Protein 2K8E (pdb70)

InterPro domains:
  IPR010879 Domain of unknown function DUF1508 [PF07411] (11-57)
  IPR010879 Domain of unknown function DUF1508 [PF07411] (61-108)
  IPR036913 YegP-like superfamily [SSF160113] (1-57)
  IPR036913 YegP-like superfamily [SSF160113] (61-108)
  IPR051141 UPF0339 domain-containing protein [PTHR40606] (1-110)

Radius of gyration: 13.66 Å; Cα contacts (8 Å, |Δi|>4): 231; chains: 1; bounding box: 34×33×39 Å

Organism: Escherichia coli (strain K12) (NCBI:txid83333)

Structure (mmCIF, N/CA/C/O backbone):
data_2K8E
#
_entry.id   2K8E
#
_cell.length_a   1.000
_cell.length_b   1.000
_cell.length_c   1.000
_cell.angle_alpha   90.00
_cell.angle_beta   90.00
_cell.angle_gamma   90.00
#
_symmetry.space_group_name_H-M   'P 1'
#
loop_
_atom_site.group_PDB
_atom_site.id
_atom_site.type_symbol
_atom_site.label_atom_id
_atom_site.label_alt_id
_atom_site.label_comp_id
_atom_site.label_asym_id
_atom_site.label_entity_id
_atom_site.label_seq_id
_atom_site.pdbx_PDB_ins_code
_atom_site.Cartn_x
_atom_site.Cartn_y
_atom_site.Cartn_z
_atom_site.occupancy
_atom_site.B_iso_or_equiv
_atom_site.auth_seq_id
_atom_site.auth_comp_id
_atom_site.auth_asym_id
_atom_site.auth_atom_id
_atom_site.pdbx_PDB_model_num
ATOM 1 N N . GLY A 1 14 ? 3.742 1.754 -1.348 1.00 0.00 14 GLY A N 1
ATOM 2 C CA . GLY A 1 14 ? 5.125 1.279 -1.585 1.00 0.00 14 GLY A CA 1
ATOM 3 C C . GLY A 1 14 ? 5.328 0.772 -3.007 1.00 0.00 14 GLY A C 1
ATOM 4 O O . GLY A 1 14 ? 4.356 0.593 -3.750 1.00 0.00 14 GLY A O 1
ATOM 8 N N . VAL A 1 15 ? 6.600 0.542 -3.382 1.00 0.00 15 VAL A N 1
ATOM 9 C CA . VAL A 1 15 ? 6.987 0.045 -4.720 1.00 0.00 15 VAL A CA 1
ATOM 10 C C . VAL A 1 15 ? 7.153 -1.487 -4.711 1.00 0.00 15 VAL A C 1
ATOM 11 O O . VAL A 1 15 ? 7.378 -2.087 -3.651 1.00 0.00 15 VAL A O 1
ATOM 24 N N . ILE A 1 16 ? 7.035 -2.110 -5.902 1.00 0.00 16 ILE A N 1
ATOM 25 C CA . ILE A 1 16 ? 7.231 -3.561 -6.075 1.00 0.00 16 ILE A CA 1
ATOM 26 C C . ILE A 1 16 ? 8.721 -3.933 -5.891 1.00 0.00 16 ILE A C 1
ATOM 27 O O . ILE A 1 16 ? 9.607 -3.368 -6.546 1.00 0.00 16 ILE A O 1
ATOM 43 N N . MET A 1 17 ? 8.991 -4.856 -4.958 1.00 0.00 17 MET A N 1
ATOM 44 C CA . MET A 1 17 ? 10.347 -5.380 -4.723 1.00 0.00 17 MET A CA 1
ATOM 45 C C . MET A 1 17 ? 10.614 -6.559 -5.675 1.00 0.00 17 MET A C 1
ATOM 46 O O . MET A 1 17 ? 9.692 -7.307 -6.024 1.00 0.00 17 MET A O 1
ATOM 60 N N . ALA A 1 18 ? 11.870 -6.699 -6.116 1.00 0.00 18 ALA A N 1
ATOM 61 C CA . ALA A 1 18 ? 12.309 -7.812 -6.972 1.00 0.00 18 ALA A CA 1
ATOM 62 C C . ALA A 1 18 ? 13.589 -8.399 -6.382 1.00 0.00 18 ALA A C 1
ATOM 63 O O . ALA A 1 18 ? 14.693 -7.924 -6.677 1.00 0.00 18 ALA A O 1
ATOM 70 N N . GLY A 1 19 ? 13.413 -9.400 -5.495 1.00 0.00 19 GLY A N 1
ATOM 71 C CA . GLY A 1 19 ? 14.526 -10.028 -4.779 1.00 0.00 19 GLY A CA 1
ATOM 72 C C . GLY A 1 19 ? 15.253 -9.073 -3.840 1.00 0.00 19 GLY A C 1
ATOM 73 O O . GLY A 1 19 ? 14.775 -7.955 -3.578 1.00 0.00 19 GLY A O 1
ATOM 77 N N . TRP A 1 20 ? 16.403 -9.518 -3.321 1.00 0.00 20 TRP A N 1
ATOM 78 C CA . TRP A 1 20 ? 17.214 -8.728 -2.385 1.00 0.00 20 TRP A CA 1
ATOM 79 C C . TRP A 1 20 ? 18.658 -9.238 -2.343 1.00 0.00 20 TRP A C 1
ATOM 80 O O . TRP A 1 20 ? 18.923 -10.423 -2.555 1.00 0.00 20 TRP A O 1
ATOM 101 N N . PHE A 1 21 ? 19.576 -8.313 -2.069 1.00 0.00 21 PHE A N 1
ATOM 102 C CA . PHE A 1 21 ? 20.986 -8.608 -1.792 1.00 0.00 21 PHE A CA 1
ATOM 103 C C . PHE A 1 21 ? 21.174 -8.718 -0.271 1.00 0.00 21 PHE A C 1
ATOM 104 O O . PHE A 1 21 ? 20.440 -8.084 0.487 1.00 0.00 21 PHE A O 1
ATOM 121 N N . GLU A 1 22 ? 22.129 -9.551 0.175 1.00 0.00 22 GLU A N 1
ATOM 122 C CA . GLU A 1 22 ? 22.534 -9.626 1.592 1.00 0.00 22 GLU A CA 1
ATOM 123 C C . GLU A 1 22 ? 24.058 -9.561 1.679 1.00 0.00 22 GLU A C 1
ATOM 124 O O . GLU A 1 22 ? 24.742 -10.514 1.295 1.00 0.00 22 GLU A O 1
ATOM 136 N N . LEU A 1 23 ? 24.579 -8.430 2.189 1.00 0.00 23 LEU A N 1
ATOM 137 C CA . LEU A 1 23 ? 26.022 -8.226 2.371 1.00 0.00 23 LEU A CA 1
ATOM 138 C C . LEU A 1 23 ? 26.443 -8.779 3.735 1.00 0.00 23 LEU A C 1
ATOM 139 O O . LEU A 1 23 ? 26.110 -8.202 4.774 1.00 0.00 23 LEU A O 1
ATOM 155 N N . SER A 1 24 ? 27.156 -9.904 3.710 1.00 0.00 24 SER A N 1
ATOM 156 C CA . SER A 1 24 ? 27.692 -10.562 4.909 1.00 0.00 24 SER A CA 1
ATOM 157 C C . SER A 1 24 ? 29.213 -10.693 4.770 1.00 0.00 24 SER A C 1
ATOM 158 O O . SER A 1 24 ? 29.716 -10.943 3.668 1.00 0.00 24 SER A O 1
ATOM 166 N N . LYS A 1 25 ? 29.942 -10.527 5.883 1.00 0.00 25 LYS A N 1
ATOM 167 C CA . LYS A 1 25 ? 31.383 -10.801 5.914 1.00 0.00 25 LYS A CA 1
ATOM 168 C C . LYS A 1 25 ? 31.586 -12.237 6.422 1.00 0.00 25 LYS A C 1
ATOM 169 O O . LYS A 1 25 ? 30.867 -12.702 7.316 1.00 0.00 25 LYS A O 1
ATOM 188 N N . SER A 1 26 ? 32.538 -12.945 5.802 1.00 0.00 26 SER A N 1
ATOM 189 C CA . SER A 1 26 ? 32.807 -14.367 6.072 1.00 0.00 26 SER A CA 1
ATOM 190 C C . SER A 1 26 ? 33.578 -14.561 7.399 1.00 0.00 26 SER A C 1
ATOM 191 O O . SER A 1 26 ? 33.817 -13.594 8.138 1.00 0.00 26 SER A O 1
ATOM 199 N N . SER A 1 27 ? 33.956 -15.822 7.693 1.00 0.00 27 SER A N 1
ATOM 200 C CA . SER A 1 27 ? 34.792 -16.161 8.864 1.00 0.00 27 SER A CA 1
ATOM 201 C C . SER A 1 27 ? 36.179 -15.465 8.784 1.00 0.00 27 SER A C 1
ATOM 202 O O . SER A 1 27 ? 36.821 -15.197 9.808 1.00 0.00 27 SER A O 1
ATOM 210 N N . ASP A 1 28 ? 36.611 -15.161 7.543 1.00 0.00 28 ASP A N 1
ATOM 211 C CA . ASP A 1 28 ? 37.877 -14.445 7.257 1.00 0.00 28 ASP A CA 1
ATOM 212 C C . ASP A 1 28 ? 37.620 -12.916 7.076 1.00 0.00 28 ASP A C 1
ATOM 213 O O . ASP A 1 28 ? 38.475 -12.177 6.563 1.00 0.00 28 ASP A O 1
ATOM 222 N N . ASN A 1 29 ? 36.421 -12.463 7.534 1.00 0.00 29 ASN A N 1
ATOM 223 C CA . ASN A 1 29 ? 35.972 -11.039 7.512 1.00 0.00 29 ASN A CA 1
ATOM 224 C C . ASN A 1 29 ? 35.819 -10.476 6.080 1.00 0.00 29 ASN A C 1
ATOM 225 O O . ASN A 1 29 ? 35.713 -9.258 5.894 1.00 0.00 29 ASN A O 1
ATOM 236 N N . GLN A 1 30 ? 35.739 -11.375 5.088 1.00 0.00 30 GLN A N 1
ATOM 237 C CA . GLN A 1 30 ? 35.652 -11.010 3.666 1.00 0.00 30 GLN A CA 1
ATOM 238 C C . GLN A 1 30 ? 34.202 -10.669 3.279 1.00 0.00 30 GLN A C 1
ATOM 239 O O . GLN A 1 30 ? 33.299 -11.484 3.464 1.00 0.00 30 GLN A O 1
ATOM 253 N N . PHE A 1 31 ? 34.014 -9.498 2.672 1.00 0.00 31 PHE A N 1
ATOM 254 C CA . PHE A 1 31 ? 32.695 -8.931 2.385 1.00 0.00 31 PHE A CA 1
ATOM 255 C C . PHE A 1 31 ? 32.193 -9.484 1.052 1.00 0.00 31 PHE A C 1
ATOM 256 O O . PHE A 1 31 ? 32.852 -9.355 0.024 1.00 0.00 31 PHE A O 1
ATOM 273 N N . ARG A 1 32 ? 31.030 -10.124 1.109 1.00 0.00 32 ARG A N 1
ATOM 274 C CA . ARG A 1 32 ? 30.448 -10.865 -0.003 1.00 0.00 32 ARG A CA 1
ATOM 275 C C . ARG A 1 32 ? 28.924 -10.755 0.083 1.00 0.00 32 ARG A C 1
ATOM 276 O O . ARG A 1 32 ? 28.322 -11.138 1.099 1.00 0.00 32 ARG A O 1
ATOM 297 N N . PHE A 1 33 ? 28.310 -10.200 -0.965 1.00 0.00 33 PHE A N 1
ATOM 298 C CA . PHE A 1 33 ? 26.854 -10.079 -1.061 1.00 0.00 33 PHE A CA 1
ATOM 299 C C . PHE A 1 33 ? 26.303 -11.211 -1.939 1.00 0.00 33 PHE A C 1
ATOM 300 O O . PHE A 1 33 ? 26.899 -11.565 -2.967 1.00 0.00 33 PHE A O 1
ATOM 317 N N . VAL A 1 34 ? 25.186 -11.799 -1.507 1.00 0.00 34 VAL A N 1
ATOM 318 C CA . VAL A 1 34 ? 24.451 -12.801 -2.288 1.00 0.00 34 VAL A CA 1
ATOM 319 C C . VAL A 1 34 ? 23.155 -12.170 -2.811 1.00 0.00 34 VAL A C 1
ATOM 320 O O . VAL A 1 34 ? 22.435 -11.502 -2.063 1.00 0.00 34 VAL A O 1
ATOM 333 N N . LEU A 1 35 ? 22.884 -12.347 -4.110 1.00 0.00 35 LEU A N 1
ATOM 334 C CA . LEU A 1 35 ? 21.616 -11.931 -4.718 1.00 0.00 35 LEU A CA 1
ATOM 335 C C . LEU A 1 35 ? 20.645 -13.107 -4.651 1.00 0.00 35 LEU A C 1
ATOM 336 O O . LEU A 1 35 ? 20.957 -14.209 -5.112 1.00 0.00 35 LEU A O 1
ATOM 352 N N . LYS A 1 36 ? 19.497 -12.855 -4.031 1.00 0.00 36 LYS A N 1
ATOM 353 C CA . LYS A 1 36 ? 18.411 -13.814 -3.865 1.00 0.00 36 LYS A CA 1
ATOM 354 C C . LYS A 1 36 ? 17.181 -13.317 -4.627 1.00 0.00 36 LYS A C 1
ATOM 355 O O . LYS A 1 36 ? 16.987 -12.110 -4.806 1.00 0.00 36 LYS A O 1
ATOM 374 N N . ALA A 1 37 ? 16.382 -14.269 -5.099 1.00 0.00 37 ALA A N 1
ATOM 375 C CA . ALA A 1 37 ? 15.131 -14.016 -5.816 1.00 0.00 37 ALA A CA 1
ATOM 376 C C . ALA A 1 37 ? 13.957 -13.903 -4.820 1.00 0.00 37 ALA A C 1
ATOM 377 O O . ALA A 1 37 ? 14.174 -13.890 -3.599 1.00 0.00 37 ALA A O 1
ATOM 384 N N . GLY A 1 38 ? 12.725 -13.800 -5.356 1.00 0.00 38 GLY A N 1
ATOM 385 C CA . GLY A 1 38 ? 11.512 -13.612 -4.549 1.00 0.00 38 GLY A CA 1
ATOM 386 C C . GLY A 1 38 ? 11.273 -14.701 -3.497 1.00 0.00 38 GLY A C 1
ATOM 387 O O . GLY A 1 38 ? 10.760 -14.413 -2.413 1.00 0.00 38 GLY A O 1
ATOM 391 N N . ASN A 1 39 ? 11.649 -15.949 -3.829 1.00 0.00 39 ASN A N 1
ATOM 392 C CA . ASN A 1 39 ? 11.509 -17.123 -2.920 1.00 0.00 39 ASN A CA 1
ATOM 393 C C . ASN A 1 39 ? 12.750 -17.306 -2.014 1.00 0.00 39 ASN A C 1
ATOM 394 O O . ASN A 1 39 ? 12.862 -18.316 -1.304 1.00 0.00 39 ASN A O 1
ATOM 405 N N . GLY A 1 40 ? 13.673 -16.324 -2.042 1.00 0.00 40 GLY A N 1
ATOM 406 C CA . GLY A 1 40 ? 14.933 -16.402 -1.288 1.00 0.00 40 GLY A CA 1
ATOM 407 C C . GLY A 1 40 ? 16.001 -17.248 -1.981 1.00 0.00 40 GLY A C 1
ATOM 408 O O . GLY A 1 40 ? 17.075 -17.493 -1.412 1.00 0.00 40 GLY A O 1
ATOM 412 N N . GLU A 1 41 ? 15.701 -17.683 -3.220 1.00 0.00 41 GLU A N 1
ATOM 413 C CA . GLU A 1 41 ? 16.599 -18.523 -4.030 1.00 0.00 41 GLU A CA 1
ATOM 414 C C . GLU A 1 41 ? 17.819 -17.718 -4.483 1.00 0.00 41 GLU A C 1
ATOM 415 O O . GLU A 1 41 ? 17.691 -16.805 -5.302 1.00 0.00 41 GLU A O 1
ATOM 427 N N . THR A 1 42 ? 18.986 -18.046 -3.924 1.00 0.00 42 THR A N 1
ATOM 428 C CA . THR A 1 42 ? 20.251 -17.409 -4.302 1.00 0.00 42 THR A CA 1
ATOM 429 C C . THR A 1 42 ? 20.578 -17.759 -5.769 1.00 0.00 42 THR A C 1
ATOM 430 O O . THR A 1 42 ? 20.675 -18.935 -6.132 1.00 0.00 42 THR A O 1
ATOM 441 N N . ILE A 1 43 ? 20.713 -16.719 -6.592 1.00 0.00 43 ILE A N 1
ATOM 442 C CA . ILE A 1 43 ? 20.890 -16.824 -8.054 1.00 0.00 43 ILE A CA 1
ATOM 443 C C . ILE A 1 43 ? 22.279 -16.313 -8.477 1.00 0.00 43 ILE A C 1
ATOM 444 O O . ILE A 1 43 ? 22.780 -16.660 -9.551 1.00 0.00 43 ILE A O 1
ATOM 460 N N . LEU A 1 44 ? 22.888 -15.495 -7.604 1.00 0.00 44 LEU A N 1
ATOM 461 C CA . LEU A 1 44 ? 24.195 -14.869 -7.845 1.00 0.00 44 LEU A CA 1
ATOM 462 C C . LEU A 1 44 ? 24.916 -14.721 -6.494 1.00 0.00 44 LEU A C 1
ATOM 463 O O . LEU A 1 44 ? 24.265 -14.512 -5.463 1.00 0.00 44 LEU A O 1
ATOM 479 N N . THR A 1 45 ? 26.247 -14.844 -6.511 1.00 0.00 45 THR A N 1
ATOM 480 C CA . THR A 1 45 ? 27.097 -14.711 -5.314 1.00 0.00 45 THR A CA 1
ATOM 481 C C . THR A 1 45 ? 28.430 -14.071 -5.719 1.00 0.00 45 THR A C 1
ATOM 482 O O . THR A 1 45 ? 29.169 -14.647 -6.515 1.00 0.00 45 THR A O 1
ATOM 493 N N . SER A 1 46 ? 28.734 -12.888 -5.167 1.00 0.00 46 SER A N 1
ATOM 494 C CA . SER A 1 46 ? 30.002 -12.186 -5.434 1.00 0.00 46 SER A CA 1
ATOM 495 C C . SER A 1 46 ? 31.189 -12.937 -4.801 1.00 0.00 46 SER A C 1
ATOM 496 O O . SER A 1 46 ? 30.995 -13.876 -4.019 1.00 0.00 46 SER A O 1
ATOM 504 N N . GLU A 1 47 ? 32.419 -12.521 -5.136 1.00 0.00 47 GLU A N 1
ATOM 505 C CA . GLU A 1 47 ? 33.628 -13.080 -4.514 1.00 0.00 47 GLU A CA 1
ATOM 506 C C . GLU A 1 47 ? 33.915 -12.402 -3.173 1.00 0.00 47 GLU A C 1
ATOM 507 O O . GLU A 1 47 ? 33.215 -11.461 -2.761 1.00 0.00 47 GLU A O 1
ATOM 519 N N . LEU A 1 48 ? 34.938 -12.921 -2.495 1.00 0.00 48 LEU A N 1
ATOM 520 C CA . LEU A 1 48 ? 35.399 -12.402 -1.216 1.00 0.00 48 LEU A CA 1
ATOM 521 C C . LEU A 1 48 ? 36.192 -11.098 -1.435 1.00 0.00 48 LEU A C 1
ATOM 522 O O . LEU A 1 48 ? 37.278 -11.112 -2.037 1.00 0.00 48 LEU A O 1
ATOM 538 N N . TYR A 1 49 ? 35.628 -9.983 -0.954 1.00 0.00 49 TYR A N 1
ATOM 539 C CA . TYR A 1 49 ? 36.245 -8.649 -1.049 1.00 0.00 49 TYR A CA 1
ATOM 540 C C . TYR A 1 49 ? 36.888 -8.291 0.295 1.00 0.00 49 TYR A C 1
ATOM 541 O O . TYR A 1 49 ? 36.266 -8.456 1.337 1.00 0.00 49 TYR A O 1
ATOM 559 N N . THR A 1 50 ? 38.128 -7.788 0.259 1.00 0.00 50 THR A N 1
ATOM 560 C CA . THR A 1 50 ? 38.875 -7.396 1.469 1.00 0.00 50 THR A CA 1
ATOM 561 C C . THR A 1 50 ? 38.235 -6.150 2.141 1.00 0.00 50 THR A C 1
ATOM 562 O O . THR A 1 50 ? 38.343 -5.952 3.359 1.00 0.00 50 THR A O 1
ATOM 573 N N . SER A 1 51 ? 37.531 -5.339 1.334 1.00 0.00 51 SER A N 1
ATOM 574 C CA . SER A 1 51 ? 36.845 -4.125 1.802 1.00 0.00 51 SER A CA 1
ATOM 575 C C . SER A 1 51 ? 35.385 -4.095 1.316 1.00 0.00 51 SER A C 1
ATOM 576 O O . SER A 1 51 ? 35.073 -4.595 0.229 1.00 0.00 51 SER A O 1
ATOM 584 N N . LYS A 1 52 ? 34.491 -3.506 2.147 1.00 0.00 52 LYS A N 1
ATOM 585 C CA . LYS A 1 52 ? 33.061 -3.330 1.795 1.00 0.00 52 LYS A CA 1
ATOM 586 C C . LYS A 1 52 ? 32.906 -2.364 0.607 1.00 0.00 52 LYS A C 1
ATOM 587 O O . LYS A 1 52 ? 31.936 -2.463 -0.131 1.00 0.00 52 LYS A O 1
ATOM 606 N N . THR A 1 53 ? 33.871 -1.432 0.456 1.00 0.00 53 THR A N 1
ATOM 607 C CA . THR A 1 53 ? 33.933 -0.490 -0.679 1.00 0.00 53 THR A CA 1
ATOM 608 C C . THR A 1 53 ? 33.988 -1.231 -2.039 1.00 0.00 53 THR A C 1
ATOM 609 O O . THR A 1 53 ? 33.390 -0.785 -3.028 1.00 0.00 53 THR A O 1
ATOM 620 N N . SER A 1 54 ? 34.700 -2.371 -2.060 1.00 0.00 54 SER A N 1
ATOM 621 C CA . SER A 1 54 ? 34.792 -3.254 -3.237 1.00 0.00 54 SER A CA 1
ATOM 622 C C . SER A 1 54 ? 33.443 -3.959 -3.499 1.00 0.00 54 SER A C 1
ATOM 623 O O . SER A 1 54 ? 33.091 -4.234 -4.649 1.00 0.00 54 SER A O 1
ATOM 631 N N . ALA A 1 55 ? 32.706 -4.255 -2.408 1.00 0.00 55 ALA A N 1
ATOM 632 C CA . ALA A 1 55 ? 31.373 -4.890 -2.471 1.00 0.00 55 ALA A CA 1
ATOM 633 C C . ALA A 1 55 ? 30.284 -3.882 -2.920 1.00 0.00 55 ALA A C 1
ATOM 634 O O . ALA A 1 55 ? 29.287 -4.273 -3.532 1.00 0.00 55 ALA A O 1
ATOM 641 N N . GLU A 1 56 ? 30.489 -2.583 -2.595 1.00 0.00 56 GLU A N 1
ATOM 642 C CA . GLU A 1 56 ? 29.590 -1.484 -3.026 1.00 0.00 56 GLU A CA 1
ATOM 643 C C . GLU A 1 56 ? 29.719 -1.272 -4.539 1.00 0.00 56 GLU A C 1
ATOM 644 O O . GLU A 1 56 ? 28.721 -1.119 -5.250 1.00 0.00 56 GLU A O 1
ATOM 656 N N . LYS A 1 57 ? 30.976 -1.252 -5.014 1.00 0.00 57 LYS A N 1
ATOM 657 C CA . LYS A 1 57 ? 31.289 -1.176 -6.451 1.00 0.00 57 LYS A CA 1
ATOM 658 C C . LYS A 1 57 ? 30.949 -2.498 -7.154 1.00 0.00 57 LYS A C 1
ATOM 659 O O . LYS A 1 57 ? 30.692 -2.511 -8.357 1.00 0.00 57 LYS A O 1
ATOM 678 N N . GLY A 1 58 ? 30.942 -3.599 -6.380 1.00 0.00 58 GLY A N 1
ATOM 679 C CA . GLY A 1 58 ? 30.529 -4.904 -6.879 1.00 0.00 58 GLY A CA 1
ATOM 680 C C . GLY A 1 58 ? 29.065 -4.912 -7.283 1.00 0.00 58 GLY A C 1
ATOM 681 O O . GLY A 1 58 ? 28.738 -5.283 -8.410 1.00 0.00 58 GLY A O 1
ATOM 685 N N . ILE A 1 59 ? 28.179 -4.442 -6.369 1.00 0.00 59 ILE A N 1
ATOM 686 C CA . ILE A 1 59 ? 26.730 -4.382 -6.640 1.00 0.00 59 ILE A CA 1
ATOM 687 C C . ILE A 1 59 ? 26.404 -3.276 -7.666 1.00 0.00 59 ILE A C 1
ATOM 688 O O . ILE A 1 59 ? 25.501 -3.435 -8.496 1.00 0.00 59 ILE A O 1
ATOM 704 N N . ALA A 1 60 ? 27.167 -2.168 -7.619 1.00 0.00 60 ALA A N 1
ATOM 705 C CA . ALA A 1 60 ? 27.035 -1.058 -8.587 1.00 0.00 60 ALA A CA 1
ATOM 706 C C . ALA A 1 60 ? 27.278 -1.567 -10.018 1.00 0.00 60 ALA A C 1
ATOM 707 O O . ALA A 1 60 ? 26.559 -1.200 -10.964 1.00 0.00 60 ALA A O 1
ATOM 714 N N . SER A 1 61 ? 28.283 -2.448 -10.148 1.00 0.00 61 SER A N 1
ATOM 715 C CA . SER A 1 61 ? 28.649 -3.057 -11.426 1.00 0.00 61 SER A CA 1
ATOM 716 C C . SER A 1 61 ? 27.621 -4.133 -11.853 1.00 0.00 61 SER A C 1
ATOM 717 O O . SER A 1 61 ? 27.226 -4.146 -13.017 1.00 0.00 61 SER A O 1
ATOM 725 N N . VAL A 1 62 ? 27.160 -5.018 -10.919 1.00 0.00 62 VAL A N 1
ATOM 726 C CA . VAL A 1 62 ? 26.176 -6.088 -11.279 1.00 0.00 62 VAL A CA 1
ATOM 727 C C . VAL A 1 62 ? 24.831 -5.480 -11.703 1.00 0.00 62 VAL A C 1
ATOM 728 O O . VAL A 1 62 ? 24.117 -6.068 -12.499 1.00 0.00 62 VAL A O 1
ATOM 741 N N . ARG A 1 63 ? 24.507 -4.297 -11.152 1.00 0.00 63 ARG A N 1
ATOM 742 C CA . ARG A 1 63 ? 23.238 -3.602 -11.430 1.00 0.00 63 ARG A CA 1
ATOM 743 C C . ARG A 1 63 ? 23.284 -2.942 -12.824 1.00 0.00 63 ARG A C 1
ATOM 744 O O . ARG A 1 63 ? 22.276 -2.905 -13.541 1.00 0.00 63 ARG A O 1
ATOM 765 N N . SER A 1 64 ? 24.478 -2.445 -13.197 1.00 0.00 64 SER A N 1
ATOM 766 C CA . SER A 1 64 ? 24.724 -1.819 -14.509 1.00 0.00 64 SER A CA 1
ATOM 767 C C . SER A 1 64 ? 24.883 -2.895 -15.612 1.00 0.00 64 SER A C 1
ATOM 768 O O . SER A 1 64 ? 24.509 -2.670 -16.771 1.00 0.00 64 SER A O 1
ATOM 776 N N . ASN A 1 65 ? 25.427 -4.065 -15.228 1.00 0.00 65 ASN A N 1
ATOM 777 C CA . ASN A 1 65 ? 25.666 -5.203 -16.147 1.00 0.00 65 ASN A CA 1
ATOM 778 C C . ASN A 1 65 ? 24.581 -6.288 -15.974 1.00 0.00 65 ASN A C 1
ATOM 779 O O . ASN A 1 65 ? 24.704 -7.395 -16.512 1.00 0.00 65 ASN A O 1
ATOM 790 N N . SER A 1 66 ? 23.499 -5.932 -15.247 1.00 0.00 66 SER A N 1
ATOM 791 C CA . SER A 1 66 ? 22.305 -6.784 -15.075 1.00 0.00 66 SER A CA 1
ATOM 792 C C . SER A 1 66 ? 21.574 -7.015 -16.433 1.00 0.00 66 SER A C 1
ATOM 793 O O . SER A 1 66 ? 21.287 -8.172 -16.770 1.00 0.00 66 SER A O 1
ATOM 801 N N . PRO A 1 67 ? 21.280 -5.940 -17.265 1.00 0.00 67 PRO A N 1
ATOM 802 C CA . PRO A 1 67 ? 20.703 -6.135 -18.618 1.00 0.00 67 PRO A CA 1
ATOM 803 C C . PRO A 1 67 ? 21.760 -6.548 -19.663 1.00 0.00 67 PRO A C 1
ATOM 804 O O . PRO A 1 67 ? 21.406 -6.917 -20.789 1.00 0.00 67 PRO A O 1
ATOM 815 N N . GLN A 1 68 ? 23.055 -6.486 -19.288 1.00 0.00 68 GLN A N 1
ATOM 816 C CA . GLN A 1 68 ? 24.160 -6.835 -20.194 1.00 0.00 68 GLN A CA 1
ATOM 817 C C . GLN A 1 68 ? 24.395 -8.356 -20.152 1.00 0.00 68 GLN A C 1
ATOM 818 O O . GLN A 1 68 ? 25.280 -8.846 -19.439 1.00 0.00 68 GLN A O 1
ATOM 832 N N . GLU A 1 69 ? 23.555 -9.089 -20.918 1.00 0.00 69 GLU A N 1
ATOM 833 C CA . GLU A 1 69 ? 23.564 -10.569 -20.989 1.00 0.00 69 GLU A CA 1
ATOM 834 C C . GLU A 1 69 ? 24.918 -11.122 -21.477 1.00 0.00 69 GLU A C 1
ATOM 835 O O . GLU A 1 69 ? 25.317 -12.245 -21.125 1.00 0.00 69 GLU A O 1
ATOM 847 N N . GLU A 1 70 ? 25.618 -10.312 -22.280 1.00 0.00 70 GLU A N 1
ATOM 848 C CA . GLU A 1 70 ? 26.877 -10.700 -22.916 1.00 0.00 70 GLU A CA 1
ATOM 849 C C . GLU A 1 70 ? 28.057 -10.618 -21.922 1.00 0.00 70 GLU A C 1
ATOM 850 O O . GLU A 1 70 ? 29.063 -11.318 -22.086 1.00 0.00 70 GLU A O 1
ATOM 862 N N . ARG A 1 71 ? 27.905 -9.784 -20.871 1.00 0.00 71 ARG A N 1
ATOM 863 C CA . ARG A 1 71 ? 28.938 -9.605 -19.832 1.00 0.00 71 ARG A CA 1
ATOM 864 C C . ARG A 1 71 ? 28.980 -10.809 -18.864 1.00 0.00 71 ARG A C 1
ATOM 865 O O . ARG A 1 71 ? 29.996 -11.044 -18.185 1.00 0.00 71 ARG A O 1
ATOM 886 N N . TYR A 1 72 ? 27.865 -11.561 -18.795 1.00 0.00 72 TYR A N 1
ATOM 887 C CA . TYR A 1 72 ? 27.821 -12.857 -18.096 1.00 0.00 72 TYR A CA 1
ATOM 888 C C . TYR A 1 72 ? 28.638 -13.888 -18.907 1.00 0.00 72 TYR A C 1
ATOM 889 O O . TYR A 1 72 ? 28.484 -13.973 -20.135 1.00 0.00 72 TYR A O 1
ATOM 907 N N . GLU A 1 73 ? 29.502 -14.660 -18.221 1.00 0.00 73 GLU A N 1
ATOM 908 C CA . GLU A 1 73 ? 30.323 -15.701 -18.859 1.00 0.00 73 GLU A CA 1
ATOM 909 C C . GLU A 1 73 ? 29.618 -17.047 -18.705 1.00 0.00 73 GLU A C 1
ATOM 910 O O . GLU A 1 73 ? 29.739 -17.700 -17.671 1.00 0.00 73 GLU A O 1
ATOM 922 N N . LYS A 1 74 ? 28.889 -17.445 -19.751 1.00 0.00 74 LYS A N 1
ATOM 923 C CA . LYS A 1 74 ? 28.123 -18.703 -19.767 1.00 0.00 74 LYS A CA 1
ATOM 924 C C . LYS A 1 74 ? 29.097 -19.865 -20.029 1.00 0.00 74 LYS A C 1
ATOM 925 O O . LYS A 1 74 ? 29.565 -20.067 -21.153 1.00 0.00 74 LYS A O 1
ATOM 944 N N . LYS A 1 75 ? 29.405 -20.594 -18.945 1.00 0.00 75 LYS A N 1
ATOM 945 C CA . LYS A 1 75 ? 30.437 -21.640 -18.901 1.00 0.00 75 LYS A CA 1
ATOM 946 C C . LYS A 1 75 ? 29.817 -22.972 -18.465 1.00 0.00 75 LYS A C 1
ATOM 947 O O . LYS A 1 75 ? 28.729 -22.997 -17.875 1.00 0.00 75 LYS A O 1
ATOM 966 N N . THR A 1 76 ? 30.509 -24.077 -18.782 1.00 0.00 76 THR A N 1
ATOM 967 C CA . THR A 1 76 ? 30.124 -25.428 -18.345 1.00 0.00 76 THR A CA 1
ATOM 968 C C . THR A 1 76 ? 31.327 -26.122 -17.681 1.00 0.00 76 THR A C 1
ATOM 969 O O . THR A 1 76 ? 32.350 -26.351 -18.333 1.00 0.00 76 THR A O 1
ATOM 980 N N . ALA A 1 77 ? 31.193 -26.421 -16.377 1.00 0.00 77 ALA A N 1
ATOM 981 C CA . ALA A 1 77 ? 32.198 -27.174 -15.599 1.00 0.00 77 ALA A CA 1
ATOM 982 C C . ALA A 1 77 ? 32.335 -28.623 -16.112 1.00 0.00 77 ALA A C 1
ATOM 983 O O . ALA A 1 77 ? 31.396 -29.169 -16.701 1.00 0.00 77 ALA A O 1
ATOM 990 N N . SER A 1 78 ? 33.503 -29.241 -15.847 1.00 0.00 78 SER A N 1
ATOM 991 C CA . SER A 1 78 ? 33.809 -30.637 -16.236 1.00 0.00 78 SER A CA 1
ATOM 992 C C . SER A 1 78 ? 32.928 -31.659 -15.462 1.00 0.00 78 SER A C 1
ATOM 993 O O . SER A 1 78 ? 32.904 -32.849 -15.791 1.00 0.00 78 SER A O 1
ATOM 1001 N N . ASN A 1 79 ? 32.212 -31.166 -14.427 1.00 0.00 79 ASN A N 1
ATOM 1002 C CA . ASN A 1 79 ? 31.196 -31.941 -13.684 1.00 0.00 79 ASN A CA 1
ATOM 1003 C C . ASN A 1 79 ? 29.846 -31.953 -14.474 1.00 0.00 79 ASN A C 1
ATOM 1004 O O . ASN A 1 79 ? 28.837 -32.481 -13.995 1.00 0.00 79 ASN A O 1
ATOM 1015 N N . GLY A 1 80 ? 29.853 -31.375 -15.696 1.00 0.00 80 GLY A N 1
ATOM 1016 C CA . GLY A 1 80 ? 28.662 -31.278 -16.545 1.00 0.00 80 GLY A CA 1
ATOM 1017 C C . GLY A 1 80 ? 27.635 -30.292 -16.007 1.00 0.00 80 GLY A C 1
ATOM 1018 O O . GLY A 1 80 ? 26.422 -30.494 -16.159 1.00 0.00 80 GLY A O 1
ATOM 1022 N N . LYS A 1 81 ? 28.131 -29.213 -15.377 1.00 0.00 81 LYS A N 1
ATOM 1023 C CA . LYS A 1 81 ? 27.287 -28.228 -14.679 1.00 0.00 81 LYS A CA 1
ATOM 1024 C C . LYS A 1 81 ? 27.362 -26.868 -15.388 1.00 0.00 81 LYS A C 1
ATOM 1025 O O . LYS A 1 81 ? 28.450 -26.324 -15.568 1.00 0.00 81 LYS A O 1
ATOM 1044 N N . PHE A 1 82 ? 26.198 -26.328 -15.775 1.00 0.00 82 PHE A N 1
ATOM 1045 C CA . PHE A 1 82 ? 26.100 -25.043 -16.490 1.00 0.00 82 PHE A CA 1
ATOM 1046 C C . PHE A 1 82 ? 25.923 -23.894 -15.480 1.00 0.00 82 PHE A C 1
ATOM 1047 O O . PHE A 1 82 ? 24.993 -23.911 -14.685 1.00 0.00 82 PHE A O 1
ATOM 1064 N N . TYR A 1 83 ? 26.796 -22.884 -15.560 1.00 0.00 83 TYR A N 1
ATOM 1065 C CA . TYR A 1 83 ? 26.808 -21.718 -14.646 1.00 0.00 83 TYR A CA 1
ATOM 1066 C C . TYR A 1 83 ? 27.268 -20.479 -15.426 1.00 0.00 83 TYR A C 1
ATOM 1067 O O . TYR A 1 83 ? 27.643 -20.586 -16.598 1.00 0.00 83 TYR A O 1
ATOM 1085 N N . PHE A 1 84 ? 27.239 -19.300 -14.789 1.00 0.00 84 PHE A N 1
ATOM 1086 C CA . PHE A 1 84 ? 27.696 -18.054 -15.429 1.00 0.00 84 PHE A CA 1
ATOM 1087 C C . PHE A 1 84 ? 28.371 -17.119 -14.414 1.00 0.00 84 PHE A C 1
ATOM 1088 O O . PHE A 1 84 ? 27.875 -16.931 -13.305 1.00 0.00 84 PHE A O 1
ATOM 1105 N N . ASN A 1 85 ? 29.515 -16.543 -14.812 1.00 0.00 85 ASN A N 1
ATOM 1106 C CA . ASN A 1 85 ? 30.288 -15.602 -13.979 1.00 0.00 85 ASN A CA 1
ATOM 1107 C C . ASN A 1 85 ? 30.235 -14.205 -14.609 1.00 0.00 85 ASN A C 1
ATOM 1108 O O . ASN A 1 85 ? 30.758 -13.995 -15.697 1.00 0.00 85 ASN A O 1
ATOM 1119 N N . LEU A 1 86 ? 29.610 -13.253 -13.914 1.00 0.00 86 LEU A N 1
ATOM 1120 C CA . LEU A 1 86 ? 29.472 -11.871 -14.386 1.00 0.00 86 LEU A CA 1
ATOM 1121 C C . LEU A 1 86 ? 30.790 -11.121 -14.107 1.00 0.00 86 LEU A C 1
ATOM 1122 O O . LEU A 1 86 ? 31.236 -11.042 -12.953 1.00 0.00 86 LEU A O 1
ATOM 1138 N N . LYS A 1 87 ? 31.431 -10.634 -15.190 1.00 0.00 87 LYS A N 1
ATOM 1139 C CA . LYS A 1 87 ? 32.730 -9.930 -15.135 1.00 0.00 87 LYS A CA 1
ATOM 1140 C C . LYS A 1 87 ? 32.539 -8.428 -14.886 1.00 0.00 87 LYS A C 1
ATOM 1141 O O . LYS A 1 87 ? 31.481 -7.859 -15.171 1.00 0.00 87 LYS A O 1
ATOM 1160 N N . ALA A 1 88 ? 33.598 -7.816 -14.351 1.00 0.00 88 ALA A N 1
ATOM 1161 C CA . ALA A 1 88 ? 33.758 -6.359 -14.271 1.00 0.00 88 ALA A CA 1
ATOM 1162 C C . ALA A 1 88 ? 34.810 -5.907 -15.301 1.00 0.00 88 ALA A C 1
ATOM 1163 O O . ALA A 1 88 ? 35.459 -6.744 -15.954 1.00 0.00 88 ALA A O 1
ATOM 1170 N N . ALA A 1 89 ? 34.995 -4.583 -15.419 1.00 0.00 89 ALA A N 1
ATOM 1171 C CA . ALA A 1 89 ? 36.079 -3.986 -16.232 1.00 0.00 89 ALA A CA 1
ATOM 1172 C C . ALA A 1 89 ? 37.464 -4.377 -15.665 1.00 0.00 89 ALA A C 1
ATOM 1173 O O . ALA A 1 89 ? 38.451 -4.496 -16.397 1.00 0.00 89 ALA A O 1
ATOM 1180 N N . ASN A 1 90 ? 37.488 -4.616 -14.345 1.00 0.00 90 ASN A N 1
ATOM 1181 C CA . ASN A 1 90 ? 38.695 -5.003 -13.588 1.00 0.00 90 ASN A CA 1
ATOM 1182 C C . ASN A 1 90 ? 38.994 -6.516 -13.701 1.00 0.00 90 ASN A C 1
ATOM 1183 O O . ASN A 1 90 ? 39.834 -7.036 -12.954 1.00 0.00 90 ASN A O 1
ATOM 1194 N N . HIS A 1 91 ? 38.282 -7.213 -14.625 1.00 0.00 91 HIS A N 1
ATOM 1195 C CA . HIS A 1 91 ? 38.391 -8.681 -14.851 1.00 0.00 91 HIS A CA 1
ATOM 1196 C C . HIS A 1 91 ? 37.876 -9.494 -13.638 1.00 0.00 91 HIS A C 1
ATOM 1197 O O . HIS A 1 91 ? 37.952 -10.730 -13.635 1.00 0.00 91 HIS A O 1
ATOM 1212 N N . GLN A 1 92 ? 37.326 -8.788 -12.632 1.00 0.00 92 GLN A N 1
ATOM 1213 C CA . GLN A 1 92 ? 36.911 -9.377 -11.354 1.00 0.00 92 GLN A CA 1
ATOM 1214 C C . GLN A 1 92 ? 35.498 -9.942 -11.462 1.00 0.00 92 GLN A C 1
ATOM 1215 O O . GLN A 1 92 ? 34.630 -9.347 -12.112 1.00 0.00 92 GLN A O 1
ATOM 1229 N N . ILE A 1 93 ? 35.287 -11.101 -10.826 1.00 0.00 93 ILE A N 1
ATOM 1230 C CA . ILE A 1 93 ? 33.977 -11.736 -10.748 1.00 0.00 93 ILE A CA 1
ATOM 1231 C C . ILE A 1 93 ? 33.140 -10.967 -9.704 1.00 0.00 93 ILE A C 1
ATOM 1232 O O . ILE A 1 93 ? 33.331 -11.122 -8.491 1.00 0.00 93 ILE A O 1
ATOM 1248 N N . ILE A 1 94 ? 32.271 -10.083 -10.197 1.00 0.00 94 ILE A N 1
ATOM 1249 C CA . ILE A 1 94 ? 31.348 -9.299 -9.354 1.00 0.00 94 ILE A CA 1
ATOM 1250 C C . ILE A 1 94 ? 30.128 -10.142 -8.939 1.00 0.00 94 ILE A C 1
ATOM 1251 O O . ILE A 1 94 ? 29.357 -9.738 -8.063 1.00 0.00 94 ILE A O 1
ATOM 1267 N N . GLY A 1 95 ? 29.973 -11.318 -9.575 1.00 0.00 95 GLY A N 1
ATOM 1268 C CA . GLY A 1 95 ? 28.938 -12.273 -9.207 1.00 0.00 95 GLY A CA 1
ATOM 1269 C C . GLY A 1 95 ? 29.055 -13.577 -9.980 1.00 0.00 95 GLY A C 1
ATOM 1270 O O . GLY A 1 95 ? 28.779 -13.612 -11.175 1.00 0.00 95 GLY A O 1
ATOM 1274 N N . SER A 1 96 ? 29.478 -14.650 -9.300 1.00 0.00 96 SER A N 1
ATOM 1275 C CA . SER A 1 96 ? 29.492 -16.007 -9.854 1.00 0.00 96 SER A CA 1
ATOM 1276 C C . SER A 1 96 ? 28.170 -16.681 -9.494 1.00 0.00 96 SER A C 1
ATOM 1277 O O . SER A 1 96 ? 27.701 -16.571 -8.350 1.00 0.00 96 SER A O 1
ATOM 1285 N N . SER A 1 97 ? 27.553 -17.346 -10.463 1.00 0.00 97 SER A N 1
ATOM 1286 C CA . SER A 1 97 ? 26.297 -18.051 -10.247 1.00 0.00 97 SER A CA 1
ATOM 1287 C C . SER A 1 97 ? 26.577 -19.479 -9.779 1.00 0.00 97 SER A C 1
ATOM 1288 O O . SER A 1 97 ? 27.680 -20.015 -9.975 1.00 0.00 97 SER A O 1
ATOM 1296 N N . GLN A 1 98 ? 25.560 -20.078 -9.168 1.00 0.00 98 GLN A N 1
ATOM 1297 C CA . GLN A 1 98 ? 25.603 -21.457 -8.684 1.00 0.00 98 GLN A CA 1
ATOM 1298 C C . GLN A 1 98 ? 25.546 -22.410 -9.891 1.00 0.00 98 GLN A C 1
ATOM 1299 O O . GLN A 1 98 ? 24.833 -22.138 -10.864 1.00 0.00 98 GLN A O 1
ATOM 1313 N N . MET A 1 99 ? 26.309 -23.511 -9.831 1.00 0.00 99 MET A N 1
ATOM 1314 C CA . MET A 1 99 ? 26.393 -24.459 -10.947 1.00 0.00 99 MET A CA 1
ATOM 1315 C C . MET A 1 99 ? 25.087 -25.276 -11.033 1.00 0.00 99 MET A C 1
ATOM 1316 O O . MET A 1 99 ? 24.716 -25.997 -10.101 1.00 0.00 99 MET A O 1
ATOM 1330 N N . TYR A 1 100 ? 24.381 -25.102 -12.152 1.00 0.00 100 TYR A N 1
ATOM 1331 C CA . TYR A 1 100 ? 23.071 -25.727 -12.405 1.00 0.00 100 TYR A CA 1
ATOM 1332 C C . TYR A 1 100 ? 23.251 -27.051 -13.162 1.00 0.00 100 TYR A C 1
ATOM 1333 O O . TYR A 1 100 ? 24.281 -27.267 -13.809 1.00 0.00 100 TYR A O 1
ATOM 1351 N N . ALA A 1 101 ? 22.244 -27.933 -13.072 1.00 0.00 101 ALA A N 1
ATOM 1352 C CA . ALA A 1 101 ? 22.266 -29.234 -13.761 1.00 0.00 101 ALA A CA 1
ATOM 1353 C C . ALA A 1 101 ? 22.039 -29.046 -15.275 1.00 0.00 101 ALA A C 1
ATOM 1354 O O . ALA A 1 101 ? 22.851 -29.488 -16.097 1.00 0.00 101 ALA A O 1
ATOM 1361 N N . THR A 1 102 ? 20.931 -28.372 -15.623 1.00 0.00 102 THR A N 1
ATOM 1362 C CA . THR A 1 102 ? 20.532 -28.135 -17.022 1.00 0.00 102 THR A CA 1
ATOM 1363 C C . THR A 1 102 ? 20.968 -26.739 -17.513 1.00 0.00 102 THR A C 1
ATOM 1364 O O . THR A 1 102 ? 21.151 -25.807 -16.714 1.00 0.00 102 THR A O 1
ATOM 1375 N N . ALA A 1 103 ? 21.116 -26.613 -18.847 1.00 0.00 103 ALA A N 1
ATOM 1376 C CA . ALA A 1 103 ? 21.480 -25.350 -19.512 1.00 0.00 103 ALA A CA 1
ATOM 1377 C C . ALA A 1 103 ? 20.320 -24.343 -19.449 1.00 0.00 103 ALA A C 1
ATOM 1378 O O . ALA A 1 103 ? 20.552 -23.139 -19.338 1.00 0.00 103 ALA A O 1
ATOM 1385 N N . GLN A 1 104 ? 19.072 -24.860 -19.500 1.00 0.00 104 GLN A N 1
ATOM 1386 C CA . GLN A 1 104 ? 17.849 -24.028 -19.406 1.00 0.00 104 GLN A CA 1
ATOM 1387 C C . GLN A 1 104 ? 17.759 -23.316 -18.039 1.00 0.00 104 GLN A C 1
ATOM 1388 O O . GLN A 1 104 ? 17.240 -22.201 -17.952 1.00 0.00 104 GLN A O 1
ATOM 1402 N N . SER A 1 105 ? 18.284 -23.976 -16.986 1.00 0.00 105 SER A N 1
ATOM 1403 C CA . SER A 1 105 ? 18.333 -23.420 -15.621 1.00 0.00 105 SER A CA 1
ATOM 1404 C C . SER A 1 105 ? 19.374 -22.282 -15.533 1.00 0.00 105 SER A C 1
ATOM 1405 O O . SER A 1 105 ? 19.223 -21.346 -14.734 1.00 0.00 105 SER A O 1
ATOM 1413 N N . ARG A 1 106 ? 20.431 -22.380 -16.364 1.00 0.00 106 ARG A N 1
ATOM 1414 C CA . ARG A 1 106 ? 21.455 -21.326 -16.501 1.00 0.00 106 ARG A CA 1
ATOM 1415 C C . ARG A 1 106 ? 20.850 -20.092 -17.205 1.00 0.00 106 ARG A C 1
ATOM 1416 O O . ARG A 1 106 ? 21.140 -18.953 -16.829 1.00 0.00 106 ARG A O 1
ATOM 1437 N N . GLU A 1 107 ? 19.986 -20.343 -18.214 1.00 0.00 107 GLU A N 1
ATOM 1438 C CA . GLU A 1 107 ? 19.321 -19.274 -19.001 1.00 0.00 107 GLU A CA 1
ATOM 1439 C C . GLU A 1 107 ? 18.258 -18.547 -18.156 1.00 0.00 107 GLU A C 1
ATOM 1440 O O . GLU A 1 107 ? 18.111 -17.319 -18.236 1.00 0.00 107 GLU A O 1
ATOM 1452 N N . THR A 1 108 ? 17.515 -19.333 -17.352 1.00 0.00 108 THR A N 1
ATOM 1453 C CA . THR A 1 108 ? 16.573 -18.807 -16.347 1.00 0.00 108 THR A CA 1
ATOM 1454 C C . THR A 1 108 ? 17.347 -17.996 -15.294 1.00 0.00 108 THR A C 1
ATOM 1455 O O . THR A 1 108 ? 16.854 -16.986 -14.788 1.00 0.00 108 THR A O 1
ATOM 1466 N N . GLY A 1 109 ? 18.581 -18.451 -15.002 1.00 0.00 109 GLY A N 1
ATOM 1467 C CA . GLY A 1 109 ? 19.495 -17.733 -14.124 1.00 0.00 109 GLY A CA 1
ATOM 1468 C C . GLY A 1 109 ? 19.865 -16.354 -14.668 1.00 0.00 109 GLY A C 1
ATOM 1469 O O . GLY A 1 109 ? 19.877 -15.387 -13.916 1.00 0.00 109 GLY A O 1
ATOM 1473 N N . ILE A 1 110 ? 20.176 -16.278 -15.982 1.00 0.00 110 ILE A N 1
ATOM 1474 C CA . ILE A 1 110 ? 20.483 -15.002 -16.678 1.00 0.00 110 ILE A CA 1
ATOM 1475 C C . ILE A 1 110 ? 19.304 -14.018 -16.519 1.00 0.00 110 ILE A C 1
ATOM 1476 O O . ILE A 1 110 ? 19.489 -12.848 -16.162 1.00 0.00 110 ILE A O 1
ATOM 1492 N N . ALA A 1 111 ? 18.092 -14.548 -16.751 1.00 0.00 111 ALA A N 1
ATOM 1493 C CA . ALA A 1 111 ? 16.831 -13.793 -16.660 1.00 0.00 111 ALA A CA 1
ATOM 1494 C C . ALA A 1 111 ? 16.525 -13.356 -15.214 1.00 0.00 111 ALA A C 1
ATOM 1495 O O . ALA A 1 111 ? 15.994 -12.260 -14.987 1.00 0.00 111 ALA A O 1
ATOM 1502 N N . SER A 1 112 ? 16.885 -14.215 -14.242 1.00 0.00 112 SER A N 1
ATOM 1503 C CA . SER A 1 112 ? 16.587 -13.986 -12.820 1.00 0.00 112 SER A CA 1
ATOM 1504 C C . SER A 1 112 ? 17.538 -12.926 -12.235 1.00 0.00 112 SER A C 1
ATOM 1505 O O . SER A 1 112 ? 17.103 -12.037 -11.521 1.00 0.00 112 SER A O 1
ATOM 1513 N N . VAL A 1 113 ? 18.839 -13.025 -12.556 1.00 0.00 113 VAL A N 1
ATOM 1514 C CA . VAL A 1 113 ? 19.857 -12.039 -12.117 1.00 0.00 113 VAL A CA 1
ATOM 1515 C C . VAL A 1 113 ? 19.628 -10.686 -12.822 1.00 0.00 113 VAL A C 1
ATOM 1516 O O . VAL A 1 113 ? 19.953 -9.632 -12.287 1.00 0.00 113 VAL A O 1
ATOM 1529 N N . LYS A 1 114 ? 19.041 -10.739 -14.024 1.00 0.00 114 LYS A N 1
ATOM 1530 C CA . LYS A 1 114 ? 18.616 -9.539 -14.762 1.00 0.00 114 LYS A CA 1
ATOM 1531 C C . LYS A 1 114 ? 17.405 -8.869 -14.067 1.00 0.00 114 LYS A C 1
ATOM 1532 O O . LYS A 1 114 ? 17.309 -7.641 -14.002 1.00 0.00 114 LYS A O 1
ATOM 1551 N N . ALA A 1 115 ? 16.498 -9.705 -13.537 1.00 0.00 115 ALA A N 1
ATOM 1552 C CA . ALA A 1 115 ? 15.258 -9.249 -12.879 1.00 0.00 115 ALA A CA 1
ATOM 1553 C C . ALA A 1 115 ? 15.537 -8.653 -11.487 1.00 0.00 115 ALA A C 1
ATOM 1554 O O . ALA A 1 115 ? 15.109 -7.542 -11.173 1.00 0.00 115 ALA A O 1
ATOM 1561 N N . ASN A 1 116 ? 16.273 -9.407 -10.666 1.00 0.00 116 ASN A N 1
ATOM 1562 C CA . ASN A 1 116 ? 16.541 -9.058 -9.258 1.00 0.00 116 ASN A CA 1
ATOM 1563 C C . ASN A 1 116 ? 17.815 -8.195 -9.131 1.00 0.00 116 ASN A C 1
ATOM 1564 O O . ASN A 1 116 ? 18.053 -7.580 -8.085 1.00 0.00 116 ASN A O 1
ATOM 1575 N N . GLY A 1 117 ? 18.617 -8.144 -10.214 1.00 0.00 117 GLY A N 1
ATOM 1576 C CA . GLY A 1 117 ? 19.847 -7.341 -10.251 1.00 0.00 117 GLY A CA 1
ATOM 1577 C C . GLY A 1 117 ? 19.589 -5.864 -10.489 1.00 0.00 117 GLY A C 1
ATOM 1578 O O . GLY A 1 117 ? 20.442 -5.033 -10.181 1.00 0.00 117 GLY A O 1
ATOM 1582 N N . THR A 1 118 ? 18.404 -5.540 -11.050 1.00 0.00 118 THR A N 1
ATOM 1583 C CA . THR A 1 118 ? 17.954 -4.141 -11.228 1.00 0.00 118 THR A CA 1
ATOM 1584 C C . THR A 1 118 ? 17.563 -3.501 -9.875 1.00 0.00 118 THR A C 1
ATOM 1585 O O . THR A 1 118 ? 17.354 -2.286 -9.798 1.00 0.00 118 THR A O 1
ATOM 1596 N N . SER A 1 119 ? 17.467 -4.334 -8.821 1.00 0.00 119 SER A N 1
ATOM 1597 C CA . SER A 1 119 ? 17.230 -3.880 -7.440 1.00 0.00 119 SER A CA 1
ATOM 1598 C C . SER A 1 119 ? 18.567 -3.469 -6.776 1.00 0.00 119 SER A C 1
ATOM 1599 O O . SER A 1 119 ? 19.647 -3.655 -7.355 1.00 0.00 119 SER A O 1
ATOM 1607 N N . GLN A 1 120 ? 18.475 -2.897 -5.566 1.00 0.00 120 GLN A N 1
ATOM 1608 C CA . GLN A 1 120 ? 19.645 -2.523 -4.742 1.00 0.00 120 GLN A CA 1
ATOM 1609 C C . GLN A 1 120 ? 19.274 -2.663 -3.242 1.00 0.00 120 GLN A C 1
ATOM 1610 O O . GLN A 1 120 ? 19.875 -2.035 -2.362 1.00 0.00 120 GLN A O 1
ATOM 1624 N N . THR A 1 121 ? 18.282 -3.530 -2.960 1.00 0.00 121 THR A N 1
ATOM 1625 C CA . THR A 1 121 ? 17.789 -3.790 -1.594 1.00 0.00 121 THR A CA 1
ATOM 1626 C C . THR A 1 121 ? 18.805 -4.647 -0.796 1.00 0.00 121 THR A C 1
ATOM 1627 O O . THR A 1 121 ? 18.699 -5.876 -0.730 1.00 0.00 121 THR A O 1
ATOM 1638 N N . VAL A 1 122 ? 19.820 -3.964 -0.227 1.00 0.00 122 VAL A N 1
ATOM 1639 C CA . VAL A 1 122 ? 20.925 -4.604 0.513 1.00 0.00 122 VAL A CA 1
ATOM 1640 C C . VAL A 1 122 ? 20.570 -4.743 2.003 1.00 0.00 122 VAL A C 1
ATOM 1641 O O . VAL A 1 122 ? 20.297 -3.750 2.687 1.00 0.00 122 VAL A O 1
ATOM 1654 N N . LYS A 1 123 ? 20.567 -5.989 2.477 1.00 0.00 123 LYS A N 1
ATOM 1655 C CA . LYS A 1 123 ? 20.431 -6.334 3.890 1.00 0.00 123 LYS A CA 1
ATOM 1656 C C . LYS A 1 123 ? 21.836 -6.471 4.502 1.00 0.00 123 LYS A C 1
ATOM 1657 O O . LYS A 1 123 ? 22.606 -7.359 4.108 1.00 0.00 123 LYS A O 1
ATOM 1676 N N . ASP A 1 124 ? 22.187 -5.561 5.429 1.00 0.00 124 ASP A N 1
ATOM 1677 C CA . ASP A 1 124 ? 23.482 -5.598 6.120 1.00 0.00 124 ASP A CA 1
ATOM 1678 C C . ASP A 1 124 ? 23.500 -6.753 7.142 1.00 0.00 124 ASP A C 1
ATOM 1679 O O . ASP A 1 124 ? 22.960 -6.651 8.248 1.00 0.00 124 ASP A O 1
ATOM 1688 N N . ASN A 1 125 ? 24.056 -7.890 6.710 1.00 0.00 125 ASN A N 1
ATOM 1689 C CA . ASN A 1 125 ? 24.260 -9.068 7.574 1.00 0.00 125 ASN A CA 1
ATOM 1690 C C . ASN A 1 125 ? 25.676 -9.015 8.213 1.00 0.00 125 ASN A C 1
ATOM 1691 O O . ASN A 1 125 ? 26.004 -9.823 9.088 1.00 0.00 125 ASN A O 1
ATOM 1702 N N . THR A 1 126 ? 26.500 -8.039 7.758 1.00 0.00 126 THR A N 1
ATOM 1703 C CA . THR A 1 126 ? 27.819 -7.720 8.344 1.00 0.00 126 THR A CA 1
ATOM 1704 C C . THR A 1 126 ? 27.685 -7.300 9.826 1.00 0.00 126 THR A C 1
ATOM 1705 O O . THR A 1 126 ? 26.608 -6.883 10.265 1.00 0.00 126 THR A O 1
ATOM 1716 N N . GLY A 1 127 ? 28.790 -7.403 10.577 1.00 0.00 127 GLY A N 1
ATOM 1717 C CA . GLY A 1 127 ? 28.788 -7.116 12.019 1.00 0.00 127 GLY A CA 1
ATOM 1718 C C . GLY A 1 127 ? 28.694 -8.378 12.862 1.00 0.00 127 GLY A C 1
ATOM 1719 O O . GLY A 1 127 ? 28.310 -8.318 14.035 1.00 0.00 127 GLY A O 1
ATOM 1723 N N . SER A 1 128 ? 29.034 -9.530 12.258 1.00 0.00 128 SER A N 1
ATOM 1724 C CA . SER A 1 128 ? 29.117 -10.814 12.965 1.00 0.00 128 SER A CA 1
ATOM 1725 C C . SER A 1 128 ? 30.475 -10.927 13.676 1.00 0.00 128 SER A C 1
ATOM 1726 O O . SER A 1 128 ? 31.513 -11.001 13.022 1.00 0.00 128 SER A O 1
ATOM 1734 N N . ASN A 1 129 ? 30.452 -10.923 15.019 1.00 0.00 129 ASN A N 1
ATOM 1735 C CA . ASN A 1 129 ? 31.662 -11.023 15.855 1.00 0.00 129 ASN A CA 1
ATOM 1736 C C . ASN A 1 129 ? 31.300 -11.736 17.186 1.00 0.00 129 ASN A C 1
ATOM 1737 O O . ASN A 1 129 ? 30.566 -11.154 18.014 1.00 0.00 129 ASN A O 1
ATOM 1748 N N . GLY A 1 14 ? 8.170 -1.507 -16.431 1.00 0.00 14 GLY A N 2
ATOM 1749 C CA . GLY A 1 14 ? 8.643 -2.053 -15.136 1.00 0.00 14 GLY A CA 2
ATOM 1750 C C . GLY A 1 14 ? 8.761 -3.574 -15.161 1.00 0.00 14 GLY A C 2
ATOM 1751 O O . GLY A 1 14 ? 7.911 -4.251 -15.757 1.00 0.00 14 GLY A O 2
ATOM 1755 N N . VAL A 1 15 ? 9.827 -4.112 -14.533 1.00 0.00 15 VAL A N 2
ATOM 1756 C CA . VAL A 1 15 ? 10.044 -5.567 -14.387 1.00 0.00 15 VAL A CA 2
ATOM 1757 C C . VAL A 1 15 ? 9.630 -6.020 -12.978 1.00 0.00 15 VAL A C 2
ATOM 1758 O O . VAL A 1 15 ? 9.799 -5.273 -12.005 1.00 0.00 15 VAL A O 2
ATOM 1771 N N . ILE A 1 16 ? 9.049 -7.230 -12.888 1.00 0.00 16 ILE A N 2
ATOM 1772 C CA . ILE A 1 16 ? 8.713 -7.861 -11.603 1.00 0.00 16 ILE A CA 2
ATOM 1773 C C . ILE A 1 16 ? 10.009 -8.362 -10.918 1.00 0.00 16 ILE A C 2
ATOM 1774 O O . ILE A 1 16 ? 10.575 -9.402 -11.281 1.00 0.00 16 ILE A O 2
ATOM 1790 N N . MET A 1 17 ? 10.510 -7.556 -9.964 1.00 0.00 17 MET A N 2
ATOM 1791 C CA . MET A 1 17 ? 11.751 -7.842 -9.238 1.00 0.00 17 MET A CA 2
ATOM 1792 C C . MET A 1 17 ? 11.470 -8.835 -8.097 1.00 0.00 17 MET A C 2
ATOM 1793 O O . MET A 1 17 ? 10.994 -8.458 -7.015 1.00 0.00 17 MET A O 2
ATOM 1807 N N . ALA A 1 18 ? 11.721 -10.113 -8.382 1.00 0.00 18 ALA A N 2
ATOM 1808 C CA . ALA A 1 18 ? 11.603 -11.203 -7.412 1.00 0.00 18 ALA A CA 2
ATOM 1809 C C . ALA A 1 18 ? 13.006 -11.573 -6.931 1.00 0.00 18 ALA A C 2
ATOM 1810 O O . ALA A 1 18 ? 13.586 -12.570 -7.384 1.00 0.00 18 ALA A O 2
ATOM 1817 N N . GLY A 1 19 ? 13.582 -10.714 -6.072 1.00 0.00 19 GLY A N 2
ATOM 1818 C CA . GLY A 1 19 ? 14.937 -10.918 -5.572 1.00 0.00 19 GLY A CA 2
ATOM 1819 C C . GLY A 1 19 ? 15.493 -9.708 -4.841 1.00 0.00 19 GLY A C 2
ATOM 1820 O O . GLY A 1 19 ? 15.076 -8.571 -5.086 1.00 0.00 19 GLY A O 2
ATOM 1824 N N . TRP A 1 20 ? 16.455 -9.977 -3.956 1.00 0.00 20 TRP A N 2
ATOM 1825 C CA . TRP A 1 20 ? 17.093 -8.987 -3.086 1.00 0.00 20 TRP A CA 2
ATOM 1826 C C . TRP A 1 20 ? 18.601 -9.279 -2.994 1.00 0.00 20 TRP A C 2
ATOM 1827 O O . TRP A 1 20 ? 19.041 -10.399 -3.251 1.00 0.00 20 TRP A O 2
ATOM 1848 N N . PHE A 1 21 ? 19.381 -8.260 -2.630 1.00 0.00 21 PHE A N 2
ATOM 1849 C CA . PHE A 1 21 ? 20.822 -8.394 -2.351 1.00 0.00 21 PHE A CA 2
ATOM 1850 C C . PHE A 1 21 ? 21.042 -8.491 -0.833 1.00 0.00 21 PHE A C 2
ATOM 1851 O O . PHE A 1 21 ? 20.295 -7.892 -0.049 1.00 0.00 21 PHE A O 2
ATOM 1868 N N . GLU A 1 22 ? 22.067 -9.256 -0.427 1.00 0.00 22 GLU A N 2
ATOM 1869 C CA . GLU A 1 22 ? 22.498 -9.364 0.978 1.00 0.00 22 GLU A CA 2
ATOM 1870 C C . GLU A 1 22 ? 24.020 -9.229 1.047 1.00 0.00 22 GLU A C 2
ATOM 1871 O O . GLU A 1 22 ? 24.739 -10.120 0.586 1.00 0.00 22 GLU A O 2
ATOM 1883 N N . LEU A 1 23 ? 24.511 -8.117 1.630 1.00 0.00 23 LEU A N 2
ATOM 1884 C CA . LEU A 1 23 ? 25.945 -7.941 1.881 1.00 0.00 23 LEU A CA 2
ATOM 1885 C C . LEU A 1 23 ? 26.297 -8.716 3.155 1.00 0.00 23 LEU A C 2
ATOM 1886 O O . LEU A 1 23 ? 26.125 -8.231 4.272 1.00 0.00 23 LEU A O 2
ATOM 1902 N N . SER A 1 24 ? 26.777 -9.933 2.939 1.00 0.00 24 SER A N 2
ATOM 1903 C CA . SER A 1 24 ? 27.132 -10.891 3.990 1.00 0.00 24 SER A CA 2
ATOM 1904 C C . SER A 1 24 ? 28.665 -10.943 4.124 1.00 0.00 24 SER A C 2
ATOM 1905 O O . SER A 1 24 ? 29.387 -10.186 3.462 1.00 0.00 24 SER A O 2
ATOM 1913 N N . LYS A 1 25 ? 29.157 -11.811 5.005 1.00 0.00 25 LYS A N 2
ATOM 1914 C CA . LYS A 1 25 ? 30.591 -12.068 5.161 1.00 0.00 25 LYS A CA 2
ATOM 1915 C C . LYS A 1 25 ? 30.837 -13.577 5.253 1.00 0.00 25 LYS A C 2
ATOM 1916 O O . LYS A 1 25 ? 29.994 -14.333 5.760 1.00 0.00 25 LYS A O 2
ATOM 1935 N N . SER A 1 26 ? 31.978 -14.009 4.720 1.00 0.00 26 SER A N 2
ATOM 1936 C CA . SER A 1 26 ? 32.484 -15.372 4.888 1.00 0.00 26 SER A CA 2
ATOM 1937 C C . SER A 1 26 ? 33.127 -15.537 6.278 1.00 0.00 26 SER A C 2
ATOM 1938 O O . SER A 1 26 ? 33.357 -14.547 6.989 1.00 0.00 26 SER A O 2
ATOM 1946 N N . SER A 1 27 ? 33.440 -16.792 6.646 1.00 0.00 27 SER A N 2
ATOM 1947 C CA . SER A 1 27 ? 34.107 -17.114 7.918 1.00 0.00 27 SER A CA 2
ATOM 1948 C C . SER A 1 27 ? 35.573 -16.597 7.930 1.00 0.00 27 SER A C 2
ATOM 1949 O O . SER A 1 27 ? 36.225 -16.586 8.977 1.00 0.00 27 SER A O 2
ATOM 1957 N N . ASP A 1 28 ? 36.071 -16.165 6.750 1.00 0.00 28 ASP A N 2
ATOM 1958 C CA . ASP A 1 28 ? 37.396 -15.517 6.595 1.00 0.00 28 ASP A CA 2
ATOM 1959 C C . ASP A 1 28 ? 37.313 -13.988 6.829 1.00 0.00 28 ASP A C 2
ATOM 1960 O O . ASP A 1 28 ? 38.285 -13.263 6.581 1.00 0.00 28 ASP A O 2
ATOM 1969 N N . ASN A 1 29 ? 36.134 -13.524 7.302 1.00 0.00 29 ASN A N 2
ATOM 1970 C CA . ASN A 1 29 ? 35.831 -12.105 7.620 1.00 0.00 29 ASN A CA 2
ATOM 1971 C C . ASN A 1 29 ? 35.744 -11.213 6.362 1.00 0.00 29 ASN A C 2
ATOM 1972 O O . ASN A 1 29 ? 35.607 -9.989 6.483 1.00 0.00 29 ASN A O 2
ATOM 1983 N N . GLN A 1 30 ? 35.782 -11.831 5.168 1.00 0.00 30 GLN A N 2
ATOM 1984 C CA . GLN A 1 30 ? 35.749 -11.106 3.890 1.00 0.00 30 GLN A CA 2
ATOM 1985 C C . GLN A 1 30 ? 34.295 -10.807 3.490 1.00 0.00 30 GLN A C 2
ATOM 1986 O O . GLN A 1 30 ? 33.427 -11.674 3.605 1.00 0.00 30 GLN A O 2
ATOM 2000 N N . PHE A 1 31 ? 34.057 -9.590 3.000 1.00 0.00 31 PHE A N 2
ATOM 2001 C CA . PHE A 1 31 ? 32.711 -9.067 2.714 1.00 0.00 31 PHE A CA 2
ATOM 2002 C C . PHE A 1 31 ? 32.333 -9.369 1.257 1.00 0.00 31 PHE A C 2
ATOM 2003 O O . PHE A 1 31 ? 33.143 -9.167 0.353 1.00 0.00 31 PHE A O 2
ATOM 2020 N N . ARG A 1 32 ? 31.107 -9.864 1.040 1.00 0.00 32 ARG A N 2
ATOM 2021 C CA . ARG A 1 32 ? 30.610 -10.259 -0.290 1.00 0.00 32 ARG A CA 2
ATOM 2022 C C . ARG A 1 32 ? 29.085 -10.123 -0.312 1.00 0.00 32 ARG A C 2
ATOM 2023 O O . ARG A 1 32 ? 28.419 -10.410 0.684 1.00 0.00 32 ARG A O 2
ATOM 2044 N N . PHE A 1 33 ? 28.528 -9.657 -1.433 1.00 0.00 33 PHE A N 2
ATOM 2045 C CA . PHE A 1 33 ? 27.070 -9.564 -1.613 1.00 0.00 33 PHE A CA 2
ATOM 2046 C C . PHE A 1 33 ? 26.578 -10.780 -2.418 1.00 0.00 33 PHE A C 2
ATOM 2047 O O . PHE A 1 33 ? 27.264 -11.247 -3.338 1.00 0.00 33 PHE A O 2
ATOM 2064 N N . VAL A 1 34 ? 25.410 -11.314 -2.040 1.00 0.00 34 VAL A N 2
ATOM 2065 C CA . VAL A 1 34 ? 24.723 -12.372 -2.790 1.00 0.00 34 VAL A CA 2
ATOM 2066 C C . VAL A 1 34 ? 23.415 -11.804 -3.370 1.00 0.00 34 VAL A C 2
ATOM 2067 O O . VAL A 1 34 ? 22.688 -11.083 -2.681 1.00 0.00 34 VAL A O 2
ATOM 2080 N N . LEU A 1 35 ? 23.151 -12.069 -4.653 1.00 0.00 35 LEU A N 2
ATOM 2081 C CA . LEU A 1 35 ? 21.839 -11.822 -5.252 1.00 0.00 35 LEU A CA 2
ATOM 2082 C C . LEU A 1 35 ? 20.999 -13.089 -5.021 1.00 0.00 35 LEU A C 2
ATOM 2083 O O . LEU A 1 35 ? 21.275 -14.137 -5.617 1.00 0.00 35 LEU A O 2
ATOM 2099 N N . LYS A 1 36 ? 20.023 -12.988 -4.121 1.00 0.00 36 LYS A N 2
ATOM 2100 C CA . LYS A 1 36 ? 19.136 -14.089 -3.744 1.00 0.00 36 LYS A CA 2
ATOM 2101 C C . LYS A 1 36 ? 17.713 -13.799 -4.241 1.00 0.00 36 LYS A C 2
ATOM 2102 O O . LYS A 1 36 ? 17.084 -12.843 -3.792 1.00 0.00 36 LYS A O 2
ATOM 2121 N N . ALA A 1 37 ? 17.229 -14.635 -5.183 1.00 0.00 37 ALA A N 2
ATOM 2122 C CA . ALA A 1 37 ? 15.894 -14.506 -5.799 1.00 0.00 37 ALA A CA 2
ATOM 2123 C C . ALA A 1 37 ? 14.746 -14.706 -4.779 1.00 0.00 37 ALA A C 2
ATOM 2124 O O . ALA A 1 37 ? 14.978 -15.109 -3.634 1.00 0.00 37 ALA A O 2
ATOM 2131 N N . GLY A 1 38 ? 13.502 -14.460 -5.247 1.00 0.00 38 GLY A N 2
ATOM 2132 C CA . GLY A 1 38 ? 12.291 -14.556 -4.419 1.00 0.00 38 GLY A CA 2
ATOM 2133 C C . GLY A 1 38 ? 11.996 -15.975 -3.932 1.00 0.00 38 GLY A C 2
ATOM 2134 O O . GLY A 1 38 ? 11.200 -16.172 -3.013 1.00 0.00 38 GLY A O 2
ATOM 2138 N N . ASN A 1 39 ? 12.644 -16.961 -4.565 1.00 0.00 39 ASN A N 2
ATOM 2139 C CA . ASN A 1 39 ? 12.553 -18.386 -4.188 1.00 0.00 39 ASN A CA 2
ATOM 2140 C C . ASN A 1 39 ? 13.361 -18.690 -2.905 1.00 0.00 39 ASN A C 2
ATOM 2141 O O . ASN A 1 39 ? 13.297 -19.807 -2.382 1.00 0.00 39 ASN A O 2
ATOM 2152 N N . GLY A 1 40 ? 14.112 -17.686 -2.401 1.00 0.00 40 GLY A N 2
ATOM 2153 C CA . GLY A 1 40 ? 14.992 -17.861 -1.241 1.00 0.00 40 GLY A CA 2
ATOM 2154 C C . GLY A 1 40 ? 16.319 -18.529 -1.608 1.00 0.00 40 GLY A C 2
ATOM 2155 O O . GLY A 1 40 ? 17.056 -18.994 -0.729 1.00 0.00 40 GLY A O 2
ATOM 2159 N N . GLU A 1 41 ? 16.624 -18.570 -2.921 1.00 0.00 41 GLU A N 2
ATOM 2160 C CA . GLU A 1 41 ? 17.829 -19.217 -3.468 1.00 0.00 41 GLU A CA 2
ATOM 2161 C C . GLU A 1 41 ? 18.717 -18.172 -4.161 1.00 0.00 41 GLU A C 2
ATOM 2162 O O . GLU A 1 41 ? 18.212 -17.307 -4.888 1.00 0.00 41 GLU A O 2
ATOM 2174 N N . THR A 1 42 ? 20.035 -18.271 -3.930 1.00 0.00 42 THR A N 2
ATOM 2175 C CA . THR A 1 42 ? 21.022 -17.368 -4.513 1.00 0.00 42 THR A CA 2
ATOM 2176 C C . THR A 1 42 ? 21.275 -17.730 -5.993 1.00 0.00 42 THR A C 2
ATOM 2177 O O . THR A 1 42 ? 21.671 -18.857 -6.313 1.00 0.00 42 THR A O 2
ATOM 2188 N N . ILE A 1 43 ? 21.034 -16.749 -6.877 1.00 0.00 43 ILE A N 2
ATOM 2189 C CA . ILE A 1 43 ? 21.242 -16.880 -8.334 1.00 0.00 43 ILE A CA 2
ATOM 2190 C C . ILE A 1 43 ? 22.673 -16.473 -8.721 1.00 0.00 43 ILE A C 2
ATOM 2191 O O . ILE A 1 43 ? 23.153 -16.851 -9.788 1.00 0.00 43 ILE A O 2
ATOM 2207 N N . LEU A 1 44 ? 23.343 -15.702 -7.833 1.00 0.00 44 LEU A N 2
ATOM 2208 C CA . LEU A 1 44 ? 24.650 -15.097 -8.127 1.00 0.00 44 LEU A CA 2
ATOM 2209 C C . LEU A 1 44 ? 25.357 -14.728 -6.797 1.00 0.00 44 LEU A C 2
ATOM 2210 O O . LEU A 1 44 ? 24.826 -13.929 -6.030 1.00 0.00 44 LEU A O 2
ATOM 2226 N N . THR A 1 45 ? 26.528 -15.324 -6.520 1.00 0.00 45 THR A N 2
ATOM 2227 C CA . THR A 1 45 ? 27.354 -14.994 -5.329 1.00 0.00 45 THR A CA 2
ATOM 2228 C C . THR A 1 45 ? 28.642 -14.294 -5.781 1.00 0.00 45 THR A C 2
ATOM 2229 O O . THR A 1 45 ? 29.359 -14.822 -6.632 1.00 0.00 45 THR A O 2
ATOM 2240 N N . SER A 1 46 ? 28.942 -13.121 -5.210 1.00 0.00 46 SER A N 2
ATOM 2241 C CA . SER A 1 46 ? 30.164 -12.366 -5.541 1.00 0.00 46 SER A CA 2
ATOM 2242 C C . SER A 1 46 ? 31.382 -12.914 -4.770 1.00 0.00 46 SER A C 2
ATOM 2243 O O . SER A 1 46 ? 31.237 -13.740 -3.862 1.00 0.00 46 SER A O 2
ATOM 2251 N N . GLU A 1 47 ? 32.580 -12.436 -5.147 1.00 0.00 47 GLU A N 2
ATOM 2252 C CA . GLU A 1 47 ? 33.853 -12.869 -4.546 1.00 0.00 47 GLU A CA 2
ATOM 2253 C C . GLU A 1 47 ? 34.176 -12.122 -3.239 1.00 0.00 47 GLU A C 2
ATOM 2254 O O . GLU A 1 47 ? 33.392 -11.303 -2.748 1.00 0.00 47 GLU A O 2
ATOM 2266 N N . LEU A 1 48 ? 35.366 -12.419 -2.704 1.00 0.00 48 LEU A N 2
ATOM 2267 C CA . LEU A 1 48 ? 35.812 -11.962 -1.393 1.00 0.00 48 LEU A CA 2
ATOM 2268 C C . LEU A 1 48 ? 36.440 -10.561 -1.516 1.00 0.00 48 LEU A C 2
ATOM 2269 O O . LEU A 1 48 ? 37.487 -10.395 -2.157 1.00 0.00 48 LEU A O 2
ATOM 2285 N N . TYR A 1 49 ? 35.782 -9.563 -0.914 1.00 0.00 49 TYR A N 2
ATOM 2286 C CA . TYR A 1 49 ? 36.270 -8.174 -0.860 1.00 0.00 49 TYR A CA 2
ATOM 2287 C C . TYR A 1 49 ? 36.745 -7.874 0.568 1.00 0.00 49 TYR A C 2
ATOM 2288 O O . TYR A 1 49 ? 35.962 -7.975 1.512 1.00 0.00 49 TYR A O 2
ATOM 2306 N N . THR A 1 50 ? 38.038 -7.533 0.708 1.00 0.00 50 THR A N 2
ATOM 2307 C CA . THR A 1 50 ? 38.661 -7.205 2.009 1.00 0.00 50 THR A CA 2
ATOM 2308 C C . THR A 1 50 ? 38.003 -5.970 2.660 1.00 0.00 50 THR A C 2
ATOM 2309 O O . THR A 1 50 ? 37.904 -5.879 3.884 1.00 0.00 50 THR A O 2
ATOM 2320 N N . SER A 1 51 ? 37.563 -5.024 1.812 1.00 0.00 51 SER A N 2
ATOM 2321 C CA . SER A 1 51 ? 36.804 -3.831 2.227 1.00 0.00 51 SER A CA 2
ATOM 2322 C C . SER A 1 51 ? 35.380 -3.917 1.655 1.00 0.00 51 SER A C 2
ATOM 2323 O O . SER A 1 51 ? 35.202 -4.267 0.475 1.00 0.00 51 SER A O 2
ATOM 2331 N N . LYS A 1 52 ? 34.374 -3.595 2.496 1.00 0.00 52 LYS A N 2
ATOM 2332 C CA . LYS A 1 52 ? 32.944 -3.605 2.102 1.00 0.00 52 LYS A CA 2
ATOM 2333 C C . LYS A 1 52 ? 32.679 -2.619 0.945 1.00 0.00 52 LYS A C 2
ATOM 2334 O O . LYS A 1 52 ? 31.762 -2.826 0.161 1.00 0.00 52 LYS A O 2
ATOM 2353 N N . THR A 1 53 ? 33.508 -1.551 0.876 1.00 0.00 53 THR A N 2
ATOM 2354 C CA . THR A 1 53 ? 33.430 -0.508 -0.169 1.00 0.00 53 THR A CA 2
ATOM 2355 C C . THR A 1 53 ? 33.561 -1.105 -1.578 1.00 0.00 53 THR A C 2
ATOM 2356 O O . THR A 1 53 ? 32.889 -0.661 -2.507 1.00 0.00 53 THR A O 2
ATOM 2367 N N . SER A 1 54 ? 34.407 -2.140 -1.701 1.00 0.00 54 SER A N 2
ATOM 2368 C CA . SER A 1 54 ? 34.622 -2.862 -2.968 1.00 0.00 54 SER A CA 2
ATOM 2369 C C . SER A 1 54 ? 33.394 -3.726 -3.341 1.00 0.00 54 SER A C 2
ATOM 2370 O O . SER A 1 54 ? 33.134 -3.968 -4.520 1.00 0.00 54 SER A O 2
ATOM 2378 N N . ALA A 1 55 ? 32.648 -4.186 -2.312 1.00 0.00 55 ALA A N 2
ATOM 2379 C CA . ALA A 1 55 ? 31.363 -4.906 -2.487 1.00 0.00 55 ALA A CA 2
ATOM 2380 C C . ALA A 1 55 ? 30.217 -3.931 -2.840 1.00 0.00 55 ALA A C 2
ATOM 2381 O O . ALA A 1 55 ? 29.284 -4.302 -3.563 1.00 0.00 55 ALA A O 2
ATOM 2388 N N . GLU A 1 56 ? 30.296 -2.688 -2.315 1.00 0.00 56 GLU A N 2
ATOM 2389 C CA . GLU A 1 56 ? 29.314 -1.614 -2.598 1.00 0.00 56 GLU A CA 2
ATOM 2390 C C . GLU A 1 56 ? 29.504 -1.068 -4.032 1.00 0.00 56 GLU A C 2
ATOM 2391 O O . GLU A 1 56 ? 28.542 -0.658 -4.692 1.00 0.00 56 GLU A O 2
ATOM 2403 N N . LYS A 1 57 ? 30.764 -1.041 -4.487 1.00 0.00 57 LYS A N 2
ATOM 2404 C CA . LYS A 1 57 ? 31.103 -0.755 -5.896 1.00 0.00 57 LYS A CA 2
ATOM 2405 C C . LYS A 1 57 ? 30.861 -1.994 -6.776 1.00 0.00 57 LYS A C 2
ATOM 2406 O O . LYS A 1 57 ? 30.617 -1.873 -7.975 1.00 0.00 57 LYS A O 2
ATOM 2425 N N . GLY A 1 58 ? 30.944 -3.176 -6.146 1.00 0.00 58 GLY A N 2
ATOM 2426 C CA . GLY A 1 58 ? 30.691 -4.458 -6.803 1.00 0.00 58 GLY A CA 2
ATOM 2427 C C . GLY A 1 58 ? 29.238 -4.614 -7.228 1.00 0.00 58 GLY A C 2
ATOM 2428 O O . GLY A 1 58 ? 28.955 -5.113 -8.322 1.00 0.00 58 GLY A O 2
ATOM 2432 N N . ILE A 1 59 ? 28.300 -4.193 -6.347 1.00 0.00 59 ILE A N 2
ATOM 2433 C CA . ILE A 1 59 ? 26.860 -4.200 -6.666 1.00 0.00 59 ILE A CA 2
ATOM 2434 C C . ILE A 1 59 ? 26.538 -3.091 -7.685 1.00 0.00 59 ILE A C 2
ATOM 2435 O O . ILE A 1 59 ? 25.666 -3.257 -8.536 1.00 0.00 59 ILE A O 2
ATOM 2451 N N . ALA A 1 60 ? 27.284 -1.974 -7.608 1.00 0.00 60 ALA A N 2
ATOM 2452 C CA . ALA A 1 60 ? 27.211 -0.891 -8.615 1.00 0.00 60 ALA A CA 2
ATOM 2453 C C . ALA A 1 60 ? 27.665 -1.402 -10.003 1.00 0.00 60 ALA A C 2
ATOM 2454 O O . ALA A 1 60 ? 27.144 -0.967 -11.042 1.00 0.00 60 ALA A O 2
ATOM 2461 N N . SER A 1 61 ? 28.627 -2.350 -9.992 1.00 0.00 61 SER A N 2
ATOM 2462 C CA . SER A 1 61 ? 29.123 -3.010 -11.209 1.00 0.00 61 SER A CA 2
ATOM 2463 C C . SER A 1 61 ? 28.038 -3.929 -11.801 1.00 0.00 61 SER A C 2
ATOM 2464 O O . SER A 1 61 ? 27.675 -3.767 -12.966 1.00 0.00 61 SER A O 2
ATOM 2472 N N . VAL A 1 62 ? 27.486 -4.861 -10.973 1.00 0.00 62 VAL A N 2
ATOM 2473 C CA . VAL A 1 62 ? 26.473 -5.839 -11.449 1.00 0.00 62 VAL A CA 2
ATOM 2474 C C . VAL A 1 62 ? 25.180 -5.129 -11.905 1.00 0.00 62 VAL A C 2
ATOM 2475 O O . VAL A 1 62 ? 24.495 -5.617 -12.796 1.00 0.00 62 VAL A O 2
ATOM 2488 N N . ARG A 1 63 ? 24.898 -3.961 -11.290 1.00 0.00 63 ARG A N 2
ATOM 2489 C CA . ARG A 1 63 ? 23.717 -3.127 -11.607 1.00 0.00 63 ARG A CA 2
ATOM 2490 C C . ARG A 1 63 ? 23.847 -2.615 -13.055 1.00 0.00 63 ARG A C 2
ATOM 2491 O O . ARG A 1 63 ? 22.990 -2.874 -13.904 1.00 0.00 63 ARG A O 2
ATOM 2512 N N . SER A 1 64 ? 24.978 -1.939 -13.320 1.00 0.00 64 SER A N 2
ATOM 2513 C CA . SER A 1 64 ? 25.274 -1.339 -14.632 1.00 0.00 64 SER A CA 2
ATOM 2514 C C . SER A 1 64 ? 25.467 -2.428 -15.720 1.00 0.00 64 SER A C 2
ATOM 2515 O O . SER A 1 64 ? 25.269 -2.167 -16.913 1.00 0.00 64 SER A O 2
ATOM 2523 N N . ASN A 1 65 ? 25.830 -3.653 -15.282 1.00 0.00 65 ASN A N 2
ATOM 2524 C CA . ASN A 1 65 ? 26.117 -4.797 -16.173 1.00 0.00 65 ASN A CA 2
ATOM 2525 C C . ASN A 1 65 ? 24.916 -5.765 -16.290 1.00 0.00 65 ASN A C 2
ATOM 2526 O O . ASN A 1 65 ? 25.029 -6.806 -16.951 1.00 0.00 65 ASN A O 2
ATOM 2537 N N . SER A 1 66 ? 23.763 -5.411 -15.671 1.00 0.00 66 SER A N 2
ATOM 2538 C CA . SER A 1 66 ? 22.508 -6.188 -15.823 1.00 0.00 66 SER A CA 2
ATOM 2539 C C . SER A 1 66 ? 21.962 -6.103 -17.287 1.00 0.00 66 SER A C 2
ATOM 2540 O O . SER A 1 66 ? 21.634 -7.157 -17.858 1.00 0.00 66 SER A O 2
ATOM 2548 N N . PRO A 1 67 ? 21.859 -4.868 -17.933 1.00 0.00 67 PRO A N 2
ATOM 2549 C CA . PRO A 1 67 ? 21.469 -4.762 -19.364 1.00 0.00 67 PRO A CA 2
ATOM 2550 C C . PRO A 1 67 ? 22.603 -5.194 -20.327 1.00 0.00 67 PRO A C 2
ATOM 2551 O O . PRO A 1 67 ? 22.349 -5.451 -21.512 1.00 0.00 67 PRO A O 2
ATOM 2562 N N . GLN A 1 68 ? 23.846 -5.275 -19.810 1.00 0.00 68 GLN A N 2
ATOM 2563 C CA . GLN A 1 68 ? 25.031 -5.638 -20.609 1.00 0.00 68 GLN A CA 2
ATOM 2564 C C . GLN A 1 68 ? 25.167 -7.174 -20.703 1.00 0.00 68 GLN A C 2
ATOM 2565 O O . GLN A 1 68 ? 25.649 -7.830 -19.769 1.00 0.00 68 GLN A O 2
ATOM 2579 N N . GLU A 1 69 ? 24.719 -7.726 -21.849 1.00 0.00 69 GLU A N 2
ATOM 2580 C CA . GLU A 1 69 ? 24.700 -9.181 -22.112 1.00 0.00 69 GLU A CA 2
ATOM 2581 C C . GLU A 1 69 ? 26.123 -9.780 -22.239 1.00 0.00 69 GLU A C 2
ATOM 2582 O O . GLU A 1 69 ? 26.319 -10.981 -22.043 1.00 0.00 69 GLU A O 2
ATOM 2594 N N . GLU A 1 70 ? 27.097 -8.915 -22.585 1.00 0.00 70 GLU A N 2
ATOM 2595 C CA . GLU A 1 70 ? 28.501 -9.304 -22.839 1.00 0.00 70 GLU A CA 2
ATOM 2596 C C . GLU A 1 70 ? 29.217 -9.642 -21.519 1.00 0.00 70 GLU A C 2
ATOM 2597 O O . GLU A 1 70 ? 30.093 -10.512 -21.482 1.00 0.00 70 GLU A O 2
ATOM 2609 N N . ARG A 1 71 ? 28.789 -8.987 -20.428 1.00 0.00 71 ARG A N 2
ATOM 2610 C CA . ARG A 1 71 ? 29.471 -9.049 -19.127 1.00 0.00 71 ARG A CA 2
ATOM 2611 C C . ARG A 1 71 ? 29.205 -10.375 -18.399 1.00 0.00 71 ARG A C 2
ATOM 2612 O O . ARG A 1 71 ? 29.871 -10.677 -17.424 1.00 0.00 71 ARG A O 2
ATOM 2633 N N . TYR A 1 72 ? 28.238 -11.166 -18.878 1.00 0.00 72 TYR A N 2
ATOM 2634 C CA . TYR A 1 72 ? 28.003 -12.525 -18.370 1.00 0.00 72 TYR A CA 2
ATOM 2635 C C . TYR A 1 72 ? 27.940 -13.525 -19.534 1.00 0.00 72 TYR A C 2
ATOM 2636 O O . TYR A 1 72 ? 27.491 -13.181 -20.633 1.00 0.00 72 TYR A O 2
ATOM 2654 N N . GLU A 1 73 ? 28.430 -14.751 -19.289 1.00 0.00 73 GLU A N 2
ATOM 2655 C CA . GLU A 1 73 ? 28.461 -15.831 -20.292 1.00 0.00 73 GLU A CA 2
ATOM 2656 C C . GLU A 1 73 ? 27.880 -17.118 -19.691 1.00 0.00 73 GLU A C 2
ATOM 2657 O O . GLU A 1 73 ? 28.016 -17.365 -18.484 1.00 0.00 73 GLU A O 2
ATOM 2669 N N . LYS A 1 74 ? 27.221 -17.922 -20.551 1.00 0.00 74 LYS A N 2
ATOM 2670 C CA . LYS A 1 74 ? 26.712 -19.253 -20.191 1.00 0.00 74 LYS A CA 2
ATOM 2671 C C . LYS A 1 74 ? 27.918 -20.199 -19.972 1.00 0.00 74 LYS A C 2
ATOM 2672 O O . LYS A 1 74 ? 28.656 -20.493 -20.919 1.00 0.00 74 LYS A O 2
ATOM 2691 N N . LYS A 1 75 ? 28.131 -20.637 -18.721 1.00 0.00 75 LYS A N 2
ATOM 2692 C CA . LYS A 1 75 ? 29.323 -21.416 -18.316 1.00 0.00 75 LYS A CA 2
ATOM 2693 C C . LYS A 1 75 ? 28.951 -22.864 -17.947 1.00 0.00 75 LYS A C 2
ATOM 2694 O O . LYS A 1 75 ? 27.903 -23.108 -17.342 1.00 0.00 75 LYS A O 2
ATOM 2713 N N . THR A 1 76 ? 29.820 -23.813 -18.317 1.00 0.00 76 THR A N 2
ATOM 2714 C CA . THR A 1 76 ? 29.663 -25.236 -17.973 1.00 0.00 76 THR A CA 2
ATOM 2715 C C . THR A 1 76 ? 30.917 -25.721 -17.224 1.00 0.00 76 THR A C 2
ATOM 2716 O O . THR A 1 76 ? 32.028 -25.670 -17.768 1.00 0.00 76 THR A O 2
ATOM 2727 N N . ALA A 1 77 ? 30.721 -26.144 -15.961 1.00 0.00 77 ALA A N 2
ATOM 2728 C CA . ALA A 1 77 ? 31.780 -26.696 -15.093 1.00 0.00 77 ALA A CA 2
ATOM 2729 C C . ALA A 1 77 ? 32.342 -28.033 -15.633 1.00 0.00 77 ALA A C 2
ATOM 2730 O O . ALA A 1 77 ? 31.755 -28.660 -16.525 1.00 0.00 77 ALA A O 2
ATOM 2737 N N . SER A 1 78 ? 33.466 -28.468 -15.035 1.00 0.00 78 SER A N 2
ATOM 2738 C CA . SER A 1 78 ? 34.197 -29.688 -15.429 1.00 0.00 78 SER A CA 2
ATOM 2739 C C . SER A 1 78 ? 33.358 -30.971 -15.196 1.00 0.00 78 SER A C 2
ATOM 2740 O O . SER A 1 78 ? 33.568 -31.993 -15.861 1.00 0.00 78 SER A O 2
ATOM 2748 N N . ASN A 1 79 ? 32.394 -30.896 -14.264 1.00 0.00 79 ASN A N 2
ATOM 2749 C CA . ASN A 1 79 ? 31.489 -32.022 -13.936 1.00 0.00 79 ASN A CA 2
ATOM 2750 C C . ASN A 1 79 ? 30.223 -32.004 -14.825 1.00 0.00 79 ASN A C 2
ATOM 2751 O O . ASN A 1 79 ? 29.274 -32.764 -14.583 1.00 0.00 79 ASN A O 2
ATOM 2762 N N . GLY A 1 80 ? 30.226 -31.138 -15.859 1.00 0.00 80 GLY A N 2
ATOM 2763 C CA . GLY A 1 80 ? 29.089 -30.986 -16.775 1.00 0.00 80 GLY A CA 2
ATOM 2764 C C . GLY A 1 80 ? 27.993 -30.077 -16.231 1.00 0.00 80 GLY A C 2
ATOM 2765 O O . GLY A 1 80 ? 26.940 -29.932 -16.857 1.00 0.00 80 GLY A O 2
ATOM 2769 N N . LYS A 1 81 ? 28.252 -29.455 -15.064 1.00 0.00 81 LYS A N 2
ATOM 2770 C CA . LYS A 1 81 ? 27.274 -28.610 -14.360 1.00 0.00 81 LYS A CA 2
ATOM 2771 C C . LYS A 1 81 ? 27.102 -27.280 -15.088 1.00 0.00 81 LYS A C 2
ATOM 2772 O O . LYS A 1 81 ? 28.014 -26.818 -15.757 1.00 0.00 81 LYS A O 2
ATOM 2791 N N . PHE A 1 82 ? 25.932 -26.672 -14.950 1.00 0.00 82 PHE A N 2
ATOM 2792 C CA . PHE A 1 82 ? 25.581 -25.437 -15.651 1.00 0.00 82 PHE A CA 2
ATOM 2793 C C . PHE A 1 82 ? 25.431 -24.287 -14.645 1.00 0.00 82 PHE A C 2
ATOM 2794 O O . PHE A 1 82 ? 24.713 -24.411 -13.665 1.00 0.00 82 PHE A O 2
ATOM 2811 N N . TYR A 1 83 ? 26.149 -23.193 -14.899 1.00 0.00 83 TYR A N 2
ATOM 2812 C CA . TYR A 1 83 ? 26.143 -21.965 -14.079 1.00 0.00 83 TYR A CA 2
ATOM 2813 C C . TYR A 1 83 ? 26.500 -20.774 -14.989 1.00 0.00 83 TYR A C 2
ATOM 2814 O O . TYR A 1 83 ? 26.660 -20.942 -16.201 1.00 0.00 83 TYR A O 2
ATOM 2832 N N . PHE A 1 84 ? 26.549 -19.566 -14.432 1.00 0.00 84 PHE A N 2
ATOM 2833 C CA . PHE A 1 84 ? 27.094 -18.388 -15.138 1.00 0.00 84 PHE A CA 2
ATOM 2834 C C . PHE A 1 84 ? 27.931 -17.541 -14.173 1.00 0.00 84 PHE A C 2
ATOM 2835 O O . PHE A 1 84 ? 27.972 -17.819 -12.966 1.00 0.00 84 PHE A O 2
ATOM 2852 N N . ASN A 1 85 ? 28.621 -16.525 -14.709 1.00 0.00 85 ASN A N 2
ATOM 2853 C CA . ASN A 1 85 ? 29.370 -15.548 -13.889 1.00 0.00 85 ASN A CA 2
ATOM 2854 C C . ASN A 1 85 ? 29.316 -14.158 -14.529 1.00 0.00 85 ASN A C 2
ATOM 2855 O O . ASN A 1 85 ? 29.376 -14.024 -15.754 1.00 0.00 85 ASN A O 2
ATOM 2866 N N . LEU A 1 86 ? 29.202 -13.133 -13.677 1.00 0.00 86 LEU A N 2
ATOM 2867 C CA . LEU A 1 86 ? 29.179 -11.726 -14.088 1.00 0.00 86 LEU A CA 2
ATOM 2868 C C . LEU A 1 86 ? 30.604 -11.130 -13.948 1.00 0.00 86 LEU A C 2
ATOM 2869 O O . LEU A 1 86 ? 31.328 -11.423 -12.985 1.00 0.00 86 LEU A O 2
ATOM 2885 N N . LYS A 1 87 ? 30.976 -10.299 -14.935 1.00 0.00 87 LYS A N 2
ATOM 2886 C CA . LYS A 1 87 ? 32.324 -9.721 -15.112 1.00 0.00 87 LYS A CA 2
ATOM 2887 C C . LYS A 1 87 ? 32.249 -8.184 -15.109 1.00 0.00 87 LYS A C 2
ATOM 2888 O O . LYS A 1 87 ? 31.192 -7.598 -15.377 1.00 0.00 87 LYS A O 2
ATOM 2907 N N . ALA A 1 88 ? 33.392 -7.542 -14.820 1.00 0.00 88 ALA A N 2
ATOM 2908 C CA . ALA A 1 88 ? 33.524 -6.067 -14.788 1.00 0.00 88 ALA A CA 2
ATOM 2909 C C . ALA A 1 88 ? 34.719 -5.612 -15.649 1.00 0.00 88 ALA A C 2
ATOM 2910 O O . ALA A 1 88 ? 35.396 -6.437 -16.277 1.00 0.00 88 ALA A O 2
ATOM 2917 N N . ALA A 1 89 ? 34.989 -4.287 -15.641 1.00 0.00 89 ALA A N 2
ATOM 2918 C CA . ALA A 1 89 ? 36.153 -3.679 -16.333 1.00 0.00 89 ALA A CA 2
ATOM 2919 C C . ALA A 1 89 ? 37.494 -4.179 -15.741 1.00 0.00 89 ALA A C 2
ATOM 2920 O O . ALA A 1 89 ? 38.545 -4.136 -16.397 1.00 0.00 89 ALA A O 2
ATOM 2927 N N . ASN A 1 90 ? 37.424 -4.660 -14.488 1.00 0.00 90 ASN A N 2
ATOM 2928 C CA . ASN A 1 90 ? 38.574 -5.169 -13.725 1.00 0.00 90 ASN A CA 2
ATOM 2929 C C . ASN A 1 90 ? 39.033 -6.545 -14.253 1.00 0.00 90 ASN A C 2
ATOM 2930 O O . ASN A 1 90 ? 40.136 -7.001 -13.929 1.00 0.00 90 ASN A O 2
ATOM 2941 N N . HIS A 1 91 ? 38.138 -7.201 -15.040 1.00 0.00 91 HIS A N 2
ATOM 2942 C CA . HIS A 1 91 ? 38.239 -8.623 -15.453 1.00 0.00 91 HIS A CA 2
ATOM 2943 C C . HIS A 1 91 ? 38.071 -9.566 -14.240 1.00 0.00 91 HIS A C 2
ATOM 2944 O O . HIS A 1 91 ? 38.361 -10.768 -14.327 1.00 0.00 91 HIS A O 2
ATOM 2959 N N . GLN A 1 92 ? 37.570 -9.008 -13.122 1.00 0.00 92 GLN A N 2
ATOM 2960 C CA . GLN A 1 92 ? 37.293 -9.765 -11.890 1.00 0.00 92 GLN A CA 2
ATOM 2961 C C . GLN A 1 92 ? 35.875 -10.339 -11.928 1.00 0.00 92 GLN A C 2
ATOM 2962 O O . GLN A 1 92 ? 35.015 -9.883 -12.706 1.00 0.00 92 GLN A O 2
ATOM 2976 N N . ILE A 1 93 ? 35.648 -11.336 -11.070 1.00 0.00 93 ILE A N 2
ATOM 2977 C CA . ILE A 1 93 ? 34.339 -11.939 -10.859 1.00 0.00 93 ILE A CA 2
ATOM 2978 C C . ILE A 1 93 ? 33.570 -11.084 -9.825 1.00 0.00 93 ILE A C 2
ATOM 2979 O O . ILE A 1 93 ? 33.884 -11.098 -8.631 1.00 0.00 93 ILE A O 2
ATOM 2995 N N . ILE A 1 94 ? 32.610 -10.290 -10.315 1.00 0.00 94 ILE A N 2
ATOM 2996 C CA . ILE A 1 94 ? 31.680 -9.520 -9.453 1.00 0.00 94 ILE A CA 2
ATOM 2997 C C . ILE A 1 94 ? 30.434 -10.364 -9.115 1.00 0.00 94 ILE A C 2
ATOM 2998 O O . ILE A 1 94 ? 29.551 -9.916 -8.376 1.00 0.00 94 ILE A O 2
ATOM 3014 N N . GLY A 1 95 ? 30.378 -11.582 -9.674 1.00 0.00 95 GLY A N 2
ATOM 3015 C CA . GLY A 1 95 ? 29.320 -12.533 -9.386 1.00 0.00 95 GLY A CA 2
ATOM 3016 C C . GLY A 1 95 ? 29.597 -13.878 -10.036 1.00 0.00 95 GLY A C 2
ATOM 3017 O O . GLY A 1 95 ? 30.181 -13.924 -11.117 1.00 0.00 95 GLY A O 2
ATOM 3021 N N . SER A 1 96 ? 29.181 -14.964 -9.377 1.00 0.00 96 SER A N 2
ATOM 3022 C CA . SER A 1 96 ? 29.333 -16.342 -9.874 1.00 0.00 96 SER A CA 2
ATOM 3023 C C . SER A 1 96 ? 28.273 -17.231 -9.200 1.00 0.00 96 SER A C 2
ATOM 3024 O O . SER A 1 96 ? 28.190 -17.295 -7.966 1.00 0.00 96 SER A O 2
ATOM 3032 N N . SER A 1 97 ? 27.464 -17.890 -10.026 1.00 0.00 97 SER A N 2
ATOM 3033 C CA . SER A 1 97 ? 26.279 -18.650 -9.596 1.00 0.00 97 SER A CA 2
ATOM 3034 C C . SER A 1 97 ? 26.644 -19.959 -8.877 1.00 0.00 97 SER A C 2
ATOM 3035 O O . SER A 1 97 ? 27.818 -20.366 -8.839 1.00 0.00 97 SER A O 2
ATOM 3043 N N . GLN A 1 98 ? 25.614 -20.610 -8.313 1.00 0.00 98 GLN A N 2
ATOM 3044 C CA . GLN A 1 98 ? 25.737 -21.957 -7.740 1.00 0.00 98 GLN A CA 2
ATOM 3045 C C . GLN A 1 98 ? 25.804 -22.976 -8.899 1.00 0.00 98 GLN A C 2
ATOM 3046 O O . GLN A 1 98 ? 25.255 -22.712 -9.978 1.00 0.00 98 GLN A O 2
ATOM 3060 N N . MET A 1 99 ? 26.486 -24.115 -8.697 1.00 0.00 99 MET A N 2
ATOM 3061 C CA . MET A 1 99 ? 26.563 -25.171 -9.727 1.00 0.00 99 MET A CA 2
ATOM 3062 C C . MET A 1 99 ? 25.207 -25.891 -9.797 1.00 0.00 99 MET A C 2
ATOM 3063 O O . MET A 1 99 ? 24.781 -26.521 -8.822 1.00 0.00 99 MET A O 2
ATOM 3077 N N . TYR A 1 100 ? 24.530 -25.766 -10.943 1.00 0.00 100 TYR A N 2
ATOM 3078 C CA . TYR A 1 100 ? 23.203 -26.363 -11.172 1.00 0.00 100 TYR A CA 2
ATOM 3079 C C . TYR A 1 100 ? 23.368 -27.651 -11.994 1.00 0.00 100 TYR A C 2
ATOM 3080 O O . TYR A 1 100 ? 24.311 -27.766 -12.777 1.00 0.00 100 TYR A O 2
ATOM 3098 N N . ALA A 1 101 ? 22.466 -28.619 -11.805 1.00 0.00 101 ALA A N 2
ATOM 3099 C CA . ALA A 1 101 ? 22.497 -29.887 -12.560 1.00 0.00 101 ALA A CA 2
ATOM 3100 C C . ALA A 1 101 ? 21.940 -29.695 -13.983 1.00 0.00 101 ALA A C 2
ATOM 3101 O O . ALA A 1 101 ? 22.382 -30.361 -14.927 1.00 0.00 101 ALA A O 2
ATOM 3108 N N . THR A 1 102 ? 20.971 -28.767 -14.127 1.00 0.00 102 THR A N 2
ATOM 3109 C CA . THR A 1 102 ? 20.246 -28.551 -15.392 1.00 0.00 102 THR A CA 2
ATOM 3110 C C . THR A 1 102 ? 20.610 -27.195 -16.037 1.00 0.00 102 THR A C 2
ATOM 3111 O O . THR A 1 102 ? 20.895 -26.208 -15.340 1.00 0.00 102 THR A O 2
ATOM 3122 N N . ALA A 1 103 ? 20.567 -27.172 -17.382 1.00 0.00 103 ALA A N 2
ATOM 3123 C CA . ALA A 1 103 ? 20.957 -26.013 -18.210 1.00 0.00 103 ALA A CA 2
ATOM 3124 C C . ALA A 1 103 ? 19.933 -24.867 -18.132 1.00 0.00 103 ALA A C 2
ATOM 3125 O O . ALA A 1 103 ? 20.279 -23.700 -18.354 1.00 0.00 103 ALA A O 2
ATOM 3132 N N . GLN A 1 104 ? 18.679 -25.220 -17.800 1.00 0.00 104 GLN A N 2
ATOM 3133 C CA . GLN A 1 104 ? 17.570 -24.258 -17.696 1.00 0.00 104 GLN A CA 2
ATOM 3134 C C . GLN A 1 104 ? 17.753 -23.314 -16.499 1.00 0.00 104 GLN A C 2
ATOM 3135 O O . GLN A 1 104 ? 17.386 -22.150 -16.573 1.00 0.00 104 GLN A O 2
ATOM 3149 N N . SER A 1 105 ? 18.361 -23.822 -15.416 1.00 0.00 105 SER A N 2
ATOM 3150 C CA . SER A 1 105 ? 18.482 -23.088 -14.146 1.00 0.00 105 SER A CA 2
ATOM 3151 C C . SER A 1 105 ? 19.437 -21.877 -14.255 1.00 0.00 105 SER A C 2
ATOM 3152 O O . SER A 1 105 ? 19.236 -20.869 -13.566 1.00 0.00 105 SER A O 2
ATOM 3160 N N . ARG A 1 106 ? 20.475 -21.976 -15.123 1.00 0.00 106 ARG A N 2
ATOM 3161 C CA . ARG A 1 106 ? 21.451 -20.875 -15.297 1.00 0.00 106 ARG A CA 2
ATOM 3162 C C . ARG A 1 106 ? 20.845 -19.730 -16.139 1.00 0.00 106 ARG A C 2
ATOM 3163 O O . ARG A 1 106 ? 21.057 -18.566 -15.834 1.00 0.00 106 ARG A O 2
ATOM 3184 N N . GLU A 1 107 ? 20.076 -20.072 -17.191 1.00 0.00 107 GLU A N 2
ATOM 3185 C CA . GLU A 1 107 ? 19.409 -19.061 -18.058 1.00 0.00 107 GLU A CA 2
ATOM 3186 C C . GLU A 1 107 ? 18.153 -18.459 -17.382 1.00 0.00 107 GLU A C 2
ATOM 3187 O O . GLU A 1 107 ? 17.792 -17.306 -17.644 1.00 0.00 107 GLU A O 2
ATOM 3199 N N . THR A 1 108 ? 17.507 -19.247 -16.507 1.00 0.00 108 THR A N 2
ATOM 3200 C CA . THR A 1 108 ? 16.448 -18.752 -15.602 1.00 0.00 108 THR A CA 2
ATOM 3201 C C . THR A 1 108 ? 17.063 -17.770 -14.582 1.00 0.00 108 THR A C 2
ATOM 3202 O O . THR A 1 108 ? 16.468 -16.734 -14.248 1.00 0.00 108 THR A O 2
ATOM 3213 N N . GLY A 1 109 ? 18.289 -18.110 -14.129 1.00 0.00 109 GLY A N 2
ATOM 3214 C CA . GLY A 1 109 ? 19.074 -17.250 -13.247 1.00 0.00 109 GLY A CA 2
ATOM 3215 C C . GLY A 1 109 ? 19.514 -15.952 -13.925 1.00 0.00 109 GLY A C 2
ATOM 3216 O O . GLY A 1 109 ? 19.552 -14.907 -13.280 1.00 0.00 109 GLY A O 2
ATOM 3220 N N . ILE A 1 110 ? 19.855 -16.035 -15.235 1.00 0.00 110 ILE A N 2
ATOM 3221 C CA . ILE A 1 110 ? 20.187 -14.856 -16.072 1.00 0.00 110 ILE A CA 2
ATOM 3222 C C . ILE A 1 110 ? 18.992 -13.895 -16.103 1.00 0.00 110 ILE A C 2
ATOM 3223 O O . ILE A 1 110 ? 19.131 -12.711 -15.797 1.00 0.00 110 ILE A O 2
ATOM 3239 N N . ALA A 1 111 ? 17.809 -14.451 -16.433 1.00 0.00 111 ALA A N 2
ATOM 3240 C CA . ALA A 1 111 ? 16.540 -13.698 -16.498 1.00 0.00 111 ALA A CA 2
ATOM 3241 C C . ALA A 1 111 ? 16.215 -13.026 -15.146 1.00 0.00 111 ALA A C 2
ATOM 3242 O O . ALA A 1 111 ? 15.651 -11.923 -15.101 1.00 0.00 111 ALA A O 2
ATOM 3249 N N . SER A 1 112 ? 16.625 -13.702 -14.055 1.00 0.00 112 SER A N 2
ATOM 3250 C CA . SER A 1 112 ? 16.430 -13.217 -12.684 1.00 0.00 112 SER A CA 2
ATOM 3251 C C . SER A 1 112 ? 17.431 -12.078 -12.352 1.00 0.00 112 SER A C 2
ATOM 3252 O O . SER A 1 112 ? 17.089 -11.166 -11.621 1.00 0.00 112 SER A O 2
ATOM 3260 N N . VAL A 1 113 ? 18.661 -12.136 -12.907 1.00 0.00 113 VAL A N 2
ATOM 3261 C CA . VAL A 1 113 ? 19.674 -11.051 -12.752 1.00 0.00 113 VAL A CA 2
ATOM 3262 C C . VAL A 1 113 ? 19.245 -9.802 -13.551 1.00 0.00 113 VAL A C 2
ATOM 3263 O O . VAL A 1 113 ? 19.465 -8.668 -13.124 1.00 0.00 113 VAL A O 2
ATOM 3276 N N . LYS A 1 114 ? 18.608 -10.035 -14.704 1.00 0.00 114 LYS A N 2
ATOM 3277 C CA . LYS A 1 114 ? 18.123 -8.965 -15.600 1.00 0.00 114 LYS A CA 2
ATOM 3278 C C . LYS A 1 114 ? 16.966 -8.172 -14.944 1.00 0.00 114 LYS A C 2
ATOM 3279 O O . LYS A 1 114 ? 16.825 -6.965 -15.168 1.00 0.00 114 LYS A O 2
ATOM 3298 N N . ALA A 1 115 ? 16.139 -8.876 -14.155 1.00 0.00 115 ALA A N 2
ATOM 3299 C CA . ALA A 1 115 ? 15.010 -8.270 -13.425 1.00 0.00 115 ALA A CA 2
ATOM 3300 C C . ALA A 1 115 ? 15.477 -7.637 -12.094 1.00 0.00 115 ALA A C 2
ATOM 3301 O O . ALA A 1 115 ? 15.191 -6.472 -11.809 1.00 0.00 115 ALA A O 2
ATOM 3308 N N . ASN A 1 116 ? 16.231 -8.418 -11.303 1.00 0.00 116 ASN A N 2
ATOM 3309 C CA . ASN A 1 116 ? 16.609 -8.061 -9.911 1.00 0.00 116 ASN A CA 2
ATOM 3310 C C . ASN A 1 116 ? 17.920 -7.262 -9.852 1.00 0.00 116 ASN A C 2
ATOM 3311 O O . ASN A 1 116 ? 18.357 -6.867 -8.768 1.00 0.00 116 ASN A O 2
ATOM 3322 N N . GLY A 1 117 ? 18.542 -7.036 -11.016 1.00 0.00 117 GLY A N 2
ATOM 3323 C CA . GLY A 1 117 ? 19.771 -6.248 -11.103 1.00 0.00 117 GLY A CA 2
ATOM 3324 C C . GLY A 1 117 ? 19.537 -4.762 -10.857 1.00 0.00 117 GLY A C 2
ATOM 3325 O O . GLY A 1 117 ? 20.455 -4.051 -10.445 1.00 0.00 117 GLY A O 2
ATOM 3329 N N . THR A 1 118 ? 18.296 -4.296 -11.117 1.00 0.00 118 THR A N 2
ATOM 3330 C CA . THR A 1 118 ? 17.880 -2.900 -10.866 1.00 0.00 118 THR A CA 2
ATOM 3331 C C . THR A 1 118 ? 17.321 -2.726 -9.429 1.00 0.00 118 THR A C 2
ATOM 3332 O O . THR A 1 118 ? 17.044 -1.591 -9.002 1.00 0.00 118 THR A O 2
ATOM 3343 N N . SER A 1 119 ? 17.176 -3.846 -8.681 1.00 0.00 119 SER A N 2
ATOM 3344 C CA . SER A 1 119 ? 16.715 -3.821 -7.276 1.00 0.00 119 SER A CA 2
ATOM 3345 C C . SER A 1 119 ? 17.752 -3.116 -6.374 1.00 0.00 119 SER A C 2
ATOM 3346 O O . SER A 1 119 ? 18.964 -3.243 -6.582 1.00 0.00 119 SER A O 2
ATOM 3354 N N . GLN A 1 120 ? 17.258 -2.364 -5.382 1.00 0.00 120 GLN A N 2
ATOM 3355 C CA . GLN A 1 120 ? 18.097 -1.541 -4.481 1.00 0.00 120 GLN A CA 2
ATOM 3356 C C . GLN A 1 120 ? 18.083 -2.114 -3.044 1.00 0.00 120 GLN A C 2
ATOM 3357 O O . GLN A 1 120 ? 18.602 -1.488 -2.108 1.00 0.00 120 GLN A O 2
ATOM 3371 N N . THR A 1 121 ? 17.486 -3.311 -2.886 1.00 0.00 121 THR A N 2
ATOM 3372 C CA . THR A 1 121 ? 17.288 -3.962 -1.583 1.00 0.00 121 THR A CA 2
ATOM 3373 C C . THR A 1 121 ? 18.605 -4.602 -1.083 1.00 0.00 121 THR A C 2
ATOM 3374 O O . THR A 1 121 ? 18.922 -5.731 -1.440 1.00 0.00 121 THR A O 2
ATOM 3385 N N . VAL A 1 122 ? 19.387 -3.833 -0.304 1.00 0.00 122 VAL A N 2
ATOM 3386 C CA . VAL A 1 122 ? 20.681 -4.286 0.262 1.00 0.00 122 VAL A CA 2
ATOM 3387 C C . VAL A 1 122 ? 20.512 -4.608 1.766 1.00 0.00 122 VAL A C 2
ATOM 3388 O O . VAL A 1 122 ? 20.236 -3.714 2.574 1.00 0.00 122 VAL A O 2
ATOM 3401 N N . LYS A 1 123 ? 20.646 -5.895 2.120 1.00 0.00 123 LYS A N 2
ATOM 3402 C CA . LYS A 1 123 ? 20.564 -6.372 3.518 1.00 0.00 123 LYS A CA 2
ATOM 3403 C C . LYS A 1 123 ? 21.979 -6.623 4.070 1.00 0.00 123 LYS A C 2
ATOM 3404 O O . LYS A 1 123 ? 22.648 -7.561 3.637 1.00 0.00 123 LYS A O 2
ATOM 3423 N N . ASP A 1 124 ? 22.439 -5.791 5.015 1.00 0.00 124 ASP A N 2
ATOM 3424 C CA . ASP A 1 124 ? 23.778 -5.946 5.613 1.00 0.00 124 ASP A CA 2
ATOM 3425 C C . ASP A 1 124 ? 23.771 -7.108 6.643 1.00 0.00 124 ASP A C 2
ATOM 3426 O O . ASP A 1 124 ? 23.403 -6.949 7.809 1.00 0.00 124 ASP A O 2
ATOM 3435 N N . ASN A 1 125 ? 24.159 -8.293 6.166 1.00 0.00 125 ASN A N 2
ATOM 3436 C CA . ASN A 1 125 ? 24.250 -9.528 6.975 1.00 0.00 125 ASN A CA 2
ATOM 3437 C C . ASN A 1 125 ? 25.699 -9.737 7.498 1.00 0.00 125 ASN A C 2
ATOM 3438 O O . ASN A 1 125 ? 26.011 -10.766 8.103 1.00 0.00 125 ASN A O 2
ATOM 3449 N N . THR A 1 126 ? 26.571 -8.727 7.290 1.00 0.00 126 THR A N 2
ATOM 3450 C CA . THR A 1 126 ? 27.967 -8.740 7.765 1.00 0.00 126 THR A CA 2
ATOM 3451 C C . THR A 1 126 ? 28.036 -8.800 9.315 1.00 0.00 126 THR A C 2
ATOM 3452 O O . THR A 1 126 ? 27.969 -7.776 10.000 1.00 0.00 126 THR A O 2
ATOM 3463 N N . GLY A 1 127 ? 28.118 -10.032 9.846 1.00 0.00 127 GLY A N 2
ATOM 3464 C CA . GLY A 1 127 ? 28.184 -10.278 11.293 1.00 0.00 127 GLY A CA 2
ATOM 3465 C C . GLY A 1 127 ? 26.967 -11.039 11.801 1.00 0.00 127 GLY A C 2
ATOM 3466 O O . GLY A 1 127 ? 27.040 -11.707 12.839 1.00 0.00 127 GLY A O 2
ATOM 3470 N N . SER A 1 128 ? 25.846 -10.936 11.062 1.00 0.00 128 SER A N 2
ATOM 3471 C CA . SER A 1 128 ? 24.579 -11.601 11.407 1.00 0.00 128 SER A CA 2
ATOM 3472 C C . SER A 1 128 ? 24.682 -13.115 11.125 1.00 0.00 128 SER A C 2
ATOM 3473 O O . SER A 1 128 ? 24.417 -13.583 10.011 1.00 0.00 128 SER A O 2
ATOM 3481 N N . ASN A 1 129 ? 25.150 -13.851 12.143 1.00 0.00 129 ASN A N 2
ATOM 3482 C CA . ASN A 1 129 ? 25.350 -15.307 12.102 1.00 0.00 129 ASN A CA 2
ATOM 3483 C C . ASN A 1 129 ? 24.533 -15.949 13.249 1.00 0.00 129 ASN A C 2
ATOM 3484 O O . ASN A 1 129 ? 23.556 -16.679 12.977 1.00 0.00 129 ASN A O 2
ATOM 3495 N N . GLY A 1 14 ? 3.728 2.518 -0.698 1.00 0.00 14 GLY A N 3
ATOM 3496 C CA . GLY A 1 14 ? 5.200 2.437 -0.825 1.00 0.00 14 GLY A CA 3
ATOM 3497 C C . GLY A 1 14 ? 5.628 1.367 -1.816 1.00 0.00 14 GLY A C 3
ATOM 3498 O O . GLY A 1 14 ? 4.784 0.657 -2.371 1.00 0.00 14 GLY A O 3
ATOM 3502 N N . VAL A 1 15 ? 6.948 1.253 -2.050 1.00 0.00 15 VAL A N 3
ATOM 3503 C CA . VAL A 1 15 ? 7.519 0.270 -2.995 1.00 0.00 15 VAL A CA 3
ATOM 3504 C C . VAL A 1 15 ? 7.683 -1.105 -2.312 1.00 0.00 15 VAL A C 3
ATOM 3505 O O . VAL A 1 15 ? 8.005 -1.176 -1.122 1.00 0.00 15 VAL A O 3
ATOM 3518 N N . ILE A 1 16 ? 7.426 -2.192 -3.064 1.00 0.00 16 ILE A N 3
ATOM 3519 C CA . ILE A 1 16 ? 7.625 -3.574 -2.579 1.00 0.00 16 ILE A CA 3
ATOM 3520 C C . ILE A 1 16 ? 8.906 -4.164 -3.213 1.00 0.00 16 ILE A C 3
ATOM 3521 O O . ILE A 1 16 ? 9.097 -4.120 -4.434 1.00 0.00 16 ILE A O 3
ATOM 3537 N N . MET A 1 17 ? 9.788 -4.688 -2.359 1.00 0.00 17 MET A N 3
ATOM 3538 C CA . MET A 1 17 ? 11.123 -5.158 -2.758 1.00 0.00 17 MET A CA 3
ATOM 3539 C C . MET A 1 17 ? 11.052 -6.610 -3.266 1.00 0.00 17 MET A C 3
ATOM 3540 O O . MET A 1 17 ? 11.027 -7.558 -2.476 1.00 0.00 17 MET A O 3
ATOM 3554 N N . ALA A 1 18 ? 10.990 -6.756 -4.597 1.00 0.00 18 ALA A N 3
ATOM 3555 C CA . ALA A 1 18 ? 10.934 -8.061 -5.286 1.00 0.00 18 ALA A CA 3
ATOM 3556 C C . ALA A 1 18 ? 12.359 -8.482 -5.678 1.00 0.00 18 ALA A C 3
ATOM 3557 O O . ALA A 1 18 ? 12.846 -8.155 -6.769 1.00 0.00 18 ALA A O 3
ATOM 3564 N N . GLY A 1 19 ? 13.032 -9.174 -4.749 1.00 0.00 19 GLY A N 3
ATOM 3565 C CA . GLY A 1 19 ? 14.457 -9.481 -4.867 1.00 0.00 19 GLY A CA 3
ATOM 3566 C C . GLY A 1 19 ? 15.292 -8.505 -4.050 1.00 0.00 19 GLY A C 3
ATOM 3567 O O . GLY A 1 19 ? 14.911 -7.333 -3.898 1.00 0.00 19 GLY A O 3
ATOM 3571 N N . TRP A 1 20 ? 16.419 -8.987 -3.516 1.00 0.00 20 TRP A N 3
ATOM 3572 C CA . TRP A 1 20 ? 17.295 -8.207 -2.636 1.00 0.00 20 TRP A CA 3
ATOM 3573 C C . TRP A 1 20 ? 18.701 -8.823 -2.603 1.00 0.00 20 TRP A C 3
ATOM 3574 O O . TRP A 1 20 ? 18.881 -10.028 -2.825 1.00 0.00 20 TRP A O 3
ATOM 3595 N N . PHE A 1 21 ? 19.683 -7.971 -2.320 1.00 0.00 21 PHE A N 3
ATOM 3596 C CA . PHE A 1 21 ? 21.075 -8.370 -2.093 1.00 0.00 21 PHE A CA 3
ATOM 3597 C C . PHE A 1 21 ? 21.340 -8.415 -0.582 1.00 0.00 21 PHE A C 3
ATOM 3598 O O . PHE A 1 21 ? 20.686 -7.699 0.182 1.00 0.00 21 PHE A O 3
ATOM 3615 N N . GLU A 1 22 ? 22.288 -9.265 -0.160 1.00 0.00 22 GLU A N 3
ATOM 3616 C CA . GLU A 1 22 ? 22.726 -9.376 1.242 1.00 0.00 22 GLU A CA 3
ATOM 3617 C C . GLU A 1 22 ? 24.255 -9.381 1.292 1.00 0.00 22 GLU A C 3
ATOM 3618 O O . GLU A 1 22 ? 24.900 -10.307 0.777 1.00 0.00 22 GLU A O 3
ATOM 3630 N N . LEU A 1 23 ? 24.824 -8.331 1.898 1.00 0.00 23 LEU A N 3
ATOM 3631 C CA . LEU A 1 23 ? 26.258 -8.222 2.138 1.00 0.00 23 LEU A CA 3
ATOM 3632 C C . LEU A 1 23 ? 26.617 -9.040 3.382 1.00 0.00 23 LEU A C 3
ATOM 3633 O O . LEU A 1 23 ? 26.421 -8.605 4.512 1.00 0.00 23 LEU A O 3
ATOM 3649 N N . SER A 1 24 ? 27.101 -10.247 3.135 1.00 0.00 24 SER A N 3
ATOM 3650 C CA . SER A 1 24 ? 27.537 -11.194 4.168 1.00 0.00 24 SER A CA 3
ATOM 3651 C C . SER A 1 24 ? 29.075 -11.192 4.244 1.00 0.00 24 SER A C 3
ATOM 3652 O O . SER A 1 24 ? 29.740 -10.438 3.520 1.00 0.00 24 SER A O 3
ATOM 3660 N N . LYS A 1 25 ? 29.633 -12.001 5.151 1.00 0.00 25 LYS A N 3
ATOM 3661 C CA . LYS A 1 25 ? 31.075 -12.295 5.179 1.00 0.00 25 LYS A CA 3
ATOM 3662 C C . LYS A 1 25 ? 31.283 -13.735 5.664 1.00 0.00 25 LYS A C 3
ATOM 3663 O O . LYS A 1 25 ? 30.521 -14.235 6.501 1.00 0.00 25 LYS A O 3
ATOM 3682 N N . SER A 1 26 ? 32.304 -14.402 5.114 1.00 0.00 26 SER A N 3
ATOM 3683 C CA . SER A 1 26 ? 32.586 -15.821 5.392 1.00 0.00 26 SER A CA 3
ATOM 3684 C C . SER A 1 26 ? 33.358 -15.993 6.716 1.00 0.00 26 SER A C 3
ATOM 3685 O O . SER A 1 26 ? 33.548 -15.028 7.465 1.00 0.00 26 SER A O 3
ATOM 3693 N N . SER A 1 27 ? 33.786 -17.238 6.993 1.00 0.00 27 SER A N 3
ATOM 3694 C CA . SER A 1 27 ? 34.646 -17.574 8.147 1.00 0.00 27 SER A CA 3
ATOM 3695 C C . SER A 1 27 ? 36.023 -16.872 8.040 1.00 0.00 27 SER A C 3
ATOM 3696 O O . SER A 1 27 ? 36.711 -16.668 9.047 1.00 0.00 27 SER A O 3
ATOM 3704 N N . ASP A 1 28 ? 36.395 -16.506 6.798 1.00 0.00 28 ASP A N 3
ATOM 3705 C CA . ASP A 1 28 ? 37.610 -15.727 6.484 1.00 0.00 28 ASP A CA 3
ATOM 3706 C C . ASP A 1 28 ? 37.476 -14.249 6.915 1.00 0.00 28 ASP A C 3
ATOM 3707 O O . ASP A 1 28 ? 38.485 -13.548 7.009 1.00 0.00 28 ASP A O 3
ATOM 3716 N N . ASN A 1 29 ? 36.216 -13.812 7.165 1.00 0.00 29 ASN A N 3
ATOM 3717 C CA . ASN A 1 29 ? 35.822 -12.395 7.403 1.00 0.00 29 ASN A CA 3
ATOM 3718 C C . ASN A 1 29 ? 35.895 -11.553 6.107 1.00 0.00 29 ASN A C 3
ATOM 3719 O O . ASN A 1 29 ? 35.766 -10.325 6.155 1.00 0.00 29 ASN A O 3
ATOM 3730 N N . GLN A 1 30 ? 36.059 -12.236 4.949 1.00 0.00 30 GLN A N 3
ATOM 3731 C CA . GLN A 1 30 ? 36.030 -11.602 3.619 1.00 0.00 30 GLN A CA 3
ATOM 3732 C C . GLN A 1 30 ? 34.571 -11.404 3.189 1.00 0.00 30 GLN A C 3
ATOM 3733 O O . GLN A 1 30 ? 33.739 -12.308 3.346 1.00 0.00 30 GLN A O 3
ATOM 3747 N N . PHE A 1 31 ? 34.293 -10.238 2.605 1.00 0.00 31 PHE A N 3
ATOM 3748 C CA . PHE A 1 31 ? 32.933 -9.752 2.351 1.00 0.00 31 PHE A CA 3
ATOM 3749 C C . PHE A 1 31 ? 32.446 -10.226 0.977 1.00 0.00 31 PHE A C 3
ATOM 3750 O O . PHE A 1 31 ? 33.191 -10.197 0.000 1.00 0.00 31 PHE A O 3
ATOM 3767 N N . ARG A 1 32 ? 31.182 -10.644 0.930 1.00 0.00 32 ARG A N 3
ATOM 3768 C CA . ARG A 1 32 ? 30.595 -11.357 -0.205 1.00 0.00 32 ARG A CA 3
ATOM 3769 C C . ARG A 1 32 ? 29.099 -11.019 -0.288 1.00 0.00 32 ARG A C 3
ATOM 3770 O O . ARG A 1 32 ? 28.390 -11.115 0.719 1.00 0.00 32 ARG A O 3
ATOM 3791 N N . PHE A 1 33 ? 28.621 -10.646 -1.484 1.00 0.00 33 PHE A N 3
ATOM 3792 C CA . PHE A 1 33 ? 27.185 -10.418 -1.729 1.00 0.00 33 PHE A CA 3
ATOM 3793 C C . PHE A 1 33 ? 26.534 -11.721 -2.202 1.00 0.00 33 PHE A C 3
ATOM 3794 O O . PHE A 1 33 ? 27.156 -12.516 -2.912 1.00 0.00 33 PHE A O 3
ATOM 3811 N N . VAL A 1 34 ? 25.285 -11.939 -1.764 1.00 0.00 34 VAL A N 3
ATOM 3812 C CA . VAL A 1 34 ? 24.392 -12.971 -2.312 1.00 0.00 34 VAL A CA 3
ATOM 3813 C C . VAL A 1 34 ? 23.078 -12.283 -2.731 1.00 0.00 34 VAL A C 3
ATOM 3814 O O . VAL A 1 34 ? 22.514 -11.482 -1.982 1.00 0.00 34 VAL A O 3
ATOM 3827 N N . LEU A 1 35 ? 22.621 -12.576 -3.949 1.00 0.00 35 LEU A N 3
ATOM 3828 C CA . LEU A 1 35 ? 21.381 -12.027 -4.507 1.00 0.00 35 LEU A CA 3
ATOM 3829 C C . LEU A 1 35 ? 20.300 -13.100 -4.357 1.00 0.00 35 LEU A C 3
ATOM 3830 O O . LEU A 1 35 ? 20.371 -14.136 -5.012 1.00 0.00 35 LEU A O 3
ATOM 3846 N N . LYS A 1 36 ? 19.337 -12.859 -3.474 1.00 0.00 36 LYS A N 3
ATOM 3847 C CA . LYS A 1 36 ? 18.148 -13.700 -3.352 1.00 0.00 36 LYS A CA 3
ATOM 3848 C C . LYS A 1 36 ? 17.001 -13.042 -4.116 1.00 0.00 36 LYS A C 3
ATOM 3849 O O . LYS A 1 36 ? 16.676 -11.885 -3.859 1.00 0.00 36 LYS A O 3
ATOM 3868 N N . ALA A 1 37 ? 16.417 -13.780 -5.072 1.00 0.00 37 ALA A N 3
ATOM 3869 C CA . ALA A 1 37 ? 15.255 -13.325 -5.858 1.00 0.00 37 ALA A CA 3
ATOM 3870 C C . ALA A 1 37 ? 14.006 -13.139 -4.966 1.00 0.00 37 ALA A C 3
ATOM 3871 O O . ALA A 1 37 ? 14.056 -13.395 -3.760 1.00 0.00 37 ALA A O 3
ATOM 3878 N N . GLY A 1 38 ? 12.882 -12.700 -5.576 1.00 0.00 38 GLY A N 3
ATOM 3879 C CA . GLY A 1 38 ? 11.578 -12.624 -4.879 1.00 0.00 38 GLY A CA 3
ATOM 3880 C C . GLY A 1 38 ? 11.102 -13.994 -4.360 1.00 0.00 38 GLY A C 3
ATOM 3881 O O . GLY A 1 38 ? 10.263 -14.078 -3.458 1.00 0.00 38 GLY A O 3
ATOM 3885 N N . ASN A 1 39 ? 11.662 -15.060 -4.965 1.00 0.00 39 ASN A N 3
ATOM 3886 C CA . ASN A 1 39 ? 11.454 -16.471 -4.577 1.00 0.00 39 ASN A CA 3
ATOM 3887 C C . ASN A 1 39 ? 12.079 -16.791 -3.198 1.00 0.00 39 ASN A C 3
ATOM 3888 O O . ASN A 1 39 ? 11.650 -17.723 -2.523 1.00 0.00 39 ASN A O 3
ATOM 3899 N N . GLY A 1 40 ? 13.082 -15.987 -2.787 1.00 0.00 40 GLY A N 3
ATOM 3900 C CA . GLY A 1 40 ? 13.868 -16.234 -1.566 1.00 0.00 40 GLY A CA 3
ATOM 3901 C C . GLY A 1 40 ? 15.103 -17.095 -1.829 1.00 0.00 40 GLY A C 3
ATOM 3902 O O . GLY A 1 40 ? 15.900 -17.343 -0.921 1.00 0.00 40 GLY A O 3
ATOM 3906 N N . GLU A 1 41 ? 15.241 -17.555 -3.082 1.00 0.00 41 GLU A N 3
ATOM 3907 C CA . GLU A 1 41 ? 16.331 -18.422 -3.539 1.00 0.00 41 GLU A CA 3
ATOM 3908 C C . GLU A 1 41 ? 17.517 -17.565 -4.002 1.00 0.00 41 GLU A C 3
ATOM 3909 O O . GLU A 1 41 ? 17.314 -16.584 -4.730 1.00 0.00 41 GLU A O 3
ATOM 3921 N N . THR A 1 42 ? 18.738 -17.932 -3.573 1.00 0.00 42 THR A N 3
ATOM 3922 C CA . THR A 1 42 ? 19.965 -17.284 -4.044 1.00 0.00 42 THR A CA 3
ATOM 3923 C C . THR A 1 42 ? 20.234 -17.703 -5.512 1.00 0.00 42 THR A C 3
ATOM 3924 O O . THR A 1 42 ? 20.380 -18.892 -5.821 1.00 0.00 42 THR A O 3
ATOM 3935 N N . ILE A 1 43 ? 20.282 -16.696 -6.389 1.00 0.00 43 ILE A N 3
ATOM 3936 C CA . ILE A 1 43 ? 20.426 -16.851 -7.854 1.00 0.00 43 ILE A CA 3
ATOM 3937 C C . ILE A 1 43 ? 21.831 -16.411 -8.318 1.00 0.00 43 ILE A C 3
ATOM 3938 O O . ILE A 1 43 ? 22.335 -16.875 -9.351 1.00 0.00 43 ILE A O 3
ATOM 3954 N N . LEU A 1 44 ? 22.445 -15.518 -7.527 1.00 0.00 44 LEU A N 3
ATOM 3955 C CA . LEU A 1 44 ? 23.751 -14.915 -7.819 1.00 0.00 44 LEU A CA 3
ATOM 3956 C C . LEU A 1 44 ? 24.548 -14.818 -6.510 1.00 0.00 44 LEU A C 3
ATOM 3957 O O . LEU A 1 44 ? 23.964 -14.703 -5.432 1.00 0.00 44 LEU A O 3
ATOM 3973 N N . THR A 1 45 ? 25.873 -14.867 -6.614 1.00 0.00 45 THR A N 3
ATOM 3974 C CA . THR A 1 45 ? 26.791 -14.808 -5.470 1.00 0.00 45 THR A CA 3
ATOM 3975 C C . THR A 1 45 ? 28.116 -14.175 -5.934 1.00 0.00 45 THR A C 3
ATOM 3976 O O . THR A 1 45 ? 28.849 -14.773 -6.723 1.00 0.00 45 THR A O 3
ATOM 3987 N N . SER A 1 46 ? 28.395 -12.951 -5.461 1.00 0.00 46 SER A N 3
ATOM 3988 C CA . SER A 1 46 ? 29.669 -12.251 -5.723 1.00 0.00 46 SER A CA 3
ATOM 3989 C C . SER A 1 46 ? 30.857 -13.017 -5.103 1.00 0.00 46 SER A C 3
ATOM 3990 O O . SER A 1 46 ? 30.663 -13.917 -4.274 1.00 0.00 46 SER A O 3
ATOM 3998 N N . GLU A 1 47 ? 32.084 -12.665 -5.517 1.00 0.00 47 GLU A N 3
ATOM 3999 C CA . GLU A 1 47 ? 33.312 -13.327 -5.032 1.00 0.00 47 GLU A CA 3
ATOM 4000 C C . GLU A 1 47 ? 33.662 -12.883 -3.590 1.00 0.00 47 GLU A C 3
ATOM 4001 O O . GLU A 1 47 ? 32.938 -12.095 -2.966 1.00 0.00 47 GLU A O 3
ATOM 4013 N N . LEU A 1 48 ? 34.761 -13.433 -3.058 1.00 0.00 48 LEU A N 3
ATOM 4014 C CA . LEU A 1 48 ? 35.285 -13.059 -1.736 1.00 0.00 48 LEU A CA 3
ATOM 4015 C C . LEU A 1 48 ? 36.195 -11.830 -1.892 1.00 0.00 48 LEU A C 3
ATOM 4016 O O . LEU A 1 48 ? 37.229 -11.894 -2.557 1.00 0.00 48 LEU A O 3
ATOM 4032 N N . TYR A 1 49 ? 35.775 -10.710 -1.304 1.00 0.00 49 TYR A N 3
ATOM 4033 C CA . TYR A 1 49 ? 36.492 -9.424 -1.364 1.00 0.00 49 TYR A CA 3
ATOM 4034 C C . TYR A 1 49 ? 37.158 -9.148 -0.008 1.00 0.00 49 TYR A C 3
ATOM 4035 O O . TYR A 1 49 ? 36.578 -9.455 1.033 1.00 0.00 49 TYR A O 3
ATOM 4053 N N . THR A 1 50 ? 38.372 -8.566 -0.033 1.00 0.00 50 THR A N 3
ATOM 4054 C CA . THR A 1 50 ? 39.140 -8.230 1.187 1.00 0.00 50 THR A CA 3
ATOM 4055 C C . THR A 1 50 ? 38.429 -7.142 2.020 1.00 0.00 50 THR A C 3
ATOM 4056 O O . THR A 1 50 ? 38.599 -7.071 3.238 1.00 0.00 50 THR A O 3
ATOM 4067 N N . SER A 1 51 ? 37.630 -6.308 1.337 1.00 0.00 51 SER A N 3
ATOM 4068 C CA . SER A 1 51 ? 36.861 -5.218 1.953 1.00 0.00 51 SER A CA 3
ATOM 4069 C C . SER A 1 51 ? 35.470 -5.149 1.317 1.00 0.00 51 SER A C 3
ATOM 4070 O O . SER A 1 51 ? 35.309 -5.489 0.134 1.00 0.00 51 SER A O 3
ATOM 4078 N N . LYS A 1 52 ? 34.469 -4.687 2.109 1.00 0.00 52 LYS A N 3
ATOM 4079 C CA . LYS A 1 52 ? 33.067 -4.554 1.643 1.00 0.00 52 LYS A CA 3
ATOM 4080 C C . LYS A 1 52 ? 32.968 -3.546 0.493 1.00 0.00 52 LYS A C 3
ATOM 4081 O O . LYS A 1 52 ? 32.050 -3.626 -0.302 1.00 0.00 52 LYS A O 3
ATOM 4100 N N . THR A 1 53 ? 33.922 -2.594 0.469 1.00 0.00 53 THR A N 3
ATOM 4101 C CA . THR A 1 53 ? 34.020 -1.518 -0.533 1.00 0.00 53 THR A CA 3
ATOM 4102 C C . THR A 1 53 ? 33.956 -2.061 -1.978 1.00 0.00 53 THR A C 3
ATOM 4103 O O . THR A 1 53 ? 33.196 -1.556 -2.797 1.00 0.00 53 THR A O 3
ATOM 4114 N N . SER A 1 54 ? 34.744 -3.119 -2.250 1.00 0.00 54 SER A N 3
ATOM 4115 C CA . SER A 1 54 ? 34.824 -3.759 -3.584 1.00 0.00 54 SER A CA 3
ATOM 4116 C C . SER A 1 54 ? 33.542 -4.551 -3.910 1.00 0.00 54 SER A C 3
ATOM 4117 O O . SER A 1 54 ? 33.197 -4.731 -5.081 1.00 0.00 54 SER A O 3
ATOM 4125 N N . ALA A 1 55 ? 32.852 -5.013 -2.850 1.00 0.00 55 ALA A N 3
ATOM 4126 C CA . ALA A 1 55 ? 31.549 -5.692 -2.958 1.00 0.00 55 ALA A CA 3
ATOM 4127 C C . ALA A 1 55 ? 30.437 -4.667 -3.273 1.00 0.00 55 ALA A C 3
ATOM 4128 O O . ALA A 1 55 ? 29.507 -4.967 -4.025 1.00 0.00 55 ALA A O 3
ATOM 4135 N N . GLU A 1 56 ? 30.564 -3.449 -2.699 1.00 0.00 56 GLU A N 3
ATOM 4136 C CA . GLU A 1 56 ? 29.636 -2.318 -2.936 1.00 0.00 56 GLU A CA 3
ATOM 4137 C C . GLU A 1 56 ? 29.801 -1.788 -4.366 1.00 0.00 56 GLU A C 3
ATOM 4138 O O . GLU A 1 56 ? 28.825 -1.394 -5.013 1.00 0.00 56 GLU A O 3
ATOM 4150 N N . LYS A 1 57 ? 31.061 -1.769 -4.835 1.00 0.00 57 LYS A N 3
ATOM 4151 C CA . LYS A 1 57 ? 31.388 -1.486 -6.239 1.00 0.00 57 LYS A CA 3
ATOM 4152 C C . LYS A 1 57 ? 30.855 -2.620 -7.132 1.00 0.00 57 LYS A C 3
ATOM 4153 O O . LYS A 1 57 ? 30.444 -2.379 -8.260 1.00 0.00 57 LYS A O 3
ATOM 4172 N N . GLY A 1 58 ? 30.871 -3.852 -6.580 1.00 0.00 58 GLY A N 3
ATOM 4173 C CA . GLY A 1 58 ? 30.361 -5.045 -7.254 1.00 0.00 58 GLY A CA 3
ATOM 4174 C C . GLY A 1 58 ? 28.876 -4.947 -7.583 1.00 0.00 58 GLY A C 3
ATOM 4175 O O . GLY A 1 58 ? 28.487 -5.162 -8.730 1.00 0.00 58 GLY A O 3
ATOM 4179 N N . ILE A 1 59 ? 28.043 -4.570 -6.580 1.00 0.00 59 ILE A N 3
ATOM 4180 C CA . ILE A 1 59 ? 26.588 -4.401 -6.794 1.00 0.00 59 ILE A CA 3
ATOM 4181 C C . ILE A 1 59 ? 26.299 -3.154 -7.665 1.00 0.00 59 ILE A C 3
ATOM 4182 O O . ILE A 1 59 ? 25.383 -3.175 -8.499 1.00 0.00 59 ILE A O 3
ATOM 4198 N N . ALA A 1 60 ? 27.095 -2.084 -7.485 1.00 0.00 60 ALA A N 3
ATOM 4199 C CA . ALA A 1 60 ? 26.993 -0.856 -8.311 1.00 0.00 60 ALA A CA 3
ATOM 4200 C C . ALA A 1 60 ? 27.204 -1.194 -9.800 1.00 0.00 60 ALA A C 3
ATOM 4201 O O . ALA A 1 60 ? 26.493 -0.682 -10.682 1.00 0.00 60 ALA A O 3
ATOM 4208 N N . SER A 1 61 ? 28.158 -2.110 -10.047 1.00 0.00 61 SER A N 3
ATOM 4209 C CA . SER A 1 61 ? 28.507 -2.570 -11.390 1.00 0.00 61 SER A CA 3
ATOM 4210 C C . SER A 1 61 ? 27.438 -3.524 -11.967 1.00 0.00 61 SER A C 3
ATOM 4211 O O . SER A 1 61 ? 27.073 -3.362 -13.123 1.00 0.00 61 SER A O 3
ATOM 4219 N N . VAL A 1 62 ? 26.909 -4.496 -11.162 1.00 0.00 62 VAL A N 3
ATOM 4220 C CA . VAL A 1 62 ? 25.863 -5.441 -11.655 1.00 0.00 62 VAL A CA 3
ATOM 4221 C C . VAL A 1 62 ? 24.559 -4.682 -11.963 1.00 0.00 62 VAL A C 3
ATOM 4222 O O . VAL A 1 62 ? 23.782 -5.094 -12.821 1.00 0.00 62 VAL A O 3
ATOM 4235 N N . ARG A 1 63 ? 24.344 -3.567 -11.234 1.00 0.00 63 ARG A N 3
ATOM 4236 C CA . ARG A 1 63 ? 23.192 -2.674 -11.430 1.00 0.00 63 ARG A CA 3
ATOM 4237 C C . ARG A 1 63 ? 23.312 -1.954 -12.789 1.00 0.00 63 ARG A C 3
ATOM 4238 O O . ARG A 1 63 ? 22.321 -1.772 -13.502 1.00 0.00 63 ARG A O 3
ATOM 4259 N N . SER A 1 64 ? 24.548 -1.562 -13.127 1.00 0.00 64 SER A N 3
ATOM 4260 C CA . SER A 1 64 ? 24.879 -0.911 -14.412 1.00 0.00 64 SER A CA 3
ATOM 4261 C C . SER A 1 64 ? 24.970 -1.942 -15.564 1.00 0.00 64 SER A C 3
ATOM 4262 O O . SER A 1 64 ? 24.787 -1.597 -16.740 1.00 0.00 64 SER A O 3
ATOM 4270 N N . ASN A 1 65 ? 25.246 -3.216 -15.202 1.00 0.00 65 ASN A N 3
ATOM 4271 C CA . ASN A 1 65 ? 25.413 -4.331 -16.157 1.00 0.00 65 ASN A CA 3
ATOM 4272 C C . ASN A 1 65 ? 24.185 -5.260 -16.149 1.00 0.00 65 ASN A C 3
ATOM 4273 O O . ASN A 1 65 ? 24.243 -6.349 -16.730 1.00 0.00 65 ASN A O 3
ATOM 4284 N N . SER A 1 66 ? 23.066 -4.795 -15.533 1.00 0.00 66 SER A N 3
ATOM 4285 C CA . SER A 1 66 ? 21.757 -5.497 -15.567 1.00 0.00 66 SER A CA 3
ATOM 4286 C C . SER A 1 66 ? 21.266 -5.762 -17.033 1.00 0.00 66 SER A C 3
ATOM 4287 O O . SER A 1 66 ? 20.813 -6.881 -17.318 1.00 0.00 66 SER A O 3
ATOM 4295 N N . PRO A 1 67 ? 21.334 -4.758 -18.000 1.00 0.00 67 PRO A N 3
ATOM 4296 C CA . PRO A 1 67 ? 20.979 -5.012 -19.414 1.00 0.00 67 PRO A CA 3
ATOM 4297 C C . PRO A 1 67 ? 22.160 -5.523 -20.277 1.00 0.00 67 PRO A C 3
ATOM 4298 O O . PRO A 1 67 ? 21.928 -6.022 -21.381 1.00 0.00 67 PRO A O 3
ATOM 4309 N N . GLN A 1 68 ? 23.410 -5.408 -19.768 1.00 0.00 68 GLN A N 3
ATOM 4310 C CA . GLN A 1 68 ? 24.631 -5.667 -20.562 1.00 0.00 68 GLN A CA 3
ATOM 4311 C C . GLN A 1 68 ? 24.871 -7.184 -20.718 1.00 0.00 68 GLN A C 3
ATOM 4312 O O . GLN A 1 68 ? 25.485 -7.823 -19.860 1.00 0.00 68 GLN A O 3
ATOM 4326 N N . GLU A 1 69 ? 24.347 -7.729 -21.837 1.00 0.00 69 GLU A N 3
ATOM 4327 C CA . GLU A 1 69 ? 24.332 -9.178 -22.149 1.00 0.00 69 GLU A CA 3
ATOM 4328 C C . GLU A 1 69 ? 25.752 -9.772 -22.274 1.00 0.00 69 GLU A C 3
ATOM 4329 O O . GLU A 1 69 ? 25.968 -10.938 -21.938 1.00 0.00 69 GLU A O 3
ATOM 4341 N N . GLU A 1 70 ? 26.707 -8.949 -22.757 1.00 0.00 70 GLU A N 3
ATOM 4342 C CA . GLU A 1 70 ? 28.112 -9.364 -22.974 1.00 0.00 70 GLU A CA 3
ATOM 4343 C C . GLU A 1 70 ? 28.829 -9.616 -21.631 1.00 0.00 70 GLU A C 3
ATOM 4344 O O . GLU A 1 70 ? 29.785 -10.401 -21.558 1.00 0.00 70 GLU A O 3
ATOM 4356 N N . ARG A 1 71 ? 28.343 -8.945 -20.572 1.00 0.00 71 ARG A N 3
ATOM 4357 C CA . ARG A 1 71 ? 28.871 -9.106 -19.212 1.00 0.00 71 ARG A CA 3
ATOM 4358 C C . ARG A 1 71 ? 28.359 -10.421 -18.583 1.00 0.00 71 ARG A C 3
ATOM 4359 O O . ARG A 1 71 ? 29.028 -11.004 -17.732 1.00 0.00 71 ARG A O 3
ATOM 4380 N N . TYR A 1 72 ? 27.184 -10.903 -19.048 1.00 0.00 72 TYR A N 3
ATOM 4381 C CA . TYR A 1 72 ? 26.662 -12.231 -18.676 1.00 0.00 72 TYR A CA 3
ATOM 4382 C C . TYR A 1 72 ? 27.327 -13.294 -19.574 1.00 0.00 72 TYR A C 3
ATOM 4383 O O . TYR A 1 72 ? 26.901 -13.495 -20.719 1.00 0.00 72 TYR A O 3
ATOM 4401 N N . GLU A 1 73 ? 28.390 -13.944 -19.067 1.00 0.00 73 GLU A N 3
ATOM 4402 C CA . GLU A 1 73 ? 29.104 -15.010 -19.803 1.00 0.00 73 GLU A CA 3
ATOM 4403 C C . GLU A 1 73 ? 28.845 -16.372 -19.134 1.00 0.00 73 GLU A C 3
ATOM 4404 O O . GLU A 1 73 ? 28.681 -16.455 -17.923 1.00 0.00 73 GLU A O 3
ATOM 4416 N N . LYS A 1 74 ? 28.789 -17.425 -19.954 1.00 0.00 74 LYS A N 3
ATOM 4417 C CA . LYS A 1 74 ? 28.572 -18.819 -19.521 1.00 0.00 74 LYS A CA 3
ATOM 4418 C C . LYS A 1 74 ? 29.923 -19.461 -19.164 1.00 0.00 74 LYS A C 3
ATOM 4419 O O . LYS A 1 74 ? 30.946 -19.107 -19.756 1.00 0.00 74 LYS A O 3
ATOM 4438 N N . LYS A 1 75 ? 29.915 -20.401 -18.214 1.00 0.00 75 LYS A N 3
ATOM 4439 C CA . LYS A 1 75 ? 31.128 -21.088 -17.752 1.00 0.00 75 LYS A CA 3
ATOM 4440 C C . LYS A 1 75 ? 30.758 -22.455 -17.153 1.00 0.00 75 LYS A C 3
ATOM 4441 O O . LYS A 1 75 ? 29.874 -22.547 -16.299 1.00 0.00 75 LYS A O 3
ATOM 4460 N N . THR A 1 76 ? 31.440 -23.517 -17.609 1.00 0.00 76 THR A N 3
ATOM 4461 C CA . THR A 1 76 ? 31.190 -24.889 -17.142 1.00 0.00 76 THR A CA 3
ATOM 4462 C C . THR A 1 76 ? 32.125 -25.213 -15.961 1.00 0.00 76 THR A C 3
ATOM 4463 O O . THR A 1 76 ? 33.349 -25.119 -16.092 1.00 0.00 76 THR A O 3
ATOM 4474 N N . ALA A 1 77 ? 31.524 -25.560 -14.810 1.00 0.00 77 ALA A N 3
ATOM 4475 C CA . ALA A 1 77 ? 32.242 -26.010 -13.600 1.00 0.00 77 ALA A CA 3
ATOM 4476 C C . ALA A 1 77 ? 33.080 -27.273 -13.866 1.00 0.00 77 ALA A C 3
ATOM 4477 O O . ALA A 1 77 ? 32.839 -28.000 -14.838 1.00 0.00 77 ALA A O 3
ATOM 4484 N N . SER A 1 78 ? 34.056 -27.531 -12.981 1.00 0.00 78 SER A N 3
ATOM 4485 C CA . SER A 1 78 ? 34.891 -28.745 -13.039 1.00 0.00 78 SER A CA 3
ATOM 4486 C C . SER A 1 78 ? 34.075 -29.998 -12.609 1.00 0.00 78 SER A C 3
ATOM 4487 O O . SER A 1 78 ? 34.529 -31.131 -12.769 1.00 0.00 78 SER A O 3
ATOM 4495 N N . ASN A 1 79 ? 32.853 -29.761 -12.066 1.00 0.00 79 ASN A N 3
ATOM 4496 C CA . ASN A 1 79 ? 31.837 -30.815 -11.833 1.00 0.00 79 ASN A CA 3
ATOM 4497 C C . ASN A 1 79 ? 31.209 -31.292 -13.166 1.00 0.00 79 ASN A C 3
ATOM 4498 O O . ASN A 1 79 ? 30.465 -32.274 -13.185 1.00 0.00 79 ASN A O 3
ATOM 4509 N N . GLY A 1 80 ? 31.497 -30.562 -14.267 1.00 0.00 80 GLY A N 3
ATOM 4510 C CA . GLY A 1 80 ? 30.902 -30.818 -15.582 1.00 0.00 80 GLY A CA 3
ATOM 4511 C C . GLY A 1 80 ? 29.574 -30.087 -15.776 1.00 0.00 80 GLY A C 3
ATOM 4512 O O . GLY A 1 80 ? 29.009 -30.097 -16.873 1.00 0.00 80 GLY A O 3
ATOM 4516 N N . LYS A 1 81 ? 29.087 -29.436 -14.701 1.00 0.00 81 LYS A N 3
ATOM 4517 C CA . LYS A 1 81 ? 27.769 -28.770 -14.673 1.00 0.00 81 LYS A CA 3
ATOM 4518 C C . LYS A 1 81 ? 27.908 -27.299 -15.071 1.00 0.00 81 LYS A C 3
ATOM 4519 O O . LYS A 1 81 ? 28.990 -26.726 -14.976 1.00 0.00 81 LYS A O 3
ATOM 4538 N N . PHE A 1 82 ? 26.799 -26.694 -15.503 1.00 0.00 82 PHE A N 3
ATOM 4539 C CA . PHE A 1 82 ? 26.805 -25.391 -16.191 1.00 0.00 82 PHE A CA 3
ATOM 4540 C C . PHE A 1 82 ? 26.298 -24.276 -15.269 1.00 0.00 82 PHE A C 3
ATOM 4541 O O . PHE A 1 82 ? 25.244 -24.405 -14.667 1.00 0.00 82 PHE A O 3
ATOM 4558 N N . TYR A 1 83 ? 27.072 -23.191 -15.168 1.00 0.00 83 TYR A N 3
ATOM 4559 C CA . TYR A 1 83 ? 26.690 -21.960 -14.447 1.00 0.00 83 TYR A CA 3
ATOM 4560 C C . TYR A 1 83 ? 27.152 -20.754 -15.282 1.00 0.00 83 TYR A C 3
ATOM 4561 O O . TYR A 1 83 ? 27.691 -20.925 -16.377 1.00 0.00 83 TYR A O 3
ATOM 4579 N N . PHE A 1 84 ? 26.860 -19.542 -14.821 1.00 0.00 84 PHE A N 3
ATOM 4580 C CA . PHE A 1 84 ? 27.318 -18.309 -15.490 1.00 0.00 84 PHE A CA 3
ATOM 4581 C C . PHE A 1 84 ? 28.112 -17.442 -14.508 1.00 0.00 84 PHE A C 3
ATOM 4582 O O . PHE A 1 84 ? 28.134 -17.702 -13.304 1.00 0.00 84 PHE A O 3
ATOM 4599 N N . ASN A 1 85 ? 28.729 -16.393 -15.042 1.00 0.00 85 ASN A N 3
ATOM 4600 C CA . ASN A 1 85 ? 29.544 -15.448 -14.284 1.00 0.00 85 ASN A CA 3
ATOM 4601 C C . ASN A 1 85 ? 29.417 -14.063 -14.938 1.00 0.00 85 ASN A C 3
ATOM 4602 O O . ASN A 1 85 ? 29.672 -13.902 -16.140 1.00 0.00 85 ASN A O 3
ATOM 4613 N N . LEU A 1 86 ? 28.957 -13.088 -14.145 1.00 0.00 86 LEU A N 3
ATOM 4614 C CA . LEU A 1 86 ? 28.808 -11.698 -14.575 1.00 0.00 86 LEU A CA 3
ATOM 4615 C C . LEU A 1 86 ? 30.185 -11.017 -14.414 1.00 0.00 86 LEU A C 3
ATOM 4616 O O . LEU A 1 86 ? 30.585 -10.630 -13.306 1.00 0.00 86 LEU A O 3
ATOM 4632 N N . LYS A 1 87 ? 30.907 -10.942 -15.536 1.00 0.00 87 LYS A N 3
ATOM 4633 C CA . LYS A 1 87 ? 32.251 -10.359 -15.621 1.00 0.00 87 LYS A CA 3
ATOM 4634 C C . LYS A 1 87 ? 32.135 -8.840 -15.799 1.00 0.00 87 LYS A C 3
ATOM 4635 O O . LYS A 1 87 ? 31.198 -8.356 -16.433 1.00 0.00 87 LYS A O 3
ATOM 4654 N N . ALA A 1 88 ? 33.089 -8.102 -15.215 1.00 0.00 88 ALA A N 3
ATOM 4655 C CA . ALA A 1 88 ? 33.157 -6.633 -15.310 1.00 0.00 88 ALA A CA 3
ATOM 4656 C C . ALA A 1 88 ? 34.366 -6.194 -16.158 1.00 0.00 88 ALA A C 3
ATOM 4657 O O . ALA A 1 88 ? 35.252 -7.002 -16.473 1.00 0.00 88 ALA A O 3
ATOM 4664 N N . ALA A 1 89 ? 34.408 -4.883 -16.467 1.00 0.00 89 ALA A N 3
ATOM 4665 C CA . ALA A 1 89 ? 35.549 -4.232 -17.148 1.00 0.00 89 ALA A CA 3
ATOM 4666 C C . ALA A 1 89 ? 36.798 -4.163 -16.233 1.00 0.00 89 ALA A C 3
ATOM 4667 O O . ALA A 1 89 ? 37.893 -3.813 -16.687 1.00 0.00 89 ALA A O 3
ATOM 4674 N N . ASN A 1 90 ? 36.611 -4.504 -14.945 1.00 0.00 90 ASN A N 3
ATOM 4675 C CA . ASN A 1 90 ? 37.676 -4.515 -13.928 1.00 0.00 90 ASN A CA 3
ATOM 4676 C C . ASN A 1 90 ? 38.416 -5.870 -13.884 1.00 0.00 90 ASN A C 3
ATOM 4677 O O . ASN A 1 90 ? 39.242 -6.088 -12.989 1.00 0.00 90 ASN A O 3
ATOM 4688 N N . HIS A 1 91 ? 38.085 -6.777 -14.843 1.00 0.00 91 HIS A N 3
ATOM 4689 C CA . HIS A 1 91 ? 38.622 -8.169 -14.930 1.00 0.00 91 HIS A CA 3
ATOM 4690 C C . HIS A 1 91 ? 38.089 -9.077 -13.796 1.00 0.00 91 HIS A C 3
ATOM 4691 O O . HIS A 1 91 ? 38.380 -10.276 -13.781 1.00 0.00 91 HIS A O 3
ATOM 4706 N N . GLN A 1 92 ? 37.289 -8.514 -12.876 1.00 0.00 92 GLN A N 3
ATOM 4707 C CA . GLN A 1 92 ? 36.748 -9.242 -11.718 1.00 0.00 92 GLN A CA 3
ATOM 4708 C C . GLN A 1 92 ? 35.315 -9.677 -12.010 1.00 0.00 92 GLN A C 3
ATOM 4709 O O . GLN A 1 92 ? 34.609 -9.028 -12.795 1.00 0.00 92 GLN A O 3
ATOM 4723 N N . ILE A 1 93 ? 34.894 -10.792 -11.398 1.00 0.00 93 ILE A N 3
ATOM 4724 C CA . ILE A 1 93 ? 33.508 -11.245 -11.472 1.00 0.00 93 ILE A CA 3
ATOM 4725 C C . ILE A 1 93 ? 32.726 -10.565 -10.335 1.00 0.00 93 ILE A C 3
ATOM 4726 O O . ILE A 1 93 ? 32.916 -10.872 -9.151 1.00 0.00 93 ILE A O 3
ATOM 4742 N N . ILE A 1 94 ? 31.870 -9.632 -10.724 1.00 0.00 94 ILE A N 3
ATOM 4743 C CA . ILE A 1 94 ? 31.058 -8.819 -9.796 1.00 0.00 94 ILE A CA 3
ATOM 4744 C C . ILE A 1 94 ? 29.824 -9.597 -9.283 1.00 0.00 94 ILE A C 3
ATOM 4745 O O . ILE A 1 94 ? 29.094 -9.099 -8.421 1.00 0.00 94 ILE A O 3
ATOM 4761 N N . GLY A 1 95 ? 29.609 -10.808 -9.832 1.00 0.00 95 GLY A N 3
ATOM 4762 C CA . GLY A 1 95 ? 28.574 -11.721 -9.357 1.00 0.00 95 GLY A CA 3
ATOM 4763 C C . GLY A 1 95 ? 28.544 -12.994 -10.185 1.00 0.00 95 GLY A C 3
ATOM 4764 O O . GLY A 1 95 ? 28.222 -12.943 -11.358 1.00 0.00 95 GLY A O 3
ATOM 4768 N N . SER A 1 96 ? 28.882 -14.140 -9.584 1.00 0.00 96 SER A N 3
ATOM 4769 C CA . SER A 1 96 ? 28.892 -15.451 -10.273 1.00 0.00 96 SER A CA 3
ATOM 4770 C C . SER A 1 96 ? 27.790 -16.341 -9.704 1.00 0.00 96 SER A C 3
ATOM 4771 O O . SER A 1 96 ? 27.414 -16.199 -8.547 1.00 0.00 96 SER A O 3
ATOM 4779 N N . SER A 1 97 ? 27.263 -17.254 -10.521 1.00 0.00 97 SER A N 3
ATOM 4780 C CA . SER A 1 97 ? 26.348 -18.292 -10.034 1.00 0.00 97 SER A CA 3
ATOM 4781 C C . SER A 1 97 ? 27.159 -19.441 -9.406 1.00 0.00 97 SER A C 3
ATOM 4782 O O . SER A 1 97 ? 28.380 -19.519 -9.588 1.00 0.00 97 SER A O 3
ATOM 4790 N N . GLN A 1 98 ? 26.472 -20.328 -8.670 1.00 0.00 98 GLN A N 3
ATOM 4791 C CA . GLN A 1 98 ? 27.101 -21.470 -7.996 1.00 0.00 98 GLN A CA 3
ATOM 4792 C C . GLN A 1 98 ? 27.379 -22.595 -9.018 1.00 0.00 98 GLN A C 3
ATOM 4793 O O . GLN A 1 98 ? 28.512 -22.740 -9.500 1.00 0.00 98 GLN A O 3
ATOM 4807 N N . MET A 1 99 ? 26.313 -23.346 -9.375 1.00 0.00 99 MET A N 3
ATOM 4808 C CA . MET A 1 99 ? 26.381 -24.508 -10.284 1.00 0.00 99 MET A CA 3
ATOM 4809 C C . MET A 1 99 ? 24.954 -25.034 -10.531 1.00 0.00 99 MET A C 3
ATOM 4810 O O . MET A 1 99 ? 24.222 -25.331 -9.581 1.00 0.00 99 MET A O 3
ATOM 4824 N N . TYR A 1 100 ? 24.538 -25.085 -11.804 1.00 0.00 100 TYR A N 3
ATOM 4825 C CA . TYR A 1 100 ? 23.262 -25.710 -12.203 1.00 0.00 100 TYR A CA 3
ATOM 4826 C C . TYR A 1 100 ? 23.554 -27.088 -12.815 1.00 0.00 100 TYR A C 3
ATOM 4827 O O . TYR A 1 100 ? 24.242 -27.182 -13.844 1.00 0.00 100 TYR A O 3
ATOM 4845 N N . ALA A 1 101 ? 23.070 -28.154 -12.153 1.00 0.00 101 ALA A N 3
ATOM 4846 C CA . ALA A 1 101 ? 23.179 -29.532 -12.661 1.00 0.00 101 ALA A CA 3
ATOM 4847 C C . ALA A 1 101 ? 22.340 -29.694 -13.951 1.00 0.00 101 ALA A C 3
ATOM 4848 O O . ALA A 1 101 ? 22.768 -30.346 -14.912 1.00 0.00 101 ALA A O 3
ATOM 4855 N N . THR A 1 102 ? 21.150 -29.070 -13.949 1.00 0.00 102 THR A N 3
ATOM 4856 C CA . THR A 1 102 ? 20.278 -28.967 -15.127 1.00 0.00 102 THR A CA 3
ATOM 4857 C C . THR A 1 102 ? 20.626 -27.681 -15.906 1.00 0.00 102 THR A C 3
ATOM 4858 O O . THR A 1 102 ? 20.529 -26.567 -15.367 1.00 0.00 102 THR A O 3
ATOM 4869 N N . ALA A 1 103 ? 21.030 -27.855 -17.171 1.00 0.00 103 ALA A N 3
ATOM 4870 C CA . ALA A 1 103 ? 21.580 -26.782 -18.021 1.00 0.00 103 ALA A CA 3
ATOM 4871 C C . ALA A 1 103 ? 20.538 -25.699 -18.381 1.00 0.00 103 ALA A C 3
ATOM 4872 O O . ALA A 1 103 ? 20.904 -24.554 -18.679 1.00 0.00 103 ALA A O 3
ATOM 4879 N N . GLN A 1 104 ? 19.245 -26.074 -18.355 1.00 0.00 104 GLN A N 3
ATOM 4880 C CA . GLN A 1 104 ? 18.122 -25.145 -18.641 1.00 0.00 104 GLN A CA 3
ATOM 4881 C C . GLN A 1 104 ? 18.003 -24.035 -17.566 1.00 0.00 104 GLN A C 3
ATOM 4882 O O . GLN A 1 104 ? 17.559 -22.915 -17.856 1.00 0.00 104 GLN A O 3
ATOM 4896 N N . SER A 1 105 ? 18.418 -24.366 -16.331 1.00 0.00 105 SER A N 3
ATOM 4897 C CA . SER A 1 105 ? 18.372 -23.451 -15.176 1.00 0.00 105 SER A CA 3
ATOM 4898 C C . SER A 1 105 ? 19.434 -22.334 -15.298 1.00 0.00 105 SER A C 3
ATOM 4899 O O . SER A 1 105 ? 19.321 -21.292 -14.645 1.00 0.00 105 SER A O 3
ATOM 4907 N N . ARG A 1 106 ? 20.482 -22.582 -16.120 1.00 0.00 106 ARG A N 3
ATOM 4908 C CA . ARG A 1 106 ? 21.540 -21.586 -16.421 1.00 0.00 106 ARG A CA 3
ATOM 4909 C C . ARG A 1 106 ? 20.932 -20.413 -17.228 1.00 0.00 106 ARG A C 3
ATOM 4910 O O . ARG A 1 106 ? 21.261 -19.238 -16.992 1.00 0.00 106 ARG A O 3
ATOM 4931 N N . GLU A 1 107 ? 20.045 -20.762 -18.175 1.00 0.00 107 GLU A N 3
ATOM 4932 C CA . GLU A 1 107 ? 19.257 -19.798 -18.979 1.00 0.00 107 GLU A CA 3
ATOM 4933 C C . GLU A 1 107 ? 18.340 -18.951 -18.078 1.00 0.00 107 GLU A C 3
ATOM 4934 O O . GLU A 1 107 ? 18.297 -17.717 -18.188 1.00 0.00 107 GLU A O 3
ATOM 4946 N N . THR A 1 108 ? 17.632 -19.644 -17.174 1.00 0.00 108 THR A N 3
ATOM 4947 C CA . THR A 1 108 ? 16.749 -19.020 -16.179 1.00 0.00 108 THR A CA 3
ATOM 4948 C C . THR A 1 108 ? 17.537 -18.077 -15.248 1.00 0.00 108 THR A C 3
ATOM 4949 O O . THR A 1 108 ? 17.043 -17.012 -14.879 1.00 0.00 108 THR A O 3
ATOM 4960 N N . GLY A 1 109 ? 18.783 -18.477 -14.918 1.00 0.00 109 GLY A N 3
ATOM 4961 C CA . GLY A 1 109 ? 19.665 -17.700 -14.045 1.00 0.00 109 GLY A CA 3
ATOM 4962 C C . GLY A 1 109 ? 20.016 -16.333 -14.622 1.00 0.00 109 GLY A C 3
ATOM 4963 O O . GLY A 1 109 ? 20.022 -15.341 -13.895 1.00 0.00 109 GLY A O 3
ATOM 4967 N N . ILE A 1 110 ? 20.311 -16.293 -15.939 1.00 0.00 110 ILE A N 3
ATOM 4968 C CA . ILE A 1 110 ? 20.586 -15.031 -16.673 1.00 0.00 110 ILE A CA 3
ATOM 4969 C C . ILE A 1 110 ? 19.378 -14.072 -16.555 1.00 0.00 110 ILE A C 3
ATOM 4970 O O . ILE A 1 110 ? 19.532 -12.891 -16.227 1.00 0.00 110 ILE A O 3
ATOM 4986 N N . ALA A 1 111 ? 18.178 -14.635 -16.792 1.00 0.00 111 ALA A N 3
ATOM 4987 C CA . ALA A 1 111 ? 16.895 -13.902 -16.758 1.00 0.00 111 ALA A CA 3
ATOM 4988 C C . ALA A 1 111 ? 16.541 -13.444 -15.330 1.00 0.00 111 ALA A C 3
ATOM 4989 O O . ALA A 1 111 ? 15.929 -12.386 -15.140 1.00 0.00 111 ALA A O 3
ATOM 4996 N N . SER A 1 112 ? 16.952 -14.249 -14.333 1.00 0.00 112 SER A N 3
ATOM 4997 C CA . SER A 1 112 ? 16.651 -13.997 -12.918 1.00 0.00 112 SER A CA 3
ATOM 4998 C C . SER A 1 112 ? 17.513 -12.840 -12.387 1.00 0.00 112 SER A C 3
ATOM 4999 O O . SER A 1 112 ? 17.027 -11.984 -11.663 1.00 0.00 112 SER A O 3
ATOM 5007 N N . VAL A 1 113 ? 18.798 -12.820 -12.775 1.00 0.00 113 VAL A N 3
ATOM 5008 C CA . VAL A 1 113 ? 19.747 -11.751 -12.384 1.00 0.00 113 VAL A CA 3
ATOM 5009 C C . VAL A 1 113 ? 19.485 -10.462 -13.200 1.00 0.00 113 VAL A C 3
ATOM 5010 O O . VAL A 1 113 ? 19.765 -9.358 -12.735 1.00 0.00 113 VAL A O 3
ATOM 5023 N N . LYS A 1 114 ? 18.920 -10.623 -14.406 1.00 0.00 114 LYS A N 3
ATOM 5024 C CA . LYS A 1 114 ? 18.406 -9.498 -15.216 1.00 0.00 114 LYS A CA 3
ATOM 5025 C C . LYS A 1 114 ? 17.218 -8.822 -14.484 1.00 0.00 114 LYS A C 3
ATOM 5026 O O . LYS A 1 114 ? 17.098 -7.589 -14.458 1.00 0.00 114 LYS A O 3
ATOM 5045 N N . ALA A 1 115 ? 16.365 -9.663 -13.863 1.00 0.00 115 ALA A N 3
ATOM 5046 C CA . ALA A 1 115 ? 15.137 -9.231 -13.163 1.00 0.00 115 ALA A CA 3
ATOM 5047 C C . ALA A 1 115 ? 15.448 -8.619 -11.781 1.00 0.00 115 ALA A C 3
ATOM 5048 O O . ALA A 1 115 ? 14.948 -7.550 -11.441 1.00 0.00 115 ALA A O 3
ATOM 5055 N N . ASN A 1 116 ? 16.299 -9.305 -11.000 1.00 0.00 116 ASN A N 3
ATOM 5056 C CA . ASN A 1 116 ? 16.561 -8.972 -9.576 1.00 0.00 116 ASN A CA 3
ATOM 5057 C C . ASN A 1 116 ? 17.886 -8.214 -9.391 1.00 0.00 116 ASN A C 3
ATOM 5058 O O . ASN A 1 116 ? 18.215 -7.813 -8.271 1.00 0.00 116 ASN A O 3
ATOM 5069 N N . GLY A 1 117 ? 18.632 -8.012 -10.493 1.00 0.00 117 GLY A N 3
ATOM 5070 C CA . GLY A 1 117 ? 19.830 -7.151 -10.490 1.00 0.00 117 GLY A CA 3
ATOM 5071 C C . GLY A 1 117 ? 19.478 -5.667 -10.482 1.00 0.00 117 GLY A C 3
ATOM 5072 O O . GLY A 1 117 ? 20.356 -4.812 -10.322 1.00 0.00 117 GLY A O 3
ATOM 5076 N N . THR A 1 118 ? 18.171 -5.374 -10.667 1.00 0.00 118 THR A N 3
ATOM 5077 C CA . THR A 1 118 ? 17.606 -4.020 -10.581 1.00 0.00 118 THR A CA 3
ATOM 5078 C C . THR A 1 118 ? 17.371 -3.595 -9.115 1.00 0.00 118 THR A C 3
ATOM 5079 O O . THR A 1 118 ? 17.132 -2.409 -8.843 1.00 0.00 118 THR A O 3
ATOM 5090 N N . SER A 1 119 ? 17.448 -4.573 -8.185 1.00 0.00 119 SER A N 3
ATOM 5091 C CA . SER A 1 119 ? 17.215 -4.360 -6.752 1.00 0.00 119 SER A CA 3
ATOM 5092 C C . SER A 1 119 ? 18.362 -3.530 -6.128 1.00 0.00 119 SER A C 3
ATOM 5093 O O . SER A 1 119 ? 19.524 -3.935 -6.165 1.00 0.00 119 SER A O 3
ATOM 5101 N N . GLN A 1 120 ? 18.020 -2.347 -5.600 1.00 0.00 120 GLN A N 3
ATOM 5102 C CA . GLN A 1 120 ? 18.970 -1.472 -4.877 1.00 0.00 120 GLN A CA 3
ATOM 5103 C C . GLN A 1 120 ? 19.111 -1.917 -3.398 1.00 0.00 120 GLN A C 3
ATOM 5104 O O . GLN A 1 120 ? 20.076 -1.548 -2.719 1.00 0.00 120 GLN A O 3
ATOM 5118 N N . THR A 1 121 ? 18.131 -2.720 -2.928 1.00 0.00 121 THR A N 3
ATOM 5119 C CA . THR A 1 121 ? 18.025 -3.153 -1.524 1.00 0.00 121 THR A CA 3
ATOM 5120 C C . THR A 1 121 ? 19.250 -3.995 -1.069 1.00 0.00 121 THR A C 3
ATOM 5121 O O . THR A 1 121 ? 19.312 -5.212 -1.285 1.00 0.00 121 THR A O 3
ATOM 5132 N N . VAL A 1 122 ? 20.246 -3.293 -0.494 1.00 0.00 122 VAL A N 3
ATOM 5133 C CA . VAL A 1 122 ? 21.400 -3.905 0.182 1.00 0.00 122 VAL A CA 3
ATOM 5134 C C . VAL A 1 122 ? 21.041 -4.135 1.657 1.00 0.00 122 VAL A C 3
ATOM 5135 O O . VAL A 1 122 ? 20.991 -3.184 2.451 1.00 0.00 122 VAL A O 3
ATOM 5148 N N . LYS A 1 123 ? 20.710 -5.377 1.990 1.00 0.00 123 LYS A N 3
ATOM 5149 C CA . LYS A 1 123 ? 20.567 -5.820 3.380 1.00 0.00 123 LYS A CA 3
ATOM 5150 C C . LYS A 1 123 ? 21.939 -6.266 3.884 1.00 0.00 123 LYS A C 3
ATOM 5151 O O . LYS A 1 123 ? 22.729 -6.798 3.111 1.00 0.00 123 LYS A O 3
ATOM 5170 N N . ASP A 1 124 ? 22.245 -6.008 5.159 1.00 0.00 124 ASP A N 3
ATOM 5171 C CA . ASP A 1 124 ? 23.550 -6.360 5.736 1.00 0.00 124 ASP A CA 3
ATOM 5172 C C . ASP A 1 124 ? 23.431 -7.595 6.643 1.00 0.00 124 ASP A C 3
ATOM 5173 O O . ASP A 1 124 ? 22.492 -7.720 7.437 1.00 0.00 124 ASP A O 3
ATOM 5182 N N . ASN A 1 125 ? 24.424 -8.471 6.528 1.00 0.00 125 ASN A N 3
ATOM 5183 C CA . ASN A 1 125 ? 24.522 -9.734 7.283 1.00 0.00 125 ASN A CA 3
ATOM 5184 C C . ASN A 1 125 ? 25.924 -9.853 7.933 1.00 0.00 125 ASN A C 3
ATOM 5185 O O . ASN A 1 125 ? 26.191 -10.806 8.674 1.00 0.00 125 ASN A O 3
ATOM 5196 N N . THR A 1 126 ? 26.818 -8.862 7.685 1.00 0.00 126 THR A N 3
ATOM 5197 C CA . THR A 1 126 ? 28.176 -8.865 8.271 1.00 0.00 126 THR A CA 3
ATOM 5198 C C . THR A 1 126 ? 28.089 -8.597 9.784 1.00 0.00 126 THR A C 3
ATOM 5199 O O . THR A 1 126 ? 27.388 -7.676 10.210 1.00 0.00 126 THR A O 3
ATOM 5210 N N . GLY A 1 127 ? 28.778 -9.427 10.580 1.00 0.00 127 GLY A N 3
ATOM 5211 C CA . GLY A 1 127 ? 28.781 -9.308 12.041 1.00 0.00 127 GLY A CA 3
ATOM 5212 C C . GLY A 1 127 ? 27.555 -9.944 12.690 1.00 0.00 127 GLY A C 3
ATOM 5213 O O . GLY A 1 127 ? 27.291 -9.696 13.870 1.00 0.00 127 GLY A O 3
ATOM 5217 N N . SER A 1 128 ? 26.810 -10.778 11.918 1.00 0.00 128 SER A N 3
ATOM 5218 C CA . SER A 1 128 ? 25.632 -11.505 12.431 1.00 0.00 128 SER A CA 3
ATOM 5219 C C . SER A 1 128 ? 26.101 -12.559 13.455 1.00 0.00 128 SER A C 3
ATOM 5220 O O . SER A 1 128 ? 27.076 -13.283 13.195 1.00 0.00 128 SER A O 3
ATOM 5228 N N . ASN A 1 129 ? 25.430 -12.610 14.625 1.00 0.00 129 ASN A N 3
ATOM 5229 C CA . ASN A 1 129 ? 25.839 -13.465 15.759 1.00 0.00 129 ASN A CA 3
ATOM 5230 C C . ASN A 1 129 ? 25.695 -14.977 15.412 1.00 0.00 129 ASN A C 3
ATOM 5231 O O . ASN A 1 129 ? 24.584 -15.426 15.065 1.00 0.00 129 ASN A O 3
ATOM 5242 N N . GLY A 1 14 ? 2.974 -3.034 -13.830 1.00 0.00 14 GLY A N 4
ATOM 5243 C CA . GLY A 1 14 ? 3.809 -4.252 -13.796 1.00 0.00 14 GLY A CA 4
ATOM 5244 C C . GLY A 1 14 ? 4.090 -4.710 -12.379 1.00 0.00 14 GLY A C 4
ATOM 5245 O O . GLY A 1 14 ? 3.985 -3.917 -11.436 1.00 0.00 14 GLY A O 4
ATOM 5249 N N . VAL A 1 15 ? 4.451 -5.998 -12.227 1.00 0.00 15 VAL A N 4
ATOM 5250 C CA . VAL A 1 15 ? 4.790 -6.593 -10.918 1.00 0.00 15 VAL A CA 4
ATOM 5251 C C . VAL A 1 15 ? 6.164 -6.090 -10.435 1.00 0.00 15 VAL A C 4
ATOM 5252 O O . VAL A 1 15 ? 7.011 -5.698 -11.249 1.00 0.00 15 VAL A O 4
ATOM 5265 N N . ILE A 1 16 ? 6.364 -6.086 -9.111 1.00 0.00 16 ILE A N 4
ATOM 5266 C CA . ILE A 1 16 ? 7.629 -5.644 -8.491 1.00 0.00 16 ILE A CA 4
ATOM 5267 C C . ILE A 1 16 ? 8.699 -6.754 -8.576 1.00 0.00 16 ILE A C 4
ATOM 5268 O O . ILE A 1 16 ? 8.368 -7.941 -8.721 1.00 0.00 16 ILE A O 4
ATOM 5284 N N . MET A 1 17 ? 9.980 -6.351 -8.503 1.00 0.00 17 MET A N 4
ATOM 5285 C CA . MET A 1 17 ? 11.119 -7.285 -8.561 1.00 0.00 17 MET A CA 4
ATOM 5286 C C . MET A 1 17 ? 11.235 -8.029 -7.224 1.00 0.00 17 MET A C 4
ATOM 5287 O O . MET A 1 17 ? 11.756 -7.481 -6.243 1.00 0.00 17 MET A O 4
ATOM 5301 N N . ALA A 1 18 ? 10.703 -9.261 -7.192 1.00 0.00 18 ALA A N 4
ATOM 5302 C CA . ALA A 1 18 ? 10.687 -10.108 -5.990 1.00 0.00 18 ALA A CA 4
ATOM 5303 C C . ALA A 1 18 ? 12.073 -10.724 -5.766 1.00 0.00 18 ALA A C 4
ATOM 5304 O O . ALA A 1 18 ? 12.426 -11.717 -6.415 1.00 0.00 18 ALA A O 4
ATOM 5311 N N . GLY A 1 19 ? 12.866 -10.086 -4.892 1.00 0.00 19 GLY A N 4
ATOM 5312 C CA . GLY A 1 19 ? 14.219 -10.534 -4.574 1.00 0.00 19 GLY A CA 4
ATOM 5313 C C . GLY A 1 19 ? 15.029 -9.457 -3.881 1.00 0.00 19 GLY A C 4
ATOM 5314 O O . GLY A 1 19 ? 14.614 -8.288 -3.837 1.00 0.00 19 GLY A O 4
ATOM 5318 N N . TRP A 1 20 ? 16.190 -9.853 -3.350 1.00 0.00 20 TRP A N 4
ATOM 5319 C CA . TRP A 1 20 ? 17.023 -9.005 -2.495 1.00 0.00 20 TRP A CA 4
ATOM 5320 C C . TRP A 1 20 ? 18.499 -9.441 -2.551 1.00 0.00 20 TRP A C 4
ATOM 5321 O O . TRP A 1 20 ? 18.841 -10.507 -3.073 1.00 0.00 20 TRP A O 4
ATOM 5342 N N . PHE A 1 21 ? 19.355 -8.586 -1.991 1.00 0.00 21 PHE A N 4
ATOM 5343 C CA . PHE A 1 21 ? 20.788 -8.853 -1.779 1.00 0.00 21 PHE A CA 4
ATOM 5344 C C . PHE A 1 21 ? 21.036 -9.002 -0.273 1.00 0.00 21 PHE A C 4
ATOM 5345 O O . PHE A 1 21 ? 20.340 -8.379 0.523 1.00 0.00 21 PHE A O 4
ATOM 5362 N N . GLU A 1 22 ? 22.020 -9.831 0.107 1.00 0.00 22 GLU A N 4
ATOM 5363 C CA . GLU A 1 22 ? 22.498 -9.940 1.499 1.00 0.00 22 GLU A CA 4
ATOM 5364 C C . GLU A 1 22 ? 24.032 -9.908 1.500 1.00 0.00 22 GLU A C 4
ATOM 5365 O O . GLU A 1 22 ? 24.684 -10.839 1.006 1.00 0.00 22 GLU A O 4
ATOM 5377 N N . LEU A 1 23 ? 24.603 -8.814 2.032 1.00 0.00 23 LEU A N 4
ATOM 5378 C CA . LEU A 1 23 ? 26.054 -8.631 2.120 1.00 0.00 23 LEU A CA 4
ATOM 5379 C C . LEU A 1 23 ? 26.589 -9.345 3.372 1.00 0.00 23 LEU A C 4
ATOM 5380 O O . LEU A 1 23 ? 26.467 -8.850 4.497 1.00 0.00 23 LEU A O 4
ATOM 5396 N N . SER A 1 24 ? 27.145 -10.528 3.140 1.00 0.00 24 SER A N 4
ATOM 5397 C CA . SER A 1 24 ? 27.716 -11.397 4.171 1.00 0.00 24 SER A CA 4
ATOM 5398 C C . SER A 1 24 ? 29.235 -11.137 4.302 1.00 0.00 24 SER A C 4
ATOM 5399 O O . SER A 1 24 ? 29.796 -10.294 3.591 1.00 0.00 24 SER A O 4
ATOM 5407 N N . LYS A 1 25 ? 29.880 -11.844 5.236 1.00 0.00 25 LYS A N 4
ATOM 5408 C CA . LYS A 1 25 ? 31.348 -11.830 5.402 1.00 0.00 25 LYS A CA 4
ATOM 5409 C C . LYS A 1 25 ? 31.868 -13.273 5.474 1.00 0.00 25 LYS A C 4
ATOM 5410 O O . LYS A 1 25 ? 31.098 -14.213 5.685 1.00 0.00 25 LYS A O 4
ATOM 5429 N N . SER A 1 26 ? 33.179 -13.432 5.273 1.00 0.00 26 SER A N 4
ATOM 5430 C CA . SER A 1 26 ? 33.851 -14.745 5.246 1.00 0.00 26 SER A CA 4
ATOM 5431 C C . SER A 1 26 ? 34.946 -14.815 6.332 1.00 0.00 26 SER A C 4
ATOM 5432 O O . SER A 1 26 ? 35.024 -13.926 7.183 1.00 0.00 26 SER A O 4
ATOM 5440 N N . SER A 1 27 ? 35.788 -15.868 6.284 1.00 0.00 27 SER A N 4
ATOM 5441 C CA . SER A 1 27 ? 36.759 -16.199 7.350 1.00 0.00 27 SER A CA 4
ATOM 5442 C C . SER A 1 27 ? 37.833 -15.097 7.543 1.00 0.00 27 SER A C 4
ATOM 5443 O O . SER A 1 27 ? 38.325 -14.894 8.659 1.00 0.00 27 SER A O 4
ATOM 5451 N N . ASP A 1 28 ? 38.171 -14.382 6.449 1.00 0.00 28 ASP A N 4
ATOM 5452 C CA . ASP A 1 28 ? 39.146 -13.263 6.480 1.00 0.00 28 ASP A CA 4
ATOM 5453 C C . ASP A 1 28 ? 38.448 -11.920 6.790 1.00 0.00 28 ASP A C 4
ATOM 5454 O O . ASP A 1 28 ? 39.063 -10.857 6.648 1.00 0.00 28 ASP A O 4
ATOM 5463 N N . ASN A 1 29 ? 37.169 -12.001 7.234 1.00 0.00 29 ASN A N 4
ATOM 5464 C CA . ASN A 1 29 ? 36.272 -10.834 7.481 1.00 0.00 29 ASN A CA 4
ATOM 5465 C C . ASN A 1 29 ? 35.998 -10.064 6.150 1.00 0.00 29 ASN A C 4
ATOM 5466 O O . ASN A 1 29 ? 35.575 -8.904 6.138 1.00 0.00 29 ASN A O 4
ATOM 5477 N N . GLN A 1 30 ? 36.205 -10.771 5.015 1.00 0.00 30 GLN A N 4
ATOM 5478 C CA . GLN A 1 30 ? 36.033 -10.217 3.667 1.00 0.00 30 GLN A CA 4
ATOM 5479 C C . GLN A 1 30 ? 34.576 -10.369 3.215 1.00 0.00 30 GLN A C 4
ATOM 5480 O O . GLN A 1 30 ? 33.932 -11.388 3.464 1.00 0.00 30 GLN A O 4
ATOM 5494 N N . PHE A 1 31 ? 34.105 -9.343 2.516 1.00 0.00 31 PHE A N 4
ATOM 5495 C CA . PHE A 1 31 ? 32.694 -9.108 2.225 1.00 0.00 31 PHE A CA 4
ATOM 5496 C C . PHE A 1 31 ? 32.297 -9.765 0.902 1.00 0.00 31 PHE A C 4
ATOM 5497 O O . PHE A 1 31 ? 32.966 -9.594 -0.115 1.00 0.00 31 PHE A O 4
ATOM 5514 N N . ARG A 1 32 ? 31.198 -10.510 0.946 1.00 0.00 32 ARG A N 4
ATOM 5515 C CA . ARG A 1 32 ? 30.695 -11.318 -0.162 1.00 0.00 32 ARG A CA 4
ATOM 5516 C C . ARG A 1 32 ? 29.181 -11.094 -0.284 1.00 0.00 32 ARG A C 4
ATOM 5517 O O . ARG A 1 32 ? 28.452 -11.248 0.700 1.00 0.00 32 ARG A O 4
ATOM 5538 N N . PHE A 1 33 ? 28.712 -10.742 -1.487 1.00 0.00 33 PHE A N 4
ATOM 5539 C CA . PHE A 1 33 ? 27.275 -10.551 -1.762 1.00 0.00 33 PHE A CA 4
ATOM 5540 C C . PHE A 1 33 ? 26.667 -11.883 -2.219 1.00 0.00 33 PHE A C 4
ATOM 5541 O O . PHE A 1 33 ? 27.264 -12.598 -3.020 1.00 0.00 33 PHE A O 4
ATOM 5558 N N . VAL A 1 34 ? 25.493 -12.218 -1.672 1.00 0.00 34 VAL A N 4
ATOM 5559 C CA . VAL A 1 34 ? 24.630 -13.276 -2.214 1.00 0.00 34 VAL A CA 4
ATOM 5560 C C . VAL A 1 34 ? 23.339 -12.608 -2.729 1.00 0.00 34 VAL A C 4
ATOM 5561 O O . VAL A 1 34 ? 22.744 -11.766 -2.049 1.00 0.00 34 VAL A O 4
ATOM 5574 N N . LEU A 1 35 ? 22.953 -12.956 -3.955 1.00 0.00 35 LEU A N 4
ATOM 5575 C CA . LEU A 1 35 ? 21.755 -12.425 -4.620 1.00 0.00 35 LEU A CA 4
ATOM 5576 C C . LEU A 1 35 ? 20.693 -13.527 -4.576 1.00 0.00 35 LEU A C 4
ATOM 5577 O O . LEU A 1 35 ? 20.894 -14.592 -5.153 1.00 0.00 35 LEU A O 4
ATOM 5593 N N . LYS A 1 36 ? 19.591 -13.275 -3.868 1.00 0.00 36 LYS A N 4
ATOM 5594 C CA . LYS A 1 36 ? 18.487 -14.234 -3.716 1.00 0.00 36 LYS A CA 4
ATOM 5595 C C . LYS A 1 36 ? 17.234 -13.691 -4.406 1.00 0.00 36 LYS A C 4
ATOM 5596 O O . LYS A 1 36 ? 16.956 -12.499 -4.342 1.00 0.00 36 LYS A O 4
ATOM 5615 N N . ALA A 1 37 ? 16.503 -14.573 -5.102 1.00 0.00 37 ALA A N 4
ATOM 5616 C CA . ALA A 1 37 ? 15.178 -14.264 -5.649 1.00 0.00 37 ALA A CA 4
ATOM 5617 C C . ALA A 1 37 ? 14.110 -14.376 -4.538 1.00 0.00 37 ALA A C 4
ATOM 5618 O O . ALA A 1 37 ? 14.413 -14.811 -3.417 1.00 0.00 37 ALA A O 4
ATOM 5625 N N . GLY A 1 38 ? 12.863 -14.005 -4.874 1.00 0.00 38 GLY A N 4
ATOM 5626 C CA . GLY A 1 38 ? 11.727 -14.079 -3.941 1.00 0.00 38 GLY A CA 4
ATOM 5627 C C . GLY A 1 38 ? 11.320 -15.515 -3.609 1.00 0.00 38 GLY A C 4
ATOM 5628 O O . GLY A 1 38 ? 10.571 -15.756 -2.655 1.00 0.00 38 GLY A O 4
ATOM 5632 N N . ASN A 1 39 ? 11.822 -16.461 -4.424 1.00 0.00 39 ASN A N 4
ATOM 5633 C CA . ASN A 1 39 ? 11.665 -17.918 -4.221 1.00 0.00 39 ASN A CA 4
ATOM 5634 C C . ASN A 1 39 ? 12.500 -18.415 -3.020 1.00 0.00 39 ASN A C 4
ATOM 5635 O O . ASN A 1 39 ? 12.337 -19.559 -2.574 1.00 0.00 39 ASN A O 4
ATOM 5646 N N . GLY A 1 40 ? 13.397 -17.543 -2.517 1.00 0.00 40 GLY A N 4
ATOM 5647 C CA . GLY A 1 40 ? 14.266 -17.855 -1.386 1.00 0.00 40 GLY A CA 4
ATOM 5648 C C . GLY A 1 40 ? 15.578 -18.510 -1.808 1.00 0.00 40 GLY A C 4
ATOM 5649 O O . GLY A 1 40 ? 16.399 -18.842 -0.953 1.00 0.00 40 GLY A O 4
ATOM 5653 N N . GLU A 1 41 ? 15.769 -18.703 -3.134 1.00 0.00 41 GLU A N 4
ATOM 5654 C CA . GLU A 1 41 ? 16.973 -19.339 -3.704 1.00 0.00 41 GLU A CA 4
ATOM 5655 C C . GLU A 1 41 ? 17.986 -18.287 -4.157 1.00 0.00 41 GLU A C 4
ATOM 5656 O O . GLU A 1 41 ? 17.604 -17.253 -4.712 1.00 0.00 41 GLU A O 4
ATOM 5668 N N . THR A 1 42 ? 19.273 -18.587 -3.935 1.00 0.00 42 THR A N 4
ATOM 5669 C CA . THR A 1 42 ? 20.390 -17.749 -4.396 1.00 0.00 42 THR A CA 4
ATOM 5670 C C . THR A 1 42 ? 20.641 -18.012 -5.898 1.00 0.00 42 THR A C 4
ATOM 5671 O O . THR A 1 42 ? 20.948 -19.140 -6.295 1.00 0.00 42 THR A O 4
ATOM 5682 N N . ILE A 1 43 ? 20.513 -16.954 -6.705 1.00 0.00 43 ILE A N 4
ATOM 5683 C CA . ILE A 1 43 ? 20.670 -17.004 -8.178 1.00 0.00 43 ILE A CA 4
ATOM 5684 C C . ILE A 1 43 ? 22.122 -16.688 -8.593 1.00 0.00 43 ILE A C 4
ATOM 5685 O O . ILE A 1 43 ? 22.618 -17.208 -9.600 1.00 0.00 43 ILE A O 4
ATOM 5701 N N . LEU A 1 44 ? 22.795 -15.852 -7.787 1.00 0.00 44 LEU A N 4
ATOM 5702 C CA . LEU A 1 44 ? 24.165 -15.377 -8.057 1.00 0.00 44 LEU A CA 4
ATOM 5703 C C . LEU A 1 44 ? 24.889 -15.146 -6.724 1.00 0.00 44 LEU A C 4
ATOM 5704 O O . LEU A 1 44 ? 24.252 -14.842 -5.722 1.00 0.00 44 LEU A O 4
ATOM 5720 N N . THR A 1 45 ? 26.215 -15.307 -6.714 1.00 0.00 45 THR A N 4
ATOM 5721 C CA . THR A 1 45 ? 27.050 -15.040 -5.532 1.00 0.00 45 THR A CA 4
ATOM 5722 C C . THR A 1 45 ? 28.312 -14.273 -5.964 1.00 0.00 45 THR A C 4
ATOM 5723 O O . THR A 1 45 ? 29.160 -14.824 -6.657 1.00 0.00 45 THR A O 4
ATOM 5734 N N . SER A 1 46 ? 28.397 -12.988 -5.586 1.00 0.00 46 SER A N 4
ATOM 5735 C CA . SER A 1 46 ? 29.596 -12.152 -5.805 1.00 0.00 46 SER A CA 4
ATOM 5736 C C . SER A 1 46 ? 30.760 -12.680 -4.947 1.00 0.00 46 SER A C 4
ATOM 5737 O O . SER A 1 46 ? 30.522 -13.291 -3.907 1.00 0.00 46 SER A O 4
ATOM 5745 N N . GLU A 1 47 ? 32.009 -12.442 -5.385 1.00 0.00 47 GLU A N 4
ATOM 5746 C CA . GLU A 1 47 ? 33.218 -12.900 -4.667 1.00 0.00 47 GLU A CA 4
ATOM 5747 C C . GLU A 1 47 ? 33.620 -11.935 -3.522 1.00 0.00 47 GLU A C 4
ATOM 5748 O O . GLU A 1 47 ? 32.833 -11.067 -3.119 1.00 0.00 47 GLU A O 4
ATOM 5760 N N . LEU A 1 48 ? 34.842 -12.132 -2.980 1.00 0.00 48 LEU A N 4
ATOM 5761 C CA . LEU A 1 48 ? 35.334 -11.402 -1.799 1.00 0.00 48 LEU A CA 4
ATOM 5762 C C . LEU A 1 48 ? 35.777 -9.976 -2.156 1.00 0.00 48 LEU A C 4
ATOM 5763 O O . LEU A 1 48 ? 36.298 -9.718 -3.248 1.00 0.00 48 LEU A O 4
ATOM 5779 N N . TYR A 1 49 ? 35.539 -9.072 -1.208 1.00 0.00 49 TYR A N 4
ATOM 5780 C CA . TYR A 1 49 ? 35.925 -7.661 -1.267 1.00 0.00 49 TYR A CA 4
ATOM 5781 C C . TYR A 1 49 ? 36.539 -7.289 0.084 1.00 0.00 49 TYR A C 4
ATOM 5782 O O . TYR A 1 49 ? 35.982 -7.641 1.120 1.00 0.00 49 TYR A O 4
ATOM 5800 N N . THR A 1 50 ? 37.688 -6.597 0.069 1.00 0.00 50 THR A N 4
ATOM 5801 C CA . THR A 1 50 ? 38.389 -6.171 1.296 1.00 0.00 50 THR A CA 4
ATOM 5802 C C . THR A 1 50 ? 37.502 -5.224 2.130 1.00 0.00 50 THR A C 4
ATOM 5803 O O . THR A 1 50 ? 37.475 -5.297 3.361 1.00 0.00 50 THR A O 4
ATOM 5814 N N . SER A 1 51 ? 36.745 -4.373 1.422 1.00 0.00 51 SER A N 4
ATOM 5815 C CA . SER A 1 51 ? 35.803 -3.422 2.027 1.00 0.00 51 SER A CA 4
ATOM 5816 C C . SER A 1 51 ? 34.408 -3.591 1.414 1.00 0.00 51 SER A C 4
ATOM 5817 O O . SER A 1 51 ? 34.266 -3.997 0.255 1.00 0.00 51 SER A O 4
ATOM 5825 N N . LYS A 1 52 ? 33.382 -3.282 2.220 1.00 0.00 52 LYS A N 4
ATOM 5826 C CA . LYS A 1 52 ? 31.973 -3.291 1.787 1.00 0.00 52 LYS A CA 4
ATOM 5827 C C . LYS A 1 52 ? 31.692 -2.170 0.771 1.00 0.00 52 LYS A C 4
ATOM 5828 O O . LYS A 1 52 ? 30.730 -2.250 0.005 1.00 0.00 52 LYS A O 4
ATOM 5847 N N . THR A 1 53 ? 32.515 -1.109 0.818 1.00 0.00 53 THR A N 4
ATOM 5848 C CA . THR A 1 53 ? 32.524 -0.042 -0.199 1.00 0.00 53 THR A CA 4
ATOM 5849 C C . THR A 1 53 ? 32.908 -0.594 -1.598 1.00 0.00 53 THR A C 4
ATOM 5850 O O . THR A 1 53 ? 32.361 -0.155 -2.616 1.00 0.00 53 THR A O 4
ATOM 5861 N N . SER A 1 54 ? 33.839 -1.577 -1.622 1.00 0.00 54 SER A N 4
ATOM 5862 C CA . SER A 1 54 ? 34.221 -2.305 -2.857 1.00 0.00 54 SER A CA 4
ATOM 5863 C C . SER A 1 54 ? 33.061 -3.209 -3.315 1.00 0.00 54 SER A C 4
ATOM 5864 O O . SER A 1 54 ? 32.847 -3.405 -4.514 1.00 0.00 54 SER A O 4
ATOM 5872 N N . ALA A 1 55 ? 32.333 -3.774 -2.328 1.00 0.00 55 ALA A N 4
ATOM 5873 C CA . ALA A 1 55 ? 31.140 -4.605 -2.575 1.00 0.00 55 ALA A CA 4
ATOM 5874 C C . ALA A 1 55 ? 29.988 -3.753 -3.138 1.00 0.00 55 ALA A C 4
ATOM 5875 O O . ALA A 1 55 ? 29.162 -4.251 -3.909 1.00 0.00 55 ALA A O 4
ATOM 5882 N N . GLU A 1 56 ? 29.957 -2.459 -2.751 1.00 0.00 56 GLU A N 4
ATOM 5883 C CA . GLU A 1 56 ? 28.986 -1.477 -3.281 1.00 0.00 56 GLU A CA 4
ATOM 5884 C C . GLU A 1 56 ? 29.269 -1.195 -4.769 1.00 0.00 56 GLU A C 4
ATOM 5885 O O . GLU A 1 56 ? 28.343 -0.974 -5.561 1.00 0.00 56 GLU A O 4
ATOM 5897 N N . LYS A 1 57 ? 30.564 -1.208 -5.133 1.00 0.00 57 LYS A N 4
ATOM 5898 C CA . LYS A 1 57 ? 30.992 -1.121 -6.541 1.00 0.00 57 LYS A CA 4
ATOM 5899 C C . LYS A 1 57 ? 30.568 -2.392 -7.303 1.00 0.00 57 LYS A C 4
ATOM 5900 O O . LYS A 1 57 ? 30.176 -2.317 -8.463 1.00 0.00 57 LYS A O 4
ATOM 5919 N N . GLY A 1 58 ? 30.623 -3.543 -6.599 1.00 0.00 58 GLY A N 4
ATOM 5920 C CA . GLY A 1 58 ? 30.238 -4.846 -7.152 1.00 0.00 58 GLY A CA 4
ATOM 5921 C C . GLY A 1 58 ? 28.763 -4.926 -7.542 1.00 0.00 58 GLY A C 4
ATOM 5922 O O . GLY A 1 58 ? 28.443 -5.327 -8.666 1.00 0.00 58 GLY A O 4
ATOM 5926 N N . ILE A 1 59 ? 27.861 -4.511 -6.621 1.00 0.00 59 ILE A N 4
ATOM 5927 C CA . ILE A 1 59 ? 26.401 -4.498 -6.884 1.00 0.00 59 ILE A CA 4
ATOM 5928 C C . ILE A 1 59 ? 26.039 -3.439 -7.956 1.00 0.00 59 ILE A C 4
ATOM 5929 O O . ILE A 1 59 ? 25.127 -3.645 -8.772 1.00 0.00 59 ILE A O 4
ATOM 5945 N N . ALA A 1 60 ? 26.784 -2.320 -7.965 1.00 0.00 60 ALA A N 4
ATOM 5946 C CA . ALA A 1 60 ? 26.625 -1.260 -8.981 1.00 0.00 60 ALA A CA 4
ATOM 5947 C C . ALA A 1 60 ? 27.012 -1.791 -10.378 1.00 0.00 60 ALA A C 4
ATOM 5948 O O . ALA A 1 60 ? 26.361 -1.464 -11.376 1.00 0.00 60 ALA A O 4
ATOM 5955 N N . SER A 1 61 ? 28.060 -2.639 -10.413 1.00 0.00 61 SER A N 4
ATOM 5956 C CA . SER A 1 61 ? 28.586 -3.221 -11.657 1.00 0.00 61 SER A CA 4
ATOM 5957 C C . SER A 1 61 ? 27.666 -4.329 -12.212 1.00 0.00 61 SER A C 4
ATOM 5958 O O . SER A 1 61 ? 27.475 -4.387 -13.420 1.00 0.00 61 SER A O 4
ATOM 5966 N N . VAL A 1 62 ? 27.080 -5.190 -11.340 1.00 0.00 62 VAL A N 4
ATOM 5967 C CA . VAL A 1 62 ? 26.176 -6.278 -11.801 1.00 0.00 62 VAL A CA 4
ATOM 5968 C C . VAL A 1 62 ? 24.871 -5.691 -12.392 1.00 0.00 62 VAL A C 4
ATOM 5969 O O . VAL A 1 62 ? 24.303 -6.231 -13.350 1.00 0.00 62 VAL A O 4
ATOM 5982 N N . ARG A 1 63 ? 24.444 -4.555 -11.811 1.00 0.00 63 ARG A N 4
ATOM 5983 C CA . ARG A 1 63 ? 23.252 -3.809 -12.251 1.00 0.00 63 ARG A CA 4
ATOM 5984 C C . ARG A 1 63 ? 23.553 -3.070 -13.574 1.00 0.00 63 ARG A C 4
ATOM 5985 O O . ARG A 1 63 ? 22.688 -2.950 -14.448 1.00 0.00 63 ARG A O 4
ATOM 6006 N N . SER A 1 64 ? 24.804 -2.596 -13.705 1.00 0.00 64 SER A N 4
ATOM 6007 C CA . SER A 1 64 ? 25.299 -1.933 -14.923 1.00 0.00 64 SER A CA 4
ATOM 6008 C C . SER A 1 64 ? 25.594 -2.976 -16.033 1.00 0.00 64 SER A C 4
ATOM 6009 O O . SER A 1 64 ? 25.643 -2.631 -17.220 1.00 0.00 64 SER A O 4
ATOM 6017 N N . ASN A 1 65 ? 25.802 -4.252 -15.631 1.00 0.00 65 ASN A N 4
ATOM 6018 C CA . ASN A 1 65 ? 26.030 -5.387 -16.561 1.00 0.00 65 ASN A CA 4
ATOM 6019 C C . ASN A 1 65 ? 24.714 -6.130 -16.853 1.00 0.00 65 ASN A C 4
ATOM 6020 O O . ASN A 1 65 ? 24.726 -7.177 -17.500 1.00 0.00 65 ASN A O 4
ATOM 6031 N N . SER A 1 66 ? 23.579 -5.567 -16.394 1.00 0.00 66 SER A N 4
ATOM 6032 C CA . SER A 1 66 ? 22.241 -6.067 -16.751 1.00 0.00 66 SER A CA 4
ATOM 6033 C C . SER A 1 66 ? 21.955 -5.825 -18.278 1.00 0.00 66 SER A C 4
ATOM 6034 O O . SER A 1 66 ? 21.504 -6.765 -18.952 1.00 0.00 66 SER A O 4
ATOM 6042 N N . PRO A 1 67 ? 22.211 -4.581 -18.867 1.00 0.00 67 PRO A N 4
ATOM 6043 C CA . PRO A 1 67 ? 22.194 -4.389 -20.349 1.00 0.00 67 PRO A CA 4
ATOM 6044 C C . PRO A 1 67 ? 23.392 -5.086 -21.042 1.00 0.00 67 PRO A C 4
ATOM 6045 O O . PRO A 1 67 ? 23.304 -5.472 -22.212 1.00 0.00 67 PRO A O 4
ATOM 6056 N N . GLN A 1 68 ? 24.502 -5.258 -20.296 1.00 0.00 68 GLN A N 4
ATOM 6057 C CA . GLN A 1 68 ? 25.735 -5.919 -20.788 1.00 0.00 68 GLN A CA 4
ATOM 6058 C C . GLN A 1 68 ? 25.678 -7.422 -20.441 1.00 0.00 68 GLN A C 4
ATOM 6059 O O . GLN A 1 68 ? 26.651 -7.992 -19.932 1.00 0.00 68 GLN A O 4
ATOM 6073 N N . GLU A 1 69 ? 24.517 -8.054 -20.722 1.00 0.00 69 GLU A N 4
ATOM 6074 C CA . GLU A 1 69 ? 24.231 -9.453 -20.319 1.00 0.00 69 GLU A CA 4
ATOM 6075 C C . GLU A 1 69 ? 25.113 -10.496 -21.051 1.00 0.00 69 GLU A C 4
ATOM 6076 O O . GLU A 1 69 ? 25.156 -11.672 -20.656 1.00 0.00 69 GLU A O 4
ATOM 6088 N N . GLU A 1 70 ? 25.799 -10.054 -22.112 1.00 0.00 70 GLU A N 4
ATOM 6089 C CA . GLU A 1 70 ? 26.755 -10.878 -22.870 1.00 0.00 70 GLU A CA 4
ATOM 6090 C C . GLU A 1 70 ? 28.062 -11.084 -22.057 1.00 0.00 70 GLU A C 4
ATOM 6091 O O . GLU A 1 70 ? 28.737 -12.104 -22.209 1.00 0.00 70 GLU A O 4
ATOM 6103 N N . ARG A 1 71 ? 28.365 -10.129 -21.147 1.00 0.00 71 ARG A N 4
ATOM 6104 C CA . ARG A 1 71 ? 29.600 -10.134 -20.320 1.00 0.00 71 ARG A CA 4
ATOM 6105 C C . ARG A 1 71 ? 29.580 -11.247 -19.241 1.00 0.00 71 ARG A C 4
ATOM 6106 O O . ARG A 1 71 ? 30.632 -11.579 -18.666 1.00 0.00 71 ARG A O 4
ATOM 6127 N N . TYR A 1 72 ? 28.389 -11.811 -18.959 1.00 0.00 72 TYR A N 4
ATOM 6128 C CA . TYR A 1 72 ? 28.269 -13.043 -18.150 1.00 0.00 72 TYR A CA 4
ATOM 6129 C C . TYR A 1 72 ? 28.968 -14.180 -18.920 1.00 0.00 72 TYR A C 4
ATOM 6130 O O . TYR A 1 72 ? 28.612 -14.459 -20.072 1.00 0.00 72 TYR A O 4
ATOM 6148 N N . GLU A 1 73 ? 29.963 -14.820 -18.293 1.00 0.00 73 GLU A N 4
ATOM 6149 C CA . GLU A 1 73 ? 30.810 -15.817 -18.966 1.00 0.00 73 GLU A CA 4
ATOM 6150 C C . GLU A 1 73 ? 30.234 -17.211 -18.701 1.00 0.00 73 GLU A C 4
ATOM 6151 O O . GLU A 1 73 ? 30.237 -17.678 -17.555 1.00 0.00 73 GLU A O 4
ATOM 6163 N N . LYS A 1 74 ? 29.691 -17.838 -19.770 1.00 0.00 74 LYS A N 4
ATOM 6164 C CA . LYS A 1 74 ? 29.056 -19.162 -19.688 1.00 0.00 74 LYS A CA 4
ATOM 6165 C C . LYS A 1 74 ? 30.108 -20.232 -19.337 1.00 0.00 74 LYS A C 4
ATOM 6166 O O . LYS A 1 74 ? 30.944 -20.616 -20.167 1.00 0.00 74 LYS A O 4
ATOM 6185 N N . LYS A 1 75 ? 30.062 -20.654 -18.074 1.00 0.00 75 LYS A N 4
ATOM 6186 C CA . LYS A 1 75 ? 30.925 -21.690 -17.508 1.00 0.00 75 LYS A CA 4
ATOM 6187 C C . LYS A 1 75 ? 30.204 -23.050 -17.559 1.00 0.00 75 LYS A C 4
ATOM 6188 O O . LYS A 1 75 ? 28.981 -23.128 -17.406 1.00 0.00 75 LYS A O 4
ATOM 6207 N N . THR A 1 76 ? 30.967 -24.112 -17.807 1.00 0.00 76 THR A N 4
ATOM 6208 C CA . THR A 1 76 ? 30.474 -25.489 -17.739 1.00 0.00 76 THR A CA 4
ATOM 6209 C C . THR A 1 76 ? 31.401 -26.292 -16.822 1.00 0.00 76 THR A C 4
ATOM 6210 O O . THR A 1 76 ? 32.598 -26.451 -17.117 1.00 0.00 76 THR A O 4
ATOM 6221 N N . ALA A 1 77 ? 30.844 -26.755 -15.696 1.00 0.00 77 ALA A N 4
ATOM 6222 C CA . ALA A 1 77 ? 31.551 -27.601 -14.726 1.00 0.00 77 ALA A CA 4
ATOM 6223 C C . ALA A 1 77 ? 31.695 -29.037 -15.264 1.00 0.00 77 ALA A C 4
ATOM 6224 O O . ALA A 1 77 ? 30.887 -29.479 -16.091 1.00 0.00 77 ALA A O 4
ATOM 6231 N N . SER A 1 78 ? 32.720 -29.761 -14.760 1.00 0.00 78 SER A N 4
ATOM 6232 C CA . SER A 1 78 ? 32.951 -31.190 -15.084 1.00 0.00 78 SER A CA 4
ATOM 6233 C C . SER A 1 78 ? 31.840 -32.077 -14.469 1.00 0.00 78 SER A C 4
ATOM 6234 O O . SER A 1 78 ? 31.696 -33.249 -14.820 1.00 0.00 78 SER A O 4
ATOM 6242 N N . ASN A 1 79 ? 31.050 -31.483 -13.553 1.00 0.00 79 ASN A N 4
ATOM 6243 C CA . ASN A 1 79 ? 29.840 -32.103 -12.980 1.00 0.00 79 ASN A CA 4
ATOM 6244 C C . ASN A 1 79 ? 28.643 -32.043 -13.965 1.00 0.00 79 ASN A C 4
ATOM 6245 O O . ASN A 1 79 ? 27.526 -32.429 -13.606 1.00 0.00 79 ASN A O 4
ATOM 6256 N N . GLY A 1 80 ? 28.887 -31.544 -15.197 1.00 0.00 80 GLY A N 4
ATOM 6257 C CA . GLY A 1 80 ? 27.856 -31.437 -16.229 1.00 0.00 80 GLY A CA 4
ATOM 6258 C C . GLY A 1 80 ? 26.838 -30.336 -15.946 1.00 0.00 80 GLY A C 4
ATOM 6259 O O . GLY A 1 80 ? 25.740 -30.340 -16.507 1.00 0.00 80 GLY A O 4
ATOM 6263 N N . LYS A 1 81 ? 27.205 -29.403 -15.049 1.00 0.00 81 LYS A N 4
ATOM 6264 C CA . LYS A 1 81 ? 26.331 -28.309 -14.602 1.00 0.00 81 LYS A CA 4
ATOM 6265 C C . LYS A 1 81 ? 26.758 -26.989 -15.252 1.00 0.00 81 LYS A C 4
ATOM 6266 O O . LYS A 1 81 ? 27.931 -26.602 -15.167 1.00 0.00 81 LYS A O 4
ATOM 6285 N N . PHE A 1 82 ? 25.805 -26.317 -15.914 1.00 0.00 82 PHE A N 4
ATOM 6286 C CA . PHE A 1 82 ? 26.009 -24.969 -16.456 1.00 0.00 82 PHE A CA 4
ATOM 6287 C C . PHE A 1 82 ? 25.867 -23.941 -15.329 1.00 0.00 82 PHE A C 4
ATOM 6288 O O . PHE A 1 82 ? 25.002 -24.080 -14.483 1.00 0.00 82 PHE A O 4
ATOM 6305 N N . TYR A 1 83 ? 26.753 -22.961 -15.311 1.00 0.00 83 TYR A N 4
ATOM 6306 C CA . TYR A 1 83 ? 26.658 -21.772 -14.450 1.00 0.00 83 TYR A CA 4
ATOM 6307 C C . TYR A 1 83 ? 27.356 -20.623 -15.181 1.00 0.00 83 TYR A C 4
ATOM 6308 O O . TYR A 1 83 ? 27.856 -20.808 -16.291 1.00 0.00 83 TYR A O 4
ATOM 6326 N N . PHE A 1 84 ? 27.334 -19.425 -14.609 1.00 0.00 84 PHE A N 4
ATOM 6327 C CA . PHE A 1 84 ? 27.984 -18.258 -15.225 1.00 0.00 84 PHE A CA 4
ATOM 6328 C C . PHE A 1 84 ? 28.713 -17.434 -14.169 1.00 0.00 84 PHE A C 4
ATOM 6329 O O . PHE A 1 84 ? 28.231 -17.286 -13.039 1.00 0.00 84 PHE A O 4
ATOM 6346 N N . ASN A 1 85 ? 29.894 -16.931 -14.544 1.00 0.00 85 ASN A N 4
ATOM 6347 C CA . ASN A 1 85 ? 30.653 -15.978 -13.736 1.00 0.00 85 ASN A CA 4
ATOM 6348 C C . ASN A 1 85 ? 30.629 -14.626 -14.458 1.00 0.00 85 ASN A C 4
ATOM 6349 O O . ASN A 1 85 ? 31.171 -14.503 -15.559 1.00 0.00 85 ASN A O 4
ATOM 6360 N N . LEU A 1 86 ? 29.981 -13.624 -13.846 1.00 0.00 86 LEU A N 4
ATOM 6361 C CA . LEU A 1 86 ? 29.932 -12.264 -14.384 1.00 0.00 86 LEU A CA 4
ATOM 6362 C C . LEU A 1 86 ? 31.241 -11.538 -14.025 1.00 0.00 86 LEU A C 4
ATOM 6363 O O . LEU A 1 86 ? 31.632 -11.470 -12.847 1.00 0.00 86 LEU A O 4
ATOM 6379 N N . LYS A 1 87 ? 31.907 -11.012 -15.063 1.00 0.00 87 LYS A N 4
ATOM 6380 C CA . LYS A 1 87 ? 33.260 -10.453 -14.962 1.00 0.00 87 LYS A CA 4
ATOM 6381 C C . LYS A 1 87 ? 33.212 -8.923 -15.116 1.00 0.00 87 LYS A C 4
ATOM 6382 O O . LYS A 1 87 ? 32.478 -8.401 -15.960 1.00 0.00 87 LYS A O 4
ATOM 6401 N N . ALA A 1 88 ? 34.007 -8.221 -14.293 1.00 0.00 88 ALA A N 4
ATOM 6402 C CA . ALA A 1 88 ? 34.165 -6.756 -14.369 1.00 0.00 88 ALA A CA 4
ATOM 6403 C C . ALA A 1 88 ? 35.400 -6.385 -15.211 1.00 0.00 88 ALA A C 4
ATOM 6404 O O . ALA A 1 88 ? 36.304 -7.212 -15.412 1.00 0.00 88 ALA A O 4
ATOM 6411 N N . ALA A 1 89 ? 35.432 -5.116 -15.666 1.00 0.00 89 ALA A N 4
ATOM 6412 C CA . ALA A 1 89 ? 36.566 -4.538 -16.426 1.00 0.00 89 ALA A CA 4
ATOM 6413 C C . ALA A 1 89 ? 37.863 -4.537 -15.586 1.00 0.00 89 ALA A C 4
ATOM 6414 O O . ALA A 1 89 ? 38.966 -4.645 -16.125 1.00 0.00 89 ALA A O 4
ATOM 6421 N N . ASN A 1 90 ? 37.689 -4.452 -14.255 1.00 0.00 90 ASN A N 4
ATOM 6422 C CA . ASN A 1 90 ? 38.786 -4.436 -13.266 1.00 0.00 90 ASN A CA 4
ATOM 6423 C C . ASN A 1 90 ? 39.315 -5.854 -12.944 1.00 0.00 90 ASN A C 4
ATOM 6424 O O . ASN A 1 90 ? 40.075 -6.026 -11.979 1.00 0.00 90 ASN A O 4
ATOM 6435 N N . HIS A 1 91 ? 38.910 -6.859 -13.766 1.00 0.00 91 HIS A N 4
ATOM 6436 C CA . HIS A 1 91 ? 39.289 -8.292 -13.610 1.00 0.00 91 HIS A CA 4
ATOM 6437 C C . HIS A 1 91 ? 38.689 -8.905 -12.322 1.00 0.00 91 HIS A C 4
ATOM 6438 O O . HIS A 1 91 ? 39.075 -10.002 -11.907 1.00 0.00 91 HIS A O 4
ATOM 6453 N N . GLN A 1 92 ? 37.718 -8.196 -11.720 1.00 0.00 92 GLN A N 4
ATOM 6454 C CA . GLN A 1 92 ? 37.039 -8.631 -10.489 1.00 0.00 92 GLN A CA 4
ATOM 6455 C C . GLN A 1 92 ? 35.828 -9.492 -10.861 1.00 0.00 92 GLN A C 4
ATOM 6456 O O . GLN A 1 92 ? 35.022 -9.089 -11.701 1.00 0.00 92 GLN A O 4
ATOM 6470 N N . ILE A 1 93 ? 35.713 -10.686 -10.261 1.00 0.00 93 ILE A N 4
ATOM 6471 C CA . ILE A 1 93 ? 34.523 -11.525 -10.437 1.00 0.00 93 ILE A CA 4
ATOM 6472 C C . ILE A 1 93 ? 33.405 -10.947 -9.542 1.00 0.00 93 ILE A C 4
ATOM 6473 O O . ILE A 1 93 ? 33.362 -11.188 -8.330 1.00 0.00 93 ILE A O 4
ATOM 6489 N N . ILE A 1 94 ? 32.539 -10.133 -10.169 1.00 0.00 94 ILE A N 4
ATOM 6490 C CA . ILE A 1 94 ? 31.435 -9.421 -9.486 1.00 0.00 94 ILE A CA 4
ATOM 6491 C C . ILE A 1 94 ? 30.204 -10.328 -9.332 1.00 0.00 94 ILE A C 4
ATOM 6492 O O . ILE A 1 94 ? 29.230 -9.945 -8.684 1.00 0.00 94 ILE A O 4
ATOM 6508 N N . GLY A 1 95 ? 30.258 -11.518 -9.945 1.00 0.00 95 GLY A N 4
ATOM 6509 C CA . GLY A 1 95 ? 29.225 -12.524 -9.780 1.00 0.00 95 GLY A CA 4
ATOM 6510 C C . GLY A 1 95 ? 29.715 -13.889 -10.214 1.00 0.00 95 GLY A C 4
ATOM 6511 O O . GLY A 1 95 ? 30.497 -13.988 -11.150 1.00 0.00 95 GLY A O 4
ATOM 6515 N N . SER A 1 96 ? 29.255 -14.933 -9.521 1.00 0.00 96 SER A N 4
ATOM 6516 C CA . SER A 1 96 ? 29.546 -16.335 -9.853 1.00 0.00 96 SER A CA 4
ATOM 6517 C C . SER A 1 96 ? 28.418 -17.208 -9.280 1.00 0.00 96 SER A C 4
ATOM 6518 O O . SER A 1 96 ? 28.171 -17.195 -8.071 1.00 0.00 96 SER A O 4
ATOM 6526 N N . SER A 1 97 ? 27.702 -17.919 -10.163 1.00 0.00 97 SER A N 4
ATOM 6527 C CA . SER A 1 97 ? 26.545 -18.739 -9.773 1.00 0.00 97 SER A CA 4
ATOM 6528 C C . SER A 1 97 ? 27.007 -20.106 -9.229 1.00 0.00 97 SER A C 4
ATOM 6529 O O . SER A 1 97 ? 28.159 -20.503 -9.433 1.00 0.00 97 SER A O 4
ATOM 6537 N N . GLN A 1 98 ? 26.092 -20.817 -8.544 1.00 0.00 98 GLN A N 4
ATOM 6538 C CA . GLN A 1 98 ? 26.391 -22.108 -7.905 1.00 0.00 98 GLN A CA 4
ATOM 6539 C C . GLN A 1 98 ? 26.490 -23.223 -8.978 1.00 0.00 98 GLN A C 4
ATOM 6540 O O . GLN A 1 98 ? 27.584 -23.518 -9.476 1.00 0.00 98 GLN A O 4
ATOM 6554 N N . MET A 1 99 ? 25.332 -23.795 -9.361 1.00 0.00 99 MET A N 4
ATOM 6555 C CA . MET A 1 99 ? 25.235 -24.860 -10.378 1.00 0.00 99 MET A CA 4
ATOM 6556 C C . MET A 1 99 ? 23.777 -24.999 -10.837 1.00 0.00 99 MET A C 4
ATOM 6557 O O . MET A 1 99 ? 22.856 -25.054 -10.014 1.00 0.00 99 MET A O 4
ATOM 6571 N N . TYR A 1 100 ? 23.567 -24.994 -12.150 1.00 0.00 100 TYR A N 4
ATOM 6572 C CA . TYR A 1 100 ? 22.258 -25.257 -12.767 1.00 0.00 100 TYR A CA 4
ATOM 6573 C C . TYR A 1 100 ? 22.240 -26.675 -13.361 1.00 0.00 100 TYR A C 4
ATOM 6574 O O . TYR A 1 100 ? 23.174 -27.062 -14.078 1.00 0.00 100 TYR A O 4
ATOM 6592 N N . ALA A 1 101 ? 21.169 -27.433 -13.052 1.00 0.00 101 ALA A N 4
ATOM 6593 C CA . ALA A 1 101 ? 20.977 -28.817 -13.521 1.00 0.00 101 ALA A CA 4
ATOM 6594 C C . ALA A 1 101 ? 20.878 -28.888 -15.057 1.00 0.00 101 ALA A C 4
ATOM 6595 O O . ALA A 1 101 ? 21.284 -29.880 -15.667 1.00 0.00 101 ALA A O 4
ATOM 6602 N N . THR A 1 102 ? 20.334 -27.816 -15.663 1.00 0.00 102 THR A N 4
ATOM 6603 C CA . THR A 1 102 ? 20.116 -27.714 -17.119 1.00 0.00 102 THR A CA 4
ATOM 6604 C C . THR A 1 102 ? 20.434 -26.281 -17.618 1.00 0.00 102 THR A C 4
ATOM 6605 O O . THR A 1 102 ? 20.546 -25.337 -16.819 1.00 0.00 102 THR A O 4
ATOM 6616 N N . ALA A 1 103 ? 20.564 -26.145 -18.959 1.00 0.00 103 ALA A N 4
ATOM 6617 C CA . ALA A 1 103 ? 20.900 -24.872 -19.644 1.00 0.00 103 ALA A CA 4
ATOM 6618 C C . ALA A 1 103 ? 19.760 -23.845 -19.546 1.00 0.00 103 ALA A C 4
ATOM 6619 O O . ALA A 1 103 ? 20.016 -22.636 -19.529 1.00 0.00 103 ALA A O 4
ATOM 6626 N N . GLN A 1 104 ? 18.510 -24.352 -19.488 1.00 0.00 104 GLN A N 4
ATOM 6627 C CA . GLN A 1 104 ? 17.292 -23.520 -19.331 1.00 0.00 104 GLN A CA 4
ATOM 6628 C C . GLN A 1 104 ? 17.319 -22.729 -18.011 1.00 0.00 104 GLN A C 4
ATOM 6629 O O . GLN A 1 104 ? 16.891 -21.575 -17.965 1.00 0.00 104 GLN A O 4
ATOM 6643 N N . SER A 1 105 ? 17.848 -23.375 -16.952 1.00 0.00 105 SER A N 4
ATOM 6644 C CA . SER A 1 105 ? 17.939 -22.802 -15.600 1.00 0.00 105 SER A CA 4
ATOM 6645 C C . SER A 1 105 ? 19.060 -21.744 -15.534 1.00 0.00 105 SER A C 4
ATOM 6646 O O . SER A 1 105 ? 18.981 -20.787 -14.759 1.00 0.00 105 SER A O 4
ATOM 6654 N N . ARG A 1 106 ? 20.108 -21.949 -16.356 1.00 0.00 106 ARG A N 4
ATOM 6655 C CA . ARG A 1 106 ? 21.213 -20.981 -16.550 1.00 0.00 106 ARG A CA 4
ATOM 6656 C C . ARG A 1 106 ? 20.686 -19.707 -17.242 1.00 0.00 106 ARG A C 4
ATOM 6657 O O . ARG A 1 106 ? 21.089 -18.594 -16.898 1.00 0.00 106 ARG A O 4
ATOM 6678 N N . GLU A 1 107 ? 19.775 -19.903 -18.217 1.00 0.00 107 GLU A N 4
ATOM 6679 C CA . GLU A 1 107 ? 19.093 -18.805 -18.940 1.00 0.00 107 GLU A CA 4
ATOM 6680 C C . GLU A 1 107 ? 18.113 -18.067 -18.010 1.00 0.00 107 GLU A C 4
ATOM 6681 O O . GLU A 1 107 ? 17.984 -16.837 -18.082 1.00 0.00 107 GLU A O 4
ATOM 6693 N N . THR A 1 108 ? 17.451 -18.840 -17.122 1.00 0.00 108 THR A N 4
ATOM 6694 C CA . THR A 1 108 ? 16.593 -18.299 -16.052 1.00 0.00 108 THR A CA 4
ATOM 6695 C C . THR A 1 108 ? 17.445 -17.454 -15.089 1.00 0.00 108 THR A C 4
ATOM 6696 O O . THR A 1 108 ? 17.007 -16.404 -14.622 1.00 0.00 108 THR A O 4
ATOM 6707 N N . GLY A 1 109 ? 18.684 -17.930 -14.844 1.00 0.00 109 GLY A N 4
ATOM 6708 C CA . GLY A 1 109 ? 19.649 -17.247 -13.987 1.00 0.00 109 GLY A CA 4
ATOM 6709 C C . GLY A 1 109 ? 20.025 -15.875 -14.517 1.00 0.00 109 GLY A C 4
ATOM 6710 O O . GLY A 1 109 ? 19.987 -14.908 -13.775 1.00 0.00 109 GLY A O 4
ATOM 6714 N N . ILE A 1 110 ? 20.364 -15.808 -15.824 1.00 0.00 110 ILE A N 4
ATOM 6715 C CA . ILE A 1 110 ? 20.682 -14.536 -16.520 1.00 0.00 110 ILE A CA 4
ATOM 6716 C C . ILE A 1 110 ? 19.515 -13.536 -16.358 1.00 0.00 110 ILE A C 4
ATOM 6717 O O . ILE A 1 110 ? 19.705 -12.393 -15.926 1.00 0.00 110 ILE A O 4
ATOM 6733 N N . ALA A 1 111 ? 18.302 -14.036 -16.661 1.00 0.00 111 ALA A N 4
ATOM 6734 C CA . ALA A 1 111 ? 17.045 -13.273 -16.584 1.00 0.00 111 ALA A CA 4
ATOM 6735 C C . ALA A 1 111 ? 16.785 -12.758 -15.158 1.00 0.00 111 ALA A C 4
ATOM 6736 O O . ALA A 1 111 ? 16.355 -11.614 -14.960 1.00 0.00 111 ALA A O 4
ATOM 6743 N N . SER A 1 112 ? 17.104 -13.612 -14.175 1.00 0.00 112 SER A N 4
ATOM 6744 C CA . SER A 1 112 ? 16.837 -13.349 -12.762 1.00 0.00 112 SER A CA 4
ATOM 6745 C C . SER A 1 112 ? 17.850 -12.336 -12.191 1.00 0.00 112 SER A C 4
ATOM 6746 O O . SER A 1 112 ? 17.487 -11.527 -11.362 1.00 0.00 112 SER A O 4
ATOM 6754 N N . VAL A 1 113 ? 19.117 -12.388 -12.635 1.00 0.00 113 VAL A N 4
ATOM 6755 C CA . VAL A 1 113 ? 20.163 -11.443 -12.169 1.00 0.00 113 VAL A CA 4
ATOM 6756 C C . VAL A 1 113 ? 19.903 -10.033 -12.745 1.00 0.00 113 VAL A C 4
ATOM 6757 O O . VAL A 1 113 ? 20.196 -9.029 -12.098 1.00 0.00 113 VAL A O 4
ATOM 6770 N N . LYS A 1 114 ? 19.328 -9.975 -13.956 1.00 0.00 114 LYS A N 4
ATOM 6771 C CA . LYS A 1 114 ? 18.910 -8.703 -14.579 1.00 0.00 114 LYS A CA 4
ATOM 6772 C C . LYS A 1 114 ? 17.702 -8.093 -13.825 1.00 0.00 114 LYS A C 4
ATOM 6773 O O . LYS A 1 114 ? 17.674 -6.884 -13.547 1.00 0.00 114 LYS A O 4
ATOM 6792 N N . ALA A 1 115 ? 16.728 -8.957 -13.477 1.00 0.00 115 ALA A N 4
ATOM 6793 C CA . ALA A 1 115 ? 15.477 -8.550 -12.800 1.00 0.00 115 ALA A CA 4
ATOM 6794 C C . ALA A 1 115 ? 15.741 -8.127 -11.341 1.00 0.00 115 ALA A C 4
ATOM 6795 O O . ALA A 1 115 ? 15.305 -7.070 -10.896 1.00 0.00 115 ALA A O 4
ATOM 6802 N N . ASN A 1 116 ? 16.490 -8.959 -10.621 1.00 0.00 116 ASN A N 4
ATOM 6803 C CA . ASN A 1 116 ? 16.768 -8.780 -9.183 1.00 0.00 116 ASN A CA 4
ATOM 6804 C C . ASN A 1 116 ? 18.021 -7.917 -8.952 1.00 0.00 116 ASN A C 4
ATOM 6805 O O . ASN A 1 116 ? 18.275 -7.498 -7.826 1.00 0.00 116 ASN A O 4
ATOM 6816 N N . GLY A 1 117 ? 18.783 -7.648 -10.029 1.00 0.00 117 GLY A N 4
ATOM 6817 C CA . GLY A 1 117 ? 19.983 -6.800 -9.958 1.00 0.00 117 GLY A CA 4
ATOM 6818 C C . GLY A 1 117 ? 19.658 -5.340 -9.652 1.00 0.00 117 GLY A C 4
ATOM 6819 O O . GLY A 1 117 ? 20.381 -4.681 -8.896 1.00 0.00 117 GLY A O 4
ATOM 6823 N N . THR A 1 118 ? 18.532 -4.855 -10.223 1.00 0.00 118 THR A N 4
ATOM 6824 C CA . THR A 1 118 ? 18.035 -3.473 -10.028 1.00 0.00 118 THR A CA 4
ATOM 6825 C C . THR A 1 118 ? 17.373 -3.278 -8.640 1.00 0.00 118 THR A C 4
ATOM 6826 O O . THR A 1 118 ? 17.101 -2.135 -8.236 1.00 0.00 118 THR A O 4
ATOM 6837 N N . SER A 1 119 ? 17.127 -4.390 -7.916 1.00 0.00 119 SER A N 4
ATOM 6838 C CA . SER A 1 119 ? 16.489 -4.363 -6.590 1.00 0.00 119 SER A CA 4
ATOM 6839 C C . SER A 1 119 ? 17.448 -3.735 -5.550 1.00 0.00 119 SER A C 4
ATOM 6840 O O . SER A 1 119 ? 18.429 -4.360 -5.135 1.00 0.00 119 SER A O 4
ATOM 6848 N N . GLN A 1 120 ? 17.170 -2.475 -5.165 1.00 0.00 120 GLN A N 4
ATOM 6849 C CA . GLN A 1 120 ? 17.968 -1.729 -4.185 1.00 0.00 120 GLN A CA 4
ATOM 6850 C C . GLN A 1 120 ? 17.457 -2.064 -2.770 1.00 0.00 120 GLN A C 4
ATOM 6851 O O . GLN A 1 120 ? 16.739 -1.287 -2.126 1.00 0.00 120 GLN A O 4
ATOM 6865 N N . THR A 1 121 ? 17.775 -3.289 -2.354 1.00 0.00 121 THR A N 4
ATOM 6866 C CA . THR A 1 121 ? 17.432 -3.829 -1.037 1.00 0.00 121 THR A CA 4
ATOM 6867 C C . THR A 1 121 ? 18.574 -4.764 -0.565 1.00 0.00 121 THR A C 4
ATOM 6868 O O . THR A 1 121 ? 18.648 -5.931 -0.942 1.00 0.00 121 THR A O 4
ATOM 6879 N N . VAL A 1 122 ? 19.511 -4.181 0.211 1.00 0.00 122 VAL A N 4
ATOM 6880 C CA . VAL A 1 122 ? 20.716 -4.875 0.714 1.00 0.00 122 VAL A CA 4
ATOM 6881 C C . VAL A 1 122 ? 20.609 -5.112 2.229 1.00 0.00 122 VAL A C 4
ATOM 6882 O O . VAL A 1 122 ? 20.421 -4.169 2.999 1.00 0.00 122 VAL A O 4
ATOM 6895 N N . LYS A 1 123 ? 20.729 -6.377 2.638 1.00 0.00 123 LYS A N 4
ATOM 6896 C CA . LYS A 1 123 ? 20.774 -6.773 4.050 1.00 0.00 123 LYS A CA 4
ATOM 6897 C C . LYS A 1 123 ? 22.241 -7.027 4.421 1.00 0.00 123 LYS A C 4
ATOM 6898 O O . LYS A 1 123 ? 22.763 -8.126 4.215 1.00 0.00 123 LYS A O 4
ATOM 6917 N N . ASP A 1 124 ? 22.923 -5.967 4.890 1.00 0.00 124 ASP A N 4
ATOM 6918 C CA . ASP A 1 124 ? 24.318 -6.063 5.351 1.00 0.00 124 ASP A CA 4
ATOM 6919 C C . ASP A 1 124 ? 24.352 -6.820 6.695 1.00 0.00 124 ASP A C 4
ATOM 6920 O O . ASP A 1 124 ? 24.089 -6.249 7.753 1.00 0.00 124 ASP A O 4
ATOM 6929 N N . ASN A 1 125 ? 24.639 -8.128 6.602 1.00 0.00 125 ASN A N 4
ATOM 6930 C CA . ASN A 1 125 ? 24.577 -9.083 7.730 1.00 0.00 125 ASN A CA 4
ATOM 6931 C C . ASN A 1 125 ? 25.863 -9.087 8.565 1.00 0.00 125 ASN A C 4
ATOM 6932 O O . ASN A 1 125 ? 25.932 -9.782 9.581 1.00 0.00 125 ASN A O 4
ATOM 6943 N N . THR A 1 126 ? 26.872 -8.318 8.129 1.00 0.00 126 THR A N 4
ATOM 6944 C CA . THR A 1 126 ? 28.188 -8.265 8.783 1.00 0.00 126 THR A CA 4
ATOM 6945 C C . THR A 1 126 ? 28.096 -7.592 10.168 1.00 0.00 126 THR A C 4
ATOM 6946 O O . THR A 1 126 ? 27.200 -6.779 10.411 1.00 0.00 126 THR A O 4
ATOM 6957 N N . GLY A 1 127 ? 29.018 -7.950 11.069 1.00 0.00 127 GLY A N 4
ATOM 6958 C CA . GLY A 1 127 ? 28.996 -7.462 12.458 1.00 0.00 127 GLY A CA 4
ATOM 6959 C C . GLY A 1 127 ? 28.475 -8.509 13.434 1.00 0.00 127 GLY A C 4
ATOM 6960 O O . GLY A 1 127 ? 28.707 -8.396 14.641 1.00 0.00 127 GLY A O 4
ATOM 6964 N N . SER A 1 128 ? 27.750 -9.523 12.909 1.00 0.00 128 SER A N 4
ATOM 6965 C CA . SER A 1 128 ? 27.206 -10.626 13.717 1.00 0.00 128 SER A CA 4
ATOM 6966 C C . SER A 1 128 ? 28.321 -11.650 14.034 1.00 0.00 128 SER A C 4
ATOM 6967 O O . SER A 1 128 ? 29.024 -12.118 13.125 1.00 0.00 128 SER A O 4
ATOM 6975 N N . ASN A 1 129 ? 28.492 -11.970 15.327 1.00 0.00 129 ASN A N 4
ATOM 6976 C CA . ASN A 1 129 ? 29.546 -12.877 15.814 1.00 0.00 129 ASN A CA 4
ATOM 6977 C C . ASN A 1 129 ? 28.903 -14.241 16.162 1.00 0.00 129 ASN A C 4
ATOM 6978 O O . ASN A 1 129 ? 28.173 -14.318 17.175 1.00 0.00 129 ASN A O 4
ATOM 6989 N N . GLY A 1 14 ? 3.849 0.454 1.492 1.00 0.00 14 GLY A N 5
ATOM 6990 C CA . GLY A 1 14 ? 5.125 -0.216 1.145 1.00 0.00 14 GLY A CA 5
ATOM 6991 C C . GLY A 1 14 ? 4.983 -1.148 -0.053 1.00 0.00 14 GLY A C 5
ATOM 6992 O O . GLY A 1 14 ? 3.871 -1.575 -0.388 1.00 0.00 14 GLY A O 5
ATOM 6996 N N . VAL A 1 15 ? 6.117 -1.458 -0.705 1.00 0.00 15 VAL A N 5
ATOM 6997 C CA . VAL A 1 15 ? 6.183 -2.381 -1.859 1.00 0.00 15 VAL A CA 5
ATOM 6998 C C . VAL A 1 15 ? 6.949 -3.652 -1.455 1.00 0.00 15 VAL A C 5
ATOM 6999 O O . VAL A 1 15 ? 7.735 -3.635 -0.496 1.00 0.00 15 VAL A O 5
ATOM 7012 N N . ILE A 1 16 ? 6.696 -4.757 -2.173 1.00 0.00 16 ILE A N 5
ATOM 7013 C CA . ILE A 1 16 ? 7.451 -6.009 -2.001 1.00 0.00 16 ILE A CA 5
ATOM 7014 C C . ILE A 1 16 ? 8.733 -5.958 -2.856 1.00 0.00 16 ILE A C 5
ATOM 7015 O O . ILE A 1 16 ? 8.726 -5.432 -3.981 1.00 0.00 16 ILE A O 5
ATOM 7031 N N . MET A 1 17 ? 9.842 -6.467 -2.298 1.00 0.00 17 MET A N 5
ATOM 7032 C CA . MET A 1 17 ? 11.139 -6.496 -2.986 1.00 0.00 17 MET A CA 5
ATOM 7033 C C . MET A 1 17 ? 11.264 -7.788 -3.800 1.00 0.00 17 MET A C 5
ATOM 7034 O O . MET A 1 17 ? 11.420 -8.886 -3.235 1.00 0.00 17 MET A O 5
ATOM 7048 N N . ALA A 1 18 ? 11.142 -7.641 -5.130 1.00 0.00 18 ALA A N 5
ATOM 7049 C CA . ALA A 1 18 ? 11.302 -8.742 -6.088 1.00 0.00 18 ALA A CA 5
ATOM 7050 C C . ALA A 1 18 ? 12.800 -9.058 -6.237 1.00 0.00 18 ALA A C 5
ATOM 7051 O O . ALA A 1 18 ? 13.472 -8.554 -7.151 1.00 0.00 18 ALA A O 5
ATOM 7058 N N . GLY A 1 19 ? 13.311 -9.854 -5.282 1.00 0.00 19 GLY A N 5
ATOM 7059 C CA . GLY A 1 19 ? 14.740 -10.132 -5.153 1.00 0.00 19 GLY A CA 5
ATOM 7060 C C . GLY A 1 19 ? 15.429 -9.142 -4.231 1.00 0.00 19 GLY A C 5
ATOM 7061 O O . GLY A 1 19 ? 14.952 -8.011 -4.050 1.00 0.00 19 GLY A O 5
ATOM 7065 N N . TRP A 1 20 ? 16.542 -9.577 -3.635 1.00 0.00 20 TRP A N 5
ATOM 7066 C CA . TRP A 1 20 ? 17.321 -8.781 -2.681 1.00 0.00 20 TRP A CA 5
ATOM 7067 C C . TRP A 1 20 ? 18.752 -9.326 -2.593 1.00 0.00 20 TRP A C 5
ATOM 7068 O O . TRP A 1 20 ? 18.987 -10.525 -2.784 1.00 0.00 20 TRP A O 5
ATOM 7089 N N . PHE A 1 21 ? 19.691 -8.431 -2.304 1.00 0.00 21 PHE A N 5
ATOM 7090 C CA . PHE A 1 21 ? 21.087 -8.781 -2.024 1.00 0.00 21 PHE A CA 5
ATOM 7091 C C . PHE A 1 21 ? 21.266 -9.015 -0.517 1.00 0.00 21 PHE A C 5
ATOM 7092 O O . PHE A 1 21 ? 20.459 -8.538 0.289 1.00 0.00 21 PHE A O 5
ATOM 7109 N N . GLU A 1 22 ? 22.313 -9.774 -0.150 1.00 0.00 22 GLU A N 5
ATOM 7110 C CA . GLU A 1 22 ? 22.667 -10.056 1.254 1.00 0.00 22 GLU A CA 5
ATOM 7111 C C . GLU A 1 22 ? 24.183 -9.914 1.440 1.00 0.00 22 GLU A C 5
ATOM 7112 O O . GLU A 1 22 ? 24.949 -10.739 0.937 1.00 0.00 22 GLU A O 5
ATOM 7124 N N . LEU A 1 23 ? 24.598 -8.868 2.172 1.00 0.00 23 LEU A N 5
ATOM 7125 C CA . LEU A 1 23 ? 26.015 -8.571 2.419 1.00 0.00 23 LEU A CA 5
ATOM 7126 C C . LEU A 1 23 ? 26.455 -9.198 3.751 1.00 0.00 23 LEU A C 5
ATOM 7127 O O . LEU A 1 23 ? 26.157 -8.672 4.830 1.00 0.00 23 LEU A O 5
ATOM 7143 N N . SER A 1 24 ? 27.149 -10.331 3.643 1.00 0.00 24 SER A N 5
ATOM 7144 C CA . SER A 1 24 ? 27.659 -11.100 4.786 1.00 0.00 24 SER A CA 5
ATOM 7145 C C . SER A 1 24 ? 29.186 -10.947 4.907 1.00 0.00 24 SER A C 5
ATOM 7146 O O . SER A 1 24 ? 29.834 -10.327 4.055 1.00 0.00 24 SER A O 5
ATOM 7154 N N . LYS A 1 25 ? 29.742 -11.516 5.987 1.00 0.00 25 LYS A N 5
ATOM 7155 C CA . LYS A 1 25 ? 31.194 -11.566 6.243 1.00 0.00 25 LYS A CA 5
ATOM 7156 C C . LYS A 1 25 ? 31.661 -13.029 6.275 1.00 0.00 25 LYS A C 5
ATOM 7157 O O . LYS A 1 25 ? 30.888 -13.926 6.610 1.00 0.00 25 LYS A O 5
ATOM 7176 N N . SER A 1 26 ? 32.931 -13.255 5.913 1.00 0.00 26 SER A N 5
ATOM 7177 C CA . SER A 1 26 ? 33.548 -14.596 5.877 1.00 0.00 26 SER A CA 5
ATOM 7178 C C . SER A 1 26 ? 34.189 -14.959 7.235 1.00 0.00 26 SER A C 5
ATOM 7179 O O . SER A 1 26 ? 34.117 -14.177 8.197 1.00 0.00 26 SER A O 5
ATOM 7187 N N . SER A 1 27 ? 34.823 -16.147 7.289 1.00 0.00 27 SER A N 5
ATOM 7188 C CA . SER A 1 27 ? 35.583 -16.626 8.466 1.00 0.00 27 SER A CA 5
ATOM 7189 C C . SER A 1 27 ? 36.772 -15.688 8.775 1.00 0.00 27 SER A C 5
ATOM 7190 O O . SER A 1 27 ? 37.124 -15.471 9.943 1.00 0.00 27 SER A O 5
ATOM 7198 N N . ASP A 1 28 ? 37.374 -15.134 7.709 1.00 0.00 28 ASP A N 5
ATOM 7199 C CA . ASP A 1 28 ? 38.476 -14.150 7.805 1.00 0.00 28 ASP A CA 5
ATOM 7200 C C . ASP A 1 28 ? 37.940 -12.694 7.671 1.00 0.00 28 ASP A C 5
ATOM 7201 O O . ASP A 1 28 ? 38.723 -11.745 7.508 1.00 0.00 28 ASP A O 5
ATOM 7210 N N . ASN A 1 29 ? 36.591 -12.559 7.740 1.00 0.00 29 ASN A N 5
ATOM 7211 C CA . ASN A 1 29 ? 35.854 -11.265 7.750 1.00 0.00 29 ASN A CA 5
ATOM 7212 C C . ASN A 1 29 ? 35.925 -10.526 6.380 1.00 0.00 29 ASN A C 5
ATOM 7213 O O . ASN A 1 29 ? 35.942 -9.294 6.315 1.00 0.00 29 ASN A O 5
ATOM 7224 N N . GLN A 1 30 ? 35.952 -11.296 5.272 1.00 0.00 30 GLN A N 5
ATOM 7225 C CA . GLN A 1 30 ? 35.808 -10.731 3.911 1.00 0.00 30 GLN A CA 5
ATOM 7226 C C . GLN A 1 30 ? 34.319 -10.491 3.594 1.00 0.00 30 GLN A C 5
ATOM 7227 O O . GLN A 1 30 ? 33.466 -11.316 3.914 1.00 0.00 30 GLN A O 5
ATOM 7241 N N . PHE A 1 31 ? 34.042 -9.359 2.948 1.00 0.00 31 PHE A N 5
ATOM 7242 C CA . PHE A 1 31 ? 32.692 -8.880 2.665 1.00 0.00 31 PHE A CA 5
ATOM 7243 C C . PHE A 1 31 ? 32.231 -9.423 1.309 1.00 0.00 31 PHE A C 5
ATOM 7244 O O . PHE A 1 31 ? 32.845 -9.141 0.278 1.00 0.00 31 PHE A O 5
ATOM 7261 N N . ARG A 1 32 ? 31.164 -10.228 1.332 1.00 0.00 32 ARG A N 5
ATOM 7262 C CA . ARG A 1 32 ? 30.601 -10.877 0.147 1.00 0.00 32 ARG A CA 5
ATOM 7263 C C . ARG A 1 32 ? 29.096 -10.630 0.105 1.00 0.00 32 ARG A C 5
ATOM 7264 O O . ARG A 1 32 ? 28.372 -11.024 1.028 1.00 0.00 32 ARG A O 5
ATOM 7285 N N . PHE A 1 33 ? 28.632 -9.973 -0.956 1.00 0.00 33 PHE A N 5
ATOM 7286 C CA . PHE A 1 33 ? 27.201 -9.819 -1.220 1.00 0.00 33 PHE A CA 5
ATOM 7287 C C . PHE A 1 33 ? 26.758 -10.931 -2.186 1.00 0.00 33 PHE A C 5
ATOM 7288 O O . PHE A 1 33 ? 27.427 -11.191 -3.198 1.00 0.00 33 PHE A O 5
ATOM 7305 N N . VAL A 1 34 ? 25.674 -11.623 -1.837 1.00 0.00 34 VAL A N 5
ATOM 7306 C CA . VAL A 1 34 ? 24.997 -12.569 -2.738 1.00 0.00 34 VAL A CA 5
ATOM 7307 C C . VAL A 1 34 ? 23.696 -11.923 -3.215 1.00 0.00 34 VAL A C 5
ATOM 7308 O O . VAL A 1 34 ? 23.307 -10.865 -2.724 1.00 0.00 34 VAL A O 5
ATOM 7321 N N . LEU A 1 35 ? 23.048 -12.555 -4.183 1.00 0.00 35 LEU A N 5
ATOM 7322 C CA . LEU A 1 35 ? 21.744 -12.132 -4.701 1.00 0.00 35 LEU A CA 5
ATOM 7323 C C . LEU A 1 35 ? 20.820 -13.346 -4.608 1.00 0.00 35 LEU A C 5
ATOM 7324 O O . LEU A 1 35 ? 21.169 -14.425 -5.100 1.00 0.00 35 LEU A O 5
ATOM 7340 N N . LYS A 1 36 ? 19.680 -13.175 -3.944 1.00 0.00 36 LYS A N 5
ATOM 7341 C CA . LYS A 1 36 ? 18.604 -14.165 -3.926 1.00 0.00 36 LYS A CA 5
ATOM 7342 C C . LYS A 1 36 ? 17.395 -13.599 -4.664 1.00 0.00 36 LYS A C 5
ATOM 7343 O O . LYS A 1 36 ? 17.084 -12.410 -4.540 1.00 0.00 36 LYS A O 5
ATOM 7362 N N . ALA A 1 37 ? 16.746 -14.456 -5.463 1.00 0.00 37 ALA A N 5
ATOM 7363 C CA . ALA A 1 37 ? 15.510 -14.116 -6.182 1.00 0.00 37 ALA A CA 5
ATOM 7364 C C . ALA A 1 37 ? 14.331 -13.913 -5.206 1.00 0.00 37 ALA A C 5
ATOM 7365 O O . ALA A 1 37 ? 14.483 -14.097 -3.991 1.00 0.00 37 ALA A O 5
ATOM 7372 N N . GLY A 1 38 ? 13.147 -13.565 -5.753 1.00 0.00 38 GLY A N 5
ATOM 7373 C CA . GLY A 1 38 ? 11.912 -13.482 -4.956 1.00 0.00 38 GLY A CA 5
ATOM 7374 C C . GLY A 1 38 ? 11.496 -14.829 -4.352 1.00 0.00 38 GLY A C 5
ATOM 7375 O O . GLY A 1 38 ? 10.711 -14.875 -3.404 1.00 0.00 38 GLY A O 5
ATOM 7379 N N . ASN A 1 39 ? 12.018 -15.928 -4.932 1.00 0.00 39 ASN A N 5
ATOM 7380 C CA . ASN A 1 39 ? 11.847 -17.300 -4.394 1.00 0.00 39 ASN A CA 5
ATOM 7381 C C . ASN A 1 39 ? 12.595 -17.488 -3.052 1.00 0.00 39 ASN A C 5
ATOM 7382 O O . ASN A 1 39 ? 12.215 -18.337 -2.233 1.00 0.00 39 ASN A O 5
ATOM 7393 N N . GLY A 1 40 ? 13.636 -16.671 -2.826 1.00 0.00 40 GLY A N 5
ATOM 7394 C CA . GLY A 1 40 ? 14.487 -16.797 -1.640 1.00 0.00 40 GLY A CA 5
ATOM 7395 C C . GLY A 1 40 ? 15.667 -17.740 -1.850 1.00 0.00 40 GLY A C 5
ATOM 7396 O O . GLY A 1 40 ? 16.289 -18.185 -0.883 1.00 0.00 40 GLY A O 5
ATOM 7400 N N . GLU A 1 41 ? 15.964 -18.064 -3.125 1.00 0.00 41 GLU A N 5
ATOM 7401 C CA . GLU A 1 41 ? 17.103 -18.924 -3.501 1.00 0.00 41 GLU A CA 5
ATOM 7402 C C . GLU A 1 41 ? 18.220 -18.083 -4.131 1.00 0.00 41 GLU A C 5
ATOM 7403 O O . GLU A 1 41 ? 17.935 -17.158 -4.899 1.00 0.00 41 GLU A O 5
ATOM 7415 N N . THR A 1 42 ? 19.484 -18.425 -3.812 1.00 0.00 42 THR A N 5
ATOM 7416 C CA . THR A 1 42 ? 20.657 -17.733 -4.349 1.00 0.00 42 THR A CA 5
ATOM 7417 C C . THR A 1 42 ? 20.801 -17.990 -5.863 1.00 0.00 42 THR A C 5
ATOM 7418 O O . THR A 1 42 ? 20.885 -19.138 -6.313 1.00 0.00 42 THR A O 5
ATOM 7429 N N . ILE A 1 43 ? 20.810 -16.894 -6.621 1.00 0.00 43 ILE A N 5
ATOM 7430 C CA . ILE A 1 43 ? 20.926 -16.889 -8.088 1.00 0.00 43 ILE A CA 5
ATOM 7431 C C . ILE A 1 43 ? 22.297 -16.335 -8.523 1.00 0.00 43 ILE A C 5
ATOM 7432 O O . ILE A 1 43 ? 22.734 -16.555 -9.654 1.00 0.00 43 ILE A O 5
ATOM 7448 N N . LEU A 1 44 ? 22.964 -15.618 -7.601 1.00 0.00 44 LEU A N 5
ATOM 7449 C CA . LEU A 1 44 ? 24.236 -14.932 -7.868 1.00 0.00 44 LEU A CA 5
ATOM 7450 C C . LEU A 1 44 ? 25.042 -14.859 -6.561 1.00 0.00 44 LEU A C 5
ATOM 7451 O O . LEU A 1 44 ? 24.461 -14.743 -5.483 1.00 0.00 44 LEU A O 5
ATOM 7467 N N . THR A 1 45 ? 26.369 -14.945 -6.663 1.00 0.00 45 THR A N 5
ATOM 7468 C CA . THR A 1 45 ? 27.288 -14.857 -5.514 1.00 0.00 45 THR A CA 5
ATOM 7469 C C . THR A 1 45 ? 28.586 -14.172 -5.969 1.00 0.00 45 THR A C 5
ATOM 7470 O O . THR A 1 45 ? 29.271 -14.676 -6.856 1.00 0.00 45 THR A O 5
ATOM 7481 N N . SER A 1 46 ? 28.912 -13.024 -5.363 1.00 0.00 46 SER A N 5
ATOM 7482 C CA . SER A 1 46 ? 30.108 -12.244 -5.718 1.00 0.00 46 SER A CA 5
ATOM 7483 C C . SER A 1 46 ? 31.370 -12.806 -5.029 1.00 0.00 46 SER A C 5
ATOM 7484 O O . SER A 1 46 ? 31.298 -13.770 -4.250 1.00 0.00 46 SER A O 5
ATOM 7492 N N . GLU A 1 47 ? 32.519 -12.187 -5.344 1.00 0.00 47 GLU A N 5
ATOM 7493 C CA . GLU A 1 47 ? 33.825 -12.511 -4.752 1.00 0.00 47 GLU A CA 5
ATOM 7494 C C . GLU A 1 47 ? 33.932 -12.011 -3.296 1.00 0.00 47 GLU A C 5
ATOM 7495 O O . GLU A 1 47 ? 33.030 -11.342 -2.767 1.00 0.00 47 GLU A O 5
ATOM 7507 N N . LEU A 1 48 ? 35.060 -12.357 -2.665 1.00 0.00 48 LEU A N 5
ATOM 7508 C CA . LEU A 1 48 ? 35.399 -11.919 -1.312 1.00 0.00 48 LEU A CA 5
ATOM 7509 C C . LEU A 1 48 ? 36.226 -10.620 -1.386 1.00 0.00 48 LEU A C 5
ATOM 7510 O O . LEU A 1 48 ? 37.344 -10.613 -1.928 1.00 0.00 48 LEU A O 5
ATOM 7526 N N . TYR A 1 49 ? 35.647 -9.525 -0.872 1.00 0.00 49 TYR A N 5
ATOM 7527 C CA . TYR A 1 49 ? 36.288 -8.193 -0.826 1.00 0.00 49 TYR A CA 5
ATOM 7528 C C . TYR A 1 49 ? 36.865 -7.954 0.580 1.00 0.00 49 TYR A C 5
ATOM 7529 O O . TYR A 1 49 ? 36.314 -8.437 1.558 1.00 0.00 49 TYR A O 5
ATOM 7547 N N . THR A 1 50 ? 37.979 -7.220 0.671 1.00 0.00 50 THR A N 5
ATOM 7548 C CA . THR A 1 50 ? 38.607 -6.871 1.966 1.00 0.00 50 THR A CA 5
ATOM 7549 C C . THR A 1 50 ? 37.903 -5.672 2.623 1.00 0.00 50 THR A C 5
ATOM 7550 O O . THR A 1 50 ? 37.850 -5.574 3.851 1.00 0.00 50 THR A O 5
ATOM 7561 N N . SER A 1 51 ? 37.382 -4.759 1.784 1.00 0.00 51 SER A N 5
ATOM 7562 C CA . SER A 1 51 ? 36.665 -3.549 2.226 1.00 0.00 51 SER A CA 5
ATOM 7563 C C . SER A 1 51 ? 35.166 -3.689 1.908 1.00 0.00 51 SER A C 5
ATOM 7564 O O . SER A 1 51 ? 34.799 -4.267 0.875 1.00 0.00 51 SER A O 5
ATOM 7572 N N . LYS A 1 52 ? 34.309 -3.163 2.804 1.00 0.00 52 LYS A N 5
ATOM 7573 C CA . LYS A 1 52 ? 32.846 -3.178 2.620 1.00 0.00 52 LYS A CA 5
ATOM 7574 C C . LYS A 1 52 ? 32.442 -2.260 1.450 1.00 0.00 52 LYS A C 5
ATOM 7575 O O . LYS A 1 52 ? 31.558 -2.603 0.667 1.00 0.00 52 LYS A O 5
ATOM 7594 N N . THR A 1 53 ? 33.144 -1.112 1.332 1.00 0.00 53 THR A N 5
ATOM 7595 C CA . THR A 1 53 ? 32.925 -0.110 0.266 1.00 0.00 53 THR A CA 5
ATOM 7596 C C . THR A 1 53 ? 33.065 -0.733 -1.141 1.00 0.00 53 THR A C 5
ATOM 7597 O O . THR A 1 53 ? 32.318 -0.391 -2.063 1.00 0.00 53 THR A O 5
ATOM 7608 N N . SER A 1 54 ? 34.026 -1.663 -1.268 1.00 0.00 54 SER A N 5
ATOM 7609 C CA . SER A 1 54 ? 34.297 -2.406 -2.512 1.00 0.00 54 SER A CA 5
ATOM 7610 C C . SER A 1 54 ? 33.095 -3.295 -2.907 1.00 0.00 54 SER A C 5
ATOM 7611 O O . SER A 1 54 ? 32.744 -3.400 -4.092 1.00 0.00 54 SER A O 5
ATOM 7619 N N . ALA A 1 55 ? 32.464 -3.911 -1.891 1.00 0.00 55 ALA A N 5
ATOM 7620 C CA . ALA A 1 55 ? 31.271 -4.762 -2.067 1.00 0.00 55 ALA A CA 5
ATOM 7621 C C . ALA A 1 55 ? 30.022 -3.903 -2.385 1.00 0.00 55 ALA A C 5
ATOM 7622 O O . ALA A 1 55 ? 29.150 -4.310 -3.168 1.00 0.00 55 ALA A O 5
ATOM 7629 N N . GLU A 1 56 ? 29.966 -2.700 -1.784 1.00 0.00 56 GLU A N 5
ATOM 7630 C CA . GLU A 1 56 ? 28.877 -1.726 -2.005 1.00 0.00 56 GLU A CA 5
ATOM 7631 C C . GLU A 1 56 ? 28.960 -1.112 -3.415 1.00 0.00 56 GLU A C 5
ATOM 7632 O O . GLU A 1 56 ? 27.941 -0.708 -3.984 1.00 0.00 56 GLU A O 5
ATOM 7644 N N . LYS A 1 57 ? 30.179 -1.011 -3.964 1.00 0.00 57 LYS A N 5
ATOM 7645 C CA . LYS A 1 57 ? 30.379 -0.642 -5.378 1.00 0.00 57 LYS A CA 5
ATOM 7646 C C . LYS A 1 57 ? 30.109 -1.833 -6.308 1.00 0.00 57 LYS A C 5
ATOM 7647 O O . LYS A 1 57 ? 29.720 -1.642 -7.458 1.00 0.00 57 LYS A O 5
ATOM 7666 N N . GLY A 1 58 ? 30.308 -3.055 -5.785 1.00 0.00 58 GLY A N 5
ATOM 7667 C CA . GLY A 1 58 ? 30.067 -4.283 -6.540 1.00 0.00 58 GLY A CA 5
ATOM 7668 C C . GLY A 1 58 ? 28.609 -4.439 -6.968 1.00 0.00 58 GLY A C 5
ATOM 7669 O O . GLY A 1 58 ? 28.336 -4.880 -8.086 1.00 0.00 58 GLY A O 5
ATOM 7673 N N . ILE A 1 59 ? 27.666 -4.091 -6.063 1.00 0.00 59 ILE A N 5
ATOM 7674 C CA . ILE A 1 59 ? 26.220 -4.132 -6.375 1.00 0.00 59 ILE A CA 5
ATOM 7675 C C . ILE A 1 59 ? 25.845 -3.052 -7.422 1.00 0.00 59 ILE A C 5
ATOM 7676 O O . ILE A 1 59 ? 24.962 -3.262 -8.264 1.00 0.00 59 ILE A O 5
ATOM 7692 N N . ALA A 1 60 ? 26.550 -1.907 -7.380 1.00 0.00 60 ALA A N 5
ATOM 7693 C CA . ALA A 1 60 ? 26.387 -0.821 -8.373 1.00 0.00 60 ALA A CA 5
ATOM 7694 C C . ALA A 1 60 ? 26.899 -1.270 -9.763 1.00 0.00 60 ALA A C 5
ATOM 7695 O O . ALA A 1 60 ? 26.358 -0.863 -10.804 1.00 0.00 60 ALA A O 5
ATOM 7702 N N . SER A 1 61 ? 27.945 -2.120 -9.746 1.00 0.00 61 SER A N 5
ATOM 7703 C CA . SER A 1 61 ? 28.564 -2.684 -10.957 1.00 0.00 61 SER A CA 5
ATOM 7704 C C . SER A 1 61 ? 27.635 -3.716 -11.635 1.00 0.00 61 SER A C 5
ATOM 7705 O O . SER A 1 61 ? 27.374 -3.629 -12.848 1.00 0.00 61 SER A O 5
ATOM 7713 N N . VAL A 1 62 ? 27.133 -4.687 -10.839 1.00 0.00 62 VAL A N 5
ATOM 7714 C CA . VAL A 1 62 ? 26.273 -5.772 -11.354 1.00 0.00 62 VAL A CA 5
ATOM 7715 C C . VAL A 1 62 ? 24.930 -5.228 -11.854 1.00 0.00 62 VAL A C 5
ATOM 7716 O O . VAL A 1 62 ? 24.339 -5.803 -12.754 1.00 0.00 62 VAL A O 5
ATOM 7729 N N . ARG A 1 63 ? 24.477 -4.105 -11.255 1.00 0.00 63 ARG A N 5
ATOM 7730 C CA . ARG A 1 63 ? 23.189 -3.455 -11.594 1.00 0.00 63 ARG A CA 5
ATOM 7731 C C . ARG A 1 63 ? 23.105 -3.189 -13.117 1.00 0.00 63 ARG A C 5
ATOM 7732 O O . ARG A 1 63 ? 22.136 -3.586 -13.779 1.00 0.00 63 ARG A O 5
ATOM 7753 N N . SER A 1 64 ? 24.159 -2.552 -13.654 1.00 0.00 64 SER A N 5
ATOM 7754 C CA . SER A 1 64 ? 24.212 -2.117 -15.061 1.00 0.00 64 SER A CA 5
ATOM 7755 C C . SER A 1 64 ? 24.590 -3.279 -16.008 1.00 0.00 64 SER A C 5
ATOM 7756 O O . SER A 1 64 ? 24.136 -3.322 -17.157 1.00 0.00 64 SER A O 5
ATOM 7764 N N . ASN A 1 65 ? 25.413 -4.226 -15.526 1.00 0.00 65 ASN A N 5
ATOM 7765 C CA . ASN A 1 65 ? 25.994 -5.290 -16.383 1.00 0.00 65 ASN A CA 5
ATOM 7766 C C . ASN A 1 65 ? 25.185 -6.607 -16.336 1.00 0.00 65 ASN A C 5
ATOM 7767 O O . ASN A 1 65 ? 25.440 -7.516 -17.134 1.00 0.00 65 ASN A O 5
ATOM 7778 N N . SER A 1 66 ? 24.190 -6.696 -15.423 1.00 0.00 66 SER A N 5
ATOM 7779 C CA . SER A 1 66 ? 23.322 -7.898 -15.278 1.00 0.00 66 SER A CA 5
ATOM 7780 C C . SER A 1 66 ? 22.411 -8.186 -16.519 1.00 0.00 66 SER A C 5
ATOM 7781 O O . SER A 1 66 ? 22.216 -9.366 -16.844 1.00 0.00 66 SER A O 5
ATOM 7789 N N . PRO A 1 67 ? 21.830 -7.152 -17.251 1.00 0.00 67 PRO A N 5
ATOM 7790 C CA . PRO A 1 67 ? 21.082 -7.409 -18.515 1.00 0.00 67 PRO A CA 5
ATOM 7791 C C . PRO A 1 67 ? 22.006 -7.749 -19.704 1.00 0.00 67 PRO A C 5
ATOM 7792 O O . PRO A 1 67 ? 21.530 -8.124 -20.782 1.00 0.00 67 PRO A O 5
ATOM 7803 N N . GLN A 1 68 ? 23.327 -7.610 -19.500 1.00 0.00 68 GLN A N 5
ATOM 7804 C CA . GLN A 1 68 ? 24.324 -7.876 -20.537 1.00 0.00 68 GLN A CA 5
ATOM 7805 C C . GLN A 1 68 ? 24.898 -9.286 -20.355 1.00 0.00 68 GLN A C 5
ATOM 7806 O O . GLN A 1 68 ? 25.894 -9.481 -19.639 1.00 0.00 68 GLN A O 5
ATOM 7820 N N . GLU A 1 69 ? 24.230 -10.276 -20.992 1.00 0.00 69 GLU A N 5
ATOM 7821 C CA . GLU A 1 69 ? 24.664 -11.690 -20.998 1.00 0.00 69 GLU A CA 5
ATOM 7822 C C . GLU A 1 69 ? 26.044 -11.860 -21.667 1.00 0.00 69 GLU A C 5
ATOM 7823 O O . GLU A 1 69 ? 26.737 -12.859 -21.436 1.00 0.00 69 GLU A O 5
ATOM 7835 N N . GLU A 1 70 ? 26.424 -10.861 -22.480 1.00 0.00 70 GLU A N 5
ATOM 7836 C CA . GLU A 1 70 ? 27.732 -10.787 -23.155 1.00 0.00 70 GLU A CA 5
ATOM 7837 C C . GLU A 1 70 ? 28.907 -10.908 -22.158 1.00 0.00 70 GLU A C 5
ATOM 7838 O O . GLU A 1 70 ? 29.897 -11.596 -22.429 1.00 0.00 70 GLU A O 5
ATOM 7850 N N . ARG A 1 71 ? 28.762 -10.248 -20.993 1.00 0.00 71 ARG A N 5
ATOM 7851 C CA . ARG A 1 71 ? 29.806 -10.202 -19.944 1.00 0.00 71 ARG A CA 5
ATOM 7852 C C . ARG A 1 71 ? 29.763 -11.442 -19.028 1.00 0.00 71 ARG A C 5
ATOM 7853 O O . ARG A 1 71 ? 30.668 -11.639 -18.204 1.00 0.00 71 ARG A O 5
ATOM 7874 N N . TYR A 1 72 ? 28.707 -12.266 -19.165 1.00 0.00 72 TYR A N 5
ATOM 7875 C CA . TYR A 1 72 ? 28.625 -13.572 -18.492 1.00 0.00 72 TYR A CA 5
ATOM 7876 C C . TYR A 1 72 ? 29.365 -14.622 -19.329 1.00 0.00 72 TYR A C 5
ATOM 7877 O O . TYR A 1 72 ? 29.069 -14.796 -20.520 1.00 0.00 72 TYR A O 5
ATOM 7895 N N . GLU A 1 73 ? 30.333 -15.310 -18.704 1.00 0.00 73 GLU A N 5
ATOM 7896 C CA . GLU A 1 73 ? 31.042 -16.431 -19.327 1.00 0.00 73 GLU A CA 5
ATOM 7897 C C . GLU A 1 73 ? 30.357 -17.727 -18.889 1.00 0.00 73 GLU A C 5
ATOM 7898 O O . GLU A 1 73 ? 30.487 -18.144 -17.725 1.00 0.00 73 GLU A O 5
ATOM 7910 N N . LYS A 1 74 ? 29.575 -18.315 -19.805 1.00 0.00 74 LYS A N 5
ATOM 7911 C CA . LYS A 1 74 ? 28.909 -19.598 -19.574 1.00 0.00 74 LYS A CA 5
ATOM 7912 C C . LYS A 1 74 ? 29.958 -20.729 -19.625 1.00 0.00 74 LYS A C 5
ATOM 7913 O O . LYS A 1 74 ? 30.434 -21.127 -20.695 1.00 0.00 74 LYS A O 5
ATOM 7932 N N . LYS A 1 75 ? 30.342 -21.189 -18.432 1.00 0.00 75 LYS A N 5
ATOM 7933 C CA . LYS A 1 75 ? 31.323 -22.261 -18.231 1.00 0.00 75 LYS A CA 5
ATOM 7934 C C . LYS A 1 75 ? 30.605 -23.567 -17.884 1.00 0.00 75 LYS A C 5
ATOM 7935 O O . LYS A 1 75 ? 29.419 -23.561 -17.527 1.00 0.00 75 LYS A O 5
ATOM 7954 N N . THR A 1 76 ? 31.334 -24.679 -17.978 1.00 0.00 76 THR A N 5
ATOM 7955 C CA . THR A 1 76 ? 30.821 -26.008 -17.639 1.00 0.00 76 THR A CA 5
ATOM 7956 C C . THR A 1 76 ? 31.756 -26.677 -16.623 1.00 0.00 76 THR A C 5
ATOM 7957 O O . THR A 1 76 ? 32.907 -26.998 -16.941 1.00 0.00 76 THR A O 5
ATOM 7968 N N . ALA A 1 77 ? 31.242 -26.854 -15.396 1.00 0.00 77 ALA A N 5
ATOM 7969 C CA . ALA A 1 77 ? 31.929 -27.584 -14.316 1.00 0.00 77 ALA A CA 5
ATOM 7970 C C . ALA A 1 77 ? 32.143 -29.068 -14.698 1.00 0.00 77 ALA A C 5
ATOM 7971 O O . ALA A 1 77 ? 31.508 -29.578 -15.626 1.00 0.00 77 ALA A O 5
ATOM 7978 N N . SER A 1 78 ? 33.013 -29.763 -13.941 1.00 0.00 78 SER A N 5
ATOM 7979 C CA . SER A 1 78 ? 33.346 -31.188 -14.174 1.00 0.00 78 SER A CA 5
ATOM 7980 C C . SER A 1 78 ? 32.118 -32.113 -13.965 1.00 0.00 78 SER A C 5
ATOM 7981 O O . SER A 1 78 ? 32.116 -33.272 -14.395 1.00 0.00 78 SER A O 5
ATOM 7989 N N . ASN A 1 79 ? 31.083 -31.573 -13.298 1.00 0.00 79 ASN A N 5
ATOM 7990 C CA . ASN A 1 79 ? 29.809 -32.272 -13.049 1.00 0.00 79 ASN A CA 5
ATOM 7991 C C . ASN A 1 79 ? 28.862 -32.209 -14.277 1.00 0.00 79 ASN A C 5
ATOM 7992 O O . ASN A 1 79 ? 27.764 -32.785 -14.251 1.00 0.00 79 ASN A O 5
ATOM 8003 N N . GLY A 1 80 ? 29.298 -31.513 -15.347 1.00 0.00 80 GLY A N 5
ATOM 8004 C CA . GLY A 1 80 ? 28.476 -31.298 -16.547 1.00 0.00 80 GLY A CA 5
ATOM 8005 C C . GLY A 1 80 ? 27.422 -30.203 -16.360 1.00 0.00 80 GLY A C 5
ATOM 8006 O O . GLY A 1 80 ? 26.486 -30.088 -17.158 1.00 0.00 80 GLY A O 5
ATOM 8010 N N . LYS A 1 81 ? 27.589 -29.397 -15.291 1.00 0.00 81 LYS A N 5
ATOM 8011 C CA . LYS A 1 81 ? 26.643 -28.333 -14.908 1.00 0.00 81 LYS A CA 5
ATOM 8012 C C . LYS A 1 81 ? 27.144 -26.986 -15.440 1.00 0.00 81 LYS A C 5
ATOM 8013 O O . LYS A 1 81 ? 28.351 -26.728 -15.438 1.00 0.00 81 LYS A O 5
ATOM 8032 N N . PHE A 1 82 ? 26.213 -26.134 -15.884 1.00 0.00 82 PHE A N 5
ATOM 8033 C CA . PHE A 1 82 ? 26.545 -24.855 -16.533 1.00 0.00 82 PHE A CA 5
ATOM 8034 C C . PHE A 1 82 ? 26.376 -23.706 -15.534 1.00 0.00 82 PHE A C 5
ATOM 8035 O O . PHE A 1 82 ? 25.299 -23.544 -14.963 1.00 0.00 82 PHE A O 5
ATOM 8052 N N . TYR A 1 83 ? 27.431 -22.897 -15.350 1.00 0.00 83 TYR A N 5
ATOM 8053 C CA . TYR A 1 83 ? 27.408 -21.737 -14.443 1.00 0.00 83 TYR A CA 5
ATOM 8054 C C . TYR A 1 83 ? 27.972 -20.518 -15.167 1.00 0.00 83 TYR A C 5
ATOM 8055 O O . TYR A 1 83 ? 28.516 -20.636 -16.271 1.00 0.00 83 TYR A O 5
ATOM 8073 N N . PHE A 1 84 ? 27.839 -19.339 -14.545 1.00 0.00 84 PHE A N 5
ATOM 8074 C CA . PHE A 1 84 ? 28.195 -18.055 -15.176 1.00 0.00 84 PHE A CA 5
ATOM 8075 C C . PHE A 1 84 ? 29.068 -17.227 -14.230 1.00 0.00 84 PHE A C 5
ATOM 8076 O O . PHE A 1 84 ? 29.181 -17.533 -13.037 1.00 0.00 84 PHE A O 5
ATOM 8093 N N . ASN A 1 85 ? 29.678 -16.173 -14.781 1.00 0.00 85 ASN A N 5
ATOM 8094 C CA . ASN A 1 85 ? 30.324 -15.117 -13.988 1.00 0.00 85 ASN A CA 5
ATOM 8095 C C . ASN A 1 85 ? 30.233 -13.806 -14.764 1.00 0.00 85 ASN A C 5
ATOM 8096 O O . ASN A 1 85 ? 30.499 -13.772 -15.969 1.00 0.00 85 ASN A O 5
ATOM 8107 N N . LEU A 1 86 ? 29.831 -12.749 -14.073 1.00 0.00 86 LEU A N 5
ATOM 8108 C CA . LEU A 1 86 ? 29.681 -11.422 -14.645 1.00 0.00 86 LEU A CA 5
ATOM 8109 C C . LEU A 1 86 ? 31.012 -10.689 -14.497 1.00 0.00 86 LEU A C 5
ATOM 8110 O O . LEU A 1 86 ? 31.489 -10.473 -13.374 1.00 0.00 86 LEU A O 5
ATOM 8126 N N . LYS A 1 87 ? 31.629 -10.358 -15.638 1.00 0.00 87 LYS A N 5
ATOM 8127 C CA . LYS A 1 87 ? 32.944 -9.714 -15.675 1.00 0.00 87 LYS A CA 5
ATOM 8128 C C . LYS A 1 87 ? 32.779 -8.196 -15.828 1.00 0.00 87 LYS A C 5
ATOM 8129 O O . LYS A 1 87 ? 31.900 -7.724 -16.564 1.00 0.00 87 LYS A O 5
ATOM 8148 N N . ALA A 1 88 ? 33.624 -7.452 -15.115 1.00 0.00 88 ALA A N 5
ATOM 8149 C CA . ALA A 1 88 ? 33.785 -6.004 -15.290 1.00 0.00 88 ALA A CA 5
ATOM 8150 C C . ALA A 1 88 ? 35.012 -5.720 -16.179 1.00 0.00 88 ALA A C 5
ATOM 8151 O O . ALA A 1 88 ? 35.856 -6.602 -16.390 1.00 0.00 88 ALA A O 5
ATOM 8158 N N . ALA A 1 89 ? 35.125 -4.470 -16.669 1.00 0.00 89 ALA A N 5
ATOM 8159 C CA . ALA A 1 89 ? 36.281 -4.020 -17.476 1.00 0.00 89 ALA A CA 5
ATOM 8160 C C . ALA A 1 89 ? 37.583 -3.979 -16.636 1.00 0.00 89 ALA A C 5
ATOM 8161 O O . ALA A 1 89 ? 38.689 -3.908 -17.182 1.00 0.00 89 ALA A O 5
ATOM 8168 N N . ASN A 1 90 ? 37.431 -4.061 -15.296 1.00 0.00 90 ASN A N 5
ATOM 8169 C CA . ASN A 1 90 ? 38.558 -4.165 -14.345 1.00 0.00 90 ASN A CA 5
ATOM 8170 C C . ASN A 1 90 ? 39.095 -5.617 -14.265 1.00 0.00 90 ASN A C 5
ATOM 8171 O O . ASN A 1 90 ? 39.975 -5.909 -13.445 1.00 0.00 90 ASN A O 5
ATOM 8182 N N . HIS A 1 91 ? 38.526 -6.515 -15.116 1.00 0.00 91 HIS A N 5
ATOM 8183 C CA . HIS A 1 91 ? 38.876 -7.956 -15.193 1.00 0.00 91 HIS A CA 5
ATOM 8184 C C . HIS A 1 91 ? 38.462 -8.715 -13.915 1.00 0.00 91 HIS A C 5
ATOM 8185 O O . HIS A 1 91 ? 38.887 -9.855 -13.690 1.00 0.00 91 HIS A O 5
ATOM 8200 N N . GLN A 1 92 ? 37.596 -8.085 -13.103 1.00 0.00 92 GLN A N 5
ATOM 8201 C CA . GLN A 1 92 ? 37.116 -8.660 -11.832 1.00 0.00 92 GLN A CA 5
ATOM 8202 C C . GLN A 1 92 ? 35.744 -9.324 -12.028 1.00 0.00 92 GLN A C 5
ATOM 8203 O O . GLN A 1 92 ? 34.941 -8.874 -12.853 1.00 0.00 92 GLN A O 5
ATOM 8217 N N . ILE A 1 93 ? 35.496 -10.404 -11.272 1.00 0.00 93 ILE A N 5
ATOM 8218 C CA . ILE A 1 93 ? 34.202 -11.092 -11.254 1.00 0.00 93 ILE A CA 5
ATOM 8219 C C . ILE A 1 93 ? 33.310 -10.422 -10.194 1.00 0.00 93 ILE A C 5
ATOM 8220 O O . ILE A 1 93 ? 33.464 -10.647 -8.995 1.00 0.00 93 ILE A O 5
ATOM 8236 N N . ILE A 1 94 ? 32.413 -9.548 -10.660 1.00 0.00 94 ILE A N 5
ATOM 8237 C CA . ILE A 1 94 ? 31.514 -8.767 -9.789 1.00 0.00 94 ILE A CA 5
ATOM 8238 C C . ILE A 1 94 ? 30.285 -9.592 -9.348 1.00 0.00 94 ILE A C 5
ATOM 8239 O O . ILE A 1 94 ? 29.612 -9.219 -8.377 1.00 0.00 94 ILE A O 5
ATOM 8255 N N . GLY A 1 95 ? 30.010 -10.715 -10.045 1.00 0.00 95 GLY A N 5
ATOM 8256 C CA . GLY A 1 95 ? 28.887 -11.593 -9.684 1.00 0.00 95 GLY A CA 5
ATOM 8257 C C . GLY A 1 95 ? 28.941 -12.947 -10.380 1.00 0.00 95 GLY A C 5
ATOM 8258 O O . GLY A 1 95 ? 28.574 -13.060 -11.546 1.00 0.00 95 GLY A O 5
ATOM 8262 N N . SER A 1 96 ? 29.351 -13.989 -9.647 1.00 0.00 96 SER A N 5
ATOM 8263 C CA . SER A 1 96 ? 29.458 -15.359 -10.166 1.00 0.00 96 SER A CA 5
ATOM 8264 C C . SER A 1 96 ? 28.152 -16.122 -9.886 1.00 0.00 96 SER A C 5
ATOM 8265 O O . SER A 1 96 ? 27.801 -16.360 -8.725 1.00 0.00 96 SER A O 5
ATOM 8273 N N . SER A 1 97 ? 27.422 -16.475 -10.952 1.00 0.00 97 SER A N 5
ATOM 8274 C CA . SER A 1 97 ? 26.179 -17.252 -10.844 1.00 0.00 97 SER A CA 5
ATOM 8275 C C . SER A 1 97 ? 26.525 -18.750 -10.712 1.00 0.00 97 SER A C 5
ATOM 8276 O O . SER A 1 97 ? 27.397 -19.252 -11.432 1.00 0.00 97 SER A O 5
ATOM 8284 N N . GLN A 1 98 ? 25.844 -19.455 -9.784 1.00 0.00 98 GLN A N 5
ATOM 8285 C CA . GLN A 1 98 ? 26.172 -20.858 -9.444 1.00 0.00 98 GLN A CA 5
ATOM 8286 C C . GLN A 1 98 ? 25.694 -21.848 -10.527 1.00 0.00 98 GLN A C 5
ATOM 8287 O O . GLN A 1 98 ? 24.991 -21.466 -11.470 1.00 0.00 98 GLN A O 5
ATOM 8301 N N . MET A 1 99 ? 26.091 -23.130 -10.372 1.00 0.00 99 MET A N 5
ATOM 8302 C CA . MET A 1 99 ? 25.881 -24.162 -11.396 1.00 0.00 99 MET A CA 5
ATOM 8303 C C . MET A 1 99 ? 24.410 -24.612 -11.470 1.00 0.00 99 MET A C 5
ATOM 8304 O O . MET A 1 99 ? 23.828 -25.107 -10.493 1.00 0.00 99 MET A O 5
ATOM 8318 N N . TYR A 1 100 ? 23.820 -24.376 -12.645 1.00 0.00 100 TYR A N 5
ATOM 8319 C CA . TYR A 1 100 ? 22.488 -24.858 -13.012 1.00 0.00 100 TYR A CA 5
ATOM 8320 C C . TYR A 1 100 ? 22.615 -26.191 -13.766 1.00 0.00 100 TYR A C 5
ATOM 8321 O O . TYR A 1 100 ? 23.497 -26.353 -14.621 1.00 0.00 100 TYR A O 5
ATOM 8339 N N . ALA A 1 101 ? 21.738 -27.143 -13.425 1.00 0.00 101 ALA A N 5
ATOM 8340 C CA . ALA A 1 101 ? 21.703 -28.466 -14.054 1.00 0.00 101 ALA A CA 5
ATOM 8341 C C . ALA A 1 101 ? 21.060 -28.391 -15.450 1.00 0.00 101 ALA A C 5
ATOM 8342 O O . ALA A 1 101 ? 21.682 -28.759 -16.450 1.00 0.00 101 ALA A O 5
ATOM 8349 N N . THR A 1 102 ? 19.822 -27.876 -15.493 1.00 0.00 102 THR A N 5
ATOM 8350 C CA . THR A 1 102 ? 18.977 -27.889 -16.700 1.00 0.00 102 THR A CA 5
ATOM 8351 C C . THR A 1 102 ? 19.213 -26.649 -17.593 1.00 0.00 102 THR A C 5
ATOM 8352 O O . THR A 1 102 ? 19.568 -25.565 -17.109 1.00 0.00 102 THR A O 5
ATOM 8363 N N . ALA A 1 103 ? 18.981 -26.840 -18.909 1.00 0.00 103 ALA A N 5
ATOM 8364 C CA . ALA A 1 103 ? 19.201 -25.817 -19.953 1.00 0.00 103 ALA A CA 5
ATOM 8365 C C . ALA A 1 103 ? 18.133 -24.704 -19.905 1.00 0.00 103 ALA A C 5
ATOM 8366 O O . ALA A 1 103 ? 18.375 -23.581 -20.369 1.00 0.00 103 ALA A O 5
ATOM 8373 N N . GLN A 1 104 ? 16.948 -25.034 -19.360 1.00 0.00 104 GLN A N 5
ATOM 8374 C CA . GLN A 1 104 ? 15.887 -24.039 -19.102 1.00 0.00 104 GLN A CA 5
ATOM 8375 C C . GLN A 1 104 ? 16.355 -23.040 -18.020 1.00 0.00 104 GLN A C 5
ATOM 8376 O O . GLN A 1 104 ? 16.104 -21.840 -18.124 1.00 0.00 104 GLN A O 5
ATOM 8390 N N . SER A 1 105 ? 17.092 -23.558 -17.015 1.00 0.00 105 SER A N 5
ATOM 8391 C CA . SER A 1 105 ? 17.659 -22.763 -15.902 1.00 0.00 105 SER A CA 5
ATOM 8392 C C . SER A 1 105 ? 18.880 -21.932 -16.354 1.00 0.00 105 SER A C 5
ATOM 8393 O O . SER A 1 105 ? 19.299 -21.013 -15.644 1.00 0.00 105 SER A O 5
ATOM 8401 N N . ARG A 1 106 ? 19.484 -22.310 -17.499 1.00 0.00 106 ARG A N 5
ATOM 8402 C CA . ARG A 1 106 ? 20.574 -21.534 -18.138 1.00 0.00 106 ARG A CA 5
ATOM 8403 C C . ARG A 1 106 ? 20.040 -20.121 -18.505 1.00 0.00 106 ARG A C 5
ATOM 8404 O O . ARG A 1 106 ? 20.658 -19.099 -18.175 1.00 0.00 106 ARG A O 5
ATOM 8425 N N . GLU A 1 107 ? 18.866 -20.099 -19.165 1.00 0.00 107 GLU A N 5
ATOM 8426 C CA . GLU A 1 107 ? 18.170 -18.858 -19.573 1.00 0.00 107 GLU A CA 5
ATOM 8427 C C . GLU A 1 107 ? 17.487 -18.183 -18.365 1.00 0.00 107 GLU A C 5
ATOM 8428 O O . GLU A 1 107 ? 17.652 -16.978 -18.148 1.00 0.00 107 GLU A O 5
ATOM 8440 N N . THR A 1 108 ? 16.742 -18.986 -17.576 1.00 0.00 108 THR A N 5
ATOM 8441 C CA . THR A 1 108 ? 16.016 -18.513 -16.371 1.00 0.00 108 THR A CA 5
ATOM 8442 C C . THR A 1 108 ? 16.991 -17.941 -15.318 1.00 0.00 108 THR A C 5
ATOM 8443 O O . THR A 1 108 ? 16.636 -17.036 -14.558 1.00 0.00 108 THR A O 5
ATOM 8454 N N . GLY A 1 109 ? 18.231 -18.459 -15.320 1.00 0.00 109 GLY A N 5
ATOM 8455 C CA . GLY A 1 109 ? 19.279 -17.996 -14.410 1.00 0.00 109 GLY A CA 5
ATOM 8456 C C . GLY A 1 109 ? 19.704 -16.564 -14.684 1.00 0.00 109 GLY A C 5
ATOM 8457 O O . GLY A 1 109 ? 19.702 -15.732 -13.779 1.00 0.00 109 GLY A O 5
ATOM 8461 N N . ILE A 1 110 ? 20.037 -16.274 -15.953 1.00 0.00 110 ILE A N 5
ATOM 8462 C CA . ILE A 1 110 ? 20.410 -14.910 -16.394 1.00 0.00 110 ILE A CA 5
ATOM 8463 C C . ILE A 1 110 ? 19.202 -13.956 -16.266 1.00 0.00 110 ILE A C 5
ATOM 8464 O O . ILE A 1 110 ? 19.346 -12.797 -15.859 1.00 0.00 110 ILE A O 5
ATOM 8480 N N . ALA A 1 111 ? 18.004 -14.491 -16.586 1.00 0.00 111 ALA A N 5
ATOM 8481 C CA . ALA A 1 111 ? 16.723 -13.760 -16.496 1.00 0.00 111 ALA A CA 5
ATOM 8482 C C . ALA A 1 111 ? 16.389 -13.389 -15.047 1.00 0.00 111 ALA A C 5
ATOM 8483 O O . ALA A 1 111 ? 15.733 -12.369 -14.790 1.00 0.00 111 ALA A O 5
ATOM 8490 N N . SER A 1 112 ? 16.839 -14.229 -14.104 1.00 0.00 112 SER A N 5
ATOM 8491 C CA . SER A 1 112 ? 16.665 -13.970 -12.680 1.00 0.00 112 SER A CA 5
ATOM 8492 C C . SER A 1 112 ? 17.645 -12.874 -12.230 1.00 0.00 112 SER A C 5
ATOM 8493 O O . SER A 1 112 ? 17.232 -11.883 -11.633 1.00 0.00 112 SER A O 5
ATOM 8501 N N . VAL A 1 113 ? 18.937 -13.031 -12.576 1.00 0.00 113 VAL A N 5
ATOM 8502 C CA . VAL A 1 113 ? 20.006 -12.112 -12.132 1.00 0.00 113 VAL A CA 5
ATOM 8503 C C . VAL A 1 113 ? 19.779 -10.667 -12.657 1.00 0.00 113 VAL A C 5
ATOM 8504 O O . VAL A 1 113 ? 20.046 -9.703 -11.941 1.00 0.00 113 VAL A O 5
ATOM 8517 N N . LYS A 1 114 ? 19.260 -10.528 -13.895 1.00 0.00 114 LYS A N 5
ATOM 8518 C CA . LYS A 1 114 ? 18.969 -9.200 -14.490 1.00 0.00 114 LYS A CA 5
ATOM 8519 C C . LYS A 1 114 ? 17.770 -8.516 -13.784 1.00 0.00 114 LYS A C 5
ATOM 8520 O O . LYS A 1 114 ? 17.794 -7.303 -13.528 1.00 0.00 114 LYS A O 5
ATOM 8539 N N . ALA A 1 115 ? 16.746 -9.319 -13.446 1.00 0.00 115 ALA A N 5
ATOM 8540 C CA . ALA A 1 115 ? 15.472 -8.819 -12.887 1.00 0.00 115 ALA A CA 5
ATOM 8541 C C . ALA A 1 115 ? 15.621 -8.434 -11.405 1.00 0.00 115 ALA A C 5
ATOM 8542 O O . ALA A 1 115 ? 15.100 -7.407 -10.961 1.00 0.00 115 ALA A O 5
ATOM 8549 N N . ASN A 1 116 ? 16.347 -9.270 -10.654 1.00 0.00 116 ASN A N 5
ATOM 8550 C CA . ASN A 1 116 ? 16.588 -9.069 -9.216 1.00 0.00 116 ASN A CA 5
ATOM 8551 C C . ASN A 1 116 ? 17.884 -8.257 -8.985 1.00 0.00 116 ASN A C 5
ATOM 8552 O O . ASN A 1 116 ? 18.150 -7.816 -7.866 1.00 0.00 116 ASN A O 5
ATOM 8563 N N . GLY A 1 117 ? 18.683 -8.066 -10.061 1.00 0.00 117 GLY A N 5
ATOM 8564 C CA . GLY A 1 117 ? 19.926 -7.273 -10.004 1.00 0.00 117 GLY A CA 5
ATOM 8565 C C . GLY A 1 117 ? 19.689 -5.768 -10.002 1.00 0.00 117 GLY A C 5
ATOM 8566 O O . GLY A 1 117 ? 20.616 -4.991 -9.761 1.00 0.00 117 GLY A O 5
ATOM 8570 N N . THR A 1 118 ? 18.446 -5.365 -10.310 1.00 0.00 118 THR A N 5
ATOM 8571 C CA . THR A 1 118 ? 18.001 -3.964 -10.204 1.00 0.00 118 THR A CA 5
ATOM 8572 C C . THR A 1 118 ? 17.608 -3.615 -8.748 1.00 0.00 118 THR A C 5
ATOM 8573 O O . THR A 1 118 ? 17.537 -2.431 -8.384 1.00 0.00 118 THR A O 5
ATOM 8584 N N . SER A 1 119 ? 17.357 -4.657 -7.925 1.00 0.00 119 SER A N 5
ATOM 8585 C CA . SER A 1 119 ? 16.936 -4.501 -6.527 1.00 0.00 119 SER A CA 5
ATOM 8586 C C . SER A 1 119 ? 18.141 -4.102 -5.654 1.00 0.00 119 SER A C 5
ATOM 8587 O O . SER A 1 119 ? 18.849 -4.964 -5.142 1.00 0.00 119 SER A O 5
ATOM 8595 N N . GLN A 1 120 ? 18.374 -2.786 -5.505 1.00 0.00 120 GLN A N 5
ATOM 8596 C CA . GLN A 1 120 ? 19.502 -2.252 -4.716 1.00 0.00 120 GLN A CA 5
ATOM 8597 C C . GLN A 1 120 ? 19.120 -2.218 -3.229 1.00 0.00 120 GLN A C 5
ATOM 8598 O O . GLN A 1 120 ? 18.926 -1.158 -2.623 1.00 0.00 120 GLN A O 5
ATOM 8612 N N . THR A 1 121 ? 18.975 -3.425 -2.678 1.00 0.00 121 THR A N 5
ATOM 8613 C CA . THR A 1 121 ? 18.564 -3.668 -1.291 1.00 0.00 121 THR A CA 5
ATOM 8614 C C . THR A 1 121 ? 19.444 -4.779 -0.688 1.00 0.00 121 THR A C 5
ATOM 8615 O O . THR A 1 121 ? 19.186 -5.971 -0.869 1.00 0.00 121 THR A O 5
ATOM 8626 N N . VAL A 1 122 ? 20.535 -4.364 -0.018 1.00 0.00 122 VAL A N 5
ATOM 8627 C CA . VAL A 1 122 ? 21.458 -5.295 0.657 1.00 0.00 122 VAL A CA 5
ATOM 8628 C C . VAL A 1 122 ? 20.952 -5.608 2.079 1.00 0.00 122 VAL A C 5
ATOM 8629 O O . VAL A 1 122 ? 20.388 -4.743 2.761 1.00 0.00 122 VAL A O 5
ATOM 8642 N N . LYS A 1 123 ? 21.113 -6.869 2.480 1.00 0.00 123 LYS A N 5
ATOM 8643 C CA . LYS A 1 123 ? 20.800 -7.349 3.830 1.00 0.00 123 LYS A CA 5
ATOM 8644 C C . LYS A 1 123 ? 22.107 -7.358 4.630 1.00 0.00 123 LYS A C 5
ATOM 8645 O O . LYS A 1 123 ? 22.931 -8.267 4.467 1.00 0.00 123 LYS A O 5
ATOM 8664 N N . ASP A 1 124 ? 22.320 -6.316 5.447 1.00 0.00 124 ASP A N 5
ATOM 8665 C CA . ASP A 1 124 ? 23.576 -6.146 6.188 1.00 0.00 124 ASP A CA 5
ATOM 8666 C C . ASP A 1 124 ? 23.678 -7.154 7.345 1.00 0.00 124 ASP A C 5
ATOM 8667 O O . ASP A 1 124 ? 23.140 -6.930 8.438 1.00 0.00 124 ASP A O 5
ATOM 8676 N N . ASN A 1 125 ? 24.354 -8.275 7.069 1.00 0.00 125 ASN A N 5
ATOM 8677 C CA . ASN A 1 125 ? 24.828 -9.213 8.106 1.00 0.00 125 ASN A CA 5
ATOM 8678 C C . ASN A 1 125 ? 26.111 -8.640 8.736 1.00 0.00 125 ASN A C 5
ATOM 8679 O O . ASN A 1 125 ? 26.444 -8.923 9.893 1.00 0.00 125 ASN A O 5
ATOM 8690 N N . THR A 1 126 ? 26.819 -7.826 7.939 1.00 0.00 126 THR A N 5
ATOM 8691 C CA . THR A 1 126 ? 27.965 -7.038 8.392 1.00 0.00 126 THR A CA 5
ATOM 8692 C C . THR A 1 126 ? 27.539 -6.068 9.520 1.00 0.00 126 THR A C 5
ATOM 8693 O O . THR A 1 126 ? 26.460 -5.461 9.452 1.00 0.00 126 THR A O 5
ATOM 8704 N N . GLY A 1 127 ? 28.377 -5.968 10.559 1.00 0.00 127 GLY A N 5
ATOM 8705 C CA . GLY A 1 127 ? 28.070 -5.177 11.756 1.00 0.00 127 GLY A CA 5
ATOM 8706 C C . GLY A 1 127 ? 27.551 -6.029 12.917 1.00 0.00 127 GLY A C 5
ATOM 8707 O O . GLY A 1 127 ? 27.595 -5.596 14.075 1.00 0.00 127 GLY A O 5
ATOM 8711 N N . SER A 1 128 ? 27.059 -7.248 12.612 1.00 0.00 128 SER A N 5
ATOM 8712 C CA . SER A 1 128 ? 26.515 -8.179 13.624 1.00 0.00 128 SER A CA 5
ATOM 8713 C C . SER A 1 128 ? 27.644 -8.891 14.398 1.00 0.00 128 SER A C 5
ATOM 8714 O O . SER A 1 128 ? 28.798 -8.922 13.953 1.00 0.00 128 SER A O 5
ATOM 8722 N N . ASN A 1 129 ? 27.293 -9.473 15.555 1.00 0.00 129 ASN A N 5
ATOM 8723 C CA . ASN A 1 129 ? 28.244 -10.210 16.410 1.00 0.00 129 ASN A CA 5
ATOM 8724 C C . ASN A 1 129 ? 28.232 -11.706 16.027 1.00 0.00 129 ASN A C 5
ATOM 8725 O O . ASN A 1 129 ? 27.237 -12.395 16.336 1.00 0.00 129 ASN A O 5
ATOM 8736 N N . GLY A 1 14 ? 3.284 -5.955 -14.412 1.00 0.00 14 GLY A N 6
ATOM 8737 C CA . GLY A 1 14 ? 4.043 -7.216 -14.532 1.00 0.00 14 GLY A CA 6
ATOM 8738 C C . GLY A 1 14 ? 4.356 -7.826 -13.176 1.00 0.00 14 GLY A C 6
ATOM 8739 O O . GLY A 1 14 ? 3.682 -7.519 -12.182 1.00 0.00 14 GLY A O 6
ATOM 8743 N N . VAL A 1 15 ? 5.386 -8.699 -13.133 1.00 0.00 15 VAL A N 6
ATOM 8744 C CA . VAL A 1 15 ? 5.862 -9.325 -11.883 1.00 0.00 15 VAL A CA 6
ATOM 8745 C C . VAL A 1 15 ? 6.588 -8.282 -11.010 1.00 0.00 15 VAL A C 6
ATOM 8746 O O . VAL A 1 15 ? 7.292 -7.403 -11.533 1.00 0.00 15 VAL A O 6
ATOM 8759 N N . ILE A 1 16 ? 6.373 -8.354 -9.690 1.00 0.00 16 ILE A N 6
ATOM 8760 C CA . ILE A 1 16 ? 7.097 -7.519 -8.723 1.00 0.00 16 ILE A CA 6
ATOM 8761 C C . ILE A 1 16 ? 8.545 -8.022 -8.594 1.00 0.00 16 ILE A C 6
ATOM 8762 O O . ILE A 1 16 ? 8.793 -9.240 -8.588 1.00 0.00 16 ILE A O 6
ATOM 8778 N N . MET A 1 17 ? 9.495 -7.074 -8.534 1.00 0.00 17 MET A N 6
ATOM 8779 C CA . MET A 1 17 ? 10.931 -7.387 -8.493 1.00 0.00 17 MET A CA 6
ATOM 8780 C C . MET A 1 17 ? 11.269 -8.016 -7.132 1.00 0.00 17 MET A C 6
ATOM 8781 O O . MET A 1 17 ? 11.451 -7.317 -6.133 1.00 0.00 17 MET A O 6
ATOM 8795 N N . ALA A 1 18 ? 11.292 -9.350 -7.114 1.00 0.00 18 ALA A N 6
ATOM 8796 C CA . ALA A 1 18 ? 11.443 -10.152 -5.894 1.00 0.00 18 ALA A CA 6
ATOM 8797 C C . ALA A 1 18 ? 12.881 -10.675 -5.799 1.00 0.00 18 ALA A C 6
ATOM 8798 O O . ALA A 1 18 ? 13.219 -11.713 -6.387 1.00 0.00 18 ALA A O 6
ATOM 8805 N N . GLY A 1 19 ? 13.726 -9.909 -5.099 1.00 0.00 19 GLY A N 6
ATOM 8806 C CA . GLY A 1 19 ? 15.121 -10.263 -4.895 1.00 0.00 19 GLY A CA 6
ATOM 8807 C C . GLY A 1 19 ? 15.854 -9.213 -4.082 1.00 0.00 19 GLY A C 6
ATOM 8808 O O . GLY A 1 19 ? 15.500 -8.026 -4.120 1.00 0.00 19 GLY A O 6
ATOM 8812 N N . TRP A 1 20 ? 16.876 -9.654 -3.348 1.00 0.00 20 TRP A N 6
ATOM 8813 C CA . TRP A 1 20 ? 17.659 -8.811 -2.444 1.00 0.00 20 TRP A CA 6
ATOM 8814 C C . TRP A 1 20 ? 19.110 -9.303 -2.396 1.00 0.00 20 TRP A C 6
ATOM 8815 O O . TRP A 1 20 ? 19.373 -10.500 -2.539 1.00 0.00 20 TRP A O 6
ATOM 8836 N N . PHE A 1 21 ? 20.046 -8.370 -2.199 1.00 0.00 21 PHE A N 6
ATOM 8837 C CA . PHE A 1 21 ? 21.464 -8.687 -2.004 1.00 0.00 21 PHE A CA 6
ATOM 8838 C C . PHE A 1 21 ? 21.764 -8.702 -0.501 1.00 0.00 21 PHE A C 6
ATOM 8839 O O . PHE A 1 21 ? 21.604 -7.683 0.160 1.00 0.00 21 PHE A O 6
ATOM 8856 N N . GLU A 1 22 ? 22.200 -9.848 0.033 1.00 0.00 22 GLU A N 6
ATOM 8857 C CA . GLU A 1 22 ? 22.702 -9.926 1.409 1.00 0.00 22 GLU A CA 6
ATOM 8858 C C . GLU A 1 22 ? 24.221 -9.803 1.390 1.00 0.00 22 GLU A C 6
ATOM 8859 O O . GLU A 1 22 ? 24.923 -10.726 0.956 1.00 0.00 22 GLU A O 6
ATOM 8871 N N . LEU A 1 23 ? 24.723 -8.655 1.872 1.00 0.00 23 LEU A N 6
ATOM 8872 C CA . LEU A 1 23 ? 26.155 -8.424 2.035 1.00 0.00 23 LEU A CA 6
ATOM 8873 C C . LEU A 1 23 ? 26.587 -9.120 3.325 1.00 0.00 23 LEU A C 6
ATOM 8874 O O . LEU A 1 23 ? 26.318 -8.642 4.426 1.00 0.00 23 LEU A O 6
ATOM 8890 N N . SER A 1 24 ? 27.198 -10.287 3.141 1.00 0.00 24 SER A N 6
ATOM 8891 C CA . SER A 1 24 ? 27.555 -11.209 4.216 1.00 0.00 24 SER A CA 6
ATOM 8892 C C . SER A 1 24 ? 29.060 -11.120 4.503 1.00 0.00 24 SER A C 6
ATOM 8893 O O . SER A 1 24 ? 29.869 -11.007 3.573 1.00 0.00 24 SER A O 6
ATOM 8901 N N . LYS A 1 25 ? 29.427 -11.163 5.791 1.00 0.00 25 LYS A N 6
ATOM 8902 C CA . LYS A 1 25 ? 30.828 -11.288 6.210 1.00 0.00 25 LYS A CA 6
ATOM 8903 C C . LYS A 1 25 ? 31.114 -12.775 6.465 1.00 0.00 25 LYS A C 6
ATOM 8904 O O . LYS A 1 25 ? 30.324 -13.471 7.121 1.00 0.00 25 LYS A O 6
ATOM 8923 N N . SER A 1 26 ? 32.205 -13.264 5.875 1.00 0.00 26 SER A N 6
ATOM 8924 C CA . SER A 1 26 ? 32.645 -14.656 6.017 1.00 0.00 26 SER A CA 6
ATOM 8925 C C . SER A 1 26 ? 33.471 -14.816 7.311 1.00 0.00 26 SER A C 6
ATOM 8926 O O . SER A 1 26 ? 33.651 -13.839 8.050 1.00 0.00 26 SER A O 6
ATOM 8934 N N . SER A 1 27 ? 33.979 -16.034 7.576 1.00 0.00 27 SER A N 6
ATOM 8935 C CA . SER A 1 27 ? 34.680 -16.360 8.840 1.00 0.00 27 SER A CA 6
ATOM 8936 C C . SER A 1 27 ? 35.941 -15.473 9.061 1.00 0.00 27 SER A C 6
ATOM 8937 O O . SER A 1 27 ? 36.348 -15.232 10.199 1.00 0.00 27 SER A O 6
ATOM 8945 N N . ASP A 1 28 ? 36.530 -14.969 7.956 1.00 0.00 28 ASP A N 6
ATOM 8946 C CA . ASP A 1 28 ? 37.716 -14.080 7.985 1.00 0.00 28 ASP A CA 6
ATOM 8947 C C . ASP A 1 28 ? 37.311 -12.602 7.751 1.00 0.00 28 ASP A C 6
ATOM 8948 O O . ASP A 1 28 ? 38.124 -11.789 7.291 1.00 0.00 28 ASP A O 6
ATOM 8957 N N . ASN A 1 29 ? 36.040 -12.276 8.097 1.00 0.00 29 ASN A N 6
ATOM 8958 C CA . ASN A 1 29 ? 35.422 -10.925 7.922 1.00 0.00 29 ASN A CA 6
ATOM 8959 C C . ASN A 1 29 ? 35.306 -10.505 6.435 1.00 0.00 29 ASN A C 6
ATOM 8960 O O . ASN A 1 29 ? 34.987 -9.345 6.151 1.00 0.00 29 ASN A O 6
ATOM 8971 N N . GLN A 1 30 ? 35.519 -11.459 5.504 1.00 0.00 30 GLN A N 6
ATOM 8972 C CA . GLN A 1 30 ? 35.547 -11.185 4.051 1.00 0.00 30 GLN A CA 6
ATOM 8973 C C . GLN A 1 30 ? 34.143 -10.823 3.532 1.00 0.00 30 GLN A C 6
ATOM 8974 O O . GLN A 1 30 ? 33.191 -11.591 3.705 1.00 0.00 30 GLN A O 6
ATOM 8988 N N . PHE A 1 31 ? 34.050 -9.668 2.857 1.00 0.00 31 PHE A N 6
ATOM 8989 C CA . PHE A 1 31 ? 32.781 -9.042 2.463 1.00 0.00 31 PHE A CA 6
ATOM 8990 C C . PHE A 1 31 ? 32.362 -9.561 1.084 1.00 0.00 31 PHE A C 6
ATOM 8991 O O . PHE A 1 31 ? 33.086 -9.396 0.110 1.00 0.00 31 PHE A O 6
ATOM 9008 N N . ARG A 1 32 ? 31.191 -10.192 1.027 1.00 0.00 32 ARG A N 6
ATOM 9009 C CA . ARG A 1 32 ? 30.688 -10.873 -0.170 1.00 0.00 32 ARG A CA 6
ATOM 9010 C C . ARG A 1 32 ? 29.167 -10.771 -0.196 1.00 0.00 32 ARG A C 6
ATOM 9011 O O . ARG A 1 32 ? 28.491 -11.273 0.709 1.00 0.00 32 ARG A O 6
ATOM 9032 N N . PHE A 1 33 ? 28.634 -10.112 -1.230 1.00 0.00 33 PHE A N 6
ATOM 9033 C CA . PHE A 1 33 ? 27.189 -9.966 -1.408 1.00 0.00 33 PHE A CA 6
ATOM 9034 C C . PHE A 1 33 ? 26.665 -11.131 -2.258 1.00 0.00 33 PHE A C 6
ATOM 9035 O O . PHE A 1 33 ? 27.229 -11.454 -3.314 1.00 0.00 33 PHE A O 6
ATOM 9052 N N . VAL A 1 34 ? 25.631 -11.804 -1.746 1.00 0.00 34 VAL A N 6
ATOM 9053 C CA . VAL A 1 34 ? 24.909 -12.854 -2.466 1.00 0.00 34 VAL A CA 6
ATOM 9054 C C . VAL A 1 34 ? 23.533 -12.313 -2.887 1.00 0.00 34 VAL A C 6
ATOM 9055 O O . VAL A 1 34 ? 22.822 -11.715 -2.079 1.00 0.00 34 VAL A O 6
ATOM 9068 N N . LEU A 1 35 ? 23.177 -12.496 -4.163 1.00 0.00 35 LEU A N 6
ATOM 9069 C CA . LEU A 1 35 ? 21.860 -12.127 -4.674 1.00 0.00 35 LEU A CA 6
ATOM 9070 C C . LEU A 1 35 ? 20.927 -13.327 -4.508 1.00 0.00 35 LEU A C 6
ATOM 9071 O O . LEU A 1 35 ? 21.156 -14.388 -5.097 1.00 0.00 35 LEU A O 6
ATOM 9087 N N . LYS A 1 36 ? 19.942 -13.160 -3.629 1.00 0.00 36 LYS A N 6
ATOM 9088 C CA . LYS A 1 36 ? 18.880 -14.131 -3.390 1.00 0.00 36 LYS A CA 6
ATOM 9089 C C . LYS A 1 36 ? 17.589 -13.626 -4.031 1.00 0.00 36 LYS A C 6
ATOM 9090 O O . LYS A 1 36 ? 17.204 -12.485 -3.812 1.00 0.00 36 LYS A O 6
ATOM 9109 N N . ALA A 1 37 ? 16.939 -14.477 -4.827 1.00 0.00 37 ALA A N 6
ATOM 9110 C CA . ALA A 1 37 ? 15.620 -14.180 -5.409 1.00 0.00 37 ALA A CA 6
ATOM 9111 C C . ALA A 1 37 ? 14.510 -14.238 -4.328 1.00 0.00 37 ALA A C 6
ATOM 9112 O O . ALA A 1 37 ? 14.796 -14.480 -3.149 1.00 0.00 37 ALA A O 6
ATOM 9119 N N . GLY A 1 38 ? 13.243 -14.045 -4.750 1.00 0.00 38 GLY A N 6
ATOM 9120 C CA . GLY A 1 38 ? 12.098 -13.924 -3.828 1.00 0.00 38 GLY A CA 6
ATOM 9121 C C . GLY A 1 38 ? 11.813 -15.160 -2.966 1.00 0.00 38 GLY A C 6
ATOM 9122 O O . GLY A 1 38 ? 11.067 -15.072 -1.989 1.00 0.00 38 GLY A O 6
ATOM 9126 N N . ASN A 1 39 ? 12.400 -16.309 -3.333 1.00 0.00 39 ASN A N 6
ATOM 9127 C CA . ASN A 1 39 ? 12.254 -17.580 -2.580 1.00 0.00 39 ASN A CA 6
ATOM 9128 C C . ASN A 1 39 ? 13.182 -17.622 -1.341 1.00 0.00 39 ASN A C 6
ATOM 9129 O O . ASN A 1 39 ? 13.000 -18.458 -0.446 1.00 0.00 39 ASN A O 6
ATOM 9140 N N . GLY A 1 40 ? 14.158 -16.696 -1.291 1.00 0.00 40 GLY A N 6
ATOM 9141 C CA . GLY A 1 40 ? 15.293 -16.792 -0.362 1.00 0.00 40 GLY A CA 6
ATOM 9142 C C . GLY A 1 40 ? 16.438 -17.614 -0.954 1.00 0.00 40 GLY A C 6
ATOM 9143 O O . GLY A 1 40 ? 17.427 -17.905 -0.277 1.00 0.00 40 GLY A O 6
ATOM 9147 N N . GLU A 1 41 ? 16.281 -17.975 -2.241 1.00 0.00 41 GLU A N 6
ATOM 9148 C CA . GLU A 1 41 ? 17.214 -18.828 -2.983 1.00 0.00 41 GLU A CA 6
ATOM 9149 C C . GLU A 1 41 ? 18.362 -17.984 -3.542 1.00 0.00 41 GLU A C 6
ATOM 9150 O O . GLU A 1 41 ? 18.115 -17.090 -4.358 1.00 0.00 41 GLU A O 6
ATOM 9162 N N . THR A 1 42 ? 19.604 -18.261 -3.102 1.00 0.00 42 THR A N 6
ATOM 9163 C CA . THR A 1 42 ? 20.795 -17.646 -3.694 1.00 0.00 42 THR A CA 6
ATOM 9164 C C . THR A 1 42 ? 20.936 -18.114 -5.158 1.00 0.00 42 THR A C 6
ATOM 9165 O O . THR A 1 42 ? 21.043 -19.314 -5.431 1.00 0.00 42 THR A O 6
ATOM 9176 N N . ILE A 1 43 ? 20.907 -17.147 -6.076 1.00 0.00 43 ILE A N 6
ATOM 9177 C CA . ILE A 1 43 ? 21.027 -17.376 -7.529 1.00 0.00 43 ILE A CA 6
ATOM 9178 C C . ILE A 1 43 ? 22.427 -16.961 -8.013 1.00 0.00 43 ILE A C 6
ATOM 9179 O O . ILE A 1 43 ? 22.926 -17.478 -9.010 1.00 0.00 43 ILE A O 6
ATOM 9195 N N . LEU A 1 44 ? 23.055 -16.041 -7.259 1.00 0.00 44 LEU A N 6
ATOM 9196 C CA . LEU A 1 44 ? 24.297 -15.370 -7.653 1.00 0.00 44 LEU A CA 6
ATOM 9197 C C . LEU A 1 44 ? 25.135 -15.124 -6.386 1.00 0.00 44 LEU A C 6
ATOM 9198 O O . LEU A 1 44 ? 24.596 -14.689 -5.366 1.00 0.00 44 LEU A O 6
ATOM 9214 N N . THR A 1 45 ? 26.436 -15.428 -6.448 1.00 0.00 45 THR A N 6
ATOM 9215 C CA . THR A 1 45 ? 27.379 -15.226 -5.332 1.00 0.00 45 THR A CA 6
ATOM 9216 C C . THR A 1 45 ? 28.646 -14.533 -5.867 1.00 0.00 45 THR A C 6
ATOM 9217 O O . THR A 1 45 ? 29.272 -15.032 -6.790 1.00 0.00 45 THR A O 6
ATOM 9228 N N . SER A 1 46 ? 29.002 -13.377 -5.288 1.00 0.00 46 SER A N 6
ATOM 9229 C CA . SER A 1 46 ? 30.149 -12.560 -5.743 1.00 0.00 46 SER A CA 6
ATOM 9230 C C . SER A 1 46 ? 31.483 -13.071 -5.139 1.00 0.00 46 SER A C 6
ATOM 9231 O O . SER A 1 46 ? 31.497 -14.066 -4.398 1.00 0.00 46 SER A O 6
ATOM 9239 N N . GLU A 1 47 ? 32.599 -12.385 -5.478 1.00 0.00 47 GLU A N 6
ATOM 9240 C CA . GLU A 1 47 ? 33.936 -12.662 -4.906 1.00 0.00 47 GLU A CA 6
ATOM 9241 C C . GLU A 1 47 ? 34.008 -12.275 -3.414 1.00 0.00 47 GLU A C 6
ATOM 9242 O O . GLU A 1 47 ? 33.096 -11.639 -2.864 1.00 0.00 47 GLU A O 6
ATOM 9254 N N . LEU A 1 48 ? 35.111 -12.679 -2.776 1.00 0.00 48 LEU A N 6
ATOM 9255 C CA . LEU A 1 48 ? 35.458 -12.258 -1.418 1.00 0.00 48 LEU A CA 6
ATOM 9256 C C . LEU A 1 48 ? 36.294 -10.975 -1.517 1.00 0.00 48 LEU A C 6
ATOM 9257 O O . LEU A 1 48 ? 37.409 -10.985 -2.053 1.00 0.00 48 LEU A O 6
ATOM 9273 N N . TYR A 1 49 ? 35.721 -9.875 -1.024 1.00 0.00 49 TYR A N 6
ATOM 9274 C CA . TYR A 1 49 ? 36.340 -8.544 -1.028 1.00 0.00 49 TYR A CA 6
ATOM 9275 C C . TYR A 1 49 ? 36.958 -8.252 0.347 1.00 0.00 49 TYR A C 6
ATOM 9276 O O . TYR A 1 49 ? 36.495 -8.774 1.371 1.00 0.00 49 TYR A O 6
ATOM 9294 N N . THR A 1 50 ? 38.005 -7.412 0.356 1.00 0.00 50 THR A N 6
ATOM 9295 C CA . THR A 1 50 ? 38.703 -6.992 1.588 1.00 0.00 50 THR A CA 6
ATOM 9296 C C . THR A 1 50 ? 37.958 -5.823 2.274 1.00 0.00 50 THR A C 6
ATOM 9297 O O . THR A 1 50 ? 38.178 -5.546 3.459 1.00 0.00 50 THR A O 6
ATOM 9308 N N . SER A 1 51 ? 37.071 -5.151 1.508 1.00 0.00 51 SER A N 6
ATOM 9309 C CA . SER A 1 51 ? 36.267 -4.009 1.982 1.00 0.00 51 SER A CA 6
ATOM 9310 C C . SER A 1 51 ? 34.821 -4.123 1.453 1.00 0.00 51 SER A C 6
ATOM 9311 O O . SER A 1 51 ? 34.589 -4.670 0.365 1.00 0.00 51 SER A O 6
ATOM 9319 N N . LYS A 1 52 ? 33.852 -3.600 2.232 1.00 0.00 52 LYS A N 6
ATOM 9320 C CA . LYS A 1 52 ? 32.420 -3.610 1.860 1.00 0.00 52 LYS A CA 6
ATOM 9321 C C . LYS A 1 52 ? 32.154 -2.612 0.719 1.00 0.00 52 LYS A C 6
ATOM 9322 O O . LYS A 1 52 ? 31.207 -2.783 -0.051 1.00 0.00 52 LYS A O 6
ATOM 9341 N N . THR A 1 53 ? 32.997 -1.558 0.640 1.00 0.00 53 THR A N 6
ATOM 9342 C CA . THR A 1 53 ? 32.948 -0.573 -0.452 1.00 0.00 53 THR A CA 6
ATOM 9343 C C . THR A 1 53 ? 33.394 -1.204 -1.788 1.00 0.00 53 THR A C 6
ATOM 9344 O O . THR A 1 53 ? 32.955 -0.774 -2.846 1.00 0.00 53 THR A O 6
ATOM 9355 N N . SER A 1 54 ? 34.259 -2.238 -1.719 1.00 0.00 54 SER A N 6
ATOM 9356 C CA . SER A 1 54 ? 34.682 -3.016 -2.904 1.00 0.00 54 SER A CA 6
ATOM 9357 C C . SER A 1 54 ? 33.492 -3.853 -3.428 1.00 0.00 54 SER A C 6
ATOM 9358 O O . SER A 1 54 ? 33.316 -4.028 -4.639 1.00 0.00 54 SER A O 6
ATOM 9366 N N . ALA A 1 55 ? 32.680 -4.353 -2.474 1.00 0.00 55 ALA A N 6
ATOM 9367 C CA . ALA A 1 55 ? 31.426 -5.076 -2.760 1.00 0.00 55 ALA A CA 6
ATOM 9368 C C . ALA A 1 55 ? 30.340 -4.118 -3.298 1.00 0.00 55 ALA A C 6
ATOM 9369 O O . ALA A 1 55 ? 29.483 -4.519 -4.090 1.00 0.00 55 ALA A O 6
ATOM 9376 N N . GLU A 1 56 ? 30.394 -2.852 -2.847 1.00 0.00 56 GLU A N 6
ATOM 9377 C CA . GLU A 1 56 ? 29.531 -1.759 -3.350 1.00 0.00 56 GLU A CA 6
ATOM 9378 C C . GLU A 1 56 ? 29.832 -1.474 -4.835 1.00 0.00 56 GLU A C 6
ATOM 9379 O O . GLU A 1 56 ? 28.915 -1.284 -5.644 1.00 0.00 56 GLU A O 6
ATOM 9391 N N . LYS A 1 57 ? 31.132 -1.436 -5.171 1.00 0.00 57 LYS A N 6
ATOM 9392 C CA . LYS A 1 57 ? 31.593 -1.253 -6.557 1.00 0.00 57 LYS A CA 6
ATOM 9393 C C . LYS A 1 57 ? 31.166 -2.463 -7.420 1.00 0.00 57 LYS A C 6
ATOM 9394 O O . LYS A 1 57 ? 30.838 -2.313 -8.600 1.00 0.00 57 LYS A O 6
ATOM 9413 N N . GLY A 1 58 ? 31.154 -3.653 -6.782 1.00 0.00 58 GLY A N 6
ATOM 9414 C CA . GLY A 1 58 ? 30.728 -4.899 -7.414 1.00 0.00 58 GLY A CA 6
ATOM 9415 C C . GLY A 1 58 ? 29.257 -4.895 -7.831 1.00 0.00 58 GLY A C 6
ATOM 9416 O O . GLY A 1 58 ? 28.936 -5.227 -8.976 1.00 0.00 58 GLY A O 6
ATOM 9420 N N . ILE A 1 59 ? 28.364 -4.501 -6.895 1.00 0.00 59 ILE A N 6
ATOM 9421 C CA . ILE A 1 59 ? 26.902 -4.477 -7.145 1.00 0.00 59 ILE A CA 6
ATOM 9422 C C . ILE A 1 59 ? 26.523 -3.336 -8.114 1.00 0.00 59 ILE A C 6
ATOM 9423 O O . ILE A 1 59 ? 25.583 -3.467 -8.912 1.00 0.00 59 ILE A O 6
ATOM 9439 N N . ALA A 1 60 ? 27.276 -2.224 -8.054 1.00 0.00 60 ALA A N 6
ATOM 9440 C CA . ALA A 1 60 ? 27.120 -1.107 -9.005 1.00 0.00 60 ALA A CA 6
ATOM 9441 C C . ALA A 1 60 ? 27.402 -1.598 -10.437 1.00 0.00 60 ALA A C 6
ATOM 9442 O O . ALA A 1 60 ? 26.698 -1.233 -11.391 1.00 0.00 60 ALA A O 6
ATOM 9449 N N . SER A 1 61 ? 28.412 -2.479 -10.550 1.00 0.00 61 SER A N 6
ATOM 9450 C CA . SER A 1 61 ? 28.812 -3.081 -11.822 1.00 0.00 61 SER A CA 6
ATOM 9451 C C . SER A 1 61 ? 27.770 -4.109 -12.324 1.00 0.00 61 SER A C 6
ATOM 9452 O O . SER A 1 61 ? 27.454 -4.102 -13.515 1.00 0.00 61 SER A O 6
ATOM 9460 N N . VAL A 1 62 ? 27.225 -4.989 -11.429 1.00 0.00 62 VAL A N 6
ATOM 9461 C CA . VAL A 1 62 ? 26.224 -6.017 -11.857 1.00 0.00 62 VAL A CA 6
ATOM 9462 C C . VAL A 1 62 ? 24.954 -5.341 -12.407 1.00 0.00 62 VAL A C 6
ATOM 9463 O O . VAL A 1 62 ? 24.316 -5.848 -13.336 1.00 0.00 62 VAL A O 6
ATOM 9476 N N . ARG A 1 63 ? 24.642 -4.172 -11.832 1.00 0.00 63 ARG A N 6
ATOM 9477 C CA . ARG A 1 63 ? 23.518 -3.335 -12.244 1.00 0.00 63 ARG A CA 6
ATOM 9478 C C . ARG A 1 63 ? 23.789 -2.700 -13.615 1.00 0.00 63 ARG A C 6
ATOM 9479 O O . ARG A 1 63 ? 22.893 -2.618 -14.459 1.00 0.00 63 ARG A O 6
ATOM 9500 N N . SER A 1 64 ? 25.042 -2.264 -13.828 1.00 0.00 64 SER A N 6
ATOM 9501 C CA . SER A 1 64 ? 25.485 -1.700 -15.120 1.00 0.00 64 SER A CA 6
ATOM 9502 C C . SER A 1 64 ? 25.527 -2.790 -16.219 1.00 0.00 64 SER A C 6
ATOM 9503 O O . SER A 1 64 ? 25.452 -2.484 -17.411 1.00 0.00 64 SER A O 6
ATOM 9511 N N . ASN A 1 65 ? 25.631 -4.068 -15.797 1.00 0.00 65 ASN A N 6
ATOM 9512 C CA . ASN A 1 65 ? 25.614 -5.232 -16.710 1.00 0.00 65 ASN A CA 6
ATOM 9513 C C . ASN A 1 65 ? 24.224 -5.894 -16.782 1.00 0.00 65 ASN A C 6
ATOM 9514 O O . ASN A 1 65 ? 24.041 -6.840 -17.545 1.00 0.00 65 ASN A O 6
ATOM 9525 N N . SER A 1 66 ? 23.242 -5.385 -16.009 1.00 0.00 66 SER A N 6
ATOM 9526 C CA . SER A 1 66 ? 21.843 -5.855 -16.099 1.00 0.00 66 SER A CA 6
ATOM 9527 C C . SER A 1 66 ? 21.224 -5.563 -17.510 1.00 0.00 66 SER A C 6
ATOM 9528 O O . SER A 1 66 ? 20.589 -6.466 -18.070 1.00 0.00 66 SER A O 6
ATOM 9536 N N . PRO A 1 67 ? 21.382 -4.319 -18.128 1.00 0.00 67 PRO A N 6
ATOM 9537 C CA . PRO A 1 67 ? 20.889 -4.062 -19.505 1.00 0.00 67 PRO A CA 6
ATOM 9538 C C . PRO A 1 67 ? 21.717 -4.827 -20.564 1.00 0.00 67 PRO A C 6
ATOM 9539 O O . PRO A 1 67 ? 21.158 -5.349 -21.538 1.00 0.00 67 PRO A O 6
ATOM 9550 N N . GLN A 1 68 ? 23.047 -4.912 -20.340 1.00 0.00 68 GLN A N 6
ATOM 9551 C CA . GLN A 1 68 ? 23.986 -5.604 -21.243 1.00 0.00 68 GLN A CA 6
ATOM 9552 C C . GLN A 1 68 ? 24.278 -7.019 -20.694 1.00 0.00 68 GLN A C 6
ATOM 9553 O O . GLN A 1 68 ? 25.427 -7.423 -20.443 1.00 0.00 68 GLN A O 6
ATOM 9567 N N . GLU A 1 69 ? 23.174 -7.772 -20.553 1.00 0.00 69 GLU A N 6
ATOM 9568 C CA . GLU A 1 69 ? 23.133 -9.147 -20.002 1.00 0.00 69 GLU A CA 6
ATOM 9569 C C . GLU A 1 69 ? 23.903 -10.166 -20.871 1.00 0.00 69 GLU A C 6
ATOM 9570 O O . GLU A 1 69 ? 24.142 -11.302 -20.443 1.00 0.00 69 GLU A O 6
ATOM 9582 N N . GLU A 1 70 ? 24.279 -9.745 -22.087 1.00 0.00 70 GLU A N 6
ATOM 9583 C CA . GLU A 1 70 ? 25.031 -10.569 -23.042 1.00 0.00 70 GLU A CA 6
ATOM 9584 C C . GLU A 1 70 ? 26.482 -10.844 -22.554 1.00 0.00 70 GLU A C 6
ATOM 9585 O O . GLU A 1 70 ? 27.085 -11.856 -22.936 1.00 0.00 70 GLU A O 6
ATOM 9597 N N . ARG A 1 71 ? 27.023 -9.948 -21.695 1.00 0.00 71 ARG A N 6
ATOM 9598 C CA . ARG A 1 71 ? 28.417 -10.049 -21.192 1.00 0.00 71 ARG A CA 6
ATOM 9599 C C . ARG A 1 71 ? 28.592 -11.200 -20.159 1.00 0.00 71 ARG A C 6
ATOM 9600 O O . ARG A 1 71 ? 29.726 -11.625 -19.878 1.00 0.00 71 ARG A O 6
ATOM 9621 N N . TYR A 1 72 ? 27.465 -11.716 -19.620 1.00 0.00 72 TYR A N 6
ATOM 9622 C CA . TYR A 1 72 ? 27.471 -12.843 -18.657 1.00 0.00 72 TYR A CA 6
ATOM 9623 C C . TYR A 1 72 ? 28.102 -14.081 -19.341 1.00 0.00 72 TYR A C 6
ATOM 9624 O O . TYR A 1 72 ? 27.672 -14.471 -20.431 1.00 0.00 72 TYR A O 6
ATOM 9642 N N . GLU A 1 73 ? 29.107 -14.685 -18.699 1.00 0.00 73 GLU A N 6
ATOM 9643 C CA . GLU A 1 73 ? 29.970 -15.712 -19.318 1.00 0.00 73 GLU A CA 6
ATOM 9644 C C . GLU A 1 73 ? 29.499 -17.128 -18.968 1.00 0.00 73 GLU A C 6
ATOM 9645 O O . GLU A 1 73 ? 29.666 -17.581 -17.833 1.00 0.00 73 GLU A O 6
ATOM 9657 N N . LYS A 1 74 ? 28.912 -17.816 -19.958 1.00 0.00 74 LYS A N 6
ATOM 9658 C CA . LYS A 1 74 ? 28.511 -19.222 -19.827 1.00 0.00 74 LYS A CA 6
ATOM 9659 C C . LYS A 1 74 ? 29.757 -20.123 -19.857 1.00 0.00 74 LYS A C 6
ATOM 9660 O O . LYS A 1 74 ? 30.435 -20.216 -20.887 1.00 0.00 74 LYS A O 6
ATOM 9679 N N . LYS A 1 75 ? 30.062 -20.755 -18.718 1.00 0.00 75 LYS A N 6
ATOM 9680 C CA . LYS A 1 75 ? 31.109 -21.784 -18.618 1.00 0.00 75 LYS A CA 6
ATOM 9681 C C . LYS A 1 75 ? 30.564 -22.969 -17.816 1.00 0.00 75 LYS A C 6
ATOM 9682 O O . LYS A 1 75 ? 29.783 -22.793 -16.874 1.00 0.00 75 LYS A O 6
ATOM 9701 N N . THR A 1 76 ? 30.963 -24.175 -18.218 1.00 0.00 76 THR A N 6
ATOM 9702 C CA . THR A 1 76 ? 30.513 -25.424 -17.600 1.00 0.00 76 THR A CA 6
ATOM 9703 C C . THR A 1 76 ? 31.602 -25.958 -16.660 1.00 0.00 76 THR A C 6
ATOM 9704 O O . THR A 1 76 ? 32.781 -25.990 -17.025 1.00 0.00 76 THR A O 6
ATOM 9715 N N . ALA A 1 77 ? 31.186 -26.354 -15.449 1.00 0.00 77 ALA A N 6
ATOM 9716 C CA . ALA A 1 77 ? 32.061 -26.967 -14.434 1.00 0.00 77 ALA A CA 6
ATOM 9717 C C . ALA A 1 77 ? 32.652 -28.304 -14.925 1.00 0.00 77 ALA A C 6
ATOM 9718 O O . ALA A 1 77 ? 32.121 -28.922 -15.860 1.00 0.00 77 ALA A O 6
ATOM 9725 N N . SER A 1 78 ? 33.736 -28.744 -14.267 1.00 0.00 78 SER A N 6
ATOM 9726 C CA . SER A 1 78 ? 34.424 -30.017 -14.570 1.00 0.00 78 SER A CA 6
ATOM 9727 C C . SER A 1 78 ? 33.514 -31.232 -14.289 1.00 0.00 78 SER A C 6
ATOM 9728 O O . SER A 1 78 ? 33.680 -32.294 -14.893 1.00 0.00 78 SER A O 6
ATOM 9736 N N . ASN A 1 79 ? 32.547 -31.047 -13.363 1.00 0.00 79 ASN A N 6
ATOM 9737 C CA . ASN A 1 79 ? 31.509 -32.053 -13.050 1.00 0.00 79 ASN A CA 6
ATOM 9738 C C . ASN A 1 79 ? 30.500 -32.204 -14.217 1.00 0.00 79 ASN A C 6
ATOM 9739 O O . ASN A 1 79 ? 29.870 -33.253 -14.376 1.00 0.00 79 ASN A O 6
ATOM 9750 N N . GLY A 1 80 ? 30.390 -31.146 -15.043 1.00 0.00 80 GLY A N 6
ATOM 9751 C CA . GLY A 1 80 ? 29.459 -31.107 -16.179 1.00 0.00 80 GLY A CA 6
ATOM 9752 C C . GLY A 1 80 ? 28.195 -30.313 -15.865 1.00 0.00 80 GLY A C 6
ATOM 9753 O O . GLY A 1 80 ? 27.117 -30.612 -16.394 1.00 0.00 80 GLY A O 6
ATOM 9757 N N . LYS A 1 81 ? 28.332 -29.290 -14.992 1.00 0.00 81 LYS A N 6
ATOM 9758 C CA . LYS A 1 81 ? 27.200 -28.445 -14.540 1.00 0.00 81 LYS A CA 6
ATOM 9759 C C . LYS A 1 81 ? 27.356 -27.002 -15.046 1.00 0.00 81 LYS A C 6
ATOM 9760 O O . LYS A 1 81 ? 28.372 -26.355 -14.803 1.00 0.00 81 LYS A O 6
ATOM 9779 N N . PHE A 1 82 ? 26.318 -26.511 -15.725 1.00 0.00 82 PHE A N 6
ATOM 9780 C CA . PHE A 1 82 ? 26.344 -25.238 -16.464 1.00 0.00 82 PHE A CA 6
ATOM 9781 C C . PHE A 1 82 ? 26.078 -24.064 -15.515 1.00 0.00 82 PHE A C 6
ATOM 9782 O O . PHE A 1 82 ? 25.098 -24.082 -14.784 1.00 0.00 82 PHE A O 6
ATOM 9799 N N . TYR A 1 83 ? 26.941 -23.049 -15.540 1.00 0.00 83 TYR A N 6
ATOM 9800 C CA . TYR A 1 83 ? 26.742 -21.805 -14.776 1.00 0.00 83 TYR A CA 6
ATOM 9801 C C . TYR A 1 83 ? 27.133 -20.610 -15.648 1.00 0.00 83 TYR A C 6
ATOM 9802 O O . TYR A 1 83 ? 27.642 -20.776 -16.767 1.00 0.00 83 TYR A O 6
ATOM 9820 N N . PHE A 1 84 ? 26.880 -19.404 -15.136 1.00 0.00 84 PHE A N 6
ATOM 9821 C CA . PHE A 1 84 ? 27.337 -18.162 -15.763 1.00 0.00 84 PHE A CA 6
ATOM 9822 C C . PHE A 1 84 ? 28.010 -17.289 -14.704 1.00 0.00 84 PHE A C 6
ATOM 9823 O O . PHE A 1 84 ? 27.512 -17.166 -13.587 1.00 0.00 84 PHE A O 6
ATOM 9840 N N . ASN A 1 85 ? 29.156 -16.710 -15.046 1.00 0.00 85 ASN A N 6
ATOM 9841 C CA . ASN A 1 85 ? 29.880 -15.783 -14.168 1.00 0.00 85 ASN A CA 6
ATOM 9842 C C . ASN A 1 85 ? 29.906 -14.400 -14.820 1.00 0.00 85 ASN A C 6
ATOM 9843 O O . ASN A 1 85 ? 30.228 -14.255 -15.999 1.00 0.00 85 ASN A O 6
ATOM 9854 N N . LEU A 1 86 ? 29.520 -13.391 -14.056 1.00 0.00 86 LEU A N 6
ATOM 9855 C CA . LEU A 1 86 ? 29.617 -11.999 -14.471 1.00 0.00 86 LEU A CA 6
ATOM 9856 C C . LEU A 1 86 ? 30.974 -11.483 -13.984 1.00 0.00 86 LEU A C 6
ATOM 9857 O O . LEU A 1 86 ? 31.130 -11.193 -12.797 1.00 0.00 86 LEU A O 6
ATOM 9873 N N . LYS A 1 87 ? 31.966 -11.440 -14.880 1.00 0.00 87 LYS A N 6
ATOM 9874 C CA . LYS A 1 87 ? 33.289 -10.870 -14.571 1.00 0.00 87 LYS A CA 6
ATOM 9875 C C . LYS A 1 87 ? 33.407 -9.515 -15.284 1.00 0.00 87 LYS A C 6
ATOM 9876 O O . LYS A 1 87 ? 33.044 -9.383 -16.461 1.00 0.00 87 LYS A O 6
ATOM 9895 N N . ALA A 1 88 ? 33.930 -8.523 -14.547 1.00 0.00 88 ALA A N 6
ATOM 9896 C CA . ALA A 1 88 ? 34.039 -7.120 -14.996 1.00 0.00 88 ALA A CA 6
ATOM 9897 C C . ALA A 1 88 ? 35.468 -6.800 -15.467 1.00 0.00 88 ALA A C 6
ATOM 9898 O O . ALA A 1 88 ? 36.394 -7.574 -15.225 1.00 0.00 88 ALA A O 6
ATOM 9905 N N . ALA A 1 89 ? 35.650 -5.611 -16.081 1.00 0.00 89 ALA A N 6
ATOM 9906 C CA . ALA A 1 89 ? 36.953 -5.170 -16.647 1.00 0.00 89 ALA A CA 6
ATOM 9907 C C . ALA A 1 89 ? 38.053 -4.992 -15.566 1.00 0.00 89 ALA A C 6
ATOM 9908 O O . ALA A 1 89 ? 39.228 -4.809 -15.891 1.00 0.00 89 ALA A O 6
ATOM 9915 N N . ASN A 1 90 ? 37.656 -5.069 -14.278 1.00 0.00 90 ASN A N 6
ATOM 9916 C CA . ASN A 1 90 ? 38.579 -5.016 -13.120 1.00 0.00 90 ASN A CA 6
ATOM 9917 C C . ASN A 1 90 ? 39.171 -6.414 -12.807 1.00 0.00 90 ASN A C 6
ATOM 9918 O O . ASN A 1 90 ? 39.835 -6.592 -11.777 1.00 0.00 90 ASN A O 6
ATOM 9929 N N . HIS A 1 91 ? 38.902 -7.398 -13.705 1.00 0.00 91 HIS A N 6
ATOM 9930 C CA . HIS A 1 91 ? 39.374 -8.803 -13.596 1.00 0.00 91 HIS A CA 6
ATOM 9931 C C . HIS A 1 91 ? 38.779 -9.512 -12.354 1.00 0.00 91 HIS A C 6
ATOM 9932 O O . HIS A 1 91 ? 39.307 -10.529 -11.887 1.00 0.00 91 HIS A O 6
ATOM 9947 N N . GLN A 1 92 ? 37.646 -8.981 -11.861 1.00 0.00 92 GLN A N 6
ATOM 9948 C CA . GLN A 1 92 ? 36.927 -9.520 -10.685 1.00 0.00 92 GLN A CA 6
ATOM 9949 C C . GLN A 1 92 ? 35.532 -10.005 -11.094 1.00 0.00 92 GLN A C 6
ATOM 9950 O O . GLN A 1 92 ? 34.798 -9.274 -11.776 1.00 0.00 92 GLN A O 6
ATOM 9964 N N . ILE A 1 93 ? 35.181 -11.248 -10.702 1.00 0.00 93 ILE A N 6
ATOM 9965 C CA . ILE A 1 93 ? 33.833 -11.780 -10.913 1.00 0.00 93 ILE A CA 6
ATOM 9966 C C . ILE A 1 93 ? 32.856 -11.120 -9.916 1.00 0.00 93 ILE A C 6
ATOM 9967 O O . ILE A 1 93 ? 32.750 -11.506 -8.752 1.00 0.00 93 ILE A O 6
ATOM 9983 N N . ILE A 1 94 ? 32.114 -10.141 -10.416 1.00 0.00 94 ILE A N 6
ATOM 9984 C CA . ILE A 1 94 ? 31.188 -9.338 -9.606 1.00 0.00 94 ILE A CA 6
ATOM 9985 C C . ILE A 1 94 ? 29.899 -10.132 -9.272 1.00 0.00 94 ILE A C 6
ATOM 9986 O O . ILE A 1 94 ? 29.077 -9.667 -8.481 1.00 0.00 94 ILE A O 6
ATOM 10002 N N . GLY A 1 95 ? 29.752 -11.340 -9.863 1.00 0.00 95 GLY A N 6
ATOM 10003 C CA . GLY A 1 95 ? 28.672 -12.256 -9.507 1.00 0.00 95 GLY A CA 6
ATOM 10004 C C . GLY A 1 95 ? 28.759 -13.582 -10.257 1.00 0.00 95 GLY A C 6
ATOM 10005 O O . GLY A 1 95 ? 28.342 -13.666 -11.413 1.00 0.00 95 GLY A O 6
ATOM 10009 N N . SER A 1 96 ? 29.303 -14.627 -9.604 1.00 0.00 96 SER A N 6
ATOM 10010 C CA . SER A 1 96 ? 29.360 -15.989 -10.164 1.00 0.00 96 SER A CA 6
ATOM 10011 C C . SER A 1 96 ? 28.120 -16.760 -9.704 1.00 0.00 96 SER A C 6
ATOM 10012 O O . SER A 1 96 ? 27.913 -16.956 -8.502 1.00 0.00 96 SER A O 6
ATOM 10020 N N . SER A 1 97 ? 27.283 -17.157 -10.664 1.00 0.00 97 SER A N 6
ATOM 10021 C CA . SER A 1 97 ? 26.049 -17.895 -10.390 1.00 0.00 97 SER A CA 6
ATOM 10022 C C . SER A 1 97 ? 26.350 -19.321 -9.896 1.00 0.00 97 SER A C 6
ATOM 10023 O O . SER A 1 97 ? 27.474 -19.829 -10.050 1.00 0.00 97 SER A O 6
ATOM 10031 N N . GLN A 1 98 ? 25.319 -19.951 -9.319 1.00 0.00 98 GLN A N 6
ATOM 10032 C CA . GLN A 1 98 ? 25.393 -21.326 -8.808 1.00 0.00 98 GLN A CA 6
ATOM 10033 C C . GLN A 1 98 ? 25.426 -22.314 -9.990 1.00 0.00 98 GLN A C 6
ATOM 10034 O O . GLN A 1 98 ? 24.957 -21.985 -11.092 1.00 0.00 98 GLN A O 6
ATOM 10048 N N . MET A 1 99 ? 25.974 -23.521 -9.761 1.00 0.00 99 MET A N 6
ATOM 10049 C CA . MET A 1 99 ? 26.030 -24.560 -10.799 1.00 0.00 99 MET A CA 6
ATOM 10050 C C . MET A 1 99 ? 24.624 -25.135 -11.015 1.00 0.00 99 MET A C 6
ATOM 10051 O O . MET A 1 99 ? 24.021 -25.694 -10.092 1.00 0.00 99 MET A O 6
ATOM 10065 N N . TYR A 1 100 ? 24.109 -24.945 -12.230 1.00 0.00 100 TYR A N 6
ATOM 10066 C CA . TYR A 1 100 ? 22.822 -25.495 -12.671 1.00 0.00 100 TYR A CA 6
ATOM 10067 C C . TYR A 1 100 ? 23.054 -26.871 -13.308 1.00 0.00 100 TYR A C 6
ATOM 10068 O O . TYR A 1 100 ? 24.070 -27.081 -13.986 1.00 0.00 100 TYR A O 6
ATOM 10086 N N . ALA A 1 101 ? 22.111 -27.799 -13.086 1.00 0.00 101 ALA A N 6
ATOM 10087 C CA . ALA A 1 101 ? 22.149 -29.144 -13.690 1.00 0.00 101 ALA A CA 6
ATOM 10088 C C . ALA A 1 101 ? 21.907 -29.065 -15.209 1.00 0.00 101 ALA A C 6
ATOM 10089 O O . ALA A 1 101 ? 22.554 -29.766 -15.995 1.00 0.00 101 ALA A O 6
ATOM 10096 N N . THR A 1 102 ? 20.979 -28.179 -15.605 1.00 0.00 102 THR A N 6
ATOM 10097 C CA . THR A 1 102 ? 20.575 -27.992 -17.007 1.00 0.00 102 THR A CA 6
ATOM 10098 C C . THR A 1 102 ? 20.909 -26.565 -17.492 1.00 0.00 102 THR A C 6
ATOM 10099 O O . THR A 1 102 ? 20.900 -25.605 -16.707 1.00 0.00 102 THR A O 6
ATOM 10110 N N . ALA A 1 103 ? 21.180 -26.448 -18.806 1.00 0.00 103 ALA A N 6
ATOM 10111 C CA . ALA A 1 103 ? 21.563 -25.181 -19.462 1.00 0.00 103 ALA A CA 6
ATOM 10112 C C . ALA A 1 103 ? 20.381 -24.184 -19.527 1.00 0.00 103 ALA A C 6
ATOM 10113 O O . ALA A 1 103 ? 20.592 -22.971 -19.580 1.00 0.00 103 ALA A O 6
ATOM 10120 N N . GLN A 1 104 ? 19.139 -24.703 -19.516 1.00 0.00 104 GLN A N 6
ATOM 10121 C CA . GLN A 1 104 ? 17.919 -23.861 -19.550 1.00 0.00 104 GLN A CA 6
ATOM 10122 C C . GLN A 1 104 ? 17.740 -23.067 -18.234 1.00 0.00 104 GLN A C 6
ATOM 10123 O O . GLN A 1 104 ? 17.188 -21.956 -18.233 1.00 0.00 104 GLN A O 6
ATOM 10137 N N . SER A 1 105 ? 18.228 -23.646 -17.124 1.00 0.00 105 SER A N 6
ATOM 10138 C CA . SER A 1 105 ? 18.176 -23.012 -15.797 1.00 0.00 105 SER A CA 6
ATOM 10139 C C . SER A 1 105 ? 19.160 -21.818 -15.704 1.00 0.00 105 SER A C 6
ATOM 10140 O O . SER A 1 105 ? 18.968 -20.914 -14.879 1.00 0.00 105 SER A O 6
ATOM 10148 N N . ARG A 1 106 ? 20.215 -21.832 -16.553 1.00 0.00 106 ARG A N 6
ATOM 10149 C CA . ARG A 1 106 ? 21.114 -20.671 -16.749 1.00 0.00 106 ARG A CA 6
ATOM 10150 C C . ARG A 1 106 ? 20.311 -19.478 -17.294 1.00 0.00 106 ARG A C 6
ATOM 10151 O O . ARG A 1 106 ? 20.405 -18.378 -16.766 1.00 0.00 106 ARG A O 6
ATOM 10172 N N . GLU A 1 107 ? 19.521 -19.738 -18.355 1.00 0.00 107 GLU A N 6
ATOM 10173 C CA . GLU A 1 107 ? 18.720 -18.713 -19.068 1.00 0.00 107 GLU A CA 6
ATOM 10174 C C . GLU A 1 107 ? 17.668 -18.079 -18.136 1.00 0.00 107 GLU A C 6
ATOM 10175 O O . GLU A 1 107 ? 17.415 -16.866 -18.193 1.00 0.00 107 GLU A O 6
ATOM 10187 N N . THR A 1 108 ? 17.079 -18.919 -17.271 1.00 0.00 108 THR A N 6
ATOM 10188 C CA . THR A 1 108 ? 16.154 -18.480 -16.213 1.00 0.00 108 THR A CA 6
ATOM 10189 C C . THR A 1 108 ? 16.907 -17.625 -15.167 1.00 0.00 108 THR A C 6
ATOM 10190 O O . THR A 1 108 ? 16.382 -16.624 -14.657 1.00 0.00 108 THR A O 6
ATOM 10201 N N . GLY A 1 109 ? 18.165 -18.027 -14.891 1.00 0.00 109 GLY A N 6
ATOM 10202 C CA . GLY A 1 109 ? 19.049 -17.301 -13.978 1.00 0.00 109 GLY A CA 6
ATOM 10203 C C . GLY A 1 109 ? 19.462 -15.931 -14.514 1.00 0.00 109 GLY A C 6
ATOM 10204 O O . GLY A 1 109 ? 19.598 -14.988 -13.738 1.00 0.00 109 GLY A O 6
ATOM 10208 N N . ILE A 1 110 ? 19.661 -15.829 -15.852 1.00 0.00 110 ILE A N 6
ATOM 10209 C CA . ILE A 1 110 ? 20.000 -14.555 -16.531 1.00 0.00 110 ILE A CA 6
ATOM 10210 C C . ILE A 1 110 ? 18.870 -13.539 -16.280 1.00 0.00 110 ILE A C 6
ATOM 10211 O O . ILE A 1 110 ? 19.115 -12.398 -15.898 1.00 0.00 110 ILE A O 6
ATOM 10227 N N . ALA A 1 111 ? 17.628 -14.022 -16.470 1.00 0.00 111 ALA A N 6
ATOM 10228 C CA . ALA A 1 111 ? 16.397 -13.231 -16.295 1.00 0.00 111 ALA A CA 6
ATOM 10229 C C . ALA A 1 111 ? 16.198 -12.799 -14.833 1.00 0.00 111 ALA A C 6
ATOM 10230 O O . ALA A 1 111 ? 15.713 -11.690 -14.559 1.00 0.00 111 ALA A O 6
ATOM 10237 N N . SER A 1 112 ? 16.592 -13.681 -13.902 1.00 0.00 112 SER A N 6
ATOM 10238 C CA . SER A 1 112 ? 16.467 -13.427 -12.461 1.00 0.00 112 SER A CA 6
ATOM 10239 C C . SER A 1 112 ? 17.480 -12.345 -12.005 1.00 0.00 112 SER A C 6
ATOM 10240 O O . SER A 1 112 ? 17.128 -11.445 -11.253 1.00 0.00 112 SER A O 6
ATOM 10248 N N . VAL A 1 113 ? 18.732 -12.432 -12.500 1.00 0.00 113 VAL A N 6
ATOM 10249 C CA . VAL A 1 113 ? 19.808 -11.455 -12.187 1.00 0.00 113 VAL A CA 6
ATOM 10250 C C . VAL A 1 113 ? 19.564 -10.104 -12.914 1.00 0.00 113 VAL A C 6
ATOM 10251 O O . VAL A 1 113 ? 19.967 -9.041 -12.437 1.00 0.00 113 VAL A O 6
ATOM 10264 N N . LYS A 1 114 ? 18.863 -10.170 -14.055 1.00 0.00 114 LYS A N 6
ATOM 10265 C CA . LYS A 1 114 ? 18.497 -8.991 -14.871 1.00 0.00 114 LYS A CA 6
ATOM 10266 C C . LYS A 1 114 ? 17.509 -8.108 -14.067 1.00 0.00 114 LYS A C 6
ATOM 10267 O O . LYS A 1 114 ? 17.682 -6.883 -13.956 1.00 0.00 114 LYS A O 6
ATOM 10286 N N . ALA A 1 115 ? 16.490 -8.775 -13.492 1.00 0.00 115 ALA A N 6
ATOM 10287 C CA . ALA A 1 115 ? 15.410 -8.122 -12.733 1.00 0.00 115 ALA A CA 6
ATOM 10288 C C . ALA A 1 115 ? 15.879 -7.698 -11.327 1.00 0.00 115 ALA A C 6
ATOM 10289 O O . ALA A 1 115 ? 15.657 -6.559 -10.892 1.00 0.00 115 ALA A O 6
ATOM 10296 N N . ASN A 1 116 ? 16.542 -8.629 -10.631 1.00 0.00 116 ASN A N 6
ATOM 10297 C CA . ASN A 1 116 ? 16.948 -8.458 -9.223 1.00 0.00 116 ASN A CA 6
ATOM 10298 C C . ASN A 1 116 ? 18.275 -7.686 -9.096 1.00 0.00 116 ASN A C 6
ATOM 10299 O O . ASN A 1 116 ? 18.610 -7.214 -8.007 1.00 0.00 116 ASN A O 6
ATOM 10310 N N . GLY A 1 117 ? 19.010 -7.548 -10.218 1.00 0.00 117 GLY A N 6
ATOM 10311 C CA . GLY A 1 117 ? 20.227 -6.722 -10.272 1.00 0.00 117 GLY A CA 6
ATOM 10312 C C . GLY A 1 117 ? 19.913 -5.231 -10.191 1.00 0.00 117 GLY A C 6
ATOM 10313 O O . GLY A 1 117 ? 20.707 -4.439 -9.662 1.00 0.00 117 GLY A O 6
ATOM 10317 N N . THR A 1 118 ? 18.725 -4.859 -10.714 1.00 0.00 118 THR A N 6
ATOM 10318 C CA . THR A 1 118 ? 18.186 -3.488 -10.645 1.00 0.00 118 THR A CA 6
ATOM 10319 C C . THR A 1 118 ? 17.304 -3.290 -9.381 1.00 0.00 118 THR A C 6
ATOM 10320 O O . THR A 1 118 ? 16.655 -2.250 -9.226 1.00 0.00 118 THR A O 6
ATOM 10331 N N . SER A 1 119 ? 17.317 -4.286 -8.468 1.00 0.00 119 SER A N 6
ATOM 10332 C CA . SER A 1 119 ? 16.659 -4.210 -7.147 1.00 0.00 119 SER A CA 6
ATOM 10333 C C . SER A 1 119 ? 17.735 -3.969 -6.067 1.00 0.00 119 SER A C 6
ATOM 10334 O O . SER A 1 119 ? 18.536 -4.860 -5.781 1.00 0.00 119 SER A O 6
ATOM 10342 N N . GLN A 1 120 ? 17.770 -2.747 -5.488 1.00 0.00 120 GLN A N 6
ATOM 10343 C CA . GLN A 1 120 ? 18.822 -2.332 -4.516 1.00 0.00 120 GLN A CA 6
ATOM 10344 C C . GLN A 1 120 ? 18.374 -2.605 -3.059 1.00 0.00 120 GLN A C 6
ATOM 10345 O O . GLN A 1 120 ? 18.649 -1.821 -2.144 1.00 0.00 120 GLN A O 6
ATOM 10359 N N . THR A 1 121 ? 17.689 -3.739 -2.840 1.00 0.00 121 THR A N 6
ATOM 10360 C CA . THR A 1 121 ? 17.354 -4.214 -1.492 1.00 0.00 121 THR A CA 6
ATOM 10361 C C . THR A 1 121 ? 18.604 -4.894 -0.884 1.00 0.00 121 THR A C 6
ATOM 10362 O O . THR A 1 121 ? 18.730 -6.120 -0.878 1.00 0.00 121 THR A O 6
ATOM 10373 N N . VAL A 1 122 ? 19.572 -4.067 -0.456 1.00 0.00 122 VAL A N 6
ATOM 10374 C CA . VAL A 1 122 ? 20.853 -4.547 0.077 1.00 0.00 122 VAL A CA 6
ATOM 10375 C C . VAL A 1 122 ? 20.738 -4.716 1.596 1.00 0.00 122 VAL A C 6
ATOM 10376 O O . VAL A 1 122 ? 20.818 -3.743 2.358 1.00 0.00 122 VAL A O 6
ATOM 10389 N N . LYS A 1 123 ? 20.485 -5.959 2.012 1.00 0.00 123 LYS A N 6
ATOM 10390 C CA . LYS A 1 123 ? 20.453 -6.346 3.419 1.00 0.00 123 LYS A CA 6
ATOM 10391 C C . LYS A 1 123 ? 21.886 -6.487 3.948 1.00 0.00 123 LYS A C 6
ATOM 10392 O O . LYS A 1 123 ? 22.693 -7.217 3.367 1.00 0.00 123 LYS A O 6
ATOM 10411 N N . ASP A 1 124 ? 22.200 -5.778 5.040 1.00 0.00 124 ASP A N 6
ATOM 10412 C CA . ASP A 1 124 ? 23.475 -5.944 5.745 1.00 0.00 124 ASP A CA 6
ATOM 10413 C C . ASP A 1 124 ? 23.394 -7.224 6.587 1.00 0.00 124 ASP A C 6
ATOM 10414 O O . ASP A 1 124 ? 22.839 -7.223 7.692 1.00 0.00 124 ASP A O 6
ATOM 10423 N N . ASN A 1 125 ? 23.894 -8.328 6.015 1.00 0.00 125 ASN A N 6
ATOM 10424 C CA . ASN A 1 125 ? 24.010 -9.622 6.712 1.00 0.00 125 ASN A CA 6
ATOM 10425 C C . ASN A 1 125 ? 25.368 -9.680 7.476 1.00 0.00 125 ASN A C 6
ATOM 10426 O O . ASN A 1 125 ? 25.698 -10.673 8.138 1.00 0.00 125 ASN A O 6
ATOM 10437 N N . THR A 1 126 ? 26.149 -8.586 7.343 1.00 0.00 126 THR A N 6
ATOM 10438 C CA . THR A 1 126 ? 27.355 -8.318 8.129 1.00 0.00 126 THR A CA 6
ATOM 10439 C C . THR A 1 126 ? 26.970 -7.934 9.579 1.00 0.00 126 THR A C 6
ATOM 10440 O O . THR A 1 126 ? 26.275 -6.934 9.798 1.00 0.00 126 THR A O 6
ATOM 10451 N N . GLY A 1 127 ? 27.389 -8.762 10.553 1.00 0.00 127 GLY A N 6
ATOM 10452 C CA . GLY A 1 127 ? 27.162 -8.486 11.976 1.00 0.00 127 GLY A CA 6
ATOM 10453 C C . GLY A 1 127 ? 25.826 -9.019 12.481 1.00 0.00 127 GLY A C 6
ATOM 10454 O O . GLY A 1 127 ? 25.267 -8.499 13.458 1.00 0.00 127 GLY A O 6
ATOM 10458 N N . SER A 1 128 ? 25.317 -10.064 11.805 1.00 0.00 128 SER A N 6
ATOM 10459 C CA . SER A 1 128 ? 24.102 -10.780 12.211 1.00 0.00 128 SER A CA 6
ATOM 10460 C C . SER A 1 128 ? 24.443 -11.742 13.365 1.00 0.00 128 SER A C 6
ATOM 10461 O O . SER A 1 128 ? 24.723 -12.928 13.138 1.00 0.00 128 SER A O 6
ATOM 10469 N N . ASN A 1 129 ? 24.485 -11.198 14.594 1.00 0.00 129 ASN A N 6
ATOM 10470 C CA . ASN A 1 129 ? 24.856 -11.961 15.801 1.00 0.00 129 ASN A CA 6
ATOM 10471 C C . ASN A 1 129 ? 23.749 -12.991 16.177 1.00 0.00 129 ASN A C 6
ATOM 10472 O O . ASN A 1 129 ? 23.993 -14.212 16.058 1.00 0.00 129 ASN A O 6
ATOM 10483 N N . GLY A 1 14 ? 3.650 -0.462 -10.506 1.00 0.00 14 GLY A N 7
ATOM 10484 C CA . GLY A 1 14 ? 3.542 -1.908 -10.782 1.00 0.00 14 GLY A CA 7
ATOM 10485 C C . GLY A 1 14 ? 4.067 -2.750 -9.627 1.00 0.00 14 GLY A C 7
ATOM 10486 O O . GLY A 1 14 ? 4.065 -2.293 -8.477 1.00 0.00 14 GLY A O 7
ATOM 10490 N N . VAL A 1 15 ? 4.523 -3.979 -9.938 1.00 0.00 15 VAL A N 7
ATOM 10491 C CA . VAL A 1 15 ? 5.087 -4.914 -8.943 1.00 0.00 15 VAL A CA 7
ATOM 10492 C C . VAL A 1 15 ? 6.557 -4.566 -8.652 1.00 0.00 15 VAL A C 7
ATOM 10493 O O . VAL A 1 15 ? 7.225 -3.915 -9.471 1.00 0.00 15 VAL A O 7
ATOM 10506 N N . ILE A 1 16 ? 7.044 -4.991 -7.479 1.00 0.00 16 ILE A N 7
ATOM 10507 C CA . ILE A 1 16 ? 8.458 -4.832 -7.086 1.00 0.00 16 ILE A CA 7
ATOM 10508 C C . ILE A 1 16 ? 9.321 -5.952 -7.717 1.00 0.00 16 ILE A C 7
ATOM 10509 O O . ILE A 1 16 ? 8.792 -6.994 -8.156 1.00 0.00 16 ILE A O 7
ATOM 10525 N N . MET A 1 17 ? 10.646 -5.722 -7.779 1.00 0.00 17 MET A N 7
ATOM 10526 C CA . MET A 1 17 ? 11.605 -6.744 -8.223 1.00 0.00 17 MET A CA 7
ATOM 10527 C C . MET A 1 17 ? 11.735 -7.784 -7.104 1.00 0.00 17 MET A C 7
ATOM 10528 O O . MET A 1 17 ? 12.241 -7.466 -6.016 1.00 0.00 17 MET A O 7
ATOM 10542 N N . ALA A 1 18 ? 11.211 -8.997 -7.355 1.00 0.00 18 ALA A N 7
ATOM 10543 C CA . ALA A 1 18 ? 11.235 -10.100 -6.384 1.00 0.00 18 ALA A CA 7
ATOM 10544 C C . ALA A 1 18 ? 12.669 -10.638 -6.232 1.00 0.00 18 ALA A C 7
ATOM 10545 O O . ALA A 1 18 ? 13.068 -11.594 -6.914 1.00 0.00 18 ALA A O 7
ATOM 10552 N N . GLY A 1 19 ? 13.446 -9.960 -5.377 1.00 0.00 19 GLY A N 7
ATOM 10553 C CA . GLY A 1 19 ? 14.832 -10.309 -5.119 1.00 0.00 19 GLY A CA 7
ATOM 10554 C C . GLY A 1 19 ? 15.514 -9.288 -4.220 1.00 0.00 19 GLY A C 7
ATOM 10555 O O . GLY A 1 19 ? 15.173 -8.099 -4.250 1.00 0.00 19 GLY A O 7
ATOM 10559 N N . TRP A 1 20 ? 16.481 -9.761 -3.424 1.00 0.00 20 TRP A N 7
ATOM 10560 C CA . TRP A 1 20 ? 17.229 -8.949 -2.452 1.00 0.00 20 TRP A CA 7
ATOM 10561 C C . TRP A 1 20 ? 18.683 -9.436 -2.362 1.00 0.00 20 TRP A C 7
ATOM 10562 O O . TRP A 1 20 ? 18.972 -10.623 -2.561 1.00 0.00 20 TRP A O 7
ATOM 10583 N N . PHE A 1 21 ? 19.584 -8.506 -2.055 1.00 0.00 21 PHE A N 7
ATOM 10584 C CA . PHE A 1 21 ? 21.001 -8.795 -1.788 1.00 0.00 21 PHE A CA 7
ATOM 10585 C C . PHE A 1 21 ? 21.218 -8.937 -0.273 1.00 0.00 21 PHE A C 7
ATOM 10586 O O . PHE A 1 21 ? 20.451 -8.382 0.509 1.00 0.00 21 PHE A O 7
ATOM 10603 N N . GLU A 1 22 ? 22.242 -9.715 0.134 1.00 0.00 22 GLU A N 7
ATOM 10604 C CA . GLU A 1 22 ? 22.685 -9.806 1.545 1.00 0.00 22 GLU A CA 7
ATOM 10605 C C . GLU A 1 22 ? 24.213 -9.683 1.582 1.00 0.00 22 GLU A C 7
ATOM 10606 O O . GLU A 1 22 ? 24.916 -10.612 1.161 1.00 0.00 22 GLU A O 7
ATOM 10618 N N . LEU A 1 23 ? 24.724 -8.551 2.102 1.00 0.00 23 LEU A N 7
ATOM 10619 C CA . LEU A 1 23 ? 26.165 -8.315 2.229 1.00 0.00 23 LEU A CA 7
ATOM 10620 C C . LEU A 1 23 ? 26.676 -9.005 3.495 1.00 0.00 23 LEU A C 7
ATOM 10621 O O . LEU A 1 23 ? 26.469 -8.522 4.599 1.00 0.00 23 LEU A O 7
ATOM 10637 N N . SER A 1 24 ? 27.312 -10.158 3.294 1.00 0.00 24 SER A N 7
ATOM 10638 C CA . SER A 1 24 ? 27.867 -10.994 4.360 1.00 0.00 24 SER A CA 7
ATOM 10639 C C . SER A 1 24 ? 29.392 -10.772 4.448 1.00 0.00 24 SER A C 7
ATOM 10640 O O . SER A 1 24 ? 29.949 -9.929 3.727 1.00 0.00 24 SER A O 7
ATOM 10648 N N . LYS A 1 25 ? 30.056 -11.508 5.350 1.00 0.00 25 LYS A N 7
ATOM 10649 C CA . LYS A 1 25 ? 31.526 -11.579 5.403 1.00 0.00 25 LYS A CA 7
ATOM 10650 C C . LYS A 1 25 ? 31.967 -13.027 5.672 1.00 0.00 25 LYS A C 7
ATOM 10651 O O . LYS A 1 25 ? 31.159 -13.883 6.051 1.00 0.00 25 LYS A O 7
ATOM 10670 N N . SER A 1 26 ? 33.257 -13.287 5.456 1.00 0.00 26 SER A N 7
ATOM 10671 C CA . SER A 1 26 ? 33.894 -14.576 5.758 1.00 0.00 26 SER A CA 7
ATOM 10672 C C . SER A 1 26 ? 34.661 -14.454 7.096 1.00 0.00 26 SER A C 7
ATOM 10673 O O . SER A 1 26 ? 34.572 -13.413 7.770 1.00 0.00 26 SER A O 7
ATOM 10681 N N . SER A 1 27 ? 35.411 -15.511 7.469 1.00 0.00 27 SER A N 7
ATOM 10682 C CA . SER A 1 27 ? 36.136 -15.583 8.757 1.00 0.00 27 SER A CA 7
ATOM 10683 C C . SER A 1 27 ? 37.205 -14.472 8.869 1.00 0.00 27 SER A C 7
ATOM 10684 O O . SER A 1 27 ? 37.441 -13.929 9.952 1.00 0.00 27 SER A O 7
ATOM 10692 N N . ASP A 1 28 ? 37.843 -14.132 7.732 1.00 0.00 28 ASP A N 7
ATOM 10693 C CA . ASP A 1 28 ? 38.862 -13.061 7.665 1.00 0.00 28 ASP A CA 7
ATOM 10694 C C . ASP A 1 28 ? 38.224 -11.689 7.329 1.00 0.00 28 ASP A C 7
ATOM 10695 O O . ASP A 1 28 ? 38.902 -10.806 6.786 1.00 0.00 28 ASP A O 7
ATOM 10704 N N . ASN A 1 29 ? 36.922 -11.520 7.684 1.00 0.00 29 ASN A N 7
ATOM 10705 C CA . ASN A 1 29 ? 36.141 -10.270 7.462 1.00 0.00 29 ASN A CA 7
ATOM 10706 C C . ASN A 1 29 ? 35.988 -9.935 5.965 1.00 0.00 29 ASN A C 7
ATOM 10707 O O . ASN A 1 29 ? 35.651 -8.809 5.615 1.00 0.00 29 ASN A O 7
ATOM 10718 N N . GLN A 1 30 ? 36.191 -10.945 5.102 1.00 0.00 30 GLN A N 7
ATOM 10719 C CA . GLN A 1 30 ? 36.134 -10.792 3.636 1.00 0.00 30 GLN A CA 7
ATOM 10720 C C . GLN A 1 30 ? 34.679 -10.581 3.193 1.00 0.00 30 GLN A C 7
ATOM 10721 O O . GLN A 1 30 ? 33.863 -11.489 3.327 1.00 0.00 30 GLN A O 7
ATOM 10735 N N . PHE A 1 31 ? 34.376 -9.418 2.618 1.00 0.00 31 PHE A N 7
ATOM 10736 C CA . PHE A 1 31 ? 32.995 -8.985 2.368 1.00 0.00 31 PHE A CA 7
ATOM 10737 C C . PHE A 1 31 ? 32.508 -9.533 1.024 1.00 0.00 31 PHE A C 7
ATOM 10738 O O . PHE A 1 31 ? 33.096 -9.268 -0.017 1.00 0.00 31 PHE A O 7
ATOM 10755 N N . ARG A 1 32 ? 31.435 -10.312 1.089 1.00 0.00 32 ARG A N 7
ATOM 10756 C CA . ARG A 1 32 ? 30.901 -11.097 -0.020 1.00 0.00 32 ARG A CA 7
ATOM 10757 C C . ARG A 1 32 ? 29.379 -11.062 0.064 1.00 0.00 32 ARG A C 7
ATOM 10758 O O . ARG A 1 32 ? 28.796 -11.532 1.047 1.00 0.00 32 ARG A O 7
ATOM 10779 N N . PHE A 1 33 ? 28.734 -10.472 -0.952 1.00 0.00 33 PHE A N 7
ATOM 10780 C CA . PHE A 1 33 ? 27.272 -10.349 -0.988 1.00 0.00 33 PHE A CA 7
ATOM 10781 C C . PHE A 1 33 ? 26.669 -11.381 -1.940 1.00 0.00 33 PHE A C 7
ATOM 10782 O O . PHE A 1 33 ? 27.271 -11.744 -2.957 1.00 0.00 33 PHE A O 7
ATOM 10799 N N . VAL A 1 34 ? 25.482 -11.859 -1.569 1.00 0.00 34 VAL A N 7
ATOM 10800 C CA . VAL A 1 34 ? 24.672 -12.777 -2.373 1.00 0.00 34 VAL A CA 7
ATOM 10801 C C . VAL A 1 34 ? 23.476 -12.005 -2.951 1.00 0.00 34 VAL A C 7
ATOM 10802 O O . VAL A 1 34 ? 23.246 -10.846 -2.599 1.00 0.00 34 VAL A O 7
ATOM 10815 N N . LEU A 1 35 ? 22.748 -12.658 -3.845 1.00 0.00 35 LEU A N 7
ATOM 10816 C CA . LEU A 1 35 ? 21.497 -12.165 -4.423 1.00 0.00 35 LEU A CA 7
ATOM 10817 C C . LEU A 1 35 ? 20.530 -13.339 -4.462 1.00 0.00 35 LEU A C 7
ATOM 10818 O O . LEU A 1 35 ? 20.759 -14.300 -5.193 1.00 0.00 35 LEU A O 7
ATOM 10834 N N . LYS A 1 36 ? 19.506 -13.290 -3.611 1.00 0.00 36 LYS A N 7
ATOM 10835 C CA . LYS A 1 36 ? 18.403 -14.249 -3.622 1.00 0.00 36 LYS A CA 7
ATOM 10836 C C . LYS A 1 36 ? 17.258 -13.667 -4.443 1.00 0.00 36 LYS A C 7
ATOM 10837 O O . LYS A 1 36 ? 17.026 -12.461 -4.407 1.00 0.00 36 LYS A O 7
ATOM 10856 N N . ALA A 1 37 ? 16.572 -14.517 -5.210 1.00 0.00 37 ALA A N 7
ATOM 10857 C CA . ALA A 1 37 ? 15.301 -14.159 -5.854 1.00 0.00 37 ALA A CA 7
ATOM 10858 C C . ALA A 1 37 ? 14.158 -14.181 -4.809 1.00 0.00 37 ALA A C 7
ATOM 10859 O O . ALA A 1 37 ? 14.388 -14.540 -3.649 1.00 0.00 37 ALA A O 7
ATOM 10866 N N . GLY A 1 38 ? 12.925 -13.832 -5.241 1.00 0.00 38 GLY A N 7
ATOM 10867 C CA . GLY A 1 38 ? 11.739 -13.812 -4.356 1.00 0.00 38 GLY A CA 7
ATOM 10868 C C . GLY A 1 38 ? 11.363 -15.197 -3.828 1.00 0.00 38 GLY A C 7
ATOM 10869 O O . GLY A 1 38 ? 10.633 -15.323 -2.846 1.00 0.00 38 GLY A O 7
ATOM 10873 N N . ASN A 1 39 ? 11.882 -16.230 -4.513 1.00 0.00 39 ASN A N 7
ATOM 10874 C CA . ASN A 1 39 ? 11.774 -17.652 -4.121 1.00 0.00 39 ASN A CA 7
ATOM 10875 C C . ASN A 1 39 ? 12.497 -17.939 -2.770 1.00 0.00 39 ASN A C 7
ATOM 10876 O O . ASN A 1 39 ? 12.188 -18.925 -2.088 1.00 0.00 39 ASN A O 7
ATOM 10887 N N . GLY A 1 40 ? 13.450 -17.058 -2.397 1.00 0.00 40 GLY A N 7
ATOM 10888 C CA . GLY A 1 40 ? 14.322 -17.261 -1.229 1.00 0.00 40 GLY A CA 7
ATOM 10889 C C . GLY A 1 40 ? 15.600 -18.015 -1.594 1.00 0.00 40 GLY A C 7
ATOM 10890 O O . GLY A 1 40 ? 16.434 -18.297 -0.732 1.00 0.00 40 GLY A O 7
ATOM 10894 N N . GLU A 1 41 ? 15.742 -18.321 -2.891 1.00 0.00 41 GLU A N 7
ATOM 10895 C CA . GLU A 1 41 ? 16.851 -19.093 -3.453 1.00 0.00 41 GLU A CA 7
ATOM 10896 C C . GLU A 1 41 ? 17.898 -18.142 -4.048 1.00 0.00 41 GLU A C 7
ATOM 10897 O O . GLU A 1 41 ? 17.537 -17.242 -4.813 1.00 0.00 41 GLU A O 7
ATOM 10909 N N . THR A 1 42 ? 19.176 -18.345 -3.687 1.00 0.00 42 THR A N 7
ATOM 10910 C CA . THR A 1 42 ? 20.285 -17.526 -4.184 1.00 0.00 42 THR A CA 7
ATOM 10911 C C . THR A 1 42 ? 20.576 -17.850 -5.670 1.00 0.00 42 THR A C 7
ATOM 10912 O O . THR A 1 42 ? 20.868 -18.994 -6.034 1.00 0.00 42 THR A O 7
ATOM 10923 N N . ILE A 1 43 ? 20.479 -16.812 -6.504 1.00 0.00 43 ILE A N 7
ATOM 10924 C CA . ILE A 1 43 ? 20.676 -16.881 -7.967 1.00 0.00 43 ILE A CA 7
ATOM 10925 C C . ILE A 1 43 ? 22.085 -16.395 -8.372 1.00 0.00 43 ILE A C 7
ATOM 10926 O O . ILE A 1 43 ? 22.596 -16.774 -9.426 1.00 0.00 43 ILE A O 7
ATOM 10942 N N . LEU A 1 44 ? 22.700 -15.550 -7.521 1.00 0.00 44 LEU A N 7
ATOM 10943 C CA . LEU A 1 44 ? 24.008 -14.918 -7.796 1.00 0.00 44 LEU A CA 7
ATOM 10944 C C . LEU A 1 44 ? 24.774 -14.767 -6.475 1.00 0.00 44 LEU A C 7
ATOM 10945 O O . LEU A 1 44 ? 24.164 -14.504 -5.441 1.00 0.00 44 LEU A O 7
ATOM 10961 N N . THR A 1 45 ? 26.097 -14.942 -6.506 1.00 0.00 45 THR A N 7
ATOM 10962 C CA . THR A 1 45 ? 26.962 -14.776 -5.327 1.00 0.00 45 THR A CA 7
ATOM 10963 C C . THR A 1 45 ? 28.327 -14.216 -5.760 1.00 0.00 45 THR A C 7
ATOM 10964 O O . THR A 1 45 ? 29.084 -14.884 -6.463 1.00 0.00 45 THR A O 7
ATOM 10975 N N . SER A 1 46 ? 28.624 -12.992 -5.320 1.00 0.00 46 SER A N 7
ATOM 10976 C CA . SER A 1 46 ? 29.896 -12.307 -5.595 1.00 0.00 46 SER A CA 7
ATOM 10977 C C . SER A 1 46 ? 31.062 -12.973 -4.850 1.00 0.00 46 SER A C 7
ATOM 10978 O O . SER A 1 46 ? 30.844 -13.754 -3.926 1.00 0.00 46 SER A O 7
ATOM 10986 N N . GLU A 1 47 ? 32.300 -12.655 -5.265 1.00 0.00 47 GLU A N 7
ATOM 10987 C CA . GLU A 1 47 ? 33.514 -13.200 -4.641 1.00 0.00 47 GLU A CA 7
ATOM 10988 C C . GLU A 1 47 ? 33.920 -12.409 -3.386 1.00 0.00 47 GLU A C 7
ATOM 10989 O O . GLU A 1 47 ? 33.274 -11.418 -3.009 1.00 0.00 47 GLU A O 7
ATOM 11001 N N . LEU A 1 48 ? 35.003 -12.885 -2.750 1.00 0.00 48 LEU A N 7
ATOM 11002 C CA . LEU A 1 48 ? 35.534 -12.326 -1.504 1.00 0.00 48 LEU A CA 7
ATOM 11003 C C . LEU A 1 48 ? 36.253 -10.995 -1.810 1.00 0.00 48 LEU A C 7
ATOM 11004 O O . LEU A 1 48 ? 37.263 -10.982 -2.522 1.00 0.00 48 LEU A O 7
ATOM 11020 N N . TYR A 1 49 ? 35.687 -9.892 -1.307 1.00 0.00 49 TYR A N 7
ATOM 11021 C CA . TYR A 1 49 ? 36.317 -8.555 -1.331 1.00 0.00 49 TYR A CA 7
ATOM 11022 C C . TYR A 1 49 ? 37.030 -8.314 0.008 1.00 0.00 49 TYR A C 7
ATOM 11023 O O . TYR A 1 49 ? 36.685 -8.932 1.015 1.00 0.00 49 TYR A O 7
ATOM 11041 N N . THR A 1 50 ? 38.022 -7.419 0.011 1.00 0.00 50 THR A N 7
ATOM 11042 C CA . THR A 1 50 ? 38.701 -6.987 1.252 1.00 0.00 50 THR A CA 7
ATOM 11043 C C . THR A 1 50 ? 37.865 -5.886 1.952 1.00 0.00 50 THR A C 7
ATOM 11044 O O . THR A 1 50 ? 37.932 -5.719 3.179 1.00 0.00 50 THR A O 7
ATOM 11055 N N . SER A 1 51 ? 37.037 -5.168 1.162 1.00 0.00 51 SER A N 7
ATOM 11056 C CA . SER A 1 51 ? 36.260 -4.016 1.641 1.00 0.00 51 SER A CA 7
ATOM 11057 C C . SER A 1 51 ? 34.764 -4.176 1.316 1.00 0.00 51 SER A C 7
ATOM 11058 O O . SER A 1 51 ? 34.387 -4.771 0.297 1.00 0.00 51 SER A O 7
ATOM 11066 N N . LYS A 1 52 ? 33.922 -3.639 2.225 1.00 0.00 52 LYS A N 7
ATOM 11067 C CA . LYS A 1 52 ? 32.446 -3.608 2.078 1.00 0.00 52 LYS A CA 7
ATOM 11068 C C . LYS A 1 52 ? 32.065 -2.538 1.056 1.00 0.00 52 LYS A C 7
ATOM 11069 O O . LYS A 1 52 ? 31.016 -2.609 0.422 1.00 0.00 52 LYS A O 7
ATOM 11088 N N . THR A 1 53 ? 32.939 -1.528 0.969 1.00 0.00 53 THR A N 7
ATOM 11089 C CA . THR A 1 53 ? 32.905 -0.463 -0.022 1.00 0.00 5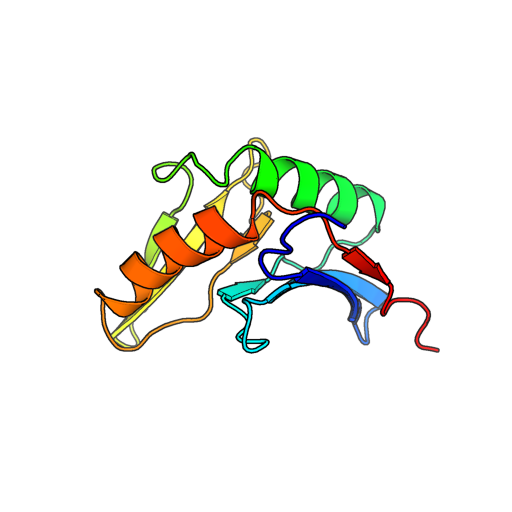3 THR A CA 7
ATOM 11090 C C . THR A 1 53 ? 33.105 -1.029 -1.449 1.00 0.00 53 THR A C 7
ATOM 11091 O O . THR A 1 53 ? 32.462 -0.569 -2.401 1.00 0.00 53 THR A O 7
ATOM 11102 N N . SER A 1 54 ? 34.001 -2.039 -1.570 1.00 0.00 54 SER A N 7
ATOM 11103 C CA . SER A 1 54 ? 34.241 -2.772 -2.832 1.00 0.00 54 SER A CA 7
ATOM 11104 C C . SER A 1 54 ? 32.990 -3.578 -3.238 1.00 0.00 54 SER A C 7
ATOM 11105 O O . SER A 1 54 ? 32.693 -3.739 -4.424 1.00 0.00 54 SER A O 7
ATOM 11113 N N . ALA A 1 55 ? 32.289 -4.097 -2.217 1.00 0.00 55 ALA A N 7
ATOM 11114 C CA . ALA A 1 55 ? 31.032 -4.854 -2.375 1.00 0.00 55 ALA A CA 7
ATOM 11115 C C . ALA A 1 55 ? 29.832 -3.925 -2.670 1.00 0.00 55 ALA A C 7
ATOM 11116 O O . ALA A 1 55 ? 28.881 -4.319 -3.357 1.00 0.00 55 ALA A O 7
ATOM 11123 N N . GLU A 1 56 ? 29.888 -2.690 -2.138 1.00 0.00 56 GLU A N 7
ATOM 11124 C CA . GLU A 1 56 ? 28.837 -1.667 -2.335 1.00 0.00 56 GLU A CA 7
ATOM 11125 C C . GLU A 1 56 ? 28.912 -1.097 -3.767 1.00 0.00 56 GLU A C 7
ATOM 11126 O O . GLU A 1 56 ? 27.895 -0.780 -4.391 1.00 0.00 56 GLU A O 7
ATOM 11138 N N . LYS A 1 57 ? 30.143 -0.926 -4.259 1.00 0.00 57 LYS A N 7
ATOM 11139 C CA . LYS A 1 57 ? 30.410 -0.602 -5.665 1.00 0.00 57 LYS A CA 7
ATOM 11140 C C . LYS A 1 57 ? 30.253 -1.867 -6.546 1.00 0.00 57 LYS A C 7
ATOM 11141 O O . LYS A 1 57 ? 30.041 -1.759 -7.752 1.00 0.00 57 LYS A O 7
ATOM 11160 N N . GLY A 1 58 ? 30.389 -3.050 -5.912 1.00 0.00 58 GLY A N 7
ATOM 11161 C CA . GLY A 1 58 ? 30.210 -4.346 -6.575 1.00 0.00 58 GLY A CA 7
ATOM 11162 C C . GLY A 1 58 ? 28.790 -4.554 -7.082 1.00 0.00 58 GLY A C 7
ATOM 11163 O O . GLY A 1 58 ? 28.598 -4.985 -8.222 1.00 0.00 58 GLY A O 7
ATOM 11167 N N . ILE A 1 59 ? 27.791 -4.237 -6.223 1.00 0.00 59 ILE A N 7
ATOM 11168 C CA . ILE A 1 59 ? 26.364 -4.298 -6.611 1.00 0.00 59 ILE A CA 7
ATOM 11169 C C . ILE A 1 59 ? 26.058 -3.248 -7.699 1.00 0.00 59 ILE A C 7
ATOM 11170 O O . ILE A 1 59 ? 25.286 -3.510 -8.618 1.00 0.00 59 ILE A O 7
ATOM 11186 N N . ALA A 1 60 ? 26.712 -2.076 -7.602 1.00 0.00 60 ALA A N 7
ATOM 11187 C CA . ALA A 1 60 ? 26.588 -0.996 -8.607 1.00 0.00 60 ALA A CA 7
ATOM 11188 C C . ALA A 1 60 ? 27.128 -1.457 -9.982 1.00 0.00 60 ALA A C 7
ATOM 11189 O O . ALA A 1 60 ? 26.586 -1.088 -11.033 1.00 0.00 60 ALA A O 7
ATOM 11196 N N . SER A 1 61 ? 28.200 -2.278 -9.944 1.00 0.00 61 SER A N 7
ATOM 11197 C CA . SER A 1 61 ? 28.844 -2.833 -11.147 1.00 0.00 61 SER A CA 7
ATOM 11198 C C . SER A 1 61 ? 27.987 -3.947 -11.789 1.00 0.00 61 SER A C 7
ATOM 11199 O O . SER A 1 61 ? 27.819 -3.962 -13.013 1.00 0.00 61 SER A O 7
ATOM 11207 N N . VAL A 1 62 ? 27.426 -4.866 -10.965 1.00 0.00 62 VAL A N 7
ATOM 11208 C CA . VAL A 1 62 ? 26.583 -5.973 -11.484 1.00 0.00 62 VAL A CA 7
ATOM 11209 C C . VAL A 1 62 ? 25.239 -5.419 -12.008 1.00 0.00 62 VAL A C 7
ATOM 11210 O O . VAL A 1 62 ? 24.650 -5.988 -12.927 1.00 0.00 62 VAL A O 7
ATOM 11223 N N . ARG A 1 63 ? 24.785 -4.288 -11.407 1.00 0.00 63 ARG A N 7
ATOM 11224 C CA . ARG A 1 63 ? 23.553 -3.572 -11.815 1.00 0.00 63 ARG A CA 7
ATOM 11225 C C . ARG A 1 63 ? 23.773 -2.956 -13.208 1.00 0.00 63 ARG A C 7
ATOM 11226 O O . ARG A 1 63 ? 22.925 -3.081 -14.099 1.00 0.00 63 ARG A O 7
ATOM 11247 N N . SER A 1 64 ? 24.952 -2.323 -13.380 1.00 0.00 64 SER A N 7
ATOM 11248 C CA . SER A 1 64 ? 25.373 -1.682 -14.648 1.00 0.00 64 SER A CA 7
ATOM 11249 C C . SER A 1 64 ? 25.557 -2.718 -15.786 1.00 0.00 64 SER A C 7
ATOM 11250 O O . SER A 1 64 ? 25.620 -2.347 -16.968 1.00 0.00 64 SER A O 7
ATOM 11258 N N . ASN A 1 65 ? 25.644 -4.014 -15.422 1.00 0.00 65 ASN A N 7
ATOM 11259 C CA . ASN A 1 65 ? 25.811 -5.121 -16.386 1.00 0.00 65 ASN A CA 7
ATOM 11260 C C . ASN A 1 65 ? 24.701 -6.191 -16.253 1.00 0.00 65 ASN A C 7
ATOM 11261 O O . ASN A 1 65 ? 24.852 -7.303 -16.773 1.00 0.00 65 ASN A O 7
ATOM 11272 N N . SER A 1 66 ? 23.566 -5.830 -15.607 1.00 0.00 66 SER A N 7
ATOM 11273 C CA . SER A 1 66 ? 22.379 -6.719 -15.503 1.00 0.00 66 SER A CA 7
ATOM 11274 C C . SER A 1 66 ? 21.753 -7.037 -16.904 1.00 0.00 66 SER A C 7
ATOM 11275 O O . SER A 1 66 ? 21.439 -8.203 -17.160 1.00 0.00 66 SER A O 7
ATOM 11283 N N . PRO A 1 67 ? 21.538 -6.037 -17.842 1.00 0.00 67 PRO A N 7
ATOM 11284 C CA . PRO A 1 67 ? 21.065 -6.348 -19.222 1.00 0.00 67 PRO A CA 7
ATOM 11285 C C . PRO A 1 67 ? 22.206 -6.794 -20.169 1.00 0.00 67 PRO A C 7
ATOM 11286 O O . PRO A 1 67 ? 21.933 -7.321 -21.256 1.00 0.00 67 PRO A O 7
ATOM 11297 N N . GLN A 1 68 ? 23.474 -6.594 -19.739 1.00 0.00 68 GLN A N 7
ATOM 11298 C CA . GLN A 1 68 ? 24.661 -6.841 -20.581 1.00 0.00 68 GLN A CA 7
ATOM 11299 C C . GLN A 1 68 ? 24.948 -8.354 -20.697 1.00 0.00 68 GLN A C 7
ATOM 11300 O O . GLN A 1 68 ? 25.739 -8.923 -19.932 1.00 0.00 68 GLN A O 7
ATOM 11314 N N . GLU A 1 69 ? 24.250 -8.983 -21.659 1.00 0.00 69 GLU A N 7
ATOM 11315 C CA . GLU A 1 69 ? 24.323 -10.430 -21.956 1.00 0.00 69 GLU A CA 7
ATOM 11316 C C . GLU A 1 69 ? 25.728 -10.854 -22.424 1.00 0.00 69 GLU A C 7
ATOM 11317 O O . GLU A 1 69 ? 26.136 -12.004 -22.223 1.00 0.00 69 GLU A O 7
ATOM 11329 N N . GLU A 1 70 ? 26.451 -9.904 -23.057 1.00 0.00 70 GLU A N 7
ATOM 11330 C CA . GLU A 1 70 ? 27.857 -10.086 -23.472 1.00 0.00 70 GLU A CA 7
ATOM 11331 C C . GLU A 1 70 ? 28.768 -10.298 -22.245 1.00 0.00 70 GLU A C 7
ATOM 11332 O O . GLU A 1 70 ? 29.735 -11.072 -22.295 1.00 0.00 70 GLU A O 7
ATOM 11344 N N . ARG A 1 71 ? 28.438 -9.601 -21.144 1.00 0.00 71 ARG A N 7
ATOM 11345 C CA . ARG A 1 71 ? 29.256 -9.594 -19.917 1.00 0.00 71 ARG A CA 7
ATOM 11346 C C . ARG A 1 71 ? 28.952 -10.819 -19.029 1.00 0.00 71 ARG A C 7
ATOM 11347 O O . ARG A 1 71 ? 29.758 -11.176 -18.149 1.00 0.00 71 ARG A O 7
ATOM 11368 N N . TYR A 1 72 ? 27.773 -11.440 -19.249 1.00 0.00 72 TYR A N 7
ATOM 11369 C CA . TYR A 1 72 ? 27.446 -12.765 -18.696 1.00 0.00 72 TYR A CA 7
ATOM 11370 C C . TYR A 1 72 ? 28.287 -13.831 -19.419 1.00 0.00 72 TYR A C 7
ATOM 11371 O O . TYR A 1 72 ? 28.044 -14.135 -20.599 1.00 0.00 72 TYR A O 7
ATOM 11389 N N . GLU A 1 73 ? 29.298 -14.352 -18.713 1.00 0.00 73 GLU A N 7
ATOM 11390 C CA . GLU A 1 73 ? 30.199 -15.391 -19.221 1.00 0.00 73 GLU A CA 7
ATOM 11391 C C . GLU A 1 73 ? 29.709 -16.757 -18.706 1.00 0.00 73 GLU A C 7
ATOM 11392 O O . GLU A 1 73 ? 29.823 -17.054 -17.524 1.00 0.00 73 GLU A O 7
ATOM 11404 N N . LYS A 1 74 ? 29.133 -17.564 -19.605 1.00 0.00 74 LYS A N 7
ATOM 11405 C CA . LYS A 1 74 ? 28.496 -18.861 -19.271 1.00 0.00 74 LYS A CA 7
ATOM 11406 C C . LYS A 1 74 ? 29.471 -20.013 -19.575 1.00 0.00 74 LYS A C 7
ATOM 11407 O O . LYS A 1 74 ? 29.967 -20.152 -20.699 1.00 0.00 74 LYS A O 7
ATOM 11426 N N . LYS A 1 75 ? 29.741 -20.823 -18.547 1.00 0.00 75 LYS A N 7
ATOM 11427 C CA . LYS A 1 75 ? 30.714 -21.926 -18.579 1.00 0.00 75 LYS A CA 7
ATOM 11428 C C . LYS A 1 75 ? 30.080 -23.195 -17.969 1.00 0.00 75 LYS A C 7
ATOM 11429 O O . LYS A 1 75 ? 29.191 -23.106 -17.118 1.00 0.00 75 LYS A O 7
ATOM 11448 N N . THR A 1 76 ? 30.529 -24.371 -18.439 1.00 0.00 76 THR A N 7
ATOM 11449 C CA . THR A 1 76 ? 30.178 -25.670 -17.848 1.00 0.00 76 THR A CA 7
ATOM 11450 C C . THR A 1 76 ? 31.245 -26.069 -16.812 1.00 0.00 76 THR A C 7
ATOM 11451 O O . THR A 1 76 ? 32.426 -26.219 -17.155 1.00 0.00 76 THR A O 7
ATOM 11462 N N . ALA A 1 77 ? 30.820 -26.189 -15.546 1.00 0.00 77 ALA A N 7
ATOM 11463 C CA . ALA A 1 77 ? 31.664 -26.655 -14.433 1.00 0.00 77 ALA A CA 7
ATOM 11464 C C . ALA A 1 77 ? 32.167 -28.101 -14.646 1.00 0.00 77 ALA A C 7
ATOM 11465 O O . ALA A 1 77 ? 31.615 -28.860 -15.453 1.00 0.00 77 ALA A O 7
ATOM 11472 N N . SER A 1 78 ? 33.199 -28.466 -13.868 1.00 0.00 78 SER A N 7
ATOM 11473 C CA . SER A 1 78 ? 33.803 -29.816 -13.873 1.00 0.00 78 SER A CA 7
ATOM 11474 C C . SER A 1 78 ? 32.830 -30.869 -13.287 1.00 0.00 78 SER A C 7
ATOM 11475 O O . SER A 1 78 ? 33.032 -32.080 -13.453 1.00 0.00 78 SER A O 7
ATOM 11483 N N . ASN A 1 79 ? 31.773 -30.381 -12.606 1.00 0.00 79 ASN A N 7
ATOM 11484 C CA . ASN A 1 79 ? 30.672 -31.213 -12.079 1.00 0.00 79 ASN A CA 7
ATOM 11485 C C . ASN A 1 79 ? 29.610 -31.518 -13.167 1.00 0.00 79 ASN A C 7
ATOM 11486 O O . ASN A 1 79 ? 28.606 -32.188 -12.884 1.00 0.00 79 ASN A O 7
ATOM 11497 N N . GLY A 1 80 ? 29.851 -31.033 -14.407 1.00 0.00 80 GLY A N 7
ATOM 11498 C CA . GLY A 1 80 ? 28.959 -31.272 -15.550 1.00 0.00 80 GLY A CA 7
ATOM 11499 C C . GLY A 1 80 ? 27.669 -30.458 -15.479 1.00 0.00 80 GLY A C 7
ATOM 11500 O O . GLY A 1 80 ? 26.607 -30.920 -15.918 1.00 0.00 80 GLY A O 7
ATOM 11504 N N . LYS A 1 81 ? 27.767 -29.244 -14.902 1.00 0.00 81 LYS A N 7
ATOM 11505 C CA . LYS A 1 81 ? 26.623 -28.332 -14.690 1.00 0.00 81 LYS A CA 7
ATOM 11506 C C . LYS A 1 81 ? 26.900 -26.988 -15.371 1.00 0.00 81 LYS A C 7
ATOM 11507 O O . LYS A 1 81 ? 28.047 -26.583 -15.474 1.00 0.00 81 LYS A O 7
ATOM 11526 N N . PHE A 1 82 ? 25.842 -26.297 -15.817 1.00 0.00 82 PHE A N 7
ATOM 11527 C CA . PHE A 1 82 ? 25.955 -24.994 -16.503 1.00 0.00 82 PHE A CA 7
ATOM 11528 C C . PHE A 1 82 ? 25.739 -23.857 -15.504 1.00 0.00 82 PHE A C 7
ATOM 11529 O O . PHE A 1 82 ? 24.728 -23.825 -14.813 1.00 0.00 82 PHE A O 7
ATOM 11546 N N . TYR A 1 83 ? 26.687 -22.926 -15.458 1.00 0.00 83 TYR A N 7
ATOM 11547 C CA . TYR A 1 83 ? 26.636 -21.732 -14.601 1.00 0.00 83 TYR A CA 7
ATOM 11548 C C . TYR A 1 83 ? 27.126 -20.536 -15.422 1.00 0.00 83 TYR A C 7
ATOM 11549 O O . TYR A 1 83 ? 27.513 -20.685 -16.589 1.00 0.00 83 TYR A O 7
ATOM 11567 N N . PHE A 1 84 ? 27.083 -19.351 -14.823 1.00 0.00 84 PHE A N 7
ATOM 11568 C CA . PHE A 1 84 ? 27.649 -18.134 -15.420 1.00 0.00 84 PHE A CA 7
ATOM 11569 C C . PHE A 1 84 ? 28.313 -17.278 -14.340 1.00 0.00 84 PHE A C 7
ATOM 11570 O O . PHE A 1 84 ? 28.120 -17.506 -13.141 1.00 0.00 84 PHE A O 7
ATOM 11587 N N . ASN A 1 85 ? 29.106 -16.302 -14.788 1.00 0.00 85 ASN A N 7
ATOM 11588 C CA . ASN A 1 85 ? 29.809 -15.358 -13.914 1.00 0.00 85 ASN A CA 7
ATOM 11589 C C . ASN A 1 85 ? 29.939 -14.014 -14.642 1.00 0.00 85 ASN A C 7
ATOM 11590 O O . ASN A 1 85 ? 30.248 -13.971 -15.839 1.00 0.00 85 ASN A O 7
ATOM 11601 N N . LEU A 1 86 ? 29.662 -12.931 -13.912 1.00 0.00 86 LEU A N 7
ATOM 11602 C CA . LEU A 1 86 ? 29.706 -11.568 -14.428 1.00 0.00 86 LEU A CA 7
ATOM 11603 C C . LEU A 1 86 ? 31.149 -11.050 -14.237 1.00 0.00 86 LEU A C 7
ATOM 11604 O O . LEU A 1 86 ? 31.660 -11.001 -13.108 1.00 0.00 86 LEU A O 7
ATOM 11620 N N . LYS A 1 87 ? 31.795 -10.705 -15.360 1.00 0.00 87 LYS A N 7
ATOM 11621 C CA . LYS A 1 87 ? 33.188 -10.221 -15.403 1.00 0.00 87 LYS A CA 7
ATOM 11622 C C . LYS A 1 87 ? 33.210 -8.684 -15.349 1.00 0.00 87 LYS A C 7
ATOM 11623 O O . LYS A 1 87 ? 32.380 -8.026 -15.975 1.00 0.00 87 LYS A O 7
ATOM 11642 N N . ALA A 1 88 ? 34.156 -8.123 -14.590 1.00 0.00 88 ALA A N 7
ATOM 11643 C CA . ALA A 1 88 ? 34.348 -6.663 -14.482 1.00 0.00 88 ALA A CA 7
ATOM 11644 C C . ALA A 1 88 ? 35.319 -6.161 -15.568 1.00 0.00 88 ALA A C 7
ATOM 11645 O O . ALA A 1 88 ? 35.890 -6.958 -16.328 1.00 0.00 88 ALA A O 7
ATOM 11652 N N . ALA A 1 89 ? 35.512 -4.828 -15.624 1.00 0.00 89 ALA A N 7
ATOM 11653 C CA . ALA A 1 89 ? 36.580 -4.201 -16.441 1.00 0.00 89 ALA A CA 7
ATOM 11654 C C . ALA A 1 89 ? 37.969 -4.554 -15.862 1.00 0.00 89 ALA A C 7
ATOM 11655 O O . ALA A 1 89 ? 38.978 -4.558 -16.569 1.00 0.00 89 ALA A O 7
ATOM 11662 N N . ASN A 1 90 ? 37.979 -4.882 -14.554 1.00 0.00 90 ASN A N 7
ATOM 11663 C CA . ASN A 1 90 ? 39.166 -5.357 -13.816 1.00 0.00 90 ASN A CA 7
ATOM 11664 C C . ASN A 1 90 ? 39.420 -6.856 -14.095 1.00 0.00 90 ASN A C 7
ATOM 11665 O O . ASN A 1 90 ? 40.403 -7.422 -13.608 1.00 0.00 90 ASN A O 7
ATOM 11676 N N . HIS A 1 91 ? 38.491 -7.474 -14.877 1.00 0.00 91 HIS A N 7
ATOM 11677 C CA . HIS A 1 91 ? 38.466 -8.919 -15.216 1.00 0.00 91 HIS A CA 7
ATOM 11678 C C . HIS A 1 91 ? 38.218 -9.785 -13.959 1.00 0.00 91 HIS A C 7
ATOM 11679 O O . HIS A 1 91 ? 38.421 -11.009 -13.977 1.00 0.00 91 HIS A O 7
ATOM 11694 N N . GLN A 1 92 ? 37.749 -9.129 -12.872 1.00 0.00 92 GLN A N 7
ATOM 11695 C CA . GLN A 1 92 ? 37.410 -9.790 -11.604 1.00 0.00 92 GLN A CA 7
ATOM 11696 C C . GLN A 1 92 ? 35.953 -10.262 -11.631 1.00 0.00 92 GLN A C 7
ATOM 11697 O O . GLN A 1 92 ? 35.124 -9.706 -12.360 1.00 0.00 92 GLN A O 7
ATOM 11711 N N . ILE A 1 93 ? 35.653 -11.294 -10.830 1.00 0.00 93 ILE A N 7
ATOM 11712 C CA . ILE A 1 93 ? 34.302 -11.854 -10.740 1.00 0.00 93 ILE A CA 7
ATOM 11713 C C . ILE A 1 93 ? 33.488 -11.018 -9.735 1.00 0.00 93 ILE A C 7
ATOM 11714 O O . ILE A 1 93 ? 33.637 -11.177 -8.513 1.00 0.00 93 ILE A O 7
ATOM 11730 N N . ILE A 1 94 ? 32.669 -10.096 -10.258 1.00 0.00 94 ILE A N 7
ATOM 11731 C CA . ILE A 1 94 ? 31.794 -9.239 -9.429 1.00 0.00 94 ILE A CA 7
ATOM 11732 C C . ILE A 1 94 ? 30.476 -9.948 -9.066 1.00 0.00 94 ILE A C 7
ATOM 11733 O O . ILE A 1 94 ? 29.718 -9.430 -8.245 1.00 0.00 94 ILE A O 7
ATOM 11749 N N . GLY A 1 95 ? 30.215 -11.128 -9.665 1.00 0.00 95 GLY A N 7
ATOM 11750 C CA . GLY A 1 95 ? 29.022 -11.916 -9.341 1.00 0.00 95 GLY A CA 7
ATOM 11751 C C . GLY A 1 95 ? 29.022 -13.272 -10.029 1.00 0.00 95 GLY A C 7
ATOM 11752 O O . GLY A 1 95 ? 28.734 -13.352 -11.218 1.00 0.00 95 GLY A O 7
ATOM 11756 N N . SER A 1 96 ? 29.321 -14.345 -9.283 1.00 0.00 96 SER A N 7
ATOM 11757 C CA . SER A 1 96 ? 29.348 -15.723 -9.803 1.00 0.00 96 SER A CA 7
ATOM 11758 C C . SER A 1 96 ? 28.052 -16.436 -9.409 1.00 0.00 96 SER A C 7
ATOM 11759 O O . SER A 1 96 ? 27.760 -16.590 -8.223 1.00 0.00 96 SER A O 7
ATOM 11767 N N . SER A 1 97 ? 27.283 -16.876 -10.404 1.00 0.00 97 SER A N 7
ATOM 11768 C CA . SER A 1 97 ? 26.054 -17.644 -10.182 1.00 0.00 97 SER A CA 7
ATOM 11769 C C . SER A 1 97 ? 26.381 -19.086 -9.743 1.00 0.00 97 SER A C 7
ATOM 11770 O O . SER A 1 97 ? 27.534 -19.540 -9.857 1.00 0.00 97 SER A O 7
ATOM 11778 N N . GLN A 1 98 ? 25.354 -19.801 -9.259 1.00 0.00 98 GLN A N 7
ATOM 11779 C CA . GLN A 1 98 ? 25.473 -21.202 -8.837 1.00 0.00 98 GLN A CA 7
ATOM 11780 C C . GLN A 1 98 ? 25.301 -22.142 -10.039 1.00 0.00 98 GLN A C 7
ATOM 11781 O O . GLN A 1 98 ? 24.858 -21.725 -11.120 1.00 0.00 98 GLN A O 7
ATOM 11795 N N . MET A 1 99 ? 25.664 -23.415 -9.829 1.00 0.00 99 MET A N 7
ATOM 11796 C CA . MET A 1 99 ? 25.567 -24.452 -10.859 1.00 0.00 99 MET A CA 7
ATOM 11797 C C . MET A 1 99 ? 24.102 -24.871 -11.068 1.00 0.00 99 MET A C 7
ATOM 11798 O O . MET A 1 99 ? 23.441 -25.346 -10.139 1.00 0.00 99 MET A O 7
ATOM 11812 N N . TYR A 1 100 ? 23.612 -24.660 -12.288 1.00 0.00 100 TYR A N 7
ATOM 11813 C CA . TYR A 1 100 ? 22.300 -25.136 -12.742 1.00 0.00 100 TYR A CA 7
ATOM 11814 C C . TYR A 1 100 ? 22.476 -26.483 -13.452 1.00 0.00 100 TYR A C 7
ATOM 11815 O O . TYR A 1 100 ? 23.488 -26.699 -14.131 1.00 0.00 100 TYR A O 7
ATOM 11833 N N . ALA A 1 101 ? 21.491 -27.379 -13.280 1.00 0.00 101 ALA A N 7
ATOM 11834 C CA . ALA A 1 101 ? 21.515 -28.733 -13.861 1.00 0.00 101 ALA A CA 7
ATOM 11835 C C . ALA A 1 101 ? 21.539 -28.665 -15.402 1.00 0.00 101 ALA A C 7
ATOM 11836 O O . ALA A 1 101 ? 22.469 -29.162 -16.044 1.00 0.00 101 ALA A O 7
ATOM 11843 N N . THR A 1 102 ? 20.517 -28.012 -15.968 1.00 0.00 102 THR A N 7
ATOM 11844 C CA . THR A 1 102 ? 20.330 -27.877 -17.421 1.00 0.00 102 THR A CA 7
ATOM 11845 C C . THR A 1 102 ? 20.554 -26.419 -17.873 1.00 0.00 102 THR A C 7
ATOM 11846 O O . THR A 1 102 ? 20.630 -25.492 -17.047 1.00 0.00 102 THR A O 7
ATOM 11857 N N . ALA A 1 103 ? 20.630 -26.240 -19.203 1.00 0.00 103 ALA A N 7
ATOM 11858 C CA . ALA A 1 103 ? 20.806 -24.929 -19.849 1.00 0.00 103 ALA A CA 7
ATOM 11859 C C . ALA A 1 103 ? 19.521 -24.085 -19.743 1.00 0.00 103 ALA A C 7
ATOM 11860 O O . ALA A 1 103 ? 19.596 -22.855 -19.690 1.00 0.00 103 ALA A O 7
ATOM 11867 N N . GLN A 1 104 ? 18.346 -24.769 -19.705 1.00 0.00 104 GLN A N 7
ATOM 11868 C CA . GLN A 1 104 ? 17.025 -24.105 -19.566 1.00 0.00 104 GLN A CA 7
ATOM 11869 C C . GLN A 1 104 ? 16.907 -23.390 -18.204 1.00 0.00 104 GLN A C 7
ATOM 11870 O O . GLN A 1 104 ? 16.258 -22.349 -18.096 1.00 0.00 104 GLN A O 7
ATOM 11884 N N . SER A 1 105 ? 17.560 -23.967 -17.179 1.00 0.00 105 SER A N 7
ATOM 11885 C CA . SER A 1 105 ? 17.613 -23.402 -15.822 1.00 0.00 105 SER A CA 7
ATOM 11886 C C . SER A 1 105 ? 18.658 -22.261 -15.752 1.00 0.00 105 SER A C 7
ATOM 11887 O O . SER A 1 105 ? 18.480 -21.287 -15.007 1.00 0.00 105 SER A O 7
ATOM 11895 N N . ARG A 1 106 ? 19.742 -22.398 -16.548 1.00 0.00 106 ARG A N 7
ATOM 11896 C CA . ARG A 1 106 ? 20.850 -21.421 -16.601 1.00 0.00 106 ARG A CA 7
ATOM 11897 C C . ARG A 1 106 ? 20.404 -20.094 -17.251 1.00 0.00 106 ARG A C 7
ATOM 11898 O O . ARG A 1 106 ? 20.816 -19.021 -16.802 1.00 0.00 106 ARG A O 7
ATOM 11919 N N . GLU A 1 107 ? 19.563 -20.175 -18.306 1.00 0.00 107 GLU A N 7
ATOM 11920 C CA . GLU A 1 107 ? 19.025 -18.974 -19.009 1.00 0.00 107 GLU A CA 7
ATOM 11921 C C . GLU A 1 107 ? 17.917 -18.293 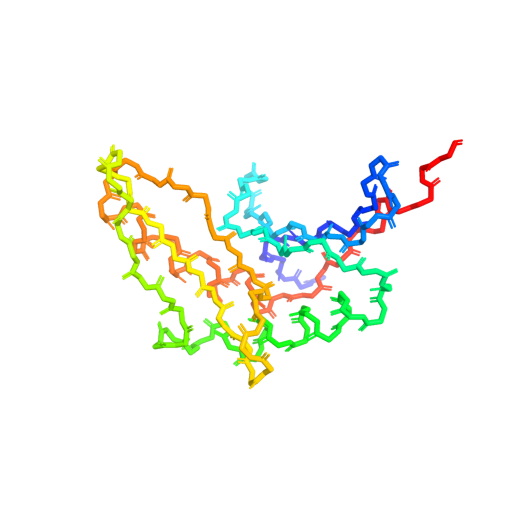-18.184 1.00 0.00 107 GLU A C 7
ATOM 11922 O O . GLU A 1 107 ? 17.748 -17.070 -18.257 1.00 0.00 107 GLU A O 7
ATOM 11934 N N . THR A 1 108 ? 17.181 -19.093 -17.383 1.00 0.00 108 THR A N 7
ATOM 11935 C CA . THR A 1 108 ? 16.246 -18.565 -16.370 1.00 0.00 108 THR A CA 7
ATOM 11936 C C . THR A 1 108 ? 17.042 -17.822 -15.275 1.00 0.00 108 THR A C 7
ATOM 11937 O O . THR A 1 108 ? 16.590 -16.801 -14.741 1.00 0.00 108 THR A O 7
ATOM 11948 N N . GLY A 1 109 ? 18.256 -18.341 -14.990 1.00 0.00 109 GLY A N 7
ATOM 11949 C CA . GLY A 1 109 ? 19.200 -17.699 -14.080 1.00 0.00 109 GLY A CA 7
ATOM 11950 C C . GLY A 1 109 ? 19.659 -16.342 -14.593 1.00 0.00 109 GLY A C 7
ATOM 11951 O O . GLY A 1 109 ? 19.673 -15.379 -13.833 1.00 0.00 109 GLY A O 7
ATOM 11955 N N . ILE A 1 110 ? 20.026 -16.275 -15.898 1.00 0.00 110 ILE A N 7
ATOM 11956 C CA . ILE A 1 110 ? 20.431 -15.012 -16.575 1.00 0.00 110 ILE A CA 7
ATOM 11957 C C . ILE A 1 110 ? 19.318 -13.949 -16.413 1.00 0.00 110 ILE A C 7
ATOM 11958 O O . ILE A 1 110 ? 19.576 -12.805 -16.027 1.00 0.00 110 ILE A O 7
ATOM 11974 N N . ALA A 1 111 ? 18.076 -14.398 -16.675 1.00 0.00 111 ALA A N 7
ATOM 11975 C CA . ALA A 1 111 ? 16.863 -13.561 -16.629 1.00 0.00 111 ALA A CA 7
ATOM 11976 C C . ALA A 1 111 ? 16.569 -13.052 -15.203 1.00 0.00 111 ALA A C 7
ATOM 11977 O O . ALA A 1 111 ? 16.163 -11.897 -15.021 1.00 0.00 111 ALA A O 7
ATOM 11984 N N . SER A 1 112 ? 16.792 -13.931 -14.202 1.00 0.00 112 SER A N 7
ATOM 11985 C CA . SER A 1 112 ? 16.516 -13.628 -12.783 1.00 0.00 112 SER A CA 7
ATOM 11986 C C . SER A 1 112 ? 17.546 -12.614 -12.240 1.00 0.00 112 SER A C 7
ATOM 11987 O O . SER A 1 112 ? 17.175 -11.631 -11.610 1.00 0.00 112 SER A O 7
ATOM 11995 N N . VAL A 1 113 ? 18.838 -12.863 -12.530 1.00 0.00 113 VAL A N 7
ATOM 11996 C CA . VAL A 1 113 ? 19.963 -11.978 -12.132 1.00 0.00 113 VAL A CA 7
ATOM 11997 C C . VAL A 1 113 ? 19.865 -10.602 -12.833 1.00 0.00 113 VAL A C 7
ATOM 11998 O O . VAL A 1 113 ? 20.268 -9.582 -12.275 1.00 0.00 113 VAL A O 7
ATOM 12011 N N . LYS A 1 114 ? 19.301 -10.595 -14.049 1.00 0.00 114 LYS A N 7
ATOM 12012 C CA . LYS A 1 114 ? 19.011 -9.358 -14.803 1.00 0.00 114 LYS A CA 7
ATOM 12013 C C . LYS A 1 114 ? 17.908 -8.537 -14.090 1.00 0.00 114 LYS A C 7
ATOM 12014 O O . LYS A 1 114 ? 18.086 -7.347 -13.796 1.00 0.00 114 LYS A O 7
ATOM 12033 N N . ALA A 1 115 ? 16.788 -9.219 -13.782 1.00 0.00 115 ALA A N 7
ATOM 12034 C CA . ALA A 1 115 ? 15.561 -8.588 -13.240 1.00 0.00 115 ALA A CA 7
ATOM 12035 C C . ALA A 1 115 ? 15.691 -8.238 -11.739 1.00 0.00 115 ALA A C 7
ATOM 12036 O O . ALA A 1 115 ? 14.940 -7.400 -11.228 1.00 0.00 115 ALA A O 7
ATOM 12043 N N . ASN A 1 116 ? 16.634 -8.901 -11.039 1.00 0.00 116 ASN A N 7
ATOM 12044 C CA . ASN A 1 116 ? 16.869 -8.713 -9.582 1.00 0.00 116 ASN A CA 7
ATOM 12045 C C . ASN A 1 116 ? 18.228 -8.046 -9.324 1.00 0.00 116 ASN A C 7
ATOM 12046 O O . ASN A 1 116 ? 18.529 -7.679 -8.188 1.00 0.00 116 ASN A O 7
ATOM 12057 N N . GLY A 1 117 ? 19.039 -7.900 -10.386 1.00 0.00 117 GLY A N 7
ATOM 12058 C CA . GLY A 1 117 ? 20.294 -7.139 -10.318 1.00 0.00 117 GLY A CA 7
ATOM 12059 C C . GLY A 1 117 ? 20.042 -5.637 -10.263 1.00 0.00 117 GLY A C 7
ATOM 12060 O O . GLY A 1 117 ? 20.832 -4.893 -9.682 1.00 0.00 117 GLY A O 7
ATOM 12064 N N . THR A 1 118 ? 18.896 -5.209 -10.857 1.00 0.00 118 THR A N 7
ATOM 12065 C CA . THR A 1 118 ? 18.418 -3.808 -10.821 1.00 0.00 118 THR A CA 7
ATOM 12066 C C . THR A 1 118 ? 17.840 -3.431 -9.431 1.00 0.00 118 THR A C 7
ATOM 12067 O O . THR A 1 118 ? 17.548 -2.251 -9.170 1.00 0.00 118 THR A O 7
ATOM 12078 N N . SER A 1 119 ? 17.673 -4.442 -8.550 1.00 0.00 119 SER A N 7
ATOM 12079 C CA . SER A 1 119 ? 17.207 -4.239 -7.170 1.00 0.00 119 SER A CA 7
ATOM 12080 C C . SER A 1 119 ? 18.333 -3.598 -6.338 1.00 0.00 119 SER A C 7
ATOM 12081 O O . SER A 1 119 ? 19.518 -3.845 -6.583 1.00 0.00 119 SER A O 7
ATOM 12089 N N . GLN A 1 120 ? 17.947 -2.758 -5.370 1.00 0.00 120 GLN A N 7
ATOM 12090 C CA . GLN A 1 120 ? 18.892 -1.988 -4.528 1.00 0.00 120 GLN A CA 7
ATOM 12091 C C . GLN A 1 120 ? 18.528 -2.127 -3.034 1.00 0.00 120 GLN A C 7
ATOM 12092 O O . GLN A 1 120 ? 18.873 -1.267 -2.206 1.00 0.00 120 GLN A O 7
ATOM 12106 N N . THR A 1 121 ? 17.848 -3.244 -2.694 1.00 0.00 121 THR A N 7
ATOM 12107 C CA . THR A 1 121 ? 17.560 -3.615 -1.299 1.00 0.00 121 THR A CA 7
ATOM 12108 C C . THR A 1 121 ? 18.644 -4.610 -0.809 1.00 0.00 121 THR A C 7
ATOM 12109 O O . THR A 1 121 ? 18.750 -5.736 -1.313 1.00 0.00 121 THR A O 7
ATOM 12120 N N . VAL A 1 122 ? 19.502 -4.147 0.126 1.00 0.00 122 VAL A N 7
ATOM 12121 C CA . VAL A 1 122 ? 20.623 -4.938 0.668 1.00 0.00 122 VAL A CA 7
ATOM 12122 C C . VAL A 1 122 ? 20.457 -5.124 2.189 1.00 0.00 122 VAL A C 7
ATOM 12123 O O . VAL A 1 122 ? 20.425 -4.150 2.949 1.00 0.00 122 VAL A O 7
ATOM 12136 N N . LYS A 1 123 ? 20.312 -6.385 2.600 1.00 0.00 123 LYS A N 7
ATOM 12137 C CA . LYS A 1 123 ? 20.342 -6.811 4.006 1.00 0.00 123 LYS A CA 7
ATOM 12138 C C . LYS A 1 123 ? 21.803 -6.868 4.486 1.00 0.00 123 LYS A C 7
ATOM 12139 O O . LYS A 1 123 ? 22.666 -7.375 3.763 1.00 0.00 123 LYS A O 7
ATOM 12158 N N . ASP A 1 124 ? 22.079 -6.349 5.690 1.00 0.00 124 ASP A N 7
ATOM 12159 C CA . ASP A 1 124 ? 23.428 -6.399 6.277 1.00 0.00 124 ASP A CA 7
ATOM 12160 C C . ASP A 1 124 ? 23.584 -7.698 7.079 1.00 0.00 124 ASP A C 7
ATOM 12161 O O . ASP A 1 124 ? 22.967 -7.862 8.129 1.00 0.00 124 ASP A O 7
ATOM 12170 N N . ASN A 1 125 ? 24.372 -8.625 6.546 1.00 0.00 125 ASN A N 7
ATOM 12171 C CA . ASN A 1 125 ? 24.629 -9.940 7.171 1.00 0.00 125 ASN A CA 7
ATOM 12172 C C . ASN A 1 125 ? 26.120 -10.060 7.578 1.00 0.00 125 ASN A C 7
ATOM 12173 O O . ASN A 1 125 ? 26.602 -11.157 7.871 1.00 0.00 125 ASN A O 7
ATOM 12184 N N . THR A 1 126 ? 26.845 -8.911 7.616 1.00 0.00 126 THR A N 7
ATOM 12185 C CA . THR A 1 126 ? 28.304 -8.873 7.889 1.00 0.00 126 THR A CA 7
ATOM 12186 C C . THR A 1 126 ? 28.634 -9.374 9.318 1.00 0.00 126 THR A C 7
ATOM 12187 O O . THR A 1 126 ? 28.634 -8.602 10.279 1.00 0.00 126 THR A O 7
ATOM 12198 N N . GLY A 1 127 ? 28.846 -10.701 9.429 1.00 0.00 127 GLY A N 7
ATOM 12199 C CA . GLY A 1 127 ? 29.256 -11.351 10.681 1.00 0.00 127 GLY A CA 7
ATOM 12200 C C . GLY A 1 127 ? 28.185 -11.282 11.760 1.00 0.00 127 GLY A C 7
ATOM 12201 O O . GLY A 1 127 ? 28.484 -10.960 12.919 1.00 0.00 127 GLY A O 7
ATOM 12205 N N . SER A 1 128 ? 26.931 -11.557 11.355 1.00 0.00 128 SER A N 7
ATOM 12206 C CA . SER A 1 128 ? 25.763 -11.541 12.249 1.00 0.00 128 SER A CA 7
ATOM 12207 C C . SER A 1 128 ? 25.856 -12.715 13.251 1.00 0.00 128 SER A C 7
ATOM 12208 O O . SER A 1 128 ? 25.420 -13.837 12.965 1.00 0.00 128 SER A O 7
ATOM 12216 N N . ASN A 1 129 ? 26.482 -12.435 14.411 1.00 0.00 129 ASN A N 7
ATOM 12217 C CA . ASN A 1 129 ? 26.830 -13.443 15.430 1.00 0.00 129 ASN A CA 7
ATOM 12218 C C . ASN A 1 129 ? 26.162 -13.070 16.780 1.00 0.00 129 ASN A C 7
ATOM 12219 O O . ASN A 1 129 ? 26.694 -12.199 17.503 1.00 0.00 129 ASN A O 7
ATOM 12230 N N . GLY A 1 14 ? 3.308 -0.308 -0.174 1.00 0.00 14 GLY A N 8
ATOM 12231 C CA . GLY A 1 14 ? 3.443 -0.276 -1.649 1.00 0.00 14 GLY A CA 8
ATOM 12232 C C . GLY A 1 14 ? 3.337 -1.673 -2.257 1.00 0.00 14 GLY A C 8
ATOM 12233 O O . GLY A 1 14 ? 2.658 -2.545 -1.698 1.00 0.00 14 GLY A O 8
ATOM 12237 N N . VAL A 1 15 ? 4.004 -1.878 -3.407 1.00 0.00 15 VAL A N 8
ATOM 12238 C CA . VAL A 1 15 ? 4.102 -3.194 -4.069 1.00 0.00 15 VAL A CA 8
ATOM 12239 C C . VAL A 1 15 ? 5.330 -3.963 -3.541 1.00 0.00 15 VAL A C 8
ATOM 12240 O O . VAL A 1 15 ? 6.301 -3.351 -3.086 1.00 0.00 15 VAL A O 8
ATOM 12253 N N . ILE A 1 16 ? 5.263 -5.304 -3.578 1.00 0.00 16 ILE A N 8
ATOM 12254 C CA . ILE A 1 16 ? 6.405 -6.172 -3.222 1.00 0.00 16 ILE A CA 8
ATOM 12255 C C . ILE A 1 16 ? 7.355 -6.333 -4.425 1.00 0.00 16 ILE A C 8
ATOM 12256 O O . ILE A 1 16 ? 6.976 -6.048 -5.574 1.00 0.00 16 ILE A O 8
ATOM 12272 N N . MET A 1 17 ? 8.594 -6.767 -4.147 1.00 0.00 17 MET A N 8
ATOM 12273 C CA . MET A 1 17 ? 9.604 -7.048 -5.185 1.00 0.00 17 MET A CA 8
ATOM 12274 C C . MET A 1 17 ? 10.181 -8.447 -4.965 1.00 0.00 17 MET A C 8
ATOM 12275 O O . MET A 1 17 ? 10.570 -8.798 -3.843 1.00 0.00 17 MET A O 8
ATOM 12289 N N . ALA A 1 18 ? 10.217 -9.243 -6.044 1.00 0.00 18 ALA A N 8
ATOM 12290 C CA . ALA A 1 18 ? 10.725 -10.613 -6.013 1.00 0.00 18 ALA A CA 8
ATOM 12291 C C . ALA A 1 18 ? 12.259 -10.624 -6.123 1.00 0.00 18 ALA A C 8
ATOM 12292 O O . ALA A 1 18 ? 12.826 -10.924 -7.185 1.00 0.00 18 ALA A O 8
ATOM 12299 N N . GLY A 1 19 ? 12.918 -10.255 -5.014 1.00 0.00 19 GLY A N 8
ATOM 12300 C CA . GLY A 1 19 ? 14.364 -10.322 -4.918 1.00 0.00 19 GLY A CA 8
ATOM 12301 C C . GLY A 1 19 ? 14.963 -9.274 -4.008 1.00 0.00 19 GLY A C 8
ATOM 12302 O O . GLY A 1 19 ? 14.360 -8.218 -3.763 1.00 0.00 19 GLY A O 8
ATOM 12306 N N . TRP A 1 20 ? 16.170 -9.584 -3.521 1.00 0.00 20 TRP A N 8
ATOM 12307 C CA . TRP A 1 20 ? 16.924 -8.744 -2.590 1.00 0.00 20 TRP A CA 8
ATOM 12308 C C . TRP A 1 20 ? 18.389 -9.215 -2.530 1.00 0.00 20 TRP A C 8
ATOM 12309 O O . TRP A 1 20 ? 18.695 -10.374 -2.828 1.00 0.00 20 TRP A O 8
ATOM 12330 N N . PHE A 1 21 ? 19.284 -8.298 -2.156 1.00 0.00 21 PHE A N 8
ATOM 12331 C CA . PHE A 1 21 ? 20.679 -8.614 -1.819 1.00 0.00 21 PHE A CA 8
ATOM 12332 C C . PHE A 1 21 ? 20.835 -8.740 -0.290 1.00 0.00 21 PHE A C 8
ATOM 12333 O O . PHE A 1 21 ? 20.129 -8.078 0.473 1.00 0.00 21 PHE A O 8
ATOM 12350 N N . GLU A 1 22 ? 21.764 -9.610 0.144 1.00 0.00 22 GLU A N 8
ATOM 12351 C CA . GLU A 1 22 ? 22.198 -9.714 1.546 1.00 0.00 22 GLU A CA 8
ATOM 12352 C C . GLU A 1 22 ? 23.733 -9.671 1.591 1.00 0.00 22 GLU A C 8
ATOM 12353 O O . GLU A 1 22 ? 24.401 -10.540 1.016 1.00 0.00 22 GLU A O 8
ATOM 12365 N N . LEU A 1 23 ? 24.286 -8.642 2.251 1.00 0.00 23 LEU A N 8
ATOM 12366 C CA . LEU A 1 23 ? 25.729 -8.505 2.460 1.00 0.00 23 LEU A CA 8
ATOM 12367 C C . LEU A 1 23 ? 26.147 -9.369 3.657 1.00 0.00 23 LEU A C 8
ATOM 12368 O O . LEU A 1 23 ? 25.908 -9.010 4.811 1.00 0.00 23 LEU A O 8
ATOM 12384 N N . SER A 1 24 ? 26.738 -10.519 3.347 1.00 0.00 24 SER A N 8
ATOM 12385 C CA . SER A 1 24 ? 27.309 -11.443 4.330 1.00 0.00 24 SER A CA 8
ATOM 12386 C C . SER A 1 24 ? 28.842 -11.354 4.262 1.00 0.00 24 SER A C 8
ATOM 12387 O O . SER A 1 24 ? 29.400 -10.829 3.297 1.00 0.00 24 SER A O 8
ATOM 12395 N N . LYS A 1 25 ? 29.518 -11.844 5.299 1.00 0.00 25 LYS A N 8
ATOM 12396 C CA . LYS A 1 25 ? 30.989 -11.929 5.339 1.00 0.00 25 LYS A CA 8
ATOM 12397 C C . LYS A 1 25 ? 31.405 -13.388 5.543 1.00 0.00 25 LYS A C 8
ATOM 12398 O O . LYS A 1 25 ? 30.574 -14.247 5.878 1.00 0.00 25 LYS A O 8
ATOM 12417 N N . SER A 1 26 ? 32.687 -13.657 5.304 1.00 0.00 26 SER A N 8
ATOM 12418 C CA . SER A 1 26 ? 33.298 -14.976 5.503 1.00 0.00 26 SER A CA 8
ATOM 12419 C C . SER A 1 26 ? 33.991 -15.033 6.869 1.00 0.00 26 SER A C 8
ATOM 12420 O O . SER A 1 26 ? 34.093 -14.010 7.571 1.00 0.00 26 SER A O 8
ATOM 12428 N N . SER A 1 27 ? 34.483 -16.230 7.236 1.00 0.00 27 SER A N 8
ATOM 12429 C CA . SER A 1 27 ? 35.325 -16.421 8.429 1.00 0.00 27 SER A CA 8
ATOM 12430 C C . SER A 1 27 ? 36.692 -15.722 8.237 1.00 0.00 27 SER A C 8
ATOM 12431 O O . SER A 1 27 ? 37.384 -15.392 9.201 1.00 0.00 27 SER A O 8
ATOM 12439 N N . ASP A 1 28 ? 37.046 -15.496 6.961 1.00 0.00 28 ASP A N 8
ATOM 12440 C CA . ASP A 1 28 ? 38.243 -14.738 6.552 1.00 0.00 28 ASP A CA 8
ATOM 12441 C C . ASP A 1 28 ? 38.036 -13.218 6.711 1.00 0.00 28 ASP A C 8
ATOM 12442 O O . ASP A 1 28 ? 39.006 -12.457 6.638 1.00 0.00 28 ASP A O 8
ATOM 12451 N N . ASN A 1 29 ? 36.760 -12.821 6.915 1.00 0.00 29 ASN A N 8
ATOM 12452 C CA . ASN A 1 29 ? 36.287 -11.417 7.078 1.00 0.00 29 ASN A CA 8
ATOM 12453 C C . ASN A 1 29 ? 36.000 -10.734 5.728 1.00 0.00 29 ASN A C 8
ATOM 12454 O O . ASN A 1 29 ? 35.470 -9.619 5.711 1.00 0.00 29 ASN A O 8
ATOM 12465 N N . GLN A 1 30 ? 36.339 -11.403 4.605 1.00 0.00 30 GLN A N 8
ATOM 12466 C CA . GLN A 1 30 ? 36.046 -10.903 3.246 1.00 0.00 30 GLN A CA 8
ATOM 12467 C C . GLN A 1 30 ? 34.522 -10.856 2.999 1.00 0.00 30 GLN A C 8
ATOM 12468 O O . GLN A 1 30 ? 33.801 -11.827 3.270 1.00 0.00 30 GLN A O 8
ATOM 12482 N N . PHE A 1 31 ? 34.066 -9.721 2.457 1.00 0.00 31 PHE A N 8
ATOM 12483 C CA . PHE A 1 31 ? 32.644 -9.390 2.301 1.00 0.00 31 PHE A CA 8
ATOM 12484 C C . PHE A 1 31 ? 32.128 -9.859 0.935 1.00 0.00 31 PHE A C 8
ATOM 12485 O O . PHE A 1 31 ? 32.864 -9.856 -0.042 1.00 0.00 31 PHE A O 8
ATOM 12502 N N . ARG A 1 32 ? 30.846 -10.230 0.876 1.00 0.00 32 ARG A N 8
ATOM 12503 C CA . ARG A 1 32 ? 30.234 -10.844 -0.312 1.00 0.00 32 ARG A CA 8
ATOM 12504 C C . ARG A 1 32 ? 28.730 -10.524 -0.332 1.00 0.00 32 ARG A C 8
ATOM 12505 O O . ARG A 1 32 ? 28.030 -10.683 0.676 1.00 0.00 32 ARG A O 8
ATOM 12526 N N . PHE A 1 33 ? 28.249 -10.035 -1.472 1.00 0.00 33 PHE A N 8
ATOM 12527 C CA . PHE A 1 33 ? 26.822 -9.808 -1.716 1.00 0.00 33 PHE A CA 8
ATOM 12528 C C . PHE A 1 33 ? 26.237 -11.067 -2.348 1.00 0.00 33 PHE A C 8
ATOM 12529 O O . PHE A 1 33 ? 26.758 -11.545 -3.353 1.00 0.00 33 PHE A O 8
ATOM 12546 N N . VAL A 1 34 ? 25.159 -11.599 -1.764 1.00 0.00 34 VAL A N 8
ATOM 12547 C CA . VAL A 1 34 ? 24.381 -12.673 -2.384 1.00 0.00 34 VAL A CA 8
ATOM 12548 C C . VAL A 1 34 ? 23.080 -12.060 -2.910 1.00 0.00 34 VAL A C 8
ATOM 12549 O O . VAL A 1 34 ? 22.412 -11.303 -2.204 1.00 0.00 34 VAL A O 8
ATOM 12562 N N . LEU A 1 35 ? 22.756 -12.343 -4.167 1.00 0.00 35 LEU A N 8
ATOM 12563 C CA . LEU A 1 35 ? 21.493 -11.948 -4.773 1.00 0.00 35 LEU A CA 8
ATOM 12564 C C . LEU A 1 35 ? 20.566 -13.151 -4.737 1.00 0.00 35 LEU A C 8
ATOM 12565 O O . LEU A 1 35 ? 20.921 -14.228 -5.215 1.00 0.00 35 LEU A O 8
ATOM 12581 N N . LYS A 1 36 ? 19.409 -12.962 -4.114 1.00 0.00 36 LYS A N 8
ATOM 12582 C CA . LYS A 1 36 ? 18.359 -13.972 -4.005 1.00 0.00 36 LYS A CA 8
ATOM 12583 C C . LYS A 1 36 ? 17.099 -13.451 -4.690 1.00 0.00 36 LYS A C 8
ATOM 12584 O O . LYS A 1 36 ? 16.875 -12.242 -4.744 1.00 0.00 36 LYS A O 8
ATOM 12603 N N . ALA A 1 37 ? 16.305 -14.375 -5.238 1.00 0.00 37 ALA A N 8
ATOM 12604 C CA . ALA A 1 37 ? 14.980 -14.076 -5.794 1.00 0.00 37 ALA A CA 8
ATOM 12605 C C . ALA A 1 37 ? 13.939 -13.944 -4.656 1.00 0.00 37 ALA A C 8
ATOM 12606 O O . ALA A 1 37 ? 14.287 -14.078 -3.477 1.00 0.00 37 ALA A O 8
ATOM 12613 N N . GLY A 1 38 ? 12.666 -13.686 -5.021 1.00 0.00 38 GLY A N 8
ATOM 12614 C CA . GLY A 1 38 ? 11.563 -13.600 -4.042 1.00 0.00 38 GLY A CA 8
ATOM 12615 C C . GLY A 1 38 ? 11.294 -14.923 -3.329 1.00 0.00 38 GLY A C 8
ATOM 12616 O O . GLY A 1 38 ? 10.689 -14.954 -2.254 1.00 0.00 38 GLY A O 8
ATOM 12620 N N . ASN A 1 39 ? 11.756 -16.019 -3.954 1.00 0.00 39 ASN A N 8
ATOM 12621 C CA . ASN A 1 39 ? 11.669 -17.387 -3.407 1.00 0.00 39 ASN A CA 8
ATOM 12622 C C . ASN A 1 39 ? 12.757 -17.631 -2.338 1.00 0.00 39 ASN A C 8
ATOM 12623 O O . ASN A 1 39 ? 12.725 -18.648 -1.638 1.00 0.00 39 ASN A O 8
ATOM 12634 N N . GLY A 1 40 ? 13.718 -16.688 -2.226 1.00 0.00 40 GLY A N 8
ATOM 12635 C CA . GLY A 1 40 ? 14.871 -16.824 -1.330 1.00 0.00 40 GLY A CA 8
ATOM 12636 C C . GLY A 1 40 ? 16.024 -17.610 -1.953 1.00 0.00 40 GLY A C 8
ATOM 12637 O O . GLY A 1 40 ? 17.062 -17.797 -1.314 1.00 0.00 40 GLY A O 8
ATOM 12641 N N . GLU A 1 41 ? 15.827 -18.072 -3.202 1.00 0.00 41 GLU A N 8
ATOM 12642 C CA . GLU A 1 41 ? 16.818 -18.855 -3.957 1.00 0.00 41 GLU A CA 8
ATOM 12643 C C . GLU A 1 41 ? 17.976 -17.952 -4.403 1.00 0.00 41 GLU A C 8
ATOM 12644 O O . GLU A 1 41 ? 17.743 -16.957 -5.100 1.00 0.00 41 GLU A O 8
ATOM 12656 N N . THR A 1 42 ? 19.212 -18.294 -3.992 1.00 0.00 42 THR A N 8
ATOM 12657 C CA . THR A 1 42 ? 20.411 -17.544 -4.388 1.00 0.00 42 THR A CA 8
ATOM 12658 C C . THR A 1 42 ? 20.713 -17.801 -5.882 1.00 0.00 42 THR A C 8
ATOM 12659 O O . THR A 1 42 ? 20.924 -18.947 -6.303 1.00 0.00 42 THR A O 8
ATOM 12670 N N . ILE A 1 43 ? 20.711 -16.715 -6.653 1.00 0.00 43 ILE A N 8
ATOM 12671 C CA . ILE A 1 43 ? 20.914 -16.722 -8.111 1.00 0.00 43 ILE A CA 8
ATOM 12672 C C . ILE A 1 43 ? 22.277 -16.101 -8.487 1.00 0.00 43 ILE A C 8
ATOM 12673 O O . ILE A 1 43 ? 22.678 -16.154 -9.653 1.00 0.00 43 ILE A O 8
ATOM 12689 N N . LEU A 1 44 ? 22.973 -15.505 -7.491 1.00 0.00 44 LEU A N 8
ATOM 12690 C CA . LEU A 1 44 ? 24.287 -14.863 -7.696 1.00 0.00 44 LEU A CA 8
ATOM 12691 C C . LEU A 1 44 ? 24.993 -14.630 -6.340 1.00 0.00 44 LEU A C 8
ATOM 12692 O O . LEU A 1 44 ? 24.335 -14.480 -5.309 1.00 0.00 44 LEU A O 8
ATOM 12708 N N . THR A 1 45 ? 26.334 -14.632 -6.364 1.00 0.00 45 THR A N 8
ATOM 12709 C CA . THR A 1 45 ? 27.187 -14.182 -5.243 1.00 0.00 45 THR A CA 8
ATOM 12710 C C . THR A 1 45 ? 28.452 -13.531 -5.831 1.00 0.00 45 THR A C 8
ATOM 12711 O O . THR A 1 45 ? 29.131 -14.139 -6.656 1.00 0.00 45 THR A O 8
ATOM 12722 N N . SER A 1 46 ? 28.750 -12.291 -5.417 1.00 0.00 46 SER A N 8
ATOM 12723 C CA . SER A 1 46 ? 29.938 -11.544 -5.879 1.00 0.00 46 SER A CA 8
ATOM 12724 C C . SER A 1 46 ? 31.238 -12.204 -5.374 1.00 0.00 46 SER A C 8
ATOM 12725 O O . SER A 1 46 ? 31.211 -12.919 -4.358 1.00 0.00 46 SER A O 8
ATOM 12733 N N . GLU A 1 47 ? 32.369 -11.986 -6.090 1.00 0.00 47 GLU A N 8
ATOM 12734 C CA . GLU A 1 47 ? 33.698 -12.421 -5.610 1.00 0.00 47 GLU A CA 8
ATOM 12735 C C . GLU A 1 47 ? 33.989 -11.706 -4.276 1.00 0.00 47 GLU A C 8
ATOM 12736 O O . GLU A 1 47 ? 33.682 -10.520 -4.140 1.00 0.00 47 GLU A O 8
ATOM 12748 N N . LEU A 1 48 ? 34.553 -12.434 -3.309 1.00 0.00 48 LEU A N 8
ATOM 12749 C CA . LEU A 1 48 ? 34.752 -11.931 -1.945 1.00 0.00 48 LEU A CA 8
ATOM 12750 C C . LEU A 1 48 ? 35.734 -10.736 -1.944 1.00 0.00 48 LEU A C 8
ATOM 12751 O O . LEU A 1 48 ? 36.924 -10.888 -2.222 1.00 0.00 48 LEU A O 8
ATOM 12767 N N . TYR A 1 49 ? 35.193 -9.556 -1.630 1.00 0.00 49 TYR A N 8
ATOM 12768 C CA . TYR A 1 49 ? 35.940 -8.298 -1.565 1.00 0.00 49 TYR A CA 8
ATOM 12769 C C . TYR A 1 49 ? 36.657 -8.163 -0.214 1.00 0.00 49 TYR A C 8
ATOM 12770 O O . TYR A 1 49 ? 36.160 -8.633 0.811 1.00 0.00 49 TYR A O 8
ATOM 12788 N N . THR A 1 50 ? 37.825 -7.506 -0.237 1.00 0.00 50 THR A N 8
ATOM 12789 C CA . THR A 1 50 ? 38.657 -7.284 0.956 1.00 0.00 50 THR A CA 8
ATOM 12790 C C . THR A 1 50 ? 37.985 -6.283 1.916 1.00 0.00 50 THR A C 8
ATOM 12791 O O . THR A 1 50 ? 38.051 -6.432 3.138 1.00 0.00 50 THR A O 8
ATOM 12802 N N . SER A 1 51 ? 37.326 -5.267 1.335 1.00 0.00 51 SER A N 8
ATOM 12803 C CA . SER A 1 51 ? 36.659 -4.192 2.089 1.00 0.00 51 SER A CA 8
ATOM 12804 C C . SER A 1 51 ? 35.135 -4.269 1.918 1.00 0.00 51 SER A C 8
ATOM 12805 O O . SER A 1 51 ? 34.632 -4.800 0.919 1.00 0.00 51 SER A O 8
ATOM 12813 N N . LYS A 1 52 ? 34.416 -3.716 2.914 1.00 0.00 52 LYS A N 8
ATOM 12814 C CA . LYS A 1 52 ? 32.949 -3.543 2.875 1.00 0.00 52 LYS A CA 8
ATOM 12815 C C . LYS A 1 52 ? 32.585 -2.596 1.726 1.00 0.00 52 LYS A C 8
ATOM 12816 O O . LYS A 1 52 ? 31.631 -2.851 0.993 1.00 0.00 52 LYS A O 8
ATOM 12835 N N . THR A 1 53 ? 33.366 -1.506 1.597 1.00 0.00 53 THR A N 8
ATOM 12836 C CA . THR A 1 53 ? 33.131 -0.454 0.593 1.00 0.00 53 THR A CA 8
ATOM 12837 C C . THR A 1 53 ? 33.214 -1.027 -0.833 1.00 0.00 53 THR A C 8
ATOM 12838 O O . THR A 1 53 ? 32.392 -0.696 -1.683 1.00 0.00 53 THR A O 8
ATOM 12849 N N . SER A 1 54 ? 34.198 -1.924 -1.055 1.00 0.00 54 SER A N 8
ATOM 12850 C CA . SER A 1 54 ? 34.405 -2.609 -2.350 1.00 0.00 54 SER A CA 8
ATOM 12851 C C . SER A 1 54 ? 33.190 -3.496 -2.706 1.00 0.00 54 SER A C 8
ATOM 12852 O O . SER A 1 54 ? 32.766 -3.553 -3.867 1.00 0.00 54 SER A O 8
ATOM 12860 N N . ALA A 1 55 ? 32.641 -4.177 -1.677 1.00 0.00 55 ALA A N 8
ATOM 12861 C CA . ALA A 1 55 ? 31.435 -5.018 -1.807 1.00 0.00 55 ALA A CA 8
ATOM 12862 C C . ALA A 1 55 ? 30.196 -4.161 -2.097 1.00 0.00 55 ALA A C 8
ATOM 12863 O O . ALA A 1 55 ? 29.358 -4.520 -2.930 1.00 0.00 55 ALA A O 8
ATOM 12870 N N . GLU A 1 56 ? 30.119 -3.009 -1.422 1.00 0.00 56 GLU A N 8
ATOM 12871 C CA . GLU A 1 56 ? 28.990 -2.076 -1.530 1.00 0.00 56 GLU A CA 8
ATOM 12872 C C . GLU A 1 56 ? 28.950 -1.412 -2.922 1.00 0.00 56 GLU A C 8
ATOM 12873 O O . GLU A 1 56 ? 27.881 -1.100 -3.443 1.00 0.00 56 GLU A O 8
ATOM 12885 N N . LYS A 1 57 ? 30.130 -1.207 -3.516 1.00 0.00 57 LYS A N 8
ATOM 12886 C CA . LYS A 1 57 ? 30.260 -0.759 -4.915 1.00 0.00 57 LYS A CA 8
ATOM 12887 C C . LYS A 1 57 ? 30.023 -1.931 -5.895 1.00 0.00 57 LYS A C 8
ATOM 12888 O O . LYS A 1 57 ? 29.672 -1.711 -7.055 1.00 0.00 57 LYS A O 8
ATOM 12907 N N . GLY A 1 58 ? 30.224 -3.169 -5.392 1.00 0.00 58 GLY A N 8
ATOM 12908 C CA . GLY A 1 58 ? 30.026 -4.396 -6.168 1.00 0.00 58 GLY A CA 8
ATOM 12909 C C . GLY A 1 58 ? 28.614 -4.550 -6.726 1.00 0.00 58 GLY A C 8
ATOM 12910 O O . GLY A 1 58 ? 28.448 -4.946 -7.881 1.00 0.00 58 GLY A O 8
ATOM 12914 N N . ILE A 1 59 ? 27.590 -4.212 -5.909 1.00 0.00 59 ILE A N 8
ATOM 12915 C CA . ILE A 1 59 ? 26.173 -4.241 -6.360 1.00 0.00 59 ILE A CA 8
ATOM 12916 C C . ILE A 1 59 ? 25.931 -3.206 -7.488 1.00 0.00 59 ILE A C 8
ATOM 12917 O O . ILE A 1 59 ? 25.210 -3.477 -8.454 1.00 0.00 59 ILE A O 8
ATOM 12933 N N . ALA A 1 60 ? 26.584 -2.038 -7.365 1.00 0.00 60 ALA A N 8
ATOM 12934 C CA . ALA A 1 60 ? 26.509 -0.956 -8.371 1.00 0.00 60 ALA A CA 8
ATOM 12935 C C . ALA A 1 60 ? 27.175 -1.385 -9.692 1.00 0.00 60 ALA A C 8
ATOM 12936 O O . ALA A 1 60 ? 26.767 -0.946 -10.777 1.00 0.00 60 ALA A O 8
ATOM 12943 N N . SER A 1 61 ? 28.199 -2.245 -9.578 1.00 0.00 61 SER A N 8
ATOM 12944 C CA . SER A 1 61 ? 28.914 -2.796 -10.732 1.00 0.00 61 SER A CA 8
ATOM 12945 C C . SER A 1 61 ? 28.047 -3.841 -11.459 1.00 0.00 61 SER A C 8
ATOM 12946 O O . SER A 1 61 ? 27.858 -3.759 -12.679 1.00 0.00 61 SER A O 8
ATOM 12954 N N . VAL A 1 62 ? 27.490 -4.803 -10.690 1.00 0.00 62 VAL A N 8
ATOM 12955 C CA . VAL A 1 62 ? 26.751 -5.944 -11.265 1.00 0.00 62 VAL A CA 8
ATOM 12956 C C . VAL A 1 62 ? 25.466 -5.485 -11.973 1.00 0.00 62 VAL A C 8
ATOM 12957 O O . VAL A 1 62 ? 25.153 -5.989 -13.052 1.00 0.00 62 VAL A O 8
ATOM 12970 N N . ARG A 1 63 ? 24.765 -4.486 -11.385 1.00 0.00 63 ARG A N 8
ATOM 12971 C CA . ARG A 1 63 ? 23.509 -3.947 -11.950 1.00 0.00 63 ARG A CA 8
ATOM 12972 C C . ARG A 1 63 ? 23.768 -3.246 -13.297 1.00 0.00 63 ARG A C 8
ATOM 12973 O O . ARG A 1 63 ? 22.929 -3.276 -14.203 1.00 0.00 63 ARG A O 8
ATOM 12994 N N . SER A 1 64 ? 24.957 -2.632 -13.412 1.00 0.00 64 SER A N 8
ATOM 12995 C CA . SER A 1 64 ? 25.382 -1.900 -14.615 1.00 0.00 64 SER A CA 8
ATOM 12996 C C . SER A 1 64 ? 25.754 -2.875 -15.755 1.00 0.00 64 SER A C 8
ATOM 12997 O O . SER A 1 64 ? 25.704 -2.513 -16.934 1.00 0.00 64 SER A O 8
ATOM 13005 N N . ASN A 1 65 ? 26.135 -4.116 -15.388 1.00 0.00 65 ASN A N 8
ATOM 13006 C CA . ASN A 1 65 ? 26.479 -5.183 -16.359 1.00 0.00 65 ASN A CA 8
ATOM 13007 C C . ASN A 1 65 ? 25.376 -6.271 -16.421 1.00 0.00 65 ASN A C 8
ATOM 13008 O O . ASN A 1 65 ? 25.521 -7.257 -17.155 1.00 0.00 65 ASN A O 8
ATOM 13019 N N . SER A 1 66 ? 24.267 -6.072 -15.663 1.00 0.00 66 SER A N 8
ATOM 13020 C CA . SER A 1 66 ? 23.076 -6.961 -15.707 1.00 0.00 66 SER A CA 8
ATOM 13021 C C . SER A 1 66 ? 22.370 -6.956 -17.098 1.00 0.00 66 SER A C 8
ATOM 13022 O O . SER A 1 66 ? 22.003 -8.031 -17.576 1.00 0.00 66 SER A O 8
ATOM 13030 N N . PRO A 1 67 ? 22.151 -5.785 -17.795 1.00 0.00 67 PRO A N 8
ATOM 13031 C CA . PRO A 1 67 ? 21.571 -5.795 -19.167 1.00 0.00 67 PRO A CA 8
ATOM 13032 C C . PRO A 1 67 ? 22.632 -6.033 -20.272 1.00 0.00 67 PRO A C 8
ATOM 13033 O O . PRO A 1 67 ? 22.388 -5.724 -21.445 1.00 0.00 67 PRO A O 8
ATOM 13044 N N . GLN A 1 68 ? 23.804 -6.578 -19.883 1.00 0.00 68 GLN A N 8
ATOM 13045 C CA . GLN A 1 68 ? 24.909 -6.917 -20.808 1.00 0.00 68 GLN A CA 8
ATOM 13046 C C . GLN A 1 68 ? 25.191 -8.428 -20.755 1.00 0.00 68 GLN A C 8
ATOM 13047 O O . GLN A 1 68 ? 25.912 -8.904 -19.863 1.00 0.00 68 GLN A O 8
ATOM 13061 N N . GLU A 1 69 ? 24.608 -9.184 -21.713 1.00 0.00 69 GLU A N 8
ATOM 13062 C CA . GLU A 1 69 ? 24.897 -10.628 -21.887 1.00 0.00 69 GLU A CA 8
ATOM 13063 C C . GLU A 1 69 ? 26.384 -10.835 -22.233 1.00 0.00 69 GLU A C 8
ATOM 13064 O O . GLU A 1 69 ? 26.955 -11.885 -21.942 1.00 0.00 69 GLU A O 8
ATOM 13076 N N . GLU A 1 70 ? 26.977 -9.791 -22.850 1.00 0.00 70 GLU A N 8
ATOM 13077 C CA . GLU A 1 70 ? 28.419 -9.663 -23.137 1.00 0.00 70 GLU A CA 8
ATOM 13078 C C . GLU A 1 70 ? 29.302 -10.042 -21.921 1.00 0.00 70 GLU A C 8
ATOM 13079 O O . GLU A 1 70 ? 30.328 -10.720 -22.067 1.00 0.00 70 GLU A O 8
ATOM 13091 N N . ARG A 1 71 ? 28.868 -9.615 -20.727 1.00 0.00 71 ARG A N 8
ATOM 13092 C CA . ARG A 1 71 ? 29.623 -9.802 -19.478 1.00 0.00 71 ARG A CA 8
ATOM 13093 C C . ARG A 1 71 ? 29.248 -11.134 -18.791 1.00 0.00 71 ARG A C 8
ATOM 13094 O O . ARG A 1 71 ? 30.040 -11.664 -18.004 1.00 0.00 71 ARG A O 8
ATOM 13115 N N . TYR A 1 72 ? 28.034 -11.665 -19.079 1.00 0.00 72 TYR A N 8
ATOM 13116 C CA . TYR A 1 72 ? 27.609 -12.985 -18.565 1.00 0.00 72 TYR A CA 8
ATOM 13117 C C . TYR A 1 72 ? 28.402 -14.107 -19.254 1.00 0.00 72 TYR A C 8
ATOM 13118 O O . TYR A 1 72 ? 28.318 -14.280 -20.478 1.00 0.00 72 TYR A O 8
ATOM 13136 N N . GLU A 1 73 ? 29.157 -14.869 -18.460 1.00 0.00 73 GLU A N 8
ATOM 13137 C CA . GLU A 1 73 ? 29.938 -16.004 -18.950 1.00 0.00 73 GLU A CA 8
ATOM 13138 C C . GLU A 1 73 ? 29.136 -17.282 -18.746 1.00 0.00 73 GLU A C 8
ATOM 13139 O O . GLU A 1 73 ? 29.069 -17.798 -17.629 1.00 0.00 73 GLU A O 8
ATOM 13151 N N . LYS A 1 74 ? 28.473 -17.747 -19.813 1.00 0.00 74 LYS A N 8
ATOM 13152 C CA . LYS A 1 74 ? 27.844 -19.071 -19.827 1.00 0.00 74 LYS A CA 8
ATOM 13153 C C . LYS A 1 74 ? 28.972 -20.107 -19.757 1.00 0.00 74 LYS A C 8
ATOM 13154 O O . LYS A 1 74 ? 29.683 -20.333 -20.740 1.00 0.00 74 LYS A O 8
ATOM 13173 N N . LYS A 1 75 ? 29.144 -20.685 -18.577 1.00 0.00 75 LYS A N 8
ATOM 13174 C CA . LYS A 1 75 ? 30.341 -21.445 -18.213 1.00 0.00 75 LYS A CA 8
ATOM 13175 C C . LYS A 1 75 ? 29.940 -22.853 -17.749 1.00 0.00 75 LYS A C 8
ATOM 13176 O O . LYS A 1 75 ? 28.932 -23.031 -17.063 1.00 0.00 75 LYS A O 8
ATOM 13195 N N . THR A 1 76 ? 30.730 -23.851 -18.160 1.00 0.00 76 THR A N 8
ATOM 13196 C CA . THR A 1 76 ? 30.499 -25.256 -17.808 1.00 0.00 76 THR A CA 8
ATOM 13197 C C . THR A 1 76 ? 31.374 -25.650 -16.608 1.00 0.00 76 THR A C 8
ATOM 13198 O O . THR A 1 76 ? 32.588 -25.402 -16.600 1.00 0.00 76 THR A O 8
ATOM 13209 N N . ALA A 1 77 ? 30.733 -26.221 -15.586 1.00 0.00 77 ALA A N 8
ATOM 13210 C CA . ALA A 1 77 ? 31.406 -26.818 -14.432 1.00 0.00 77 ALA A CA 8
ATOM 13211 C C . ALA A 1 77 ? 32.045 -28.168 -14.812 1.00 0.00 77 ALA A C 8
ATOM 13212 O O . ALA A 1 77 ? 31.538 -28.881 -15.687 1.00 0.00 77 ALA A O 8
ATOM 13219 N N . SER A 1 78 ? 33.142 -28.518 -14.121 1.00 0.00 78 SER A N 8
ATOM 13220 C CA . SER A 1 78 ? 33.766 -29.855 -14.223 1.00 0.00 78 SER A CA 8
ATOM 13221 C C . SER A 1 78 ? 32.867 -30.916 -13.529 1.00 0.00 78 SER A C 8
ATOM 13222 O O . SER A 1 78 ? 33.105 -32.122 -13.629 1.00 0.00 78 SER A O 8
ATOM 13230 N N . ASN A 1 79 ? 31.819 -30.422 -12.836 1.00 0.00 79 ASN A N 8
ATOM 13231 C CA . ASN A 1 79 ? 30.719 -31.236 -12.292 1.00 0.00 79 ASN A CA 8
ATOM 13232 C C . ASN A 1 79 ? 29.743 -31.710 -13.405 1.00 0.00 79 ASN A C 8
ATOM 13233 O O . ASN A 1 79 ? 28.788 -32.450 -13.127 1.00 0.00 79 ASN A O 8
ATOM 13244 N N . GLY A 1 80 ? 29.986 -31.259 -14.655 1.00 0.00 80 GLY A N 8
ATOM 13245 C CA . GLY A 1 80 ? 29.139 -31.594 -15.805 1.00 0.00 80 GLY A CA 8
ATOM 13246 C C . GLY A 1 80 ? 27.873 -30.746 -15.868 1.00 0.00 80 GLY A C 8
ATOM 13247 O O . GLY A 1 80 ? 26.937 -31.067 -16.604 1.00 0.00 80 GLY A O 8
ATOM 13251 N N . LYS A 1 81 ? 27.849 -29.663 -15.070 1.00 0.00 81 LYS A N 8
ATOM 13252 C CA . LYS A 1 81 ? 26.695 -28.751 -14.943 1.00 0.00 81 LYS A CA 8
ATOM 13253 C C . LYS A 1 81 ? 27.023 -27.393 -15.569 1.00 0.00 81 LYS A C 8
ATOM 13254 O O . LYS A 1 81 ? 28.129 -27.198 -16.073 1.00 0.00 81 LYS A O 8
ATOM 13273 N N . PHE A 1 82 ? 26.057 -26.457 -15.563 1.00 0.00 82 PHE A N 8
ATOM 13274 C CA . PHE A 1 82 ? 26.241 -25.116 -16.157 1.00 0.00 82 PHE A CA 8
ATOM 13275 C C . PHE A 1 82 ? 25.907 -24.015 -15.142 1.00 0.00 82 PHE A C 8
ATOM 13276 O O . PHE A 1 82 ? 24.824 -24.008 -14.562 1.00 0.00 82 PHE A O 8
ATOM 13293 N N . TYR A 1 83 ? 26.843 -23.078 -14.967 1.00 0.00 83 TYR A N 8
ATOM 13294 C CA . TYR A 1 83 ? 26.684 -21.874 -14.129 1.00 0.00 83 TYR A CA 8
ATOM 13295 C C . TYR A 1 83 ? 27.093 -20.651 -14.947 1.00 0.00 83 TYR A C 8
ATOM 13296 O O . TYR A 1 83 ? 27.487 -20.781 -16.111 1.00 0.00 83 TYR A O 8
ATOM 13314 N N . PHE A 1 84 ? 26.948 -19.463 -14.367 1.00 0.00 84 PHE A N 8
ATOM 13315 C CA . PHE A 1 84 ? 27.410 -18.223 -14.997 1.00 0.00 84 PHE A CA 8
ATOM 13316 C C . PHE A 1 84 ? 28.175 -17.376 -13.990 1.00 0.00 84 PHE A C 8
ATOM 13317 O O . PHE A 1 84 ? 27.908 -17.432 -12.784 1.00 0.00 84 PHE A O 8
ATOM 13334 N N . ASN A 1 85 ? 29.127 -16.598 -14.500 1.00 0.00 85 ASN A N 8
ATOM 13335 C CA . ASN A 1 85 ? 29.867 -15.615 -13.707 1.00 0.00 85 ASN A CA 8
ATOM 13336 C C . ASN A 1 85 ? 29.918 -14.286 -14.483 1.00 0.00 85 ASN A C 8
ATOM 13337 O O . ASN A 1 85 ? 30.336 -14.243 -15.638 1.00 0.00 85 ASN A O 8
ATOM 13348 N N . LEU A 1 86 ? 29.441 -13.207 -13.843 1.00 0.00 86 LEU A N 8
ATOM 13349 C CA . LEU A 1 86 ? 29.347 -11.877 -14.447 1.00 0.00 86 LEU A CA 8
ATOM 13350 C C . LEU A 1 86 ? 30.713 -11.167 -14.351 1.00 0.00 86 LEU A C 8
ATOM 13351 O O . LEU A 1 86 ? 31.323 -11.123 -13.270 1.00 0.00 86 LEU A O 8
ATOM 13367 N N . LYS A 1 87 ? 31.184 -10.645 -15.493 1.00 0.00 87 LYS A N 8
ATOM 13368 C CA . LYS A 1 87 ? 32.483 -9.963 -15.620 1.00 0.00 87 LYS A CA 8
ATOM 13369 C C . LYS A 1 87 ? 32.318 -8.439 -15.597 1.00 0.00 87 LYS A C 8
ATOM 13370 O O . LYS A 1 87 ? 31.229 -7.898 -15.820 1.00 0.00 87 LYS A O 8
ATOM 13389 N N . ALA A 1 88 ? 33.441 -7.772 -15.329 1.00 0.00 88 ALA A N 8
ATOM 13390 C CA . ALA A 1 88 ? 33.580 -6.316 -15.386 1.00 0.00 88 ALA A CA 8
ATOM 13391 C C . ALA A 1 88 ? 34.374 -5.926 -16.649 1.00 0.00 88 ALA A C 8
ATOM 13392 O O . ALA A 1 88 ? 34.830 -6.803 -17.401 1.00 0.00 88 ALA A O 8
ATOM 13399 N N . ALA A 1 89 ? 34.579 -4.610 -16.851 1.00 0.00 89 ALA A N 8
ATOM 13400 C CA . ALA A 1 89 ? 35.409 -4.081 -17.962 1.00 0.00 89 ALA A CA 8
ATOM 13401 C C . ALA A 1 89 ? 36.908 -4.406 -17.743 1.00 0.00 89 ALA A C 8
ATOM 13402 O O . ALA A 1 89 ? 37.711 -4.308 -18.669 1.00 0.00 89 ALA A O 8
ATOM 13409 N N . ASN A 1 90 ? 37.265 -4.791 -16.499 1.00 0.00 90 ASN A N 8
ATOM 13410 C CA . ASN A 1 90 ? 38.639 -5.211 -16.131 1.00 0.00 90 ASN A CA 8
ATOM 13411 C C . ASN A 1 90 ? 38.798 -6.748 -16.149 1.00 0.00 90 ASN A C 8
ATOM 13412 O O . ASN A 1 90 ? 39.763 -7.270 -15.573 1.00 0.00 90 ASN A O 8
ATOM 13423 N N . HIS A 1 91 ? 37.844 -7.458 -16.802 1.00 0.00 91 HIS A N 8
ATOM 13424 C CA . HIS A 1 91 ? 37.824 -8.951 -16.908 1.00 0.00 91 HIS A CA 8
ATOM 13425 C C . HIS A 1 91 ? 37.648 -9.648 -15.531 1.00 0.00 91 HIS A C 8
ATOM 13426 O O . HIS A 1 91 ? 37.772 -10.876 -15.434 1.00 0.00 91 HIS A O 8
ATOM 13441 N N . GLN A 1 92 ? 37.343 -8.866 -14.478 1.00 0.00 92 GLN A N 8
ATOM 13442 C CA . GLN A 1 92 ? 37.226 -9.376 -13.099 1.00 0.00 92 GLN A CA 8
ATOM 13443 C C . GLN A 1 92 ? 35.798 -9.864 -12.826 1.00 0.00 92 GLN A C 8
ATOM 13444 O O . GLN A 1 92 ? 34.832 -9.297 -13.344 1.00 0.00 92 GLN A O 8
ATOM 13458 N N . ILE A 1 93 ? 35.678 -10.912 -11.996 1.00 0.00 93 ILE A N 8
ATOM 13459 C CA . ILE A 1 93 ? 34.400 -11.539 -11.677 1.00 0.00 93 ILE A CA 8
ATOM 13460 C C . ILE A 1 93 ? 33.717 -10.730 -10.559 1.00 0.00 93 ILE A C 8
ATOM 13461 O O . ILE A 1 93 ? 34.105 -10.815 -9.398 1.00 0.00 93 ILE A O 8
ATOM 13477 N N . ILE A 1 94 ? 32.753 -9.888 -10.947 1.00 0.00 94 ILE A N 8
ATOM 13478 C CA . ILE A 1 94 ? 31.955 -9.084 -9.995 1.00 0.00 94 ILE A CA 8
ATOM 13479 C C . ILE A 1 94 ? 30.733 -9.880 -9.495 1.00 0.00 94 ILE A C 8
ATOM 13480 O O . ILE A 1 94 ? 30.092 -9.481 -8.525 1.00 0.00 94 ILE A O 8
ATOM 13496 N N . GLY A 1 95 ? 30.429 -11.005 -10.168 1.00 0.00 95 GLY A N 8
ATOM 13497 C CA . GLY A 1 95 ? 29.351 -11.905 -9.760 1.00 0.00 95 GLY A CA 8
ATOM 13498 C C . GLY A 1 95 ? 29.620 -13.326 -10.222 1.00 0.00 95 GLY A C 8
ATOM 13499 O O . GLY A 1 95 ? 30.249 -13.515 -11.254 1.00 0.00 95 GLY A O 8
ATOM 13503 N N . SER A 1 96 ? 29.134 -14.325 -9.470 1.00 0.00 96 SER A N 8
ATOM 13504 C CA . SER A 1 96 ? 29.324 -15.754 -9.792 1.00 0.00 96 SER A CA 8
ATOM 13505 C C . SER A 1 96 ? 28.238 -16.587 -9.091 1.00 0.00 96 SER A C 8
ATOM 13506 O O . SER A 1 96 ? 28.030 -16.448 -7.884 1.00 0.00 96 SER A O 8
ATOM 13514 N N . SER A 1 97 ? 27.547 -17.439 -9.855 1.00 0.00 97 SER A N 8
ATOM 13515 C CA . SER A 1 97 ? 26.422 -18.246 -9.353 1.00 0.00 97 SER A CA 8
ATOM 13516 C C . SER A 1 97 ? 26.829 -19.725 -9.223 1.00 0.00 97 SER A C 8
ATOM 13517 O O . SER A 1 97 ? 27.867 -20.144 -9.757 1.00 0.00 97 SER A O 8
ATOM 13525 N N . GLN A 1 98 ? 25.988 -20.509 -8.526 1.00 0.00 98 GLN A N 8
ATOM 13526 C CA . GLN A 1 98 ? 26.191 -21.955 -8.340 1.00 0.00 98 GLN A CA 8
ATOM 13527 C C . GLN A 1 98 ? 25.852 -22.724 -9.632 1.00 0.00 98 GLN A C 8
ATOM 13528 O O . GLN A 1 98 ? 25.145 -22.207 -10.504 1.00 0.00 98 GLN A O 8
ATOM 13542 N N . MET A 1 99 ? 26.352 -23.970 -9.734 1.00 0.00 99 MET A N 8
ATOM 13543 C CA . MET A 1 99 ? 26.138 -24.817 -10.914 1.00 0.00 99 MET A CA 8
ATOM 13544 C C . MET A 1 99 ? 24.698 -25.355 -10.921 1.00 0.00 99 MET A C 8
ATOM 13545 O O . MET A 1 99 ? 24.254 -26.018 -9.977 1.00 0.00 99 MET A O 8
ATOM 13559 N N . TYR A 1 100 ? 23.961 -24.987 -11.970 1.00 0.00 100 TYR A N 8
ATOM 13560 C CA . TYR A 1 100 ? 22.566 -25.386 -12.173 1.00 0.00 100 TYR A CA 8
ATOM 13561 C C . TYR A 1 100 ? 22.498 -26.778 -12.822 1.00 0.00 100 TYR A C 8
ATOM 13562 O O . TYR A 1 100 ? 23.372 -27.143 -13.622 1.00 0.00 100 TYR A O 8
ATOM 13580 N N . ALA A 1 101 ? 21.431 -27.526 -12.482 1.00 0.00 101 ALA A N 8
ATOM 13581 C CA . ALA A 1 101 ? 21.211 -28.908 -12.949 1.00 0.00 101 ALA A CA 8
ATOM 13582 C C . ALA A 1 101 ? 21.121 -28.994 -14.485 1.00 0.00 101 ALA A C 8
ATOM 13583 O O . ALA A 1 101 ? 21.543 -29.988 -15.083 1.00 0.00 101 ALA A O 8
ATOM 13590 N N . THR A 1 102 ? 20.570 -27.940 -15.111 1.00 0.00 102 THR A N 8
ATOM 13591 C CA . THR A 1 102 ? 20.485 -27.818 -16.582 1.00 0.00 102 THR A CA 8
ATOM 13592 C C . THR A 1 102 ? 21.043 -26.454 -17.036 1.00 0.00 102 THR A C 8
ATOM 13593 O O . THR A 1 102 ? 21.166 -25.522 -16.227 1.00 0.00 102 THR A O 8
ATOM 13604 N N . ALA A 1 103 ? 21.361 -26.353 -18.346 1.00 0.00 103 ALA A N 8
ATOM 13605 C CA . ALA A 1 103 ? 21.751 -25.081 -18.990 1.00 0.00 103 ALA A CA 8
ATOM 13606 C C . ALA A 1 103 ? 20.569 -24.102 -18.985 1.00 0.00 103 ALA A C 8
ATOM 13607 O O . ALA A 1 103 ? 20.756 -22.907 -18.796 1.00 0.00 103 ALA A O 8
ATOM 13614 N N . GLN A 1 104 ? 19.346 -24.652 -19.160 1.00 0.00 104 GLN A N 8
ATOM 13615 C CA . GLN A 1 104 ? 18.090 -23.867 -19.165 1.00 0.00 104 GLN A CA 8
ATOM 13616 C C . GLN A 1 104 ? 17.845 -23.187 -17.808 1.00 0.00 104 GLN A C 8
ATOM 13617 O O . GLN A 1 104 ? 17.359 -22.051 -17.753 1.00 0.00 104 GLN A O 8
ATOM 13631 N N . SER A 1 105 ? 18.187 -23.904 -16.723 1.00 0.00 105 SER A N 8
ATOM 13632 C CA . SER A 1 105 ? 18.081 -23.386 -15.350 1.00 0.00 105 SER A CA 8
ATOM 13633 C C . SER A 1 105 ? 19.102 -22.251 -15.118 1.00 0.00 105 SER A C 8
ATOM 13634 O O . SER A 1 105 ? 18.853 -21.328 -14.329 1.00 0.00 105 SER A O 8
ATOM 13642 N N . ARG A 1 106 ? 20.255 -22.328 -15.821 1.00 0.00 106 ARG A N 8
ATOM 13643 C CA . ARG A 1 106 ? 21.267 -21.257 -15.817 1.00 0.00 106 ARG A CA 8
ATOM 13644 C C . ARG A 1 106 ? 20.758 -20.026 -16.582 1.00 0.00 106 ARG A C 8
ATOM 13645 O O . ARG A 1 106 ? 20.997 -18.890 -16.163 1.00 0.00 106 ARG A O 8
ATOM 13666 N N . GLU A 1 107 ? 20.035 -20.271 -17.693 1.00 0.00 107 GLU A N 8
ATOM 13667 C CA . GLU A 1 107 ? 19.449 -19.199 -18.530 1.00 0.00 107 GLU A CA 8
ATOM 13668 C C . GLU A 1 107 ? 18.323 -18.467 -17.780 1.00 0.00 107 GLU A C 8
ATOM 13669 O O . GLU A 1 107 ? 18.078 -17.277 -18.023 1.00 0.00 107 GLU A O 8
ATOM 13681 N N . THR A 1 108 ? 17.650 -19.194 -16.864 1.00 0.00 108 THR A N 8
ATOM 13682 C CA . THR A 1 108 ? 16.707 -18.599 -15.909 1.00 0.00 108 THR A CA 8
ATOM 13683 C C . THR A 1 108 ? 17.459 -17.602 -15.012 1.00 0.00 108 THR A C 8
ATOM 13684 O O . THR A 1 108 ? 17.010 -16.477 -14.807 1.00 0.00 108 THR A O 8
ATOM 13695 N N . GLY A 1 109 ? 18.633 -18.049 -14.520 1.00 0.00 109 GLY A N 8
ATOM 13696 C CA . GLY A 1 109 ? 19.499 -17.238 -13.665 1.00 0.00 109 GLY A CA 8
ATOM 13697 C C . GLY A 1 109 ? 20.055 -15.997 -14.362 1.00 0.00 109 GLY A C 8
ATOM 13698 O O . GLY A 1 109 ? 20.223 -14.958 -13.717 1.00 0.00 109 GLY A O 8
ATOM 13702 N N . ILE A 1 110 ? 20.343 -16.109 -15.679 1.00 0.00 110 ILE A N 8
ATOM 13703 C CA . ILE A 1 110 ? 20.822 -14.968 -16.494 1.00 0.00 110 ILE A CA 8
ATOM 13704 C C . ILE A 1 110 ? 19.761 -13.848 -16.476 1.00 0.00 110 ILE A C 8
ATOM 13705 O O . ILE A 1 110 ? 20.049 -12.706 -16.116 1.00 0.00 110 ILE A O 8
ATOM 13721 N N . ALA A 1 111 ? 18.518 -14.240 -16.815 1.00 0.00 111 ALA A N 8
ATOM 13722 C CA . ALA A 1 111 ? 17.359 -13.328 -16.900 1.00 0.00 111 ALA A CA 8
ATOM 13723 C C . ALA A 1 111 ? 16.928 -12.832 -15.506 1.00 0.00 111 ALA A C 8
ATOM 13724 O O . ALA A 1 111 ? 16.388 -11.723 -15.369 1.00 0.00 111 ALA A O 8
ATOM 13731 N N . SER A 1 112 ? 17.174 -13.670 -14.481 1.00 0.00 112 SER A N 8
ATOM 13732 C CA . SER A 1 112 ? 16.806 -13.371 -13.089 1.00 0.00 112 SER A CA 8
ATOM 13733 C C . SER A 1 112 ? 17.708 -12.249 -12.534 1.00 0.00 112 SER A C 8
ATOM 13734 O O . SER A 1 112 ? 17.207 -11.263 -12.018 1.00 0.00 112 SER A O 8
ATOM 13742 N N . VAL A 1 113 ? 19.037 -12.400 -12.696 1.00 0.00 113 VAL A N 8
ATOM 13743 C CA . VAL A 1 113 ? 20.036 -11.379 -12.281 1.00 0.00 113 VAL A CA 8
ATOM 13744 C C . VAL A 1 113 ? 19.933 -10.114 -13.168 1.00 0.00 113 VAL A C 8
ATOM 13745 O O . VAL A 1 113 ? 20.175 -8.998 -12.708 1.00 0.00 113 VAL A O 8
ATOM 13758 N N . LYS A 1 114 ? 19.532 -10.309 -14.431 1.00 0.00 114 LYS A N 8
ATOM 13759 C CA . LYS A 1 114 ? 19.337 -9.213 -15.401 1.00 0.00 114 LYS A CA 8
ATOM 13760 C C . LYS A 1 114 ? 18.196 -8.264 -14.961 1.00 0.00 114 LYS A C 8
ATOM 13761 O O . LYS A 1 114 ? 18.268 -7.047 -15.171 1.00 0.00 114 LYS A O 8
ATOM 13780 N N . ALA A 1 115 ? 17.159 -8.844 -14.332 1.00 0.00 115 ALA A N 8
ATOM 13781 C CA . ALA A 1 115 ? 15.968 -8.105 -13.863 1.00 0.00 115 ALA A CA 8
ATOM 13782 C C . ALA A 1 115 ? 16.093 -7.656 -12.386 1.00 0.00 115 ALA A C 8
ATOM 13783 O O . ALA A 1 115 ? 15.646 -6.570 -12.015 1.00 0.00 115 ALA A O 8
ATOM 13790 N N . ASN A 1 116 ? 16.724 -8.504 -11.564 1.00 0.00 116 ASN A N 8
ATOM 13791 C CA . ASN A 1 116 ? 16.735 -8.376 -10.082 1.00 0.00 116 ASN A CA 8
ATOM 13792 C C . ASN A 1 116 ? 18.085 -7.824 -9.563 1.00 0.00 116 ASN A C 8
ATOM 13793 O O . ASN A 1 116 ? 18.221 -7.482 -8.382 1.00 0.00 116 ASN A O 8
ATOM 13804 N N . GLY A 1 117 ? 19.074 -7.719 -10.467 1.00 0.00 117 GLY A N 8
ATOM 13805 C CA . GLY A 1 117 ? 20.402 -7.180 -10.133 1.00 0.00 117 GLY A CA 8
ATOM 13806 C C . GLY A 1 117 ? 20.378 -5.692 -9.799 1.00 0.00 117 GLY A C 8
ATOM 13807 O O . GLY A 1 117 ? 21.269 -5.191 -9.105 1.00 0.00 117 GLY A O 8
ATOM 13811 N N . THR A 1 118 ? 19.337 -4.992 -10.293 1.00 0.00 118 THR A N 8
ATOM 13812 C CA . THR A 1 118 ? 19.153 -3.545 -10.084 1.00 0.00 118 THR A CA 8
ATOM 13813 C C . THR A 1 118 ? 18.463 -3.255 -8.732 1.00 0.00 118 THR A C 8
ATOM 13814 O O . THR A 1 118 ? 18.412 -2.096 -8.295 1.00 0.00 118 THR A O 8
ATOM 13825 N N . SER A 1 119 ? 17.915 -4.314 -8.086 1.00 0.00 119 SER A N 8
ATOM 13826 C CA . SER A 1 119 ? 17.218 -4.194 -6.795 1.00 0.00 119 SER A CA 8
ATOM 13827 C C . SER A 1 119 ? 18.230 -3.858 -5.682 1.00 0.00 119 SER A C 8
ATOM 13828 O O . SER A 1 119 ? 18.945 -4.729 -5.201 1.00 0.00 119 SER A O 8
ATOM 13836 N N . GLN A 1 120 ? 18.280 -2.576 -5.282 1.00 0.00 120 GLN A N 8
ATOM 13837 C CA . GLN A 1 120 ? 19.220 -2.083 -4.247 1.00 0.00 120 GLN A CA 8
ATOM 13838 C C . GLN A 1 120 ? 18.686 -2.333 -2.815 1.00 0.00 120 GLN A C 8
ATOM 13839 O O . GLN A 1 120 ? 19.150 -1.705 -1.862 1.00 0.00 120 GLN A O 8
ATOM 13853 N N . THR A 1 121 ? 17.715 -3.264 -2.681 1.00 0.00 121 THR A N 8
ATOM 13854 C CA . THR A 1 121 ? 17.175 -3.719 -1.390 1.00 0.00 121 THR A CA 8
ATOM 13855 C C . THR A 1 121 ? 18.196 -4.662 -0.711 1.00 0.00 121 THR A C 8
ATOM 13856 O O . THR A 1 121 ? 18.238 -5.859 -1.002 1.00 0.00 121 THR A O 8
ATOM 13867 N N . VAL A 1 122 ? 19.044 -4.087 0.159 1.00 0.00 122 VAL A N 8
ATOM 13868 C CA . VAL A 1 122 ? 20.194 -4.793 0.775 1.00 0.00 122 VAL A CA 8
ATOM 13869 C C . VAL A 1 122 ? 19.968 -4.999 2.282 1.00 0.00 122 VAL A C 8
ATOM 13870 O O . VAL A 1 122 ? 19.444 -4.118 2.969 1.00 0.00 122 VAL A O 8
ATOM 13883 N N . LYS A 1 123 ? 20.352 -6.197 2.766 1.00 0.00 123 LYS A N 8
ATOM 13884 C CA . LYS A 1 123 ? 20.306 -6.572 4.191 1.00 0.00 123 LYS A CA 8
ATOM 13885 C C . LYS A 1 123 ? 21.733 -6.893 4.674 1.00 0.00 123 LYS A C 8
ATOM 13886 O O . LYS A 1 123 ? 22.354 -7.837 4.189 1.00 0.00 123 LYS A O 8
ATOM 13905 N N . ASP A 1 124 ? 22.265 -6.092 5.610 1.00 0.00 124 ASP A N 8
ATOM 13906 C CA . ASP A 1 124 ? 23.627 -6.300 6.147 1.00 0.00 124 ASP A CA 8
ATOM 13907 C C . ASP A 1 124 ? 23.634 -7.394 7.245 1.00 0.00 124 ASP A C 8
ATOM 13908 O O . ASP A 1 124 ? 23.295 -7.143 8.407 1.00 0.00 124 ASP A O 8
ATOM 13917 N N . ASN A 1 125 ? 23.992 -8.623 6.834 1.00 0.00 125 ASN A N 8
ATOM 13918 C CA . ASN A 1 125 ? 24.142 -9.794 7.736 1.00 0.00 125 ASN A CA 8
ATOM 13919 C C . ASN A 1 125 ? 25.477 -9.733 8.521 1.00 0.00 125 ASN A C 8
ATOM 13920 O O . ASN A 1 125 ? 25.664 -10.462 9.502 1.00 0.00 125 ASN A O 8
ATOM 13931 N N . THR A 1 126 ? 26.398 -8.877 8.045 1.00 0.00 126 THR A N 8
ATOM 13932 C CA . THR A 1 126 ? 27.762 -8.732 8.584 1.00 0.00 126 THR A CA 8
ATOM 13933 C C . THR A 1 126 ? 27.768 -8.271 10.061 1.00 0.00 126 THR A C 8
ATOM 13934 O O . THR A 1 126 ? 27.330 -7.159 10.369 1.00 0.00 126 THR A O 8
ATOM 13945 N N . GLY A 1 127 ? 28.260 -9.146 10.958 1.00 0.00 127 GLY A N 8
ATOM 13946 C CA . GLY A 1 127 ? 28.375 -8.831 12.384 1.00 0.00 127 GLY A CA 8
ATOM 13947 C C . GLY A 1 127 ? 27.070 -9.043 13.140 1.00 0.00 127 GLY A C 8
ATOM 13948 O O . GLY A 1 127 ? 26.552 -8.119 13.781 1.00 0.00 127 GLY A O 8
ATOM 13952 N N . SER A 1 128 ? 26.540 -10.272 13.059 1.00 0.00 128 SER A N 8
ATOM 13953 C CA . SER A 1 128 ? 25.305 -10.678 13.759 1.00 0.00 128 SER A CA 8
ATOM 13954 C C . SER A 1 128 ? 25.521 -12.046 14.450 1.00 0.00 128 SER A C 8
ATOM 13955 O O . SER A 1 128 ? 26.487 -12.764 14.142 1.00 0.00 128 SER A O 8
ATOM 13963 N N . ASN A 1 129 ? 24.615 -12.398 15.391 1.00 0.00 129 ASN A N 8
ATOM 13964 C CA . ASN A 1 129 ? 24.735 -13.620 16.230 1.00 0.00 129 ASN A CA 8
ATOM 13965 C C . ASN A 1 129 ? 24.408 -14.911 15.430 1.00 0.00 129 ASN A C 8
ATOM 13966 O O . ASN A 1 129 ? 23.626 -14.845 14.460 1.00 0.00 129 ASN A O 8
ATOM 13977 N N . GLY A 1 14 ? -1.530 -10.801 -8.863 1.00 0.00 14 GLY A N 9
ATOM 13978 C CA . GLY A 1 14 ? -0.214 -11.463 -8.912 1.00 0.00 14 GLY A CA 9
ATOM 13979 C C . GLY A 1 14 ? 0.857 -10.572 -9.529 1.00 0.00 14 GLY A C 9
ATOM 13980 O O . GLY A 1 14 ? 0.869 -10.378 -10.744 1.00 0.00 14 GLY A O 9
ATOM 13984 N N . VAL A 1 15 ? 1.736 -10.014 -8.678 1.00 0.00 15 VAL A N 9
ATOM 13985 C CA . VAL A 1 15 ? 2.883 -9.180 -9.101 1.00 0.00 15 VAL A CA 9
ATOM 13986 C C . VAL A 1 15 ? 4.120 -10.067 -9.334 1.00 0.00 15 VAL A C 9
ATOM 13987 O O . VAL A 1 15 ? 4.171 -11.209 -8.845 1.00 0.00 15 VAL A O 9
ATOM 14000 N N . ILE A 1 16 ? 5.096 -9.555 -10.107 1.00 0.00 16 ILE A N 9
ATOM 14001 C CA . ILE A 1 16 ? 6.384 -10.246 -10.315 1.00 0.00 16 ILE A CA 9
ATOM 14002 C C . ILE A 1 16 ? 7.236 -10.177 -9.032 1.00 0.00 16 ILE A C 9
ATOM 14003 O O . ILE A 1 16 ? 7.143 -9.213 -8.257 1.00 0.00 16 ILE A O 9
ATOM 14019 N N . MET A 1 17 ? 8.059 -11.205 -8.813 1.00 0.00 17 MET A N 9
ATOM 14020 C CA . MET A 1 17 ? 8.907 -11.311 -7.624 1.00 0.00 17 MET A CA 9
ATOM 14021 C C . MET A 1 17 ? 10.358 -10.968 -7.994 1.00 0.00 17 MET A C 9
ATOM 14022 O O . MET A 1 17 ? 11.045 -11.758 -8.649 1.00 0.00 17 MET A O 9
ATOM 14036 N N . ALA A 1 18 ? 10.788 -9.760 -7.610 1.00 0.00 18 ALA A N 9
ATOM 14037 C CA . ALA A 1 18 ? 12.177 -9.299 -7.761 1.00 0.00 18 ALA A CA 9
ATOM 14038 C C . ALA A 1 18 ? 12.923 -9.577 -6.449 1.00 0.00 18 ALA A C 9
ATOM 14039 O O . ALA A 1 18 ? 12.404 -9.271 -5.366 1.00 0.00 18 ALA A O 9
ATOM 14046 N N . GLY A 1 19 ? 14.106 -10.184 -6.550 1.00 0.00 19 GLY A N 9
ATOM 14047 C CA . GLY A 1 19 ? 14.912 -10.527 -5.382 1.00 0.00 19 GLY A CA 9
ATOM 14048 C C . GLY A 1 19 ? 15.773 -9.382 -4.883 1.00 0.00 19 GLY A C 9
ATOM 14049 O O . GLY A 1 19 ? 15.858 -8.334 -5.523 1.00 0.00 19 GLY A O 9
ATOM 14053 N N . TRP A 1 20 ? 16.427 -9.608 -3.744 1.00 0.00 20 TRP A N 9
ATOM 14054 C CA . TRP A 1 20 ? 17.206 -8.589 -3.031 1.00 0.00 20 TRP A CA 9
ATOM 14055 C C . TRP A 1 20 ? 18.679 -9.014 -2.920 1.00 0.00 20 TRP A C 9
ATOM 14056 O O . TRP A 1 20 ? 19.020 -10.205 -3.032 1.00 0.00 20 TRP A O 9
ATOM 14077 N N . PHE A 1 21 ? 19.532 -8.018 -2.673 1.00 0.00 21 PHE A N 9
ATOM 14078 C CA . PHE A 1 21 ? 20.949 -8.209 -2.347 1.00 0.00 21 PHE A CA 9
ATOM 14079 C C . PHE A 1 21 ? 21.088 -8.413 -0.847 1.00 0.00 21 PHE A C 9
ATOM 14080 O O . PHE A 1 21 ? 20.249 -7.945 -0.075 1.00 0.00 21 PHE A O 9
ATOM 14097 N N . GLU A 1 22 ? 22.143 -9.119 -0.448 1.00 0.00 22 GLU A N 9
ATOM 14098 C CA . GLU A 1 22 ? 22.573 -9.197 0.947 1.00 0.00 22 GLU A CA 9
ATOM 14099 C C . GLU A 1 22 ? 24.080 -8.966 1.009 1.00 0.00 22 GLU A C 9
ATOM 14100 O O . GLU A 1 22 ? 24.846 -9.725 0.410 1.00 0.00 22 GLU A O 9
ATOM 14112 N N . LEU A 1 23 ? 24.495 -7.935 1.756 1.00 0.00 23 LEU A N 9
ATOM 14113 C CA . LEU A 1 23 ? 25.898 -7.715 2.082 1.00 0.00 23 LEU A CA 9
ATOM 14114 C C . LEU A 1 23 ? 26.253 -8.683 3.206 1.00 0.00 23 LEU A C 9
ATOM 14115 O O . LEU A 1 23 ? 25.931 -8.464 4.378 1.00 0.00 23 LEU A O 9
ATOM 14131 N N . SER A 1 24 ? 26.854 -9.781 2.784 1.00 0.00 24 SER A N 9
ATOM 14132 C CA . SER A 1 24 ? 27.287 -10.865 3.647 1.00 0.00 24 SER A CA 9
ATOM 14133 C C . SER A 1 24 ? 28.787 -10.716 3.913 1.00 0.00 24 SER A C 9
ATOM 14134 O O . SER A 1 24 ? 29.489 -9.973 3.213 1.00 0.00 24 SER A O 9
ATOM 14142 N N . LYS A 1 25 ? 29.258 -11.403 4.941 1.00 0.00 25 LYS A N 9
ATOM 14143 C CA . LYS A 1 25 ? 30.684 -11.591 5.200 1.00 0.00 25 LYS A CA 9
ATOM 14144 C C . LYS A 1 25 ? 30.906 -13.063 5.522 1.00 0.00 25 LYS A C 9
ATOM 14145 O O . LYS A 1 25 ? 30.122 -13.664 6.259 1.00 0.00 25 LYS A O 9
ATOM 14164 N N . SER A 1 26 ? 31.934 -13.652 4.914 1.00 0.00 26 SER A N 9
ATOM 14165 C CA . SER A 1 26 ? 32.326 -15.035 5.171 1.00 0.00 26 SER A CA 9
ATOM 14166 C C . SER A 1 26 ? 33.076 -15.153 6.508 1.00 0.00 26 SER A C 9
ATOM 14167 O O . SER A 1 26 ? 33.386 -14.144 7.167 1.00 0.00 26 SER A O 9
ATOM 14175 N N . SER A 1 27 ? 33.396 -16.397 6.881 1.00 0.00 27 SER A N 9
ATOM 14176 C CA . SER A 1 27 ? 34.151 -16.707 8.097 1.00 0.00 27 SER A CA 9
ATOM 14177 C C . SER A 1 27 ? 35.614 -16.191 7.980 1.00 0.00 27 SER A C 9
ATOM 14178 O O . SER A 1 27 ? 36.342 -16.125 8.970 1.00 0.00 27 SER A O 9
ATOM 14186 N N . ASP A 1 28 ? 36.010 -15.810 6.744 1.00 0.00 28 ASP A N 9
ATOM 14187 C CA . ASP A 1 28 ? 37.318 -15.203 6.432 1.00 0.00 28 ASP A CA 9
ATOM 14188 C C . ASP A 1 28 ? 37.332 -13.674 6.692 1.00 0.00 28 ASP A C 9
ATOM 14189 O O . ASP A 1 28 ? 38.330 -13.010 6.381 1.00 0.00 28 ASP A O 9
ATOM 14198 N N . ASN A 1 29 ? 36.208 -13.124 7.226 1.00 0.00 29 ASN A N 9
ATOM 14199 C CA . ASN A 1 29 ? 36.018 -11.656 7.458 1.00 0.00 29 ASN A CA 9
ATOM 14200 C C . ASN A 1 29 ? 35.975 -10.857 6.122 1.00 0.00 29 ASN A C 9
ATOM 14201 O O . ASN A 1 29 ? 36.091 -9.620 6.117 1.00 0.00 29 ASN A O 9
ATOM 14212 N N . GLN A 1 30 ? 35.789 -11.572 4.998 1.00 0.00 30 GLN A N 9
ATOM 14213 C CA . GLN A 1 30 ? 35.747 -10.982 3.645 1.00 0.00 30 GLN A CA 9
ATOM 14214 C C . GLN A 1 30 ? 34.285 -10.738 3.224 1.00 0.00 30 GLN A C 9
ATOM 14215 O O . GLN A 1 30 ? 33.432 -11.602 3.431 1.00 0.00 30 GLN A O 9
ATOM 14229 N N . PHE A 1 31 ? 34.017 -9.577 2.602 1.00 0.00 31 PHE A N 9
ATOM 14230 C CA . PHE A 1 31 ? 32.648 -9.158 2.232 1.00 0.00 31 PHE A CA 9
ATOM 14231 C C . PHE A 1 31 ? 32.296 -9.640 0.820 1.00 0.00 31 PHE A C 9
ATOM 14232 O O . PHE A 1 31 ? 33.157 -9.689 -0.051 1.00 0.00 31 PHE A O 9
ATOM 14249 N N . ARG A 1 32 ? 31.030 -10.013 0.614 1.00 0.00 32 ARG A N 9
ATOM 14250 C CA . ARG A 1 32 ? 30.503 -10.424 -0.696 1.00 0.00 32 ARG A CA 9
ATOM 14251 C C . ARG A 1 32 ? 28.981 -10.225 -0.709 1.00 0.00 32 ARG A C 9
ATOM 14252 O O . ARG A 1 32 ? 28.325 -10.367 0.330 1.00 0.00 32 ARG A O 9
ATOM 14273 N N . PHE A 1 33 ? 28.423 -9.883 -1.875 1.00 0.00 33 PHE A N 9
ATOM 14274 C CA . PHE A 1 33 ? 26.966 -9.760 -2.052 1.00 0.00 33 PHE A CA 9
ATOM 14275 C C . PHE A 1 33 ? 26.393 -11.070 -2.588 1.00 0.00 33 PHE A C 9
ATOM 14276 O O . PHE A 1 33 ? 26.878 -11.597 -3.590 1.00 0.00 33 PHE A O 9
ATOM 14293 N N . VAL A 1 34 ? 25.365 -11.598 -1.908 1.00 0.00 34 VAL A N 9
ATOM 14294 C CA . VAL A 1 34 ? 24.605 -12.756 -2.390 1.00 0.00 34 VAL A CA 9
ATOM 14295 C C . VAL A 1 34 ? 23.228 -12.263 -2.854 1.00 0.00 34 VAL A C 9
ATOM 14296 O O . VAL A 1 34 ? 22.585 -11.454 -2.174 1.00 0.00 34 VAL A O 9
ATOM 14309 N N . LEU A 1 35 ? 22.810 -12.704 -4.039 1.00 0.00 35 LEU A N 9
ATOM 14310 C CA . LEU A 1 35 ? 21.501 -12.372 -4.607 1.00 0.00 35 LEU A CA 9
ATOM 14311 C C . LEU A 1 35 ? 20.541 -13.528 -4.365 1.00 0.00 35 LEU A C 9
ATOM 14312 O O . LEU A 1 35 ? 20.744 -14.623 -4.882 1.00 0.00 35 LEU A O 9
ATOM 14328 N N . LYS A 1 36 ? 19.542 -13.278 -3.516 1.00 0.00 36 LYS A N 9
ATOM 14329 C CA . LYS A 1 36 ? 18.425 -14.188 -3.283 1.00 0.00 36 LYS A CA 9
ATOM 14330 C C . LYS A 1 36 ? 17.209 -13.660 -4.031 1.00 0.00 36 LYS A C 9
ATOM 14331 O O . LYS A 1 36 ? 16.831 -12.500 -3.850 1.00 0.00 36 LYS A O 9
ATOM 14350 N N . ALA A 1 37 ? 16.610 -14.517 -4.873 1.00 0.00 37 ALA A N 9
ATOM 14351 C CA . ALA A 1 37 ? 15.376 -14.198 -5.605 1.00 0.00 37 ALA A CA 9
ATOM 14352 C C . ALA A 1 37 ? 14.184 -14.025 -4.637 1.00 0.00 37 ALA A C 9
ATOM 14353 O O . ALA A 1 37 ? 14.329 -14.222 -3.431 1.00 0.00 37 ALA A O 9
ATOM 14360 N N . GLY A 1 38 ? 13.001 -13.689 -5.192 1.00 0.00 38 GLY A N 9
ATOM 14361 C CA . GLY A 1 38 ? 11.768 -13.491 -4.400 1.00 0.00 38 GLY A CA 9
ATOM 14362 C C . GLY A 1 38 ? 11.299 -14.748 -3.642 1.00 0.00 38 GLY A C 9
ATOM 14363 O O . GLY A 1 38 ? 10.414 -14.674 -2.788 1.00 0.00 38 GLY A O 9
ATOM 14367 N N . ASN A 1 39 ? 11.887 -15.908 -3.992 1.00 0.00 39 ASN A N 9
ATOM 14368 C CA . ASN A 1 39 ? 11.637 -17.208 -3.326 1.00 0.00 39 ASN A CA 9
ATOM 14369 C C . ASN A 1 39 ? 12.529 -17.400 -2.073 1.00 0.00 39 ASN A C 9
ATOM 14370 O O . ASN A 1 39 ? 12.362 -18.382 -1.346 1.00 0.00 39 ASN A O 9
ATOM 14381 N N . GLY A 1 40 ? 13.469 -16.467 -1.834 1.00 0.00 40 GLY A N 9
ATOM 14382 C CA . GLY A 1 40 ? 14.448 -16.585 -0.740 1.00 0.00 40 GLY A CA 9
ATOM 14383 C C . GLY A 1 40 ? 15.610 -17.525 -1.076 1.00 0.00 40 GLY A C 9
ATOM 14384 O O . GLY A 1 40 ? 16.374 -17.925 -0.193 1.00 0.00 40 GLY A O 9
ATOM 14388 N N . GLU A 1 41 ? 15.742 -17.859 -2.371 1.00 0.00 41 GLU A N 9
ATOM 14389 C CA . GLU A 1 41 ? 16.734 -18.818 -2.884 1.00 0.00 41 GLU A CA 9
ATOM 14390 C C . GLU A 1 41 ? 17.901 -18.059 -3.539 1.00 0.00 41 GLU A C 9
ATOM 14391 O O . GLU A 1 41 ? 17.676 -17.276 -4.476 1.00 0.00 41 GLU A O 9
ATOM 14403 N N . THR A 1 42 ? 19.134 -18.281 -3.033 1.00 0.00 42 THR A N 9
ATOM 14404 C CA . THR A 1 42 ? 20.353 -17.671 -3.590 1.00 0.00 42 THR A CA 9
ATOM 14405 C C . THR A 1 42 ? 20.627 -18.213 -5.017 1.00 0.00 42 THR A C 9
ATOM 14406 O O . THR A 1 42 ? 20.777 -19.425 -5.219 1.00 0.00 42 THR A O 9
ATOM 14417 N N . ILE A 1 43 ? 20.669 -17.288 -5.983 1.00 0.00 43 ILE A N 9
ATOM 14418 C CA . ILE A 1 43 ? 20.951 -17.571 -7.401 1.00 0.00 43 ILE A CA 9
ATOM 14419 C C . ILE A 1 43 ? 22.425 -17.244 -7.732 1.00 0.00 43 ILE A C 9
ATOM 14420 O O . ILE A 1 43 ? 23.072 -17.953 -8.510 1.00 0.00 43 ILE A O 9
ATOM 14436 N N . LEU A 1 44 ? 22.951 -16.184 -7.091 1.00 0.00 44 LEU A N 9
ATOM 14437 C CA . LEU A 1 44 ? 24.257 -15.589 -7.429 1.00 0.00 44 LEU A CA 9
ATOM 14438 C C . LEU A 1 44 ? 25.030 -15.259 -6.144 1.00 0.00 44 LEU A C 9
ATOM 14439 O O . LEU A 1 44 ? 24.424 -14.943 -5.111 1.00 0.00 44 LEU A O 9
ATOM 14455 N N . THR A 1 45 ? 26.365 -15.342 -6.209 1.00 0.00 45 THR A N 9
ATOM 14456 C CA . THR A 1 45 ? 27.254 -14.961 -5.099 1.00 0.00 45 THR A CA 9
ATOM 14457 C C . THR A 1 45 ? 28.544 -14.345 -5.663 1.00 0.00 45 THR A C 9
ATOM 14458 O O . THR A 1 45 ? 29.305 -15.010 -6.364 1.00 0.00 45 THR A O 9
ATOM 14469 N N . SER A 1 46 ? 28.765 -13.064 -5.342 1.00 0.00 46 SER A N 9
ATOM 14470 C CA . SER A 1 46 ? 29.967 -12.314 -5.729 1.00 0.00 46 SER A CA 9
ATOM 14471 C C . SER A 1 46 ? 31.225 -12.901 -5.045 1.00 0.00 46 SER A C 9
ATOM 14472 O O . SER A 1 46 ? 31.121 -13.578 -4.009 1.00 0.00 46 SER A O 9
ATOM 14480 N N . GLU A 1 47 ? 32.406 -12.637 -5.641 1.00 0.00 47 GLU A N 9
ATOM 14481 C CA . GLU A 1 47 ? 33.702 -13.095 -5.102 1.00 0.00 47 GLU A CA 9
ATOM 14482 C C . GLU A 1 47 ? 34.038 -12.380 -3.780 1.00 0.00 47 GLU A C 9
ATOM 14483 O O . GLU A 1 47 ? 33.423 -11.366 -3.434 1.00 0.00 47 GLU A O 9
ATOM 14495 N N . LEU A 1 48 ? 35.017 -12.932 -3.045 1.00 0.00 48 LEU A N 9
ATOM 14496 C CA . LEU A 1 48 ? 35.443 -12.386 -1.750 1.00 0.00 48 LEU A CA 9
ATOM 14497 C C . LEU A 1 48 ? 36.190 -11.053 -1.955 1.00 0.00 48 LEU A C 9
ATOM 14498 O O . LEU A 1 48 ? 37.118 -10.965 -2.770 1.00 0.00 48 LEU A O 9
ATOM 14514 N N . TYR A 1 49 ? 35.742 -10.027 -1.227 1.00 0.00 49 TYR A N 9
ATOM 14515 C CA . TYR A 1 49 ? 36.346 -8.688 -1.231 1.00 0.00 49 TYR A CA 9
ATOM 14516 C C . TYR A 1 49 ? 37.085 -8.452 0.086 1.00 0.00 49 TYR A C 9
ATOM 14517 O O . TYR A 1 49 ? 36.614 -8.864 1.150 1.00 0.00 49 TYR A O 9
ATOM 14535 N N . THR A 1 50 ? 38.228 -7.764 -0.002 1.00 0.00 50 THR A N 9
ATOM 14536 C CA . THR A 1 50 ? 39.060 -7.426 1.162 1.00 0.00 50 THR A CA 9
ATOM 14537 C C . THR A 1 50 ? 38.373 -6.380 2.074 1.00 0.00 50 THR A C 9
ATOM 14538 O O . THR A 1 50 ? 38.694 -6.279 3.263 1.00 0.00 50 THR A O 9
ATOM 14549 N N . SER A 1 51 ? 37.427 -5.608 1.498 1.00 0.00 51 SER A N 9
ATOM 14550 C CA . SER A 1 51 ? 36.720 -4.531 2.211 1.00 0.00 51 SER A CA 9
ATOM 14551 C C . SER A 1 51 ? 35.281 -4.357 1.687 1.00 0.00 51 SER A C 9
ATOM 14552 O O . SER A 1 51 ? 34.951 -4.772 0.567 1.00 0.00 51 SER A O 9
ATOM 14560 N N . LYS A 1 52 ? 34.430 -3.726 2.527 1.00 0.00 52 LYS A N 9
ATOM 14561 C CA . LYS A 1 52 ? 33.026 -3.401 2.186 1.00 0.00 52 LYS A CA 9
ATOM 14562 C C . LYS A 1 52 ? 32.955 -2.352 1.052 1.00 0.00 52 LYS A C 9
ATOM 14563 O O . LYS A 1 52 ? 31.980 -2.316 0.301 1.00 0.00 52 LYS A O 9
ATOM 14582 N N . THR A 1 53 ? 33.999 -1.495 0.954 1.00 0.00 53 THR A N 9
ATOM 14583 C CA . THR A 1 53 ? 34.084 -0.450 -0.085 1.00 0.00 53 THR A CA 9
ATOM 14584 C C . THR A 1 53 ? 34.349 -1.077 -1.470 1.00 0.00 53 THR A C 9
ATOM 14585 O O . THR A 1 53 ? 33.872 -0.571 -2.489 1.00 0.00 53 THR A O 9
ATOM 14596 N N . SER A 1 54 ? 35.094 -2.197 -1.477 1.00 0.00 54 SER A N 9
ATOM 14597 C CA . SER A 1 54 ? 35.338 -3.004 -2.686 1.00 0.00 54 SER A CA 9
ATOM 14598 C C . SER A 1 54 ? 34.030 -3.694 -3.120 1.00 0.00 54 SER A C 9
ATOM 14599 O O . SER A 1 54 ? 33.704 -3.761 -4.313 1.00 0.00 54 SER A O 9
ATOM 14607 N N . ALA A 1 55 ? 33.285 -4.190 -2.114 1.00 0.00 55 ALA A N 9
ATOM 14608 C CA . ALA A 1 55 ? 31.965 -4.817 -2.306 1.00 0.00 55 ALA A CA 9
ATOM 14609 C C . ALA A 1 55 ? 30.919 -3.789 -2.782 1.00 0.00 55 ALA A C 9
ATOM 14610 O O . ALA A 1 55 ? 30.003 -4.137 -3.535 1.00 0.00 55 ALA A O 9
ATOM 14617 N N . GLU A 1 56 ? 31.082 -2.525 -2.343 1.00 0.00 56 GLU A N 9
ATOM 14618 C CA . GLU A 1 56 ? 30.185 -1.406 -2.717 1.00 0.00 56 GLU A CA 9
ATOM 14619 C C . GLU A 1 56 ? 30.286 -1.128 -4.230 1.00 0.00 56 GLU A C 9
ATOM 14620 O O . GLU A 1 56 ? 29.288 -0.853 -4.903 1.00 0.00 56 GLU A O 9
ATOM 14632 N N . LYS A 1 57 ? 31.522 -1.198 -4.736 1.00 0.00 57 LYS A N 9
ATOM 14633 C CA . LYS A 1 57 ? 31.825 -1.060 -6.170 1.00 0.00 57 LYS A CA 9
ATOM 14634 C C . LYS A 1 57 ? 31.344 -2.302 -6.946 1.00 0.00 57 LYS A C 9
ATOM 14635 O O . LYS A 1 57 ? 30.868 -2.188 -8.078 1.00 0.00 57 LYS A O 9
ATOM 14654 N N . GLY A 1 58 ? 31.434 -3.474 -6.285 1.00 0.00 58 GLY A N 9
ATOM 14655 C CA . GLY A 1 58 ? 31.007 -4.755 -6.853 1.00 0.00 58 GLY A CA 9
ATOM 14656 C C . GLY A 1 58 ? 29.507 -4.819 -7.128 1.00 0.00 58 GLY A C 9
ATOM 14657 O O . GLY A 1 58 ? 29.084 -5.324 -8.182 1.00 0.00 58 GLY A O 9
ATOM 14661 N N . ILE A 1 59 ? 28.692 -4.285 -6.188 1.00 0.00 59 ILE A N 9
ATOM 14662 C CA . ILE A 1 59 ? 27.226 -4.225 -6.363 1.00 0.00 59 ILE A CA 9
ATOM 14663 C C . ILE A 1 59 ? 26.841 -3.123 -7.370 1.00 0.00 59 ILE A C 9
ATOM 14664 O O . ILE A 1 59 ? 25.924 -3.306 -8.183 1.00 0.00 59 ILE A O 9
ATOM 14680 N N . ALA A 1 60 ? 27.568 -1.990 -7.324 1.00 0.00 60 ALA A N 9
ATOM 14681 C CA . ALA A 1 60 ? 27.392 -0.880 -8.283 1.00 0.00 60 ALA A CA 9
ATOM 14682 C C . ALA A 1 60 ? 27.631 -1.377 -9.727 1.00 0.00 60 ALA A C 9
ATOM 14683 O O . ALA A 1 60 ? 26.974 -0.922 -10.674 1.00 0.00 60 ALA A O 9
ATOM 14690 N N . SER A 1 61 ? 28.562 -2.344 -9.861 1.00 0.00 61 SER A N 9
ATOM 14691 C CA . SER A 1 61 ? 28.878 -2.979 -11.142 1.00 0.00 61 SER A CA 9
ATOM 14692 C C . SER A 1 61 ? 27.740 -3.914 -11.613 1.00 0.00 61 SER A C 9
ATOM 14693 O O . SER A 1 61 ? 27.202 -3.698 -12.697 1.00 0.00 61 SER A O 9
ATOM 14701 N N . VAL A 1 62 ? 27.333 -4.910 -10.774 1.00 0.00 62 VAL A N 9
ATOM 14702 C CA . VAL A 1 62 ? 26.291 -5.910 -11.166 1.00 0.00 62 VAL A CA 9
ATOM 14703 C C . VAL A 1 62 ? 24.951 -5.233 -11.511 1.00 0.00 62 VAL A C 9
ATOM 14704 O O . VAL A 1 62 ? 24.207 -5.725 -12.356 1.00 0.00 62 VAL A O 9
ATOM 14717 N N . ARG A 1 63 ? 24.689 -4.102 -10.841 1.00 0.00 63 ARG A N 9
ATOM 14718 C CA . ARG A 1 63 ? 23.507 -3.253 -11.066 1.00 0.00 63 ARG A CA 9
ATOM 14719 C C . ARG A 1 63 ? 23.511 -2.688 -12.504 1.00 0.00 63 ARG A C 9
ATOM 14720 O O . ARG A 1 63 ? 22.503 -2.761 -13.217 1.00 0.00 63 ARG A O 9
ATOM 14741 N N . SER A 1 64 ? 24.671 -2.146 -12.917 1.00 0.00 64 SER A N 9
ATOM 14742 C CA . SER A 1 64 ? 24.867 -1.594 -14.275 1.00 0.00 64 SER A CA 9
ATOM 14743 C C . SER A 1 64 ? 24.945 -2.726 -15.329 1.00 0.00 64 SER A C 9
ATOM 14744 O O . SER A 1 64 ? 24.618 -2.523 -16.510 1.00 0.00 64 SER A O 9
ATOM 14752 N N . ASN A 1 65 ? 25.371 -3.918 -14.866 1.00 0.00 65 ASN A N 9
ATOM 14753 C CA . ASN A 1 65 ? 25.627 -5.100 -15.717 1.00 0.00 65 ASN A CA 9
ATOM 14754 C C . ASN A 1 65 ? 24.421 -6.055 -15.746 1.00 0.00 65 ASN A C 9
ATOM 14755 O O . ASN A 1 65 ? 24.485 -7.097 -16.409 1.00 0.00 65 ASN A O 9
ATOM 14766 N N . SER A 1 66 ? 23.325 -5.681 -15.046 1.00 0.00 66 SER A N 9
ATOM 14767 C CA . SER A 1 66 ? 22.063 -6.446 -15.059 1.00 0.00 66 SER A CA 9
ATOM 14768 C C . SER A 1 66 ? 21.473 -6.568 -16.503 1.00 0.00 66 SER A C 9
ATOM 14769 O O . SER A 1 66 ? 21.168 -7.691 -16.930 1.00 0.00 66 SER A O 9
ATOM 14777 N N . PRO A 1 67 ? 21.321 -5.439 -17.306 1.00 0.00 67 PRO A N 9
ATOM 14778 C CA . PRO A 1 67 ? 20.849 -5.535 -18.711 1.00 0.00 67 PRO A CA 9
ATOM 14779 C C . PRO A 1 67 ? 21.979 -5.879 -19.713 1.00 0.00 67 PRO A C 9
ATOM 14780 O O . PRO A 1 67 ? 21.715 -6.088 -20.903 1.00 0.00 67 PRO A O 9
ATOM 14791 N N . GLN A 1 68 ? 23.240 -5.928 -19.229 1.00 0.00 68 GLN A N 9
ATOM 14792 C CA . GLN A 1 68 ? 24.408 -6.259 -20.062 1.00 0.00 68 GLN A CA 9
ATOM 14793 C C . GLN A 1 68 ? 24.530 -7.798 -20.168 1.00 0.00 68 GLN A C 9
ATOM 14794 O O . GLN A 1 68 ? 25.333 -8.422 -19.462 1.00 0.00 68 GLN A O 9
ATOM 14808 N N . GLU A 1 69 ? 23.687 -8.394 -21.039 1.00 0.00 69 GLU A N 9
ATOM 14809 C CA . GLU A 1 69 ? 23.574 -9.863 -21.208 1.00 0.00 69 GLU A CA 9
ATOM 14810 C C . GLU A 1 69 ? 24.885 -10.489 -21.732 1.00 0.00 69 GLU A C 9
ATOM 14811 O O . GLU A 1 69 ? 25.199 -11.644 -21.421 1.00 0.00 69 GLU A O 9
ATOM 14823 N N . GLU A 1 70 ? 25.641 -9.707 -22.518 1.00 0.00 70 GLU A N 9
ATOM 14824 C CA . GLU A 1 70 ? 26.938 -10.127 -23.084 1.00 0.00 70 GLU A CA 9
ATOM 14825 C C . GLU A 1 70 ? 28.044 -10.138 -22.001 1.00 0.00 70 GLU A C 9
ATOM 14826 O O . GLU A 1 70 ? 29.036 -10.874 -22.112 1.00 0.00 70 GLU A O 9
ATOM 14838 N N . ARG A 1 71 ? 27.848 -9.334 -20.939 1.00 0.00 71 ARG A N 9
ATOM 14839 C CA . ARG A 1 71 ? 28.811 -9.217 -19.824 1.00 0.00 71 ARG A CA 9
ATOM 14840 C C . ARG A 1 71 ? 28.729 -10.459 -18.897 1.00 0.00 71 ARG A C 9
ATOM 14841 O O . ARG A 1 71 ? 29.687 -10.776 -18.174 1.00 0.00 71 ARG A O 9
ATOM 14862 N N . TYR A 1 72 ? 27.567 -11.150 -18.921 1.00 0.00 72 TYR A N 9
ATOM 14863 C CA . TYR A 1 72 ? 27.412 -12.484 -18.309 1.00 0.00 72 TYR A CA 9
ATOM 14864 C C . TYR A 1 72 ? 28.202 -13.510 -19.153 1.00 0.00 72 TYR A C 9
ATOM 14865 O O . TYR A 1 72 ? 27.939 -13.655 -20.351 1.00 0.00 72 TYR A O 9
ATOM 14883 N N . GLU A 1 73 ? 29.177 -14.193 -18.537 1.00 0.00 73 GLU A N 9
ATOM 14884 C CA . GLU A 1 73 ? 29.962 -15.256 -19.199 1.00 0.00 73 GLU A CA 9
ATOM 14885 C C . GLU A 1 73 ? 29.434 -16.634 -18.759 1.00 0.00 73 GLU A C 9
ATOM 14886 O O . GLU A 1 73 ? 29.624 -17.024 -17.610 1.00 0.00 73 GLU A O 9
ATOM 14898 N N . LYS A 1 74 ? 28.750 -17.357 -19.659 1.00 0.00 74 LYS A N 9
ATOM 14899 C CA . LYS A 1 74 ? 28.283 -18.736 -19.388 1.00 0.00 74 LYS A CA 9
ATOM 14900 C C . LYS A 1 74 ? 29.368 -19.752 -19.795 1.00 0.00 74 LYS A C 9
ATOM 14901 O O . LYS A 1 74 ? 30.004 -19.610 -20.845 1.00 0.00 74 LYS A O 9
ATOM 14920 N N . LYS A 1 75 ? 29.600 -20.743 -18.925 1.00 0.00 75 LYS A N 9
ATOM 14921 C CA . LYS A 1 75 ? 30.608 -21.788 -19.126 1.00 0.00 75 LYS A CA 9
ATOM 14922 C C . LYS A 1 75 ? 30.223 -23.046 -18.319 1.00 0.00 75 LYS A C 9
ATOM 14923 O O . LYS A 1 75 ? 29.415 -22.972 -17.388 1.00 0.00 75 LYS A O 9
ATOM 14942 N N . THR A 1 76 ? 30.807 -24.193 -18.682 1.00 0.00 76 THR A N 9
ATOM 14943 C CA . THR A 1 76 ? 30.601 -25.458 -17.966 1.00 0.00 76 THR A CA 9
ATOM 14944 C C . THR A 1 76 ? 31.695 -25.636 -16.894 1.00 0.00 76 THR A C 9
ATOM 14945 O O . THR A 1 76 ? 32.851 -25.233 -17.095 1.00 0.00 76 THR A O 9
ATOM 14956 N N . ALA A 1 77 ? 31.295 -26.175 -15.736 1.00 0.00 77 ALA A N 9
ATOM 14957 C CA . ALA A 1 77 ? 32.218 -26.605 -14.673 1.00 0.00 77 ALA A CA 9
ATOM 14958 C C . ALA A 1 77 ? 32.833 -27.970 -15.032 1.00 0.00 77 ALA A C 9
ATOM 14959 O O . ALA A 1 77 ? 32.253 -28.723 -15.821 1.00 0.00 77 ALA A O 9
ATOM 14966 N N . SER A 1 78 ? 33.995 -28.285 -14.433 1.00 0.00 78 SER A N 9
ATOM 14967 C CA . SER A 1 78 ? 34.648 -29.608 -14.569 1.00 0.00 78 SER A CA 9
ATOM 14968 C C . SER A 1 78 ? 33.765 -30.720 -13.954 1.00 0.00 78 SER A C 9
ATOM 14969 O O . SER A 1 78 ? 33.871 -31.895 -14.328 1.00 0.00 78 SER A O 9
ATOM 14977 N N . ASN A 1 79 ? 32.889 -30.319 -13.014 1.00 0.00 79 ASN A N 9
ATOM 14978 C CA . ASN A 1 79 ? 31.875 -31.204 -12.401 1.00 0.00 79 ASN A CA 9
ATOM 14979 C C . ASN A 1 79 ? 30.801 -31.643 -13.429 1.00 0.00 79 ASN A C 9
ATOM 14980 O O . ASN A 1 79 ? 30.078 -32.618 -13.201 1.00 0.00 79 ASN A O 9
ATOM 14991 N N . GLY A 1 80 ? 30.701 -30.901 -14.551 1.00 0.00 80 GLY A N 9
ATOM 14992 C CA . GLY A 1 80 ? 29.818 -31.261 -15.674 1.00 0.00 80 GLY A CA 9
ATOM 14993 C C . GLY A 1 80 ? 28.570 -30.391 -15.772 1.00 0.00 80 GLY A C 9
ATOM 14994 O O . GLY A 1 80 ? 27.822 -30.486 -16.747 1.00 0.00 80 GLY A O 9
ATOM 14998 N N . LYS A 1 81 ? 28.345 -29.537 -14.758 1.00 0.00 81 LYS A N 9
ATOM 14999 C CA . LYS A 1 81 ? 27.140 -28.685 -14.670 1.00 0.00 81 LYS A CA 9
ATOM 15000 C C . LYS A 1 81 ? 27.447 -27.255 -15.152 1.00 0.00 81 LYS A C 9
ATOM 15001 O O . LYS A 1 81 ? 28.545 -26.741 -14.932 1.00 0.00 81 LYS A O 9
ATOM 15020 N N . PHE A 1 82 ? 26.446 -26.619 -15.779 1.00 0.00 82 PHE A N 9
ATOM 15021 C CA . PHE A 1 82 ? 26.585 -25.305 -16.446 1.00 0.00 82 PHE A CA 9
ATOM 15022 C C . PHE A 1 82 ? 26.275 -24.169 -15.461 1.00 0.00 82 PHE A C 9
ATOM 15023 O O . PHE A 1 82 ? 25.336 -24.274 -14.687 1.00 0.00 82 PHE A O 9
ATOM 15040 N N . TYR A 1 83 ? 27.060 -23.087 -15.512 1.00 0.00 83 TYR A N 9
ATOM 15041 C CA . TYR A 1 83 ? 26.901 -21.918 -14.625 1.00 0.00 83 TYR A CA 9
ATOM 15042 C C . TYR A 1 83 ? 27.340 -20.651 -15.373 1.00 0.00 83 TYR A C 9
ATOM 15043 O O . TYR A 1 83 ? 27.805 -20.727 -16.515 1.00 0.00 83 TYR A O 9
ATOM 15061 N N . PHE A 1 84 ? 27.161 -19.481 -14.749 1.00 0.00 84 PHE A N 9
ATOM 15062 C CA . PHE A 1 84 ? 27.608 -18.204 -15.320 1.00 0.00 84 PHE A CA 9
ATOM 15063 C C . PHE A 1 84 ? 28.399 -17.377 -14.296 1.00 0.00 84 PHE A C 9
ATOM 15064 O O . PHE A 1 84 ? 28.065 -17.328 -13.106 1.00 0.00 84 PHE A O 9
ATOM 15081 N N . ASN A 1 85 ? 29.481 -16.760 -14.779 1.00 0.00 85 ASN A N 9
ATOM 15082 C CA . ASN A 1 85 ? 30.290 -15.793 -14.042 1.00 0.00 85 ASN A CA 9
ATOM 15083 C C . ASN A 1 85 ? 30.175 -14.432 -14.722 1.00 0.00 85 ASN A C 9
ATOM 15084 O O . ASN A 1 85 ? 30.746 -14.209 -15.795 1.00 0.00 85 ASN A O 9
ATOM 15095 N N . LEU A 1 86 ? 29.418 -13.529 -14.098 1.00 0.00 86 LEU A N 9
ATOM 15096 C CA . LEU A 1 86 ? 29.308 -12.137 -14.522 1.00 0.00 86 LEU A CA 9
ATOM 15097 C C . LEU A 1 86 ? 30.575 -11.429 -14.014 1.00 0.00 86 LEU A C 9
ATOM 15098 O O . LEU A 1 86 ? 30.780 -11.316 -12.800 1.00 0.00 86 LEU A O 9
ATOM 15114 N N . LYS A 1 87 ? 31.447 -11.024 -14.944 1.00 0.00 87 LYS A N 9
ATOM 15115 C CA . LYS A 1 87 ? 32.659 -10.261 -14.625 1.00 0.00 87 LYS A CA 9
ATOM 15116 C C . LYS A 1 87 ? 32.627 -8.924 -15.358 1.00 0.00 87 LYS A C 9
ATOM 15117 O O . LYS A 1 87 ? 32.096 -8.831 -16.466 1.00 0.00 87 LYS A O 9
ATOM 15136 N N . ALA A 1 88 ? 33.184 -7.894 -14.717 1.00 0.00 88 ALA A N 9
ATOM 15137 C CA . ALA A 1 88 ? 33.218 -6.530 -15.255 1.00 0.00 88 ALA A CA 9
ATOM 15138 C C . ALA A 1 88 ? 34.450 -6.322 -16.174 1.00 0.00 88 ALA A C 9
ATOM 15139 O O . ALA A 1 88 ? 35.199 -7.271 -16.448 1.00 0.00 88 ALA A O 9
ATOM 15146 N N . ALA A 1 89 ? 34.653 -5.065 -16.623 1.00 0.00 89 ALA A N 9
ATOM 15147 C CA . ALA A 1 89 ? 35.656 -4.700 -17.657 1.00 0.00 89 ALA A CA 9
ATOM 15148 C C . ALA A 1 89 ? 37.112 -5.041 -17.258 1.00 0.00 89 ALA A C 9
ATOM 15149 O O . ALA A 1 89 ? 37.949 -5.291 -18.129 1.00 0.00 89 ALA A O 9
ATOM 15156 N N . ASN A 1 90 ? 37.408 -5.053 -15.948 1.00 0.00 90 ASN A N 9
ATOM 15157 C CA . ASN A 1 90 ? 38.764 -5.373 -15.424 1.00 0.00 90 ASN A CA 9
ATOM 15158 C C . ASN A 1 90 ? 38.880 -6.856 -15.020 1.00 0.00 90 ASN A C 9
ATOM 15159 O O . ASN A 1 90 ? 39.713 -7.205 -14.170 1.00 0.00 90 ASN A O 9
ATOM 15170 N N . HIS A 1 91 ? 38.021 -7.712 -15.637 1.00 0.00 91 HIS A N 9
ATOM 15171 C CA . HIS A 1 91 ? 38.047 -9.195 -15.488 1.00 0.00 91 HIS A CA 9
ATOM 15172 C C . HIS A 1 91 ? 37.540 -9.656 -14.088 1.00 0.00 91 HIS A C 9
ATOM 15173 O O . HIS A 1 91 ? 37.385 -10.859 -13.844 1.00 0.00 91 HIS A O 9
ATOM 15188 N N . GLN A 1 92 ? 37.232 -8.686 -13.196 1.00 0.00 92 GLN A N 9
ATOM 15189 C CA . GLN A 1 92 ? 36.818 -8.962 -11.808 1.00 0.00 92 GLN A CA 9
ATOM 15190 C C . GLN A 1 92 ? 35.416 -9.576 -11.794 1.00 0.00 92 GLN A C 9
ATOM 15191 O O . GLN A 1 92 ? 34.446 -8.908 -12.175 1.00 0.00 92 GLN A O 9
ATOM 15205 N N . ILE A 1 93 ? 35.326 -10.860 -11.395 1.00 0.00 93 ILE A N 9
ATOM 15206 C CA . ILE A 1 93 ? 34.051 -11.575 -11.303 1.00 0.00 93 ILE A CA 9
ATOM 15207 C C . ILE A 1 93 ? 33.208 -10.957 -10.172 1.00 0.00 93 ILE A C 9
ATOM 15208 O O . ILE A 1 93 ? 33.413 -11.217 -8.992 1.00 0.00 93 ILE A O 9
ATOM 15224 N N . ILE A 1 94 ? 32.293 -10.086 -10.580 1.00 0.00 94 ILE A N 9
ATOM 15225 C CA . ILE A 1 94 ? 31.397 -9.355 -9.674 1.00 0.00 94 ILE A CA 9
ATOM 15226 C C . ILE A 1 94 ? 30.176 -10.215 -9.285 1.00 0.00 94 ILE A C 9
ATOM 15227 O O . ILE A 1 94 ? 29.386 -9.818 -8.424 1.00 0.00 94 ILE A O 9
ATOM 15243 N N . GLY A 1 95 ? 30.044 -11.395 -9.916 1.00 0.00 95 GLY A N 9
ATOM 15244 C CA . GLY A 1 95 ? 28.989 -12.350 -9.591 1.00 0.00 95 GLY A CA 9
ATOM 15245 C C . GLY A 1 95 ? 29.293 -13.728 -10.157 1.00 0.00 95 GLY A C 9
ATOM 15246 O O . GLY A 1 95 ? 29.396 -13.888 -11.364 1.00 0.00 95 GLY A O 9
ATOM 15250 N N . SER A 1 96 ? 29.455 -14.724 -9.276 1.00 0.00 96 SER A N 9
ATOM 15251 C CA . SER A 1 96 ? 29.662 -16.134 -9.657 1.00 0.00 96 SER A CA 9
ATOM 15252 C C . SER A 1 96 ? 28.472 -16.969 -9.149 1.00 0.00 96 SER A C 9
ATOM 15253 O O . SER A 1 96 ? 28.253 -17.075 -7.937 1.00 0.00 96 SER A O 9
ATOM 15261 N N . SER A 1 97 ? 27.688 -17.537 -10.078 1.00 0.00 97 SER A N 9
ATOM 15262 C CA . SER A 1 97 ? 26.504 -18.349 -9.738 1.00 0.00 97 SER A CA 9
ATOM 15263 C C . SER A 1 97 ? 26.900 -19.790 -9.380 1.00 0.00 97 SER A C 9
ATOM 15264 O O . SER A 1 97 ? 28.034 -20.220 -9.634 1.00 0.00 97 SER A O 9
ATOM 15272 N N . GLN A 1 98 ? 25.936 -20.528 -8.815 1.00 0.00 98 GLN A N 9
ATOM 15273 C CA . GLN A 1 98 ? 26.113 -21.941 -8.455 1.00 0.00 98 GLN A CA 9
ATOM 15274 C C . GLN A 1 98 ? 26.021 -22.827 -9.713 1.00 0.00 98 GLN A C 9
ATOM 15275 O O . GLN A 1 98 ? 25.541 -22.380 -10.759 1.00 0.00 98 GLN A O 9
ATOM 15289 N N . MET A 1 99 ? 26.479 -24.080 -9.595 1.00 0.00 99 MET A N 9
ATOM 15290 C CA . MET A 1 99 ? 26.433 -25.048 -10.698 1.00 0.00 99 MET A CA 9
ATOM 15291 C C . MET A 1 99 ? 24.981 -25.531 -10.910 1.00 0.00 99 MET A C 9
ATOM 15292 O O . MET A 1 99 ? 24.320 -25.991 -9.969 1.00 0.00 99 MET A O 9
ATOM 15306 N N . TYR A 1 100 ? 24.485 -25.353 -12.142 1.00 0.00 100 TYR A N 9
ATOM 15307 C CA . TYR A 1 100 ? 23.122 -25.738 -12.538 1.00 0.00 100 TYR A CA 9
ATOM 15308 C C . TYR A 1 100 ? 23.164 -27.054 -13.340 1.00 0.00 100 TYR A C 9
ATOM 15309 O O . TYR A 1 100 ? 23.844 -27.130 -14.375 1.00 0.00 100 TYR A O 9
ATOM 15327 N N . ALA A 1 101 ? 22.440 -28.082 -12.848 1.00 0.00 101 ALA A N 9
ATOM 15328 C CA . ALA A 1 101 ? 22.325 -29.400 -13.511 1.00 0.00 101 ALA A CA 9
ATOM 15329 C C . ALA A 1 101 ? 21.648 -29.264 -14.886 1.00 0.00 101 ALA A C 9
ATOM 15330 O O . ALA A 1 101 ? 22.051 -29.909 -15.862 1.00 0.00 101 ALA A O 9
ATOM 15337 N N . THR A 1 102 ? 20.610 -28.414 -14.934 1.00 0.00 102 THR A N 9
ATOM 15338 C CA . THR A 1 102 ? 19.889 -28.085 -16.170 1.00 0.00 102 THR A CA 9
ATOM 15339 C C . THR A 1 102 ? 20.290 -26.676 -16.651 1.00 0.00 102 THR A C 9
ATOM 15340 O O . THR A 1 102 ? 20.292 -25.715 -15.872 1.00 0.00 102 THR A O 9
ATOM 15351 N N . ALA A 1 103 ? 20.624 -26.586 -17.949 1.00 0.00 103 ALA A N 9
ATOM 15352 C CA . ALA A 1 103 ? 21.086 -25.351 -18.603 1.00 0.00 103 ALA A CA 9
ATOM 15353 C C . ALA A 1 103 ? 19.964 -24.287 -18.682 1.00 0.00 103 ALA A C 9
ATOM 15354 O O . ALA A 1 103 ? 20.247 -23.092 -18.857 1.00 0.00 103 ALA A O 9
ATOM 15361 N N . GLN A 1 104 ? 18.693 -24.738 -18.542 1.00 0.00 104 GLN A N 9
ATOM 15362 C CA . GLN A 1 104 ? 17.523 -23.838 -18.462 1.00 0.00 104 GLN A CA 9
ATOM 15363 C C . GLN A 1 104 ? 17.611 -22.936 -17.210 1.00 0.00 104 GLN A C 9
ATOM 15364 O O . GLN A 1 104 ? 17.271 -21.758 -17.262 1.00 0.00 104 GLN A O 9
ATOM 15378 N N . SER A 1 105 ? 18.115 -23.502 -16.094 1.00 0.00 105 SER A N 9
ATOM 15379 C CA . SER A 1 105 ? 18.224 -22.794 -14.801 1.00 0.00 105 SER A CA 9
ATOM 15380 C C . SER A 1 105 ? 19.332 -21.719 -14.864 1.00 0.00 105 SER A C 9
ATOM 15381 O O . SER A 1 105 ? 19.268 -20.691 -14.174 1.00 0.00 105 SER A O 9
ATOM 15389 N N . ARG A 1 106 ? 20.336 -21.978 -15.720 1.00 0.00 106 ARG A N 9
ATOM 15390 C CA . ARG A 1 106 ? 21.466 -21.064 -15.970 1.00 0.00 106 ARG A CA 9
ATOM 15391 C C . ARG A 1 106 ? 20.962 -19.788 -16.682 1.00 0.00 106 ARG A C 9
ATOM 15392 O O . ARG A 1 106 ? 21.233 -18.669 -16.234 1.00 0.00 106 ARG A O 9
ATOM 15413 N N . GLU A 1 107 ? 20.210 -19.981 -17.778 1.00 0.00 107 GLU A N 9
ATOM 15414 C CA . GLU A 1 107 ? 19.712 -18.870 -18.624 1.00 0.00 107 GLU A CA 9
ATOM 15415 C C . GLU A 1 107 ? 18.538 -18.116 -17.956 1.00 0.00 107 GLU A C 9
ATOM 15416 O O . GLU A 1 107 ? 18.345 -16.916 -18.187 1.00 0.00 107 GLU A O 9
ATOM 15428 N N . THR A 1 108 ? 17.760 -18.833 -17.120 1.00 0.00 108 THR A N 9
ATOM 15429 C CA . THR A 1 108 ? 16.736 -18.217 -16.250 1.00 0.00 108 THR A CA 9
ATOM 15430 C C . THR A 1 108 ? 17.425 -17.361 -15.175 1.00 0.00 108 THR A C 9
ATOM 15431 O O . THR A 1 108 ? 16.917 -16.307 -14.781 1.00 0.00 108 THR A O 9
ATOM 15442 N N . GLY A 1 109 ? 18.617 -17.824 -14.747 1.00 0.00 109 GLY A N 9
ATOM 15443 C CA . GLY A 1 109 ? 19.454 -17.095 -13.799 1.00 0.00 109 GLY A CA 9
ATOM 15444 C C . GLY A 1 109 ? 19.936 -15.747 -14.335 1.00 0.00 109 GLY A C 9
ATOM 15445 O O . GLY A 1 109 ? 20.141 -14.822 -13.562 1.00 0.00 109 GLY A O 9
ATOM 15449 N N . ILE A 1 110 ? 20.112 -15.644 -15.667 1.00 0.00 110 ILE A N 9
ATOM 15450 C CA . ILE A 1 110 ? 20.508 -14.379 -16.336 1.00 0.00 110 ILE A CA 9
ATOM 15451 C C . ILE A 1 110 ? 19.394 -13.328 -16.171 1.00 0.00 110 ILE A C 9
ATOM 15452 O O . ILE A 1 110 ? 19.640 -12.186 -15.750 1.00 0.00 110 ILE A O 9
ATOM 15468 N N . ALA A 1 111 ? 18.162 -13.762 -16.486 1.00 0.00 111 ALA A N 9
ATOM 15469 C CA . ALA A 1 111 ? 16.947 -12.936 -16.362 1.00 0.00 111 ALA A CA 9
ATOM 15470 C C . ALA A 1 111 ? 16.647 -12.606 -14.891 1.00 0.00 111 ALA A C 9
ATOM 15471 O O . ALA A 1 111 ? 16.117 -11.530 -14.578 1.00 0.00 111 ALA A O 9
ATOM 15478 N N . SER A 1 112 ? 17.008 -13.542 -13.999 1.00 0.00 112 SER A N 9
ATOM 15479 C CA . SER A 1 112 ? 16.783 -13.402 -12.559 1.00 0.00 112 SER A CA 9
ATOM 15480 C C . SER A 1 112 ? 17.730 -12.332 -11.974 1.00 0.00 112 SER A C 9
ATOM 15481 O O . SER A 1 112 ? 17.272 -11.435 -11.288 1.00 0.00 112 SER A O 9
ATOM 15489 N N . VAL A 1 113 ? 19.039 -12.409 -12.296 1.00 0.00 113 VAL A N 9
ATOM 15490 C CA . VAL A 1 113 ? 20.057 -11.415 -11.845 1.00 0.00 113 VAL A CA 9
ATOM 15491 C C . VAL A 1 113 ? 19.791 -10.035 -12.480 1.00 0.00 113 VAL A C 9
ATOM 15492 O O . VAL A 1 113 ? 20.125 -9.001 -11.895 1.00 0.00 113 VAL A O 9
ATOM 15505 N N . LYS A 1 114 ? 19.157 -10.026 -13.664 1.00 0.00 114 LYS A N 9
ATOM 15506 C CA . LYS A 1 114 ? 18.701 -8.782 -14.304 1.00 0.00 114 LYS A CA 9
ATOM 15507 C C . LYS A 1 114 ? 17.572 -8.133 -13.465 1.00 0.00 114 LYS A C 9
ATOM 15508 O O . LYS A 1 114 ? 17.626 -6.939 -13.163 1.00 0.00 114 LYS A O 9
ATOM 15527 N N . ALA A 1 115 ? 16.594 -8.961 -13.054 1.00 0.00 115 ALA A N 9
ATOM 15528 C CA . ALA A 1 115 ? 15.418 -8.524 -12.265 1.00 0.00 115 ALA A CA 9
ATOM 15529 C C . ALA A 1 115 ? 15.800 -8.165 -10.810 1.00 0.00 115 ALA A C 9
ATOM 15530 O O . ALA A 1 115 ? 15.217 -7.261 -10.202 1.00 0.00 115 ALA A O 9
ATOM 15537 N N . ASN A 1 116 ? 16.791 -8.890 -10.278 1.00 0.00 116 ASN A N 9
ATOM 15538 C CA . ASN A 1 116 ? 17.267 -8.750 -8.888 1.00 0.00 116 ASN A CA 9
ATOM 15539 C C . ASN A 1 116 ? 18.292 -7.611 -8.796 1.00 0.00 116 ASN A C 9
ATOM 15540 O O . ASN A 1 116 ? 18.395 -6.929 -7.769 1.00 0.00 116 ASN A O 9
ATOM 15551 N N . GLY A 1 117 ? 19.031 -7.415 -9.898 1.00 0.00 117 GLY A N 9
ATOM 15552 C CA . GLY A 1 117 ? 20.060 -6.386 -9.990 1.00 0.00 117 GLY A CA 9
ATOM 15553 C C . GLY A 1 117 ? 19.476 -4.984 -10.063 1.00 0.00 117 GLY A C 9
ATOM 15554 O O . GLY A 1 117 ? 19.975 -4.050 -9.422 1.00 0.00 117 GLY A O 9
ATOM 15558 N N . THR A 1 118 ? 18.390 -4.856 -10.845 1.00 0.00 118 THR A N 9
ATOM 15559 C CA . THR A 1 118 ? 17.647 -3.597 -11.000 1.00 0.00 118 THR A CA 9
ATOM 15560 C C . THR A 1 118 ? 16.679 -3.354 -9.817 1.00 0.00 118 THR A C 9
ATOM 15561 O O . THR A 1 118 ? 16.044 -2.292 -9.746 1.00 0.00 118 THR A O 9
ATOM 15572 N N . SER A 1 119 ? 16.573 -4.335 -8.890 1.00 0.00 119 SER A N 9
ATOM 15573 C CA . SER A 1 119 ? 15.796 -4.183 -7.644 1.00 0.00 119 SER A CA 9
ATOM 15574 C C . SER A 1 119 ? 16.578 -3.301 -6.642 1.00 0.00 119 SER A C 9
ATOM 15575 O O . SER A 1 119 ? 15.976 -2.562 -5.851 1.00 0.00 119 SER A O 9
ATOM 15583 N N . GLN A 1 120 ? 17.938 -3.431 -6.672 1.00 0.00 120 GLN A N 9
ATOM 15584 C CA . GLN A 1 120 ? 18.916 -2.508 -5.998 1.00 0.00 120 GLN A CA 9
ATOM 15585 C C . GLN A 1 120 ? 18.877 -2.560 -4.443 1.00 0.00 120 GLN A C 9
ATOM 15586 O O . GLN A 1 120 ? 19.740 -1.970 -3.779 1.00 0.00 120 GLN A O 9
ATOM 15600 N N . THR A 1 121 ? 17.896 -3.279 -3.876 1.00 0.00 121 THR A N 9
ATOM 15601 C CA . THR A 1 121 ? 17.607 -3.253 -2.429 1.00 0.00 121 THR A CA 9
ATOM 15602 C C . THR A 1 121 ? 18.588 -4.164 -1.658 1.00 0.00 121 THR A C 9
ATOM 15603 O O . THR A 1 121 ? 18.724 -5.346 -1.967 1.00 0.00 121 THR A O 9
ATOM 15614 N N . VAL A 1 122 ? 19.293 -3.584 -0.668 1.00 0.00 122 VAL A N 9
ATOM 15615 C CA . VAL A 1 122 ? 20.355 -4.282 0.092 1.00 0.00 122 VAL A CA 9
ATOM 15616 C C . VAL A 1 122 ? 19.877 -4.656 1.505 1.00 0.00 122 VAL A C 9
ATOM 15617 O O . VAL A 1 122 ? 19.278 -3.841 2.209 1.00 0.00 122 VAL A O 9
ATOM 15630 N N . LYS A 1 123 ? 20.159 -5.901 1.889 1.00 0.00 123 LYS A N 9
ATOM 15631 C CA . LYS A 1 123 ? 19.924 -6.444 3.233 1.00 0.00 123 LYS A CA 9
ATOM 15632 C C . LYS A 1 123 ? 21.289 -6.673 3.911 1.00 0.00 123 LYS A C 9
ATOM 15633 O O . LYS A 1 123 ? 22.253 -7.045 3.253 1.00 0.00 123 LYS A O 9
ATOM 15652 N N . ASP A 1 124 ? 21.381 -6.399 5.218 1.00 0.00 124 ASP A N 9
ATOM 15653 C CA . ASP A 1 124 ? 22.592 -6.679 6.001 1.00 0.00 124 ASP A CA 9
ATOM 15654 C C . ASP A 1 124 ? 22.576 -8.155 6.471 1.00 0.00 124 ASP A C 9
ATOM 15655 O O . ASP A 1 124 ? 21.708 -8.565 7.247 1.00 0.00 124 ASP A O 9
ATOM 15664 N N . ASN A 1 125 ? 23.499 -8.961 5.936 1.00 0.00 125 ASN A N 9
ATOM 15665 C CA . ASN A 1 125 ? 23.705 -10.360 6.381 1.00 0.00 125 ASN A CA 9
ATOM 15666 C C . ASN A 1 125 ? 25.070 -10.480 7.118 1.00 0.00 125 ASN A C 9
ATOM 15667 O O . ASN A 1 125 ? 25.558 -11.577 7.415 1.00 0.00 125 ASN A O 9
ATOM 15678 N N . THR A 1 126 ? 25.660 -9.309 7.423 1.00 0.00 126 THR A N 9
ATOM 15679 C CA . THR A 1 126 ? 26.893 -9.185 8.213 1.00 0.00 126 THR A CA 9
ATOM 15680 C C . THR A 1 126 ? 26.635 -9.543 9.693 1.00 0.00 126 THR A C 9
ATOM 15681 O O . THR A 1 126 ? 25.508 -9.448 10.174 1.00 0.00 126 THR A O 9
ATOM 15692 N N . GLY A 1 127 ? 27.698 -9.936 10.401 1.00 0.00 127 GLY A N 9
ATOM 15693 C CA . GLY A 1 127 ? 27.590 -10.468 11.767 1.00 0.00 127 GLY A CA 9
ATOM 15694 C C . GLY A 1 127 ? 27.724 -11.979 11.761 1.00 0.00 127 GLY A C 9
ATOM 15695 O O . GLY A 1 127 ? 28.399 -12.562 12.620 1.00 0.00 127 GLY A O 9
ATOM 15699 N N . SER A 1 128 ? 27.069 -12.612 10.774 1.00 0.00 128 SER A N 9
ATOM 15700 C CA . SER A 1 128 ? 27.191 -14.048 10.509 1.00 0.00 128 SER A CA 9
ATOM 15701 C C . SER A 1 128 ? 28.591 -14.337 9.928 1.00 0.00 128 SER A C 9
ATOM 15702 O O . SER A 1 128 ? 28.859 -14.013 8.769 1.00 0.00 128 SER A O 9
ATOM 15710 N N . ASN A 1 129 ? 29.481 -14.903 10.763 1.00 0.00 129 ASN A N 9
ATOM 15711 C CA . ASN A 1 129 ? 30.885 -15.186 10.399 1.00 0.00 129 ASN A CA 9
ATOM 15712 C C . ASN A 1 129 ? 31.057 -16.696 10.092 1.00 0.00 129 ASN A C 9
ATOM 15713 O O . ASN A 1 129 ? 30.748 -17.109 8.957 1.00 0.00 129 ASN A O 9
ATOM 15724 N N . GLY A 1 14 ? 4.134 0.806 -0.811 1.00 0.00 14 GLY A N 10
ATOM 15725 C CA . GLY A 1 14 ? 4.899 -0.355 -0.335 1.00 0.00 14 GLY A CA 10
ATOM 15726 C C . GLY A 1 14 ? 4.443 -1.653 -1.000 1.00 0.00 14 GLY A C 10
ATOM 15727 O O . GLY A 1 14 ? 3.913 -2.551 -0.331 1.00 0.00 14 GLY A O 10
ATOM 15731 N N . VAL A 1 15 ? 4.622 -1.736 -2.335 1.00 0.00 15 VAL A N 10
ATOM 15732 C CA . VAL A 1 15 ? 4.305 -2.945 -3.124 1.00 0.00 15 VAL A CA 10
ATOM 15733 C C . VAL A 1 15 ? 5.494 -3.924 -3.092 1.00 0.00 15 VAL A C 10
ATOM 15734 O O . VAL A 1 15 ? 6.639 -3.508 -2.858 1.00 0.00 15 VAL A O 10
ATOM 15747 N N . ILE A 1 16 ? 5.219 -5.224 -3.309 1.00 0.00 16 ILE A N 10
ATOM 15748 C CA . ILE A 1 16 ? 6.274 -6.259 -3.324 1.00 0.00 16 ILE A CA 10
ATOM 15749 C C . ILE A 1 16 ? 7.106 -6.181 -4.621 1.00 0.00 16 ILE A C 10
ATOM 15750 O O . ILE A 1 16 ? 6.637 -5.679 -5.650 1.00 0.00 16 ILE A O 10
ATOM 15766 N N . MET A 1 17 ? 8.337 -6.691 -4.539 1.00 0.00 17 MET A N 10
ATOM 15767 C CA . MET A 1 17 ? 9.296 -6.719 -5.656 1.00 0.00 17 MET A CA 10
ATOM 15768 C C . MET A 1 17 ? 9.901 -8.132 -5.757 1.00 0.00 17 MET A C 10
ATOM 15769 O O . MET A 1 17 ? 9.552 -9.024 -4.967 1.00 0.00 17 MET A O 10
ATOM 15783 N N . ALA A 1 18 ? 10.804 -8.333 -6.722 1.00 0.00 18 ALA A N 10
ATOM 15784 C CA . ALA A 1 18 ? 11.440 -9.635 -6.964 1.00 0.00 18 ALA A CA 10
ATOM 15785 C C . ALA A 1 18 ? 12.967 -9.518 -6.839 1.00 0.00 18 ALA A C 10
ATOM 15786 O O . ALA A 1 18 ? 13.596 -8.743 -7.571 1.00 0.00 18 ALA A O 10
ATOM 15793 N N . GLY A 1 19 ? 13.544 -10.267 -5.878 1.00 0.00 19 GLY A N 10
ATOM 15794 C CA . GLY A 1 19 ? 14.994 -10.393 -5.742 1.00 0.00 19 GLY A CA 10
ATOM 15795 C C . GLY A 1 19 ? 15.628 -9.328 -4.859 1.00 0.00 19 GLY A C 10
ATOM 15796 O O . GLY A 1 19 ? 15.208 -8.162 -4.871 1.00 0.00 19 GLY A O 10
ATOM 15800 N N . TRP A 1 20 ? 16.648 -9.742 -4.093 1.00 0.00 20 TRP A N 10
ATOM 15801 C CA . TRP A 1 20 ? 17.372 -8.873 -3.154 1.00 0.00 20 TRP A CA 10
ATOM 15802 C C . TRP A 1 20 ? 18.808 -9.377 -2.976 1.00 0.00 20 TRP A C 10
ATOM 15803 O O . TRP A 1 20 ? 19.147 -10.485 -3.385 1.00 0.00 20 TRP A O 10
ATOM 15824 N N . PHE A 1 21 ? 19.622 -8.558 -2.317 1.00 0.00 21 PHE A N 10
ATOM 15825 C CA . PHE A 1 21 ? 21.018 -8.864 -1.993 1.00 0.00 21 PHE A CA 10
ATOM 15826 C C . PHE A 1 21 ? 21.158 -9.087 -0.479 1.00 0.00 21 PHE A C 10
ATOM 15827 O O . PHE A 1 21 ? 20.715 -8.253 0.303 1.00 0.00 21 PHE A O 10
ATOM 15844 N N . GLU A 1 22 ? 21.741 -10.220 -0.074 1.00 0.00 22 GLU A N 10
ATOM 15845 C CA . GLU A 1 22 ? 22.177 -10.441 1.313 1.00 0.00 22 GLU A CA 10
ATOM 15846 C C . GLU A 1 22 ? 23.641 -10.000 1.424 1.00 0.00 22 GLU A C 10
ATOM 15847 O O . GLU A 1 22 ? 24.538 -10.688 0.915 1.00 0.00 22 GLU A O 10
ATOM 15859 N N . LEU A 1 23 ? 23.879 -8.854 2.080 1.00 0.00 23 LEU A N 10
ATOM 15860 C CA . LEU A 1 23 ? 25.233 -8.352 2.325 1.00 0.00 23 LEU A CA 10
ATOM 15861 C C . LEU A 1 23 ? 25.758 -9.007 3.606 1.00 0.00 23 LEU A C 10
ATOM 15862 O O . LEU A 1 23 ? 25.425 -8.586 4.711 1.00 0.00 23 LEU A O 10
ATOM 15878 N N . SER A 1 24 ? 26.555 -10.058 3.431 1.00 0.00 24 SER A N 10
ATOM 15879 C CA . SER A 1 24 ? 27.089 -10.876 4.531 1.00 0.00 24 SER A CA 10
ATOM 15880 C C . SER A 1 24 ? 28.621 -10.702 4.614 1.00 0.00 24 SER A C 10
ATOM 15881 O O . SER A 1 24 ? 29.225 -9.969 3.814 1.00 0.00 24 SER A O 10
ATOM 15889 N N . LYS A 1 25 ? 29.234 -11.362 5.606 1.00 0.00 25 LYS A N 10
ATOM 15890 C CA . LYS A 1 25 ? 30.689 -11.390 5.785 1.00 0.00 25 LYS A CA 10
ATOM 15891 C C . LYS A 1 25 ? 31.133 -12.786 6.250 1.00 0.00 25 LYS A C 10
ATOM 15892 O O . LYS A 1 25 ? 30.333 -13.552 6.805 1.00 0.00 25 LYS A O 10
ATOM 15911 N N . SER A 1 26 ? 32.403 -13.110 5.980 1.00 0.00 26 SER A N 10
ATOM 15912 C CA . SER A 1 26 ? 33.010 -14.394 6.362 1.00 0.00 26 SER A CA 10
ATOM 15913 C C . SER A 1 26 ? 33.648 -14.312 7.763 1.00 0.00 26 SER A C 10
ATOM 15914 O O . SER A 1 26 ? 33.628 -13.255 8.408 1.00 0.00 26 SER A O 10
ATOM 15922 N N . SER A 1 27 ? 34.209 -15.448 8.219 1.00 0.00 27 SER A N 10
ATOM 15923 C CA . SER A 1 27 ? 34.915 -15.549 9.510 1.00 0.00 27 SER A CA 10
ATOM 15924 C C . SER A 1 27 ? 36.211 -14.711 9.493 1.00 0.00 27 SER A C 10
ATOM 15925 O O . SER A 1 27 ? 36.713 -14.298 10.541 1.00 0.00 27 SER A O 10
ATOM 15933 N N . ASP A 1 28 ? 36.733 -14.449 8.278 1.00 0.00 28 ASP A N 10
ATOM 15934 C CA . ASP A 1 28 ? 37.887 -13.548 8.064 1.00 0.00 28 ASP A CA 10
ATOM 15935 C C . ASP A 1 28 ? 37.423 -12.089 7.809 1.00 0.00 28 ASP A C 10
ATOM 15936 O O . ASP A 1 28 ? 38.210 -11.255 7.346 1.00 0.00 28 ASP A O 10
ATOM 15945 N N . ASN A 1 29 ? 36.133 -11.809 8.137 1.00 0.00 29 ASN A N 10
ATOM 15946 C CA . ASN A 1 29 ? 35.486 -10.471 8.018 1.00 0.00 29 ASN A CA 10
ATOM 15947 C C . ASN A 1 29 ? 35.322 -10.015 6.551 1.00 0.00 29 ASN A C 10
ATOM 15948 O O . ASN A 1 29 ? 35.020 -8.840 6.295 1.00 0.00 29 ASN A O 10
ATOM 15959 N N . GLN A 1 30 ? 35.475 -10.964 5.607 1.00 0.00 30 GLN A N 10
ATOM 15960 C CA . GLN A 1 30 ? 35.431 -10.691 4.159 1.00 0.00 30 GLN A CA 10
ATOM 15961 C C . GLN A 1 30 ? 34.003 -10.335 3.708 1.00 0.00 30 GLN A C 10
ATOM 15962 O O . GLN A 1 30 ? 33.093 -11.135 3.884 1.00 0.00 30 GLN A O 10
ATOM 15976 N N . PHE A 1 31 ? 33.846 -9.168 3.060 1.00 0.00 31 PHE A N 10
ATOM 15977 C CA . PHE A 1 31 ? 32.540 -8.621 2.665 1.00 0.00 31 PHE A CA 10
ATOM 15978 C C . PHE A 1 31 ? 32.132 -9.230 1.317 1.00 0.00 31 PHE A C 10
ATOM 15979 O O . PHE A 1 31 ? 32.838 -9.079 0.313 1.00 0.00 31 PHE A O 10
ATOM 15996 N N . ARG A 1 32 ? 31.003 -9.944 1.331 1.00 0.00 32 ARG A N 10
ATOM 15997 C CA . ARG A 1 32 ? 30.462 -10.642 0.161 1.00 0.00 32 ARG A CA 10
ATOM 15998 C C . ARG A 1 32 ? 28.935 -10.532 0.174 1.00 0.00 32 ARG A C 10
ATOM 15999 O O . ARG A 1 32 ? 28.273 -10.989 1.118 1.00 0.00 32 ARG A O 10
ATOM 16020 N N . PHE A 1 33 ? 28.389 -9.910 -0.871 1.00 0.00 33 PHE A N 10
ATOM 16021 C CA . PHE A 1 33 ? 26.945 -9.862 -1.112 1.00 0.00 33 PHE A CA 10
ATOM 16022 C C . PHE A 1 33 ? 26.570 -11.019 -2.055 1.00 0.00 33 PHE A C 10
ATOM 16023 O O . PHE A 1 33 ? 27.257 -11.264 -3.055 1.00 0.00 33 PHE A O 10
ATOM 16040 N N . VAL A 1 34 ? 25.523 -11.772 -1.700 1.00 0.00 34 VAL A N 10
ATOM 16041 C CA . VAL A 1 34 ? 24.938 -12.789 -2.588 1.00 0.00 34 VAL A CA 10
ATOM 16042 C C . VAL A 1 34 ? 23.583 -12.273 -3.102 1.00 0.00 34 VAL A C 10
ATOM 16043 O O . VAL A 1 34 ? 22.787 -11.715 -2.339 1.00 0.00 34 VAL A O 10
ATOM 16056 N N . LEU A 1 35 ? 23.355 -12.412 -4.407 1.00 0.00 35 LEU A N 10
ATOM 16057 C CA . LEU A 1 35 ? 22.092 -12.044 -5.032 1.00 0.00 35 LEU A CA 10
ATOM 16058 C C . LEU A 1 35 ? 21.156 -13.257 -5.015 1.00 0.00 35 LEU A C 10
ATOM 16059 O O . LEU A 1 35 ? 21.509 -14.329 -5.508 1.00 0.00 35 LEU A O 10
ATOM 16075 N N . LYS A 1 36 ? 20.004 -13.075 -4.370 1.00 0.00 36 LYS A N 10
ATOM 16076 C CA . LYS A 1 36 ? 18.902 -14.039 -4.344 1.00 0.00 36 LYS A CA 10
ATOM 16077 C C . LYS A 1 36 ? 17.754 -13.533 -5.223 1.00 0.00 36 LYS A C 10
ATOM 16078 O O . LYS A 1 36 ? 17.616 -12.325 -5.449 1.00 0.00 36 LYS A O 10
ATOM 16097 N N . ALA A 1 37 ? 16.955 -14.477 -5.729 1.00 0.00 37 ALA A N 10
ATOM 16098 C CA . ALA A 1 37 ? 15.672 -14.181 -6.378 1.00 0.00 37 ALA A CA 10
ATOM 16099 C C . ALA A 1 37 ? 14.582 -13.973 -5.308 1.00 0.00 37 ALA A C 10
ATOM 16100 O O . ALA A 1 37 ? 14.849 -14.112 -4.106 1.00 0.00 37 ALA A O 10
ATOM 16107 N N . GLY A 1 38 ? 13.355 -13.644 -5.760 1.00 0.00 38 GLY A N 10
ATOM 16108 C CA . GLY A 1 38 ? 12.182 -13.543 -4.878 1.00 0.00 38 GLY A CA 10
ATOM 16109 C C . GLY A 1 38 ? 11.852 -14.870 -4.190 1.00 0.00 38 GLY A C 10
ATOM 16110 O O . GLY A 1 38 ? 11.230 -14.890 -3.129 1.00 0.00 38 GLY A O 10
ATOM 16114 N N . ASN A 1 39 ? 12.303 -15.975 -4.821 1.00 0.00 39 ASN A N 10
ATOM 16115 C CA . ASN A 1 39 ? 12.158 -17.356 -4.311 1.00 0.00 39 ASN A CA 10
ATOM 16116 C C . ASN A 1 39 ? 12.999 -17.587 -3.033 1.00 0.00 39 ASN A C 10
ATOM 16117 O O . ASN A 1 39 ? 12.757 -18.533 -2.284 1.00 0.00 39 ASN A O 10
ATOM 16128 N N . GLY A 1 40 ? 13.996 -16.705 -2.810 1.00 0.00 40 GLY A N 10
ATOM 16129 C CA . GLY A 1 40 ? 14.937 -16.835 -1.696 1.00 0.00 40 GLY A CA 10
ATOM 16130 C C . GLY A 1 40 ? 16.182 -17.631 -2.065 1.00 0.00 40 GLY A C 10
ATOM 16131 O O . GLY A 1 40 ? 17.134 -17.697 -1.280 1.00 0.00 40 GLY A O 10
ATOM 16135 N N . GLU A 1 41 ? 16.176 -18.230 -3.270 1.00 0.00 41 GLU A N 10
ATOM 16136 C CA . GLU A 1 41 ? 17.294 -19.038 -3.774 1.00 0.00 41 GLU A CA 10
ATOM 16137 C C . GLU A 1 41 ? 18.394 -18.116 -4.322 1.00 0.00 41 GLU A C 10
ATOM 16138 O O . GLU A 1 41 ? 18.085 -17.139 -5.021 1.00 0.00 41 GLU A O 10
ATOM 16150 N N . THR A 1 42 ? 19.661 -18.424 -3.992 1.00 0.00 42 THR A N 10
ATOM 16151 C CA . THR A 1 42 ? 20.814 -17.654 -4.466 1.00 0.00 42 THR A CA 10
ATOM 16152 C C . THR A 1 42 ? 21.057 -17.945 -5.960 1.00 0.00 42 THR A C 10
ATOM 16153 O O . THR A 1 42 ? 21.278 -19.095 -6.365 1.00 0.00 42 THR A O 10
ATOM 16164 N N . ILE A 1 43 ? 20.999 -16.876 -6.755 1.00 0.00 43 ILE A N 10
ATOM 16165 C CA . ILE A 1 43 ? 21.130 -16.916 -8.220 1.00 0.00 43 ILE A CA 10
ATOM 16166 C C . ILE A 1 43 ? 22.519 -16.430 -8.669 1.00 0.00 43 ILE A C 10
ATOM 16167 O O . ILE A 1 43 ? 22.924 -16.669 -9.805 1.00 0.00 43 ILE A O 10
ATOM 16183 N N . LEU A 1 44 ? 23.235 -15.745 -7.760 1.00 0.00 44 LEU A N 10
ATOM 16184 C CA . LEU A 1 44 ? 24.550 -15.153 -8.041 1.00 0.00 44 LEU A CA 10
ATOM 16185 C C . LEU A 1 44 ? 25.297 -14.957 -6.710 1.00 0.00 44 LEU A C 10
ATOM 16186 O O . LEU A 1 44 ? 24.679 -14.600 -5.700 1.00 0.00 44 LEU A O 10
ATOM 16202 N N . THR A 1 45 ? 26.614 -15.197 -6.705 1.00 0.00 45 THR A N 10
ATOM 16203 C CA . THR A 1 45 ? 27.458 -15.051 -5.504 1.00 0.00 45 THR A CA 10
ATOM 16204 C C . THR A 1 45 ? 28.730 -14.269 -5.859 1.00 0.00 45 THR A C 10
ATOM 16205 O O . THR A 1 45 ? 29.565 -14.755 -6.629 1.00 0.00 45 THR A O 10
ATOM 16216 N N . SER A 1 46 ? 28.864 -13.054 -5.299 1.00 0.00 46 SER A N 10
ATOM 16217 C CA . SER A 1 46 ? 30.056 -12.205 -5.497 1.00 0.00 46 SER A CA 10
ATOM 16218 C C . SER A 1 46 ? 31.278 -12.806 -4.786 1.00 0.00 46 SER A C 10
ATOM 16219 O O . SER A 1 46 ? 31.134 -13.699 -3.940 1.00 0.00 46 SER A O 10
ATOM 16227 N N . GLU A 1 47 ? 32.475 -12.317 -5.139 1.00 0.00 47 GLU A N 10
ATOM 16228 C CA . GLU A 1 47 ? 33.727 -12.769 -4.518 1.00 0.00 47 GLU A CA 10
ATOM 16229 C C . GLU A 1 47 ? 33.910 -12.171 -3.111 1.00 0.00 47 GLU A C 10
ATOM 16230 O O . GLU A 1 47 ? 33.212 -11.225 -2.715 1.00 0.00 47 GLU A O 10
ATOM 16242 N N . LEU A 1 48 ? 34.862 -12.754 -2.370 1.00 0.00 48 LEU A N 10
ATOM 16243 C CA . LEU A 1 48 ? 35.245 -12.289 -1.037 1.00 0.00 48 LEU A CA 10
ATOM 16244 C C . LEU A 1 48 ? 36.122 -11.036 -1.187 1.00 0.00 48 LEU A C 10
ATOM 16245 O O . LEU A 1 48 ? 37.213 -11.098 -1.770 1.00 0.00 48 LEU A O 10
ATOM 16261 N N . TYR A 1 49 ? 35.604 -9.895 -0.718 1.00 0.00 49 TYR A N 10
ATOM 16262 C CA . TYR A 1 49 ? 36.334 -8.616 -0.699 1.00 0.00 49 TYR A CA 10
ATOM 16263 C C . TYR A 1 49 ? 36.878 -8.368 0.712 1.00 0.00 49 TYR A C 10
ATOM 16264 O O . TYR A 1 49 ? 36.233 -8.736 1.683 1.00 0.00 49 TYR A O 10
ATOM 16282 N N . THR A 1 50 ? 38.055 -7.745 0.822 1.00 0.00 50 THR A N 10
ATOM 16283 C CA . THR A 1 50 ? 38.651 -7.388 2.131 1.00 0.00 50 THR A CA 10
ATOM 16284 C C . THR A 1 50 ? 38.206 -5.975 2.579 1.00 0.00 50 THR A C 10
ATOM 16285 O O . THR A 1 50 ? 38.559 -5.512 3.672 1.00 0.00 50 THR A O 10
ATOM 16296 N N . SER A 1 51 ? 37.417 -5.299 1.725 1.00 0.00 51 SER A N 10
ATOM 16297 C CA . SER A 1 51 ? 36.954 -3.925 1.963 1.00 0.00 51 SER A CA 10
ATOM 16298 C C . SER A 1 51 ? 35.502 -3.752 1.478 1.00 0.00 51 SER A C 10
ATOM 16299 O O . SER A 1 51 ? 35.129 -4.230 0.396 1.00 0.00 51 SER A O 10
ATOM 16307 N N . LYS A 1 52 ? 34.691 -3.054 2.300 1.00 0.00 52 LYS A N 10
ATOM 16308 C CA . LYS A 1 52 ? 33.268 -2.749 1.999 1.00 0.00 52 LYS A CA 10
ATOM 16309 C C . LYS A 1 52 ? 33.130 -1.848 0.752 1.00 0.00 52 LYS A C 10
ATOM 16310 O O . LYS A 1 52 ? 32.110 -1.901 0.061 1.00 0.00 52 LYS A O 10
ATOM 16329 N N . THR A 1 53 ? 34.165 -1.022 0.491 1.00 0.00 53 THR A N 10
ATOM 16330 C CA . THR A 1 53 ? 34.216 -0.126 -0.682 1.00 0.00 53 THR A CA 10
ATOM 16331 C C . THR A 1 53 ? 34.222 -0.935 -2.004 1.00 0.00 53 THR A C 10
ATOM 16332 O O . THR A 1 53 ? 33.639 -0.507 -2.999 1.00 0.00 53 THR A O 10
ATOM 16343 N N . SER A 1 54 ? 34.858 -2.119 -1.972 1.00 0.00 54 SER A N 10
ATOM 16344 C CA . SER A 1 54 ? 34.970 -3.017 -3.135 1.00 0.00 54 SER A CA 10
ATOM 16345 C C . SER A 1 54 ? 33.639 -3.760 -3.373 1.00 0.00 54 SER A C 10
ATOM 16346 O O . SER A 1 54 ? 33.297 -4.092 -4.507 1.00 0.00 54 SER A O 10
ATOM 16354 N N . ALA A 1 55 ? 32.911 -4.027 -2.270 1.00 0.00 55 ALA A N 10
ATOM 16355 C CA . ALA A 1 55 ? 31.551 -4.605 -2.310 1.00 0.00 55 ALA A CA 10
ATOM 16356 C C . ALA A 1 55 ? 30.530 -3.565 -2.813 1.00 0.00 55 ALA A C 10
ATOM 16357 O O . ALA A 1 55 ? 29.548 -3.918 -3.469 1.00 0.00 55 ALA A O 10
ATOM 16364 N N . GLU A 1 56 ? 30.791 -2.282 -2.490 1.00 0.00 56 GLU A N 10
ATOM 16365 C CA . GLU A 1 56 ? 29.961 -1.134 -2.924 1.00 0.00 56 GLU A CA 10
ATOM 16366 C C . GLU A 1 56 ? 30.068 -0.941 -4.448 1.00 0.00 56 GLU A C 10
ATOM 16367 O O . GLU A 1 56 ? 29.057 -0.801 -5.148 1.00 0.00 56 GLU A O 10
ATOM 16379 N N . LYS A 1 57 ? 31.321 -0.926 -4.941 1.00 0.00 57 LYS A N 10
ATOM 16380 C CA . LYS A 1 57 ? 31.623 -0.853 -6.383 1.00 0.00 57 LYS A CA 10
ATOM 16381 C C . LYS A 1 57 ? 31.142 -2.122 -7.101 1.00 0.00 57 LYS A C 10
ATOM 16382 O O . LYS A 1 57 ? 30.661 -2.058 -8.231 1.00 0.00 57 LYS A O 10
ATOM 16401 N N . GLY A 1 58 ? 31.277 -3.263 -6.402 1.00 0.00 58 GLY A N 10
ATOM 16402 C CA . GLY A 1 58 ? 30.903 -4.572 -6.918 1.00 0.00 58 GLY A CA 10
ATOM 16403 C C . GLY A 1 58 ? 29.427 -4.662 -7.264 1.00 0.00 58 GLY A C 10
ATOM 16404 O O . GLY A 1 58 ? 29.073 -5.105 -8.356 1.00 0.00 58 GLY A O 10
ATOM 16408 N N . ILE A 1 59 ? 28.559 -4.219 -6.330 1.00 0.00 59 ILE A N 10
ATOM 16409 C CA . ILE A 1 59 ? 27.098 -4.273 -6.528 1.00 0.00 59 ILE A CA 10
ATOM 16410 C C . ILE A 1 59 ? 26.630 -3.186 -7.517 1.00 0.00 59 ILE A C 10
ATOM 16411 O O . ILE A 1 59 ? 25.664 -3.390 -8.263 1.00 0.00 59 ILE A O 10
ATOM 16427 N N . ALA A 1 60 ? 27.336 -2.045 -7.531 1.00 0.00 60 ALA A N 10
ATOM 16428 C CA . ALA A 1 60 ? 27.122 -0.979 -8.532 1.00 0.00 60 ALA A CA 10
ATOM 16429 C C . ALA A 1 60 ? 27.364 -1.521 -9.949 1.00 0.00 60 ALA A C 10
ATOM 16430 O O . ALA A 1 60 ? 26.627 -1.195 -10.894 1.00 0.00 60 ALA A O 10
ATOM 16437 N N . SER A 1 61 ? 28.389 -2.381 -10.059 1.00 0.00 61 SER A N 10
ATOM 16438 C CA . SER A 1 61 ? 28.782 -3.017 -11.313 1.00 0.00 61 SER A CA 10
ATOM 16439 C C . SER A 1 61 ? 27.774 -4.113 -11.721 1.00 0.00 61 SER A C 10
ATOM 16440 O O . SER A 1 61 ? 27.340 -4.117 -12.866 1.00 0.00 61 SER A O 10
ATOM 16448 N N . VAL A 1 62 ? 27.380 -5.024 -10.781 1.00 0.00 62 VAL A N 10
ATOM 16449 C CA . VAL A 1 62 ? 26.447 -6.143 -11.111 1.00 0.00 62 VAL A CA 10
ATOM 16450 C C . VAL A 1 62 ? 25.081 -5.598 -11.564 1.00 0.00 62 VAL A C 10
ATOM 16451 O O . VAL A 1 62 ? 24.459 -6.163 -12.448 1.00 0.00 62 VAL A O 10
ATOM 16464 N N . ARG A 1 63 ? 24.662 -4.475 -10.952 1.00 0.00 63 ARG A N 10
ATOM 16465 C CA . ARG A 1 63 ? 23.396 -3.787 -11.261 1.00 0.00 63 ARG A CA 10
ATOM 16466 C C . ARG A 1 63 ? 23.434 -3.211 -12.688 1.00 0.00 63 ARG A C 10
ATOM 16467 O O . ARG A 1 63 ? 22.481 -3.353 -13.466 1.00 0.00 63 ARG A O 10
ATOM 16488 N N . SER A 1 64 ? 24.568 -2.563 -13.004 1.00 0.00 64 SER A N 10
ATOM 16489 C CA . SER A 1 64 ? 24.829 -1.968 -14.323 1.00 0.00 64 SER A CA 10
ATOM 16490 C C . SER A 1 64 ? 24.983 -3.067 -15.400 1.00 0.00 64 SER A C 10
ATOM 16491 O O . SER A 1 64 ? 24.665 -2.851 -16.577 1.00 0.00 64 SER A O 10
ATOM 16499 N N . ASN A 1 65 ? 25.446 -4.253 -14.960 1.00 0.00 65 ASN A N 10
ATOM 16500 C CA . ASN A 1 65 ? 25.723 -5.404 -15.830 1.00 0.00 65 ASN A CA 10
ATOM 16501 C C . ASN A 1 65 ? 24.589 -6.447 -15.777 1.00 0.00 65 ASN A C 10
ATOM 16502 O O . ASN A 1 65 ? 24.704 -7.496 -16.417 1.00 0.00 65 ASN A O 10
ATOM 16513 N N . SER A 1 66 ? 23.498 -6.156 -15.034 1.00 0.00 66 SER A N 10
ATOM 16514 C CA . SER A 1 66 ? 22.287 -6.999 -15.032 1.00 0.00 66 SER A CA 10
ATOM 16515 C C . SER A 1 66 ? 21.631 -7.031 -16.447 1.00 0.00 66 SER A C 10
ATOM 16516 O O . SER A 1 66 ? 21.417 -8.125 -16.975 1.00 0.00 66 SER A O 10
ATOM 16524 N N . PRO A 1 67 ? 21.331 -5.844 -17.125 1.00 0.00 67 PRO A N 10
ATOM 16525 C CA . PRO A 1 67 ? 20.794 -5.852 -18.510 1.00 0.00 67 PRO A CA 10
ATOM 16526 C C . PRO A 1 67 ? 21.849 -6.343 -19.528 1.00 0.00 67 PRO A C 10
ATOM 16527 O O . PRO A 1 67 ? 21.500 -6.773 -20.636 1.00 0.00 67 PRO A O 10
ATOM 16538 N N . GLN A 1 68 ? 23.140 -6.289 -19.121 1.00 0.00 68 GLN A N 10
ATOM 16539 C CA . GLN A 1 68 ? 24.275 -6.672 -19.969 1.00 0.00 68 GLN A CA 10
ATOM 16540 C C . GLN A 1 68 ? 24.447 -8.208 -19.940 1.00 0.00 68 GLN A C 10
ATOM 16541 O O . GLN A 1 68 ? 25.302 -8.758 -19.234 1.00 0.00 68 GLN A O 10
ATOM 16555 N N . GLU A 1 69 ? 23.564 -8.880 -20.698 1.00 0.00 69 GLU A N 10
ATOM 16556 C CA . GLU A 1 69 ? 23.548 -10.346 -20.858 1.00 0.00 69 GLU A CA 10
ATOM 16557 C C . GLU A 1 69 ? 24.791 -10.863 -21.613 1.00 0.00 69 GLU A C 10
ATOM 16558 O O . GLU A 1 69 ? 25.131 -12.046 -21.525 1.00 0.00 69 GLU A O 10
ATOM 16570 N N . GLU A 1 70 ? 25.429 -9.955 -22.369 1.00 0.00 70 GLU A N 10
ATOM 16571 C CA . GLU A 1 70 ? 26.692 -10.222 -23.074 1.00 0.00 70 GLU A CA 10
ATOM 16572 C C . GLU A 1 70 ? 27.876 -10.255 -22.077 1.00 0.00 70 GLU A C 10
ATOM 16573 O O . GLU A 1 70 ? 28.812 -11.032 -22.260 1.00 0.00 70 GLU A O 10
ATOM 16585 N N . ARG A 1 71 ? 27.785 -9.454 -20.988 1.00 0.00 71 ARG A N 10
ATOM 16586 C CA . ARG A 1 71 ? 28.909 -9.229 -20.045 1.00 0.00 71 ARG A CA 10
ATOM 16587 C C . ARG A 1 71 ? 29.111 -10.427 -19.104 1.00 0.00 71 ARG A C 10
ATOM 16588 O O . ARG A 1 71 ? 30.223 -10.650 -18.600 1.00 0.00 71 ARG A O 10
ATOM 16609 N N . TYR A 1 72 ? 28.036 -11.206 -18.867 1.00 0.00 72 TYR A N 10
ATOM 16610 C CA . TYR A 1 72 ? 28.130 -12.473 -18.129 1.00 0.00 72 TYR A CA 10
ATOM 16611 C C . TYR A 1 72 ? 27.963 -13.662 -19.084 1.00 0.00 72 TYR A C 10
ATOM 16612 O O . TYR A 1 72 ? 27.058 -13.683 -19.927 1.00 0.00 72 TYR A O 10
ATOM 16630 N N . GLU A 1 73 ? 28.867 -14.640 -18.941 1.00 0.00 73 GLU A N 10
ATOM 16631 C CA . GLU A 1 73 ? 28.963 -15.800 -19.832 1.00 0.00 73 GLU A CA 10
ATOM 16632 C C . GLU A 1 73 ? 28.233 -16.992 -19.220 1.00 0.00 73 GLU A C 10
ATOM 16633 O O . GLU A 1 73 ? 28.620 -17.466 -18.141 1.00 0.00 73 GLU A O 10
ATOM 16645 N N . LYS A 1 74 ? 27.179 -17.465 -19.901 1.00 0.00 74 LYS A N 10
ATOM 16646 C CA . LYS A 1 74 ? 26.548 -18.744 -19.569 1.00 0.00 74 LYS A CA 10
ATOM 16647 C C . LYS A 1 74 ? 27.506 -19.878 -20.000 1.00 0.00 74 LYS A C 10
ATOM 16648 O O . LYS A 1 74 ? 27.687 -20.153 -21.185 1.00 0.00 74 LYS A O 10
ATOM 16667 N N . LYS A 1 75 ? 28.173 -20.473 -19.012 1.00 0.00 75 LYS A N 10
ATOM 16668 C CA . LYS A 1 75 ? 29.285 -21.406 -19.213 1.00 0.00 75 LYS A CA 10
ATOM 16669 C C . LYS A 1 75 ? 28.953 -22.780 -18.612 1.00 0.00 75 LYS A C 10
ATOM 16670 O O . LYS A 1 75 ? 28.163 -22.885 -17.670 1.00 0.00 75 LYS A O 10
ATOM 16689 N N . THR A 1 76 ? 29.540 -23.836 -19.184 1.00 0.00 76 THR A N 10
ATOM 16690 C CA . THR A 1 76 ? 29.383 -25.207 -18.695 1.00 0.00 76 THR A CA 10
ATOM 16691 C C . THR A 1 76 ? 30.674 -25.659 -17.991 1.00 0.00 76 THR A C 10
ATOM 16692 O O . THR A 1 76 ? 31.764 -25.582 -18.572 1.00 0.00 76 THR A O 10
ATOM 16703 N N . ALA A 1 77 ? 30.527 -26.092 -16.733 1.00 0.00 77 ALA A N 10
ATOM 16704 C CA . ALA A 1 77 ? 31.611 -26.660 -15.915 1.00 0.00 77 ALA A CA 10
ATOM 16705 C C . ALA A 1 77 ? 32.082 -28.032 -16.448 1.00 0.00 77 ALA A C 10
ATOM 16706 O O . ALA A 1 77 ? 31.388 -28.672 -17.251 1.00 0.00 77 ALA A O 10
ATOM 16713 N N . SER A 1 78 ? 33.246 -28.482 -15.943 1.00 0.00 78 SER A N 10
ATOM 16714 C CA . SER A 1 78 ? 33.849 -29.788 -16.288 1.00 0.00 78 SER A CA 10
ATOM 16715 C C . SER A 1 78 ? 32.976 -30.978 -15.812 1.00 0.00 78 SER A C 10
ATOM 16716 O O . SER A 1 78 ? 33.141 -32.108 -16.277 1.00 0.00 78 SER A O 10
ATOM 16724 N N . ASN A 1 79 ? 32.035 -30.696 -14.884 1.00 0.00 79 ASN A N 10
ATOM 16725 C CA . ASN A 1 79 ? 31.074 -31.689 -14.348 1.00 0.00 79 ASN A CA 10
ATOM 16726 C C . ASN A 1 79 ? 29.767 -31.717 -15.198 1.00 0.00 79 ASN A C 10
ATOM 16727 O O . ASN A 1 79 ? 28.768 -32.345 -14.814 1.00 0.00 79 ASN A O 10
ATOM 16738 N N . GLY A 1 80 ? 29.784 -31.023 -16.362 1.00 0.00 80 GLY A N 10
ATOM 16739 C CA . GLY A 1 80 ? 28.627 -30.961 -17.280 1.00 0.00 80 GLY A CA 10
ATOM 16740 C C . GLY A 1 80 ? 27.485 -30.080 -16.773 1.00 0.00 80 GLY A C 10
ATOM 16741 O O . GLY A 1 80 ? 26.404 -30.041 -17.378 1.00 0.00 80 GLY A O 10
ATOM 16745 N N . LYS A 1 81 ? 27.732 -29.377 -15.656 1.00 0.00 81 LYS A N 10
ATOM 16746 C CA . LYS A 1 81 ? 26.741 -28.520 -14.985 1.00 0.00 81 LYS A CA 10
ATOM 16747 C C . LYS A 1 81 ? 26.788 -27.099 -15.554 1.00 0.00 81 LYS A C 10
ATOM 16748 O O . LYS A 1 81 ? 27.829 -26.649 -16.019 1.00 0.00 81 LYS A O 10
ATOM 16767 N N . PHE A 1 82 ? 25.656 -26.390 -15.498 1.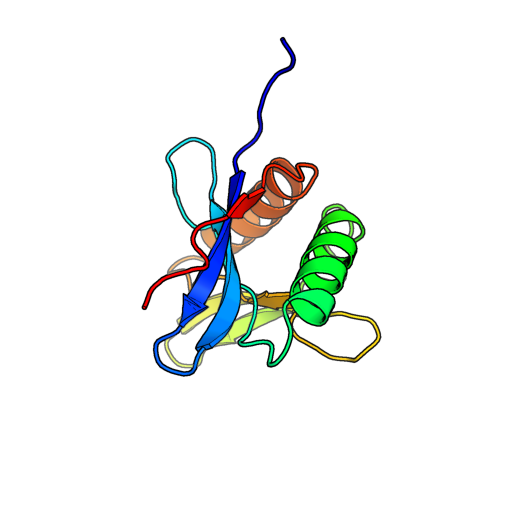00 0.00 82 PHE A N 10
ATOM 16768 C CA . PHE A 1 82 ? 25.478 -25.092 -16.173 1.00 0.00 82 PHE A CA 10
ATOM 16769 C C . PHE A 1 82 ? 25.411 -23.944 -15.152 1.00 0.00 82 PHE A C 10
ATOM 16770 O O . PHE A 1 82 ? 24.578 -23.958 -14.252 1.00 0.00 82 PHE A O 10
ATOM 16787 N N . TYR A 1 83 ? 26.264 -22.933 -15.350 1.00 0.00 83 TYR A N 10
ATOM 16788 C CA . TYR A 1 83 ? 26.384 -21.754 -14.475 1.00 0.00 83 TYR A CA 10
ATOM 16789 C C . TYR A 1 83 ? 26.678 -20.532 -15.344 1.00 0.00 83 TYR A C 10
ATOM 16790 O O . TYR A 1 83 ? 26.747 -20.642 -16.566 1.00 0.00 83 TYR A O 10
ATOM 16808 N N . PHE A 1 84 ? 26.795 -19.366 -14.715 1.00 0.00 84 PHE A N 10
ATOM 16809 C CA . PHE A 1 84 ? 27.173 -18.124 -15.394 1.00 0.00 84 PHE A CA 10
ATOM 16810 C C . PHE A 1 84 ? 28.002 -17.256 -14.441 1.00 0.00 84 PHE A C 10
ATOM 16811 O O . PHE A 1 84 ? 27.660 -17.115 -13.264 1.00 0.00 84 PHE A O 10
ATOM 16828 N N . ASN A 1 85 ? 29.101 -16.696 -14.955 1.00 0.00 85 ASN A N 10
ATOM 16829 C CA . ASN A 1 85 ? 30.004 -15.813 -14.190 1.00 0.00 85 ASN A CA 10
ATOM 16830 C C . ASN A 1 85 ? 29.977 -14.414 -14.816 1.00 0.00 85 ASN A C 10
ATOM 16831 O O . ASN A 1 85 ? 29.844 -14.288 -16.038 1.00 0.00 85 ASN A O 10
ATOM 16842 N N . LEU A 1 86 ? 30.109 -13.371 -13.980 1.00 0.00 86 LEU A N 10
ATOM 16843 C CA . LEU A 1 86 ? 29.976 -11.967 -14.400 1.00 0.00 86 LEU A CA 10
ATOM 16844 C C . LEU A 1 86 ? 31.291 -11.214 -14.140 1.00 0.00 86 LEU A C 10
ATOM 16845 O O . LEU A 1 86 ? 31.772 -11.138 -13.000 1.00 0.00 86 LEU A O 10
ATOM 16861 N N . LYS A 1 87 ? 31.860 -10.678 -15.233 1.00 0.00 87 LYS A N 10
ATOM 16862 C CA . LYS A 1 87 ? 33.093 -9.878 -15.222 1.00 0.00 87 LYS A CA 10
ATOM 16863 C C . LYS A 1 87 ? 32.777 -8.384 -15.084 1.00 0.00 87 LYS A C 10
ATOM 16864 O O . LYS A 1 87 ? 31.725 -7.912 -15.523 1.00 0.00 87 LYS A O 10
ATOM 16883 N N . ALA A 1 88 ? 33.714 -7.666 -14.457 1.00 0.00 88 ALA A N 10
ATOM 16884 C CA . ALA A 1 88 ? 33.714 -6.200 -14.369 1.00 0.00 88 ALA A CA 10
ATOM 16885 C C . ALA A 1 88 ? 34.817 -5.630 -15.276 1.00 0.00 88 ALA A C 10
ATOM 16886 O O . ALA A 1 88 ? 35.611 -6.388 -15.858 1.00 0.00 88 ALA A O 10
ATOM 16893 N N . ALA A 1 89 ? 34.881 -4.287 -15.357 1.00 0.00 89 ALA A N 10
ATOM 16894 C CA . ALA A 1 89 ? 35.931 -3.560 -16.112 1.00 0.00 89 ALA A CA 10
ATOM 16895 C C . ALA A 1 89 ? 37.345 -3.888 -15.581 1.00 0.00 89 ALA A C 10
ATOM 16896 O O . ALA A 1 89 ? 38.322 -3.874 -16.336 1.00 0.00 89 ALA A O 10
ATOM 16903 N N . ASN A 1 90 ? 37.423 -4.229 -14.282 1.00 0.00 90 ASN A N 10
ATOM 16904 C CA . ASN A 1 90 ? 38.691 -4.548 -13.597 1.00 0.00 90 ASN A CA 10
ATOM 16905 C C . ASN A 1 90 ? 39.144 -6.003 -13.857 1.00 0.00 90 ASN A C 10
ATOM 16906 O O . ASN A 1 90 ? 40.117 -6.463 -13.246 1.00 0.00 90 ASN A O 10
ATOM 16917 N N . HIS A 1 91 ? 38.411 -6.723 -14.748 1.00 0.00 91 HIS A N 10
ATOM 16918 C CA . HIS A 1 91 ? 38.659 -8.152 -15.092 1.00 0.00 91 HIS A CA 10
ATOM 16919 C C . HIS A 1 91 ? 38.393 -9.088 -13.893 1.00 0.00 91 HIS A C 10
ATOM 16920 O O . HIS A 1 91 ? 38.734 -10.278 -13.924 1.00 0.00 91 HIS A O 10
ATOM 16935 N N . GLN A 1 92 ? 37.739 -8.537 -12.861 1.00 0.00 92 GLN A N 10
ATOM 16936 C CA . GLN A 1 92 ? 37.407 -9.252 -11.622 1.00 0.00 92 GLN A CA 10
ATOM 16937 C C . GLN A 1 92 ? 35.990 -9.817 -11.712 1.00 0.00 92 GLN A C 10
ATOM 16938 O O . GLN A 1 92 ? 35.146 -9.283 -12.450 1.00 0.00 92 GLN A O 10
ATOM 16952 N N . ILE A 1 93 ? 35.733 -10.906 -10.970 1.00 0.00 93 ILE A N 10
ATOM 16953 C CA . ILE A 1 93 ? 34.385 -11.440 -10.818 1.00 0.00 93 ILE A CA 10
ATOM 16954 C C . ILE A 1 93 ? 33.660 -10.628 -9.727 1.00 0.00 93 ILE A C 10
ATOM 16955 O O . ILE A 1 93 ? 34.118 -10.531 -8.585 1.00 0.00 93 ILE A O 10
ATOM 16971 N N . ILE A 1 94 ? 32.574 -9.992 -10.137 1.00 0.00 94 ILE A N 10
ATOM 16972 C CA . ILE A 1 94 ? 31.665 -9.245 -9.249 1.00 0.00 94 ILE A CA 10
ATOM 16973 C C . ILE A 1 94 ? 30.446 -10.114 -8.883 1.00 0.00 94 ILE A C 10
ATOM 16974 O O . ILE A 1 94 ? 29.644 -9.733 -8.027 1.00 0.00 94 ILE A O 10
ATOM 16990 N N . GLY A 1 95 ? 30.320 -11.275 -9.554 1.00 0.00 95 GLY A N 10
ATOM 16991 C CA . GLY A 1 95 ? 29.271 -12.240 -9.257 1.00 0.00 95 GLY A CA 10
ATOM 16992 C C . GLY A 1 95 ? 29.374 -13.488 -10.117 1.00 0.00 95 GLY A C 10
ATOM 16993 O O . GLY A 1 95 ? 29.171 -13.423 -11.318 1.00 0.00 95 GLY A O 10
ATOM 16997 N N . SER A 1 96 ? 29.716 -14.627 -9.505 1.00 0.00 96 SER A N 10
ATOM 16998 C CA . SER A 1 96 ? 29.704 -15.940 -10.167 1.00 0.00 96 SER A CA 10
ATOM 16999 C C . SER A 1 96 ? 28.641 -16.824 -9.503 1.00 0.00 96 SER A C 10
ATOM 17000 O O . SER A 1 96 ? 28.566 -16.897 -8.274 1.00 0.00 96 SER A O 10
ATOM 17008 N N . SER A 1 97 ? 27.800 -17.461 -10.322 1.00 0.00 97 SER A N 10
ATOM 17009 C CA . SER A 1 97 ? 26.740 -18.357 -9.846 1.00 0.00 97 SER A CA 10
ATOM 17010 C C . SER A 1 97 ? 27.294 -19.779 -9.646 1.00 0.00 97 SER A C 10
ATOM 17011 O O . SER A 1 97 ? 28.329 -20.140 -10.233 1.00 0.00 97 SER A O 10
ATOM 17019 N N . GLN A 1 98 ? 26.597 -20.569 -8.810 1.00 0.00 98 GLN A N 10
ATOM 17020 C CA . GLN A 1 98 ? 26.946 -21.979 -8.557 1.00 0.00 98 GLN A CA 10
ATOM 17021 C C . GLN A 1 98 ? 26.453 -22.838 -9.731 1.00 0.00 98 GLN A C 10
ATOM 17022 O O . GLN A 1 98 ? 25.439 -22.501 -10.362 1.00 0.00 98 GLN A O 10
ATOM 17036 N N . MET A 1 99 ? 27.168 -23.939 -10.025 1.00 0.00 99 MET A N 10
ATOM 17037 C CA . MET A 1 99 ? 26.855 -24.784 -11.185 1.00 0.00 99 MET A CA 10
ATOM 17038 C C . MET A 1 99 ? 25.583 -25.622 -10.922 1.00 0.00 99 MET A C 10
ATOM 17039 O O . MET A 1 99 ? 25.527 -26.421 -9.987 1.00 0.00 99 MET A O 10
ATOM 17053 N N . TYR A 1 100 ? 24.552 -25.371 -11.742 1.00 0.00 100 TYR A N 10
ATOM 17054 C CA . TYR A 1 100 ? 23.220 -25.999 -11.631 1.00 0.00 100 TYR A CA 10
ATOM 17055 C C . TYR A 1 100 ? 23.149 -27.304 -12.441 1.00 0.00 100 TYR A C 10
ATOM 17056 O O . TYR A 1 100 ? 23.927 -27.504 -13.374 1.00 0.00 100 TYR A O 10
ATOM 17074 N N . ALA A 1 101 ? 22.169 -28.161 -12.098 1.00 0.00 101 ALA A N 10
ATOM 17075 C CA . ALA A 1 101 ? 21.959 -29.454 -12.777 1.00 0.00 101 ALA A CA 10
ATOM 17076 C C . ALA A 1 101 ? 21.297 -29.256 -14.149 1.00 0.00 101 ALA A C 10
ATOM 17077 O O . ALA A 1 101 ? 21.802 -29.730 -15.173 1.00 0.00 101 ALA A O 10
ATOM 17084 N N . THR A 1 102 ? 20.172 -28.525 -14.148 1.00 0.00 102 THR A N 10
ATOM 17085 C CA . THR A 1 102 ? 19.308 -28.373 -15.327 1.00 0.00 102 THR A CA 10
ATOM 17086 C C . THR A 1 102 ? 19.796 -27.230 -16.241 1.00 0.00 102 THR A C 10
ATOM 17087 O O . THR A 1 102 ? 20.266 -26.184 -15.765 1.00 0.00 102 THR A O 10
ATOM 17098 N N . ALA A 1 103 ? 19.667 -27.455 -17.561 1.00 0.00 103 ALA A N 10
ATOM 17099 C CA . ALA A 1 103 ? 20.055 -26.488 -18.602 1.00 0.00 103 ALA A CA 10
ATOM 17100 C C . ALA A 1 103 ? 19.111 -25.267 -18.609 1.00 0.00 103 ALA A C 10
ATOM 17101 O O . ALA A 1 103 ? 19.509 -24.171 -19.025 1.00 0.00 103 ALA A O 10
ATOM 17108 N N . GLN A 1 104 ? 17.863 -25.472 -18.131 1.00 0.00 104 GLN A N 10
ATOM 17109 C CA . GLN A 1 104 ? 16.856 -24.402 -18.034 1.00 0.00 104 GLN A CA 10
ATOM 17110 C C . GLN A 1 104 ? 17.261 -23.375 -16.957 1.00 0.00 104 GLN A C 10
ATOM 17111 O O . GLN A 1 104 ? 17.066 -22.183 -17.151 1.00 0.00 104 GLN A O 10
ATOM 17125 N N . SER A 1 105 ? 17.874 -23.866 -15.850 1.00 0.00 105 SER A N 10
ATOM 17126 C CA . SER A 1 105 ? 18.281 -23.034 -14.695 1.00 0.00 105 SER A CA 10
ATOM 17127 C C . SER A 1 105 ? 19.427 -22.077 -15.071 1.00 0.00 105 SER A C 10
ATOM 17128 O O . SER A 1 105 ? 19.633 -21.051 -14.411 1.00 0.00 105 SER A O 10
ATOM 17136 N N . ARG A 1 106 ? 20.177 -22.441 -16.122 1.00 0.00 106 ARG A N 10
ATOM 17137 C CA . ARG A 1 106 ? 21.200 -21.576 -16.722 1.00 0.00 106 ARG A CA 10
ATOM 17138 C C . ARG A 1 106 ? 20.539 -20.290 -17.257 1.00 0.00 106 ARG A C 10
ATOM 17139 O O . ARG A 1 106 ? 20.867 -19.185 -16.821 1.00 0.00 106 ARG A O 10
ATOM 17160 N N . GLU A 1 107 ? 19.548 -20.473 -18.154 1.00 0.00 107 GLU A N 10
ATOM 17161 C CA . GLU A 1 107 ? 18.851 -19.368 -18.852 1.00 0.00 107 GLU A CA 10
ATOM 17162 C C . GLU A 1 107 ? 17.897 -18.607 -17.908 1.00 0.00 107 GLU A C 10
ATOM 17163 O O . GLU A 1 107 ? 17.695 -17.394 -18.054 1.00 0.00 107 GLU A O 10
ATOM 17175 N N . THR A 1 108 ? 17.311 -19.345 -16.950 1.00 0.00 108 THR A N 10
ATOM 17176 C CA . THR A 1 108 ? 16.417 -18.783 -15.920 1.00 0.00 108 THR A CA 10
ATOM 17177 C C . THR A 1 108 ? 17.225 -17.874 -14.983 1.00 0.00 108 THR A C 10
ATOM 17178 O O . THR A 1 108 ? 16.735 -16.837 -14.544 1.00 0.00 108 THR A O 10
ATOM 17189 N N . GLY A 1 109 ? 18.482 -18.281 -14.719 1.00 0.00 109 GLY A N 10
ATOM 17190 C CA . GLY A 1 109 ? 19.414 -17.499 -13.916 1.00 0.00 109 GLY A CA 10
ATOM 17191 C C . GLY A 1 109 ? 19.913 -16.249 -14.630 1.00 0.00 109 GLY A C 10
ATOM 17192 O O . GLY A 1 109 ? 20.145 -15.220 -13.989 1.00 0.00 109 GLY A O 10
ATOM 17196 N N . ILE A 1 110 ? 20.105 -16.358 -15.959 1.00 0.00 110 ILE A N 10
ATOM 17197 C CA . ILE A 1 110 ? 20.433 -15.207 -16.833 1.00 0.00 110 ILE A CA 10
ATOM 17198 C C . ILE A 1 110 ? 19.333 -14.127 -16.696 1.00 0.00 110 ILE A C 10
ATOM 17199 O O . ILE A 1 110 ? 19.617 -12.947 -16.488 1.00 0.00 110 ILE A O 10
ATOM 17215 N N . ALA A 1 111 ? 18.074 -14.591 -16.766 1.00 0.00 111 ALA A N 10
ATOM 17216 C CA . ALA A 1 111 ? 16.878 -13.744 -16.631 1.00 0.00 111 ALA A CA 10
ATOM 17217 C C . ALA A 1 111 ? 16.728 -13.216 -15.192 1.00 0.00 111 ALA A C 10
ATOM 17218 O O . ALA A 1 111 ? 16.337 -12.059 -14.980 1.00 0.00 111 ALA A O 10
ATOM 17225 N N . SER A 1 112 ? 17.081 -14.072 -14.218 1.00 0.00 112 SER A N 10
ATOM 17226 C CA . SER A 1 112 ? 16.889 -13.791 -12.792 1.00 0.00 112 SER A CA 10
ATOM 17227 C C . SER A 1 112 ? 17.805 -12.636 -12.354 1.00 0.00 112 SER A C 10
ATOM 17228 O O . SER A 1 112 ? 17.330 -11.659 -11.817 1.00 0.00 112 SER A O 10
ATOM 17236 N N . VAL A 1 113 ? 19.111 -12.739 -12.652 1.00 0.00 113 VAL A N 10
ATOM 17237 C CA . VAL A 1 113 ? 20.107 -11.685 -12.325 1.00 0.00 113 VAL A CA 10
ATOM 17238 C C . VAL A 1 113 ? 19.822 -10.383 -13.106 1.00 0.00 113 VAL A C 10
ATOM 17239 O O . VAL A 1 113 ? 20.058 -9.284 -12.602 1.00 0.00 113 VAL A O 10
ATOM 17252 N N . LYS A 1 114 ? 19.279 -10.534 -14.319 1.00 0.00 114 LYS A N 10
ATOM 17253 C CA . LYS A 1 114 ? 18.953 -9.407 -15.210 1.00 0.00 114 LYS A CA 10
ATOM 17254 C C . LYS A 1 114 ? 17.881 -8.475 -14.598 1.00 0.00 114 LYS A C 10
ATOM 17255 O O . LYS A 1 114 ? 17.970 -7.244 -14.709 1.00 0.00 114 LYS A O 10
ATOM 17274 N N . ALA A 1 115 ? 16.885 -9.082 -13.936 1.00 0.00 115 ALA A N 10
ATOM 17275 C CA . ALA A 1 115 ? 15.763 -8.350 -13.320 1.00 0.00 115 ALA A CA 10
ATOM 17276 C C . ALA A 1 115 ? 16.057 -8.013 -11.839 1.00 0.00 115 ALA A C 10
ATOM 17277 O O . ALA A 1 115 ? 15.822 -6.893 -11.387 1.00 0.00 115 ALA A O 10
ATOM 17284 N N . ASN A 1 116 ? 16.599 -8.997 -11.108 1.00 0.00 116 ASN A N 10
ATOM 17285 C CA . ASN A 1 116 ? 16.783 -8.933 -9.635 1.00 0.00 116 ASN A CA 10
ATOM 17286 C C . ASN A 1 116 ? 18.081 -8.200 -9.254 1.00 0.00 116 ASN A C 10
ATOM 17287 O O . ASN A 1 116 ? 18.233 -7.764 -8.113 1.00 0.00 116 ASN A O 10
ATOM 17298 N N . GLY A 1 117 ? 19.012 -8.088 -10.212 1.00 0.00 117 GLY A N 10
ATOM 17299 C CA . GLY A 1 117 ? 20.290 -7.408 -9.987 1.00 0.00 117 GLY A CA 10
ATOM 17300 C C . GLY A 1 117 ? 20.156 -5.899 -9.949 1.00 0.00 117 GLY A C 10
ATOM 17301 O O . GLY A 1 117 ? 20.942 -5.215 -9.279 1.00 0.00 117 GLY A O 10
ATOM 17305 N N . THR A 1 118 ? 19.136 -5.379 -10.658 1.00 0.00 118 THR A N 10
ATOM 17306 C CA . THR A 1 118 ? 18.877 -3.935 -10.745 1.00 0.00 118 THR A CA 10
ATOM 17307 C C . THR A 1 118 ? 18.246 -3.371 -9.447 1.00 0.00 118 THR A C 10
ATOM 17308 O O . THR A 1 118 ? 18.136 -2.152 -9.299 1.00 0.00 118 THR A O 10
ATOM 17319 N N . SER A 1 119 ? 17.870 -4.266 -8.497 1.00 0.00 119 SER A N 10
ATOM 17320 C CA . SER A 1 119 ? 17.217 -3.879 -7.227 1.00 0.00 119 SER A CA 10
ATOM 17321 C C . SER A 1 119 ? 18.199 -3.118 -6.297 1.00 0.00 119 SER A C 10
ATOM 17322 O O . SER A 1 119 ? 17.821 -2.117 -5.672 1.00 0.00 119 SER A O 10
ATOM 17330 N N . GLN A 1 120 ? 19.445 -3.651 -6.200 1.00 0.00 120 GLN A N 10
ATOM 17331 C CA . GLN A 1 120 ? 20.538 -3.121 -5.334 1.00 0.00 120 GLN A CA 10
ATOM 17332 C C . GLN A 1 120 ? 20.157 -3.166 -3.820 1.00 0.00 120 GLN A C 10
ATOM 17333 O O . GLN A 1 120 ? 20.839 -2.589 -2.964 1.00 0.00 120 GLN A O 10
ATOM 17347 N N . THR A 1 121 ? 19.084 -3.907 -3.487 1.00 0.00 121 THR A N 10
ATOM 17348 C CA . THR A 1 121 ? 18.470 -3.877 -2.146 1.00 0.00 121 THR A CA 10
ATOM 17349 C C . THR A 1 121 ? 19.245 -4.781 -1.158 1.00 0.00 121 THR A C 10
ATOM 17350 O O . THR A 1 121 ? 18.960 -5.978 -1.031 1.00 0.00 121 THR A O 10
ATOM 17361 N N . VAL A 1 122 ? 20.260 -4.194 -0.489 1.00 0.00 122 VAL A N 10
ATOM 17362 C CA . VAL A 1 122 ? 21.142 -4.926 0.437 1.00 0.00 122 VAL A CA 10
ATOM 17363 C C . VAL A 1 122 ? 20.541 -5.005 1.856 1.00 0.00 122 VAL A C 10
ATOM 17364 O O . VAL A 1 122 ? 20.355 -3.991 2.538 1.00 0.00 122 VAL A O 10
ATOM 17377 N N . LYS A 1 123 ? 20.177 -6.226 2.247 1.00 0.00 123 LYS A N 10
ATOM 17378 C CA . LYS A 1 123 ? 19.908 -6.587 3.634 1.00 0.00 123 LYS A CA 10
ATOM 17379 C C . LYS A 1 123 ? 21.263 -6.892 4.290 1.00 0.00 123 LYS A C 10
ATOM 17380 O O . LYS A 1 123 ? 21.858 -7.950 4.022 1.00 0.00 123 LYS A O 10
ATOM 17399 N N . ASP A 1 124 ? 21.782 -5.941 5.094 1.00 0.00 124 ASP A N 10
ATOM 17400 C CA . ASP A 1 124 ? 23.091 -6.098 5.739 1.00 0.00 124 ASP A CA 10
ATOM 17401 C C . ASP A 1 124 ? 22.996 -7.145 6.867 1.00 0.00 124 ASP A C 10
ATOM 17402 O O . ASP A 1 124 ? 22.564 -6.872 7.988 1.00 0.00 124 ASP A O 10
ATOM 17411 N N . ASN A 1 125 ? 23.356 -8.380 6.501 1.00 0.00 125 ASN A N 10
ATOM 17412 C CA . ASN A 1 125 ? 23.417 -9.534 7.406 1.00 0.00 125 ASN A CA 10
ATOM 17413 C C . ASN A 1 125 ? 24.842 -9.639 8.023 1.00 0.00 125 ASN A C 10
ATOM 17414 O O . ASN A 1 125 ? 25.175 -10.611 8.713 1.00 0.00 125 ASN A O 10
ATOM 17425 N N . THR A 1 126 ? 25.680 -8.614 7.732 1.00 0.00 126 THR A N 10
ATOM 17426 C CA . THR A 1 126 ? 27.012 -8.441 8.310 1.00 0.00 126 THR A CA 10
ATOM 17427 C C . THR A 1 126 ? 26.930 -8.304 9.850 1.00 0.00 126 THR A C 10
ATOM 17428 O O . THR A 1 126 ? 26.748 -7.201 10.388 1.00 0.00 126 THR A O 10
ATOM 17439 N N . GLY A 1 127 ? 27.003 -9.457 10.540 1.00 0.00 127 GLY A N 10
ATOM 17440 C CA . GLY A 1 127 ? 26.974 -9.505 11.998 1.00 0.00 127 GLY A CA 10
ATOM 17441 C C . GLY A 1 127 ? 25.577 -9.282 12.565 1.00 0.00 127 GLY A C 10
ATOM 17442 O O . GLY A 1 127 ? 25.374 -8.400 13.406 1.00 0.00 127 GLY A O 10
ATOM 17446 N N . SER A 1 128 ? 24.608 -10.060 12.067 1.00 0.00 128 SER A N 10
ATOM 17447 C CA . SER A 1 128 ? 23.240 -10.095 12.617 1.00 0.00 128 SER A CA 10
ATOM 17448 C C . SER A 1 128 ? 23.171 -11.128 13.770 1.00 0.00 128 SER A C 10
ATOM 17449 O O . SER A 1 128 ? 24.206 -11.659 14.196 1.00 0.00 128 SER A O 10
ATOM 17457 N N . ASN A 1 129 ? 21.963 -11.380 14.299 1.00 0.00 129 ASN A N 10
ATOM 17458 C CA . ASN A 1 129 ? 21.731 -12.435 15.301 1.00 0.00 129 ASN A CA 10
ATOM 17459 C C . ASN A 1 129 ? 21.926 -13.829 14.650 1.00 0.00 129 ASN A C 10
ATOM 17460 O O . ASN A 1 129 ? 22.899 -14.543 15.001 1.00 0.00 129 ASN A O 10
ATOM 17471 N N . GLY A 1 14 ? 1.265 -4.354 0.891 1.00 0.00 14 GLY A N 11
ATOM 17472 C CA . GLY A 1 14 ? 1.287 -3.692 -0.433 1.00 0.00 14 GLY A CA 11
ATOM 17473 C C . GLY A 1 14 ? 1.948 -4.571 -1.489 1.00 0.00 14 GLY A C 11
ATOM 17474 O O . GLY A 1 14 ? 1.861 -5.803 -1.402 1.00 0.00 14 GLY A O 11
ATOM 17478 N N . VAL A 1 15 ? 2.614 -3.937 -2.485 1.00 0.00 15 VAL A N 11
ATOM 17479 C CA . VAL A 1 15 ? 3.376 -4.640 -3.543 1.00 0.00 15 VAL A CA 11
ATOM 17480 C C . VAL A 1 15 ? 4.578 -5.398 -2.932 1.00 0.00 15 VAL A C 11
ATOM 17481 O O . VAL A 1 15 ? 5.391 -4.806 -2.207 1.00 0.00 15 VAL A O 11
ATOM 17494 N N . ILE A 1 16 ? 4.653 -6.720 -3.193 1.00 0.00 16 ILE A N 11
ATOM 17495 C CA . ILE A 1 16 ? 5.671 -7.604 -2.585 1.00 0.00 16 ILE A CA 11
ATOM 17496 C C . ILE A 1 16 ? 7.015 -7.501 -3.341 1.00 0.00 16 ILE A C 11
ATOM 17497 O O . ILE A 1 16 ? 7.049 -7.412 -4.579 1.00 0.00 16 ILE A O 11
ATOM 17513 N N . MET A 1 17 ? 8.119 -7.498 -2.576 1.00 0.00 17 MET A N 11
ATOM 17514 C CA . MET A 1 17 ? 9.483 -7.394 -3.119 1.00 0.00 17 MET A CA 11
ATOM 17515 C C . MET A 1 17 ? 10.056 -8.805 -3.308 1.00 0.00 17 MET A C 11
ATOM 17516 O O . MET A 1 17 ? 10.553 -9.431 -2.358 1.00 0.00 17 MET A O 11
ATOM 17530 N N . ALA A 1 18 ? 9.937 -9.309 -4.538 1.00 0.00 18 ALA A N 11
ATOM 17531 C CA . ALA A 1 18 ? 10.404 -10.649 -4.908 1.00 0.00 18 ALA A CA 11
ATOM 17532 C C . ALA A 1 18 ? 11.857 -10.567 -5.398 1.00 0.00 18 ALA A C 11
ATOM 17533 O O . ALA A 1 18 ? 12.110 -10.336 -6.588 1.00 0.00 18 ALA A O 11
ATOM 17540 N N . GLY A 1 19 ? 12.802 -10.713 -4.453 1.00 0.00 19 GLY A N 11
ATOM 17541 C CA . GLY A 1 19 ? 14.237 -10.655 -4.745 1.00 0.00 19 GLY A CA 11
ATOM 17542 C C . GLY A 1 19 ? 14.932 -9.514 -4.009 1.00 0.00 19 GLY A C 11
ATOM 17543 O O . GLY A 1 19 ? 14.408 -8.391 -3.959 1.00 0.00 19 GLY A O 11
ATOM 17547 N N . TRP A 1 20 ? 16.116 -9.812 -3.444 1.00 0.00 20 TRP A N 11
ATOM 17548 C CA . TRP A 1 20 ? 16.900 -8.866 -2.630 1.00 0.00 20 TRP A CA 11
ATOM 17549 C C . TRP A 1 20 ? 18.373 -9.312 -2.564 1.00 0.00 20 TRP A C 11
ATOM 17550 O O . TRP A 1 20 ? 18.699 -10.457 -2.875 1.00 0.00 20 TRP A O 11
ATOM 17571 N N . PHE A 1 21 ? 19.243 -8.393 -2.135 1.00 0.00 21 PHE A N 11
ATOM 17572 C CA . PHE A 1 21 ? 20.666 -8.668 -1.861 1.00 0.00 21 PHE A CA 11
ATOM 17573 C C . PHE A 1 21 ? 20.896 -8.738 -0.341 1.00 0.00 21 PHE A C 11
ATOM 17574 O O . PHE A 1 21 ? 20.143 -8.138 0.440 1.00 0.00 21 PHE A O 11
ATOM 17591 N N . GLU A 1 22 ? 21.944 -9.475 0.062 1.00 0.00 22 GLU A N 11
ATOM 17592 C CA . GLU A 1 22 ? 22.460 -9.491 1.441 1.00 0.00 22 GLU A CA 11
ATOM 17593 C C . GLU A 1 22 ? 23.993 -9.429 1.408 1.00 0.00 22 GLU A C 11
ATOM 17594 O O . GLU A 1 22 ? 24.645 -10.326 0.863 1.00 0.00 22 GLU A O 11
ATOM 17606 N N . LEU A 1 23 ? 24.549 -8.356 1.987 1.00 0.00 23 LEU A N 11
ATOM 17607 C CA . LEU A 1 23 ? 25.992 -8.170 2.140 1.00 0.00 23 LEU A CA 11
ATOM 17608 C C . LEU A 1 23 ? 26.456 -8.972 3.365 1.00 0.00 23 LEU A C 11
ATOM 17609 O O . LEU A 1 23 ? 26.175 -8.595 4.507 1.00 0.00 23 LEU A O 11
ATOM 17625 N N . SER A 1 24 ? 27.154 -10.084 3.108 1.00 0.00 24 SER A N 11
ATOM 17626 C CA . SER A 1 24 ? 27.509 -11.074 4.134 1.00 0.00 24 SER A CA 11
ATOM 17627 C C . SER A 1 24 ? 29.028 -11.354 4.129 1.00 0.00 24 SER A C 11
ATOM 17628 O O . SER A 1 24 ? 29.639 -11.497 3.064 1.00 0.00 24 SER A O 11
ATOM 17636 N N . LYS A 1 25 ? 29.621 -11.424 5.331 1.00 0.00 25 LYS A N 11
ATOM 17637 C CA . LYS A 1 25 ? 31.042 -11.774 5.524 1.00 0.00 25 LYS A CA 11
ATOM 17638 C C . LYS A 1 25 ? 31.149 -13.283 5.801 1.00 0.00 25 LYS A C 11
ATOM 17639 O O . LYS A 1 25 ? 30.331 -13.854 6.533 1.00 0.00 25 LYS A O 11
ATOM 17658 N N . SER A 1 26 ? 32.144 -13.918 5.182 1.00 0.00 26 SER A N 11
ATOM 17659 C CA . SER A 1 26 ? 32.379 -15.368 5.285 1.00 0.00 26 SER A CA 11
ATOM 17660 C C . SER A 1 26 ? 33.392 -15.697 6.401 1.00 0.00 26 SER A C 11
ATOM 17661 O O . SER A 1 26 ? 33.868 -14.797 7.111 1.00 0.00 26 SER A O 11
ATOM 17669 N N . SER A 1 27 ? 33.733 -16.999 6.529 1.00 0.00 27 SER A N 11
ATOM 17670 C CA . SER A 1 27 ? 34.776 -17.472 7.469 1.00 0.00 27 SER A CA 11
ATOM 17671 C C . SER A 1 27 ? 36.172 -16.977 7.025 1.00 0.00 27 SER A C 11
ATOM 17672 O O . SER A 1 27 ? 37.125 -16.984 7.806 1.00 0.00 27 SER A O 11
ATOM 17680 N N . ASP A 1 28 ? 36.256 -16.536 5.755 1.00 0.00 28 ASP A N 11
ATOM 17681 C CA . ASP A 1 28 ? 37.460 -15.914 5.172 1.00 0.00 28 ASP A CA 11
ATOM 17682 C C . ASP A 1 28 ? 37.749 -14.520 5.783 1.00 0.00 28 ASP A C 11
ATOM 17683 O O . ASP A 1 28 ? 38.830 -13.963 5.564 1.00 0.00 28 ASP A O 11
ATOM 17692 N N . ASN A 1 29 ? 36.750 -13.970 6.528 1.00 0.00 29 ASN A N 11
ATOM 17693 C CA . ASN A 1 29 ? 36.753 -12.575 7.048 1.00 0.00 29 ASN A CA 11
ATOM 17694 C C . ASN A 1 29 ? 36.585 -11.563 5.887 1.00 0.00 29 ASN A C 11
ATOM 17695 O O . ASN A 1 29 ? 36.772 -10.356 6.068 1.00 0.00 29 ASN A O 11
ATOM 17706 N N . GLN A 1 30 ? 36.194 -12.076 4.701 1.00 0.00 30 GLN A N 11
ATOM 17707 C CA . GLN A 1 30 ? 36.052 -11.288 3.469 1.00 0.00 30 GLN A CA 11
ATOM 17708 C C . GLN A 1 30 ? 34.565 -11.114 3.121 1.00 0.00 30 GLN A C 11
ATOM 17709 O O . GLN A 1 30 ? 33.735 -11.980 3.430 1.00 0.00 30 GLN A O 11
ATOM 17723 N N . PHE A 1 31 ? 34.247 -9.995 2.458 1.00 0.00 31 PHE A N 11
ATOM 17724 C CA . PHE A 1 31 ? 32.868 -9.539 2.227 1.00 0.00 31 PHE A CA 11
ATOM 17725 C C . PHE A 1 31 ? 32.418 -9.882 0.800 1.00 0.00 31 PHE A C 11
ATOM 17726 O O . PHE A 1 31 ? 33.121 -9.575 -0.162 1.00 0.00 31 PHE A O 11
ATOM 17743 N N . ARG A 1 32 ? 31.250 -10.525 0.680 1.00 0.00 32 ARG A N 11
ATOM 17744 C CA . ARG A 1 32 ? 30.614 -10.826 -0.614 1.00 0.00 32 ARG A CA 11
ATOM 17745 C C . ARG A 1 32 ? 29.096 -10.696 -0.467 1.00 0.00 32 ARG A C 11
ATOM 17746 O O . ARG A 1 32 ? 28.521 -11.092 0.558 1.00 0.00 32 ARG A O 11
ATOM 17767 N N . PHE A 1 33 ? 28.449 -10.121 -1.484 1.00 0.00 33 PHE A N 11
ATOM 17768 C CA . PHE A 1 33 ? 26.993 -9.965 -1.506 1.00 0.00 33 PHE A CA 11
ATOM 17769 C C . PHE A 1 33 ? 26.373 -11.141 -2.271 1.00 0.00 33 PHE A C 11
ATOM 17770 O O . PHE A 1 33 ? 26.904 -11.576 -3.306 1.00 0.00 33 PHE A O 11
ATOM 17787 N N . VAL A 1 34 ? 25.276 -11.681 -1.726 1.00 0.00 34 VAL A N 11
ATOM 17788 C CA . VAL A 1 34 ? 24.488 -12.741 -2.363 1.00 0.00 34 VAL A CA 11
ATOM 17789 C C . VAL A 1 34 ? 23.158 -12.140 -2.856 1.00 0.00 34 VAL A C 11
ATOM 17790 O O . VAL A 1 34 ? 22.498 -11.392 -2.129 1.00 0.00 34 VAL A O 11
ATOM 17803 N N . LEU A 1 35 ? 22.795 -12.439 -4.109 1.00 0.00 35 LEU A N 11
ATOM 17804 C CA . LEU A 1 35 ? 21.512 -12.046 -4.694 1.00 0.00 35 LEU A CA 11
ATOM 17805 C C . LEU A 1 35 ? 20.556 -13.235 -4.595 1.00 0.00 35 LEU A C 11
ATOM 17806 O O . LEU A 1 35 ? 20.818 -14.292 -5.168 1.00 0.00 35 LEU A O 11
ATOM 17822 N N . LYS A 1 36 ? 19.498 -13.055 -3.807 1.00 0.00 36 LYS A N 11
ATOM 17823 C CA . LYS A 1 36 ? 18.433 -14.042 -3.605 1.00 0.00 36 LYS A CA 11
ATOM 17824 C C . LYS A 1 36 ? 17.177 -13.643 -4.395 1.00 0.00 36 LYS A C 11
ATOM 17825 O O . LYS A 1 36 ? 16.957 -12.463 -4.684 1.00 0.00 36 LYS A O 11
ATOM 17844 N N . ALA A 1 37 ? 16.383 -14.657 -4.754 1.00 0.00 37 ALA A N 11
ATOM 17845 C CA . ALA A 1 37 ? 15.074 -14.495 -5.402 1.00 0.00 37 ALA A CA 11
ATOM 17846 C C . ALA A 1 37 ? 13.961 -14.366 -4.335 1.00 0.00 37 ALA A C 11
ATOM 17847 O O . ALA A 1 37 ? 14.256 -14.315 -3.132 1.00 0.00 37 ALA A O 11
ATOM 17854 N N . GLY A 1 38 ? 12.688 -14.308 -4.789 1.00 0.00 38 GLY A N 11
ATOM 17855 C CA . GLY A 1 38 ? 11.526 -14.151 -3.899 1.00 0.00 38 GLY A CA 11
ATOM 17856 C C . GLY A 1 38 ? 11.351 -15.294 -2.899 1.00 0.00 38 GLY A C 11
ATOM 17857 O O . GLY A 1 38 ? 10.825 -15.087 -1.806 1.00 0.00 38 GLY A O 11
ATOM 17861 N N . ASN A 1 39 ? 11.791 -16.501 -3.291 1.00 0.00 39 ASN A N 11
ATOM 17862 C CA . ASN A 1 39 ? 11.772 -17.711 -2.432 1.00 0.00 39 ASN A CA 11
ATOM 17863 C C . ASN A 1 39 ? 12.854 -17.625 -1.322 1.00 0.00 39 ASN A C 11
ATOM 17864 O O . ASN A 1 39 ? 12.751 -18.286 -0.282 1.00 0.00 39 ASN A O 11
ATOM 17875 N N . GLY A 1 40 ? 13.874 -16.777 -1.557 1.00 0.00 40 GLY A N 11
ATOM 17876 C CA . GLY A 1 40 ? 15.053 -16.680 -0.690 1.00 0.00 40 GLY A CA 11
ATOM 17877 C C . GLY A 1 40 ? 16.207 -17.538 -1.190 1.00 0.00 40 GLY A C 11
ATOM 17878 O O . GLY A 1 40 ? 17.231 -17.678 -0.512 1.00 0.00 40 GLY A O 11
ATOM 17882 N N . GLU A 1 41 ? 16.029 -18.106 -2.395 1.00 0.00 41 GLU A N 11
ATOM 17883 C CA . GLU A 1 41 ? 17.038 -18.940 -3.057 1.00 0.00 41 GLU A CA 11
ATOM 17884 C C . GLU A 1 41 ? 18.077 -18.045 -3.752 1.00 0.00 41 GLU A C 11
ATOM 17885 O O . GLU A 1 41 ? 17.720 -17.235 -4.611 1.00 0.00 41 GLU A O 11
ATOM 17897 N N . THR A 1 42 ? 19.355 -18.205 -3.373 1.00 0.00 42 THR A N 11
ATOM 17898 C CA . THR A 1 42 ? 20.461 -17.436 -3.954 1.00 0.00 42 THR A CA 11
ATOM 17899 C C . THR A 1 42 ? 20.702 -17.882 -5.415 1.00 0.00 42 THR A C 11
ATOM 17900 O O . THR A 1 42 ? 20.944 -19.061 -5.688 1.00 0.00 42 THR A O 11
ATOM 17911 N N . ILE A 1 43 ? 20.596 -16.912 -6.332 1.00 0.00 43 ILE A N 11
ATOM 17912 C CA . ILE A 1 43 ? 20.770 -17.102 -7.789 1.00 0.00 43 ILE A CA 11
ATOM 17913 C C . ILE A 1 43 ? 22.179 -16.652 -8.235 1.00 0.00 43 ILE A C 11
ATOM 17914 O O . ILE A 1 43 ? 22.691 -17.111 -9.264 1.00 0.00 43 ILE A O 11
ATOM 17930 N N . LEU A 1 44 ? 22.801 -15.758 -7.437 1.00 0.00 44 LEU A N 11
ATOM 17931 C CA . LEU A 1 44 ? 24.119 -15.172 -7.741 1.00 0.00 44 LEU A CA 11
ATOM 17932 C C . LEU A 1 44 ? 24.898 -14.946 -6.431 1.00 0.00 44 LEU A C 11
ATOM 17933 O O . LEU A 1 44 ? 24.316 -14.523 -5.432 1.00 0.00 44 LEU A O 11
ATOM 17949 N N . THR A 1 45 ? 26.207 -15.228 -6.440 1.00 0.00 45 THR A N 11
ATOM 17950 C CA . THR A 1 45 ? 27.107 -14.952 -5.305 1.00 0.00 45 THR A CA 11
ATOM 17951 C C . THR A 1 45 ? 28.406 -14.336 -5.832 1.00 0.00 45 THR A C 11
ATOM 17952 O O . THR A 1 45 ? 29.060 -14.916 -6.696 1.00 0.00 45 THR A O 11
ATOM 17963 N N . SER A 1 46 ? 28.774 -13.164 -5.309 1.00 0.00 46 SER A N 11
ATOM 17964 C CA . SER A 1 46 ? 30.005 -12.469 -5.713 1.00 0.00 46 SER A CA 11
ATOM 17965 C C . SER A 1 46 ? 31.241 -13.091 -5.029 1.00 0.00 46 SER A C 11
ATOM 17966 O O . SER A 1 46 ? 31.110 -13.928 -4.121 1.00 0.00 46 SER A O 11
ATOM 17974 N N . GLU A 1 47 ? 32.435 -12.669 -5.478 1.00 0.00 47 GLU A N 11
ATOM 17975 C CA . GLU A 1 47 ? 33.719 -13.151 -4.932 1.00 0.00 47 GLU A CA 11
ATOM 17976 C C . GLU A 1 47 ? 34.007 -12.545 -3.555 1.00 0.00 47 GLU A C 11
ATOM 17977 O O . GLU A 1 47 ? 33.427 -11.517 -3.176 1.00 0.00 47 GLU A O 11
ATOM 17989 N N . LEU A 1 48 ? 34.925 -13.194 -2.823 1.00 0.00 48 LEU A N 11
ATOM 17990 C CA . LEU A 1 48 ? 35.421 -12.695 -1.541 1.00 0.00 48 LEU A CA 11
ATOM 17991 C C . LEU A 1 48 ? 36.266 -11.429 -1.787 1.00 0.00 48 LEU A C 11
ATOM 17992 O O . LEU A 1 48 ? 37.342 -11.495 -2.391 1.00 0.00 48 LEU A O 11
ATOM 18008 N N . TYR A 1 49 ? 35.743 -10.278 -1.335 1.00 0.00 49 TYR A N 11
ATOM 18009 C CA . TYR A 1 49 ? 36.422 -8.973 -1.432 1.00 0.00 49 TYR A CA 11
ATOM 18010 C C . TYR A 1 49 ? 37.111 -8.644 -0.111 1.00 0.00 49 TYR A C 11
ATOM 18011 O O . TYR A 1 49 ? 36.636 -9.037 0.955 1.00 0.00 49 TYR A O 11
ATOM 18029 N N . THR A 1 50 ? 38.203 -7.873 -0.195 1.00 0.00 50 THR A N 11
ATOM 18030 C CA . THR A 1 50 ? 38.942 -7.407 0.986 1.00 0.00 50 THR A CA 11
ATOM 18031 C C . THR A 1 50 ? 38.122 -6.369 1.791 1.00 0.00 50 THR A C 11
ATOM 18032 O O . THR A 1 50 ? 38.343 -6.193 2.989 1.00 0.00 50 THR A O 11
ATOM 18043 N N . SER A 1 51 ? 37.153 -5.710 1.120 1.00 0.00 51 SER A N 11
ATOM 18044 C CA . SER A 1 51 ? 36.337 -4.644 1.718 1.00 0.00 51 SER A CA 11
ATOM 18045 C C . SER A 1 51 ? 34.886 -4.723 1.215 1.00 0.00 51 SER A C 11
ATOM 18046 O O . SER A 1 51 ? 34.618 -5.213 0.108 1.00 0.00 51 SER A O 11
ATOM 18054 N N . LYS A 1 52 ? 33.953 -4.222 2.048 1.00 0.00 52 LYS A N 11
ATOM 18055 C CA . LYS A 1 52 ? 32.524 -4.120 1.702 1.00 0.00 52 LYS A CA 11
ATOM 18056 C C . LYS A 1 52 ? 32.304 -3.056 0.613 1.00 0.00 52 LYS A C 11
ATOM 18057 O O . LYS A 1 52 ? 31.317 -3.120 -0.126 1.00 0.00 52 LYS A O 11
ATOM 18076 N N . THR A 1 53 ? 33.215 -2.055 0.569 1.00 0.00 53 THR A N 11
ATOM 18077 C CA . THR A 1 53 ? 33.191 -0.983 -0.443 1.00 0.00 53 THR A CA 11
ATOM 18078 C C . THR A 1 53 ? 33.337 -1.569 -1.858 1.00 0.00 53 THR A C 11
ATOM 18079 O O . THR A 1 53 ? 32.655 -1.143 -2.784 1.00 0.00 53 THR A O 11
ATOM 18090 N N . SER A 1 54 ? 34.223 -2.577 -1.981 1.00 0.00 54 SER A N 11
ATOM 18091 C CA . SER A 1 54 ? 34.472 -3.316 -3.235 1.00 0.00 54 SER A CA 11
ATOM 18092 C C . SER A 1 54 ? 33.224 -4.121 -3.672 1.00 0.00 54 SER A C 11
ATOM 18093 O O . SER A 1 54 ? 32.962 -4.284 -4.865 1.00 0.00 54 SER A O 11
ATOM 18101 N N . ALA A 1 55 ? 32.468 -4.621 -2.675 1.00 0.00 55 ALA A N 11
ATOM 18102 C CA . ALA A 1 55 ? 31.196 -5.340 -2.905 1.00 0.00 55 ALA A CA 11
ATOM 18103 C C . ALA A 1 55 ? 30.060 -4.368 -3.276 1.00 0.00 55 ALA A C 11
ATOM 18104 O O . ALA A 1 55 ? 29.126 -4.732 -3.994 1.00 0.00 55 ALA A O 11
ATOM 18111 N N . GLU A 1 56 ? 30.156 -3.129 -2.774 1.00 0.00 56 GLU A N 11
ATOM 18112 C CA . GLU A 1 56 ? 29.200 -2.043 -3.084 1.00 0.00 56 GLU A CA 11
ATOM 18113 C C . GLU A 1 56 ? 29.438 -1.514 -4.516 1.00 0.00 56 GLU A C 11
ATOM 18114 O O . GLU A 1 56 ? 28.500 -1.109 -5.217 1.00 0.00 56 GLU A O 11
ATOM 18126 N N . LYS A 1 57 ? 30.717 -1.531 -4.929 1.00 0.00 57 LYS A N 11
ATOM 18127 C CA . LYS A 1 57 ? 31.125 -1.290 -6.324 1.00 0.00 57 LYS A CA 11
ATOM 18128 C C . LYS A 1 57 ? 30.656 -2.464 -7.207 1.00 0.00 57 LYS A C 11
ATOM 18129 O O . LYS A 1 57 ? 30.293 -2.273 -8.367 1.00 0.00 57 LYS A O 11
ATOM 18148 N N . GLY A 1 58 ? 30.671 -3.671 -6.605 1.00 0.00 58 GLY A N 11
ATOM 18149 C CA . GLY A 1 58 ? 30.255 -4.902 -7.262 1.00 0.00 58 GLY A CA 11
ATOM 18150 C C . GLY A 1 58 ? 28.801 -4.867 -7.709 1.00 0.00 58 GLY A C 11
ATOM 18151 O O . GLY A 1 58 ? 28.508 -5.168 -8.866 1.00 0.00 58 GLY A O 11
ATOM 18155 N N . ILE A 1 59 ? 27.884 -4.480 -6.791 1.00 0.00 59 ILE A N 11
ATOM 18156 C CA . ILE A 1 59 ? 26.440 -4.377 -7.115 1.00 0.00 59 ILE A CA 11
ATOM 18157 C C . ILE A 1 59 ? 26.175 -3.204 -8.087 1.00 0.00 59 ILE A C 11
ATOM 18158 O O . ILE A 1 59 ? 25.317 -3.306 -8.972 1.00 0.00 59 ILE A O 11
ATOM 18174 N N . ALA A 1 60 ? 26.934 -2.101 -7.933 1.00 0.00 60 ALA A N 11
ATOM 18175 C CA . ALA A 1 60 ? 26.867 -0.939 -8.854 1.00 0.00 60 ALA A CA 11
ATOM 18176 C C . ALA A 1 60 ? 27.204 -1.378 -10.295 1.00 0.00 60 ALA A C 11
ATOM 18177 O O . ALA A 1 60 ? 26.603 -0.898 -11.272 1.00 0.00 60 ALA A O 11
ATOM 18184 N N . SER A 1 61 ? 28.151 -2.325 -10.395 1.00 0.00 61 SER A N 11
ATOM 18185 C CA . SER A 1 61 ? 28.575 -2.917 -11.660 1.00 0.00 61 SER A CA 11
ATOM 18186 C C . SER A 1 61 ? 27.532 -3.935 -12.192 1.00 0.00 61 SER A C 11
ATOM 18187 O O . SER A 1 61 ? 27.221 -3.896 -13.382 1.00 0.00 61 SER A O 11
ATOM 18195 N N . VAL A 1 62 ? 26.973 -4.839 -11.327 1.00 0.00 62 VAL A N 11
ATOM 18196 C CA . VAL A 1 62 ? 25.992 -5.873 -11.795 1.00 0.00 62 VAL A CA 11
ATOM 18197 C C . VAL A 1 62 ? 24.722 -5.194 -12.349 1.00 0.00 62 VAL A C 11
ATOM 18198 O O . VAL A 1 62 ? 24.108 -5.692 -13.284 1.00 0.00 62 VAL A O 11
ATOM 18211 N N . ARG A 1 63 ? 24.383 -4.032 -11.755 1.00 0.00 63 ARG A N 11
ATOM 18212 C CA . ARG A 1 63 ? 23.239 -3.199 -12.153 1.00 0.00 63 ARG A CA 11
ATOM 18213 C C . ARG A 1 63 ? 23.513 -2.599 -13.545 1.00 0.00 63 ARG A C 11
ATOM 18214 O O . ARG A 1 63 ? 22.674 -2.681 -14.455 1.00 0.00 63 ARG A O 11
ATOM 18235 N N . SER A 1 64 ? 24.703 -1.988 -13.680 1.00 0.00 64 SER A N 11
ATOM 18236 C CA . SER A 1 64 ? 25.144 -1.314 -14.913 1.00 0.00 64 SER A CA 11
ATOM 18237 C C . SER A 1 64 ? 25.280 -2.321 -16.080 1.00 0.00 64 SER A C 11
ATOM 18238 O O . SER A 1 64 ? 25.045 -1.976 -17.241 1.00 0.00 64 SER A O 11
ATOM 18246 N N . ASN A 1 65 ? 25.640 -3.575 -15.738 1.00 0.00 65 ASN A N 11
ATOM 18247 C CA . ASN A 1 65 ? 25.891 -4.659 -16.709 1.00 0.00 65 ASN A CA 11
ATOM 18248 C C . ASN A 1 65 ? 24.762 -5.712 -16.701 1.00 0.00 65 ASN A C 11
ATOM 18249 O O . ASN A 1 65 ? 24.940 -6.805 -17.251 1.00 0.00 65 ASN A O 11
ATOM 18260 N N . SER A 1 66 ? 23.589 -5.362 -16.119 1.00 0.00 66 SER A N 11
ATOM 18261 C CA . SER A 1 66 ? 22.358 -6.181 -16.244 1.00 0.00 66 SER A CA 11
ATOM 18262 C C . SER A 1 66 ? 21.929 -6.326 -17.743 1.00 0.00 66 SER A C 11
ATOM 18263 O O . SER A 1 66 ? 21.762 -7.463 -18.204 1.00 0.00 66 SER A O 11
ATOM 18271 N N . PRO A 1 67 ? 21.770 -5.199 -18.557 1.00 0.00 67 PRO A N 11
ATOM 18272 C CA . PRO A 1 67 ? 21.370 -5.311 -19.987 1.00 0.00 67 PRO A CA 11
ATOM 18273 C C . PRO A 1 67 ? 22.545 -5.746 -20.897 1.00 0.00 67 PRO A C 11
ATOM 18274 O O . PRO A 1 67 ? 22.357 -5.991 -22.096 1.00 0.00 67 PRO A O 11
ATOM 18285 N N . GLN A 1 68 ? 23.756 -5.832 -20.311 1.00 0.00 68 GLN A N 11
ATOM 18286 C CA . GLN A 1 68 ? 24.981 -6.194 -21.032 1.00 0.00 68 GLN A CA 11
ATOM 18287 C C . GLN A 1 68 ? 25.233 -7.704 -20.846 1.00 0.00 68 GLN A C 11
ATOM 18288 O O . GLN A 1 68 ? 25.979 -8.128 -19.952 1.00 0.00 68 GLN A O 11
ATOM 18302 N N . GLU A 1 69 ? 24.533 -8.499 -21.685 1.00 0.00 69 GLU A N 11
ATOM 18303 C CA . GLU A 1 69 ? 24.578 -9.979 -21.664 1.00 0.00 69 GLU A CA 11
ATOM 18304 C C . GLU A 1 69 ? 25.987 -10.515 -21.980 1.00 0.00 69 GLU A C 11
ATOM 18305 O O . GLU A 1 69 ? 26.336 -11.629 -21.579 1.00 0.00 69 GLU A O 11
ATOM 18317 N N . GLU A 1 70 ? 26.783 -9.695 -22.693 1.00 0.00 70 GLU A N 11
ATOM 18318 C CA . GLU A 1 70 ? 28.185 -10.001 -23.033 1.00 0.00 70 GLU A CA 11
ATOM 18319 C C . GLU A 1 70 ? 29.045 -10.204 -21.759 1.00 0.00 70 GLU A C 11
ATOM 18320 O O . GLU A 1 70 ? 30.015 -10.977 -21.765 1.00 0.00 70 GLU A O 11
ATOM 18332 N N . ARG A 1 71 ? 28.661 -9.512 -20.673 1.00 0.00 71 ARG A N 11
ATOM 18333 C CA . ARG A 1 71 ? 29.412 -9.519 -19.404 1.00 0.00 71 ARG A CA 11
ATOM 18334 C C . ARG A 1 71 ? 29.178 -10.831 -18.617 1.00 0.00 71 ARG A C 11
ATOM 18335 O O . ARG A 1 71 ? 30.005 -11.221 -17.777 1.00 0.00 71 ARG A O 11
ATOM 18356 N N . TYR A 1 72 ? 28.032 -11.486 -18.891 1.00 0.00 72 TYR A N 11
ATOM 18357 C CA . TYR A 1 72 ? 27.691 -12.804 -18.332 1.00 0.00 72 TYR A CA 11
ATOM 18358 C C . TYR A 1 72 ? 28.423 -13.892 -19.147 1.00 0.00 72 TYR A C 11
ATOM 18359 O O . TYR A 1 72 ? 28.049 -14.160 -20.295 1.00 0.00 72 TYR A O 11
ATOM 18377 N N . GLU A 1 73 ? 29.487 -14.483 -18.571 1.00 0.00 73 GLU A N 11
ATOM 18378 C CA . GLU A 1 73 ? 30.252 -15.571 -19.213 1.00 0.00 73 GLU A CA 11
ATOM 18379 C C . GLU A 1 73 ? 29.759 -16.931 -18.696 1.00 0.00 73 GLU A C 11
ATOM 18380 O O . GLU A 1 73 ? 29.985 -17.285 -17.532 1.00 0.00 73 GLU A O 11
ATOM 18392 N N . LYS A 1 74 ? 29.064 -17.676 -19.565 1.00 0.00 74 LYS A N 11
ATOM 18393 C CA . LYS A 1 74 ? 28.531 -19.002 -19.244 1.00 0.00 74 LYS A CA 11
ATOM 18394 C C . LYS A 1 74 ? 29.663 -20.055 -19.312 1.00 0.00 74 LYS A C 11
ATOM 18395 O O . LYS A 1 74 ? 30.298 -20.251 -20.356 1.00 0.00 74 LYS A O 11
ATOM 18414 N N . LYS A 1 75 ? 29.942 -20.688 -18.166 1.00 0.00 75 LYS A N 11
ATOM 18415 C CA . LYS A 1 75 ? 30.994 -21.713 -18.025 1.00 0.00 75 LYS A CA 11
ATOM 18416 C C . LYS A 1 75 ? 30.384 -23.047 -17.573 1.00 0.00 75 LYS A C 11
ATOM 18417 O O . LYS A 1 75 ? 29.455 -23.066 -16.758 1.00 0.00 75 LYS A O 11
ATOM 18436 N N . THR A 1 76 ? 30.912 -24.157 -18.104 1.00 0.00 76 THR A N 11
ATOM 18437 C CA . THR A 1 76 ? 30.500 -25.504 -17.698 1.00 0.00 76 THR A CA 11
ATOM 18438 C C . THR A 1 76 ? 31.462 -26.018 -16.610 1.00 0.00 76 THR A C 11
ATOM 18439 O O . THR A 1 76 ? 32.646 -26.242 -16.885 1.00 0.00 76 THR A O 11
ATOM 18450 N N . ALA A 1 77 ? 30.943 -26.149 -15.375 1.00 0.00 77 ALA A N 11
ATOM 18451 C CA . ALA A 1 77 ? 31.687 -26.677 -14.212 1.00 0.00 77 ALA A CA 11
ATOM 18452 C C . ALA A 1 77 ? 32.218 -28.102 -14.463 1.00 0.00 77 ALA A C 11
ATOM 18453 O O . ALA A 1 77 ? 31.631 -28.855 -15.246 1.00 0.00 77 ALA A O 11
ATOM 18460 N N . SER A 1 78 ? 33.305 -28.468 -13.751 1.00 0.00 78 SER A N 11
ATOM 18461 C CA . SER A 1 78 ? 33.951 -29.800 -13.848 1.00 0.00 78 SER A CA 11
ATOM 18462 C C . SER A 1 78 ? 32.986 -30.925 -13.391 1.00 0.00 78 SER A C 11
ATOM 18463 O O . SER A 1 78 ? 33.185 -32.099 -13.712 1.00 0.00 78 SER A O 11
ATOM 18471 N N . ASN A 1 79 ? 31.922 -30.527 -12.663 1.00 0.00 79 ASN A N 11
ATOM 18472 C CA . ASN A 1 79 ? 30.820 -31.413 -12.228 1.00 0.00 79 ASN A CA 11
ATOM 18473 C C . ASN A 1 79 ? 29.827 -31.712 -13.386 1.00 0.00 79 ASN A C 11
ATOM 18474 O O . ASN A 1 79 ? 28.791 -32.356 -13.170 1.00 0.00 79 ASN A O 11
ATOM 18485 N N . GLY A 1 80 ? 30.139 -31.213 -14.605 1.00 0.00 80 GLY A N 11
ATOM 18486 C CA . GLY A 1 80 ? 29.265 -31.347 -15.779 1.00 0.00 80 GLY A CA 11
ATOM 18487 C C . GLY A 1 80 ? 28.133 -30.314 -15.797 1.00 0.00 80 GLY A C 11
ATOM 18488 O O . GLY A 1 80 ? 27.329 -30.284 -16.731 1.00 0.00 80 GLY A O 11
ATOM 18492 N N . LYS A 1 81 ? 28.098 -29.450 -14.764 1.00 0.00 81 LYS A N 11
ATOM 18493 C CA . LYS A 1 81 ? 26.997 -28.497 -14.521 1.00 0.00 81 LYS A CA 11
ATOM 18494 C C . LYS A 1 81 ? 27.226 -27.182 -15.269 1.00 0.00 81 LYS A C 11
ATOM 18495 O O . LYS A 1 81 ? 28.328 -26.913 -15.731 1.00 0.00 81 LYS A O 11
ATOM 18514 N N . PHE A 1 82 ? 26.170 -26.363 -15.377 1.00 0.00 82 PHE A N 11
ATOM 18515 C CA . PHE A 1 82 ? 26.219 -25.067 -16.071 1.00 0.00 82 PHE A CA 11
ATOM 18516 C C . PHE A 1 82 ? 26.018 -23.925 -15.069 1.00 0.00 82 PHE A C 11
ATOM 18517 O O . PHE A 1 82 ? 25.084 -23.952 -14.285 1.00 0.00 82 PHE A O 11
ATOM 18534 N N . TYR A 1 83 ? 26.919 -22.941 -15.103 1.00 0.00 83 TYR A N 11
ATOM 18535 C CA . TYR A 1 83 ? 26.850 -21.724 -14.273 1.00 0.00 83 TYR A CA 11
ATOM 18536 C C . TYR A 1 83 ? 27.368 -20.545 -15.109 1.00 0.00 83 TYR A C 11
ATOM 18537 O O . TYR A 1 83 ? 27.777 -20.731 -16.258 1.00 0.00 83 TYR A O 11
ATOM 18555 N N . PHE A 1 84 ? 27.319 -19.332 -14.555 1.00 0.00 84 PHE A N 11
ATOM 18556 C CA . PHE A 1 84 ? 27.798 -18.123 -15.243 1.00 0.00 84 PHE A CA 11
ATOM 18557 C C . PHE A 1 84 ? 28.493 -17.188 -14.248 1.00 0.00 84 PHE A C 11
ATOM 18558 O O . PHE A 1 84 ? 28.020 -17.012 -13.124 1.00 0.00 84 PHE A O 11
ATOM 18575 N N . ASN A 1 85 ? 29.624 -16.603 -14.664 1.00 0.00 85 ASN A N 11
ATOM 18576 C CA . ASN A 1 85 ? 30.285 -15.518 -13.924 1.00 0.00 85 ASN A CA 11
ATOM 18577 C C . ASN A 1 85 ? 29.907 -14.175 -14.570 1.00 0.00 85 ASN A C 11
ATOM 18578 O O . ASN A 1 85 ? 29.359 -14.137 -15.674 1.00 0.00 85 ASN A O 11
ATOM 18589 N N . LEU A 1 86 ? 30.201 -13.088 -13.864 1.00 0.00 86 LEU A N 11
ATOM 18590 C CA . LEU A 1 86 ? 29.853 -11.722 -14.266 1.00 0.00 86 LEU A CA 11
ATOM 18591 C C . LEU A 1 86 ? 31.105 -10.862 -14.023 1.00 0.00 86 LEU A C 11
ATOM 18592 O O . LEU A 1 86 ? 31.612 -10.824 -12.898 1.00 0.00 86 LEU A O 11
ATOM 18608 N N . LYS A 1 87 ? 31.618 -10.218 -15.083 1.00 0.00 87 LYS A N 11
ATOM 18609 C CA . LYS A 1 87 ? 32.860 -9.414 -15.022 1.00 0.00 87 LYS A CA 11
ATOM 18610 C C . LYS A 1 87 ? 32.567 -7.929 -14.802 1.00 0.00 87 LYS A C 11
ATOM 18611 O O . LYS A 1 87 ? 31.414 -7.497 -14.820 1.00 0.00 87 LYS A O 11
ATOM 18630 N N . ALA A 1 88 ? 33.642 -7.160 -14.603 1.00 0.00 88 ALA A N 11
ATOM 18631 C CA . ALA A 1 88 ? 33.580 -5.710 -14.382 1.00 0.00 88 ALA A CA 11
ATOM 18632 C C . ALA A 1 88 ? 34.657 -4.990 -15.205 1.00 0.00 88 ALA A C 11
ATOM 18633 O O . ALA A 1 88 ? 35.515 -5.631 -15.829 1.00 0.00 88 ALA A O 11
ATOM 18640 N N . ALA A 1 89 ? 34.610 -3.647 -15.168 1.00 0.00 89 ALA A N 11
ATOM 18641 C CA . ALA A 1 89 ? 35.593 -2.768 -15.830 1.00 0.00 89 ALA A CA 11
ATOM 18642 C C . ALA A 1 89 ? 36.995 -2.920 -15.204 1.00 0.00 89 ALA A C 11
ATOM 18643 O O . ALA A 1 89 ? 38.015 -2.739 -15.878 1.00 0.00 89 ALA A O 11
ATOM 18650 N N . ASN A 1 90 ? 37.021 -3.281 -13.908 1.00 0.00 90 ASN A N 11
ATOM 18651 C CA . ASN A 1 90 ? 38.267 -3.480 -13.141 1.00 0.00 90 ASN A CA 11
ATOM 18652 C C . ASN A 1 90 ? 38.812 -4.927 -13.321 1.00 0.00 90 ASN A C 11
ATOM 18653 O O . ASN A 1 90 ? 39.770 -5.319 -12.641 1.00 0.00 90 ASN A O 11
ATOM 18664 N N . HIS A 1 91 ? 38.170 -5.711 -14.238 1.00 0.00 91 HIS A N 11
ATOM 18665 C CA . HIS A 1 91 ? 38.524 -7.132 -14.533 1.00 0.00 91 HIS A CA 11
ATOM 18666 C C . HIS A 1 91 ? 38.162 -8.071 -13.346 1.00 0.00 91 HIS A C 11
ATOM 18667 O O . HIS A 1 91 ? 38.450 -9.269 -13.369 1.00 0.00 91 HIS A O 11
ATOM 18682 N N . GLN A 1 92 ? 37.469 -7.518 -12.330 1.00 0.00 92 GLN A N 11
ATOM 18683 C CA . GLN A 1 92 ? 37.025 -8.272 -11.146 1.00 0.00 92 GLN A CA 11
ATOM 18684 C C . GLN A 1 92 ? 35.702 -8.995 -11.429 1.00 0.00 92 GLN A C 11
ATOM 18685 O O . GLN A 1 92 ? 34.842 -8.480 -12.154 1.00 0.00 92 GLN A O 11
ATOM 18699 N N . ILE A 1 93 ? 35.564 -10.209 -10.873 1.00 0.00 93 ILE A N 11
ATOM 18700 C CA . ILE A 1 93 ? 34.321 -10.977 -10.946 1.00 0.00 93 ILE A CA 11
ATOM 18701 C C . ILE A 1 93 ? 33.350 -10.441 -9.868 1.00 0.00 93 ILE A C 11
ATOM 18702 O O . ILE A 1 93 ? 33.588 -10.588 -8.664 1.00 0.00 93 ILE A O 11
ATOM 18718 N N . ILE A 1 94 ? 32.294 -9.774 -10.328 1.00 0.00 94 ILE A N 11
ATOM 18719 C CA . ILE A 1 94 ? 31.276 -9.136 -9.464 1.00 0.00 94 ILE A CA 11
ATOM 18720 C C . ILE A 1 94 ? 30.099 -10.078 -9.157 1.00 0.00 94 ILE A C 11
ATOM 18721 O O . ILE A 1 94 ? 29.173 -9.695 -8.432 1.00 0.00 94 ILE A O 11
ATOM 18737 N N . GLY A 1 95 ? 30.137 -11.290 -9.720 1.00 0.00 95 GLY A N 11
ATOM 18738 C CA . GLY A 1 95 ? 29.102 -12.289 -9.494 1.00 0.00 95 GLY A CA 11
ATOM 18739 C C . GLY A 1 95 ? 29.452 -13.613 -10.135 1.00 0.00 95 GLY A C 11
ATOM 18740 O O . GLY A 1 95 ? 30.099 -13.640 -11.170 1.00 0.00 95 GLY A O 11
ATOM 18744 N N . SER A 1 96 ? 29.017 -14.707 -9.513 1.00 0.00 96 SER A N 11
ATOM 18745 C CA . SER A 1 96 ? 29.220 -16.066 -10.022 1.00 0.00 96 SER A CA 11
ATOM 18746 C C . SER A 1 96 ? 28.124 -16.980 -9.468 1.00 0.00 96 SER A C 11
ATOM 18747 O O . SER A 1 96 ? 27.847 -16.979 -8.262 1.00 0.00 96 SER A O 11
ATOM 18755 N N . SER A 1 97 ? 27.467 -17.720 -10.362 1.00 0.00 97 SER A N 11
ATOM 18756 C CA . SER A 1 97 ? 26.464 -18.710 -9.988 1.00 0.00 97 SER A CA 11
ATOM 18757 C C . SER A 1 97 ? 27.166 -20.016 -9.579 1.00 0.00 97 SER A C 11
ATOM 18758 O O . SER A 1 97 ? 28.335 -20.236 -9.925 1.00 0.00 97 SER A O 11
ATOM 18766 N N . GLN A 1 98 ? 26.447 -20.882 -8.862 1.00 0.00 98 GLN A N 11
ATOM 18767 C CA . GLN A 1 98 ? 27.027 -22.082 -8.252 1.00 0.00 98 GLN A CA 11
ATOM 18768 C C . GLN A 1 98 ? 27.091 -23.235 -9.280 1.00 0.00 98 GLN A C 11
ATOM 18769 O O . GLN A 1 98 ? 28.146 -23.486 -9.879 1.00 0.00 98 GLN A O 11
ATOM 18783 N N . MET A 1 99 ? 25.940 -23.893 -9.518 1.00 0.00 99 MET A N 11
ATOM 18784 C CA . MET A 1 99 ? 25.843 -25.046 -10.430 1.00 0.00 99 MET A CA 11
ATOM 18785 C C . MET A 1 99 ? 24.361 -25.373 -10.703 1.00 0.00 99 MET A C 11
ATOM 18786 O O . MET A 1 99 ? 23.572 -25.581 -9.773 1.00 0.00 99 MET A O 11
ATOM 18800 N N . TYR A 1 100 ? 23.974 -25.341 -11.987 1.00 0.00 100 TYR A N 11
ATOM 18801 C CA . TYR A 1 100 ? 22.634 -25.752 -12.446 1.00 0.00 100 TYR A CA 11
ATOM 18802 C C . TYR A 1 100 ? 22.716 -27.135 -13.109 1.00 0.00 100 TYR A C 11
ATOM 18803 O O . TYR A 1 100 ? 23.557 -27.351 -13.994 1.00 0.00 100 TYR A O 11
ATOM 18821 N N . ALA A 1 101 ? 21.862 -28.074 -12.655 1.00 0.00 101 ALA A N 11
ATOM 18822 C CA . ALA A 1 101 ? 21.745 -29.416 -13.253 1.00 0.00 101 ALA A CA 11
ATOM 18823 C C . ALA A 1 101 ? 21.155 -29.303 -14.670 1.00 0.00 101 ALA A C 11
ATOM 18824 O O . ALA A 1 101 ? 21.768 -29.729 -15.652 1.00 0.00 101 ALA A O 11
ATOM 18831 N N . THR A 1 102 ? 19.964 -28.698 -14.751 1.00 0.00 102 THR A N 11
ATOM 18832 C CA . THR A 1 102 ? 19.300 -28.386 -16.021 1.00 0.00 102 THR A CA 11
ATOM 18833 C C . THR A 1 102 ? 19.811 -27.026 -16.557 1.00 0.00 102 THR A C 11
ATOM 18834 O O . THR A 1 102 ? 19.763 -26.014 -15.847 1.00 0.00 102 THR A O 11
ATOM 18845 N N . ALA A 1 103 ? 20.305 -27.022 -17.812 1.00 0.00 103 ALA A N 11
ATOM 18846 C CA . ALA A 1 103 ? 20.894 -25.826 -18.457 1.00 0.00 103 ALA A CA 11
ATOM 18847 C C . ALA A 1 103 ? 19.836 -24.725 -18.732 1.00 0.00 103 ALA A C 11
ATOM 18848 O O . ALA A 1 103 ? 20.192 -23.568 -18.988 1.00 0.00 103 ALA A O 11
ATOM 18855 N N . GLN A 1 104 ? 18.543 -25.107 -18.678 1.00 0.00 104 GLN A N 11
ATOM 18856 C CA . GLN A 1 104 ? 17.408 -24.161 -18.775 1.00 0.00 104 GLN A CA 11
ATOM 18857 C C . GLN A 1 104 ? 17.384 -23.198 -17.563 1.00 0.00 104 GLN A C 11
ATOM 18858 O O . GLN A 1 104 ? 16.968 -22.045 -17.686 1.00 0.00 104 GLN A O 11
ATOM 18872 N N . SER A 1 105 ? 17.855 -23.694 -16.401 1.00 0.00 105 SER A N 11
ATOM 18873 C CA . SER A 1 105 ? 17.938 -22.911 -15.150 1.00 0.00 105 SER A CA 11
ATOM 18874 C C . SER A 1 105 ? 19.075 -21.870 -15.221 1.00 0.00 105 SER A C 11
ATOM 18875 O O . SER A 1 105 ? 19.067 -20.877 -14.489 1.00 0.00 105 SER A O 11
ATOM 18883 N N . ARG A 1 106 ? 20.064 -22.138 -16.095 1.00 0.00 106 ARG A N 11
ATOM 18884 C CA . ARG A 1 106 ? 21.165 -21.204 -16.395 1.00 0.00 106 ARG A CA 11
ATOM 18885 C C . ARG A 1 106 ? 20.612 -20.027 -17.227 1.00 0.00 106 ARG A C 11
ATOM 18886 O O . ARG A 1 106 ? 20.973 -18.873 -16.983 1.00 0.00 106 ARG A O 11
ATOM 18907 N N . GLU A 1 107 ? 19.715 -20.347 -18.187 1.00 0.00 107 GLU A N 11
ATOM 18908 C CA . GLU A 1 107 ? 19.017 -19.347 -19.030 1.00 0.00 107 GLU A CA 11
ATOM 18909 C C . GLU A 1 107 ? 18.140 -18.427 -18.164 1.00 0.00 107 GLU A C 11
ATOM 18910 O O . GLU A 1 107 ? 18.236 -17.195 -18.236 1.00 0.00 107 GLU A O 11
ATOM 18922 N N . THR A 1 108 ? 17.317 -19.060 -17.313 1.00 0.00 108 THR A N 11
ATOM 18923 C CA . THR A 1 108 ? 16.430 -18.364 -16.368 1.00 0.00 108 THR A CA 11
ATOM 18924 C C . THR A 1 108 ? 17.265 -17.600 -15.316 1.00 0.00 108 THR A C 11
ATOM 18925 O O . THR A 1 108 ? 16.848 -16.549 -14.828 1.00 0.00 108 THR A O 11
ATOM 18936 N N . GLY A 1 109 ? 18.465 -18.139 -15.015 1.00 0.00 109 GLY A N 11
ATOM 18937 C CA . GLY A 1 109 ? 19.414 -17.514 -14.091 1.00 0.00 109 GLY A CA 11
ATOM 18938 C C . GLY A 1 109 ? 19.918 -16.171 -14.598 1.00 0.00 109 GLY A C 11
ATOM 18939 O O . GLY A 1 109 ? 19.973 -15.209 -13.832 1.00 0.00 109 GLY A O 11
ATOM 18943 N N . ILE A 1 110 ? 20.278 -16.114 -15.900 1.00 0.00 110 ILE A N 11
ATOM 18944 C CA . ILE A 1 110 ? 20.722 -14.867 -16.571 1.00 0.00 110 ILE A CA 11
ATOM 18945 C C . ILE A 1 110 ? 19.632 -13.777 -16.426 1.00 0.00 110 ILE A C 11
ATOM 18946 O O . ILE A 1 110 ? 19.905 -12.652 -16.000 1.00 0.00 110 ILE A O 11
ATOM 18962 N N . ALA A 1 111 ? 18.389 -14.174 -16.750 1.00 0.00 111 ALA A N 11
ATOM 18963 C CA . ALA A 1 111 ? 17.207 -13.289 -16.740 1.00 0.00 111 ALA A CA 11
ATOM 18964 C C . ALA A 1 111 ? 16.851 -12.824 -15.311 1.00 0.00 111 ALA A C 11
ATOM 18965 O O . ALA A 1 111 ? 16.429 -11.679 -15.113 1.00 0.00 111 ALA A O 11
ATOM 18972 N N . SER A 1 112 ? 17.039 -13.725 -14.330 1.00 0.00 112 SER A N 11
ATOM 18973 C CA . SER A 1 112 ? 16.695 -13.479 -12.914 1.00 0.00 112 SER A CA 11
ATOM 18974 C C . SER A 1 112 ? 17.687 -12.480 -12.282 1.00 0.00 112 SER A C 11
ATOM 18975 O O . SER A 1 112 ? 17.289 -11.573 -11.547 1.00 0.00 112 SER A O 11
ATOM 18983 N N . VAL A 1 113 ? 18.983 -12.660 -12.598 1.00 0.00 113 VAL A N 11
ATOM 18984 C CA . VAL A 1 113 ? 20.070 -11.767 -12.138 1.00 0.00 113 VAL A CA 11
ATOM 18985 C C . VAL A 1 113 ? 19.982 -10.394 -12.836 1.00 0.00 113 VAL A C 11
ATOM 18986 O O . VAL A 1 113 ? 20.318 -9.374 -12.244 1.00 0.00 113 VAL A O 11
ATOM 18999 N N . LYS A 1 114 ? 19.517 -10.392 -14.090 1.00 0.00 114 LYS A N 11
ATOM 19000 C CA . LYS A 1 114 ? 19.289 -9.155 -14.864 1.00 0.00 114 LYS A CA 11
ATOM 19001 C C . LYS A 1 114 ? 18.126 -8.337 -14.252 1.00 0.00 114 LYS A C 11
ATOM 19002 O O . LYS A 1 114 ? 18.211 -7.108 -14.108 1.00 0.00 114 LYS A O 11
ATOM 19021 N N . ALA A 1 115 ? 17.048 -9.049 -13.881 1.00 0.00 115 ALA A N 11
ATOM 19022 C CA . ALA A 1 115 ? 15.817 -8.452 -13.328 1.00 0.00 115 ALA A CA 11
ATOM 19023 C C . ALA A 1 115 ? 16.048 -7.895 -11.911 1.00 0.00 115 ALA A C 11
ATOM 19024 O O . ALA A 1 115 ? 15.621 -6.784 -11.580 1.00 0.00 115 ALA A O 11
ATOM 19031 N N . ASN A 1 116 ? 16.727 -8.697 -11.081 1.00 0.00 116 ASN A N 11
ATOM 19032 C CA . ASN A 1 116 ? 16.992 -8.362 -9.670 1.00 0.00 116 ASN A CA 11
ATOM 19033 C C . ASN A 1 116 ? 18.353 -7.680 -9.482 1.00 0.00 116 ASN A C 11
ATOM 19034 O O . ASN A 1 116 ? 18.692 -7.288 -8.368 1.00 0.00 116 ASN A O 11
ATOM 19045 N N . GLY A 1 117 ? 19.113 -7.519 -10.577 1.00 0.00 117 GLY A N 11
ATOM 19046 C CA . GLY A 1 117 ? 20.381 -6.780 -10.549 1.00 0.00 117 GLY A CA 11
ATOM 19047 C C . GLY A 1 117 ? 20.163 -5.276 -10.415 1.00 0.00 117 GLY A C 11
ATOM 19048 O O . GLY A 1 117 ? 20.992 -4.570 -9.832 1.00 0.00 117 GLY A O 11
ATOM 19052 N N . THR A 1 118 ? 19.013 -4.797 -10.948 1.00 0.00 118 THR A N 11
ATOM 19053 C CA . THR A 1 118 ? 18.601 -3.383 -10.874 1.00 0.00 118 THR A CA 11
ATOM 19054 C C . THR A 1 118 ? 17.785 -3.091 -9.588 1.00 0.00 118 THR A C 11
ATOM 19055 O O . THR A 1 118 ? 17.285 -1.972 -9.397 1.00 0.00 118 THR A O 11
ATOM 19066 N N . SER A 1 119 ? 17.677 -4.098 -8.696 1.00 0.00 119 SER A N 11
ATOM 19067 C CA . SER A 1 119 ? 16.992 -3.955 -7.401 1.00 0.00 119 SER A CA 11
ATOM 19068 C C . SER A 1 119 ? 17.947 -3.320 -6.377 1.00 0.00 119 SER A C 11
ATOM 19069 O O . SER A 1 119 ? 18.918 -3.954 -5.955 1.00 0.00 119 SER A O 11
ATOM 19077 N N . GLN A 1 120 ? 17.686 -2.055 -5.996 1.00 0.00 120 GLN A N 11
ATOM 19078 C CA . GLN A 1 120 ? 18.483 -1.345 -4.987 1.00 0.00 120 GLN A CA 11
ATOM 19079 C C . GLN A 1 120 ? 17.924 -1.673 -3.595 1.00 0.00 120 GLN A C 11
ATOM 19080 O O . GLN A 1 120 ? 17.166 -0.902 -2.994 1.00 0.00 120 GLN A O 11
ATOM 19094 N N . THR A 1 121 ? 18.224 -2.898 -3.157 1.00 0.00 121 THR A N 11
ATOM 19095 C CA . THR A 1 121 ? 17.877 -3.399 -1.821 1.00 0.00 121 THR A CA 11
ATOM 19096 C C . THR A 1 121 ? 18.968 -4.370 -1.350 1.00 0.00 121 THR A C 11
ATOM 19097 O O . THR A 1 121 ? 18.978 -5.535 -1.742 1.00 0.00 121 THR A O 11
ATOM 19108 N N . VAL A 1 122 ? 19.941 -3.851 -0.585 1.00 0.00 122 VAL A N 11
ATOM 19109 C CA . VAL A 1 122 ? 20.941 -4.677 0.117 1.00 0.00 122 VAL A CA 11
ATOM 19110 C C . VAL A 1 122 ? 20.595 -4.706 1.613 1.00 0.00 122 VAL A C 11
ATOM 19111 O O . VAL A 1 122 ? 20.135 -3.701 2.170 1.00 0.00 122 VAL A O 11
ATOM 19124 N N . LYS A 1 123 ? 20.757 -5.872 2.239 1.00 0.00 123 LYS A N 11
ATOM 19125 C CA . LYS A 1 123 ? 20.659 -6.015 3.695 1.00 0.00 123 LYS A CA 11
ATOM 19126 C C . LYS A 1 123 ? 22.063 -6.244 4.246 1.00 0.00 123 LYS A C 11
ATOM 19127 O O . LYS A 1 123 ? 22.706 -7.237 3.885 1.00 0.00 123 LYS A O 11
ATOM 19146 N N . ASP A 1 124 ? 22.547 -5.320 5.092 1.00 0.00 124 ASP A N 11
ATOM 19147 C CA . ASP A 1 124 ? 23.848 -5.476 5.752 1.00 0.00 124 ASP A CA 11
ATOM 19148 C C . ASP A 1 124 ? 23.725 -6.594 6.803 1.00 0.00 124 ASP A C 11
ATOM 19149 O O . ASP A 1 124 ? 23.260 -6.369 7.922 1.00 0.00 124 ASP A O 11
ATOM 19158 N N . ASN A 1 125 ? 24.097 -7.811 6.382 1.00 0.00 125 ASN A N 11
ATOM 19159 C CA . ASN A 1 125 ? 24.086 -9.015 7.230 1.00 0.00 125 ASN A CA 11
ATOM 19160 C C . ASN A 1 125 ? 25.371 -9.062 8.082 1.00 0.00 125 ASN A C 11
ATOM 19161 O O . ASN A 1 125 ? 25.440 -9.772 9.093 1.00 0.00 125 ASN A O 11
ATOM 19172 N N . THR A 1 126 ? 26.389 -8.293 7.642 1.00 0.00 126 THR A N 11
ATOM 19173 C CA . THR A 1 126 ? 27.655 -8.108 8.358 1.00 0.00 126 THR A CA 11
ATOM 19174 C C . THR A 1 126 ? 27.419 -7.418 9.725 1.00 0.00 126 THR A C 11
ATOM 19175 O O . THR A 1 126 ? 27.346 -6.185 9.817 1.00 0.00 126 THR A O 11
ATOM 19186 N N . GLY A 1 127 ? 27.261 -8.241 10.775 1.00 0.00 127 GLY A N 11
ATOM 19187 C CA . GLY A 1 127 ? 26.935 -7.763 12.125 1.00 0.00 127 GLY A CA 11
ATOM 19188 C C . GLY A 1 127 ? 25.567 -8.252 12.584 1.00 0.00 127 GLY A C 11
ATOM 19189 O O . GLY A 1 127 ? 25.373 -8.574 13.767 1.00 0.00 127 GLY A O 11
ATOM 19193 N N . SER A 1 128 ? 24.615 -8.312 11.633 1.00 0.00 128 SER A N 11
ATOM 19194 C CA . SER A 1 128 ? 23.236 -8.756 11.895 1.00 0.00 128 SER A CA 11
ATOM 19195 C C . SER A 1 128 ? 23.187 -10.290 12.067 1.00 0.00 128 SER A C 11
ATOM 19196 O O . SER A 1 128 ? 23.389 -11.043 11.103 1.00 0.00 128 SER A O 11
ATOM 19204 N N . ASN A 1 129 ? 22.951 -10.734 13.309 1.00 0.00 129 ASN A N 11
ATOM 19205 C CA . ASN A 1 129 ? 22.836 -12.163 13.654 1.00 0.00 129 ASN A CA 11
ATOM 19206 C C . ASN A 1 129 ? 21.348 -12.584 13.602 1.00 0.00 129 ASN A C 11
ATOM 19207 O O . ASN A 1 129 ? 20.928 -13.208 12.606 1.00 0.00 129 ASN A O 11
ATOM 19218 N N . GLY A 1 14 ? -1.442 -13.380 -7.351 1.00 0.00 14 GLY A N 12
ATOM 19219 C CA . GLY A 1 14 ? -0.357 -12.615 -8.001 1.00 0.00 14 GLY A CA 12
ATOM 19220 C C . GLY A 1 14 ? 0.106 -11.434 -7.154 1.00 0.00 14 GLY A C 12
ATOM 19221 O O . GLY A 1 14 ? -0.477 -10.346 -7.230 1.00 0.00 14 GLY A O 12
ATOM 19225 N N . VAL A 1 15 ? 1.140 -11.660 -6.324 1.00 0.00 15 VAL A N 12
ATOM 19226 C CA . VAL A 1 15 ? 1.799 -10.605 -5.522 1.00 0.00 15 VAL A CA 12
ATOM 19227 C C . VAL A 1 15 ? 3.204 -10.333 -6.084 1.00 0.00 15 VAL A C 12
ATOM 19228 O O . VAL A 1 15 ? 3.814 -11.220 -6.694 1.00 0.00 15 VAL A O 12
ATOM 19241 N N . ILE A 1 16 ? 3.706 -9.101 -5.894 1.00 0.00 16 ILE A N 12
ATOM 19242 C CA . ILE A 1 16 ? 5.039 -8.700 -6.383 1.00 0.00 16 ILE A CA 12
ATOM 19243 C C . ILE A 1 16 ? 6.103 -8.846 -5.265 1.00 0.00 16 ILE A C 12
ATOM 19244 O O . ILE A 1 16 ? 6.363 -7.924 -4.479 1.00 0.00 16 ILE A O 12
ATOM 19260 N N . MET A 1 17 ? 6.685 -10.059 -5.183 1.00 0.00 17 MET A N 12
ATOM 19261 C CA . MET A 1 17 ? 7.812 -10.357 -4.275 1.00 0.00 17 MET A CA 12
ATOM 19262 C C . MET A 1 17 ? 9.139 -10.026 -4.996 1.00 0.00 17 MET A C 12
ATOM 19263 O O . MET A 1 17 ? 9.533 -10.700 -5.955 1.00 0.00 17 MET A O 12
ATOM 19277 N N . ALA A 1 18 ? 9.784 -8.933 -4.561 1.00 0.00 18 ALA A N 12
ATOM 19278 C CA . ALA A 1 18 ? 11.030 -8.431 -5.171 1.00 0.00 18 ALA A CA 12
ATOM 19279 C C . ALA A 1 18 ? 12.246 -9.230 -4.666 1.00 0.00 18 ALA A C 12
ATOM 19280 O O . ALA A 1 18 ? 12.242 -9.721 -3.529 1.00 0.00 18 ALA A O 12
ATOM 19287 N N . GLY A 1 19 ? 13.265 -9.354 -5.527 1.00 0.00 19 GLY A N 12
ATOM 19288 C CA . GLY A 1 19 ? 14.529 -9.996 -5.169 1.00 0.00 19 GLY A CA 12
ATOM 19289 C C . GLY A 1 19 ? 15.468 -9.042 -4.449 1.00 0.00 19 GLY A C 12
ATOM 19290 O O . GLY A 1 19 ? 15.494 -7.840 -4.757 1.00 0.00 19 GLY A O 12
ATOM 19294 N N . TRP A 1 20 ? 16.246 -9.582 -3.506 1.00 0.00 20 TRP A N 12
ATOM 19295 C CA . TRP A 1 20 ? 17.134 -8.798 -2.642 1.00 0.00 20 TRP A CA 12
ATOM 19296 C C . TRP A 1 20 ? 18.543 -9.406 -2.616 1.00 0.00 20 TRP A C 12
ATOM 19297 O O . TRP A 1 20 ? 18.730 -10.613 -2.801 1.00 0.00 20 TRP A O 12
ATOM 19318 N N . PHE A 1 21 ? 19.521 -8.534 -2.399 1.00 0.00 21 PHE A N 12
ATOM 19319 C CA . PHE A 1 21 ? 20.903 -8.904 -2.087 1.00 0.00 21 PHE A CA 12
ATOM 19320 C C . PHE A 1 21 ? 21.046 -9.016 -0.564 1.00 0.00 21 PHE A C 12
ATOM 19321 O O . PHE A 1 21 ? 20.272 -8.408 0.180 1.00 0.00 21 PHE A O 12
ATOM 19338 N N . GLU A 1 22 ? 22.022 -9.811 -0.111 1.00 0.00 22 GLU A N 12
ATOM 19339 C CA . GLU A 1 22 ? 22.428 -9.879 1.301 1.00 0.00 22 GLU A CA 12
ATOM 19340 C C . GLU A 1 22 ? 23.945 -9.791 1.377 1.00 0.00 22 GLU A C 12
ATOM 19341 O O . GLU A 1 22 ? 24.647 -10.608 0.768 1.00 0.00 22 GLU A O 12
ATOM 19353 N N . LEU A 1 23 ? 24.442 -8.818 2.149 1.00 0.00 23 LEU A N 12
ATOM 19354 C CA . LEU A 1 23 ? 25.866 -8.670 2.401 1.00 0.00 23 LEU A CA 12
ATOM 19355 C C . LEU A 1 23 ? 26.241 -9.687 3.480 1.00 0.00 23 LEU A C 12
ATOM 19356 O O . LEU A 1 23 ? 25.945 -9.487 4.650 1.00 0.00 23 LEU A O 12
ATOM 19372 N N . SER A 1 24 ? 26.802 -10.809 3.027 1.00 0.00 24 SER A N 12
ATOM 19373 C CA . SER A 1 24 ? 27.242 -11.933 3.861 1.00 0.00 24 SER A CA 12
ATOM 19374 C C . SER A 1 24 ? 28.779 -11.940 3.928 1.00 0.00 24 SER A C 12
ATOM 19375 O O . SER A 1 24 ? 29.450 -11.385 3.051 1.00 0.00 24 SER A O 12
ATOM 19383 N N . LYS A 1 25 ? 29.329 -12.557 4.980 1.00 0.00 25 LYS A N 12
ATOM 19384 C CA . LYS A 1 25 ? 30.787 -12.651 5.200 1.00 0.00 25 LYS A CA 12
ATOM 19385 C C . LYS A 1 25 ? 31.220 -14.122 5.202 1.00 0.00 25 LYS A C 12
ATOM 19386 O O . LYS A 1 25 ? 30.393 -15.025 5.391 1.00 0.00 25 LYS A O 12
ATOM 19405 N N . SER A 1 26 ? 32.521 -14.353 4.992 1.00 0.00 26 SER A N 12
ATOM 19406 C CA . SER A 1 26 ? 33.126 -15.698 5.037 1.00 0.00 26 SER A CA 12
ATOM 19407 C C . SER A 1 26 ? 34.216 -15.734 6.124 1.00 0.00 26 SER A C 12
ATOM 19408 O O . SER A 1 26 ? 34.498 -14.706 6.761 1.00 0.00 26 SER A O 12
ATOM 19416 N N . SER A 1 27 ? 34.838 -16.919 6.322 1.00 0.00 27 SER A N 12
ATOM 19417 C CA . SER A 1 27 ? 35.928 -17.107 7.308 1.00 0.00 27 SER A CA 12
ATOM 19418 C C . SER A 1 27 ? 37.234 -16.414 6.836 1.00 0.00 27 SER A C 12
ATOM 19419 O O . SER A 1 27 ? 38.204 -16.316 7.591 1.00 0.00 27 SER A O 12
ATOM 19427 N N . ASP A 1 28 ? 37.227 -15.930 5.575 1.00 0.00 28 ASP A N 12
ATOM 19428 C CA . ASP A 1 28 ? 38.285 -15.065 5.011 1.00 0.00 28 ASP A CA 12
ATOM 19429 C C . ASP A 1 28 ? 38.207 -13.626 5.578 1.00 0.00 28 ASP A C 12
ATOM 19430 O O . ASP A 1 28 ? 39.034 -12.781 5.209 1.00 0.00 28 ASP A O 12
ATOM 19439 N N . ASN A 1 29 ? 37.153 -13.356 6.415 1.00 0.00 29 ASN A N 12
ATOM 19440 C CA . ASN A 1 29 ? 36.857 -12.033 7.042 1.00 0.00 29 ASN A CA 12
ATOM 19441 C C . ASN A 1 29 ? 36.194 -11.067 6.008 1.00 0.00 29 ASN A C 12
ATOM 19442 O O . ASN A 1 29 ? 35.586 -10.061 6.376 1.00 0.00 29 ASN A O 12
ATOM 19453 N N . GLN A 1 30 ? 36.245 -11.447 4.715 1.00 0.00 30 GLN A N 12
ATOM 19454 C CA . GLN A 1 30 ? 35.854 -10.592 3.587 1.00 0.00 30 GLN A CA 12
ATOM 19455 C C . GLN A 1 30 ? 34.332 -10.623 3.335 1.00 0.00 30 GLN A C 12
ATOM 19456 O O . GLN A 1 30 ? 33.640 -11.586 3.696 1.00 0.00 30 GLN A O 12
ATOM 19470 N N . PHE A 1 31 ? 33.853 -9.548 2.693 1.00 0.00 31 PHE A N 12
ATOM 19471 C CA . PHE A 1 31 ? 32.429 -9.301 2.422 1.00 0.00 31 PHE A CA 12
ATOM 19472 C C . PHE A 1 31 ? 32.053 -9.730 0.995 1.00 0.00 31 PHE A C 12
ATOM 19473 O O . PHE A 1 31 ? 32.881 -9.682 0.096 1.00 0.00 31 PHE A O 12
ATOM 19490 N N . ARG A 1 32 ? 30.787 -10.116 0.800 1.00 0.00 32 ARG A N 12
ATOM 19491 C CA . ARG A 1 32 ? 30.239 -10.485 -0.520 1.00 0.00 32 ARG A CA 12
ATOM 19492 C C . ARG A 1 32 ? 28.716 -10.314 -0.506 1.00 0.00 32 ARG A C 12
ATOM 19493 O O . ARG A 1 32 ? 28.099 -10.352 0.554 1.00 0.00 32 ARG A O 12
ATOM 19514 N N . PHE A 1 33 ? 28.115 -10.117 -1.682 1.00 0.00 33 PHE A N 12
ATOM 19515 C CA . PHE A 1 33 ? 26.647 -10.072 -1.838 1.00 0.00 33 PHE A CA 12
ATOM 19516 C C . PHE A 1 33 ? 26.147 -11.398 -2.417 1.00 0.00 33 PHE A C 12
ATOM 19517 O O . PHE A 1 33 ? 26.705 -11.889 -3.389 1.00 0.00 33 PHE A O 12
ATOM 19534 N N . VAL A 1 34 ? 25.106 -11.982 -1.804 1.00 0.00 34 VAL A N 12
ATOM 19535 C CA . VAL A 1 34 ? 24.376 -13.110 -2.394 1.00 0.00 34 VAL A CA 12
ATOM 19536 C C . VAL A 1 34 ? 23.031 -12.570 -2.900 1.00 0.00 34 VAL A C 12
ATOM 19537 O O . VAL A 1 34 ? 22.332 -11.848 -2.186 1.00 0.00 34 VAL A O 12
ATOM 19550 N N . LEU A 1 35 ? 22.694 -12.891 -4.145 1.00 0.00 35 LEU A N 12
ATOM 19551 C CA . LEU A 1 35 ? 21.470 -12.416 -4.790 1.00 0.00 35 LEU A CA 12
ATOM 19552 C C . LEU A 1 35 ? 20.407 -13.509 -4.638 1.00 0.00 35 LEU A C 12
ATOM 19553 O O . LEU A 1 35 ? 20.528 -14.574 -5.242 1.00 0.00 35 LEU A O 12
ATOM 19569 N N . LYS A 1 36 ? 19.407 -13.259 -3.796 1.00 0.00 36 LYS A N 12
ATOM 19570 C CA . LYS A 1 36 ? 18.219 -14.103 -3.703 1.00 0.00 36 LYS A CA 12
ATOM 19571 C C . LYS A 1 36 ? 17.103 -13.472 -4.532 1.00 0.00 36 LYS A C 12
ATOM 19572 O O . LYS A 1 36 ? 16.855 -12.270 -4.429 1.00 0.00 36 LYS A O 12
ATOM 19591 N N . ALA A 1 37 ? 16.466 -14.284 -5.388 1.00 0.00 37 ALA A N 12
ATOM 19592 C CA . ALA A 1 37 ? 15.266 -13.883 -6.135 1.00 0.00 37 ALA A CA 12
ATOM 19593 C C . ALA A 1 37 ? 14.073 -13.665 -5.180 1.00 0.00 37 ALA A C 12
ATOM 19594 O O . ALA A 1 37 ? 14.194 -13.878 -3.967 1.00 0.00 37 ALA A O 12
ATOM 19601 N N . GLY A 1 38 ? 12.918 -13.254 -5.737 1.00 0.00 38 GLY A N 12
ATOM 19602 C CA . GLY A 1 38 ? 11.672 -13.121 -4.959 1.00 0.00 38 GLY A CA 12
ATOM 19603 C C . GLY A 1 38 ? 11.191 -14.449 -4.351 1.00 0.00 38 GLY A C 12
ATOM 19604 O O . GLY A 1 38 ? 10.380 -14.466 -3.424 1.00 0.00 38 GLY A O 12
ATOM 19608 N N . ASN A 1 39 ? 11.717 -15.560 -4.904 1.00 0.00 39 ASN A N 12
ATOM 19609 C CA . ASN A 1 39 ? 11.460 -16.941 -4.442 1.00 0.00 39 ASN A CA 12
ATOM 19610 C C . ASN A 1 39 ? 12.210 -17.249 -3.124 1.00 0.00 39 ASN A C 12
ATOM 19611 O O . ASN A 1 39 ? 11.915 -18.246 -2.454 1.00 0.00 39 ASN A O 12
ATOM 19622 N N . GLY A 1 40 ? 13.183 -16.379 -2.769 1.00 0.00 40 GLY A N 12
ATOM 19623 C CA . GLY A 1 40 ? 14.088 -16.611 -1.639 1.00 0.00 40 GLY A CA 12
ATOM 19624 C C . GLY A 1 40 ? 15.259 -17.520 -2.001 1.00 0.00 40 GLY A C 12
ATOM 19625 O O . GLY A 1 40 ? 15.981 -17.996 -1.120 1.00 0.00 40 GLY A O 12
ATOM 19629 N N . GLU A 1 41 ? 15.448 -17.752 -3.314 1.00 0.00 41 GLU A N 12
ATOM 19630 C CA . GLU A 1 41 ? 16.461 -18.680 -3.837 1.00 0.00 41 GLU A CA 12
ATOM 19631 C C . GLU A 1 41 ? 17.718 -17.915 -4.276 1.00 0.00 41 GLU A C 12
ATOM 19632 O O . GLU A 1 41 ? 17.628 -17.002 -5.103 1.00 0.00 41 GLU A O 12
ATOM 19644 N N . THR A 1 42 ? 18.880 -18.302 -3.718 1.00 0.00 42 THR A N 12
ATOM 19645 C CA . THR A 1 42 ? 20.180 -17.729 -4.090 1.00 0.00 42 THR A CA 12
ATOM 19646 C C . THR A 1 42 ? 20.560 -18.198 -5.512 1.00 0.00 42 THR A C 12
ATOM 19647 O O . THR A 1 42 ? 20.644 -19.396 -5.778 1.00 0.00 42 THR A O 12
ATOM 19658 N N . ILE A 1 43 ? 20.766 -17.238 -6.414 1.00 0.00 43 ILE A N 12
ATOM 19659 C CA . ILE A 1 43 ? 21.105 -17.492 -7.829 1.00 0.00 43 ILE A CA 12
ATOM 19660 C C . ILE A 1 43 ? 22.567 -17.100 -8.112 1.00 0.00 43 ILE A C 12
ATOM 19661 O O . ILE A 1 43 ? 23.261 -17.769 -8.877 1.00 0.00 43 ILE A O 12
ATOM 19677 N N . LEU A 1 44 ? 23.039 -16.041 -7.443 1.00 0.00 44 LEU A N 12
ATOM 19678 C CA . LEU A 1 44 ? 24.343 -15.418 -7.734 1.00 0.00 44 LEU A CA 12
ATOM 19679 C C . LEU A 1 44 ? 25.058 -15.099 -6.410 1.00 0.00 44 LEU A C 12
ATOM 19680 O O . LEU A 1 44 ? 24.396 -14.897 -5.391 1.00 0.00 44 LEU A O 12
ATOM 19696 N N . THR A 1 45 ? 26.403 -15.098 -6.419 1.00 0.00 45 THR A N 12
ATOM 19697 C CA . THR A 1 45 ? 27.225 -14.757 -5.238 1.00 0.00 45 THR A CA 12
ATOM 19698 C C . THR A 1 45 ? 28.518 -14.036 -5.680 1.00 0.00 45 THR A C 12
ATOM 19699 O O . THR A 1 45 ? 29.363 -14.634 -6.337 1.00 0.00 45 THR A O 12
ATOM 19710 N N . SER A 1 46 ? 28.643 -12.743 -5.327 1.00 0.00 46 SER A N 12
ATOM 19711 C CA . SER A 1 46 ? 29.862 -11.941 -5.550 1.00 0.00 46 SER A CA 12
ATOM 19712 C C . SER A 1 46 ? 31.086 -12.578 -4.850 1.00 0.00 46 SER A C 12
ATOM 19713 O O . SER A 1 46 ? 30.932 -13.333 -3.874 1.00 0.00 46 SER A O 12
ATOM 19721 N N . GLU A 1 47 ? 32.293 -12.265 -5.351 1.00 0.00 47 GLU A N 12
ATOM 19722 C CA . GLU A 1 47 ? 33.551 -12.732 -4.744 1.00 0.00 47 GLU A CA 12
ATOM 19723 C C . GLU A 1 47 ? 33.785 -12.110 -3.360 1.00 0.00 47 GLU A C 12
ATOM 19724 O O . GLU A 1 47 ? 33.085 -11.173 -2.949 1.00 0.00 47 GLU A O 12
ATOM 19736 N N . LEU A 1 48 ? 34.784 -12.655 -2.657 1.00 0.00 48 LEU A N 12
ATOM 19737 C CA . LEU A 1 48 ? 35.224 -12.133 -1.372 1.00 0.00 48 LEU A CA 12
ATOM 19738 C C . LEU A 1 48 ? 36.039 -10.849 -1.616 1.00 0.00 48 LEU A C 12
ATOM 19739 O O . LEU A 1 48 ? 37.119 -10.879 -2.211 1.00 0.00 48 LEU A O 12
ATOM 19755 N N . TYR A 1 49 ? 35.456 -9.733 -1.184 1.00 0.00 49 TYR A N 12
ATOM 19756 C CA . TYR A 1 49 ? 36.015 -8.386 -1.288 1.00 0.00 49 TYR A CA 12
ATOM 19757 C C . TYR A 1 49 ? 36.527 -7.943 0.085 1.00 0.00 49 TYR A C 12
ATOM 19758 O O . TYR A 1 49 ? 35.814 -8.079 1.084 1.00 0.00 49 TYR A O 12
ATOM 19776 N N . THR A 1 50 ? 37.752 -7.398 0.107 1.00 0.00 50 THR A N 12
ATOM 19777 C CA . THR A 1 50 ? 38.455 -6.991 1.338 1.00 0.00 50 THR A CA 12
ATOM 19778 C C . THR A 1 50 ? 37.690 -5.885 2.088 1.00 0.00 50 THR A C 12
ATOM 19779 O O . THR A 1 50 ? 37.672 -5.854 3.319 1.00 0.00 50 THR A O 12
ATOM 19790 N N . SER A 1 51 ? 37.039 -4.998 1.311 1.00 0.00 51 SER A N 12
ATOM 19791 C CA . SER A 1 51 ? 36.309 -3.829 1.814 1.00 0.00 51 SER A CA 12
ATOM 19792 C C . SER A 1 51 ? 34.847 -3.896 1.348 1.00 0.00 51 SER A C 12
ATOM 19793 O O . SER A 1 51 ? 34.547 -4.484 0.296 1.00 0.00 51 SER A O 12
ATOM 19801 N N . LYS A 1 52 ? 33.942 -3.276 2.131 1.00 0.00 52 LYS A N 12
ATOM 19802 C CA . LYS A 1 52 ? 32.512 -3.211 1.791 1.00 0.00 52 LYS A CA 12
ATOM 19803 C C . LYS A 1 52 ? 32.281 -2.301 0.576 1.00 0.00 52 LYS A C 12
ATOM 19804 O O . LYS A 1 52 ? 31.298 -2.479 -0.131 1.00 0.00 52 LYS A O 12
ATOM 19823 N N . THR A 1 53 ? 33.186 -1.307 0.369 1.00 0.00 53 THR A N 12
ATOM 19824 C CA . THR A 1 53 ? 33.138 -0.407 -0.801 1.00 0.00 53 THR A CA 12
ATOM 19825 C C . THR A 1 53 ? 33.553 -1.143 -2.094 1.00 0.00 53 THR A C 12
ATOM 19826 O O . THR A 1 53 ? 33.094 -0.791 -3.184 1.00 0.00 53 THR A O 12
ATOM 19837 N N . SER A 1 54 ? 34.410 -2.180 -1.953 1.00 0.00 54 SER A N 12
ATOM 19838 C CA . SER A 1 54 ? 34.814 -3.049 -3.077 1.00 0.00 54 SER A CA 12
ATOM 19839 C C . SER A 1 54 ? 33.628 -3.950 -3.495 1.00 0.00 54 SER A C 12
ATOM 19840 O O . SER A 1 54 ? 33.464 -4.295 -4.670 1.00 0.00 54 SER A O 12
ATOM 19848 N N . ALA A 1 55 ? 32.810 -4.325 -2.495 1.00 0.00 55 ALA A N 12
ATOM 19849 C CA . ALA A 1 55 ? 31.545 -5.052 -2.702 1.00 0.00 55 ALA A CA 12
ATOM 19850 C C . ALA A 1 55 ? 30.445 -4.096 -3.222 1.00 0.00 55 ALA A C 12
ATOM 19851 O O . ALA A 1 55 ? 29.601 -4.495 -4.029 1.00 0.00 55 ALA A O 12
ATOM 19858 N N . GLU A 1 56 ? 30.492 -2.833 -2.755 1.00 0.00 56 GLU A N 12
ATOM 19859 C CA . GLU A 1 56 ? 29.482 -1.789 -3.057 1.00 0.00 56 GLU A CA 12
ATOM 19860 C C . GLU A 1 56 ? 29.526 -1.397 -4.539 1.00 0.00 56 GLU A C 12
ATOM 19861 O O . GLU A 1 56 ? 28.483 -1.205 -5.179 1.00 0.00 56 GLU A O 12
ATOM 19873 N N . LYS A 1 57 ? 30.751 -1.247 -5.071 1.00 0.00 57 LYS A N 12
ATOM 19874 C CA . LYS A 1 57 ? 30.964 -1.018 -6.510 1.00 0.00 57 LYS A CA 12
ATOM 19875 C C . LYS A 1 57 ? 30.636 -2.298 -7.304 1.00 0.00 57 LYS A C 12
ATOM 19876 O O . LYS A 1 57 ? 30.262 -2.216 -8.469 1.00 0.00 57 LYS A O 12
ATOM 19895 N N . GLY A 1 58 ? 30.790 -3.469 -6.638 1.00 0.00 58 GLY A N 12
ATOM 19896 C CA . GLY A 1 58 ? 30.464 -4.778 -7.215 1.00 0.00 58 GLY A CA 12
ATOM 19897 C C . GLY A 1 58 ? 28.998 -4.893 -7.623 1.00 0.00 58 GLY A C 12
ATOM 19898 O O . GLY A 1 58 ? 28.697 -5.262 -8.762 1.00 0.00 58 GLY A O 12
ATOM 19902 N N . ILE A 1 59 ? 28.084 -4.527 -6.695 1.00 0.00 59 ILE A N 12
ATOM 19903 C CA . ILE A 1 59 ? 26.633 -4.527 -6.976 1.00 0.00 59 ILE A CA 12
ATOM 19904 C C . ILE A 1 59 ? 26.257 -3.394 -7.964 1.00 0.00 59 ILE A C 12
ATOM 19905 O O . ILE A 1 59 ? 25.394 -3.578 -8.828 1.00 0.00 59 ILE A O 12
ATOM 19921 N N . ALA A 1 60 ? 26.936 -2.240 -7.852 1.00 0.00 60 ALA A N 12
ATOM 19922 C CA . ALA A 1 60 ? 26.744 -1.102 -8.779 1.00 0.00 60 ALA A CA 12
ATOM 19923 C C . ALA A 1 60 ? 27.101 -1.509 -10.227 1.00 0.00 60 ALA A C 12
ATOM 19924 O O . ALA A 1 60 ? 26.469 -1.054 -11.192 1.00 0.00 60 ALA A O 12
ATOM 19931 N N . SER A 1 61 ? 28.114 -2.386 -10.349 1.00 0.00 61 SER A N 12
ATOM 19932 C CA . SER A 1 61 ? 28.568 -2.913 -11.637 1.00 0.00 61 SER A CA 12
ATOM 19933 C C . SER A 1 61 ? 27.603 -3.989 -12.192 1.00 0.00 61 SER A C 12
ATOM 19934 O O . SER A 1 61 ? 27.323 -3.970 -13.386 1.00 0.00 61 SER A O 12
ATOM 19942 N N . VAL A 1 62 ? 27.076 -4.915 -11.333 1.00 0.00 62 VAL A N 12
ATOM 19943 C CA . VAL A 1 62 ? 26.110 -5.960 -11.804 1.00 0.00 62 VAL A CA 12
ATOM 19944 C C . VAL A 1 62 ? 24.791 -5.305 -12.258 1.00 0.00 62 VAL A C 12
ATOM 19945 O O . VAL A 1 62 ? 24.115 -5.795 -13.160 1.00 0.00 62 VAL A O 12
ATOM 19958 N N . ARG A 1 63 ? 24.473 -4.178 -11.608 1.00 0.00 63 ARG A N 12
ATOM 19959 C CA . ARG A 1 63 ? 23.277 -3.360 -11.866 1.00 0.00 63 ARG A CA 12
ATOM 19960 C C . ARG A 1 63 ? 23.309 -2.766 -13.280 1.00 0.00 63 ARG A C 12
ATOM 19961 O O . ARG A 1 63 ? 22.285 -2.728 -13.972 1.00 0.00 63 ARG A O 12
ATOM 19982 N N . SER A 1 64 ? 24.502 -2.334 -13.706 1.00 0.00 64 SER A N 12
ATOM 19983 C CA . SER A 1 64 ? 24.711 -1.704 -15.016 1.00 0.00 64 SER A CA 12
ATOM 19984 C C . SER A 1 64 ? 25.035 -2.762 -16.106 1.00 0.00 64 SER A C 12
ATOM 19985 O O . SER A 1 64 ? 24.718 -2.561 -17.282 1.00 0.00 64 SER A O 12
ATOM 19993 N N . ASN A 1 65 ? 25.646 -3.893 -15.701 1.00 0.00 65 ASN A N 12
ATOM 19994 C CA . ASN A 1 65 ? 26.124 -4.941 -16.641 1.00 0.00 65 ASN A CA 12
ATOM 19995 C C . ASN A 1 65 ? 25.115 -6.093 -16.784 1.00 0.00 65 ASN A C 12
ATOM 19996 O O . ASN A 1 65 ? 25.399 -7.060 -17.483 1.00 0.00 65 ASN A O 12
ATOM 20007 N N . SER A 1 66 ? 23.948 -5.981 -16.129 1.00 0.00 66 SER A N 12
ATOM 20008 C CA . SER A 1 66 ? 22.870 -6.982 -16.250 1.00 0.00 66 SER A CA 12
ATOM 20009 C C . SER A 1 66 ? 22.192 -6.979 -17.664 1.00 0.00 66 SER A C 12
ATOM 20010 O O . SER A 1 66 ? 21.925 -8.073 -18.188 1.00 0.00 66 SER A O 12
ATOM 20018 N N . PRO A 1 67 ? 21.912 -5.783 -18.339 1.00 0.00 67 PRO A N 12
ATOM 20019 C CA . PRO A 1 67 ? 21.482 -5.776 -19.767 1.00 0.00 67 PRO A CA 12
ATOM 20020 C C . PRO A 1 67 ? 22.598 -6.313 -20.695 1.00 0.00 67 PRO A C 12
ATOM 20021 O O . PRO A 1 67 ? 22.326 -7.069 -21.635 1.00 0.00 67 PRO A O 12
ATOM 20032 N N . GLN A 1 68 ? 23.853 -5.937 -20.383 1.00 0.00 68 GLN A N 12
ATOM 20033 C CA . GLN A 1 68 ? 25.046 -6.357 -21.133 1.00 0.00 68 GLN A CA 12
ATOM 20034 C C . GLN A 1 68 ? 25.464 -7.781 -20.716 1.00 0.00 68 GLN A C 12
ATOM 20035 O O . GLN A 1 68 ? 26.367 -7.953 -19.886 1.00 0.00 68 GLN A O 12
ATOM 20049 N N . GLU A 1 69 ? 24.781 -8.809 -21.276 1.00 0.00 69 GLU A N 12
ATOM 20050 C CA . GLU A 1 69 ? 25.158 -10.231 -21.050 1.00 0.00 69 GLU A CA 12
ATOM 20051 C C . GLU A 1 69 ? 26.515 -10.581 -21.713 1.00 0.00 69 GLU A C 12
ATOM 20052 O O . GLU A 1 69 ? 27.072 -11.666 -21.504 1.00 0.00 69 GLU A O 12
ATOM 20064 N N . GLU A 1 70 ? 27.012 -9.618 -22.500 1.00 0.00 70 GLU A N 12
ATOM 20065 C CA . GLU A 1 70 ? 28.390 -9.542 -23.005 1.00 0.00 70 GLU A CA 12
ATOM 20066 C C . GLU A 1 70 ? 29.437 -9.730 -21.880 1.00 0.00 70 GLU A C 12
ATOM 20067 O O . GLU A 1 70 ? 30.493 -10.332 -22.094 1.00 0.00 70 GLU A O 12
ATOM 20079 N N . ARG A 1 71 ? 29.118 -9.207 -20.682 1.00 0.00 71 ARG A N 12
ATOM 20080 C CA . ARG A 1 71 ? 30.054 -9.152 -19.539 1.00 0.00 71 ARG A CA 12
ATOM 20081 C C . ARG A 1 71 ? 30.053 -10.462 -18.711 1.00 0.00 71 ARG A C 12
ATOM 20082 O O . ARG A 1 71 ? 30.884 -10.629 -17.808 1.00 0.00 71 ARG A O 12
ATOM 20103 N N . TYR A 1 72 ? 29.107 -11.364 -19.016 1.00 0.00 72 TYR A N 12
ATOM 20104 C CA . TYR A 1 72 ? 28.989 -12.682 -18.365 1.00 0.00 72 TYR A CA 12
ATOM 20105 C C . TYR A 1 72 ? 29.859 -13.699 -19.122 1.00 0.00 72 TYR A C 12
ATOM 20106 O O . TYR A 1 72 ? 29.661 -13.891 -20.326 1.00 0.00 72 TYR A O 12
ATOM 20124 N N . GLU A 1 73 ? 30.795 -14.357 -18.426 1.00 0.00 73 GLU A N 12
ATOM 20125 C CA . GLU A 1 73 ? 31.541 -15.498 -18.985 1.00 0.00 73 GLU A CA 12
ATOM 20126 C C . GLU A 1 73 ? 30.838 -16.785 -18.535 1.00 0.00 73 GLU A C 12
ATOM 20127 O O . GLU A 1 73 ? 31.047 -17.273 -17.418 1.00 0.00 73 GLU A O 12
ATOM 20139 N N . LYS A 1 74 ? 29.983 -17.309 -19.427 1.00 0.00 74 LYS A N 12
ATOM 20140 C CA . LYS A 1 74 ? 29.193 -18.529 -19.189 1.00 0.00 74 LYS A CA 12
ATOM 20141 C C . LYS A 1 74 ? 30.032 -19.767 -19.559 1.00 0.00 74 LYS A C 12
ATOM 20142 O O . LYS A 1 74 ? 30.518 -19.889 -20.689 1.00 0.00 74 LYS A O 12
ATOM 20161 N N . LYS A 1 75 ? 30.234 -20.661 -18.584 1.00 0.00 75 LYS A N 12
ATOM 20162 C CA . LYS A 1 75 ? 31.126 -21.823 -18.721 1.00 0.00 75 LYS A CA 12
ATOM 20163 C C . LYS A 1 75 ? 30.555 -23.017 -17.944 1.00 0.00 75 LYS A C 12
ATOM 20164 O O . LYS A 1 75 ? 29.967 -22.848 -16.875 1.00 0.00 75 LYS A O 12
ATOM 20183 N N . THR A 1 76 ? 30.713 -24.219 -18.513 1.00 0.00 76 THR A N 12
ATOM 20184 C CA . THR A 1 76 ? 30.331 -25.474 -17.856 1.00 0.00 76 THR A CA 12
ATOM 20185 C C . THR A 1 76 ? 31.583 -26.141 -17.251 1.00 0.00 76 THR A C 12
ATOM 20186 O O . THR A 1 76 ? 32.603 -26.287 -17.929 1.00 0.00 76 THR A O 12
ATOM 20197 N N . ALA A 1 77 ? 31.482 -26.524 -15.969 1.00 0.00 77 ALA A N 12
ATOM 20198 C CA . ALA A 1 77 ? 32.548 -27.207 -15.210 1.00 0.00 77 ALA A CA 12
ATOM 20199 C C . ALA A 1 77 ? 32.782 -28.648 -15.717 1.00 0.00 77 ALA A C 12
ATOM 20200 O O . ALA A 1 77 ? 31.981 -29.176 -16.497 1.00 0.00 77 ALA A O 12
ATOM 20207 N N . SER A 1 78 ? 33.868 -29.287 -15.229 1.00 0.00 78 SER A N 12
ATOM 20208 C CA . SER A 1 78 ? 34.240 -30.676 -15.595 1.00 0.00 78 SER A CA 12
ATOM 20209 C C . SER A 1 78 ? 33.178 -31.691 -15.115 1.00 0.00 78 SER A C 12
ATOM 20210 O O . SER A 1 78 ? 32.982 -32.737 -15.741 1.00 0.00 78 SER A O 12
ATOM 20218 N N . ASN A 1 79 ? 32.494 -31.365 -13.998 1.00 0.00 79 ASN A N 12
ATOM 20219 C CA . ASN A 1 79 ? 31.373 -32.178 -13.461 1.00 0.00 79 ASN A CA 12
ATOM 20220 C C . ASN A 1 79 ? 30.097 -32.050 -14.321 1.00 0.00 79 ASN A C 12
ATOM 20221 O O . ASN A 1 79 ? 29.158 -32.837 -14.163 1.00 0.00 79 ASN A O 12
ATOM 20232 N N . GLY A 1 80 ? 30.087 -31.077 -15.248 1.00 0.00 80 GLY A N 12
ATOM 20233 C CA . GLY A 1 80 ? 28.904 -30.766 -16.055 1.00 0.00 80 GLY A CA 12
ATOM 20234 C C . GLY A 1 80 ? 28.008 -29.730 -15.380 1.00 0.00 80 GLY A C 12
ATOM 20235 O O . GLY A 1 80 ? 26.834 -29.586 -15.737 1.00 0.00 80 GLY A O 12
ATOM 20239 N N . LYS A 1 81 ? 28.584 -28.997 -14.405 1.00 0.00 81 LYS A N 12
ATOM 20240 C CA . LYS A 1 81 ? 27.870 -27.962 -13.645 1.00 0.00 81 LYS A CA 12
ATOM 20241 C C . LYS A 1 81 ? 27.897 -26.633 -14.406 1.00 0.00 81 LYS A C 12
ATOM 20242 O O . LYS A 1 81 ? 28.965 -26.102 -14.681 1.00 0.00 81 LYS A O 12
ATOM 20261 N N . PHE A 1 82 ? 26.719 -26.096 -14.709 1.00 0.00 82 PHE A N 12
ATOM 20262 C CA . PHE A 1 82 ? 26.570 -24.838 -15.458 1.00 0.00 82 PHE A CA 12
ATOM 20263 C C . PHE A 1 82 ? 26.766 -23.649 -14.516 1.00 0.00 82 PHE A C 12
ATOM 20264 O O . PHE A 1 82 ? 26.265 -23.664 -13.397 1.00 0.00 82 PHE A O 12
ATOM 20281 N N . TYR A 1 83 ? 27.553 -22.661 -14.938 1.00 0.00 83 TYR A N 12
ATOM 20282 C CA . TYR A 1 83 ? 27.716 -21.403 -14.197 1.00 0.00 83 TYR A CA 12
ATOM 20283 C C . TYR A 1 83 ? 28.063 -20.264 -15.159 1.00 0.00 83 TYR A C 12
ATOM 20284 O O . TYR A 1 83 ? 28.274 -20.474 -16.355 1.00 0.00 83 TYR A O 12
ATOM 20302 N N . PHE A 1 84 ? 28.102 -19.061 -14.608 1.00 0.00 84 PHE A N 12
ATOM 20303 C CA . PHE A 1 84 ? 28.557 -17.854 -15.278 1.00 0.00 84 PHE A CA 12
ATOM 20304 C C . PHE A 1 84 ? 29.219 -16.949 -14.236 1.00 0.00 84 PHE A C 12
ATOM 20305 O O . PHE A 1 84 ? 28.780 -16.891 -13.071 1.00 0.00 84 PHE A O 12
ATOM 20322 N N . ASN A 1 85 ? 30.293 -16.273 -14.648 1.00 0.00 85 ASN A N 12
ATOM 20323 C CA . ASN A 1 85 ? 30.988 -15.282 -13.825 1.00 0.00 85 ASN A CA 12
ATOM 20324 C C . ASN A 1 85 ? 30.889 -13.910 -14.513 1.00 0.00 85 ASN A C 12
ATOM 20325 O O . ASN A 1 85 ? 31.458 -13.683 -15.582 1.00 0.00 85 ASN A O 12
ATOM 20336 N N . LEU A 1 86 ? 30.112 -13.013 -13.892 1.00 0.00 86 LEU A N 12
ATOM 20337 C CA . LEU A 1 86 ? 29.899 -11.644 -14.357 1.00 0.00 86 LEU A CA 12
ATOM 20338 C C . LEU A 1 86 ? 31.145 -10.835 -13.965 1.00 0.00 86 LEU A C 12
ATOM 20339 O O . LEU A 1 86 ? 31.568 -10.857 -12.799 1.00 0.00 86 LEU A O 12
ATOM 20355 N N . LYS A 1 87 ? 31.724 -10.142 -14.943 1.00 0.00 87 LYS A N 12
ATOM 20356 C CA . LYS A 1 87 ? 33.017 -9.467 -14.808 1.00 0.00 87 LYS A CA 12
ATOM 20357 C C . LYS A 1 87 ? 32.830 -7.946 -14.892 1.00 0.00 87 LYS A C 12
ATOM 20358 O O . LYS A 1 87 ? 31.954 -7.452 -15.619 1.00 0.00 87 LYS A O 12
ATOM 20377 N N . ALA A 1 88 ? 33.654 -7.218 -14.127 1.00 0.00 88 ALA A N 12
ATOM 20378 C CA . ALA A 1 88 ? 33.763 -5.755 -14.200 1.00 0.00 88 ALA A CA 12
ATOM 20379 C C . ALA A 1 88 ? 34.836 -5.369 -15.227 1.00 0.00 88 ALA A C 12
ATOM 20380 O O . ALA A 1 88 ? 35.595 -6.225 -15.706 1.00 0.00 88 ALA A O 12
ATOM 20387 N N . ALA A 1 89 ? 34.905 -4.066 -15.538 1.00 0.00 89 ALA A N 12
ATOM 20388 C CA . ALA A 1 89 ? 35.952 -3.499 -16.412 1.00 0.00 89 ALA A CA 12
ATOM 20389 C C . ALA A 1 89 ? 37.337 -3.530 -15.718 1.00 0.00 89 ALA A C 12
ATOM 20390 O O . ALA A 1 89 ? 38.365 -3.295 -16.356 1.00 0.00 89 ALA A O 12
ATOM 20397 N N . ASN A 1 90 ? 37.337 -3.810 -14.400 1.00 0.00 90 ASN A N 12
ATOM 20398 C CA . ASN A 1 90 ? 38.563 -3.981 -13.588 1.00 0.00 90 ASN A CA 12
ATOM 20399 C C . ASN A 1 90 ? 38.990 -5.464 -13.512 1.00 0.00 90 ASN A C 12
ATOM 20400 O O . ASN A 1 90 ? 39.962 -5.784 -12.821 1.00 0.00 90 ASN A O 12
ATOM 20411 N N . HIS A 1 91 ? 38.242 -6.348 -14.217 1.00 0.00 91 HIS A N 12
ATOM 20412 C CA . HIS A 1 91 ? 38.426 -7.830 -14.193 1.00 0.00 91 HIS A CA 12
ATOM 20413 C C . HIS A 1 91 ? 38.059 -8.449 -12.822 1.00 0.00 91 HIS A C 12
ATOM 20414 O O . HIS A 1 91 ? 38.418 -9.598 -12.534 1.00 0.00 91 HIS A O 12
ATOM 20429 N N . GLN A 1 92 ? 37.308 -7.691 -12.002 1.00 0.00 92 GLN A N 12
ATOM 20430 C CA . GLN A 1 92 ? 36.745 -8.186 -10.732 1.00 0.00 92 GLN A CA 12
ATOM 20431 C C . GLN A 1 92 ? 35.492 -9.015 -11.034 1.00 0.00 92 GLN A C 12
ATOM 20432 O O . GLN A 1 92 ? 34.602 -8.535 -11.744 1.00 0.00 92 GLN A O 12
ATOM 20446 N N . ILE A 1 93 ? 35.430 -10.263 -10.530 1.00 0.00 93 ILE A N 12
ATOM 20447 C CA . ILE A 1 93 ? 34.211 -11.072 -10.654 1.00 0.00 93 ILE A CA 12
ATOM 20448 C C . ILE A 1 93 ? 33.164 -10.500 -9.669 1.00 0.00 93 ILE A C 12
ATOM 20449 O O . ILE A 1 93 ? 33.176 -10.788 -8.469 1.00 0.00 93 ILE A O 12
ATOM 20465 N N . ILE A 1 94 ? 32.290 -9.657 -10.213 1.00 0.00 94 ILE A N 12
ATOM 20466 C CA . ILE A 1 94 ? 31.271 -8.914 -9.445 1.00 0.00 94 ILE A CA 12
ATOM 20467 C C . ILE A 1 94 ? 30.050 -9.789 -9.118 1.00 0.00 94 ILE A C 12
ATOM 20468 O O . ILE A 1 94 ? 29.216 -9.417 -8.285 1.00 0.00 94 ILE A O 12
ATOM 20484 N N . GLY A 1 95 ? 29.968 -10.942 -9.789 1.00 0.00 95 GLY A N 12
ATOM 20485 C CA . GLY A 1 95 ? 28.954 -11.948 -9.517 1.00 0.00 95 GLY A CA 12
ATOM 20486 C C . GLY A 1 95 ? 29.413 -13.295 -10.032 1.00 0.00 95 GLY A C 12
ATOM 20487 O O . GLY A 1 95 ? 29.848 -13.391 -11.166 1.00 0.00 95 GLY A O 12
ATOM 20491 N N . SER A 1 96 ? 29.340 -14.327 -9.194 1.00 0.00 96 SER A N 12
ATOM 20492 C CA . SER A 1 96 ? 29.733 -15.695 -9.565 1.00 0.00 96 SER A CA 12
ATOM 20493 C C . SER A 1 96 ? 28.649 -16.663 -9.081 1.00 0.00 96 SER A C 12
ATOM 20494 O O . SER A 1 96 ? 28.430 -16.812 -7.873 1.00 0.00 96 SER A O 12
ATOM 20502 N N . SER A 1 97 ? 27.931 -17.285 -10.027 1.00 0.00 97 SER A N 12
ATOM 20503 C CA . SER A 1 97 ? 26.912 -18.287 -9.700 1.00 0.00 97 SER A CA 12
ATOM 20504 C C . SER A 1 97 ? 27.602 -19.565 -9.198 1.00 0.00 97 SER A C 12
ATOM 20505 O O . SER A 1 97 ? 28.648 -19.960 -9.740 1.00 0.00 97 SER A O 12
ATOM 20513 N N . GLN A 1 98 ? 27.000 -20.188 -8.170 1.00 0.00 98 GLN A N 12
ATOM 20514 C CA . GLN A 1 98 ? 27.619 -21.272 -7.383 1.00 0.00 98 GLN A CA 12
ATOM 20515 C C . GLN A 1 98 ? 27.915 -22.491 -8.295 1.00 0.00 98 GLN A C 12
ATOM 20516 O O . GLN A 1 98 ? 29.069 -22.695 -8.700 1.00 0.00 98 GLN A O 12
ATOM 20530 N N . MET A 1 99 ? 26.864 -23.264 -8.620 1.00 0.00 99 MET A N 12
ATOM 20531 C CA . MET A 1 99 ? 26.895 -24.316 -9.654 1.00 0.00 99 MET A CA 12
ATOM 20532 C C . MET A 1 99 ? 25.470 -24.826 -9.879 1.00 0.00 99 MET A C 12
ATOM 20533 O O . MET A 1 99 ? 24.708 -25.027 -8.924 1.00 0.00 99 MET A O 12
ATOM 20547 N N . TYR A 1 100 ? 25.105 -24.966 -11.149 1.00 0.00 100 TYR A N 12
ATOM 20548 C CA . TYR A 1 100 ? 23.784 -25.430 -11.576 1.00 0.00 100 TYR A CA 12
ATOM 20549 C C . TYR A 1 100 ? 23.866 -26.881 -12.078 1.00 0.00 100 TYR A C 12
ATOM 20550 O O . TYR A 1 100 ? 24.792 -27.231 -12.810 1.00 0.00 100 TYR A O 12
ATOM 20568 N N . ALA A 1 101 ? 22.896 -27.707 -11.680 1.00 0.00 101 ALA A N 12
ATOM 20569 C CA . ALA A 1 101 ? 22.772 -29.097 -12.162 1.00 0.00 101 ALA A CA 12
ATOM 20570 C C . ALA A 1 101 ? 21.847 -29.164 -13.395 1.00 0.00 101 ALA A C 12
ATOM 20571 O O . ALA A 1 101 ? 21.955 -30.086 -14.215 1.00 0.00 101 ALA A O 12
ATOM 20578 N N . THR A 1 102 ? 20.938 -28.171 -13.514 1.00 0.00 102 THR A N 12
ATOM 20579 C CA . THR A 1 102 ? 19.936 -28.111 -14.581 1.00 0.00 102 THR A CA 12
ATOM 20580 C C . THR A 1 102 ? 20.195 -26.891 -15.479 1.00 0.00 102 THR A C 12
ATOM 20581 O O . THR A 1 102 ? 20.427 -25.782 -14.986 1.00 0.00 102 THR A O 12
ATOM 20592 N N . ALA A 1 103 ? 20.176 -27.113 -16.802 1.00 0.00 103 ALA A N 12
ATOM 20593 C CA . ALA A 1 103 ? 20.323 -26.048 -17.809 1.00 0.00 103 ALA A CA 12
ATOM 20594 C C . ALA A 1 103 ? 18.958 -25.394 -18.125 1.00 0.00 103 ALA A C 12
ATOM 20595 O O . ALA A 1 103 ? 18.904 -24.266 -18.634 1.00 0.00 103 ALA A O 12
ATOM 20602 N N . GLN A 1 104 ? 17.859 -26.120 -17.809 1.00 0.00 104 GLN A N 12
ATOM 20603 C CA . GLN A 1 104 ? 16.468 -25.669 -18.065 1.00 0.00 104 GLN A CA 12
ATOM 20604 C C . GLN A 1 104 ? 16.088 -24.454 -17.194 1.00 0.00 104 GLN A C 12
ATOM 20605 O O . GLN A 1 104 ? 15.339 -23.575 -17.638 1.00 0.00 104 GLN A O 12
ATOM 20619 N N . SER A 1 105 ? 16.633 -24.408 -15.962 1.00 0.00 105 SER A N 12
ATOM 20620 C CA . SER A 1 105 ? 16.328 -23.347 -14.986 1.00 0.00 105 SER A CA 12
ATOM 20621 C C . SER A 1 105 ? 16.989 -22.007 -15.374 1.00 0.00 105 SER A C 12
ATOM 20622 O O . SER A 1 105 ? 16.607 -20.960 -14.847 1.00 0.00 105 SER A O 12
ATOM 20630 N N . ARG A 1 106 ? 18.015 -22.069 -16.261 1.00 0.00 106 ARG A N 12
ATOM 20631 C CA . ARG A 1 106 ? 18.753 -20.879 -16.780 1.00 0.00 106 ARG A CA 12
ATOM 20632 C C . ARG A 1 106 ? 17.832 -19.893 -17.523 1.00 0.00 106 ARG A C 12
ATOM 20633 O O . ARG A 1 106 ? 18.135 -18.703 -17.570 1.00 0.00 106 ARG A O 12
ATOM 20654 N N . GLU A 1 107 ? 16.733 -20.400 -18.091 1.00 0.00 107 GLU A N 12
ATOM 20655 C CA . GLU A 1 107 ? 15.691 -19.572 -18.737 1.00 0.00 107 GLU A CA 12
ATOM 20656 C C . GLU A 1 107 ? 15.105 -18.555 -17.728 1.00 0.00 107 GLU A C 12
ATOM 20657 O O . GLU A 1 107 ? 15.038 -17.352 -17.995 1.00 0.00 107 GLU A O 12
ATOM 20669 N N . THR A 1 108 ? 14.729 -19.069 -16.548 1.00 0.00 108 THR A N 12
ATOM 20670 C CA . THR A 1 108 ? 14.193 -18.258 -15.440 1.00 0.00 108 THR A CA 12
ATOM 20671 C C . THR A 1 108 ? 15.327 -17.487 -14.723 1.00 0.00 108 THR A C 12
ATOM 20672 O O . THR A 1 108 ? 15.147 -16.336 -14.300 1.00 0.00 108 THR A O 12
ATOM 20683 N N . GLY A 1 109 ? 16.506 -18.138 -14.646 1.00 0.00 109 GLY A N 12
ATOM 20684 C CA . GLY A 1 109 ? 17.655 -17.633 -13.892 1.00 0.00 109 GLY A CA 12
ATOM 20685 C C . GLY A 1 109 ? 18.205 -16.334 -14.454 1.00 0.00 109 GLY A C 12
ATOM 20686 O O . GLY A 1 109 ? 18.337 -15.358 -13.723 1.00 0.00 109 GLY A O 12
ATOM 20690 N N . ILE A 1 110 ? 18.484 -16.332 -15.766 1.00 0.00 110 ILE A N 12
ATOM 20691 C CA . ILE A 1 110 ? 19.025 -15.163 -16.493 1.00 0.00 110 ILE A CA 12
ATOM 20692 C C . ILE A 1 110 ? 18.075 -13.949 -16.386 1.00 0.00 110 ILE A C 12
ATOM 20693 O O . ILE A 1 110 ? 18.524 -12.818 -16.154 1.00 0.00 110 ILE A O 12
ATOM 20709 N N . ALA A 1 111 ? 16.764 -14.215 -16.511 1.00 0.00 111 ALA A N 12
ATOM 20710 C CA . ALA A 1 111 ? 15.717 -13.187 -16.371 1.00 0.00 111 ALA A CA 12
ATOM 20711 C C . ALA A 1 111 ? 15.735 -12.570 -14.958 1.00 0.00 111 ALA A C 12
ATOM 20712 O O . ALA A 1 111 ? 15.576 -11.361 -14.800 1.00 0.00 111 ALA A O 12
ATOM 20719 N N . SER A 1 112 ? 15.969 -13.425 -13.946 1.00 0.00 112 SER A N 12
ATOM 20720 C CA . SER A 1 112 ? 16.019 -13.015 -12.533 1.00 0.00 112 SER A CA 12
ATOM 20721 C C . SER A 1 112 ? 17.322 -12.240 -12.206 1.00 0.00 112 SER A C 12
ATOM 20722 O O . SER A 1 112 ? 17.323 -11.383 -11.321 1.00 0.00 112 SER A O 12
ATOM 20730 N N . VAL A 1 113 ? 18.426 -12.552 -12.915 1.00 0.00 113 VAL A N 12
ATOM 20731 C CA . VAL A 1 113 ? 19.721 -11.851 -12.727 1.00 0.00 113 VAL A CA 12
ATOM 20732 C C . VAL A 1 113 ? 19.658 -10.440 -13.357 1.00 0.00 113 VAL A C 12
ATOM 20733 O O . VAL A 1 113 ? 20.247 -9.494 -12.834 1.00 0.00 113 VAL A O 12
ATOM 20746 N N . LYS A 1 114 ? 18.939 -10.315 -14.486 1.00 0.00 114 LYS A N 12
ATOM 20747 C CA . LYS A 1 114 ? 18.701 -9.008 -15.135 1.00 0.00 114 LYS A CA 12
ATOM 20748 C C . LYS A 1 114 ? 17.732 -8.138 -14.297 1.00 0.00 114 LYS A C 12
ATOM 20749 O O . LYS A 1 114 ? 18.021 -6.966 -14.014 1.00 0.00 114 LYS A O 12
ATOM 20768 N N . ALA A 1 115 ? 16.611 -8.745 -13.877 1.00 0.00 115 ALA A N 12
ATOM 20769 C CA . ALA A 1 115 ? 15.512 -8.042 -13.175 1.00 0.00 115 ALA A CA 12
ATOM 20770 C C . ALA A 1 115 ? 15.914 -7.624 -11.749 1.00 0.00 115 ALA A C 12
ATOM 20771 O O . ALA A 1 115 ? 15.757 -6.461 -11.364 1.00 0.00 115 ALA A O 12
ATOM 20778 N N . ASN A 1 116 ? 16.438 -8.586 -10.975 1.00 0.00 116 ASN A N 12
ATOM 20779 C CA . ASN A 1 116 ? 16.753 -8.391 -9.543 1.00 0.00 116 ASN A CA 12
ATOM 20780 C C . ASN A 1 116 ? 18.230 -8.022 -9.337 1.00 0.00 116 ASN A C 12
ATOM 20781 O O . ASN A 1 116 ? 18.626 -7.686 -8.223 1.00 0.00 116 ASN A O 12
ATOM 20792 N N . GLY A 1 117 ? 19.037 -8.082 -10.420 1.00 0.00 117 GLY A N 12
ATOM 20793 C CA . GLY A 1 117 ? 20.441 -7.639 -10.376 1.00 0.00 117 GLY A CA 12
ATOM 20794 C C . GLY A 1 117 ? 20.586 -6.127 -10.443 1.00 0.00 117 GLY A C 12
ATOM 20795 O O . GLY A 1 117 ? 21.612 -5.577 -10.040 1.00 0.00 117 GLY A O 12
ATOM 20799 N N . THR A 1 118 ? 19.539 -5.458 -10.961 1.00 0.00 118 THR A N 12
ATOM 20800 C CA . THR A 1 118 ? 19.463 -3.991 -11.014 1.00 0.00 118 THR A CA 12
ATOM 20801 C C . THR A 1 118 ? 18.995 -3.392 -9.666 1.00 0.00 118 THR A C 12
ATOM 20802 O O . THR A 1 118 ? 18.909 -2.166 -9.527 1.00 0.00 118 THR A O 12
ATOM 20813 N N . SER A 1 119 ? 18.703 -4.262 -8.678 1.00 0.00 119 SER A N 12
ATOM 20814 C CA . SER A 1 119 ? 18.254 -3.833 -7.355 1.00 0.00 119 SER A CA 12
ATOM 20815 C C . SER A 1 119 ? 19.425 -3.275 -6.532 1.00 0.00 119 SER A C 12
ATOM 20816 O O . SER A 1 119 ? 20.514 -3.847 -6.531 1.00 0.00 119 SER A O 12
ATOM 20824 N N . GLN A 1 120 ? 19.191 -2.140 -5.863 1.00 0.00 120 GLN A N 12
ATOM 20825 C CA . GLN A 1 120 ? 20.116 -1.591 -4.842 1.00 0.00 120 GLN A CA 12
ATOM 20826 C C . GLN A 1 120 ? 19.762 -2.139 -3.442 1.00 0.00 120 GLN A C 12
ATOM 20827 O O . GLN A 1 120 ? 20.431 -1.827 -2.450 1.00 0.00 120 GLN A O 12
ATOM 20841 N N . THR A 1 121 ? 18.674 -2.932 -3.385 1.00 0.00 121 THR A N 12
ATOM 20842 C CA . THR A 1 121 ? 18.159 -3.532 -2.158 1.00 0.00 121 THR A CA 12
ATOM 20843 C C . THR A 1 121 ? 19.156 -4.556 -1.589 1.00 0.00 121 THR A C 12
ATOM 20844 O O . THR A 1 121 ? 19.285 -5.657 -2.118 1.00 0.00 121 THR A O 12
ATOM 20855 N N . VAL A 1 122 ? 19.901 -4.149 -0.548 1.00 0.00 122 VAL A N 12
ATOM 20856 C CA . VAL A 1 122 ? 20.855 -5.021 0.153 1.00 0.00 122 VAL A CA 12
ATOM 20857 C C . VAL A 1 122 ? 20.413 -5.173 1.618 1.00 0.00 122 VAL A C 12
ATOM 20858 O O . VAL A 1 122 ? 19.920 -4.222 2.231 1.00 0.00 122 VAL A O 12
ATOM 20871 N N . LYS A 1 123 ? 20.584 -6.377 2.159 1.00 0.00 123 LYS A N 12
ATOM 20872 C CA . LYS A 1 123 ? 20.122 -6.745 3.510 1.00 0.00 123 LYS A CA 12
ATOM 20873 C C . LYS A 1 123 ? 21.345 -7.214 4.317 1.00 0.00 123 LYS A C 12
ATOM 20874 O O . LYS A 1 123 ? 22.219 -7.893 3.780 1.00 0.00 123 LYS A O 12
ATOM 20893 N N . ASP A 1 124 ? 21.417 -6.825 5.597 1.00 0.00 124 ASP A N 12
ATOM 20894 C CA . ASP A 1 124 ? 22.586 -7.109 6.457 1.00 0.00 124 ASP A CA 12
ATOM 20895 C C . ASP A 1 124 ? 22.594 -8.578 6.943 1.00 0.00 124 ASP A C 12
ATOM 20896 O O . ASP A 1 124 ? 21.625 -9.066 7.529 1.00 0.00 124 ASP A O 12
ATOM 20905 N N . ASN A 1 125 ? 23.702 -9.280 6.658 1.00 0.00 125 ASN A N 12
ATOM 20906 C CA . ASN A 1 125 ? 23.922 -10.678 7.095 1.00 0.00 125 ASN A CA 12
ATOM 20907 C C . ASN A 1 125 ? 25.343 -10.824 7.711 1.00 0.00 125 ASN A C 12
ATOM 20908 O O . ASN A 1 125 ? 25.605 -11.773 8.468 1.00 0.00 125 ASN A O 12
ATOM 20919 N N . THR A 1 126 ? 26.239 -9.849 7.399 1.00 0.00 126 THR A N 12
ATOM 20920 C CA . THR A 1 126 ? 27.617 -9.772 7.930 1.00 0.00 126 THR A CA 12
ATOM 20921 C C . THR A 1 126 ? 27.610 -9.596 9.459 1.00 0.00 126 THR A C 12
ATOM 20922 O O . THR A 1 126 ? 27.329 -8.506 9.972 1.00 0.00 126 THR A O 12
ATOM 20933 N N . GLY A 1 127 ? 27.854 -10.708 10.172 1.00 0.00 127 GLY A N 12
ATOM 20934 C CA . GLY A 1 127 ? 27.877 -10.720 11.637 1.00 0.00 127 GLY A CA 12
ATOM 20935 C C . GLY A 1 127 ? 26.487 -10.730 12.259 1.00 0.00 127 GLY A C 12
ATOM 20936 O O . GLY A 1 127 ? 26.350 -10.783 13.491 1.00 0.00 127 GLY A O 12
ATOM 20940 N N . SER A 1 128 ? 25.450 -10.674 11.403 1.00 0.00 128 SER A N 12
ATOM 20941 C CA . SER A 1 128 ? 24.053 -10.750 11.818 1.00 0.00 128 SER A CA 12
ATOM 20942 C C . SER A 1 128 ? 23.664 -12.231 11.895 1.00 0.00 128 SER A C 12
ATOM 20943 O O . SER A 1 128 ? 22.967 -12.768 11.021 1.00 0.00 128 SER A O 12
ATOM 20951 N N . ASN A 1 129 ? 24.177 -12.893 12.937 1.00 0.00 129 ASN A N 12
ATOM 20952 C CA . ASN A 1 129 ? 24.093 -14.352 13.097 1.00 0.00 129 ASN A CA 12
ATOM 20953 C C . ASN A 1 129 ? 23.513 -14.659 14.493 1.00 0.00 129 ASN A C 12
ATOM 20954 O O . ASN A 1 129 ? 22.281 -14.809 14.609 1.00 0.00 129 ASN A O 12
ATOM 20965 N N . GLY A 1 14 ? 7.201 -2.599 5.017 1.00 0.00 14 GLY A N 13
ATOM 20966 C CA . GLY A 1 14 ? 7.574 -3.646 4.050 1.00 0.00 14 GLY A CA 13
ATOM 20967 C C . GLY A 1 14 ? 6.864 -3.475 2.709 1.00 0.00 14 GLY A C 13
ATOM 20968 O O . GLY A 1 14 ? 5.634 -3.563 2.640 1.00 0.00 14 GLY A O 13
ATOM 20972 N N . VAL A 1 15 ? 7.640 -3.197 1.645 1.00 0.00 15 VAL A N 13
ATOM 20973 C CA . VAL A 1 15 ? 7.121 -3.115 0.263 1.00 0.00 15 VAL A CA 13
ATOM 20974 C C . VAL A 1 15 ? 7.197 -4.502 -0.396 1.00 0.00 15 VAL A C 13
ATOM 20975 O O . VAL A 1 15 ? 7.966 -5.366 0.046 1.00 0.00 15 VAL A O 13
ATOM 20988 N N . ILE A 1 16 ? 6.387 -4.721 -1.443 1.00 0.00 16 ILE A N 13
ATOM 20989 C CA . ILE A 1 16 ? 6.423 -5.974 -2.219 1.00 0.00 16 ILE A CA 13
ATOM 20990 C C . ILE A 1 16 ? 7.504 -5.882 -3.314 1.00 0.00 16 ILE A C 13
ATOM 20991 O O . ILE A 1 16 ? 7.677 -4.828 -3.940 1.00 0.00 16 ILE A O 13
ATOM 21007 N N . MET A 1 17 ? 8.247 -6.986 -3.497 1.00 0.00 17 MET A N 13
ATOM 21008 C CA . MET A 1 17 ? 9.287 -7.129 -4.536 1.00 0.00 17 MET A CA 13
ATOM 21009 C C . MET A 1 17 ? 9.729 -8.600 -4.616 1.00 0.00 17 MET A C 13
ATOM 21010 O O . MET A 1 17 ? 9.237 -9.448 -3.863 1.00 0.00 17 MET A O 13
ATOM 21024 N N . ALA A 1 18 ? 10.647 -8.895 -5.540 1.00 0.00 18 ALA A N 13
ATOM 21025 C CA . ALA A 1 18 ? 11.283 -10.212 -5.648 1.00 0.00 18 ALA A CA 13
ATOM 21026 C C . ALA A 1 18 ? 12.793 -10.024 -5.770 1.00 0.00 18 ALA A C 13
ATOM 21027 O O . ALA A 1 18 ? 13.263 -9.303 -6.657 1.00 0.00 18 ALA A O 13
ATOM 21034 N N . GLY A 1 19 ? 13.538 -10.640 -4.845 1.00 0.00 19 GLY A N 13
ATOM 21035 C CA . GLY A 1 19 ? 14.992 -10.655 -4.895 1.00 0.00 19 GLY A CA 13
ATOM 21036 C C . GLY A 1 19 ? 15.634 -9.580 -4.037 1.00 0.00 19 GLY A C 13
ATOM 21037 O O . GLY A 1 19 ? 15.294 -8.397 -4.153 1.00 0.00 19 GLY A O 13
ATOM 21041 N N . TRP A 1 20 ? 16.574 -10.006 -3.185 1.00 0.00 20 TRP A N 13
ATOM 21042 C CA . TRP A 1 20 ? 17.304 -9.132 -2.266 1.00 0.00 20 TRP A CA 13
ATOM 21043 C C . TRP A 1 20 ? 18.796 -9.511 -2.250 1.00 0.00 20 TRP A C 13
ATOM 21044 O O . TRP A 1 20 ? 19.159 -10.680 -2.450 1.00 0.00 20 TRP A O 13
ATOM 21065 N N . PHE A 1 21 ? 19.642 -8.507 -2.029 1.00 0.00 21 PHE A N 13
ATOM 21066 C CA . PHE A 1 21 ? 21.078 -8.679 -1.766 1.00 0.00 21 PHE A CA 13
ATOM 21067 C C . PHE A 1 21 ? 21.296 -8.780 -0.251 1.00 0.00 21 PHE A C 13
ATOM 21068 O O . PHE A 1 21 ? 20.546 -8.175 0.518 1.00 0.00 21 PHE A O 13
ATOM 21085 N N . GLU A 1 22 ? 22.302 -9.565 0.176 1.00 0.00 22 GLU A N 13
ATOM 21086 C CA . GLU A 1 22 ? 22.695 -9.685 1.592 1.00 0.00 22 GLU A CA 13
ATOM 21087 C C . GLU A 1 22 ? 24.217 -9.579 1.709 1.00 0.00 22 GLU A C 13
ATOM 21088 O O . GLU A 1 22 ? 24.950 -10.412 1.159 1.00 0.00 22 GLU A O 13
ATOM 21100 N N . LEU A 1 23 ? 24.677 -8.526 2.399 1.00 0.00 23 LEU A N 13
ATOM 21101 C CA . LEU A 1 23 ? 26.096 -8.306 2.673 1.00 0.00 23 LEU A CA 13
ATOM 21102 C C . LEU A 1 23 ? 26.508 -9.119 3.904 1.00 0.00 23 LEU A C 13
ATOM 21103 O O . LEU A 1 23 ? 26.252 -8.727 5.048 1.00 0.00 23 LEU A O 13
ATOM 21119 N N . SER A 1 24 ? 27.122 -10.266 3.641 1.00 0.00 24 SER A N 13
ATOM 21120 C CA . SER A 1 24 ? 27.608 -11.195 4.662 1.00 0.00 24 SER A CA 13
ATOM 21121 C C . SER A 1 24 ? 29.140 -11.159 4.692 1.00 0.00 24 SER A C 13
ATOM 21122 O O . SER A 1 24 ? 29.778 -10.943 3.655 1.00 0.00 24 SER A O 13
ATOM 21130 N N . LYS A 1 25 ? 29.731 -11.363 5.880 1.00 0.00 25 LYS A N 13
ATOM 21131 C CA . LYS A 1 25 ? 31.191 -11.497 6.020 1.00 0.00 25 LYS A CA 13
ATOM 21132 C C . LYS A 1 25 ? 31.570 -12.985 6.024 1.00 0.00 25 LYS A C 13
ATOM 21133 O O . LYS A 1 25 ? 30.835 -13.822 6.565 1.00 0.00 25 LYS A O 13
ATOM 21152 N N . SER A 1 26 ? 32.716 -13.291 5.414 1.00 0.00 26 SER A N 13
ATOM 21153 C CA . SER A 1 26 ? 33.215 -14.659 5.234 1.00 0.00 26 SER A CA 13
ATOM 21154 C C . SER A 1 26 ? 34.029 -15.120 6.459 1.00 0.00 26 SER A C 13
ATOM 21155 O O . SER A 1 26 ? 34.084 -14.418 7.478 1.00 0.00 26 SER A O 13
ATOM 21163 N N . SER A 1 27 ? 34.673 -16.299 6.346 1.00 0.00 27 SER A N 13
ATOM 21164 C CA . SER A 1 27 ? 35.628 -16.790 7.361 1.00 0.00 27 SER A CA 13
ATOM 21165 C C . SER A 1 27 ? 36.905 -15.912 7.372 1.00 0.00 27 SER A C 13
ATOM 21166 O O . SER A 1 27 ? 37.655 -15.892 8.354 1.00 0.00 27 SER A O 13
ATOM 21174 N N . ASP A 1 28 ? 37.121 -15.180 6.256 1.00 0.00 28 ASP A N 13
ATOM 21175 C CA . ASP A 1 28 ? 38.218 -14.201 6.109 1.00 0.00 28 ASP A CA 13
ATOM 21176 C C . ASP A 1 28 ? 37.843 -12.818 6.699 1.00 0.00 28 ASP A C 13
ATOM 21177 O O . ASP A 1 28 ? 38.652 -11.885 6.630 1.00 0.00 28 ASP A O 13
ATOM 21186 N N . ASN A 1 29 ? 36.591 -12.699 7.229 1.00 0.00 29 ASN A N 13
ATOM 21187 C CA . ASN A 1 29 ? 36.008 -11.432 7.753 1.00 0.00 29 ASN A CA 13
ATOM 21188 C C . ASN A 1 29 ? 35.714 -10.433 6.584 1.00 0.00 29 ASN A C 13
ATOM 21189 O O . ASN A 1 29 ? 35.355 -9.272 6.808 1.00 0.00 29 ASN A O 13
ATOM 21200 N N . GLN A 1 30 ? 35.827 -10.926 5.333 1.00 0.00 30 GLN A N 13
ATOM 21201 C CA . GLN A 1 30 ? 35.688 -10.103 4.115 1.00 0.00 30 GLN A CA 13
ATOM 21202 C C . GLN A 1 30 ? 34.229 -10.024 3.656 1.00 0.00 30 GLN A C 13
ATOM 21203 O O . GLN A 1 30 ? 33.436 -10.927 3.893 1.00 0.00 30 GLN A O 13
ATOM 21217 N N . PHE A 1 31 ? 33.921 -8.941 2.946 1.00 0.00 31 PHE A N 13
ATOM 21218 C CA . PHE A 1 31 ? 32.564 -8.574 2.555 1.00 0.00 31 PHE A CA 13
ATOM 21219 C C . PHE A 1 31 ? 32.206 -9.198 1.197 1.00 0.00 31 PHE A C 13
ATOM 21220 O O . PHE A 1 31 ? 32.919 -9.018 0.209 1.00 0.00 31 PHE A O 13
ATOM 21237 N N . ARG A 1 32 ? 31.094 -9.936 1.191 1.00 0.00 32 ARG A N 13
ATOM 21238 C CA . ARG A 1 32 ? 30.577 -10.667 0.028 1.00 0.00 32 ARG A CA 13
ATOM 21239 C C . ARG A 1 32 ? 29.055 -10.478 -0.043 1.00 0.00 32 ARG A C 13
ATOM 21240 O O . ARG A 1 32 ? 28.351 -10.661 0.959 1.00 0.00 32 ARG A O 13
ATOM 21261 N N . PHE A 1 33 ? 28.558 -10.103 -1.227 1.00 0.00 33 PHE A N 13
ATOM 21262 C CA . PHE A 1 33 ? 27.116 -10.005 -1.499 1.00 0.00 33 PHE A CA 13
ATOM 21263 C C . PHE A 1 33 ? 26.606 -11.336 -2.055 1.00 0.00 33 PHE A C 13
ATOM 21264 O O . PHE A 1 33 ? 27.235 -11.926 -2.934 1.00 0.00 33 PHE A O 13
ATOM 21281 N N . VAL A 1 34 ? 25.488 -11.824 -1.506 1.00 0.00 34 VAL A N 13
ATOM 21282 C CA . VAL A 1 34 ? 24.724 -12.929 -2.096 1.00 0.00 34 VAL A CA 13
ATOM 21283 C C . VAL A 1 34 ? 23.361 -12.379 -2.548 1.00 0.00 34 VAL A C 13
ATOM 21284 O O . VAL A 1 34 ? 22.692 -11.661 -1.800 1.00 0.00 34 VAL A O 13
ATOM 21297 N N . LEU A 1 35 ? 22.980 -12.688 -3.788 1.00 0.00 35 LEU A N 13
ATOM 21298 C CA . LEU A 1 35 ? 21.686 -12.300 -4.360 1.00 0.00 35 LEU A CA 13
ATOM 21299 C C . LEU A 1 35 ? 20.766 -13.515 -4.320 1.00 0.00 35 LEU A C 13
ATOM 21300 O O . LEU A 1 35 ? 21.019 -14.512 -5.003 1.00 0.00 35 LEU A O 13
ATOM 21316 N N . LYS A 1 36 ? 19.753 -13.448 -3.458 1.00 0.00 36 LYS A N 13
ATOM 21317 C CA . LYS A 1 36 ? 18.680 -14.438 -3.384 1.00 0.00 36 LYS A CA 13
ATOM 21318 C C . LYS A 1 36 ? 17.451 -13.891 -4.110 1.00 0.00 36 LYS A C 13
ATOM 21319 O O . LYS A 1 36 ? 17.201 -12.689 -4.085 1.00 0.00 36 LYS A O 13
ATOM 21338 N N . ALA A 1 37 ? 16.724 -14.776 -4.797 1.00 0.00 37 ALA A N 13
ATOM 21339 C CA . ALA A 1 37 ? 15.399 -14.473 -5.346 1.00 0.00 37 ALA A CA 13
ATOM 21340 C C . ALA A 1 37 ? 14.378 -14.285 -4.200 1.00 0.00 37 ALA A C 13
ATOM 21341 O O . ALA A 1 37 ? 14.692 -14.543 -3.029 1.00 0.00 37 ALA A O 13
ATOM 21348 N N . GLY A 1 38 ? 13.146 -13.867 -4.551 1.00 0.00 38 GLY A N 13
ATOM 21349 C CA . GLY A 1 38 ? 12.062 -13.712 -3.566 1.00 0.00 38 GLY A CA 13
ATOM 21350 C C . GLY A 1 38 ? 11.665 -15.037 -2.897 1.00 0.00 38 GLY A C 13
ATOM 21351 O O . GLY A 1 38 ? 11.049 -15.046 -1.824 1.00 0.00 38 GLY A O 13
ATOM 21355 N N . ASN A 1 39 ? 12.039 -16.153 -3.551 1.00 0.00 39 ASN A N 13
ATOM 21356 C CA . ASN A 1 39 ? 11.834 -17.526 -3.041 1.00 0.00 39 ASN A CA 13
ATOM 21357 C C . ASN A 1 39 ? 12.845 -17.898 -1.924 1.00 0.00 39 ASN A C 13
ATOM 21358 O O . ASN A 1 39 ? 12.767 -19.002 -1.357 1.00 0.00 39 ASN A O 13
ATOM 21369 N N . GLY A 1 40 ? 13.801 -16.994 -1.630 1.00 0.00 40 GLY A N 13
ATOM 21370 C CA . GLY A 1 40 ? 14.897 -17.277 -0.690 1.00 0.00 40 GLY A CA 13
ATOM 21371 C C . GLY A 1 40 ? 16.017 -18.106 -1.317 1.00 0.00 40 GLY A C 13
ATOM 21372 O O . GLY A 1 40 ? 16.977 -18.489 -0.641 1.00 0.00 40 GLY A O 13
ATOM 21376 N N . GLU A 1 41 ? 15.883 -18.370 -2.623 1.00 0.00 41 GLU A N 13
ATOM 21377 C CA . GLU A 1 41 ? 16.796 -19.216 -3.395 1.00 0.00 41 GLU A CA 13
ATOM 21378 C C . GLU A 1 41 ? 17.914 -18.348 -3.982 1.00 0.00 41 GLU A C 13
ATOM 21379 O O . GLU A 1 41 ? 17.634 -17.495 -4.826 1.00 0.00 41 GLU A O 13
ATOM 21391 N N . THR A 1 42 ? 19.159 -18.549 -3.520 1.00 0.00 42 THR A N 13
ATOM 21392 C CA . THR A 1 42 ? 20.327 -17.828 -4.040 1.00 0.00 42 THR A CA 13
ATOM 21393 C C . THR A 1 42 ? 20.516 -18.149 -5.538 1.00 0.00 42 THR A C 13
ATOM 21394 O O . THR A 1 42 ? 20.470 -19.314 -5.940 1.00 0.00 42 THR A O 13
ATOM 21405 N N . ILE A 1 43 ? 20.658 -17.095 -6.346 1.00 0.00 43 ILE A N 13
ATOM 21406 C CA . ILE A 1 43 ? 20.757 -17.178 -7.815 1.00 0.00 43 ILE A CA 13
ATOM 21407 C C . ILE A 1 43 ? 22.141 -16.685 -8.295 1.00 0.00 43 ILE A C 13
ATOM 21408 O O . ILE A 1 43 ? 22.599 -17.045 -9.384 1.00 0.00 43 ILE A O 13
ATOM 21424 N N . LEU A 1 44 ? 22.798 -15.873 -7.450 1.00 0.00 44 LEU A N 13
ATOM 21425 C CA . LEU A 1 44 ? 24.086 -15.229 -7.751 1.00 0.00 44 LEU A CA 13
ATOM 21426 C C . LEU A 1 44 ? 24.844 -15.023 -6.429 1.00 0.00 44 LEU A C 13
ATOM 21427 O O . LEU A 1 44 ? 24.226 -14.745 -5.400 1.00 0.00 44 LEU A O 13
ATOM 21443 N N . THR A 1 45 ? 26.172 -15.175 -6.464 1.00 0.00 45 THR A N 13
ATOM 21444 C CA . THR A 1 45 ? 27.048 -14.971 -5.295 1.00 0.00 45 THR A CA 13
ATOM 21445 C C . THR A 1 45 ? 28.329 -14.245 -5.742 1.00 0.00 45 THR A C 13
ATOM 21446 O O . THR A 1 45 ? 29.123 -14.807 -6.492 1.00 0.00 45 THR A O 13
ATOM 21457 N N . SER A 1 46 ? 28.498 -12.989 -5.298 1.00 0.00 46 SER A N 13
ATOM 21458 C CA . SER A 1 46 ? 29.707 -12.180 -5.557 1.00 0.00 46 SER A CA 13
ATOM 21459 C C . SER A 1 46 ? 30.923 -12.759 -4.791 1.00 0.00 46 SER A C 13
ATOM 21460 O O . SER A 1 46 ? 30.759 -13.603 -3.907 1.00 0.00 46 SER A O 13
ATOM 21468 N N . GLU A 1 47 ? 32.140 -12.314 -5.145 1.00 0.00 47 GLU A N 13
ATOM 21469 C CA . GLU A 1 47 ? 33.393 -12.794 -4.514 1.00 0.00 47 GLU A CA 13
ATOM 21470 C C . GLU A 1 47 ? 33.791 -11.959 -3.271 1.00 0.00 47 GLU A C 13
ATOM 21471 O O . GLU A 1 47 ? 33.016 -11.121 -2.790 1.00 0.00 47 GLU A O 13
ATOM 21483 N N . LEU A 1 48 ? 34.999 -12.237 -2.739 1.00 0.00 48 LEU A N 13
ATOM 21484 C CA . LEU A 1 48 ? 35.489 -11.662 -1.469 1.00 0.00 48 LEU A CA 13
ATOM 21485 C C . LEU A 1 48 ? 36.151 -10.295 -1.703 1.00 0.00 48 LEU A C 13
ATOM 21486 O O . LEU A 1 48 ? 37.134 -10.183 -2.445 1.00 0.00 48 LEU A O 13
ATOM 21502 N N . TYR A 1 49 ? 35.592 -9.262 -1.066 1.00 0.00 49 TYR A N 13
ATOM 21503 C CA . TYR A 1 49 ? 36.151 -7.903 -1.055 1.00 0.00 49 TYR A CA 13
ATOM 21504 C C . TYR A 1 49 ? 36.697 -7.600 0.347 1.00 0.00 49 TYR A C 13
ATOM 21505 O O . TYR A 1 49 ? 36.022 -7.870 1.336 1.00 0.00 49 TYR A O 13
ATOM 21523 N N . THR A 1 50 ? 37.922 -7.052 0.427 1.00 0.00 50 THR A N 13
ATOM 21524 C CA . THR A 1 50 ? 38.566 -6.697 1.710 1.00 0.00 50 THR A CA 13
ATOM 21525 C C . THR A 1 50 ? 37.732 -5.640 2.475 1.00 0.00 50 THR A C 13
ATOM 21526 O O . THR A 1 50 ? 37.542 -5.735 3.696 1.00 0.00 50 THR A O 13
ATOM 21537 N N . SER A 1 51 ? 37.216 -4.661 1.720 1.00 0.00 51 SER A N 13
ATOM 21538 C CA . SER A 1 51 ? 36.379 -3.570 2.237 1.00 0.00 51 SER A CA 13
ATOM 21539 C C . SER A 1 51 ? 34.999 -3.608 1.559 1.00 0.00 51 SER A C 13
ATOM 21540 O O . SER A 1 51 ? 34.887 -4.016 0.392 1.00 0.00 51 SER A O 13
ATOM 21548 N N . LYS A 1 52 ? 33.950 -3.182 2.296 1.00 0.00 52 LYS A N 13
ATOM 21549 C CA . LYS A 1 52 ? 32.579 -3.110 1.754 1.00 0.00 52 LYS A CA 13
ATOM 21550 C C . LYS A 1 52 ? 32.469 -2.018 0.687 1.00 0.00 52 LYS A C 13
ATOM 21551 O O . LYS A 1 52 ? 31.613 -2.106 -0.178 1.00 0.00 52 LYS A O 13
ATOM 21570 N N . THR A 1 53 ? 33.330 -0.987 0.789 1.00 0.00 53 THR A N 13
ATOM 21571 C CA . THR A 1 53 ? 33.447 0.090 -0.221 1.00 0.00 53 THR A CA 13
ATOM 21572 C C . THR A 1 53 ? 33.737 -0.488 -1.630 1.00 0.00 53 THR A C 13
ATOM 21573 O O . THR A 1 53 ? 33.216 0.011 -2.638 1.00 0.00 53 THR A O 13
ATOM 21584 N N . SER A 1 54 ? 34.566 -1.555 -1.663 1.00 0.00 54 SER A N 13
ATOM 21585 C CA . SER A 1 54 ? 34.877 -2.320 -2.889 1.00 0.00 54 SER A CA 13
ATOM 21586 C C . SER A 1 54 ? 33.647 -3.130 -3.345 1.00 0.00 54 SER A C 13
ATOM 21587 O O . SER A 1 54 ? 33.371 -3.247 -4.542 1.00 0.00 54 SER A O 13
ATOM 21595 N N . ALA A 1 55 ? 32.925 -3.685 -2.354 1.00 0.00 55 ALA A N 13
ATOM 21596 C CA . ALA A 1 55 ? 31.696 -4.473 -2.577 1.00 0.00 55 ALA A CA 13
ATOM 21597 C C . ALA A 1 55 ? 30.549 -3.591 -3.111 1.00 0.00 55 ALA A C 13
ATOM 21598 O O . ALA A 1 55 ? 29.686 -4.076 -3.848 1.00 0.00 55 ALA A O 13
ATOM 21605 N N . GLU A 1 56 ? 30.568 -2.290 -2.753 1.00 0.00 56 GLU A N 13
ATOM 21606 C CA . GLU A 1 56 ? 29.602 -1.298 -3.260 1.00 0.00 56 GLU A CA 13
ATOM 21607 C C . GLU A 1 56 ? 29.839 -1.055 -4.752 1.00 0.00 56 GLU A C 13
ATOM 21608 O O . GLU A 1 56 ? 28.893 -0.888 -5.524 1.00 0.00 56 GLU A O 13
ATOM 21620 N N . LYS A 1 57 ? 31.126 -1.023 -5.140 1.00 0.00 57 LYS A N 13
ATOM 21621 C CA . LYS A 1 57 ? 31.530 -0.934 -6.553 1.00 0.00 57 LYS A CA 13
ATOM 21622 C C . LYS A 1 57 ? 31.186 -2.241 -7.290 1.00 0.00 57 LYS A C 13
ATOM 21623 O O . LYS A 1 57 ? 30.858 -2.221 -8.473 1.00 0.00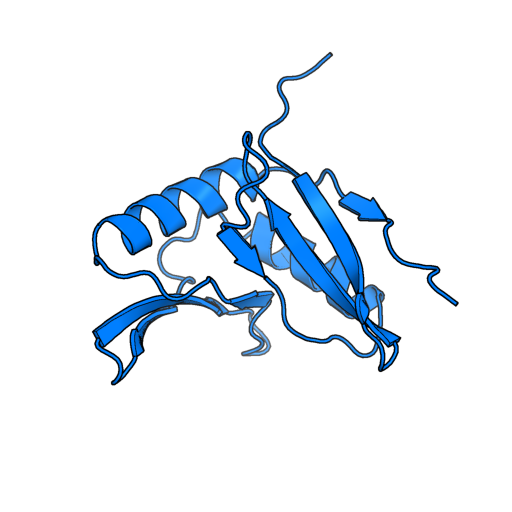 57 LYS A O 13
ATOM 21642 N N . GLY A 1 58 ? 31.242 -3.358 -6.545 1.00 0.00 58 GLY A N 13
ATOM 21643 C CA . GLY A 1 58 ? 30.908 -4.683 -7.055 1.00 0.00 58 GLY A CA 13
ATOM 21644 C C . GLY A 1 58 ? 29.441 -4.822 -7.439 1.00 0.00 58 GLY A C 13
ATOM 21645 O O . GLY A 1 58 ? 29.130 -5.263 -8.549 1.00 0.00 58 GLY A O 13
ATOM 21649 N N . ILE A 1 59 ? 28.534 -4.405 -6.528 1.00 0.00 59 ILE A N 13
ATOM 21650 C CA . ILE A 1 59 ? 27.076 -4.460 -6.770 1.00 0.00 59 ILE A CA 13
ATOM 21651 C C . ILE A 1 59 ? 26.643 -3.382 -7.793 1.00 0.00 59 ILE A C 13
ATOM 21652 O O . ILE A 1 59 ? 25.703 -3.592 -8.576 1.00 0.00 59 ILE A O 13
ATOM 21668 N N . ALA A 1 60 ? 27.350 -2.237 -7.796 1.00 0.00 60 ALA A N 13
ATOM 21669 C CA . ALA A 1 60 ? 27.141 -1.173 -8.800 1.00 0.00 60 ALA A CA 13
ATOM 21670 C C . ALA A 1 60 ? 27.497 -1.692 -10.203 1.00 0.00 60 ALA A C 13
ATOM 21671 O O . ALA A 1 60 ? 26.826 -1.367 -11.189 1.00 0.00 60 ALA A O 13
ATOM 21678 N N . SER A 1 61 ? 28.551 -2.531 -10.253 1.00 0.00 61 SER A N 13
ATOM 21679 C CA . SER A 1 61 ? 28.994 -3.182 -11.484 1.00 0.00 61 SER A CA 13
ATOM 21680 C C . SER A 1 61 ? 27.973 -4.248 -11.940 1.00 0.00 61 SER A C 13
ATOM 21681 O O . SER A 1 61 ? 27.595 -4.237 -13.096 1.00 0.00 61 SER A O 13
ATOM 21689 N N . VAL A 1 62 ? 27.486 -5.140 -11.023 1.00 0.00 62 VAL A N 13
ATOM 21690 C CA . VAL A 1 62 ? 26.573 -6.256 -11.422 1.00 0.00 62 VAL A CA 13
ATOM 21691 C C . VAL A 1 62 ? 25.255 -5.725 -12.022 1.00 0.00 62 VAL A C 13
ATOM 21692 O O . VAL A 1 62 ? 24.695 -6.327 -12.942 1.00 0.00 62 VAL A O 13
ATOM 21705 N N . ARG A 1 63 ? 24.790 -4.576 -11.498 1.00 0.00 63 ARG A N 13
ATOM 21706 C CA . ARG A 1 63 ? 23.533 -3.943 -11.927 1.00 0.00 63 ARG A CA 13
ATOM 21707 C C . ARG A 1 63 ? 23.755 -3.193 -13.272 1.00 0.00 63 ARG A C 13
ATOM 21708 O O . ARG A 1 63 ? 22.860 -3.154 -14.125 1.00 0.00 63 ARG A O 13
ATOM 21729 N N . SER A 1 64 ? 24.977 -2.639 -13.452 1.00 0.00 64 SER A N 13
ATOM 21730 C CA . SER A 1 64 ? 25.403 -1.969 -14.704 1.00 0.00 64 SER A CA 13
ATOM 21731 C C . SER A 1 64 ? 25.712 -3.002 -15.810 1.00 0.00 64 SER A C 13
ATOM 21732 O O . SER A 1 64 ? 25.612 -2.700 -17.004 1.00 0.00 64 SER A O 13
ATOM 21740 N N . ASN A 1 65 ? 26.090 -4.223 -15.390 1.00 0.00 65 ASN A N 13
ATOM 21741 C CA . ASN A 1 65 ? 26.495 -5.329 -16.293 1.00 0.00 65 ASN A CA 13
ATOM 21742 C C . ASN A 1 65 ? 25.337 -6.312 -16.512 1.00 0.00 65 ASN A C 13
ATOM 21743 O O . ASN A 1 65 ? 25.488 -7.301 -17.235 1.00 0.00 65 ASN A O 13
ATOM 21754 N N . SER A 1 66 ? 24.187 -6.021 -15.890 1.00 0.00 66 SER A N 13
ATOM 21755 C CA . SER A 1 66 ? 22.961 -6.809 -16.066 1.00 0.00 66 SER A CA 13
ATOM 21756 C C . SER A 1 66 ? 22.387 -6.677 -17.517 1.00 0.00 66 SER A C 13
ATOM 21757 O O . SER A 1 66 ? 21.915 -7.679 -18.071 1.00 0.00 66 SER A O 13
ATOM 21765 N N . PRO A 1 67 ? 22.395 -5.454 -18.177 1.00 0.00 67 PRO A N 13
ATOM 21766 C CA . PRO A 1 67 ? 22.134 -5.351 -19.638 1.00 0.00 67 PRO A CA 13
ATOM 21767 C C . PRO A 1 67 ? 23.310 -5.881 -20.511 1.00 0.00 67 PRO A C 13
ATOM 21768 O O . PRO A 1 67 ? 23.100 -6.280 -21.663 1.00 0.00 67 PRO A O 13
ATOM 21779 N N . GLN A 1 68 ? 24.540 -5.891 -19.952 1.00 0.00 68 GLN A N 13
ATOM 21780 C CA . GLN A 1 68 ? 25.751 -6.320 -20.683 1.00 0.00 68 GLN A CA 13
ATOM 21781 C C . GLN A 1 68 ? 25.841 -7.865 -20.716 1.00 0.00 68 GLN A C 13
ATOM 21782 O O . GLN A 1 68 ? 26.393 -8.490 -19.800 1.00 0.00 68 GLN A O 13
ATOM 21796 N N . GLU A 1 69 ? 25.260 -8.458 -21.774 1.00 0.00 69 GLU A N 13
ATOM 21797 C CA . GLU A 1 69 ? 25.239 -9.917 -21.994 1.00 0.00 69 GLU A CA 13
ATOM 21798 C C . GLU A 1 69 ? 26.662 -10.484 -22.224 1.00 0.00 69 GLU A C 13
ATOM 21799 O O . GLU A 1 69 ? 26.920 -11.663 -21.965 1.00 0.00 69 GLU A O 13
ATOM 21811 N N . GLU A 1 70 ? 27.578 -9.610 -22.688 1.00 0.00 70 GLU A N 13
ATOM 21812 C CA . GLU A 1 70 ? 28.994 -9.952 -22.937 1.00 0.00 70 GLU A CA 13
ATOM 21813 C C . GLU A 1 70 ? 29.785 -10.192 -21.630 1.00 0.00 70 GLU A C 13
ATOM 21814 O O . GLU A 1 70 ? 30.916 -10.691 -21.672 1.00 0.00 70 GLU A O 13
ATOM 21826 N N . ARG A 1 71 ? 29.209 -9.779 -20.487 1.00 0.00 71 ARG A N 13
ATOM 21827 C CA . ARG A 1 71 ? 29.816 -10.001 -19.162 1.00 0.00 71 ARG A CA 13
ATOM 21828 C C . ARG A 1 71 ? 29.327 -11.328 -18.553 1.00 0.00 71 ARG A C 13
ATOM 21829 O O . ARG A 1 71 ? 30.013 -11.906 -17.711 1.00 0.00 71 ARG A O 13
ATOM 21850 N N . TYR A 1 72 ? 28.137 -11.803 -18.994 1.00 0.00 72 TYR A N 13
ATOM 21851 C CA . TYR A 1 72 ? 27.581 -13.103 -18.573 1.00 0.00 72 TYR A CA 13
ATOM 21852 C C . TYR A 1 72 ? 28.332 -14.249 -19.297 1.00 0.00 72 TYR A C 13
ATOM 21853 O O . TYR A 1 72 ? 27.980 -14.618 -20.427 1.00 0.00 72 TYR A O 13
ATOM 21871 N N . GLU A 1 73 ? 29.343 -14.823 -18.628 1.00 0.00 73 GLU A N 13
ATOM 21872 C CA . GLU A 1 73 ? 30.232 -15.851 -19.209 1.00 0.00 73 GLU A CA 13
ATOM 21873 C C . GLU A 1 73 ? 29.737 -17.243 -18.823 1.00 0.00 73 GLU A C 13
ATOM 21874 O O . GLU A 1 73 ? 29.885 -17.649 -17.671 1.00 0.00 73 GLU A O 13
ATOM 21886 N N . LYS A 1 74 ? 29.141 -17.968 -19.774 1.00 0.00 74 LYS A N 13
ATOM 21887 C CA . LYS A 1 74 ? 28.573 -19.297 -19.517 1.00 0.00 74 LYS A CA 13
ATOM 21888 C C . LYS A 1 74 ? 29.607 -20.404 -19.778 1.00 0.00 74 LYS A C 13
ATOM 21889 O O . LYS A 1 74 ? 30.212 -20.475 -20.856 1.00 0.00 74 LYS A O 13
ATOM 21908 N N . LYS A 1 75 ? 29.852 -21.228 -18.747 1.00 0.00 75 LYS A N 13
ATOM 21909 C CA . LYS A 1 75 ? 30.742 -22.403 -18.830 1.00 0.00 75 LYS A CA 13
ATOM 21910 C C . LYS A 1 75 ? 30.028 -23.626 -18.252 1.00 0.00 75 LYS A C 13
ATOM 21911 O O . LYS A 1 75 ? 28.958 -23.515 -17.631 1.00 0.00 75 LYS A O 13
ATOM 21930 N N . THR A 1 76 ? 30.630 -24.791 -18.475 1.00 0.00 76 THR A N 13
ATOM 21931 C CA . THR A 1 76 ? 30.245 -26.029 -17.813 1.00 0.00 76 THR A CA 13
ATOM 21932 C C . THR A 1 76 ? 31.236 -26.290 -16.666 1.00 0.00 76 THR A C 13
ATOM 21933 O O . THR A 1 76 ? 32.432 -26.504 -16.909 1.00 0.00 76 THR A O 13
ATOM 21944 N N . ALA A 1 77 ? 30.729 -26.204 -15.427 1.00 0.00 77 ALA A N 13
ATOM 21945 C CA . ALA A 1 77 ? 31.475 -26.522 -14.197 1.00 0.00 77 ALA A CA 13
ATOM 21946 C C . ALA A 1 77 ? 32.070 -27.952 -14.224 1.00 0.00 77 ALA A C 13
ATOM 21947 O O . ALA A 1 77 ? 31.634 -28.804 -15.013 1.00 0.00 77 ALA A O 13
ATOM 21954 N N . SER A 1 78 ? 33.045 -28.209 -13.329 1.00 0.00 78 SER A N 13
ATOM 21955 C CA . SER A 1 78 ? 33.653 -29.552 -13.146 1.00 0.00 78 SER A CA 13
ATOM 21956 C C . SER A 1 78 ? 32.606 -30.582 -12.671 1.00 0.00 78 SER A C 13
ATOM 21957 O O . SER A 1 78 ? 32.788 -31.798 -12.812 1.00 0.00 78 SER A O 13
ATOM 21965 N N . ASN A 1 79 ? 31.507 -30.057 -12.110 1.00 0.00 79 ASN A N 13
ATOM 21966 C CA . ASN A 1 79 ? 30.353 -30.838 -11.624 1.00 0.00 79 ASN A CA 13
ATOM 21967 C C . ASN A 1 79 ? 29.389 -31.228 -12.780 1.00 0.00 79 ASN A C 13
ATOM 21968 O O . ASN A 1 79 ? 28.344 -31.846 -12.538 1.00 0.00 79 ASN A O 13
ATOM 21979 N N . GLY A 1 80 ? 29.756 -30.860 -14.029 1.00 0.00 80 GLY A N 13
ATOM 21980 C CA . GLY A 1 80 ? 28.951 -31.161 -15.220 1.00 0.00 80 GLY A CA 13
ATOM 21981 C C . GLY A 1 80 ? 27.715 -30.275 -15.358 1.00 0.00 80 GLY A C 13
ATOM 21982 O O . GLY A 1 80 ? 26.780 -30.606 -16.093 1.00 0.00 80 GLY A O 13
ATOM 21986 N N . LYS A 1 81 ? 27.727 -29.127 -14.661 1.00 0.00 81 LYS A N 13
ATOM 21987 C CA . LYS A 1 81 ? 26.577 -28.200 -14.592 1.00 0.00 81 LYS A CA 13
ATOM 21988 C C . LYS A 1 81 ? 26.859 -26.944 -15.432 1.00 0.00 81 LYS A C 13
ATOM 21989 O O . LYS A 1 81 ? 28.010 -26.602 -15.638 1.00 0.00 81 LYS A O 13
ATOM 22008 N N . PHE A 1 82 ? 25.811 -26.252 -15.891 1.00 0.00 82 PHE A N 13
ATOM 22009 C CA . PHE A 1 82 ? 25.953 -25.011 -16.684 1.00 0.00 82 PHE A CA 13
ATOM 22010 C C . PHE A 1 82 ? 25.619 -23.793 -15.810 1.00 0.00 82 PHE A C 13
ATOM 22011 O O . PHE A 1 82 ? 24.566 -23.756 -15.188 1.00 0.00 82 PHE A O 13
ATOM 22028 N N . TYR A 1 83 ? 26.513 -22.797 -15.789 1.00 0.00 83 TYR A N 13
ATOM 22029 C CA . TYR A 1 83 ? 26.354 -21.582 -14.963 1.00 0.00 83 TYR A CA 13
ATOM 22030 C C . TYR A 1 83 ? 27.018 -20.392 -15.678 1.00 0.00 83 TYR A C 13
ATOM 22031 O O . TYR A 1 83 ? 27.666 -20.576 -16.714 1.00 0.00 83 TYR A O 13
ATOM 22049 N N . PHE A 1 84 ? 26.864 -19.183 -15.118 1.00 0.00 84 PHE A N 13
ATOM 22050 C CA . PHE A 1 84 ? 27.449 -17.956 -15.684 1.00 0.00 84 PHE A CA 13
ATOM 22051 C C . PHE A 1 84 ? 28.216 -17.146 -14.623 1.00 0.00 84 PHE A C 13
ATOM 22052 O O . PHE A 1 84 ? 27.760 -16.994 -13.490 1.00 0.00 84 PHE A O 13
ATOM 22069 N N . ASN A 1 85 ? 29.404 -16.658 -14.998 1.00 0.00 85 ASN A N 13
ATOM 22070 C CA . ASN A 1 85 ? 30.176 -15.695 -14.202 1.00 0.00 85 ASN A CA 13
ATOM 22071 C C . ASN A 1 85 ? 30.030 -14.311 -14.831 1.00 0.00 85 ASN A C 13
ATOM 22072 O O . ASN A 1 85 ? 30.476 -14.093 -15.957 1.00 0.00 85 ASN A O 13
ATOM 22083 N N . LEU A 1 86 ? 29.407 -13.394 -14.094 1.00 0.00 86 LEU A N 13
ATOM 22084 C CA . LEU A 1 86 ? 29.295 -11.990 -14.479 1.00 0.00 86 LEU A CA 13
ATOM 22085 C C . LEU A 1 86 ? 30.632 -11.308 -14.121 1.00 0.00 86 LEU A C 13
ATOM 22086 O O . LEU A 1 86 ? 31.017 -11.266 -12.942 1.00 0.00 86 LEU A O 13
ATOM 22102 N N . LYS A 1 87 ? 31.372 -10.868 -15.162 1.00 0.00 87 LYS A N 13
ATOM 22103 C CA . LYS A 1 87 ? 32.721 -10.272 -15.026 1.00 0.00 87 LYS A CA 13
ATOM 22104 C C . LYS A 1 87 ? 32.654 -8.745 -15.027 1.00 0.00 87 LYS A C 13
ATOM 22105 O O . LYS A 1 87 ? 31.651 -8.163 -15.435 1.00 0.00 87 LYS A O 13
ATOM 22124 N N . ALA A 1 88 ? 33.750 -8.118 -14.584 1.00 0.00 88 ALA A N 13
ATOM 22125 C CA . ALA A 1 88 ? 33.906 -6.655 -14.538 1.00 0.00 88 ALA A CA 13
ATOM 22126 C C . ALA A 1 88 ? 34.869 -6.172 -15.636 1.00 0.00 88 ALA A C 13
ATOM 22127 O O . ALA A 1 88 ? 35.483 -6.980 -16.346 1.00 0.00 88 ALA A O 13
ATOM 22134 N N . ALA A 1 89 ? 34.999 -4.837 -15.738 1.00 0.00 89 ALA A N 13
ATOM 22135 C CA . ALA A 1 89 ? 35.940 -4.163 -16.658 1.00 0.00 89 ALA A CA 13
ATOM 22136 C C . ALA A 1 89 ? 37.401 -4.410 -16.236 1.00 0.00 89 ALA A C 13
ATOM 22137 O O . ALA A 1 89 ? 38.322 -4.378 -17.061 1.00 0.00 89 ALA A O 13
ATOM 22144 N N . ASN A 1 90 ? 37.591 -4.666 -14.929 1.00 0.00 90 ASN A N 13
ATOM 22145 C CA . ASN A 1 90 ? 38.899 -5.021 -14.341 1.00 0.00 90 ASN A CA 13
ATOM 22146 C C . ASN A 1 90 ? 39.135 -6.552 -14.398 1.00 0.00 90 ASN A C 13
ATOM 22147 O O . ASN A 1 90 ? 40.058 -7.058 -13.743 1.00 0.00 90 ASN A O 13
ATOM 22158 N N . HIS A 1 91 ? 38.277 -7.274 -15.173 1.00 0.00 91 HIS A N 13
ATOM 22159 C CA . HIS A 1 91 ? 38.333 -8.756 -15.355 1.00 0.00 91 HIS A CA 13
ATOM 22160 C C . HIS A 1 91 ? 38.040 -9.523 -14.039 1.00 0.00 91 HIS A C 13
ATOM 22161 O O . HIS A 1 91 ? 38.292 -10.732 -13.946 1.00 0.00 91 HIS A O 13
ATOM 22176 N N . GLN A 1 92 ? 37.470 -8.816 -13.044 1.00 0.00 92 GLN A N 13
ATOM 22177 C CA . GLN A 1 92 ? 37.147 -9.388 -11.719 1.00 0.00 92 GLN A CA 13
ATOM 22178 C C . GLN A 1 92 ? 35.800 -10.136 -11.778 1.00 0.00 92 GLN A C 13
ATOM 22179 O O . GLN A 1 92 ? 34.931 -9.780 -12.581 1.00 0.00 92 GLN A O 13
ATOM 22193 N N . ILE A 1 93 ? 35.627 -11.167 -10.931 1.00 0.00 93 ILE A N 13
ATOM 22194 C CA . ILE A 1 93 ? 34.357 -11.892 -10.826 1.00 0.00 93 ILE A CA 13
ATOM 22195 C C . ILE A 1 93 ? 33.492 -11.153 -9.793 1.00 0.00 93 ILE A C 13
ATOM 22196 O O . ILE A 1 93 ? 33.673 -11.303 -8.583 1.00 0.00 93 ILE A O 13
ATOM 22212 N N . ILE A 1 94 ? 32.593 -10.304 -10.301 1.00 0.00 94 ILE A N 13
ATOM 22213 C CA . ILE A 1 94 ? 31.658 -9.512 -9.471 1.00 0.00 94 ILE A CA 13
ATOM 22214 C C . ILE A 1 94 ? 30.395 -10.329 -9.142 1.00 0.00 94 ILE A C 13
ATOM 22215 O O . ILE A 1 94 ? 29.587 -9.923 -8.305 1.00 0.00 94 ILE A O 13
ATOM 22231 N N . GLY A 1 95 ? 30.243 -11.483 -9.813 1.00 0.00 95 GLY A N 13
ATOM 22232 C CA . GLY A 1 95 ? 29.148 -12.404 -9.546 1.00 0.00 95 GLY A CA 13
ATOM 22233 C C . GLY A 1 95 ? 29.390 -13.767 -10.173 1.00 0.00 95 GLY A C 13
ATOM 22234 O O . GLY A 1 95 ? 29.535 -13.870 -11.385 1.00 0.00 95 GLY A O 13
ATOM 22238 N N . SER A 1 96 ? 29.497 -14.801 -9.340 1.00 0.00 96 SER A N 13
ATOM 22239 C CA . SER A 1 96 ? 29.498 -16.199 -9.780 1.00 0.00 96 SER A CA 13
ATOM 22240 C C . SER A 1 96 ? 28.120 -16.805 -9.462 1.00 0.00 96 SER A C 13
ATOM 22241 O O . SER A 1 96 ? 27.733 -16.893 -8.288 1.00 0.00 96 SER A O 13
ATOM 22249 N N . SER A 1 97 ? 27.367 -17.155 -10.510 1.00 0.00 97 SER A N 13
ATOM 22250 C CA . SER A 1 97 ? 26.022 -17.723 -10.369 1.00 0.00 97 SER A CA 13
ATOM 22251 C C . SER A 1 97 ? 26.089 -19.173 -9.880 1.00 0.00 97 SER A C 13
ATOM 22252 O O . SER A 1 97 ? 27.157 -19.810 -9.897 1.00 0.00 97 SER A O 13
ATOM 22260 N N . GLN A 1 98 ? 24.927 -19.674 -9.457 1.00 0.00 98 GLN A N 13
ATOM 22261 C CA . GLN A 1 98 ? 24.766 -21.047 -8.979 1.00 0.00 98 GLN A CA 13
ATOM 22262 C C . GLN A 1 98 ? 24.797 -22.003 -10.169 1.00 0.00 98 GLN A C 13
ATOM 22263 O O . GLN A 1 98 ? 24.364 -21.643 -11.268 1.00 0.00 98 GLN A O 13
ATOM 22277 N N . MET A 1 99 ? 25.316 -23.210 -9.949 1.00 0.00 99 MET A N 13
ATOM 22278 C CA . MET A 1 99 ? 25.445 -24.208 -11.012 1.00 0.00 99 MET A CA 13
ATOM 22279 C C . MET A 1 99 ? 24.055 -24.813 -11.326 1.00 0.00 99 MET A C 13
ATOM 22280 O O . MET A 1 99 ? 23.390 -25.387 -10.447 1.00 0.00 99 MET A O 13
ATOM 22294 N N . TYR A 1 100 ? 23.600 -24.618 -12.576 1.00 0.00 100 TYR A N 13
ATOM 22295 C CA . TYR A 1 100 ? 22.269 -25.061 -13.045 1.00 0.00 100 TYR A CA 13
ATOM 22296 C C . TYR A 1 100 ? 22.368 -26.424 -13.750 1.00 0.00 100 TYR A C 13
ATOM 22297 O O . TYR A 1 100 ? 23.453 -26.841 -14.160 1.00 0.00 100 TYR A O 13
ATOM 22315 N N . ALA A 1 101 ? 21.208 -27.086 -13.911 1.00 0.00 101 ALA A N 13
ATOM 22316 C CA . ALA A 1 101 ? 21.112 -28.426 -14.522 1.00 0.00 101 ALA A CA 13
ATOM 22317 C C . ALA A 1 101 ? 21.574 -28.404 -15.993 1.00 0.00 101 ALA A C 13
ATOM 22318 O O . ALA A 1 101 ? 22.441 -29.184 -16.409 1.00 0.00 101 ALA A O 13
ATOM 22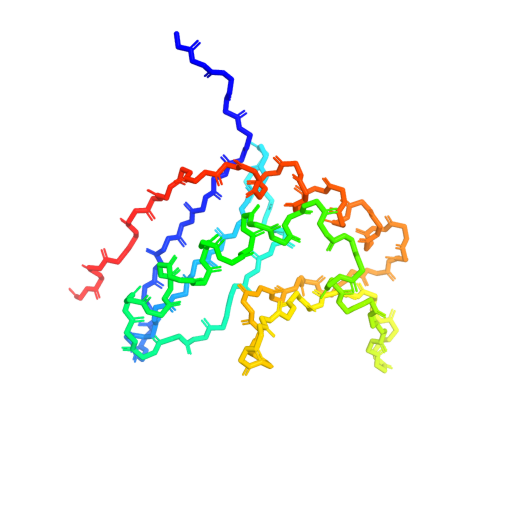325 N N . THR A 1 102 ? 20.967 -27.488 -16.759 1.00 0.00 102 THR A N 13
ATOM 22326 C CA . THR A 1 102 ? 21.215 -27.312 -18.198 1.00 0.00 102 THR A CA 13
ATOM 22327 C C . THR A 1 102 ? 21.538 -25.837 -18.518 1.00 0.00 102 THR A C 13
ATOM 22328 O O . THR A 1 102 ? 21.479 -24.961 -17.639 1.00 0.00 102 THR A O 13
ATOM 22339 N N . ALA A 1 103 ? 21.866 -25.585 -19.796 1.00 0.00 103 ALA A N 13
ATOM 22340 C CA . ALA A 1 103 ? 22.069 -24.234 -20.343 1.00 0.00 103 ALA A CA 13
ATOM 22341 C C . ALA A 1 103 ? 20.726 -23.486 -20.476 1.00 0.00 103 ALA A C 13
ATOM 22342 O O . ALA A 1 103 ? 20.694 -22.260 -20.555 1.00 0.00 103 ALA A O 13
ATOM 22349 N N . GLN A 1 104 ? 19.627 -24.257 -20.506 1.00 0.00 104 GLN A N 13
ATOM 22350 C CA . GLN A 1 104 ? 18.256 -23.727 -20.580 1.00 0.00 104 GLN A CA 13
ATOM 22351 C C . GLN A 1 104 ? 17.827 -23.148 -19.216 1.00 0.00 104 GLN A C 13
ATOM 22352 O O . GLN A 1 104 ? 17.230 -22.065 -19.146 1.00 0.00 104 GLN A O 13
ATOM 22366 N N . SER A 1 105 ? 18.154 -23.871 -18.131 1.00 0.00 105 SER A N 13
ATOM 22367 C CA . SER A 1 105 ? 17.902 -23.404 -16.751 1.00 0.00 105 SER A CA 13
ATOM 22368 C C . SER A 1 105 ? 18.821 -22.209 -16.391 1.00 0.00 105 SER A C 13
ATOM 22369 O O . SER A 1 105 ? 18.513 -21.433 -15.477 1.00 0.00 105 SER A O 13
ATOM 22377 N N . ARG A 1 106 ? 19.961 -22.080 -17.121 1.00 0.00 106 ARG A N 13
ATOM 22378 C CA . ARG A 1 106 ? 20.830 -20.885 -17.039 1.00 0.00 106 ARG A CA 13
ATOM 22379 C C . ARG A 1 106 ? 20.068 -19.631 -17.502 1.00 0.00 106 ARG A C 13
ATOM 22380 O O . ARG A 1 106 ? 20.191 -18.577 -16.890 1.00 0.00 106 ARG A O 13
ATOM 22401 N N . GLU A 1 107 ? 19.283 -19.767 -18.596 1.00 0.00 107 GLU A N 13
ATOM 22402 C CA . GLU A 1 107 ? 18.528 -18.637 -19.205 1.00 0.00 107 GLU A CA 13
ATOM 22403 C C . GLU A 1 107 ? 17.454 -18.109 -18.242 1.00 0.00 107 GLU A C 13
ATOM 22404 O O . GLU A 1 107 ? 17.195 -16.900 -18.185 1.00 0.00 107 GLU A O 13
ATOM 22416 N N . THR A 1 108 ? 16.847 -19.040 -17.487 1.00 0.00 108 THR A N 13
ATOM 22417 C CA . THR A 1 108 ? 15.925 -18.717 -16.390 1.00 0.00 108 THR A CA 13
ATOM 22418 C C . THR A 1 108 ? 16.682 -17.957 -15.272 1.00 0.00 108 THR A C 13
ATOM 22419 O O . THR A 1 108 ? 16.145 -17.027 -14.666 1.00 0.00 108 THR A O 13
ATOM 22430 N N . GLY A 1 109 ? 17.953 -18.363 -15.049 1.00 0.00 109 GLY A N 13
ATOM 22431 C CA . GLY A 1 109 ? 18.839 -17.709 -14.081 1.00 0.00 109 GLY A CA 13
ATOM 22432 C C . GLY A 1 109 ? 19.302 -16.318 -14.520 1.00 0.00 109 GLY A C 13
ATOM 22433 O O . GLY A 1 109 ? 19.539 -15.456 -13.676 1.00 0.00 109 GLY A O 13
ATOM 22437 N N . ILE A 1 110 ? 19.440 -16.109 -15.849 1.00 0.00 110 ILE A N 13
ATOM 22438 C CA . ILE A 1 110 ? 19.774 -14.789 -16.434 1.00 0.00 110 ILE A CA 13
ATOM 22439 C C . ILE A 1 110 ? 18.620 -13.818 -16.146 1.00 0.00 110 ILE A C 13
ATOM 22440 O O . ILE A 1 110 ? 18.825 -12.715 -15.624 1.00 0.00 110 ILE A O 13
ATOM 22456 N N . ALA A 1 111 ? 17.403 -14.293 -16.459 1.00 0.00 111 ALA A N 13
ATOM 22457 C CA . ALA A 1 111 ? 16.150 -13.568 -16.228 1.00 0.00 111 ALA A CA 13
ATOM 22458 C C . ALA A 1 111 ? 15.926 -13.298 -14.729 1.00 0.00 111 ALA A C 13
ATOM 22459 O O . ALA A 1 111 ? 15.394 -12.247 -14.353 1.00 0.00 111 ALA A O 13
ATOM 22466 N N . SER A 1 112 ? 16.356 -14.256 -13.884 1.00 0.00 112 SER A N 13
ATOM 22467 C CA . SER A 1 112 ? 16.204 -14.159 -12.426 1.00 0.00 112 SER A CA 13
ATOM 22468 C C . SER A 1 112 ? 17.121 -13.050 -11.867 1.00 0.00 112 SER A C 13
ATOM 22469 O O . SER A 1 112 ? 16.647 -12.134 -11.214 1.00 0.00 112 SER A O 13
ATOM 22477 N N . VAL A 1 113 ? 18.431 -13.115 -12.198 1.00 0.00 113 VAL A N 13
ATOM 22478 C CA . VAL A 1 113 ? 19.445 -12.120 -11.751 1.00 0.00 113 VAL A CA 13
ATOM 22479 C C . VAL A 1 113 ? 19.120 -10.707 -12.292 1.00 0.00 113 VAL A C 13
ATOM 22480 O O . VAL A 1 113 ? 19.389 -9.698 -11.635 1.00 0.00 113 VAL A O 13
ATOM 22493 N N . LYS A 1 114 ? 18.509 -10.663 -13.478 1.00 0.00 114 LYS A N 13
ATOM 22494 C CA . LYS A 1 114 ? 18.100 -9.412 -14.130 1.00 0.00 114 LYS A CA 13
ATOM 22495 C C . LYS A 1 114 ? 16.920 -8.753 -13.374 1.00 0.00 114 LYS A C 13
ATOM 22496 O O . LYS A 1 114 ? 16.983 -7.573 -13.010 1.00 0.00 114 LYS A O 13
ATOM 22515 N N . ALA A 1 115 ? 15.873 -9.550 -13.107 1.00 0.00 115 ALA A N 13
ATOM 22516 C CA . ALA A 1 115 ? 14.604 -9.060 -12.521 1.00 0.00 115 ALA A CA 13
ATOM 22517 C C . ALA A 1 115 ? 14.661 -8.943 -10.978 1.00 0.00 115 ALA A C 13
ATOM 22518 O O . ALA A 1 115 ? 13.836 -8.249 -10.374 1.00 0.00 115 ALA A O 13
ATOM 22525 N N . ASN A 1 116 ? 15.622 -9.638 -10.354 1.00 0.00 116 ASN A N 13
ATOM 22526 C CA . ASN A 1 116 ? 15.819 -9.631 -8.880 1.00 0.00 116 ASN A CA 13
ATOM 22527 C C . ASN A 1 116 ? 16.975 -8.696 -8.498 1.00 0.00 116 ASN A C 13
ATOM 22528 O O . ASN A 1 116 ? 16.973 -8.105 -7.419 1.00 0.00 116 ASN A O 13
ATOM 22539 N N . GLY A 1 117 ? 17.961 -8.576 -9.402 1.00 0.00 117 GLY A N 13
ATOM 22540 C CA . GLY A 1 117 ? 19.137 -7.724 -9.180 1.00 0.00 117 GLY A CA 13
ATOM 22541 C C . GLY A 1 117 ? 18.872 -6.240 -9.423 1.00 0.00 117 GLY A C 13
ATOM 22542 O O . GLY A 1 117 ? 19.647 -5.384 -8.976 1.00 0.00 117 GLY A O 13
ATOM 22546 N N . THR A 1 118 ? 17.764 -5.937 -10.134 1.00 0.00 118 THR A N 13
ATOM 22547 C CA . THR A 1 118 ? 17.335 -4.551 -10.423 1.00 0.00 118 THR A CA 13
ATOM 22548 C C . THR A 1 118 ? 16.802 -3.839 -9.150 1.00 0.00 118 THR A C 13
ATOM 22549 O O . THR A 1 118 ? 16.666 -2.602 -9.129 1.00 0.00 118 THR A O 13
ATOM 22560 N N . SER A 1 119 ? 16.512 -4.635 -8.090 1.00 0.00 119 SER A N 13
ATOM 22561 C CA . SER A 1 119 ? 16.064 -4.112 -6.784 1.00 0.00 119 SER A CA 13
ATOM 22562 C C . SER A 1 119 ? 17.188 -3.293 -6.125 1.00 0.00 119 SER A C 13
ATOM 22563 O O . SER A 1 119 ? 16.933 -2.227 -5.550 1.00 0.00 119 SER A O 13
ATOM 22571 N N . GLN A 1 120 ? 18.432 -3.843 -6.201 1.00 0.00 120 GLN A N 13
ATOM 22572 C CA . GLN A 1 120 ? 19.666 -3.225 -5.648 1.00 0.00 120 GLN A CA 13
ATOM 22573 C C . GLN A 1 120 ? 19.538 -3.000 -4.109 1.00 0.00 120 GLN A C 13
ATOM 22574 O O . GLN A 1 120 ? 20.295 -2.239 -3.495 1.00 0.00 120 GLN A O 13
ATOM 22588 N N . THR A 1 121 ? 18.591 -3.740 -3.494 1.00 0.00 121 THR A N 13
ATOM 22589 C CA . THR A 1 121 ? 18.225 -3.601 -2.082 1.00 0.00 121 THR A CA 13
ATOM 22590 C C . THR A 1 121 ? 19.093 -4.538 -1.235 1.00 0.00 121 THR A C 13
ATOM 22591 O O . THR A 1 121 ? 18.904 -5.756 -1.263 1.00 0.00 121 THR A O 13
ATOM 22602 N N . VAL A 1 122 ? 20.069 -3.954 -0.525 1.00 0.00 122 VAL A N 13
ATOM 22603 C CA . VAL A 1 122 ? 21.037 -4.712 0.289 1.00 0.00 122 VAL A CA 13
ATOM 22604 C C . VAL A 1 122 ? 20.518 -4.901 1.723 1.00 0.00 122 VAL A C 13
ATOM 22605 O O . VAL A 1 122 ? 19.813 -4.042 2.267 1.00 0.00 122 VAL A O 13
ATOM 22618 N N . LYS A 1 123 ? 20.834 -6.066 2.286 1.00 0.00 123 LYS A N 13
ATOM 22619 C CA . LYS A 1 123 ? 20.563 -6.417 3.678 1.00 0.00 123 LYS A CA 13
ATOM 22620 C C . LYS A 1 123 ? 21.906 -6.657 4.358 1.00 0.00 123 LYS A C 13
ATOM 22621 O O . LYS A 1 123 ? 22.534 -7.705 4.165 1.00 0.00 123 LYS A O 13
ATOM 22640 N N . ASP A 1 124 ? 22.370 -5.653 5.106 1.00 0.00 124 ASP A N 13
ATOM 22641 C CA . ASP A 1 124 ? 23.653 -5.702 5.805 1.00 0.00 124 ASP A CA 13
ATOM 22642 C C . ASP A 1 124 ? 23.566 -6.707 6.969 1.00 0.00 124 ASP A C 13
ATOM 22643 O O . ASP A 1 124 ? 23.014 -6.416 8.037 1.00 0.00 124 ASP A O 13
ATOM 22652 N N . ASN A 1 125 ? 24.059 -7.920 6.690 1.00 0.00 125 ASN A N 13
ATOM 22653 C CA . ASN A 1 125 ? 24.022 -9.073 7.611 1.00 0.00 125 ASN A CA 13
ATOM 22654 C C . ASN A 1 125 ? 25.361 -9.211 8.380 1.00 0.00 125 ASN A C 13
ATOM 22655 O O . ASN A 1 125 ? 25.580 -10.182 9.115 1.00 0.00 125 ASN A O 13
ATOM 22666 N N . THR A 1 126 ? 26.239 -8.199 8.230 1.00 0.00 126 THR A N 13
ATOM 22667 C CA . THR A 1 126 ? 27.553 -8.170 8.887 1.00 0.00 126 THR A CA 13
ATOM 22668 C C . THR A 1 126 ? 27.363 -8.034 10.416 1.00 0.00 126 THR A C 13
ATOM 22669 O O . THR A 1 126 ? 26.781 -7.057 10.893 1.00 0.00 126 THR A O 13
ATOM 22680 N N . GLY A 1 127 ? 27.804 -9.062 11.164 1.00 0.00 127 GLY A N 13
ATOM 22681 C CA . GLY A 1 127 ? 27.617 -9.126 12.617 1.00 0.00 127 GLY A CA 13
ATOM 22682 C C . GLY A 1 127 ? 26.662 -10.246 13.003 1.00 0.00 127 GLY A C 13
ATOM 22683 O O . GLY A 1 127 ? 26.978 -11.074 13.867 1.00 0.00 127 GLY A O 13
ATOM 22687 N N . SER A 1 128 ? 25.506 -10.293 12.318 1.00 0.00 128 SER A N 13
ATOM 22688 C CA . SER A 1 128 ? 24.495 -11.347 12.508 1.00 0.00 128 SER A CA 13
ATOM 22689 C C . SER A 1 128 ? 24.803 -12.531 11.565 1.00 0.00 128 SER A C 13
ATOM 22690 O O . SER A 1 128 ? 24.155 -12.715 10.533 1.00 0.00 128 SER A O 13
ATOM 22698 N N . ASN A 1 129 ? 25.837 -13.308 11.935 1.00 0.00 129 ASN A N 13
ATOM 22699 C CA . ASN A 1 129 ? 26.389 -14.393 11.097 1.00 0.00 129 ASN A CA 13
ATOM 22700 C C . ASN A 1 129 ? 25.411 -15.593 11.056 1.00 0.00 129 ASN A C 13
ATOM 22701 O O . ASN A 1 129 ? 24.793 -15.844 10.000 1.00 0.00 129 ASN A O 13
ATOM 22712 N N . GLY A 1 14 ? 3.041 -1.152 -11.714 1.00 0.00 14 GLY A N 14
ATOM 22713 C CA . GLY A 1 14 ? 3.188 -2.402 -12.488 1.00 0.00 14 GLY A CA 14
ATOM 22714 C C . GLY A 1 14 ? 3.873 -3.485 -11.672 1.00 0.00 14 GLY A C 14
ATOM 22715 O O . GLY A 1 14 ? 3.416 -3.808 -10.570 1.00 0.00 14 GLY A O 14
ATOM 22719 N N . VAL A 1 15 ? 4.974 -4.043 -12.209 1.00 0.00 15 VAL A N 14
ATOM 22720 C CA . VAL A 1 15 ? 5.797 -5.046 -11.503 1.00 0.00 15 VAL A CA 14
ATOM 22721 C C . VAL A 1 15 ? 6.799 -4.353 -10.561 1.00 0.00 15 VAL A C 14
ATOM 22722 O O . VAL A 1 15 ? 7.166 -3.189 -10.777 1.00 0.00 15 VAL A O 14
ATOM 22735 N N . ILE A 1 16 ? 7.205 -5.067 -9.503 1.00 0.00 16 ILE A N 14
ATOM 22736 C CA . ILE A 1 16 ? 8.243 -4.604 -8.556 1.00 0.00 16 ILE A CA 14
ATOM 22737 C C . ILE A 1 16 ? 9.558 -5.369 -8.794 1.00 0.00 16 ILE A C 14
ATOM 22738 O O . ILE A 1 16 ? 9.588 -6.348 -9.561 1.00 0.00 16 ILE A O 14
ATOM 22754 N N . MET A 1 17 ? 10.647 -4.911 -8.147 1.00 0.00 17 MET A N 14
ATOM 22755 C CA . MET A 1 17 ? 11.931 -5.626 -8.177 1.00 0.00 17 MET A CA 14
ATOM 22756 C C . MET A 1 17 ? 11.827 -6.860 -7.270 1.00 0.00 17 MET A C 14
ATOM 22757 O O . MET A 1 17 ? 11.996 -6.773 -6.047 1.00 0.00 17 MET A O 14
ATOM 22771 N N . ALA A 1 18 ? 11.501 -8.001 -7.891 1.00 0.00 18 ALA A N 14
ATOM 22772 C CA . ALA A 1 18 ? 11.339 -9.284 -7.191 1.00 0.00 18 ALA A CA 14
ATOM 22773 C C . ALA A 1 18 ? 12.716 -9.943 -7.014 1.00 0.00 18 ALA A C 14
ATOM 22774 O O . ALA A 1 18 ? 13.073 -10.877 -7.739 1.00 0.00 18 ALA A O 14
ATOM 22781 N N . GLY A 1 19 ? 13.494 -9.393 -6.072 1.00 0.00 19 GLY A N 14
ATOM 22782 C CA . GLY A 1 19 ? 14.845 -9.854 -5.787 1.00 0.00 19 GLY A CA 14
ATOM 22783 C C . GLY A 1 19 ? 15.563 -8.901 -4.848 1.00 0.00 19 GLY A C 14
ATOM 22784 O O . GLY A 1 19 ? 15.221 -7.714 -4.783 1.00 0.00 19 GLY A O 14
ATOM 22788 N N . TRP A 1 20 ? 16.551 -9.424 -4.119 1.00 0.00 20 TRP A N 14
ATOM 22789 C CA . TRP A 1 20 ? 17.340 -8.660 -3.142 1.00 0.00 20 TRP A CA 14
ATOM 22790 C C . TRP A 1 20 ? 18.710 -9.324 -2.970 1.00 0.00 20 TRP A C 14
ATOM 22791 O O . TRP A 1 20 ? 18.913 -10.471 -3.377 1.00 0.00 20 TRP A O 14
ATOM 22812 N N . PHE A 1 21 ? 19.629 -8.613 -2.328 1.00 0.00 21 PHE A N 14
ATOM 22813 C CA . PHE A 1 21 ? 20.977 -9.113 -2.037 1.00 0.00 21 PHE A CA 14
ATOM 22814 C C . PHE A 1 21 ? 21.132 -9.361 -0.530 1.00 0.00 21 PHE A C 14
ATOM 22815 O O . PHE A 1 21 ? 20.709 -8.536 0.280 1.00 0.00 21 PHE A O 14
ATOM 22832 N N . GLU A 1 22 ? 21.694 -10.516 -0.161 1.00 0.00 22 GLU A N 14
ATOM 22833 C CA . GLU A 1 22 ? 22.184 -10.771 1.197 1.00 0.00 22 GLU A CA 14
ATOM 22834 C C . GLU A 1 22 ? 23.703 -10.546 1.205 1.00 0.00 22 GLU A C 14
ATOM 22835 O O . GLU A 1 22 ? 24.455 -11.372 0.682 1.00 0.00 22 GLU A O 14
ATOM 22847 N N . LEU A 1 23 ? 24.152 -9.434 1.795 1.00 0.00 23 LEU A N 14
ATOM 22848 C CA . LEU A 1 23 ? 25.580 -9.171 2.014 1.00 0.00 23 LEU A CA 14
ATOM 22849 C C . LEU A 1 23 ? 25.958 -9.829 3.334 1.00 0.00 23 LEU A C 14
ATOM 22850 O O . LEU A 1 23 ? 25.265 -9.637 4.319 1.00 0.00 23 LEU A O 14
ATOM 22866 N N . SER A 1 24 ? 27.016 -10.633 3.336 1.00 0.00 24 SER A N 14
ATOM 22867 C CA . SER A 1 24 ? 27.446 -11.381 4.526 1.00 0.00 24 SER A CA 14
ATOM 22868 C C . SER A 1 24 ? 28.969 -11.517 4.530 1.00 0.00 24 SER A C 14
ATOM 22869 O O . SER A 1 24 ? 29.636 -11.236 3.526 1.00 0.00 24 SER A O 14
ATOM 22877 N N . LYS A 1 25 ? 29.513 -11.920 5.676 1.00 0.00 25 LYS A N 14
ATOM 22878 C CA . LYS A 1 25 ? 30.955 -12.109 5.867 1.00 0.00 25 LYS A CA 14
ATOM 22879 C C . LYS A 1 25 ? 31.256 -13.610 5.985 1.00 0.00 25 LYS A C 14
ATOM 22880 O O . LYS A 1 25 ? 30.480 -14.370 6.586 1.00 0.00 25 LYS A O 14
ATOM 22899 N N . SER A 1 26 ? 32.374 -14.026 5.391 1.00 0.00 26 SER A N 14
ATOM 22900 C CA . SER A 1 26 ? 32.793 -15.433 5.330 1.00 0.00 26 SER A CA 14
ATOM 22901 C C . SER A 1 26 ? 33.600 -15.836 6.592 1.00 0.00 26 SER A C 14
ATOM 22902 O O . SER A 1 26 ? 33.629 -15.090 7.581 1.00 0.00 26 SER A O 14
ATOM 22910 N N . SER A 1 27 ? 34.241 -17.025 6.550 1.00 0.00 27 SER A N 14
ATOM 22911 C CA . SER A 1 27 ? 35.039 -17.567 7.675 1.00 0.00 27 SER A CA 14
ATOM 22912 C C . SER A 1 27 ? 36.221 -16.641 8.060 1.00 0.00 27 SER A C 14
ATOM 22913 O O . SER A 1 27 ? 36.663 -16.624 9.215 1.00 0.00 27 SER A O 14
ATOM 22921 N N . ASP A 1 28 ? 36.710 -15.866 7.077 1.00 0.00 28 ASP A N 14
ATOM 22922 C CA . ASP A 1 28 ? 37.833 -14.921 7.255 1.00 0.00 28 ASP A CA 14
ATOM 22923 C C . ASP A 1 28 ? 37.304 -13.463 7.376 1.00 0.00 28 ASP A C 14
ATOM 22924 O O . ASP A 1 28 ? 38.068 -12.502 7.285 1.00 0.00 28 ASP A O 14
ATOM 22933 N N . ASN A 1 29 ? 35.973 -13.330 7.609 1.00 0.00 29 ASN A N 14
ATOM 22934 C CA . ASN A 1 29 ? 35.243 -12.029 7.629 1.00 0.00 29 ASN A CA 14
ATOM 22935 C C . ASN A 1 29 ? 35.304 -11.305 6.259 1.00 0.00 29 ASN A C 14
ATOM 22936 O O . ASN A 1 29 ? 35.022 -10.102 6.171 1.00 0.00 29 ASN A O 14
ATOM 22947 N N . GLN A 1 30 ? 35.644 -12.063 5.191 1.00 0.00 30 GLN A N 14
ATOM 22948 C CA . GLN A 1 30 ? 35.711 -11.543 3.813 1.00 0.00 30 GLN A CA 14
ATOM 22949 C C . GLN A 1 30 ? 34.294 -11.270 3.283 1.00 0.00 30 GLN A C 14
ATOM 22950 O O . GLN A 1 30 ? 33.370 -12.052 3.522 1.00 0.00 30 GLN A O 14
ATOM 22964 N N . PHE A 1 31 ? 34.155 -10.183 2.530 1.00 0.00 31 PHE A N 14
ATOM 22965 C CA . PHE A 1 31 ? 32.857 -9.594 2.197 1.00 0.00 31 PHE A CA 14
ATOM 22966 C C . PHE A 1 31 ? 32.330 -10.198 0.886 1.00 0.00 31 PHE A C 14
ATOM 22967 O O . PHE A 1 31 ? 32.924 -10.028 -0.173 1.00 0.00 31 PHE A O 14
ATOM 22984 N N . ARG A 1 32 ? 31.207 -10.908 0.992 1.00 0.00 32 ARG A N 14
ATOM 22985 C CA . ARG A 1 32 ? 30.613 -11.696 -0.093 1.00 0.00 32 ARG A CA 14
ATOM 22986 C C . ARG A 1 32 ? 29.087 -11.525 -0.036 1.00 0.00 32 ARG A C 14
ATOM 22987 O O . ARG A 1 32 ? 28.467 -11.840 0.988 1.00 0.00 32 ARG A O 14
ATOM 23008 N N . PHE A 1 33 ? 28.483 -11.010 -1.116 1.00 0.00 33 PHE A N 14
ATOM 23009 C CA . PHE A 1 33 ? 27.019 -10.874 -1.213 1.00 0.00 33 PHE A CA 14
ATOM 23010 C C . PHE A 1 33 ? 26.458 -11.873 -2.227 1.00 0.00 33 PHE A C 14
ATOM 23011 O O . PHE A 1 33 ? 27.056 -12.102 -3.282 1.00 0.00 33 PHE A O 14
ATOM 23028 N N . VAL A 1 34 ? 25.323 -12.494 -1.876 1.00 0.00 34 VAL A N 14
ATOM 23029 C CA . VAL A 1 34 ? 24.578 -13.381 -2.774 1.00 0.00 34 VAL A CA 14
ATOM 23030 C C . VAL A 1 34 ? 23.292 -12.664 -3.222 1.00 0.00 34 VAL A C 14
ATOM 23031 O O . VAL A 1 34 ? 22.597 -12.043 -2.417 1.00 0.00 34 VAL A O 14
ATOM 23044 N N . LEU A 1 35 ? 23.023 -12.700 -4.522 1.00 0.00 35 LEU A N 14
ATOM 23045 C CA . LEU A 1 35 ? 21.773 -12.215 -5.097 1.00 0.00 35 LEU A CA 14
ATOM 23046 C C . LEU A 1 35 ? 20.755 -13.357 -5.097 1.00 0.00 35 LEU A C 14
ATOM 23047 O O . LEU A 1 35 ? 21.000 -14.423 -5.675 1.00 0.00 35 LEU A O 14
ATOM 23063 N N . LYS A 1 36 ? 19.650 -13.134 -4.388 1.00 0.00 36 LYS A N 14
ATOM 23064 C CA . LYS A 1 36 ? 18.493 -14.024 -4.363 1.00 0.00 36 LYS A CA 14
ATOM 23065 C C . LYS A 1 36 ? 17.365 -13.400 -5.184 1.00 0.00 36 LYS A C 14
ATOM 23066 O O . LYS A 1 36 ? 17.160 -12.180 -5.153 1.00 0.00 36 LYS A O 14
ATOM 23085 N N . ALA A 1 37 ? 16.659 -14.243 -5.938 1.00 0.00 37 ALA A N 14
ATOM 23086 C CA . ALA A 1 37 ? 15.460 -13.846 -6.688 1.00 0.00 37 ALA A CA 14
ATOM 23087 C C . ALA A 1 37 ? 14.257 -13.649 -5.737 1.00 0.00 37 ALA A C 14
ATOM 23088 O O . ALA A 1 37 ? 14.373 -13.880 -4.532 1.00 0.00 37 ALA A O 14
ATOM 23095 N N . GLY A 1 38 ? 13.096 -13.251 -6.300 1.00 0.00 38 GLY A N 14
ATOM 23096 C CA . GLY A 1 38 ? 11.838 -13.148 -5.536 1.00 0.00 38 GLY A CA 14
ATOM 23097 C C . GLY A 1 38 ? 11.321 -14.512 -5.087 1.00 0.00 38 GLY A C 14
ATOM 23098 O O . GLY A 1 38 ? 10.474 -14.608 -4.198 1.00 0.00 38 GLY A O 14
ATOM 23102 N N . ASN A 1 39 ? 11.846 -15.566 -5.734 1.00 0.00 39 ASN A N 14
ATOM 23103 C CA . ASN A 1 39 ? 11.634 -16.965 -5.327 1.00 0.00 39 ASN A CA 14
ATOM 23104 C C . ASN A 1 39 ? 12.311 -17.254 -3.961 1.00 0.00 39 ASN A C 14
ATOM 23105 O O . ASN A 1 39 ? 11.903 -18.168 -3.231 1.00 0.00 39 ASN A O 14
ATOM 23116 N N . GLY A 1 40 ? 13.333 -16.442 -3.621 1.00 0.00 40 GLY A N 14
ATOM 23117 C CA . GLY A 1 40 ? 14.133 -16.626 -2.404 1.00 0.00 40 GLY A CA 14
ATOM 23118 C C . GLY A 1 40 ? 15.413 -17.417 -2.662 1.00 0.00 40 GLY A C 14
ATOM 23119 O O . GLY A 1 40 ? 16.273 -17.527 -1.783 1.00 0.00 40 GLY A O 14
ATOM 23123 N N . GLU A 1 41 ? 15.544 -17.950 -3.888 1.00 0.00 41 GLU A N 14
ATOM 23124 C CA . GLU A 1 41 ? 16.642 -18.836 -4.286 1.00 0.00 41 GLU A CA 14
ATOM 23125 C C . GLU A 1 41 ? 17.817 -18.018 -4.856 1.00 0.00 41 GLU A C 14
ATOM 23126 O O . GLU A 1 41 ? 17.597 -17.063 -5.606 1.00 0.00 41 GLU A O 14
ATOM 23138 N N . THR A 1 42 ? 19.053 -18.406 -4.486 1.00 0.00 42 THR A N 14
ATOM 23139 C CA . THR A 1 42 ? 20.286 -17.746 -4.949 1.00 0.00 42 THR A CA 14
ATOM 23140 C C . THR A 1 42 ? 20.524 -18.015 -6.454 1.00 0.00 42 THR A C 14
ATOM 23141 O O . THR A 1 42 ? 20.572 -19.169 -6.896 1.00 0.00 42 THR A O 14
ATOM 23152 N N . ILE A 1 43 ? 20.650 -16.922 -7.215 1.00 0.00 43 ILE A N 14
ATOM 23153 C CA . ILE A 1 43 ? 20.855 -16.938 -8.677 1.00 0.00 43 ILE A CA 14
ATOM 23154 C C . ILE A 1 43 ? 22.268 -16.430 -9.044 1.00 0.00 43 ILE A C 14
ATOM 23155 O O . ILE A 1 43 ? 22.769 -16.697 -10.146 1.00 0.00 43 ILE A O 14
ATOM 23171 N N . LEU A 1 44 ? 22.896 -15.695 -8.108 1.00 0.00 44 LEU A N 14
ATOM 23172 C CA . LEU A 1 44 ? 24.182 -15.022 -8.335 1.00 0.00 44 LEU A CA 14
ATOM 23173 C C . LEU A 1 44 ? 24.885 -14.806 -6.976 1.00 0.00 44 LEU A C 14
ATOM 23174 O O . LEU A 1 44 ? 24.233 -14.779 -5.933 1.00 0.00 44 LEU A O 14
ATOM 23190 N N . THR A 1 45 ? 26.213 -14.702 -7.012 1.00 0.00 45 THR A N 14
ATOM 23191 C CA . THR A 1 45 ? 27.088 -14.573 -5.831 1.00 0.00 45 THR A CA 14
ATOM 23192 C C . THR A 1 45 ? 28.387 -13.892 -6.282 1.00 0.00 45 THR A C 14
ATOM 23193 O O . THR A 1 45 ? 28.982 -14.333 -7.241 1.00 0.00 45 THR A O 14
ATOM 23204 N N . SER A 1 46 ? 28.826 -12.833 -5.598 1.00 0.00 46 SER A N 14
ATOM 23205 C CA . SER A 1 46 ? 30.059 -12.100 -5.966 1.00 0.00 46 SER A CA 14
ATOM 23206 C C . SER A 1 46 ? 31.335 -12.914 -5.623 1.00 0.00 46 SER A C 14
ATOM 23207 O O . SER A 1 46 ? 31.250 -14.102 -5.303 1.00 0.00 46 SER A O 14
ATOM 23215 N N . GLU A 1 47 ? 32.522 -12.280 -5.735 1.00 0.00 47 GLU A N 14
ATOM 23216 C CA . GLU A 1 47 ? 33.773 -12.815 -5.153 1.00 0.00 47 GLU A CA 14
ATOM 23217 C C . GLU A 1 47 ? 33.995 -12.265 -3.733 1.00 0.00 47 GLU A C 14
ATOM 23218 O O . GLU A 1 47 ? 33.182 -11.476 -3.225 1.00 0.00 47 GLU A O 14
ATOM 23230 N N . LEU A 1 48 ? 35.095 -12.713 -3.092 1.00 0.00 48 LEU A N 14
ATOM 23231 C CA . LEU A 1 48 ? 35.524 -12.196 -1.788 1.00 0.00 48 LEU A CA 14
ATOM 23232 C C . LEU A 1 48 ? 36.198 -10.833 -1.961 1.00 0.00 48 LEU A C 14
ATOM 23233 O O . LEU A 1 48 ? 37.270 -10.728 -2.574 1.00 0.00 48 LEU A O 14
ATOM 23249 N N . TYR A 1 49 ? 35.550 -9.806 -1.427 1.00 0.00 49 TYR A N 14
ATOM 23250 C CA . TYR A 1 49 ? 36.115 -8.461 -1.314 1.00 0.00 49 TYR A CA 14
ATOM 23251 C C . TYR A 1 49 ? 36.854 -8.342 0.025 1.00 0.00 49 TYR A C 14
ATOM 23252 O O . TYR A 1 49 ? 36.404 -8.892 1.035 1.00 0.00 49 TYR A O 14
ATOM 23270 N N . THR A 1 50 ? 37.996 -7.652 0.012 1.00 0.00 50 THR A N 14
ATOM 23271 C CA . THR A 1 50 ? 38.787 -7.380 1.224 1.00 0.00 50 THR A CA 14
ATOM 23272 C C . THR A 1 50 ? 38.235 -6.146 1.977 1.00 0.00 50 THR A C 14
ATOM 23273 O O . THR A 1 50 ? 38.627 -5.878 3.116 1.00 0.00 50 THR A O 14
ATOM 23284 N N . SER A 1 51 ? 37.325 -5.396 1.315 1.00 0.00 51 SER A N 14
ATOM 23285 C CA . SER A 1 51 ? 36.654 -4.214 1.884 1.00 0.00 51 SER A CA 14
ATOM 23286 C C . SER A 1 51 ? 35.142 -4.253 1.569 1.00 0.00 51 SER A C 14
ATOM 23287 O O . SER A 1 51 ? 34.737 -4.575 0.444 1.00 0.00 51 SER A O 14
ATOM 23295 N N . LYS A 1 52 ? 34.320 -3.942 2.590 1.00 0.00 52 LYS A N 14
ATOM 23296 C CA . LYS A 1 52 ? 32.847 -3.828 2.460 1.00 0.00 52 LYS A CA 14
ATOM 23297 C C . LYS A 1 52 ? 32.454 -2.700 1.486 1.00 0.00 52 LYS A C 14
ATOM 23298 O O . LYS A 1 52 ? 31.394 -2.752 0.856 1.00 0.00 52 LYS A O 14
ATOM 23317 N N . THR A 1 53 ? 33.323 -1.678 1.381 1.00 0.00 53 THR A N 14
ATOM 23318 C CA . THR A 1 53 ? 33.155 -0.567 0.437 1.00 0.00 53 THR A CA 14
ATOM 23319 C C . THR A 1 53 ? 33.374 -1.035 -1.015 1.00 0.00 53 THR A C 14
ATOM 23320 O O . THR A 1 53 ? 32.748 -0.514 -1.932 1.00 0.00 53 THR A O 14
ATOM 23331 N N . SER A 1 54 ? 34.254 -2.033 -1.210 1.00 0.00 54 SER A N 14
ATOM 23332 C CA . SER A 1 54 ? 34.445 -2.682 -2.526 1.00 0.00 54 SER A CA 14
ATOM 23333 C C . SER A 1 54 ? 33.218 -3.549 -2.886 1.00 0.00 54 SER A C 14
ATOM 23334 O O . SER A 1 54 ? 32.921 -3.753 -4.068 1.00 0.00 54 SER A O 14
ATOM 23342 N N . ALA A 1 55 ? 32.522 -4.053 -1.843 1.00 0.00 55 ALA A N 14
ATOM 23343 C CA . ALA A 1 55 ? 31.303 -4.869 -1.995 1.00 0.00 55 ALA A CA 14
ATOM 23344 C C . ALA A 1 55 ? 30.101 -4.007 -2.438 1.00 0.00 55 ALA A C 14
ATOM 23345 O O . ALA A 1 55 ? 29.285 -4.452 -3.253 1.00 0.00 55 ALA A O 14
ATOM 23352 N N . GLU A 1 56 ? 29.996 -2.766 -1.906 1.00 0.00 56 GLU A N 14
ATOM 23353 C CA . GLU A 1 56 ? 28.925 -1.827 -2.314 1.00 0.00 56 GLU A CA 14
ATOM 23354 C C . GLU A 1 56 ? 29.214 -1.252 -3.718 1.00 0.00 56 GLU A C 14
ATOM 23355 O O . GLU A 1 56 ? 28.283 -0.911 -4.455 1.00 0.00 56 GLU A O 14
ATOM 23367 N N . LYS A 1 57 ? 30.514 -1.141 -4.079 1.00 0.00 57 LYS A N 14
ATOM 23368 C CA . LYS A 1 57 ? 30.925 -0.888 -5.480 1.00 0.00 57 LYS A CA 14
ATOM 23369 C C . LYS A 1 57 ? 30.515 -2.076 -6.377 1.00 0.00 57 LYS A C 14
ATOM 23370 O O . LYS A 1 57 ? 30.102 -1.881 -7.521 1.00 0.00 57 LYS A O 14
ATOM 23389 N N . GLY A 1 58 ? 30.629 -3.296 -5.814 1.00 0.00 58 GLY A N 14
ATOM 23390 C CA . GLY A 1 58 ? 30.317 -4.541 -6.519 1.00 0.00 58 GLY A CA 14
ATOM 23391 C C . GLY A 1 58 ? 28.856 -4.646 -6.948 1.00 0.00 58 GLY A C 14
ATOM 23392 O O . GLY A 1 58 ? 28.574 -4.953 -8.111 1.00 0.00 58 GLY A O 14
ATOM 23396 N N . ILE A 1 59 ? 27.921 -4.374 -6.007 1.00 0.00 59 ILE A N 14
ATOM 23397 C CA . ILE A 1 59 ? 26.467 -4.389 -6.302 1.00 0.00 59 ILE A CA 14
ATOM 23398 C C . ILE A 1 59 ? 26.093 -3.245 -7.277 1.00 0.00 59 ILE A C 14
ATOM 23399 O O . ILE A 1 59 ? 25.218 -3.405 -8.139 1.00 0.00 59 ILE A O 14
ATOM 23415 N N . ALA A 1 60 ? 26.801 -2.110 -7.158 1.00 0.00 60 ALA A N 14
ATOM 23416 C CA . ALA A 1 60 ? 26.646 -0.965 -8.072 1.00 0.00 60 ALA A CA 14
ATOM 23417 C C . ALA A 1 60 ? 27.074 -1.350 -9.509 1.00 0.00 60 ALA A C 14
ATOM 23418 O O . ALA A 1 60 ? 26.469 -0.910 -10.494 1.00 0.00 60 ALA A O 14
ATOM 23425 N N . SER A 1 61 ? 28.115 -2.204 -9.600 1.00 0.00 61 SER A N 14
ATOM 23426 C CA . SER A 1 61 ? 28.676 -2.668 -10.883 1.00 0.00 61 SER A CA 14
ATOM 23427 C C . SER A 1 61 ? 27.775 -3.724 -11.556 1.00 0.00 61 SER A C 14
ATOM 23428 O O . SER A 1 61 ? 27.569 -3.666 -12.771 1.00 0.00 61 SER A O 14
ATOM 23436 N N . VAL A 1 62 ? 27.228 -4.684 -10.766 1.00 0.00 62 VAL A N 14
ATOM 23437 C CA . VAL A 1 62 ? 26.338 -5.739 -11.312 1.00 0.00 62 VAL A CA 14
ATOM 23438 C C . VAL A 1 62 ? 25.026 -5.108 -11.831 1.00 0.00 62 VAL A C 14
ATOM 23439 O O . VAL A 1 62 ? 24.441 -5.583 -12.808 1.00 0.00 62 VAL A O 14
ATOM 23452 N N . ARG A 1 63 ? 24.610 -4.013 -11.159 1.00 0.00 63 ARG A N 14
ATOM 23453 C CA . ARG A 1 63 ? 23.446 -3.192 -11.542 1.00 0.00 63 ARG A CA 14
ATOM 23454 C C . ARG A 1 63 ? 23.694 -2.504 -12.889 1.00 0.00 63 ARG A C 14
ATOM 23455 O O . ARG A 1 63 ? 22.845 -2.530 -13.785 1.00 0.00 63 ARG A O 14
ATOM 23476 N N . SER A 1 64 ? 24.890 -1.903 -13.007 1.00 0.00 64 SER A N 14
ATOM 23477 C CA . SER A 1 64 ? 25.346 -1.218 -14.228 1.00 0.00 64 SER A CA 14
ATOM 23478 C C . SER A 1 64 ? 25.490 -2.213 -15.406 1.00 0.00 64 SER A C 14
ATOM 23479 O O . SER A 1 64 ? 25.371 -1.827 -16.577 1.00 0.00 64 SER A O 14
ATOM 23487 N N . ASN A 1 65 ? 25.736 -3.497 -15.072 1.00 0.00 65 ASN A N 14
ATOM 23488 C CA . ASN A 1 65 ? 26.013 -4.566 -16.054 1.00 0.00 65 ASN A CA 14
ATOM 23489 C C . ASN A 1 65 ? 24.818 -5.529 -16.233 1.00 0.00 65 ASN A C 14
ATOM 23490 O O . ASN A 1 65 ? 24.956 -6.572 -16.890 1.00 0.00 65 ASN A O 14
ATOM 23501 N N . SER A 1 66 ? 23.642 -5.160 -15.676 1.00 0.00 66 SER A N 14
ATOM 23502 C CA . SER A 1 66 ? 22.384 -5.920 -15.872 1.00 0.00 66 SER A CA 14
ATOM 23503 C C . SER A 1 66 ? 21.907 -5.892 -17.361 1.00 0.00 66 SER A C 14
ATOM 23504 O O . SER A 1 66 ? 21.560 -6.958 -17.892 1.00 0.00 66 SER A O 14
ATOM 23512 N N . PRO A 1 67 ? 21.876 -4.690 -18.079 1.00 0.00 67 PRO A N 14
ATOM 23513 C CA . PRO A 1 67 ? 21.542 -4.653 -19.532 1.00 0.00 67 PRO A CA 14
ATOM 23514 C C . PRO A 1 67 ? 22.731 -5.067 -20.430 1.00 0.00 67 PRO A C 14
ATOM 23515 O O . PRO A 1 67 ? 22.554 -5.339 -21.626 1.00 0.00 67 PRO A O 14
ATOM 23526 N N . GLN A 1 68 ? 23.941 -5.110 -19.842 1.00 0.00 68 GLN A N 14
ATOM 23527 C CA . GLN A 1 68 ? 25.178 -5.424 -20.567 1.00 0.00 68 GLN A CA 14
ATOM 23528 C C . GLN A 1 68 ? 25.293 -6.946 -20.748 1.00 0.00 68 GLN A C 14
ATOM 23529 O O . GLN A 1 68 ? 25.758 -7.656 -19.844 1.00 0.00 68 GLN A O 14
ATOM 23543 N N . GLU A 1 69 ? 24.827 -7.435 -21.913 1.00 0.00 69 GLU A N 14
ATOM 23544 C CA . GLU A 1 69 ? 24.809 -8.875 -22.250 1.00 0.00 69 GLU A CA 14
ATOM 23545 C C . GLU A 1 69 ? 26.221 -9.483 -22.242 1.00 0.00 69 GLU A C 14
ATOM 23546 O O . GLU A 1 69 ? 26.401 -10.633 -21.830 1.00 0.00 69 GLU A O 14
ATOM 23558 N N . GLU A 1 70 ? 27.212 -8.681 -22.678 1.00 0.00 70 GLU A N 14
ATOM 23559 C CA . GLU A 1 70 ? 28.630 -9.085 -22.733 1.00 0.00 70 GLU A CA 14
ATOM 23560 C C . GLU A 1 70 ? 29.180 -9.426 -21.335 1.00 0.00 70 GLU A C 14
ATOM 23561 O O . GLU A 1 70 ? 30.108 -10.232 -21.207 1.00 0.00 70 GLU A O 14
ATOM 23573 N N . ARG A 1 71 ? 28.594 -8.812 -20.293 1.00 0.00 71 ARG A N 14
ATOM 23574 C CA . ARG A 1 71 ? 29.128 -8.893 -18.928 1.00 0.00 71 ARG A CA 14
ATOM 23575 C C . ARG A 1 71 ? 28.608 -10.112 -18.152 1.00 0.00 71 ARG A C 14
ATOM 23576 O O . ARG A 1 71 ? 29.340 -10.646 -17.338 1.00 0.00 71 ARG A O 14
ATOM 23597 N N . TYR A 1 72 ? 27.391 -10.602 -18.432 1.00 0.00 72 TYR A N 14
ATOM 23598 C CA . TYR A 1 72 ? 26.860 -11.794 -17.727 1.00 0.00 72 TYR A CA 14
ATOM 23599 C C . TYR A 1 72 ? 26.678 -12.933 -18.733 1.00 0.00 72 TYR A C 14
ATOM 23600 O O . TYR A 1 72 ? 26.034 -12.763 -19.777 1.00 0.00 72 TYR A O 14
ATOM 23618 N N . GLU A 1 73 ? 27.285 -14.080 -18.424 1.00 0.00 73 GLU A N 14
ATOM 23619 C CA . GLU A 1 73 ? 27.338 -15.237 -19.325 1.00 0.00 73 GLU A CA 14
ATOM 23620 C C . GLU A 1 73 ? 27.093 -16.533 -18.545 1.00 0.00 73 GLU A C 14
ATOM 23621 O O . GLU A 1 73 ? 27.611 -16.713 -17.432 1.00 0.00 73 GLU A O 14
ATOM 23633 N N . LYS A 1 74 ? 26.289 -17.421 -19.147 1.00 0.00 74 LYS A N 14
ATOM 23634 C CA . LYS A 1 74 ? 26.081 -18.784 -18.655 1.00 0.00 74 LYS A CA 14
ATOM 23635 C C . LYS A 1 74 ? 27.313 -19.652 -19.018 1.00 0.00 74 LYS A C 14
ATOM 23636 O O . LYS A 1 74 ? 27.528 -20.003 -20.181 1.00 0.00 74 LYS A O 14
ATOM 23655 N N . LYS A 1 75 ? 28.134 -19.933 -18.005 1.00 0.00 75 LYS A N 14
ATOM 23656 C CA . LYS A 1 75 ? 29.340 -20.778 -18.110 1.00 0.00 75 LYS A CA 14
ATOM 23657 C C . LYS A 1 75 ? 29.004 -22.249 -17.800 1.00 0.00 75 LYS A C 14
ATOM 23658 O O . LYS A 1 75 ? 27.937 -22.560 -17.258 1.00 0.00 75 LYS A O 14
ATOM 23677 N N . THR A 1 76 ? 29.928 -23.145 -18.169 1.00 0.00 76 THR A N 14
ATOM 23678 C CA . THR A 1 76 ? 29.882 -24.568 -17.797 1.00 0.00 76 THR A CA 14
ATOM 23679 C C . THR A 1 76 ? 31.224 -24.959 -17.160 1.00 0.00 76 THR A C 14
ATOM 23680 O O . THR A 1 76 ? 32.286 -24.769 -17.769 1.00 0.00 76 THR A O 14
ATOM 23691 N N . ALA A 1 77 ? 31.154 -25.486 -15.931 1.00 0.00 77 ALA A N 14
ATOM 23692 C CA . ALA A 1 77 ? 32.318 -25.998 -15.190 1.00 0.00 77 ALA A CA 14
ATOM 23693 C C . ALA A 1 77 ? 32.871 -27.284 -15.830 1.00 0.00 77 ALA A C 14
ATOM 23694 O O . ALA A 1 77 ? 32.197 -27.928 -16.649 1.00 0.00 77 ALA A O 14
ATOM 23701 N N . SER A 1 78 ? 34.093 -27.654 -15.418 1.00 0.00 78 SER A N 14
ATOM 23702 C CA . SER A 1 78 ? 34.768 -28.891 -15.849 1.00 0.00 78 SER A CA 14
ATOM 23703 C C . SER A 1 78 ? 33.956 -30.146 -15.453 1.00 0.00 78 SER A C 14
ATOM 23704 O O . SER A 1 78 ? 34.046 -31.193 -16.099 1.00 0.00 78 SER A O 14
ATOM 23712 N N . ASN A 1 79 ? 33.150 -30.009 -14.390 1.00 0.00 79 ASN A N 14
ATOM 23713 C CA . ASN A 1 79 ? 32.341 -31.105 -13.827 1.00 0.00 79 ASN A CA 14
ATOM 23714 C C . ASN A 1 79 ? 30.994 -31.263 -14.575 1.00 0.00 79 ASN A C 14
ATOM 23715 O O . ASN A 1 79 ? 30.226 -32.189 -14.291 1.00 0.00 79 ASN A O 14
ATOM 23726 N N . GLY A 1 80 ? 30.723 -30.353 -15.539 1.00 0.00 80 GLY A N 14
ATOM 23727 C CA . GLY A 1 80 ? 29.478 -30.365 -16.322 1.00 0.00 80 GLY A CA 14
ATOM 23728 C C . GLY A 1 80 ? 28.406 -29.439 -15.755 1.00 0.00 80 GLY A C 14
ATOM 23729 O O . GLY A 1 80 ? 27.436 -29.109 -16.445 1.00 0.00 80 GLY A O 14
ATOM 23733 N N . LYS A 1 81 ? 28.586 -29.014 -14.493 1.00 0.00 81 LYS A N 14
ATOM 23734 C CA . LYS A 1 81 ? 27.631 -28.146 -13.791 1.00 0.00 81 LYS A CA 14
ATOM 23735 C C . LYS A 1 81 ? 27.663 -26.715 -14.343 1.00 0.00 81 LYS A C 14
ATOM 23736 O O . LYS A 1 81 ? 28.730 -26.118 -14.466 1.00 0.00 81 LYS A O 14
ATOM 23755 N N . PHE A 1 82 ? 26.480 -26.178 -14.663 1.00 0.00 82 PHE A N 14
ATOM 23756 C CA . PHE A 1 82 ? 26.344 -24.803 -15.159 1.00 0.00 82 PHE A CA 14
ATOM 23757 C C . PHE A 1 82 ? 26.456 -23.802 -13.998 1.00 0.00 82 PHE A C 14
ATOM 23758 O O . PHE A 1 82 ? 26.028 -24.087 -12.887 1.00 0.00 82 PHE A O 14
ATOM 23775 N N . TYR A 1 83 ? 27.067 -22.654 -14.263 1.00 0.00 83 TYR A N 14
ATOM 23776 C CA . TYR A 1 83 ? 27.116 -21.518 -13.326 1.00 0.00 83 TYR A CA 14
ATOM 23777 C C . TYR A 1 83 ? 27.228 -20.237 -14.153 1.00 0.00 83 TYR A C 14
ATOM 23778 O O . TYR A 1 83 ? 27.436 -20.304 -15.360 1.00 0.00 83 TYR A O 14
ATOM 23796 N N . PHE A 1 84 ? 27.068 -19.074 -13.526 1.00 0.00 84 PHE A N 14
ATOM 23797 C CA . PHE A 1 84 ? 27.196 -17.781 -14.230 1.00 0.00 84 PHE A CA 14
ATOM 23798 C C . PHE A 1 84 ? 28.515 -17.115 -13.864 1.00 0.00 84 PHE A C 14
ATOM 23799 O O . PHE A 1 84 ? 29.143 -17.479 -12.872 1.00 0.00 84 PHE A O 14
ATOM 23816 N N . ASN A 1 85 ? 28.951 -16.175 -14.709 1.00 0.00 85 ASN A N 14
ATOM 23817 C CA . ASN A 1 85 ? 30.056 -15.259 -14.405 1.00 0.00 85 ASN A CA 14
ATOM 23818 C C . ASN A 1 85 ? 29.698 -13.872 -14.941 1.00 0.00 85 ASN A C 14
ATOM 23819 O O . ASN A 1 85 ? 29.708 -13.642 -16.160 1.00 0.00 85 ASN A O 14
ATOM 23830 N N . LEU A 1 86 ? 29.311 -12.981 -14.019 1.00 0.00 86 LEU A N 14
ATOM 23831 C CA . LEU A 1 86 ? 29.155 -11.561 -14.287 1.00 0.00 86 LEU A CA 14
ATOM 23832 C C . LEU A 1 86 ? 30.538 -10.900 -14.080 1.00 0.00 86 LEU A C 14
ATOM 23833 O O . LEU A 1 86 ? 31.057 -10.847 -12.960 1.00 0.00 86 LEU A O 14
ATOM 23849 N N . LYS A 1 87 ? 31.140 -10.483 -15.195 1.00 0.00 87 LYS A N 14
ATOM 23850 C CA . LYS A 1 87 ? 32.449 -9.831 -15.259 1.00 0.00 87 LYS A CA 14
ATOM 23851 C C . LYS A 1 87 ? 32.306 -8.307 -15.086 1.00 0.00 87 LYS A C 14
ATOM 23852 O O . LYS A 1 87 ? 31.251 -7.725 -15.373 1.00 0.00 87 LYS A O 14
ATOM 23871 N N . ALA A 1 88 ? 33.387 -7.687 -14.606 1.00 0.00 88 ALA A N 14
ATOM 23872 C CA . ALA A 1 88 ? 33.518 -6.230 -14.464 1.00 0.00 88 ALA A CA 14
ATOM 23873 C C . ALA A 1 88 ? 34.467 -5.679 -15.543 1.00 0.00 88 ALA A C 14
ATOM 23874 O O . ALA A 1 88 ? 35.209 -6.442 -16.181 1.00 0.00 88 ALA A O 14
ATOM 23881 N N . ALA A 1 89 ? 34.461 -4.343 -15.718 1.00 0.00 89 ALA A N 14
ATOM 23882 C CA . ALA A 1 89 ? 35.363 -3.636 -16.660 1.00 0.00 89 ALA A CA 14
ATOM 23883 C C . ALA A 1 89 ? 36.847 -3.785 -16.250 1.00 0.00 89 ALA A C 14
ATOM 23884 O O . ALA A 1 89 ? 37.751 -3.651 -17.082 1.00 0.00 89 ALA A O 14
ATOM 23891 N N . ASN A 1 90 ? 37.074 -4.095 -14.959 1.00 0.00 90 ASN A N 14
ATOM 23892 C CA . ASN A 1 90 ? 38.423 -4.280 -14.373 1.00 0.00 90 ASN A CA 14
ATOM 23893 C C . ASN A 1 90 ? 38.927 -5.728 -14.564 1.00 0.00 90 ASN A C 14
ATOM 23894 O O . ASN A 1 90 ? 39.938 -6.115 -13.967 1.00 0.00 90 ASN A O 14
ATOM 23905 N N . HIS A 1 91 ? 38.195 -6.509 -15.404 1.00 0.00 91 HIS A N 14
ATOM 23906 C CA . HIS A 1 91 ? 38.523 -7.908 -15.780 1.00 0.00 91 HIS A CA 14
ATOM 23907 C C . HIS A 1 91 ? 38.501 -8.850 -14.555 1.00 0.00 91 HIS A C 14
ATOM 23908 O O . HIS A 1 91 ? 39.130 -9.917 -14.553 1.00 0.00 91 HIS A O 14
ATOM 23923 N N . GLN A 1 92 ? 37.721 -8.449 -13.534 1.00 0.00 92 GLN A N 14
ATOM 23924 C CA . GLN A 1 92 ? 37.512 -9.225 -12.293 1.00 0.00 92 GLN A CA 14
ATOM 23925 C C . GLN A 1 92 ? 36.041 -9.657 -12.196 1.00 0.00 92 GLN A C 14
ATOM 23926 O O . GLN A 1 92 ? 35.168 -9.024 -12.793 1.00 0.00 92 GLN A O 14
ATOM 23940 N N . ILE A 1 93 ? 35.771 -10.728 -11.435 1.00 0.00 93 ILE A N 14
ATOM 23941 C CA . ILE A 1 93 ? 34.420 -11.292 -11.304 1.00 0.00 93 ILE A CA 14
ATOM 23942 C C . ILE A 1 93 ? 33.659 -10.587 -10.160 1.00 0.00 93 ILE A C 14
ATOM 23943 O O . ILE A 1 93 ? 34.116 -10.557 -9.019 1.00 0.00 93 ILE A O 14
ATOM 23959 N N . ILE A 1 94 ? 32.514 -9.982 -10.508 1.00 0.00 94 ILE A N 14
ATOM 23960 C CA . ILE A 1 94 ? 31.581 -9.351 -9.543 1.00 0.00 94 ILE A CA 14
ATOM 23961 C C . ILE A 1 94 ? 30.321 -10.222 -9.361 1.00 0.00 94 ILE A C 14
ATOM 23962 O O . ILE A 1 94 ? 29.461 -9.913 -8.531 1.00 0.00 94 ILE A O 14
ATOM 23978 N N . GLY A 1 95 ? 30.229 -11.307 -10.151 1.00 0.00 95 GLY A N 14
ATOM 23979 C CA . GLY A 1 95 ? 29.106 -12.235 -10.090 1.00 0.00 95 GLY A CA 14
ATOM 23980 C C . GLY A 1 95 ? 29.500 -13.626 -10.564 1.00 0.00 95 GLY A C 14
ATOM 23981 O O . GLY A 1 95 ? 30.220 -13.772 -11.544 1.00 0.00 95 GLY A O 14
ATOM 23985 N N . SER A 1 96 ? 29.004 -14.637 -9.864 1.00 0.00 96 SER A N 14
ATOM 23986 C CA . SER A 1 96 ? 29.286 -16.061 -10.112 1.00 0.00 96 SER A CA 14
ATOM 23987 C C . SER A 1 96 ? 28.174 -16.901 -9.470 1.00 0.00 96 SER A C 14
ATOM 23988 O O . SER A 1 96 ? 27.332 -16.365 -8.762 1.00 0.00 96 SER A O 14
ATOM 23996 N N . SER A 1 97 ? 28.122 -18.203 -9.752 1.00 0.00 97 SER A N 14
ATOM 23997 C CA . SER A 1 97 ? 27.154 -19.102 -9.093 1.00 0.00 97 SER A CA 14
ATOM 23998 C C . SER A 1 97 ? 27.852 -20.378 -8.602 1.00 0.00 97 SER A C 14
ATOM 23999 O O . SER A 1 97 ? 28.989 -20.669 -8.993 1.00 0.00 97 SER A O 14
ATOM 24007 N N . GLN A 1 98 ? 27.150 -21.119 -7.731 1.00 0.00 98 GLN A N 14
ATOM 24008 C CA . GLN A 1 98 ? 27.651 -22.354 -7.115 1.00 0.00 98 GLN A CA 14
ATOM 24009 C C . GLN A 1 98 ? 27.677 -23.481 -8.170 1.00 0.00 98 GLN A C 14
ATOM 24010 O O . GLN A 1 98 ? 28.748 -23.850 -8.666 1.00 0.00 98 GLN A O 14
ATOM 24024 N N . MET A 1 99 ? 26.472 -23.979 -8.525 1.00 0.00 99 MET A N 14
ATOM 24025 C CA . MET A 1 99 ? 26.268 -24.986 -9.582 1.00 0.00 99 MET A CA 14
ATOM 24026 C C . MET A 1 99 ? 24.762 -25.241 -9.783 1.00 0.00 99 MET A C 14
ATOM 24027 O O . MET A 1 99 ? 23.989 -25.267 -8.818 1.00 0.00 99 MET A O 14
ATOM 24041 N N . TYR A 1 100 ? 24.363 -25.387 -11.053 1.00 0.00 100 TYR A N 14
ATOM 24042 C CA . TYR A 1 100 ? 22.997 -25.732 -11.459 1.00 0.00 100 TYR A CA 14
ATOM 24043 C C . TYR A 1 100 ? 22.966 -27.200 -11.896 1.00 0.00 100 TYR A C 14
ATOM 24044 O O . TYR A 1 100 ? 23.478 -27.548 -12.967 1.00 0.00 100 TYR A O 14
ATOM 24062 N N . ALA A 1 101 ? 22.417 -28.059 -11.015 1.00 0.00 101 ALA A N 14
ATOM 24063 C CA . ALA A 1 101 ? 22.287 -29.508 -11.262 1.00 0.00 101 ALA A CA 14
ATOM 24064 C C . ALA A 1 101 ? 21.280 -29.784 -12.394 1.00 0.00 101 ALA A C 14
ATOM 24065 O O . ALA A 1 101 ? 21.482 -30.674 -13.229 1.00 0.00 101 ALA A O 14
ATOM 24072 N N . THR A 1 102 ? 20.194 -29.002 -12.388 1.00 0.00 102 THR A N 14
ATOM 24073 C CA . THR A 1 102 ? 19.184 -29.001 -13.443 1.00 0.00 102 THR A CA 14
ATOM 24074 C C . THR A 1 102 ? 19.560 -27.969 -14.528 1.00 0.00 102 THR A C 14
ATOM 24075 O O . THR A 1 102 ? 19.919 -26.822 -14.221 1.00 0.00 102 THR A O 14
ATOM 24086 N N . ALA A 1 103 ? 19.461 -28.406 -15.788 1.00 0.00 103 ALA A N 14
ATOM 24087 C CA . ALA A 1 103 ? 19.908 -27.651 -16.972 1.00 0.00 103 ALA A CA 14
ATOM 24088 C C . ALA A 1 103 ? 19.019 -26.418 -17.264 1.00 0.00 103 ALA A C 14
ATOM 24089 O O . ALA A 1 103 ? 19.507 -25.402 -17.767 1.00 0.00 103 ALA A O 14
ATOM 24096 N N . GLN A 1 104 ? 17.720 -26.521 -16.936 1.00 0.00 104 GLN A N 14
ATOM 24097 C CA . GLN A 1 104 ? 16.726 -25.444 -17.179 1.00 0.00 104 GLN A CA 14
ATOM 24098 C C . GLN A 1 104 ? 17.016 -24.191 -16.319 1.00 0.00 104 GLN A C 14
ATOM 24099 O O . GLN A 1 104 ? 16.695 -23.062 -16.715 1.00 0.00 104 GLN A O 14
ATOM 24113 N N . SER A 1 105 ? 17.639 -24.418 -15.145 1.00 0.00 105 SER A N 14
ATOM 24114 C CA . SER A 1 105 ? 18.012 -23.354 -14.192 1.00 0.00 105 SER A CA 14
ATOM 24115 C C . SER A 1 105 ? 19.065 -22.378 -14.776 1.00 0.00 105 SER A C 14
ATOM 24116 O O . SER A 1 105 ? 19.180 -21.238 -14.300 1.00 0.00 105 SER A O 14
ATOM 24124 N N . ARG A 1 106 ? 19.834 -22.831 -15.798 1.00 0.00 106 ARG A N 14
ATOM 24125 C CA . ARG A 1 106 ? 20.832 -21.971 -16.476 1.00 0.00 106 ARG A CA 14
ATOM 24126 C C . ARG A 1 106 ? 20.098 -20.875 -17.289 1.00 0.00 106 ARG A C 14
ATOM 24127 O O . ARG A 1 106 ? 20.515 -19.721 -17.304 1.00 0.00 106 ARG A O 14
ATOM 24148 N N . GLU A 1 107 ? 18.980 -21.265 -17.933 1.00 0.00 107 GLU A N 14
ATOM 24149 C CA . GLU A 1 107 ? 18.194 -20.379 -18.811 1.00 0.00 107 GLU A CA 14
ATOM 24150 C C . GLU A 1 107 ? 17.358 -19.406 -17.967 1.00 0.00 107 GLU A C 14
ATOM 24151 O O . GLU A 1 107 ? 17.409 -18.188 -18.163 1.00 0.00 107 GLU A O 14
ATOM 24163 N N . THR A 1 108 ? 16.621 -19.974 -17.000 1.00 0.00 108 THR A N 14
ATOM 24164 C CA . THR A 1 108 ? 15.767 -19.219 -16.062 1.00 0.00 108 THR A CA 14
ATOM 24165 C C . THR A 1 108 ? 16.598 -18.213 -15.250 1.00 0.00 108 THR A C 14
ATOM 24166 O O . THR A 1 108 ? 16.178 -17.070 -15.011 1.00 0.00 108 THR A O 14
ATOM 24177 N N . GLY A 1 109 ? 17.811 -18.657 -14.880 1.00 0.00 109 GLY A N 14
ATOM 24178 C CA . GLY A 1 109 ? 18.741 -17.853 -14.109 1.00 0.00 109 GLY A CA 14
ATOM 24179 C C . GLY A 1 109 ? 19.227 -16.617 -14.853 1.00 0.00 109 GLY A C 14
ATOM 24180 O O . GLY A 1 109 ? 19.436 -15.593 -14.235 1.00 0.00 109 GLY A O 14
ATOM 24184 N N . ILE A 1 110 ? 19.414 -16.726 -16.185 1.00 0.00 110 ILE A N 14
ATOM 24185 C CA . ILE A 1 110 ? 19.821 -15.585 -17.042 1.00 0.00 110 ILE A CA 14
ATOM 24186 C C . ILE A 1 110 ? 18.798 -14.430 -16.943 1.00 0.00 110 ILE A C 14
ATOM 24187 O O . ILE A 1 110 ? 19.175 -13.269 -16.710 1.00 0.00 110 ILE A O 14
ATOM 24203 N N . ALA A 1 111 ? 17.508 -14.784 -17.079 1.00 0.00 111 ALA A N 14
ATOM 24204 C CA . ALA A 1 111 ? 16.390 -13.828 -16.967 1.00 0.00 111 ALA A CA 14
ATOM 24205 C C . ALA A 1 111 ? 16.329 -13.208 -15.560 1.00 0.00 111 ALA A C 14
ATOM 24206 O O . ALA A 1 111 ? 16.077 -12.005 -15.407 1.00 0.00 111 ALA A O 14
ATOM 24213 N N . SER A 1 112 ? 16.607 -14.043 -14.548 1.00 0.00 112 SER A N 14
ATOM 24214 C CA . SER A 1 112 ? 16.530 -13.650 -13.136 1.00 0.00 112 SER A CA 14
ATOM 24215 C C . SER A 1 112 ? 17.678 -12.672 -12.767 1.00 0.00 112 SER A C 14
ATOM 24216 O O . SER A 1 112 ? 17.440 -11.670 -12.101 1.00 0.00 112 SER A O 14
ATOM 24224 N N . VAL A 1 113 ? 18.911 -12.956 -13.243 1.00 0.00 113 VAL A N 14
ATOM 24225 C CA . VAL A 1 113 ? 20.113 -12.113 -12.989 1.00 0.00 113 VAL A CA 14
ATOM 24226 C C . VAL A 1 113 ? 19.957 -10.739 -13.665 1.00 0.00 113 VAL A C 14
ATOM 24227 O O . VAL A 1 113 ? 20.324 -9.709 -13.095 1.00 0.00 113 VAL A O 14
ATOM 24240 N N . LYS A 1 114 ? 19.381 -10.747 -14.873 1.00 0.00 114 LYS A N 14
ATOM 24241 C CA . LYS A 1 114 ? 19.102 -9.521 -15.642 1.00 0.00 114 LYS A CA 14
ATOM 24242 C C . LYS A 1 114 ? 18.068 -8.632 -14.900 1.00 0.00 114 LYS A C 14
ATOM 24243 O O . LYS A 1 114 ? 18.214 -7.406 -14.843 1.00 0.00 114 LYS A O 14
ATOM 24262 N N . ALA A 1 115 ? 17.057 -9.285 -14.295 1.00 0.00 115 ALA A N 14
ATOM 24263 C CA . ALA A 1 115 ? 15.938 -8.604 -13.600 1.00 0.00 115 ALA A CA 14
ATOM 24264 C C . ALA A 1 115 ? 16.325 -8.118 -12.191 1.00 0.00 115 ALA A C 14
ATOM 24265 O O . ALA A 1 115 ? 15.871 -7.061 -11.743 1.00 0.00 115 ALA A O 14
ATOM 24272 N N . ASN A 1 116 ? 17.151 -8.910 -11.493 1.00 0.00 116 ASN A N 14
ATOM 24273 C CA . ASN A 1 116 ? 17.437 -8.711 -10.054 1.00 0.00 116 ASN A CA 14
ATOM 24274 C C . ASN A 1 116 ? 18.838 -8.131 -9.826 1.00 0.00 116 ASN A C 14
ATOM 24275 O O . ASN A 1 116 ? 19.174 -7.762 -8.702 1.00 0.00 116 ASN A O 14
ATOM 24286 N N . GLY A 1 117 ? 19.655 -8.061 -10.893 1.00 0.00 117 GLY A N 14
ATOM 24287 C CA . GLY A 1 117 ? 20.980 -7.429 -10.826 1.00 0.00 117 GLY A CA 14
ATOM 24288 C C . GLY A 1 117 ? 20.873 -5.928 -10.597 1.00 0.00 117 GLY A C 14
ATOM 24289 O O . GLY A 1 117 ? 21.691 -5.335 -9.892 1.00 0.00 117 GLY A O 14
ATOM 24293 N N . THR A 1 118 ? 19.808 -5.333 -11.185 1.00 0.00 118 THR A N 14
ATOM 24294 C CA . THR A 1 118 ? 19.497 -3.899 -11.067 1.00 0.00 118 THR A CA 14
ATOM 24295 C C . THR A 1 118 ? 18.886 -3.551 -9.684 1.00 0.00 118 THR A C 14
ATOM 24296 O O . THR A 1 118 ? 18.665 -2.365 -9.381 1.00 0.00 118 THR A O 14
ATOM 24307 N N . SER A 1 119 ? 18.616 -4.588 -8.852 1.00 0.00 119 SER A N 14
ATOM 24308 C CA . SER A 1 119 ? 18.077 -4.403 -7.496 1.00 0.00 119 SER A CA 14
ATOM 24309 C C . SER A 1 119 ? 19.113 -3.677 -6.617 1.00 0.00 119 SER A C 14
ATOM 24310 O O . SER A 1 119 ? 20.319 -3.920 -6.723 1.00 0.00 119 SER A O 14
ATOM 24318 N N . GLN A 1 120 ? 18.615 -2.786 -5.766 1.00 0.00 120 GLN A N 14
ATOM 24319 C CA . GLN A 1 120 ? 19.433 -1.871 -4.944 1.00 0.00 120 GLN A CA 14
ATOM 24320 C C . GLN A 1 120 ? 19.149 -2.075 -3.446 1.00 0.00 120 GLN A C 14
ATOM 24321 O O . GLN A 1 120 ? 19.624 -1.308 -2.598 1.00 0.00 120 GLN A O 14
ATOM 24335 N N . THR A 1 121 ? 18.372 -3.125 -3.134 1.00 0.00 121 THR A N 14
ATOM 24336 C CA . THR A 1 121 ? 18.051 -3.509 -1.759 1.00 0.00 121 THR A CA 14
ATOM 24337 C C . THR A 1 121 ? 19.013 -4.631 -1.319 1.00 0.00 121 THR A C 14
ATOM 24338 O O . THR A 1 121 ? 19.049 -5.717 -1.920 1.00 0.00 121 THR A O 14
ATOM 24349 N N . VAL A 1 122 ? 19.843 -4.322 -0.307 1.00 0.00 122 VAL A N 14
ATOM 24350 C CA . VAL A 1 122 ? 20.855 -5.240 0.229 1.00 0.00 122 VAL A CA 14
ATOM 24351 C C . VAL A 1 122 ? 20.816 -5.234 1.776 1.00 0.00 122 VAL A C 14
ATOM 24352 O O . VAL A 1 122 ? 20.765 -4.172 2.406 1.00 0.00 122 VAL A O 14
ATOM 24365 N N . LYS A 1 123 ? 20.789 -6.437 2.367 1.00 0.00 123 LYS A N 14
ATOM 24366 C CA . LYS A 1 123 ? 20.870 -6.631 3.819 1.00 0.00 123 LYS A CA 14
ATOM 24367 C C . LYS A 1 123 ? 22.340 -6.833 4.220 1.00 0.00 123 LYS A C 14
ATOM 24368 O O . LYS A 1 123 ? 22.938 -7.859 3.883 1.00 0.00 123 LYS A O 14
ATOM 24387 N N . ASP A 1 124 ? 22.922 -5.849 4.915 1.00 0.00 124 ASP A N 14
ATOM 24388 C CA . ASP A 1 124 ? 24.317 -5.925 5.374 1.00 0.00 124 ASP A CA 14
ATOM 24389 C C . ASP A 1 124 ? 24.399 -6.714 6.704 1.00 0.00 124 ASP A C 14
ATOM 24390 O O . ASP A 1 124 ? 24.006 -6.239 7.769 1.00 0.00 124 ASP A O 14
ATOM 24399 N N . ASN A 1 125 ? 24.840 -7.970 6.590 1.00 0.00 125 ASN A N 14
ATOM 24400 C CA . ASN A 1 125 ? 25.128 -8.867 7.736 1.00 0.00 125 ASN A CA 14
ATOM 24401 C C . ASN A 1 125 ? 26.619 -8.744 8.152 1.00 0.00 125 ASN A C 14
ATOM 24402 O O . ASN A 1 125 ? 27.074 -9.358 9.129 1.00 0.00 125 ASN A O 14
ATOM 24413 N N . THR A 1 126 ? 27.370 -7.940 7.391 1.00 0.00 126 THR A N 14
ATOM 24414 C CA . THR A 1 126 ? 28.787 -7.669 7.636 1.00 0.00 126 THR A CA 14
ATOM 24415 C C . THR A 1 126 ? 28.967 -6.743 8.859 1.00 0.00 126 THR A C 14
ATOM 24416 O O . THR A 1 126 ? 28.610 -5.560 8.807 1.00 0.00 126 THR A O 14
ATOM 24427 N N . GLY A 1 127 ? 29.485 -7.313 9.964 1.00 0.00 127 GLY A N 14
ATOM 24428 C CA . GLY A 1 127 ? 29.745 -6.560 11.195 1.00 0.00 127 GLY A CA 14
ATOM 24429 C C . GLY A 1 127 ? 28.545 -6.501 12.135 1.00 0.00 127 GLY A C 14
ATOM 24430 O O . GLY A 1 127 ? 28.448 -5.577 12.954 1.00 0.00 127 GLY A O 14
ATOM 24434 N N . SER A 1 128 ? 27.635 -7.494 12.028 1.00 0.00 128 SER A N 14
ATOM 24435 C CA . SER A 1 128 ? 26.429 -7.570 12.873 1.00 0.00 128 SER A CA 14
ATOM 24436 C C . SER A 1 128 ? 26.798 -7.855 14.340 1.00 0.00 128 SER A C 14
ATOM 24437 O O . SER A 1 128 ? 27.173 -8.980 14.691 1.00 0.00 128 SER A O 14
ATOM 24445 N N . ASN A 1 129 ? 26.744 -6.813 15.167 1.00 0.00 129 ASN A N 14
ATOM 24446 C CA . ASN A 1 129 ? 26.879 -6.933 16.625 1.00 0.00 129 ASN A CA 14
ATOM 24447 C C . ASN A 1 129 ? 25.474 -7.182 17.225 1.00 0.00 129 ASN A C 14
ATOM 24448 O O . ASN A 1 129 ? 25.195 -8.313 17.679 1.00 0.00 129 ASN A O 14
ATOM 24459 N N . GLY A 1 14 ? 7.370 2.329 -0.815 1.00 0.00 14 GLY A N 15
ATOM 24460 C CA . GLY A 1 14 ? 8.107 1.512 -1.804 1.00 0.00 14 GLY A CA 15
ATOM 24461 C C . GLY A 1 14 ? 7.168 0.726 -2.710 1.00 0.00 14 GLY A C 15
ATOM 24462 O O . GLY A 1 14 ? 5.938 0.872 -2.617 1.00 0.00 14 GLY A O 15
ATOM 24466 N N . VAL A 1 15 ? 7.749 -0.114 -3.588 1.00 0.00 15 VAL A N 15
ATOM 24467 C CA . VAL A 1 15 ? 6.997 -0.942 -4.556 1.00 0.00 15 VAL A CA 15
ATOM 24468 C C . VAL A 1 15 ? 7.122 -2.433 -4.194 1.00 0.00 15 VAL A C 15
ATOM 24469 O O . VAL A 1 15 ? 8.161 -2.868 -3.683 1.00 0.00 15 VAL A O 15
ATOM 24482 N N . ILE A 1 16 ? 6.040 -3.201 -4.445 1.00 0.00 16 ILE A N 15
ATOM 24483 C CA . ILE A 1 16 ? 6.031 -4.666 -4.285 1.00 0.00 16 ILE A CA 15
ATOM 24484 C C . ILE A 1 16 ? 6.861 -5.314 -5.415 1.00 0.00 16 ILE A C 15
ATOM 24485 O O . ILE A 1 16 ? 6.648 -5.028 -6.601 1.00 0.00 16 ILE A O 15
ATOM 24501 N N . MET A 1 17 ? 7.825 -6.167 -5.037 1.00 0.00 17 MET A N 15
ATOM 24502 C CA . MET A 1 17 ? 8.796 -6.747 -5.982 1.00 0.00 17 MET A CA 15
ATOM 24503 C C . MET A 1 17 ? 9.497 -7.967 -5.365 1.00 0.00 17 MET A C 15
ATOM 24504 O O . MET A 1 17 ? 9.486 -8.159 -4.143 1.00 0.00 17 MET A O 15
ATOM 24518 N N . ALA A 1 18 ? 10.105 -8.787 -6.232 1.00 0.00 18 ALA A N 15
ATOM 24519 C CA . ALA A 1 18 ? 10.879 -9.974 -5.834 1.00 0.00 18 ALA A CA 15
ATOM 24520 C C . ALA A 1 18 ? 12.382 -9.702 -5.976 1.00 0.00 18 ALA A C 15
ATOM 24521 O O . ALA A 1 18 ? 12.799 -8.910 -6.833 1.00 0.00 18 ALA A O 15
ATOM 24528 N N . GLY A 1 19 ? 13.185 -10.358 -5.125 1.00 0.00 19 GLY A N 15
ATOM 24529 C CA . GLY A 1 19 ? 14.641 -10.285 -5.212 1.00 0.00 19 GLY A CA 15
ATOM 24530 C C . GLY A 1 19 ? 15.229 -9.099 -4.460 1.00 0.00 19 GLY A C 15
ATOM 24531 O O . GLY A 1 19 ? 14.717 -7.977 -4.551 1.00 0.00 19 GLY A O 15
ATOM 24535 N N . TRP A 1 20 ? 16.309 -9.361 -3.717 1.00 0.00 20 TRP A N 15
ATOM 24536 C CA . TRP A 1 20 ? 16.996 -8.363 -2.896 1.00 0.00 20 TRP A CA 15
ATOM 24537 C C . TRP A 1 20 ? 18.475 -8.743 -2.729 1.00 0.00 20 TRP A C 15
ATOM 24538 O O . TRP A 1 20 ? 18.837 -9.932 -2.733 1.00 0.00 20 TRP A O 15
ATOM 24559 N N . PHE A 1 21 ? 19.304 -7.714 -2.569 1.00 0.00 21 PHE A N 15
ATOM 24560 C CA . PHE A 1 21 ? 20.742 -7.845 -2.332 1.00 0.00 21 PHE A CA 15
ATOM 24561 C C . PHE A 1 21 ? 21.020 -7.996 -0.832 1.00 0.00 21 PHE A C 15
ATOM 24562 O O . PHE A 1 21 ? 20.351 -7.380 0.005 1.00 0.00 21 PHE A O 15
ATOM 24579 N N . GLU A 1 22 ? 22.021 -8.825 -0.520 1.00 0.00 22 GLU A N 15
ATOM 24580 C CA . GLU A 1 22 ? 22.483 -9.093 0.847 1.00 0.00 22 GLU A CA 15
ATOM 24581 C C . GLU A 1 22 ? 24.010 -8.913 0.873 1.00 0.00 22 GLU A C 15
ATOM 24582 O O . GLU A 1 22 ? 24.723 -9.712 0.259 1.00 0.00 22 GLU A O 15
ATOM 24594 N N . LEU A 1 23 ? 24.524 -7.876 1.562 1.00 0.00 23 LEU A N 15
ATOM 24595 C CA . LEU A 1 23 ? 25.981 -7.739 1.749 1.00 0.00 23 LEU A CA 15
ATOM 24596 C C . LEU A 1 23 ? 26.382 -8.685 2.887 1.00 0.00 23 LEU A C 15
ATOM 24597 O O . LEU A 1 23 ? 26.209 -8.378 4.062 1.00 0.00 23 LEU A O 15
ATOM 24613 N N . SER A 1 24 ? 26.882 -9.860 2.487 1.00 0.00 24 SER A N 15
ATOM 24614 C CA . SER A 1 24 ? 27.155 -10.990 3.381 1.00 0.00 24 SER A CA 15
ATOM 24615 C C . SER A 1 24 ? 28.666 -11.136 3.606 1.00 0.00 24 SER A C 15
ATOM 24616 O O . SER A 1 24 ? 29.461 -11.019 2.666 1.00 0.00 24 SER A O 15
ATOM 24624 N N . LYS A 1 25 ? 29.058 -11.366 4.861 1.00 0.00 25 LYS A N 15
ATOM 24625 C CA . LYS A 1 25 ? 30.434 -11.724 5.205 1.00 0.00 25 LYS A CA 15
ATOM 24626 C C . LYS A 1 25 ? 30.520 -13.252 5.277 1.00 0.00 25 LYS A C 15
ATOM 24627 O O . LYS A 1 25 ? 29.637 -13.911 5.844 1.00 0.00 25 LYS A O 15
ATOM 24646 N N . SER A 1 26 ? 31.555 -13.802 4.648 1.00 0.00 26 SER A N 15
ATOM 24647 C CA . SER A 1 26 ? 31.805 -15.247 4.616 1.00 0.00 26 SER A CA 15
ATOM 24648 C C . SER A 1 26 ? 32.455 -15.717 5.937 1.00 0.00 26 SER A C 15
ATOM 24649 O O . SER A 1 26 ? 32.691 -14.903 6.848 1.00 0.00 26 SER A O 15
ATOM 24657 N N . SER A 1 27 ? 32.726 -17.032 6.036 1.00 0.00 27 SER A N 15
ATOM 24658 C CA . SER A 1 27 ? 33.329 -17.642 7.239 1.00 0.00 27 SER A CA 15
ATOM 24659 C C . SER A 1 27 ? 34.702 -16.997 7.576 1.00 0.00 27 SER A C 15
ATOM 24660 O O . SER A 1 27 ? 35.023 -16.757 8.744 1.00 0.00 27 SER A O 15
ATOM 24668 N N . ASP A 1 28 ? 35.479 -16.678 6.520 1.00 0.00 28 ASP A N 15
ATOM 24669 C CA . ASP A 1 28 ? 36.819 -16.056 6.640 1.00 0.00 28 ASP A CA 15
ATOM 24670 C C . ASP A 1 28 ? 36.715 -14.497 6.571 1.00 0.00 28 ASP A C 15
ATOM 24671 O O . ASP A 1 28 ? 37.698 -13.807 6.266 1.00 0.00 28 ASP A O 15
ATOM 24680 N N . ASN A 1 29 ? 35.505 -13.958 6.893 1.00 0.00 29 ASN A N 15
ATOM 24681 C CA . ASN A 1 29 ? 35.212 -12.489 6.927 1.00 0.00 29 ASN A CA 15
ATOM 24682 C C . ASN A 1 29 ? 35.330 -11.823 5.540 1.00 0.00 29 ASN A C 15
ATOM 24683 O O . ASN A 1 29 ? 35.451 -10.596 5.439 1.00 0.00 29 ASN A O 15
ATOM 24694 N N . GLN A 1 30 ? 35.263 -12.638 4.476 1.00 0.00 30 GLN A N 15
ATOM 24695 C CA . GLN A 1 30 ? 35.358 -12.160 3.091 1.00 0.00 30 GLN A CA 15
ATOM 24696 C C . GLN A 1 30 ? 34.019 -11.533 2.666 1.00 0.00 30 GLN A C 15
ATOM 24697 O O . GLN A 1 30 ? 32.980 -12.196 2.674 1.00 0.00 30 GLN A O 15
ATOM 24711 N N . PHE A 1 31 ? 34.069 -10.256 2.291 1.00 0.00 31 PHE A N 15
ATOM 24712 C CA . PHE A 1 31 ? 32.881 -9.433 2.053 1.00 0.00 31 PHE A CA 15
ATOM 24713 C C . PHE A 1 31 ? 32.454 -9.560 0.591 1.00 0.00 31 PHE A C 15
ATOM 24714 O O . PHE A 1 31 ? 33.256 -9.322 -0.312 1.00 0.00 31 PHE A O 15
ATOM 24731 N N . ARG A 1 32 ? 31.199 -9.955 0.371 1.00 0.00 32 ARG A N 15
ATOM 24732 C CA . ARG A 1 32 ? 30.628 -10.121 -0.973 1.00 0.00 32 ARG A CA 15
ATOM 24733 C C . ARG A 1 32 ? 29.102 -10.022 -0.906 1.00 0.00 32 ARG A C 15
ATOM 24734 O O . ARG A 1 32 ? 28.502 -10.239 0.149 1.00 0.00 32 ARG A O 15
ATOM 24755 N N . PHE A 1 33 ? 28.477 -9.702 -2.042 1.00 0.00 33 PHE A N 15
ATOM 24756 C CA . PHE A 1 33 ? 27.015 -9.650 -2.161 1.00 0.00 33 PHE A CA 15
ATOM 24757 C C . PHE A 1 33 ? 26.485 -11.006 -2.614 1.00 0.00 33 PHE A C 15
ATOM 24758 O O . PHE A 1 33 ? 27.110 -11.677 -3.423 1.00 0.00 33 PHE A O 15
ATOM 24775 N N . VAL A 1 34 ? 25.344 -11.410 -2.055 1.00 0.00 34 VAL A N 15
ATOM 24776 C CA . VAL A 1 34 ? 24.566 -12.536 -2.563 1.00 0.00 34 VAL A CA 15
ATOM 24777 C C . VAL A 1 34 ? 23.177 -11.988 -2.925 1.00 0.00 34 VAL A C 15
ATOM 24778 O O . VAL A 1 34 ? 22.573 -11.228 -2.155 1.00 0.00 34 VAL A O 15
ATOM 24791 N N . LEU A 1 35 ? 22.706 -12.319 -4.126 1.00 0.00 35 LEU A N 15
ATOM 24792 C CA . LEU A 1 35 ? 21.389 -11.901 -4.612 1.00 0.00 35 LEU A CA 15
ATOM 24793 C C . LEU A 1 35 ? 20.424 -13.054 -4.365 1.00 0.00 35 LEU A C 15
ATOM 24794 O O . LEU A 1 35 ? 20.587 -14.132 -4.937 1.00 0.00 35 LEU A O 15
ATOM 24810 N N . LYS A 1 36 ? 19.485 -12.846 -3.446 1.00 0.00 36 LYS A N 15
ATOM 24811 C CA . LYS A 1 36 ? 18.391 -13.776 -3.209 1.00 0.00 36 LYS A CA 15
ATOM 24812 C C . LYS A 1 36 ? 17.212 -13.392 -4.098 1.00 0.00 36 LYS A C 15
ATOM 24813 O O . LYS A 1 36 ? 16.932 -12.210 -4.284 1.00 0.00 36 LYS A O 15
ATOM 24832 N N . ALA A 1 37 ? 16.564 -14.404 -4.683 1.00 0.00 37 ALA A N 15
ATOM 24833 C CA . ALA A 1 37 ? 15.290 -14.247 -5.391 1.00 0.00 37 ALA A CA 15
ATOM 24834 C C . ALA A 1 37 ? 14.151 -13.981 -4.383 1.00 0.00 37 ALA A C 15
ATOM 24835 O O . ALA A 1 37 ? 14.376 -14.017 -3.167 1.00 0.00 37 ALA A O 15
ATOM 24842 N N . GLY A 1 38 ? 12.932 -13.733 -4.894 1.00 0.00 38 GLY A N 15
ATOM 24843 C CA . GLY A 1 38 ? 11.755 -13.492 -4.042 1.00 0.00 38 GLY A CA 15
ATOM 24844 C C . GLY A 1 38 ? 11.406 -14.662 -3.109 1.00 0.00 38 GLY A C 15
ATOM 24845 O O . GLY A 1 38 ? 10.778 -14.468 -2.066 1.00 0.00 38 GLY A O 15
ATOM 24849 N N . ASN A 1 39 ? 11.830 -15.875 -3.504 1.00 0.00 39 ASN A N 15
ATOM 24850 C CA . ASN A 1 39 ? 11.605 -17.127 -2.743 1.00 0.00 39 ASN A CA 15
ATOM 24851 C C . ASN A 1 39 ? 12.632 -17.307 -1.596 1.00 0.00 39 ASN A C 15
ATOM 24852 O O . ASN A 1 39 ? 12.589 -18.313 -0.871 1.00 0.00 39 ASN A O 15
ATOM 24863 N N . GLY A 1 40 ? 13.555 -16.329 -1.445 1.00 0.00 40 GLY A N 15
ATOM 24864 C CA . GLY A 1 40 ? 14.569 -16.348 -0.380 1.00 0.00 40 GLY A CA 15
ATOM 24865 C C . GLY A 1 40 ? 15.801 -17.189 -0.722 1.00 0.00 40 GLY A C 15
ATOM 24866 O O . GLY A 1 40 ? 16.727 -17.296 0.090 1.00 0.00 40 GLY A O 15
ATOM 24870 N N . GLU A 1 41 ? 15.800 -17.804 -1.916 1.00 0.00 41 GLU A N 15
ATOM 24871 C CA . GLU A 1 41 ? 16.904 -18.655 -2.392 1.00 0.00 41 GLU A CA 15
ATOM 24872 C C . GLU A 1 41 ? 17.957 -17.806 -3.119 1.00 0.00 41 GLU A C 15
ATOM 24873 O O . GLU A 1 41 ? 17.615 -17.015 -4.000 1.00 0.00 41 GLU A O 15
ATOM 24885 N N . THR A 1 42 ? 19.235 -17.990 -2.742 1.00 0.00 42 THR A N 15
ATOM 24886 C CA . THR A 1 42 ? 20.366 -17.290 -3.361 1.00 0.00 42 THR A CA 15
ATOM 24887 C C . THR A 1 42 ? 20.622 -17.839 -4.788 1.00 0.00 42 THR A C 15
ATOM 24888 O O . THR A 1 42 ? 20.850 -19.038 -4.972 1.00 0.00 42 THR A O 15
ATOM 24899 N N . ILE A 1 43 ? 20.559 -16.931 -5.778 1.00 0.00 43 ILE A N 15
ATOM 24900 C CA . ILE A 1 43 ? 20.774 -17.238 -7.213 1.00 0.00 43 ILE A CA 15
ATOM 24901 C C . ILE A 1 43 ? 22.183 -16.789 -7.666 1.00 0.00 43 ILE A C 15
ATOM 24902 O O . ILE A 1 43 ? 22.797 -17.418 -8.533 1.00 0.00 43 ILE A O 15
ATOM 24918 N N . LEU A 1 44 ? 22.682 -15.699 -7.049 1.00 0.00 44 LEU A N 15
ATOM 24919 C CA . LEU A 1 44 ? 23.933 -15.023 -7.450 1.00 0.00 44 LEU A CA 15
ATOM 24920 C C . LEU A 1 44 ? 24.807 -14.769 -6.206 1.00 0.00 44 LEU A C 15
ATOM 24921 O O . LEU A 1 44 ? 24.281 -14.579 -5.108 1.00 0.00 44 LEU A O 15
ATOM 24937 N N . THR A 1 45 ? 26.133 -14.772 -6.399 1.00 0.00 45 THR A N 15
ATOM 24938 C CA . THR A 1 45 ? 27.130 -14.545 -5.337 1.00 0.00 45 THR A CA 15
ATOM 24939 C C . THR A 1 45 ? 28.418 -13.956 -5.957 1.00 0.00 45 THR A C 15
ATOM 24940 O O . THR A 1 45 ? 28.981 -14.541 -6.878 1.00 0.00 45 THR A O 15
ATOM 24951 N N . SER A 1 46 ? 28.874 -12.807 -5.434 1.00 0.00 46 SER A N 15
ATOM 24952 C CA . SER A 1 46 ? 30.136 -12.157 -5.842 1.00 0.00 46 SER A CA 15
ATOM 24953 C C . SER A 1 46 ? 31.350 -13.020 -5.429 1.00 0.00 46 SER A C 15
ATOM 24954 O O . SER A 1 46 ? 31.197 -14.005 -4.686 1.00 0.00 46 SER A O 15
ATOM 24962 N N . GLU A 1 47 ? 32.556 -12.656 -5.897 1.00 0.00 47 GLU A N 15
ATOM 24963 C CA . GLU A 1 47 ? 33.788 -13.332 -5.455 1.00 0.00 47 GLU A CA 15
ATOM 24964 C C . GLU A 1 47 ? 34.156 -12.875 -4.026 1.00 0.00 47 GLU A C 15
ATOM 24965 O O . GLU A 1 47 ? 33.600 -11.895 -3.517 1.00 0.00 47 GLU A O 15
ATOM 24977 N N . LEU A 1 48 ? 35.106 -13.583 -3.401 1.00 0.00 48 LEU A N 15
ATOM 24978 C CA . LEU A 1 48 ? 35.591 -13.248 -2.053 1.00 0.00 48 LEU A CA 15
ATOM 24979 C C . LEU A 1 48 ? 36.433 -11.951 -2.138 1.00 0.00 48 LEU A C 15
ATOM 24980 O O . LEU A 1 48 ? 37.499 -11.948 -2.761 1.00 0.00 48 LEU A O 15
ATOM 24996 N N . TYR A 1 49 ? 35.940 -10.849 -1.546 1.00 0.00 49 TYR A N 15
ATOM 24997 C CA . TYR A 1 49 ? 36.688 -9.576 -1.480 1.00 0.00 49 TYR A CA 15
ATOM 24998 C C . TYR A 1 49 ? 37.231 -9.377 -0.060 1.00 0.00 49 TYR A C 15
ATOM 24999 O O . TYR A 1 49 ? 36.524 -9.630 0.916 1.00 0.00 49 TYR A O 15
ATOM 25017 N N . THR A 1 50 ? 38.490 -8.928 0.042 1.00 0.00 50 THR A N 15
ATOM 25018 C CA . THR A 1 50 ? 39.106 -8.556 1.331 1.00 0.00 50 THR A CA 15
ATOM 25019 C C . THR A 1 50 ? 38.533 -7.205 1.824 1.00 0.00 50 THR A C 15
ATOM 25020 O O . THR A 1 50 ? 38.451 -6.947 3.030 1.00 0.00 50 THR A O 15
ATOM 25031 N N . SER A 1 51 ? 38.123 -6.356 0.863 1.00 0.00 51 SER A N 15
ATOM 25032 C CA . SER A 1 51 ? 37.546 -5.034 1.138 1.00 0.00 51 SER A CA 15
ATOM 25033 C C . SER A 1 51 ? 36.021 -5.061 0.906 1.00 0.00 51 SER A C 15
ATOM 25034 O O . SER A 1 51 ? 35.550 -5.549 -0.130 1.00 0.00 51 SER A O 15
ATOM 25042 N N . LYS A 1 52 ? 35.259 -4.516 1.869 1.00 0.00 52 LYS A N 15
ATOM 25043 C CA . LYS A 1 52 ? 33.794 -4.389 1.765 1.00 0.00 52 LYS A CA 15
ATOM 25044 C C . LYS A 1 52 ? 33.398 -3.301 0.755 1.00 0.00 52 LYS A C 15
ATOM 25045 O O . LYS A 1 52 ? 32.306 -3.353 0.181 1.00 0.00 52 LYS A O 15
ATOM 25064 N N . THR A 1 53 ? 34.296 -2.309 0.571 1.00 0.00 53 THR A N 15
ATOM 25065 C CA . THR A 1 53 ? 34.134 -1.250 -0.438 1.00 0.00 53 THR A CA 15
ATOM 25066 C C . THR A 1 53 ? 34.106 -1.846 -1.862 1.00 0.00 53 THR A C 15
ATOM 25067 O O . THR A 1 53 ? 33.336 -1.393 -2.696 1.00 0.00 53 THR A O 15
ATOM 25078 N N . SER A 1 54 ? 34.917 -2.905 -2.091 1.00 0.00 54 SER A N 15
ATOM 25079 C CA . SER A 1 54 ? 34.997 -3.606 -3.390 1.00 0.00 54 SER A CA 15
ATOM 25080 C C . SER A 1 54 ? 33.661 -4.316 -3.715 1.00 0.00 54 SER A C 15
ATOM 25081 O O . SER A 1 54 ? 33.211 -4.325 -4.869 1.00 0.00 54 SER A O 15
ATOM 25089 N N . ALA A 1 55 ? 33.041 -4.902 -2.664 1.00 0.00 55 ALA A N 15
ATOM 25090 C CA . ALA A 1 55 ? 31.698 -5.522 -2.746 1.00 0.00 55 ALA A CA 15
ATOM 25091 C C . ALA A 1 55 ? 30.623 -4.447 -3.010 1.00 0.00 55 ALA A C 15
ATOM 25092 O O . ALA A 1 55 ? 29.688 -4.661 -3.793 1.00 0.00 55 ALA A O 15
ATOM 25099 N N . GLU A 1 56 ? 30.803 -3.270 -2.372 1.00 0.00 56 GLU A N 15
ATOM 25100 C CA . GLU A 1 56 ? 29.898 -2.105 -2.522 1.00 0.00 56 GLU A CA 15
ATOM 25101 C C . GLU A 1 56 ? 29.913 -1.581 -3.975 1.00 0.00 56 GLU A C 15
ATOM 25102 O O . GLU A 1 56 ? 28.903 -1.081 -4.481 1.00 0.00 56 GLU A O 15
ATOM 25114 N N . LYS A 1 57 ? 31.079 -1.668 -4.634 1.00 0.00 57 LYS A N 15
ATOM 25115 C CA . LYS A 1 57 ? 31.203 -1.309 -6.061 1.00 0.00 57 LYS A CA 15
ATOM 25116 C C . LYS A 1 57 ? 30.614 -2.436 -6.934 1.00 0.00 57 LYS A C 15
ATOM 25117 O O . LYS A 1 57 ? 30.072 -2.183 -8.010 1.00 0.00 57 LYS A O 15
ATOM 25136 N N . GLY A 1 58 ? 30.710 -3.676 -6.410 1.00 0.00 58 GLY A N 15
ATOM 25137 C CA . GLY A 1 58 ? 30.207 -4.885 -7.065 1.00 0.00 58 GLY A CA 15
ATOM 25138 C C . GLY A 1 58 ? 28.700 -4.870 -7.330 1.00 0.00 58 GLY A C 15
ATOM 25139 O O . GLY A 1 58 ? 28.265 -5.287 -8.405 1.00 0.00 58 GLY A O 15
ATOM 25143 N N . ILE A 1 59 ? 27.904 -4.378 -6.347 1.00 0.00 59 ILE A N 15
ATOM 25144 C CA . ILE A 1 59 ? 26.432 -4.263 -6.502 1.00 0.00 59 ILE A CA 15
ATOM 25145 C C . ILE A 1 59 ? 26.068 -3.234 -7.597 1.00 0.00 59 ILE A C 15
ATOM 25146 O O . ILE A 1 59 ? 25.191 -3.485 -8.429 1.00 0.00 59 ILE A O 15
ATOM 25162 N N . ALA A 1 60 ? 26.779 -2.096 -7.605 1.00 0.00 60 ALA A N 15
ATOM 25163 C CA . ALA A 1 60 ? 26.561 -1.019 -8.592 1.00 0.00 60 ALA A CA 15
ATOM 25164 C C . ALA A 1 60 ? 26.916 -1.501 -10.014 1.00 0.00 60 ALA A C 15
ATOM 25165 O O . ALA A 1 60 ? 26.247 -1.147 -10.997 1.00 0.00 60 ALA A O 15
ATOM 25172 N N . SER A 1 61 ? 27.966 -2.337 -10.086 1.00 0.00 61 SER A N 15
ATOM 25173 C CA . SER A 1 61 ? 28.464 -2.906 -11.342 1.00 0.00 61 SER A CA 15
ATOM 25174 C C . SER A 1 61 ? 27.495 -3.976 -11.911 1.00 0.00 61 SER A C 15
ATOM 25175 O O . SER A 1 61 ? 27.192 -3.941 -13.105 1.00 0.00 61 SER A O 15
ATOM 25183 N N . VAL A 1 62 ? 26.997 -4.916 -11.055 1.00 0.00 62 VAL A N 15
ATOM 25184 C CA . VAL A 1 62 ? 26.038 -5.967 -11.505 1.00 0.00 62 VAL A CA 15
ATOM 25185 C C . VAL A 1 62 ? 24.691 -5.344 -11.897 1.00 0.00 62 VAL A C 15
ATOM 25186 O O . VAL A 1 62 ? 23.988 -5.883 -12.738 1.00 0.00 62 VAL A O 15
ATOM 25199 N N . ARG A 1 63 ? 24.354 -4.207 -11.261 1.00 0.00 63 ARG A N 15
ATOM 25200 C CA . ARG A 1 63 ? 23.100 -3.479 -11.515 1.00 0.00 63 ARG A CA 15
ATOM 25201 C C . ARG A 1 63 ? 23.120 -2.843 -12.920 1.00 0.00 63 ARG A C 15
ATOM 25202 O O . ARG A 1 63 ? 22.106 -2.827 -13.626 1.00 0.00 63 ARG A O 15
ATOM 25223 N N . SER A 1 64 ? 24.298 -2.331 -13.313 1.00 0.00 64 SER A N 15
ATOM 25224 C CA . SER A 1 64 ? 24.510 -1.727 -14.640 1.00 0.00 64 SER A CA 15
ATOM 25225 C C . SER A 1 64 ? 24.638 -2.822 -15.731 1.00 0.00 64 SER A C 15
ATOM 25226 O O . SER A 1 64 ? 24.142 -2.657 -16.854 1.00 0.00 64 SER A O 15
ATOM 25234 N N . ASN A 1 65 ? 25.289 -3.949 -15.362 1.00 0.00 65 ASN A N 15
ATOM 25235 C CA . ASN A 1 65 ? 25.580 -5.082 -16.277 1.00 0.00 65 ASN A CA 15
ATOM 25236 C C . ASN A 1 65 ? 24.471 -6.159 -16.215 1.00 0.00 65 ASN A C 15
ATOM 25237 O O . ASN A 1 65 ? 24.605 -7.235 -16.814 1.00 0.00 65 ASN A 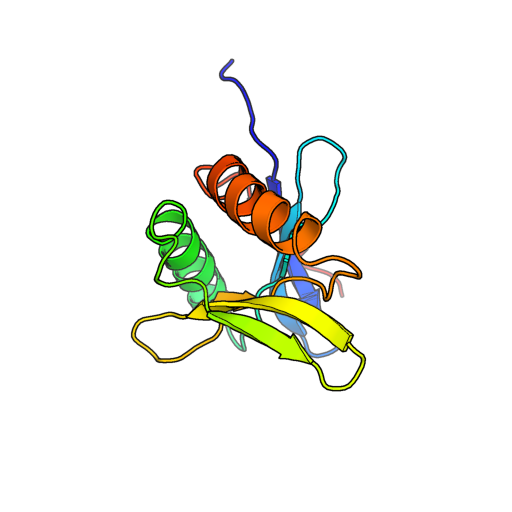O 15
ATOM 25248 N N . SER A 1 66 ? 23.374 -5.831 -15.511 1.00 0.00 66 SER A N 15
ATOM 25249 C CA . SER A 1 66 ? 22.208 -6.710 -15.317 1.00 0.00 66 SER A CA 15
ATOM 25250 C C . SER A 1 66 ? 21.498 -7.063 -16.673 1.00 0.00 66 SER A C 15
ATOM 25251 O O . SER A 1 66 ? 21.174 -8.235 -16.889 1.00 0.00 66 SER A O 15
ATOM 25259 N N . PRO A 1 67 ? 21.244 -6.080 -17.627 1.00 0.00 67 PRO A N 15
ATOM 25260 C CA . PRO A 1 67 ? 20.730 -6.415 -18.980 1.00 0.00 67 PRO A CA 15
ATOM 25261 C C . PRO A 1 67 ? 21.851 -6.726 -20.008 1.00 0.00 67 PRO A C 15
ATOM 25262 O O . PRO A 1 67 ? 21.558 -7.144 -21.136 1.00 0.00 67 PRO A O 15
ATOM 25273 N N . GLN A 1 68 ? 23.132 -6.527 -19.620 1.00 0.00 68 GLN A N 15
ATOM 25274 C CA . GLN A 1 68 ? 24.283 -6.679 -20.535 1.00 0.00 68 GLN A CA 15
ATOM 25275 C C . GLN A 1 68 ? 24.705 -8.158 -20.614 1.00 0.00 68 GLN A C 15
ATOM 25276 O O . GLN A 1 68 ? 25.583 -8.606 -19.867 1.00 0.00 68 GLN A O 15
ATOM 25290 N N . GLU A 1 69 ? 24.039 -8.911 -21.516 1.00 0.00 69 GLU A N 15
ATOM 25291 C CA . GLU A 1 69 ? 24.266 -10.369 -21.708 1.00 0.00 69 GLU A CA 15
ATOM 25292 C C . GLU A 1 69 ? 25.698 -10.688 -22.198 1.00 0.00 69 GLU A C 15
ATOM 25293 O O . GLU A 1 69 ? 26.192 -11.806 -22.006 1.00 0.00 69 GLU A O 15
ATOM 25305 N N . GLU A 1 70 ? 26.343 -9.693 -22.829 1.00 0.00 70 GLU A N 15
ATOM 25306 C CA . GLU A 1 70 ? 27.740 -9.789 -23.292 1.00 0.00 70 GLU A CA 15
ATOM 25307 C C . GLU A 1 70 ? 28.717 -9.887 -22.101 1.00 0.00 70 GLU A C 15
ATOM 25308 O O . GLU A 1 70 ? 29.740 -10.581 -22.167 1.00 0.00 70 GLU A O 15
ATOM 25320 N N . ARG A 1 71 ? 28.370 -9.188 -21.009 1.00 0.00 71 ARG A N 15
ATOM 25321 C CA . ARG A 1 71 ? 29.225 -9.064 -19.817 1.00 0.00 71 ARG A CA 15
ATOM 25322 C C . ARG A 1 71 ? 29.208 -10.347 -18.952 1.00 0.00 71 ARG A C 15
ATOM 25323 O O . ARG A 1 71 ? 30.128 -10.576 -18.147 1.00 0.00 71 ARG A O 15
ATOM 25344 N N . TYR A 1 72 ? 28.157 -11.170 -19.123 1.00 0.00 72 TYR A N 15
ATOM 25345 C CA . TYR A 1 72 ? 28.077 -12.510 -18.513 1.00 0.00 72 TYR A CA 15
ATOM 25346 C C . TYR A 1 72 ? 29.040 -13.462 -19.252 1.00 0.00 72 TYR A C 15
ATOM 25347 O O . TYR A 1 72 ? 28.866 -13.721 -20.449 1.00 0.00 72 TYR A O 15
ATOM 25365 N N . GLU A 1 73 ? 30.054 -13.961 -18.531 1.00 0.00 73 GLU A N 15
ATOM 25366 C CA . GLU A 1 73 ? 31.017 -14.938 -19.059 1.00 0.00 73 GLU A CA 15
ATOM 25367 C C . GLU A 1 73 ? 30.550 -16.342 -18.640 1.00 0.00 73 GLU A C 15
ATOM 25368 O O . GLU A 1 73 ? 30.782 -16.768 -17.502 1.00 0.00 73 GLU A O 15
ATOM 25380 N N . LYS A 1 74 ? 29.872 -17.049 -19.549 1.00 0.00 74 LYS A N 15
ATOM 25381 C CA . LYS A 1 74 ? 29.342 -18.393 -19.265 1.00 0.00 74 LYS A CA 15
ATOM 25382 C C . LYS A 1 74 ? 30.484 -19.431 -19.291 1.00 0.00 74 LYS A C 15
ATOM 25383 O O . LYS A 1 74 ? 31.462 -19.286 -20.043 1.00 0.00 74 LYS A O 15
ATOM 25402 N N . LYS A 1 75 ? 30.338 -20.455 -18.451 1.00 0.00 75 LYS A N 15
ATOM 25403 C CA . LYS A 1 75 ? 31.249 -21.607 -18.361 1.00 0.00 75 LYS A CA 15
ATOM 25404 C C . LYS A 1 75 ? 30.435 -22.868 -18.047 1.00 0.00 75 LYS A C 15
ATOM 25405 O O . LYS A 1 75 ? 29.240 -22.803 -17.714 1.00 0.00 75 LYS A O 15
ATOM 25424 N N . THR A 1 76 ? 31.099 -24.013 -18.186 1.00 0.00 76 THR A N 15
ATOM 25425 C CA . THR A 1 76 ? 30.563 -25.319 -17.808 1.00 0.00 76 THR A CA 15
ATOM 25426 C C . THR A 1 76 ? 31.573 -26.002 -16.871 1.00 0.00 76 THR A C 15
ATOM 25427 O O . THR A 1 76 ? 32.711 -26.284 -17.269 1.00 0.00 76 THR A O 15
ATOM 25438 N N . ALA A 1 77 ? 31.143 -26.203 -15.614 1.00 0.00 77 ALA A N 15
ATOM 25439 C CA . ALA A 1 77 ? 31.871 -26.967 -14.588 1.00 0.00 77 ALA A CA 15
ATOM 25440 C C . ALA A 1 77 ? 32.203 -28.389 -15.082 1.00 0.00 77 ALA A C 15
ATOM 25441 O O . ALA A 1 77 ? 31.500 -28.933 -15.940 1.00 0.00 77 ALA A O 15
ATOM 25448 N N . SER A 1 78 ? 33.265 -28.980 -14.511 1.00 0.00 78 SER A N 15
ATOM 25449 C CA . SER A 1 78 ? 33.791 -30.301 -14.927 1.00 0.00 78 SER A CA 15
ATOM 25450 C C . SER A 1 78 ? 32.822 -31.459 -14.569 1.00 0.00 78 SER A C 15
ATOM 25451 O O . SER A 1 78 ? 32.984 -32.584 -15.051 1.00 0.00 78 SER A O 15
ATOM 25459 N N . ASN A 1 79 ? 31.815 -31.159 -13.721 1.00 0.00 79 ASN A N 15
ATOM 25460 C CA . ASN A 1 79 ? 30.683 -32.079 -13.431 1.00 0.00 79 ASN A CA 15
ATOM 25461 C C . ASN A 1 79 ? 29.607 -32.046 -14.550 1.00 0.00 79 ASN A C 15
ATOM 25462 O O . ASN A 1 79 ? 28.586 -32.740 -14.445 1.00 0.00 79 ASN A O 15
ATOM 25473 N N . GLY A 1 80 ? 29.852 -31.250 -15.610 1.00 0.00 80 GLY A N 15
ATOM 25474 C CA . GLY A 1 80 ? 28.888 -31.054 -16.698 1.00 0.00 80 GLY A CA 15
ATOM 25475 C C . GLY A 1 80 ? 27.813 -30.024 -16.360 1.00 0.00 80 GLY A C 15
ATOM 25476 O O . GLY A 1 80 ? 26.827 -29.881 -17.089 1.00 0.00 80 GLY A O 15
ATOM 25480 N N . LYS A 1 81 ? 28.013 -29.295 -15.247 1.00 0.00 81 LYS A N 15
ATOM 25481 C CA . LYS A 1 81 ? 27.049 -28.307 -14.736 1.00 0.00 81 LYS A CA 15
ATOM 25482 C C . LYS A 1 81 ? 27.312 -26.935 -15.370 1.00 0.00 81 LYS A C 15
ATOM 25483 O O . LYS A 1 81 ? 28.458 -26.560 -15.542 1.00 0.00 81 LYS A O 15
ATOM 25502 N N . PHE A 1 82 ? 26.254 -26.188 -15.697 1.00 0.00 82 PHE A N 15
ATOM 25503 C CA . PHE A 1 82 ? 26.370 -24.895 -16.401 1.00 0.00 82 PHE A CA 15
ATOM 25504 C C . PHE A 1 82 ? 26.207 -23.737 -15.408 1.00 0.00 82 PHE A C 15
ATOM 25505 O O . PHE A 1 82 ? 25.248 -23.709 -14.657 1.00 0.00 82 PHE A O 15
ATOM 25522 N N . TYR A 1 83 ? 27.154 -22.788 -15.415 1.00 0.00 83 TYR A N 15
ATOM 25523 C CA . TYR A 1 83 ? 27.111 -21.585 -14.562 1.00 0.00 83 TYR A CA 15
ATOM 25524 C C . TYR A 1 83 ? 27.662 -20.394 -15.354 1.00 0.00 83 TYR A C 15
ATOM 25525 O O . TYR A 1 83 ? 28.104 -20.549 -16.496 1.00 0.00 83 TYR A O 15
ATOM 25543 N N . PHE A 1 84 ? 27.606 -19.210 -14.755 1.00 0.00 84 PHE A N 15
ATOM 25544 C CA . PHE A 1 84 ? 28.108 -17.977 -15.374 1.00 0.00 84 PHE A CA 15
ATOM 25545 C C . PHE A 1 84 ? 28.948 -17.185 -14.367 1.00 0.00 84 PHE A C 15
ATOM 25546 O O . PHE A 1 84 ? 28.806 -17.357 -13.140 1.00 0.00 84 PHE A O 15
ATOM 25563 N N . ASN A 1 85 ? 29.800 -16.311 -14.907 1.00 0.00 85 ASN A N 15
ATOM 25564 C CA . ASN A 1 85 ? 30.650 -15.402 -14.140 1.00 0.00 85 ASN A CA 15
ATOM 25565 C C . ASN A 1 85 ? 30.406 -13.984 -14.671 1.00 0.00 85 ASN A C 15
ATOM 25566 O O . ASN A 1 85 ? 30.934 -13.606 -15.718 1.00 0.00 85 ASN A O 15
ATOM 25577 N N . LEU A 1 86 ? 29.596 -13.206 -13.949 1.00 0.00 86 LEU A N 15
ATOM 25578 C CA . LEU A 1 86 ? 29.368 -11.790 -14.256 1.00 0.00 86 LEU A CA 15
ATOM 25579 C C . LEU A 1 86 ? 30.545 -11.014 -13.640 1.00 0.00 86 LEU A C 15
ATOM 25580 O O . LEU A 1 86 ? 30.688 -10.957 -12.418 1.00 0.00 86 LEU A O 15
ATOM 25596 N N . LYS A 1 87 ? 31.402 -10.450 -14.483 1.00 0.00 87 LYS A N 15
ATOM 25597 C CA . LYS A 1 87 ? 32.589 -9.715 -14.029 1.00 0.00 87 LYS A CA 15
ATOM 25598 C C . LYS A 1 87 ? 32.632 -8.338 -14.674 1.00 0.00 87 LYS A C 15
ATOM 25599 O O . LYS A 1 87 ? 32.040 -8.127 -15.721 1.00 0.00 87 LYS A O 15
ATOM 25618 N N . ALA A 1 88 ? 33.314 -7.403 -14.011 1.00 0.00 88 ALA A N 15
ATOM 25619 C CA . ALA A 1 88 ? 33.440 -6.016 -14.470 1.00 0.00 88 ALA A CA 15
ATOM 25620 C C . ALA A 1 88 ? 34.653 -5.860 -15.400 1.00 0.00 88 ALA A C 15
ATOM 25621 O O . ALA A 1 88 ? 35.414 -6.813 -15.631 1.00 0.00 88 ALA A O 15
ATOM 25628 N N . ALA A 1 89 ? 34.844 -4.625 -15.899 1.00 0.00 89 ALA A N 15
ATOM 25629 C CA . ALA A 1 89 ? 36.029 -4.242 -16.690 1.00 0.00 89 ALA A CA 15
ATOM 25630 C C . ALA A 1 89 ? 37.313 -4.234 -15.822 1.00 0.00 89 ALA A C 15
ATOM 25631 O O . ALA A 1 89 ? 38.420 -4.164 -16.352 1.00 0.00 89 ALA A O 15
ATOM 25638 N N . ASN A 1 90 ? 37.140 -4.342 -14.486 1.00 0.00 90 ASN A N 15
ATOM 25639 C CA . ASN A 1 90 ? 38.248 -4.401 -13.502 1.00 0.00 90 ASN A CA 15
ATOM 25640 C C . ASN A 1 90 ? 38.850 -5.825 -13.405 1.00 0.00 90 ASN A C 15
ATOM 25641 O O . ASN A 1 90 ? 39.694 -6.076 -12.536 1.00 0.00 90 ASN A O 15
ATOM 25652 N N . HIS A 1 91 ? 38.374 -6.749 -14.285 1.00 0.00 91 HIS A N 15
ATOM 25653 C CA . HIS A 1 91 ? 38.795 -8.177 -14.329 1.00 0.00 91 HIS A CA 15
ATOM 25654 C C . HIS A 1 91 ? 38.327 -8.956 -13.081 1.00 0.00 91 HIS A C 15
ATOM 25655 O O . HIS A 1 91 ? 38.755 -10.095 -12.867 1.00 0.00 91 HIS A O 15
ATOM 25670 N N . GLN A 1 92 ? 37.439 -8.345 -12.273 1.00 0.00 92 GLN A N 15
ATOM 25671 C CA . GLN A 1 92 ? 36.961 -8.945 -11.013 1.00 0.00 92 GLN A CA 15
ATOM 25672 C C . GLN A 1 92 ? 35.518 -9.435 -11.153 1.00 0.00 92 GLN A C 15
ATOM 25673 O O . GLN A 1 92 ? 34.665 -8.732 -11.705 1.00 0.00 92 GLN A O 15
ATOM 25687 N N . ILE A 1 93 ? 35.269 -10.649 -10.649 1.00 0.00 93 ILE A N 15
ATOM 25688 C CA . ILE A 1 93 ? 33.944 -11.262 -10.617 1.00 0.00 93 ILE A CA 15
ATOM 25689 C C . ILE A 1 93 ? 33.049 -10.541 -9.583 1.00 0.00 93 ILE A C 15
ATOM 25690 O O . ILE A 1 93 ? 33.140 -10.767 -8.374 1.00 0.00 93 ILE A O 15
ATOM 25706 N N . ILE A 1 94 ? 32.207 -9.649 -10.104 1.00 0.00 94 ILE A N 15
ATOM 25707 C CA . ILE A 1 94 ? 31.233 -8.865 -9.317 1.00 0.00 94 ILE A CA 15
ATOM 25708 C C . ILE A 1 94 ? 29.983 -9.707 -8.970 1.00 0.00 94 ILE A C 15
ATOM 25709 O O . ILE A 1 94 ? 29.174 -9.305 -8.130 1.00 0.00 94 ILE A O 15
ATOM 25725 N N . GLY A 1 95 ? 29.849 -10.866 -9.635 1.00 0.00 95 GLY A N 15
ATOM 25726 C CA . GLY A 1 95 ? 28.757 -11.810 -9.406 1.00 0.00 95 GLY A CA 15
ATOM 25727 C C . GLY A 1 95 ? 29.007 -13.112 -10.162 1.00 0.00 95 GLY A C 15
ATOM 25728 O O . GLY A 1 95 ? 29.596 -13.092 -11.225 1.00 0.00 95 GLY A O 15
ATOM 25732 N N . SER A 1 96 ? 28.579 -14.242 -9.607 1.00 0.00 96 SER A N 15
ATOM 25733 C CA . SER A 1 96 ? 28.750 -15.573 -10.227 1.00 0.00 96 SER A CA 15
ATOM 25734 C C . SER A 1 96 ? 27.873 -16.593 -9.509 1.00 0.00 96 SER A C 15
ATOM 25735 O O . SER A 1 96 ? 27.329 -16.319 -8.438 1.00 0.00 96 SER A O 15
ATOM 25743 N N . SER A 1 97 ? 27.720 -17.765 -10.114 1.00 0.00 97 SER A N 15
ATOM 25744 C CA . SER A 1 97 ? 27.070 -18.909 -9.475 1.00 0.00 97 SER A CA 15
ATOM 25745 C C . SER A 1 97 ? 28.101 -20.014 -9.261 1.00 0.00 97 SER A C 15
ATOM 25746 O O . SER A 1 97 ? 29.189 -19.994 -9.856 1.00 0.00 97 SER A O 15
ATOM 25754 N N . GLN A 1 98 ? 27.736 -20.987 -8.422 1.00 0.00 98 GLN A N 15
ATOM 25755 C CA . GLN A 1 98 ? 28.597 -22.133 -8.110 1.00 0.00 98 GLN A CA 15
ATOM 25756 C C . GLN A 1 98 ? 28.556 -23.122 -9.292 1.00 0.00 98 GLN A C 15
ATOM 25757 O O . GLN A 1 98 ? 29.596 -23.449 -9.875 1.00 0.00 98 GLN A O 15
ATOM 25771 N N . MET A 1 99 ? 27.321 -23.525 -9.655 1.00 0.00 99 MET A N 15
ATOM 25772 C CA . MET A 1 99 ? 27.010 -24.474 -10.732 1.00 0.00 99 MET A CA 15
ATOM 25773 C C . MET A 1 99 ? 25.493 -24.757 -10.709 1.00 0.00 99 MET A C 15
ATOM 25774 O O . MET A 1 99 ? 24.914 -24.991 -9.637 1.00 0.00 99 MET A O 15
ATOM 25788 N N . TYR A 1 100 ? 24.843 -24.676 -11.882 1.00 0.00 100 TYR A N 15
ATOM 25789 C CA . TYR A 1 100 ? 23.420 -25.048 -12.044 1.00 0.00 100 TYR A CA 15
ATOM 25790 C C . TYR A 1 100 ? 23.312 -26.471 -12.609 1.00 0.00 100 TYR A C 15
ATOM 25791 O O . TYR A 1 100 ? 24.239 -26.953 -13.271 1.00 0.00 100 TYR A O 15
ATOM 25809 N N . ALA A 1 101 ? 22.156 -27.109 -12.362 1.00 0.00 101 ALA A N 15
ATOM 25810 C CA . ALA A 1 101 ? 21.873 -28.491 -12.792 1.00 0.00 101 ALA A CA 15
ATOM 25811 C C . ALA A 1 101 ? 22.012 -28.639 -14.317 1.00 0.00 101 ALA A C 15
ATOM 25812 O O . ALA A 1 101 ? 22.745 -29.500 -14.804 1.00 0.00 101 ALA A O 15
ATOM 25819 N N . THR A 1 102 ? 21.316 -27.766 -15.056 1.00 0.00 102 THR A N 15
ATOM 25820 C CA . THR A 1 102 ? 21.333 -27.751 -16.530 1.00 0.00 102 THR A CA 15
ATOM 25821 C C . THR A 1 102 ? 21.601 -26.328 -17.055 1.00 0.00 102 THR A C 15
ATOM 25822 O O . THR A 1 102 ? 21.722 -25.368 -16.274 1.00 0.00 102 THR A O 15
ATOM 25833 N N . ALA A 1 103 ? 21.698 -26.212 -18.397 1.00 0.00 103 ALA A N 15
ATOM 25834 C CA . ALA A 1 103 ? 21.788 -24.917 -19.100 1.00 0.00 103 ALA A CA 15
ATOM 25835 C C . ALA A 1 103 ? 20.439 -24.183 -19.017 1.00 0.00 103 ALA A C 15
ATOM 25836 O O . ALA A 1 103 ? 20.401 -22.953 -19.028 1.00 0.00 103 ALA A O 15
ATOM 25843 N N . GLN A 1 104 ? 19.340 -24.965 -18.917 1.00 0.00 104 GLN A N 15
ATOM 25844 C CA . GLN A 1 104 ? 17.981 -24.430 -18.663 1.00 0.00 104 GLN A CA 15
ATOM 25845 C C . GLN A 1 104 ? 17.928 -23.710 -17.300 1.00 0.00 104 GLN A C 15
ATOM 25846 O O . GLN A 1 104 ? 17.314 -22.646 -17.166 1.00 0.00 104 GLN A O 15
ATOM 25860 N N . SER A 1 105 ? 18.597 -24.310 -16.298 1.00 0.00 105 SER A N 15
ATOM 25861 C CA . SER A 1 105 ? 18.688 -23.748 -14.941 1.00 0.00 105 SER A CA 15
ATOM 25862 C C . SER A 1 105 ? 19.546 -22.464 -14.936 1.00 0.00 105 SER A C 15
ATOM 25863 O O . SER A 1 105 ? 19.251 -21.512 -14.198 1.00 0.00 105 SER A O 15
ATOM 25871 N N . ARG A 1 106 ? 20.603 -22.443 -15.785 1.00 0.00 106 ARG A N 15
ATOM 25872 C CA . ARG A 1 106 ? 21.520 -21.290 -15.899 1.00 0.00 106 ARG A CA 15
ATOM 25873 C C . ARG A 1 106 ? 20.820 -20.070 -16.524 1.00 0.00 106 ARG A C 15
ATOM 25874 O O . ARG A 1 106 ? 20.950 -18.958 -16.013 1.00 0.00 106 ARG A O 15
ATOM 25895 N N . GLU A 1 107 ? 20.077 -20.298 -17.625 1.00 0.00 107 GLU A N 15
ATOM 25896 C CA . GLU A 1 107 ? 19.406 -19.210 -18.382 1.00 0.00 107 GLU A CA 15
ATOM 25897 C C . GLU A 1 107 ? 18.231 -18.611 -17.582 1.00 0.00 107 GLU A C 15
ATOM 25898 O O . GLU A 1 107 ? 17.901 -17.432 -17.751 1.00 0.00 107 GLU A O 15
ATOM 25910 N N . THR A 1 108 ? 17.612 -19.440 -16.710 1.00 0.00 108 THR A N 15
ATOM 25911 C CA . THR A 1 108 ? 16.642 -18.962 -15.705 1.00 0.00 108 THR A CA 15
ATOM 25912 C C . THR A 1 108 ? 17.355 -18.031 -14.700 1.00 0.00 108 THR A C 15
ATOM 25913 O O . THR A 1 108 ? 16.816 -16.993 -14.303 1.00 0.00 108 THR A O 15
ATOM 25924 N N . GLY A 1 109 ? 18.590 -18.431 -14.321 1.00 0.00 109 GLY A N 15
ATOM 25925 C CA . GLY A 1 109 ? 19.450 -17.636 -13.444 1.00 0.00 109 GLY A CA 15
ATOM 25926 C C . GLY A 1 109 ? 19.811 -16.279 -14.042 1.00 0.00 109 GLY A C 15
ATOM 25927 O O . GLY A 1 109 ? 19.779 -15.280 -13.341 1.00 0.00 109 GLY A O 15
ATOM 25931 N N . ILE A 1 110 ? 20.119 -16.255 -15.357 1.00 0.00 110 ILE A N 15
ATOM 25932 C CA . ILE A 1 110 ? 20.454 -15.013 -16.104 1.00 0.00 110 ILE A CA 15
ATOM 25933 C C . ILE A 1 110 ? 19.269 -14.025 -16.057 1.00 0.00 110 ILE A C 15
ATOM 25934 O O . ILE A 1 110 ? 19.425 -12.841 -15.719 1.00 0.00 110 ILE A O 15
ATOM 25950 N N . ALA A 1 111 ? 18.078 -14.563 -16.371 1.00 0.00 111 ALA A N 15
ATOM 25951 C CA . ALA A 1 111 ? 16.816 -13.804 -16.403 1.00 0.00 111 ALA A CA 15
ATOM 25952 C C . ALA A 1 111 ? 16.453 -13.260 -15.004 1.00 0.00 111 ALA A C 15
ATOM 25953 O O . ALA A 1 111 ? 15.937 -12.143 -14.870 1.00 0.00 111 ALA A O 15
ATOM 25960 N N . SER A 1 112 ? 16.761 -14.065 -13.971 1.00 0.00 112 SER A N 15
ATOM 25961 C CA . SER A 1 112 ? 16.463 -13.733 -12.570 1.00 0.00 112 SER A CA 15
ATOM 25962 C C . SER A 1 112 ? 17.442 -12.661 -12.043 1.00 0.00 112 SER A C 15
ATOM 25963 O O . SER A 1 112 ? 17.042 -11.783 -11.291 1.00 0.00 112 SER A O 15
ATOM 25971 N N . VAL A 1 113 ? 18.723 -12.742 -12.459 1.00 0.00 113 VAL A N 15
ATOM 25972 C CA . VAL A 1 113 ? 19.762 -11.747 -12.095 1.00 0.00 113 VAL A CA 15
ATOM 25973 C C . VAL A 1 113 ? 19.453 -10.391 -12.758 1.00 0.00 113 VAL A C 15
ATOM 25974 O O . VAL A 1 113 ? 19.769 -9.339 -12.203 1.00 0.00 113 VAL A O 15
ATOM 25987 N N . LYS A 1 114 ? 18.816 -10.426 -13.939 1.00 0.00 114 LYS A N 15
ATOM 25988 C CA . LYS A 1 114 ? 18.326 -9.210 -14.606 1.00 0.00 114 LYS A CA 15
ATOM 25989 C C . LYS A 1 114 ? 17.120 -8.608 -13.838 1.00 0.00 114 LYS A C 15
ATOM 25990 O O . LYS A 1 114 ? 17.066 -7.391 -13.585 1.00 0.00 114 LYS A O 15
ATOM 26009 N N . ALA A 1 115 ? 16.183 -9.488 -13.446 1.00 0.00 115 ALA A N 15
ATOM 26010 C CA . ALA A 1 115 ? 14.927 -9.105 -12.756 1.00 0.00 115 ALA A CA 15
ATOM 26011 C C . ALA A 1 115 ? 15.189 -8.602 -11.316 1.00 0.00 115 ALA A C 15
ATOM 26012 O O . ALA A 1 115 ? 14.430 -7.780 -10.781 1.00 0.00 115 ALA A O 15
ATOM 26019 N N . ASN A 1 116 ? 16.272 -9.109 -10.702 1.00 0.00 116 ASN A N 15
ATOM 26020 C CA . ASN A 1 116 ? 16.618 -8.834 -9.289 1.00 0.00 116 ASN A CA 15
ATOM 26021 C C . ASN A 1 116 ? 17.862 -7.938 -9.180 1.00 0.00 116 ASN A C 15
ATOM 26022 O O . ASN A 1 116 ? 18.178 -7.452 -8.094 1.00 0.00 116 ASN A O 15
ATOM 26033 N N . GLY A 1 117 ? 18.556 -7.723 -10.312 1.00 0.00 117 GLY A N 15
ATOM 26034 C CA . GLY A 1 117 ? 19.704 -6.805 -10.372 1.00 0.00 117 GLY A CA 15
ATOM 26035 C C . GLY A 1 117 ? 19.271 -5.347 -10.337 1.00 0.00 117 GLY A C 15
ATOM 26036 O O . GLY A 1 117 ? 20.037 -4.476 -9.937 1.00 0.00 117 GLY A O 15
ATOM 26040 N N . THR A 1 118 ? 18.016 -5.106 -10.753 1.00 0.00 118 THR A N 15
ATOM 26041 C CA . THR A 1 118 ? 17.371 -3.779 -10.724 1.00 0.00 118 THR A CA 15
ATOM 26042 C C . THR A 1 118 ? 16.871 -3.394 -9.303 1.00 0.00 118 THR A C 15
ATOM 26043 O O . THR A 1 118 ? 16.324 -2.299 -9.117 1.00 0.00 118 THR A O 15
ATOM 26054 N N . SER A 1 119 ? 17.072 -4.293 -8.313 1.00 0.00 119 SER A N 15
ATOM 26055 C CA . SER A 1 119 ? 16.617 -4.090 -6.925 1.00 0.00 119 SER A CA 15
ATOM 26056 C C . SER A 1 119 ? 17.450 -3.001 -6.230 1.00 0.00 119 SER A C 15
ATOM 26057 O O . SER A 1 119 ? 18.679 -2.970 -6.357 1.00 0.00 119 SER A O 15
ATOM 26065 N N . GLN A 1 120 ? 16.753 -2.110 -5.511 1.00 0.00 120 GLN A N 15
ATOM 26066 C CA . GLN A 1 120 ? 17.375 -1.050 -4.694 1.00 0.00 120 GLN A CA 15
ATOM 26067 C C . GLN A 1 120 ? 17.615 -1.553 -3.256 1.00 0.00 120 GLN A C 15
ATOM 26068 O O . GLN A 1 120 ? 18.381 -0.950 -2.496 1.00 0.00 120 GLN A O 15
ATOM 26082 N N . THR A 1 121 ? 16.940 -2.662 -2.901 1.00 0.00 121 THR A N 15
ATOM 26083 C CA . THR A 1 121 ? 16.989 -3.249 -1.564 1.00 0.00 121 THR A CA 15
ATOM 26084 C C . THR A 1 121 ? 18.332 -3.960 -1.326 1.00 0.00 121 THR A C 15
ATOM 26085 O O . THR A 1 121 ? 18.523 -5.108 -1.719 1.00 0.00 121 THR A O 15
ATOM 26096 N N . VAL A 1 122 ? 19.275 -3.216 -0.744 1.00 0.00 122 VAL A N 15
ATOM 26097 C CA . VAL A 1 122 ? 20.518 -3.769 -0.177 1.00 0.00 122 VAL A CA 15
ATOM 26098 C C . VAL A 1 122 ? 20.313 -3.961 1.332 1.00 0.00 122 VAL A C 15
ATOM 26099 O O . VAL A 1 122 ? 19.775 -3.077 2.013 1.00 0.00 122 VAL A O 15
ATOM 26112 N N . LYS A 1 123 ? 20.700 -5.138 1.836 1.00 0.00 123 LYS A N 15
ATOM 26113 C CA . LYS A 1 123 ? 20.583 -5.500 3.255 1.00 0.00 123 LYS A CA 15
ATOM 26114 C C . LYS A 1 123 ? 21.954 -5.955 3.775 1.00 0.00 123 LYS A C 15
ATOM 26115 O O . LYS A 1 123 ? 22.428 -7.041 3.426 1.00 0.00 123 LYS A O 15
ATOM 26134 N N . ASP A 1 124 ? 22.598 -5.106 4.582 1.00 0.00 124 ASP A N 15
ATOM 26135 C CA . ASP A 1 124 ? 23.923 -5.389 5.153 1.00 0.00 124 ASP A CA 15
ATOM 26136 C C . ASP A 1 124 ? 23.824 -6.440 6.273 1.00 0.00 124 ASP A C 15
ATOM 26137 O O . ASP A 1 124 ? 23.370 -6.145 7.382 1.00 0.00 124 ASP A O 15
ATOM 26146 N N . ASN A 1 125 ? 24.190 -7.680 5.933 1.00 0.00 125 ASN A N 15
ATOM 26147 C CA . ASN A 1 125 ? 24.383 -8.773 6.902 1.00 0.00 125 ASN A CA 15
ATOM 26148 C C . ASN A 1 125 ? 25.730 -8.588 7.648 1.00 0.00 125 ASN A C 15
ATOM 26149 O O . ASN A 1 125 ? 25.899 -9.060 8.781 1.00 0.00 125 ASN A O 15
ATOM 26160 N N . THR A 1 126 ? 26.677 -7.900 6.975 1.00 0.00 126 THR A N 15
ATOM 26161 C CA . THR A 1 126 ? 28.001 -7.563 7.519 1.00 0.00 126 THR A CA 15
ATOM 26162 C C . THR A 1 126 ? 27.873 -6.648 8.756 1.00 0.00 126 THR A C 15
ATOM 26163 O O . THR A 1 126 ? 26.999 -5.770 8.805 1.00 0.00 126 THR A O 15
ATOM 26174 N N . GLY A 1 127 ? 28.760 -6.864 9.740 1.00 0.00 127 GLY A N 15
ATOM 26175 C CA . GLY A 1 127 ? 28.680 -6.203 11.050 1.00 0.00 127 GLY A CA 15
ATOM 26176 C C . GLY A 1 127 ? 28.437 -7.204 12.177 1.00 0.00 127 GLY A C 15
ATOM 26177 O O . GLY A 1 127 ? 28.531 -6.858 13.360 1.00 0.00 127 GLY A O 15
ATOM 26181 N N . SER A 1 128 ? 28.123 -8.456 11.795 1.00 0.00 128 SER A N 15
ATOM 26182 C CA . SER A 1 128 ? 27.877 -9.573 12.727 1.00 0.00 128 SER A CA 15
ATOM 26183 C C . SER A 1 128 ? 29.186 -10.339 13.022 1.00 0.00 128 SER A C 15
ATOM 26184 O O . SER A 1 128 ? 30.145 -10.251 12.256 1.00 0.00 128 SER A O 15
ATOM 26192 N N . ASN A 1 129 ? 29.206 -11.082 14.145 1.00 0.00 129 ASN A N 15
ATOM 26193 C CA . ASN A 1 129 ? 30.330 -11.963 14.529 1.00 0.00 129 ASN A CA 15
ATOM 26194 C C . ASN A 1 129 ? 29.850 -12.911 15.652 1.00 0.00 129 ASN A C 15
ATOM 26195 O O . ASN A 1 129 ? 29.794 -12.483 16.823 1.00 0.00 129 ASN A O 15
ATOM 26206 N N . GLY A 1 14 ? 0.125 -8.724 -11.821 1.00 0.00 14 GLY A N 16
ATOM 26207 C CA . GLY A 1 14 ? 1.263 -9.152 -10.977 1.00 0.00 14 GLY A CA 16
ATOM 26208 C C . GLY A 1 14 ? 2.588 -8.626 -11.508 1.00 0.00 14 GLY A C 16
ATOM 26209 O O . GLY A 1 14 ? 2.850 -8.720 -12.712 1.00 0.00 14 GLY A O 16
ATOM 26213 N N . VAL A 1 15 ? 3.416 -8.050 -10.614 1.00 0.00 15 VAL A N 16
ATOM 26214 C CA . VAL A 1 15 ? 4.743 -7.501 -10.958 1.00 0.00 15 VAL A CA 16
ATOM 26215 C C . VAL A 1 15 ? 5.821 -8.601 -10.877 1.00 0.00 15 VAL A C 16
ATOM 26216 O O . VAL A 1 15 ? 5.602 -9.661 -10.271 1.00 0.00 15 VAL A O 16
ATOM 26229 N N . ILE A 1 16 ? 6.967 -8.343 -11.537 1.00 0.00 16 ILE A N 16
ATOM 26230 C CA . ILE A 1 16 ? 8.145 -9.237 -11.517 1.00 0.00 16 ILE A CA 16
ATOM 26231 C C . ILE A 1 16 ? 8.746 -9.331 -10.099 1.00 0.00 16 ILE A C 16
ATOM 26232 O O . ILE A 1 16 ? 8.582 -8.410 -9.283 1.00 0.00 16 ILE A O 16
ATOM 26248 N N . MET A 1 17 ? 9.433 -10.454 -9.822 1.00 0.00 17 MET A N 16
ATOM 26249 C CA . MET A 1 17 ? 10.090 -10.685 -8.526 1.00 0.00 17 MET A CA 16
ATOM 26250 C C . MET A 1 17 ? 11.273 -9.711 -8.336 1.00 0.00 17 MET A C 16
ATOM 26251 O O . MET A 1 17 ? 12.117 -9.555 -9.230 1.00 0.00 17 MET A O 16
ATOM 26265 N N . ALA A 1 18 ? 11.292 -9.042 -7.176 1.00 0.00 18 ALA A N 16
ATOM 26266 C CA . ALA A 1 18 ? 12.341 -8.088 -6.805 1.00 0.00 18 ALA A CA 16
ATOM 26267 C C . ALA A 1 18 ? 13.084 -8.633 -5.575 1.00 0.00 18 ALA A C 16
ATOM 26268 O O . ALA A 1 18 ? 12.555 -8.615 -4.461 1.00 0.00 18 ALA A O 16
ATOM 26275 N N . GLY A 1 19 ? 14.298 -9.146 -5.803 1.00 0.00 19 GLY A N 16
ATOM 26276 C CA . GLY A 1 19 ? 15.094 -9.795 -4.762 1.00 0.00 19 GLY A CA 16
ATOM 26277 C C . GLY A 1 19 ? 15.910 -8.821 -3.939 1.00 0.00 19 GLY A C 16
ATOM 26278 O O . GLY A 1 19 ? 15.719 -7.601 -4.029 1.00 0.00 19 GLY A O 16
ATOM 26282 N N . TRP A 1 20 ? 16.826 -9.367 -3.134 1.00 0.00 20 TRP A N 16
ATOM 26283 C CA . TRP A 1 20 ? 17.672 -8.584 -2.230 1.00 0.00 20 TRP A CA 16
ATOM 26284 C C . TRP A 1 20 ? 19.090 -9.156 -2.199 1.00 0.00 20 TRP A C 16
ATOM 26285 O O . TRP A 1 20 ? 19.296 -10.371 -2.364 1.00 0.00 20 TRP A O 16
ATOM 26306 N N . PHE A 1 21 ? 20.058 -8.260 -1.991 1.00 0.00 21 PHE A N 16
ATOM 26307 C CA . PHE A 1 21 ? 21.464 -8.620 -1.831 1.00 0.00 21 PHE A CA 16
ATOM 26308 C C . PHE A 1 21 ? 21.800 -8.659 -0.339 1.00 0.00 21 PHE A C 16
ATOM 26309 O O . PHE A 1 21 ? 21.672 -7.645 0.345 1.00 0.00 21 PHE A O 16
ATOM 26326 N N . GLU A 1 22 ? 22.241 -9.819 0.155 1.00 0.00 22 GLU A N 16
ATOM 26327 C CA . GLU A 1 22 ? 22.726 -9.955 1.532 1.00 0.00 22 GLU A CA 16
ATOM 26328 C C . GLU A 1 22 ? 24.238 -9.742 1.534 1.00 0.00 22 GLU A C 16
ATOM 26329 O O . GLU A 1 22 ? 24.980 -10.538 0.931 1.00 0.00 22 GLU A O 16
ATOM 26341 N N . LEU A 1 23 ? 24.696 -8.656 2.178 1.00 0.00 23 LEU A N 16
ATOM 26342 C CA . LEU A 1 23 ? 26.123 -8.429 2.390 1.00 0.00 23 LEU A CA 16
ATOM 26343 C C . LEU A 1 23 ? 26.547 -9.274 3.596 1.00 0.00 23 LEU A C 16
ATOM 26344 O O . LEU A 1 23 ? 26.365 -8.887 4.750 1.00 0.00 23 LEU A O 16
ATOM 26360 N N . SER A 1 24 ? 27.083 -10.444 3.280 1.00 0.00 24 SER A N 16
ATOM 26361 C CA . SER A 1 24 ? 27.474 -11.475 4.237 1.00 0.00 24 SER A CA 16
ATOM 26362 C C . SER A 1 24 ? 29.002 -11.500 4.380 1.00 0.00 24 SER A C 16
ATOM 26363 O O . SER A 1 24 ? 29.726 -11.177 3.432 1.00 0.00 24 SER A O 16
ATOM 26371 N N . LYS A 1 25 ? 29.474 -11.854 5.578 1.00 0.00 25 LYS A N 16
ATOM 26372 C CA . LYS A 1 25 ? 30.914 -11.914 5.902 1.00 0.00 25 LYS A CA 16
ATOM 26373 C C . LYS A 1 25 ? 31.423 -13.361 5.893 1.00 0.00 25 LYS A C 16
ATOM 26374 O O . LYS A 1 25 ? 30.641 -14.308 6.006 1.00 0.00 25 LYS A O 16
ATOM 26393 N N . SER A 1 26 ? 32.748 -13.510 5.763 1.00 0.00 26 SER A N 16
ATOM 26394 C CA . SER A 1 26 ? 33.441 -14.783 6.015 1.00 0.00 26 SER A CA 16
ATOM 26395 C C . SER A 1 26 ? 33.854 -14.842 7.497 1.00 0.00 26 SER A C 16
ATOM 26396 O O . SER A 1 26 ? 33.543 -13.928 8.271 1.00 0.00 26 SER A O 16
ATOM 26404 N N . SER A 1 27 ? 34.585 -15.901 7.884 1.00 0.00 27 SER A N 16
ATOM 26405 C CA . SER A 1 27 ? 35.191 -16.016 9.229 1.00 0.00 27 SER A CA 16
ATOM 26406 C C . SER A 1 27 ? 36.254 -14.915 9.464 1.00 0.00 27 SER A C 16
ATOM 26407 O O . SER A 1 27 ? 36.600 -14.604 10.604 1.00 0.00 27 SER A O 16
ATOM 26415 N N . ASP A 1 28 ? 36.757 -14.340 8.353 1.00 0.00 28 ASP A N 16
ATOM 26416 C CA . ASP A 1 28 ? 37.780 -13.273 8.358 1.00 0.00 28 ASP A CA 16
ATOM 26417 C C . ASP A 1 28 ? 37.151 -11.890 8.080 1.00 0.00 28 ASP A C 16
ATOM 26418 O O . ASP A 1 28 ? 37.856 -10.937 7.728 1.00 0.00 28 ASP A O 16
ATOM 26427 N N . ASN A 1 29 ? 35.813 -11.805 8.250 1.00 0.00 29 ASN A N 16
ATOM 26428 C CA . ASN A 1 29 ? 35.015 -10.554 8.112 1.00 0.00 29 ASN A CA 16
ATOM 26429 C C . ASN A 1 29 ? 35.028 -9.993 6.667 1.00 0.00 29 ASN A C 16
ATOM 26430 O O . ASN A 1 29 ? 34.644 -8.834 6.451 1.00 0.00 29 ASN A O 16
ATOM 26441 N N . GLN A 1 30 ? 35.430 -10.831 5.685 1.00 0.00 30 GLN A N 16
ATOM 26442 C CA . GLN A 1 30 ? 35.510 -10.429 4.262 1.00 0.00 30 GLN A CA 16
ATOM 26443 C C . GLN A 1 30 ? 34.095 -10.304 3.668 1.00 0.00 30 GLN A C 16
ATOM 26444 O O . GLN A 1 30 ? 33.241 -11.161 3.899 1.00 0.00 30 GLN A O 16
ATOM 26458 N N . PHE A 1 31 ? 33.896 -9.257 2.866 1.00 0.00 31 PHE A N 16
ATOM 26459 C CA . PHE A 1 31 ? 32.572 -8.796 2.425 1.00 0.00 31 PHE A CA 16
ATOM 26460 C C . PHE A 1 31 ? 32.173 -9.502 1.131 1.00 0.00 31 PHE A C 16
ATOM 26461 O O . PHE A 1 31 ? 32.966 -9.592 0.207 1.00 0.00 31 PHE A O 16
ATOM 26478 N N . ARG A 1 32 ? 30.936 -9.986 1.074 1.00 0.00 32 ARG A N 16
ATOM 26479 C CA . ARG A 1 32 ? 30.455 -10.815 -0.033 1.00 0.00 32 ARG A CA 16
ATOM 26480 C C . ARG A 1 32 ? 28.962 -10.566 -0.233 1.00 0.00 32 ARG A C 16
ATOM 26481 O O . ARG A 1 32 ? 28.173 -10.800 0.678 1.00 0.00 32 ARG A O 16
ATOM 26502 N N . PHE A 1 33 ? 28.573 -10.112 -1.427 1.00 0.00 33 PHE A N 16
ATOM 26503 C CA . PHE A 1 33 ? 27.156 -9.942 -1.772 1.00 0.00 33 PHE A CA 16
ATOM 26504 C C . PHE A 1 33 ? 26.648 -11.242 -2.394 1.00 0.00 33 PHE A C 16
ATOM 26505 O O . PHE A 1 33 ? 27.213 -11.727 -3.376 1.00 0.00 33 PHE A O 16
ATOM 26522 N N . VAL A 1 34 ? 25.580 -11.802 -1.807 1.00 0.00 34 VAL A N 16
ATOM 26523 C CA . VAL A 1 34 ? 24.820 -12.906 -2.406 1.00 0.00 34 VAL A CA 16
ATOM 26524 C C . VAL A 1 34 ? 23.445 -12.351 -2.798 1.00 0.00 34 VAL A C 16
ATOM 26525 O O . VAL A 1 34 ? 22.808 -11.648 -2.013 1.00 0.00 34 VAL A O 16
ATOM 26538 N N . LEU A 1 35 ? 23.013 -12.627 -4.025 1.00 0.00 35 LEU A N 16
ATOM 26539 C CA . LEU A 1 35 ? 21.725 -12.163 -4.530 1.00 0.00 35 LEU A CA 16
ATOM 26540 C C . LEU A 1 35 ? 20.724 -13.309 -4.441 1.00 0.00 35 LEU A C 16
ATOM 26541 O O . LEU A 1 35 ? 20.925 -14.363 -5.042 1.00 0.00 35 LEU A O 16
ATOM 26557 N N . LYS A 1 36 ? 19.692 -13.109 -3.622 1.00 0.00 36 LYS A N 16
ATOM 26558 C CA . LYS A 1 36 ? 18.533 -13.992 -3.548 1.00 0.00 36 LYS A CA 16
ATOM 26559 C C . LYS A 1 36 ? 17.389 -13.349 -4.320 1.00 0.00 36 LYS A C 16
ATOM 26560 O O . LYS A 1 36 ? 17.084 -12.179 -4.103 1.00 0.00 36 LYS A O 16
ATOM 26579 N N . ALA A 1 37 ? 16.795 -14.119 -5.244 1.00 0.00 37 ALA A N 16
ATOM 26580 C CA . ALA A 1 37 ? 15.617 -13.704 -6.012 1.00 0.00 37 ALA A CA 16
ATOM 26581 C C . ALA A 1 37 ? 14.394 -13.494 -5.095 1.00 0.00 37 ALA A C 16
ATOM 26582 O O . ALA A 1 37 ? 14.393 -13.922 -3.933 1.00 0.00 37 ALA A O 16
ATOM 26589 N N . GLY A 1 38 ? 13.348 -12.852 -5.650 1.00 0.00 38 GLY A N 16
ATOM 26590 C CA . GLY A 1 38 ? 12.129 -12.513 -4.901 1.00 0.00 38 GLY A CA 16
ATOM 26591 C C . GLY A 1 38 ? 11.263 -13.718 -4.513 1.00 0.00 38 GLY A C 16
ATOM 26592 O O . GLY A 1 38 ? 10.223 -13.548 -3.867 1.00 0.00 38 GLY A O 16
ATOM 26596 N N . ASN A 1 39 ? 11.671 -14.931 -4.934 1.00 0.00 39 ASN A N 16
ATOM 26597 C CA . ASN A 1 39 ? 11.028 -16.203 -4.516 1.00 0.00 39 ASN A CA 16
ATOM 26598 C C . ASN A 1 39 ? 11.642 -16.715 -3.188 1.00 0.00 39 ASN A C 16
ATOM 26599 O O . ASN A 1 39 ? 11.088 -17.610 -2.550 1.00 0.00 39 ASN A O 16
ATOM 26610 N N . GLY A 1 40 ? 12.799 -16.136 -2.798 1.00 0.00 40 GLY A N 16
ATOM 26611 C CA . GLY A 1 40 ? 13.508 -16.488 -1.557 1.00 0.00 40 GLY A CA 16
ATOM 26612 C C . GLY A 1 40 ? 14.765 -17.331 -1.783 1.00 0.00 40 GLY A C 16
ATOM 26613 O O . GLY A 1 40 ? 15.515 -17.596 -0.832 1.00 0.00 40 GLY A O 16
ATOM 26617 N N . GLU A 1 41 ? 15.008 -17.745 -3.042 1.00 0.00 41 GLU A N 16
ATOM 26618 C CA . GLU A 1 41 ? 16.137 -18.630 -3.402 1.00 0.00 41 GLU A CA 16
ATOM 26619 C C . GLU A 1 41 ? 17.329 -17.806 -3.931 1.00 0.00 41 GLU A C 16
ATOM 26620 O O . GLU A 1 41 ? 17.133 -16.849 -4.671 1.00 0.00 41 GLU A O 16
ATOM 26632 N N . THR A 1 42 ? 18.556 -18.204 -3.531 1.00 0.00 42 THR A N 16
ATOM 26633 C CA . THR A 1 42 ? 19.814 -17.612 -4.017 1.00 0.00 42 THR A CA 16
ATOM 26634 C C . THR A 1 42 ? 20.006 -17.945 -5.507 1.00 0.00 42 THR A C 16
ATOM 26635 O O . THR A 1 42 ? 19.612 -19.023 -5.958 1.00 0.00 42 THR A O 16
ATOM 26646 N N . ILE A 1 43 ? 20.570 -16.991 -6.263 1.00 0.00 43 ILE A N 16
ATOM 26647 C CA . ILE A 1 43 ? 20.763 -17.102 -7.730 1.00 0.00 43 ILE A CA 16
ATOM 26648 C C . ILE A 1 43 ? 22.198 -16.701 -8.141 1.00 0.00 43 ILE A C 16
ATOM 26649 O O . ILE A 1 43 ? 22.673 -17.087 -9.217 1.00 0.00 43 ILE A O 16
ATOM 26665 N N . LEU A 1 44 ? 22.882 -15.939 -7.265 1.00 0.00 44 LEU A N 16
ATOM 26666 C CA . LEU A 1 44 ? 24.175 -15.306 -7.577 1.00 0.00 44 LEU A CA 16
ATOM 26667 C C . LEU A 1 44 ? 24.986 -15.122 -6.276 1.00 0.00 44 LEU A C 16
ATOM 26668 O O . LEU A 1 44 ? 24.405 -14.940 -5.198 1.00 0.00 44 LEU A O 16
ATOM 26684 N N . THR A 1 45 ? 26.324 -15.175 -6.390 1.00 0.00 45 THR A N 16
ATOM 26685 C CA . THR A 1 45 ? 27.261 -14.970 -5.268 1.00 0.00 45 THR A CA 16
ATOM 26686 C C . THR A 1 45 ? 28.558 -14.339 -5.799 1.00 0.00 45 THR A C 16
ATOM 26687 O O . THR A 1 45 ? 29.234 -14.927 -6.632 1.00 0.00 45 THR A O 16
ATOM 26698 N N . SER A 1 46 ? 28.876 -13.132 -5.332 1.00 0.00 46 SER A N 16
ATOM 26699 C CA . SER A 1 46 ? 30.107 -12.415 -5.709 1.00 0.00 46 SER A CA 16
ATOM 26700 C C . SER A 1 46 ? 31.326 -12.950 -4.920 1.00 0.00 46 SER A C 16
ATOM 26701 O O . SER A 1 46 ? 31.167 -13.760 -3.998 1.00 0.00 46 SER A O 16
ATOM 26709 N N . GLU A 1 47 ? 32.537 -12.483 -5.287 1.00 0.00 47 GLU A N 16
ATOM 26710 C CA . GLU A 1 47 ? 33.792 -12.866 -4.605 1.00 0.00 47 GLU A CA 16
ATOM 26711 C C . GLU A 1 47 ? 33.917 -12.191 -3.218 1.00 0.00 47 GLU A C 16
ATOM 26712 O O . GLU A 1 47 ? 33.089 -11.349 -2.836 1.00 0.00 47 GLU A O 16
ATOM 26724 N N . LEU A 1 48 ? 34.966 -12.587 -2.468 1.00 0.00 48 LEU A N 16
ATOM 26725 C CA . LEU A 1 48 ? 35.288 -11.983 -1.169 1.00 0.00 48 LEU A CA 16
ATOM 26726 C C . LEU A 1 48 ? 36.093 -10.696 -1.413 1.00 0.00 48 LEU A C 16
ATOM 26727 O O . LEU A 1 48 ? 37.232 -10.733 -1.899 1.00 0.00 48 LEU A O 16
ATOM 26743 N N . TYR A 1 49 ? 35.458 -9.569 -1.107 1.00 0.00 49 TYR A N 16
ATOM 26744 C CA . TYR A 1 49 ? 36.058 -8.239 -1.140 1.00 0.00 49 TYR A CA 16
ATOM 26745 C C . TYR A 1 49 ? 36.697 -7.941 0.222 1.00 0.00 49 TYR A C 16
ATOM 26746 O O . TYR A 1 49 ? 36.070 -8.142 1.269 1.00 0.00 49 TYR A O 16
ATOM 26764 N N . THR A 1 50 ? 37.948 -7.478 0.186 1.00 0.00 50 THR A N 16
ATOM 26765 C CA . THR A 1 50 ? 38.716 -7.104 1.385 1.00 0.00 50 THR A CA 16
ATOM 26766 C C . THR A 1 50 ? 38.102 -5.865 2.087 1.00 0.00 50 THR A C 16
ATOM 26767 O O . THR A 1 50 ? 38.156 -5.732 3.319 1.00 0.00 50 THR A O 16
ATOM 26778 N N . SER A 1 51 ? 37.472 -4.988 1.284 1.00 0.00 51 SER A N 16
ATOM 26779 C CA . SER A 1 51 ? 36.829 -3.756 1.766 1.00 0.00 51 SER A CA 16
ATOM 26780 C C . SER A 1 51 ? 35.359 -3.702 1.309 1.00 0.00 51 SER A C 16
ATOM 26781 O O . SER A 1 51 ? 35.022 -4.154 0.204 1.00 0.00 51 SER A O 16
ATOM 26789 N N . LYS A 1 52 ? 34.483 -3.152 2.185 1.00 0.00 52 LYS A N 16
ATOM 26790 C CA . LYS A 1 52 ? 33.041 -2.932 1.887 1.00 0.00 52 LYS A CA 16
ATOM 26791 C C . LYS A 1 52 ? 32.863 -1.977 0.687 1.00 0.00 52 LYS A C 16
ATOM 26792 O O . LYS A 1 52 ? 31.860 -2.043 -0.023 1.00 0.00 52 LYS A O 16
ATOM 26811 N N . THR A 1 53 ? 33.859 -1.088 0.503 1.00 0.00 53 THR A N 16
ATOM 26812 C CA . THR A 1 53 ? 33.925 -0.132 -0.617 1.00 0.00 53 THR A CA 16
ATOM 26813 C C . THR A 1 53 ? 34.002 -0.874 -1.966 1.00 0.00 53 THR A C 16
ATOM 26814 O O . THR A 1 53 ? 33.310 -0.515 -2.928 1.00 0.00 53 THR A O 16
ATOM 26825 N N . SER A 1 54 ? 34.834 -1.930 -1.994 1.00 0.00 54 SER A N 16
ATOM 26826 C CA . SER A 1 54 ? 35.026 -2.802 -3.168 1.00 0.00 54 SER A CA 16
ATOM 26827 C C . SER A 1 54 ? 33.725 -3.565 -3.478 1.00 0.00 54 SER A C 16
ATOM 26828 O O . SER A 1 54 ? 33.363 -3.772 -4.642 1.00 0.00 54 SER A O 16
ATOM 26836 N N . ALA A 1 55 ? 33.033 -3.972 -2.392 1.00 0.00 55 ALA A N 16
ATOM 26837 C CA . ALA A 1 55 ? 31.745 -4.681 -2.457 1.00 0.00 55 ALA A CA 16
ATOM 26838 C C . ALA A 1 55 ? 30.650 -3.777 -3.039 1.00 0.00 55 ALA A C 16
ATOM 26839 O O . ALA A 1 55 ? 29.807 -4.239 -3.819 1.00 0.00 55 ALA A O 16
ATOM 26846 N N . GLU A 1 56 ? 30.686 -2.481 -2.663 1.00 0.00 56 GLU A N 16
ATOM 26847 C CA . GLU A 1 56 ? 29.729 -1.469 -3.161 1.00 0.00 56 GLU A CA 16
ATOM 26848 C C . GLU A 1 56 ? 29.899 -1.264 -4.678 1.00 0.00 56 GLU A C 16
ATOM 26849 O O . GLU A 1 56 ? 28.913 -1.105 -5.408 1.00 0.00 56 GLU A O 16
ATOM 26861 N N . LYS A 1 57 ? 31.165 -1.264 -5.131 1.00 0.00 57 LYS A N 16
ATOM 26862 C CA . LYS A 1 57 ? 31.509 -1.157 -6.561 1.00 0.00 57 LYS A CA 16
ATOM 26863 C C . LYS A 1 57 ? 31.025 -2.402 -7.329 1.00 0.00 57 LYS A C 16
ATOM 26864 O O . LYS A 1 57 ? 30.555 -2.293 -8.461 1.00 0.00 57 LYS A O 16
ATOM 26883 N N . GLY A 1 58 ? 31.136 -3.575 -6.670 1.00 0.00 58 GLY A N 16
ATOM 26884 C CA . GLY A 1 58 ? 30.711 -4.857 -7.238 1.00 0.00 58 GLY A CA 16
ATOM 26885 C C . GLY A 1 58 ? 29.215 -4.904 -7.544 1.00 0.00 58 GLY A C 16
ATOM 26886 O O . GLY A 1 58 ? 28.814 -5.260 -8.661 1.00 0.00 58 GLY A O 16
ATOM 26890 N N . ILE A 1 59 ? 28.392 -4.506 -6.555 1.00 0.00 59 ILE A N 16
ATOM 26891 C CA . ILE A 1 59 ? 26.918 -4.499 -6.691 1.00 0.00 59 ILE A CA 16
ATOM 26892 C C . ILE A 1 59 ? 26.449 -3.361 -7.637 1.00 0.00 59 ILE A C 16
ATOM 26893 O O . ILE A 1 59 ? 25.442 -3.505 -8.349 1.00 0.00 59 ILE A O 16
ATOM 26909 N N . ALA A 1 60 ? 27.199 -2.241 -7.649 1.00 0.00 60 ALA A N 16
ATOM 26910 C CA . ALA A 1 60 ? 26.943 -1.108 -8.570 1.00 0.00 60 ALA A CA 16
ATOM 26911 C C . ALA A 1 60 ? 27.137 -1.551 -10.030 1.00 0.00 60 ALA A C 16
ATOM 26912 O O . ALA A 1 60 ? 26.388 -1.133 -10.932 1.00 0.00 60 ALA A O 16
ATOM 26919 N N . SER A 1 61 ? 28.145 -2.416 -10.240 1.00 0.00 61 SER A N 16
ATOM 26920 C CA . SER A 1 61 ? 28.456 -2.982 -11.555 1.00 0.00 61 SER A CA 16
ATOM 26921 C C . SER A 1 61 ? 27.368 -3.984 -11.996 1.00 0.00 61 SER A C 16
ATOM 26922 O O . SER A 1 61 ? 26.819 -3.826 -13.087 1.00 0.00 61 SER A O 16
ATOM 26930 N N . VAL A 1 62 ? 27.030 -4.985 -11.130 1.00 0.00 62 VAL A N 16
ATOM 26931 C CA . VAL A 1 62 ? 26.094 -6.087 -11.501 1.00 0.00 62 VAL A CA 16
ATOM 26932 C C . VAL A 1 62 ? 24.714 -5.548 -11.930 1.00 0.00 62 VAL A C 16
ATOM 26933 O O . VAL A 1 62 ? 24.067 -6.125 -12.800 1.00 0.00 62 VAL A O 16
ATOM 26946 N N . ARG A 1 63 ? 24.304 -4.429 -11.309 1.00 0.00 63 ARG A N 16
ATOM 26947 C CA . ARG A 1 63 ? 23.005 -3.782 -11.557 1.00 0.00 63 ARG A CA 16
ATOM 26948 C C . ARG A 1 63 ? 22.944 -3.208 -12.983 1.00 0.00 63 ARG A C 16
ATOM 26949 O O . ARG A 1 63 ? 21.928 -3.337 -13.679 1.00 0.00 63 ARG A O 16
ATOM 26970 N N . SER A 1 64 ? 24.047 -2.562 -13.397 1.00 0.00 64 SER A N 16
ATOM 26971 C CA . SER A 1 64 ? 24.206 -2.022 -14.762 1.00 0.00 64 SER A CA 16
ATOM 26972 C C . SER A 1 64 ? 24.342 -3.173 -15.780 1.00 0.00 64 SER A C 16
ATOM 26973 O O . SER A 1 64 ? 23.816 -3.107 -16.895 1.00 0.00 64 SER A O 16
ATOM 26981 N N . ASN A 1 65 ? 25.022 -4.247 -15.344 1.00 0.00 65 ASN A N 16
ATOM 26982 C CA . ASN A 1 65 ? 25.366 -5.402 -16.188 1.00 0.00 65 ASN A CA 16
ATOM 26983 C C . ASN A 1 65 ? 24.249 -6.470 -16.190 1.00 0.00 65 ASN A C 16
ATOM 26984 O O . ASN A 1 65 ? 24.399 -7.497 -16.862 1.00 0.00 65 ASN A O 16
ATOM 26995 N N . SER A 1 66 ? 23.146 -6.223 -15.440 1.00 0.00 66 SER A N 16
ATOM 26996 C CA . SER A 1 66 ? 21.976 -7.136 -15.366 1.00 0.00 66 SER A CA 16
ATOM 26997 C C . SER A 1 66 ? 21.383 -7.462 -16.777 1.00 0.00 66 SER A C 16
ATOM 26998 O O . SER A 1 66 ? 21.221 -8.651 -17.096 1.00 0.00 66 SER A O 16
ATOM 27006 N N . PRO A 1 67 ? 21.048 -6.440 -17.660 1.00 0.00 67 PRO A N 16
ATOM 27007 C CA . PRO A 1 67 ? 20.533 -6.719 -19.025 1.00 0.00 67 PRO A CA 16
ATOM 27008 C C . PRO A 1 67 ? 21.657 -7.044 -20.043 1.00 0.00 67 PRO A C 16
ATOM 27009 O O . PRO A 1 67 ? 21.376 -7.529 -21.149 1.00 0.00 67 PRO A O 16
ATOM 27020 N N . GLN A 1 68 ? 22.923 -6.781 -19.652 1.00 0.00 68 GLN A N 16
ATOM 27021 C CA . GLN A 1 68 ? 24.092 -6.950 -20.525 1.00 0.00 68 GLN A CA 16
ATOM 27022 C C . GLN A 1 68 ? 24.587 -8.406 -20.465 1.00 0.00 68 GLN A C 16
ATOM 27023 O O . GLN A 1 68 ? 25.453 -8.745 -19.653 1.00 0.00 68 GLN A O 16
ATOM 27037 N N . GLU A 1 69 ? 23.990 -9.276 -21.326 1.00 0.00 69 GLU A N 16
ATOM 27038 C CA . GLU A 1 69 ? 24.399 -10.699 -21.475 1.00 0.00 69 GLU A CA 16
ATOM 27039 C C . GLU A 1 69 ? 25.854 -10.819 -21.984 1.00 0.00 69 GLU A C 16
ATOM 27040 O O . GLU A 1 69 ? 26.509 -11.854 -21.805 1.00 0.00 69 GLU A O 16
ATOM 27052 N N . GLU A 1 70 ? 26.312 -9.730 -22.619 1.00 0.00 70 GLU A N 16
ATOM 27053 C CA . GLU A 1 70 ? 27.710 -9.502 -23.016 1.00 0.00 70 GLU A CA 16
ATOM 27054 C C . GLU A 1 70 ? 28.678 -9.681 -21.823 1.00 0.00 70 GLU A C 16
ATOM 27055 O O . GLU A 1 70 ? 29.792 -10.176 -21.987 1.00 0.00 70 GLU A O 16
ATOM 27067 N N . ARG A 1 71 ? 28.230 -9.264 -20.624 1.00 0.00 71 ARG A N 16
ATOM 27068 C CA . ARG A 1 71 ? 29.058 -9.258 -19.398 1.00 0.00 71 ARG A CA 16
ATOM 27069 C C . ARG A 1 71 ? 28.957 -10.573 -18.600 1.00 0.00 71 ARG A C 16
ATOM 27070 O O . ARG A 1 71 ? 29.605 -10.709 -17.568 1.00 0.00 71 ARG A O 16
ATOM 27091 N N . TYR A 1 72 ? 28.174 -11.543 -19.095 1.00 0.00 72 TYR A N 16
ATOM 27092 C CA . TYR A 1 72 ? 28.061 -12.881 -18.473 1.00 0.00 72 TYR A CA 16
ATOM 27093 C C . TYR A 1 72 ? 28.950 -13.893 -19.222 1.00 0.00 72 TYR A C 16
ATOM 27094 O O . TYR A 1 72 ? 28.954 -13.928 -20.458 1.00 0.00 72 TYR A O 16
ATOM 27112 N N . GLU A 1 73 ? 29.706 -14.700 -18.457 1.00 0.00 73 GLU A N 16
ATOM 27113 C CA . GLU A 1 73 ? 30.542 -15.793 -18.981 1.00 0.00 73 GLU A CA 16
ATOM 27114 C C . GLU A 1 73 ? 29.789 -17.115 -18.783 1.00 0.00 73 GLU A C 16
ATOM 27115 O O . GLU A 1 73 ? 29.906 -17.747 -17.728 1.00 0.00 73 GLU A O 16
ATOM 27127 N N . LYS A 1 74 ? 29.033 -17.539 -19.803 1.00 0.00 74 LYS A N 16
ATOM 27128 C CA . LYS A 1 74 ? 28.190 -18.743 -19.726 1.00 0.00 74 LYS A CA 16
ATOM 27129 C C . LYS A 1 74 ? 29.020 -19.964 -20.165 1.00 0.00 74 LYS A C 16
ATOM 27130 O O . LYS A 1 74 ? 29.253 -20.198 -21.357 1.00 0.00 74 LYS A O 16
ATOM 27149 N N . LYS A 1 75 ? 29.487 -20.732 -19.171 1.00 0.00 75 LYS A N 16
ATOM 27150 C CA . LYS A 1 75 ? 30.457 -21.824 -19.368 1.00 0.00 75 LYS A CA 16
ATOM 27151 C C . LYS A 1 75 ? 30.042 -23.063 -18.567 1.00 0.00 75 LYS A C 16
ATOM 27152 O O . LYS A 1 75 ? 29.077 -23.029 -17.791 1.00 0.00 75 LYS A O 16
ATOM 27171 N N . THR A 1 76 ? 30.774 -24.160 -18.783 1.00 0.00 76 THR A N 16
ATOM 27172 C CA . THR A 1 76 ? 30.489 -25.460 -18.175 1.00 0.00 76 THR A CA 16
ATOM 27173 C C . THR A 1 76 ? 31.696 -25.926 -17.345 1.00 0.00 76 THR A C 16
ATOM 27174 O O . THR A 1 76 ? 32.835 -25.928 -17.840 1.00 0.00 76 THR A O 16
ATOM 27185 N N . ALA A 1 77 ? 31.431 -26.288 -16.079 1.00 0.00 77 ALA A N 16
ATOM 27186 C CA . ALA A 1 77 ? 32.400 -26.960 -15.203 1.00 0.00 77 ALA A CA 16
ATOM 27187 C C . ALA A 1 77 ? 32.601 -28.417 -15.664 1.00 0.00 77 ALA A C 16
ATOM 27188 O O . ALA A 1 77 ? 31.737 -28.973 -16.353 1.00 0.00 77 ALA A O 16
ATOM 27195 N N . SER A 1 78 ? 33.719 -29.043 -15.250 1.00 0.00 78 SER A N 16
ATOM 27196 C CA . SER A 1 78 ? 34.067 -30.431 -15.645 1.00 0.00 78 SER A CA 16
ATOM 27197 C C . SER A 1 78 ? 33.061 -31.472 -15.084 1.00 0.00 78 SER A C 16
ATOM 27198 O O . SER A 1 78 ? 33.068 -32.635 -15.485 1.00 0.00 78 SER A O 16
ATOM 27206 N N . ASN A 1 79 ? 32.186 -31.023 -14.162 1.00 0.00 79 ASN A N 16
ATOM 27207 C CA . ASN A 1 79 ? 31.086 -31.835 -13.601 1.00 0.00 79 ASN A CA 16
ATOM 27208 C C . ASN A 1 79 ? 29.912 -31.966 -14.604 1.00 0.00 79 ASN A C 16
ATOM 27209 O O . ASN A 1 79 ? 28.938 -32.675 -14.337 1.00 0.00 79 ASN A O 16
ATOM 27220 N N . GLY A 1 80 ? 30.015 -31.256 -15.749 1.00 0.00 80 GLY A N 16
ATOM 27221 C CA . GLY A 1 80 ? 28.944 -31.180 -16.749 1.00 0.00 80 GLY A CA 16
ATOM 27222 C C . GLY A 1 80 ? 27.890 -30.137 -16.387 1.00 0.00 80 GLY A C 16
ATOM 27223 O O . GLY A 1 80 ? 26.841 -30.054 -17.031 1.00 0.00 80 GLY A O 16
ATOM 27227 N N . LYS A 1 81 ? 28.180 -29.325 -15.347 1.00 0.00 81 LYS A N 16
ATOM 27228 C CA . LYS A 1 81 ? 27.217 -28.364 -14.779 1.00 0.00 81 LYS A CA 16
ATOM 27229 C C . LYS A 1 81 ? 27.439 -26.950 -15.353 1.00 0.00 81 LYS A C 16
ATOM 27230 O O . LYS A 1 81 ? 28.569 -26.460 -15.391 1.00 0.00 81 LYS A O 16
ATOM 27249 N N . PHE A 1 82 ? 26.335 -26.309 -15.772 1.00 0.00 82 PHE A N 16
ATOM 27250 C CA . PHE A 1 82 ? 26.343 -25.019 -16.482 1.00 0.00 82 PHE A CA 16
ATOM 27251 C C . PHE A 1 82 ? 26.156 -23.857 -15.494 1.00 0.00 82 PHE A C 16
ATOM 27252 O O . PHE A 1 82 ? 25.269 -23.900 -14.648 1.00 0.00 82 PHE A O 16
ATOM 27269 N N . TYR A 1 83 ? 26.976 -22.817 -15.633 1.00 0.00 83 TYR A N 16
ATOM 27270 C CA . TYR A 1 83 ? 26.926 -21.613 -14.785 1.00 0.00 83 TYR A CA 16
ATOM 27271 C C . TYR A 1 83 ? 27.289 -20.382 -15.631 1.00 0.00 83 TYR A C 16
ATOM 27272 O O . TYR A 1 83 ? 27.657 -20.514 -16.805 1.00 0.00 83 TYR A O 16
ATOM 27290 N N . PHE A 1 84 ? 27.183 -19.190 -15.025 1.00 0.00 84 PHE A N 16
ATOM 27291 C CA . PHE A 1 84 ? 27.593 -17.926 -15.654 1.00 0.00 84 PHE A CA 16
ATOM 27292 C C . PHE A 1 84 ? 28.317 -17.033 -14.630 1.00 0.00 84 PHE A C 16
ATOM 27293 O O . PHE A 1 84 ? 27.866 -16.884 -13.498 1.00 0.00 84 PHE A O 16
ATOM 27310 N N . ASN A 1 85 ? 29.456 -16.451 -15.044 1.00 0.00 85 ASN A N 16
ATOM 27311 C CA . ASN A 1 85 ? 30.268 -15.553 -14.199 1.00 0.00 85 ASN A CA 16
ATOM 27312 C C . ASN A 1 85 ? 30.162 -14.124 -14.729 1.00 0.00 85 ASN A C 16
ATOM 27313 O O . ASN A 1 85 ? 30.541 -13.854 -15.872 1.00 0.00 85 ASN A O 16
ATOM 27324 N N . LEU A 1 86 ? 29.678 -13.212 -13.889 1.00 0.00 86 LEU A N 16
ATOM 27325 C CA . LEU A 1 86 ? 29.475 -11.816 -14.269 1.00 0.00 86 LEU A CA 16
ATOM 27326 C C . LEU A 1 86 ? 30.826 -11.086 -14.140 1.00 0.00 86 LEU A C 16
ATOM 27327 O O . LEU A 1 86 ? 31.487 -11.168 -13.101 1.00 0.00 86 LEU A O 16
ATOM 27343 N N . LYS A 1 87 ? 31.199 -10.377 -15.208 1.00 0.00 87 LYS A N 16
ATOM 27344 C CA . LYS A 1 87 ? 32.535 -9.807 -15.399 1.00 0.00 87 LYS A CA 16
ATOM 27345 C C . LYS A 1 87 ? 32.507 -8.287 -15.176 1.00 0.00 87 LYS A C 16
ATOM 27346 O O . LYS A 1 87 ? 31.598 -7.595 -15.655 1.00 0.00 87 LYS A O 16
ATOM 27365 N N . ALA A 1 88 ? 33.527 -7.783 -14.463 1.00 0.00 88 ALA A N 16
ATOM 27366 C CA . ALA A 1 88 ? 33.750 -6.340 -14.271 1.00 0.00 88 ALA A CA 16
ATOM 27367 C C . ALA A 1 88 ? 34.925 -5.867 -15.142 1.00 0.00 88 ALA A C 16
ATOM 27368 O O . ALA A 1 88 ? 35.668 -6.685 -15.697 1.00 0.00 88 ALA A O 16
ATOM 27375 N N . ALA A 1 89 ? 35.092 -4.538 -15.222 1.00 0.00 89 ALA A N 16
ATOM 27376 C CA . ALA A 1 89 ? 36.190 -3.889 -15.977 1.00 0.00 89 ALA A CA 16
ATOM 27377 C C . ALA A 1 89 ? 37.579 -4.240 -15.392 1.00 0.00 89 ALA A C 16
ATOM 27378 O O . ALA A 1 89 ? 38.595 -4.145 -16.080 1.00 0.00 89 ALA A O 16
ATOM 27385 N N . ASN A 1 90 ? 37.591 -4.658 -14.110 1.00 0.00 90 ASN A N 16
ATOM 27386 C CA . ASN A 1 90 ? 38.814 -5.065 -13.390 1.00 0.00 90 ASN A CA 16
ATOM 27387 C C . ASN A 1 90 ? 39.156 -6.555 -13.635 1.00 0.00 90 ASN A C 16
ATOM 27388 O O . ASN A 1 90 ? 40.081 -7.086 -13.012 1.00 0.00 90 ASN A O 16
ATOM 27399 N N . HIS A 1 91 ? 38.370 -7.217 -14.522 1.00 0.00 91 HIS A N 16
ATOM 27400 C CA . HIS A 1 91 ? 38.444 -8.678 -14.816 1.00 0.00 91 HIS A CA 16
ATOM 27401 C C . HIS A 1 91 ? 37.927 -9.553 -13.647 1.00 0.00 91 HIS A C 16
ATOM 27402 O O . HIS A 1 91 ? 37.867 -10.783 -13.774 1.00 0.00 91 HIS A O 16
ATOM 27417 N N . GLN A 1 92 ? 37.513 -8.907 -12.540 1.00 0.00 92 GLN A N 16
ATOM 27418 C CA . GLN A 1 92 ? 37.011 -9.602 -11.341 1.00 0.00 92 GLN A CA 16
ATOM 27419 C C . GLN A 1 92 ? 35.582 -10.112 -11.575 1.00 0.00 92 GLN A C 16
ATOM 27420 O O . GLN A 1 92 ? 34.808 -9.516 -12.347 1.00 0.00 92 GLN A O 16
ATOM 27434 N N . ILE A 1 93 ? 35.252 -11.229 -10.917 1.00 0.00 93 ILE A N 16
ATOM 27435 C CA . ILE A 1 93 ? 33.923 -11.833 -10.987 1.00 0.00 93 ILE A CA 16
ATOM 27436 C C . ILE A 1 93 ? 33.031 -11.189 -9.908 1.00 0.00 93 ILE A C 16
ATOM 27437 O O . ILE A 1 93 ? 33.103 -11.528 -8.719 1.00 0.00 93 ILE A O 16
ATOM 27453 N N . ILE A 1 94 ? 32.212 -10.233 -10.354 1.00 0.00 94 ILE A N 16
ATOM 27454 C CA . ILE A 1 94 ? 31.275 -9.477 -9.496 1.00 0.00 94 ILE A CA 16
ATOM 27455 C C . ILE A 1 94 ? 29.999 -10.288 -9.186 1.00 0.00 94 ILE A C 16
ATOM 27456 O O . ILE A 1 94 ? 29.157 -9.832 -8.405 1.00 0.00 94 ILE A O 16
ATOM 27472 N N . GLY A 1 95 ? 29.865 -11.478 -9.791 1.00 0.00 95 GLY A N 16
ATOM 27473 C CA . GLY A 1 95 ? 28.733 -12.353 -9.525 1.00 0.00 95 GLY A CA 16
ATOM 27474 C C . GLY A 1 95 ? 28.879 -13.706 -10.193 1.00 0.00 95 GLY A C 16
ATOM 27475 O O . GLY A 1 95 ? 28.498 -13.869 -11.352 1.00 0.00 95 GLY A O 16
ATOM 27479 N N . SER A 1 96 ? 29.412 -14.688 -9.458 1.00 0.00 96 SER A N 16
ATOM 27480 C CA . SER A 1 96 ? 29.537 -16.059 -9.945 1.00 0.00 96 SER A CA 16
ATOM 27481 C C . SER A 1 96 ? 28.248 -16.785 -9.592 1.00 0.00 96 SER A C 16
ATOM 27482 O O . SER A 1 96 ? 27.811 -16.754 -8.434 1.00 0.00 96 SER A O 16
ATOM 27490 N N . SER A 1 97 ? 27.615 -17.382 -10.592 1.00 0.00 97 SER A N 16
ATOM 27491 C CA . SER A 1 97 ? 26.356 -18.089 -10.410 1.00 0.00 97 SER A CA 16
ATOM 27492 C C . SER A 1 97 ? 26.591 -19.483 -9.819 1.00 0.00 97 SER A C 16
ATOM 27493 O O . SER A 1 97 ? 27.732 -19.972 -9.732 1.00 0.00 97 SER A O 16
ATOM 27501 N N . GLN A 1 98 ? 25.485 -20.107 -9.430 1.00 0.00 98 GLN A N 16
ATOM 27502 C CA . GLN A 1 98 ? 25.453 -21.473 -8.914 1.00 0.00 98 GLN A CA 16
ATOM 27503 C C . GLN A 1 98 ? 25.647 -22.459 -10.083 1.00 0.00 98 GLN A C 16
ATOM 27504 O O . GLN A 1 98 ? 25.284 -22.146 -11.228 1.00 0.00 98 GLN A O 16
ATOM 27518 N N . MET A 1 99 ? 26.228 -23.631 -9.798 1.00 0.00 99 MET A N 16
ATOM 27519 C CA . MET A 1 99 ? 26.389 -24.689 -10.805 1.00 0.00 99 MET A CA 16
ATOM 27520 C C . MET A 1 99 ? 25.028 -25.389 -11.015 1.00 0.00 99 MET A C 16
ATOM 27521 O O . MET A 1 99 ? 24.456 -25.961 -10.087 1.00 0.00 99 MET A O 16
ATOM 27535 N N . TYR A 1 100 ? 24.495 -25.275 -12.237 1.00 0.00 100 TYR A N 16
ATOM 27536 C CA . TYR A 1 100 ? 23.145 -25.759 -12.595 1.00 0.00 100 TYR A CA 16
ATOM 27537 C C . TYR A 1 100 ? 23.215 -27.075 -13.378 1.00 0.00 100 TYR A C 16
ATOM 27538 O O . TYR A 1 100 ? 24.196 -27.347 -14.070 1.00 0.00 100 TYR A O 16
ATOM 27556 N N . ALA A 1 101 ? 22.141 -27.873 -13.273 1.00 0.00 101 ALA A N 16
ATOM 27557 C CA . ALA A 1 101 ? 22.042 -29.185 -13.927 1.00 0.00 101 ALA A CA 16
ATOM 27558 C C . ALA A 1 101 ? 21.793 -29.032 -15.435 1.00 0.00 101 ALA A C 16
ATOM 27559 O O . ALA A 1 101 ? 22.525 -29.591 -16.265 1.00 0.00 101 ALA A O 16
ATOM 27566 N N . THR A 1 102 ? 20.761 -28.246 -15.777 1.00 0.00 102 THR A N 16
ATOM 27567 C CA . THR A 1 102 ? 20.321 -28.052 -17.167 1.00 0.00 102 THR A CA 16
ATOM 27568 C C . THR A 1 102 ? 20.766 -26.681 -17.702 1.00 0.00 102 THR A C 16
ATOM 27569 O O . THR A 1 102 ? 21.143 -25.784 -16.935 1.00 0.00 102 THR A O 16
ATOM 27580 N N . ALA A 1 103 ? 20.719 -26.534 -19.035 1.00 0.00 103 ALA A N 16
ATOM 27581 C CA . ALA A 1 103 ? 20.903 -25.239 -19.705 1.00 0.00 103 ALA A CA 16
ATOM 27582 C C . ALA A 1 103 ? 19.656 -24.353 -19.496 1.00 0.00 103 ALA A C 16
ATOM 27583 O O . ALA A 1 103 ? 19.757 -23.126 -19.487 1.00 0.00 103 ALA A O 16
ATOM 27590 N N . GLN A 1 104 ? 18.485 -25.007 -19.307 1.00 0.00 104 GLN A N 16
ATOM 27591 C CA . GLN A 1 104 ? 17.208 -24.323 -19.016 1.00 0.00 104 GLN A CA 16
ATOM 27592 C C . GLN A 1 104 ? 17.293 -23.512 -17.706 1.00 0.00 104 GLN A C 16
ATOM 27593 O O . GLN A 1 104 ? 16.825 -22.376 -17.640 1.00 0.00 104 GLN A O 16
ATOM 27607 N N . SER A 1 105 ? 17.921 -24.106 -16.683 1.00 0.00 105 SER A N 16
ATOM 27608 C CA . SER A 1 105 ? 18.006 -23.506 -15.341 1.00 0.00 105 SER A CA 16
ATOM 27609 C C . SER A 1 105 ? 18.998 -22.311 -15.294 1.00 0.00 105 SER A C 16
ATOM 27610 O O . SER A 1 105 ? 18.788 -21.373 -14.510 1.00 0.00 105 SER A O 16
ATOM 27618 N N . ARG A 1 106 ? 20.071 -22.334 -16.136 1.00 0.00 106 ARG A N 16
ATOM 27619 C CA . ARG A 1 106 ? 21.056 -21.222 -16.176 1.00 0.00 106 ARG A CA 16
ATOM 27620 C C . ARG A 1 106 ? 20.501 -20.003 -16.947 1.00 0.00 106 ARG A C 16
ATOM 27621 O O . ARG A 1 106 ? 20.784 -18.870 -16.573 1.00 0.00 106 ARG A O 16
ATOM 27642 N N . GLU A 1 107 ? 19.719 -20.240 -18.026 1.00 0.00 107 GLU A N 16
ATOM 27643 C CA . GLU A 1 107 ? 19.129 -19.144 -18.844 1.00 0.00 107 GLU A CA 16
ATOM 27644 C C . GLU A 1 107 ? 17.941 -18.490 -18.107 1.00 0.00 107 GLU A C 16
ATOM 27645 O O . GLU A 1 107 ? 17.665 -17.297 -18.281 1.00 0.00 107 GLU A O 16
ATOM 27657 N N . THR A 1 108 ? 17.250 -19.291 -17.277 1.00 0.00 108 THR A N 16
ATOM 27658 C CA . THR A 1 108 ? 16.261 -18.785 -16.308 1.00 0.00 108 THR A CA 16
ATOM 27659 C C . THR A 1 108 ? 16.987 -18.003 -15.189 1.00 0.00 108 THR A C 16
ATOM 27660 O O . THR A 1 108 ? 16.464 -17.014 -14.662 1.00 0.00 108 THR A O 16
ATOM 27671 N N . GLY A 1 109 ? 18.208 -18.468 -14.854 1.00 0.00 109 GLY A N 16
ATOM 27672 C CA . GLY A 1 109 ? 19.096 -17.771 -13.926 1.00 0.00 109 GLY A CA 16
ATOM 27673 C C . GLY A 1 109 ? 19.542 -16.409 -14.454 1.00 0.00 109 GLY A C 16
ATOM 27674 O O . GLY A 1 109 ? 19.676 -15.472 -13.678 1.00 0.00 109 GLY A O 16
ATOM 27678 N N . ILE A 1 110 ? 19.787 -16.314 -15.782 1.00 0.00 110 ILE A N 16
ATOM 27679 C CA . ILE A 1 110 ? 20.117 -15.038 -16.461 1.00 0.00 110 ILE A CA 16
ATOM 27680 C C . ILE A 1 110 ? 18.956 -14.047 -16.265 1.00 0.00 110 ILE A C 16
ATOM 27681 O O . ILE A 1 110 ? 19.159 -12.900 -15.868 1.00 0.00 110 ILE A O 16
ATOM 27697 N N . ALA A 1 111 ? 17.735 -14.547 -16.529 1.00 0.00 111 ALA A N 16
ATOM 27698 C CA . ALA A 1 111 ? 16.488 -13.777 -16.383 1.00 0.00 111 ALA A CA 16
ATOM 27699 C C . ALA A 1 111 ? 16.274 -13.327 -14.926 1.00 0.00 111 ALA A C 16
ATOM 27700 O O . ALA A 1 111 ? 15.795 -12.218 -14.674 1.00 0.00 111 ALA A O 16
ATOM 27707 N N . SER A 1 112 ? 16.669 -14.196 -13.977 1.00 0.00 112 SER A N 16
ATOM 27708 C CA . SER A 1 112 ? 16.506 -13.945 -12.543 1.00 0.00 112 SER A CA 16
ATOM 27709 C C . SER A 1 112 ? 17.476 -12.846 -12.065 1.00 0.00 112 SER A C 16
ATOM 27710 O O . SER A 1 112 ? 17.053 -11.869 -11.469 1.00 0.00 112 SER A O 16
ATOM 27718 N N . VAL A 1 113 ? 18.777 -12.999 -12.367 1.00 0.00 113 VAL A N 16
ATOM 27719 C CA . VAL A 1 113 ? 19.829 -12.017 -11.991 1.00 0.00 113 VAL A CA 16
ATOM 27720 C C . VAL A 1 113 ? 19.564 -10.646 -12.649 1.00 0.00 113 VAL A C 16
ATOM 27721 O O . VAL A 1 113 ? 19.868 -9.599 -12.080 1.00 0.00 113 VAL A O 16
ATOM 27734 N N . LYS A 1 114 ? 18.953 -10.680 -13.835 1.00 0.00 114 LYS A N 16
ATOM 27735 C CA . LYS A 1 114 ? 18.525 -9.478 -14.565 1.00 0.00 114 LYS A CA 16
ATOM 27736 C C . LYS A 1 114 ? 17.331 -8.781 -13.863 1.00 0.00 114 LYS A C 16
ATOM 27737 O O . LYS A 1 114 ? 17.269 -7.547 -13.788 1.00 0.00 114 LYS A O 16
ATOM 27756 N N . ALA A 1 115 ? 16.395 -9.594 -13.343 1.00 0.00 115 ALA A N 16
ATOM 27757 C CA . ALA A 1 115 ? 15.170 -9.105 -12.672 1.00 0.00 115 ALA A CA 16
ATOM 27758 C C . ALA A 1 115 ? 15.483 -8.512 -11.282 1.00 0.00 115 ALA A C 16
ATOM 27759 O O . ALA A 1 115 ? 15.050 -7.408 -10.947 1.00 0.00 115 ALA A O 16
ATOM 27766 N N . ASN A 1 116 ? 16.271 -9.263 -10.501 1.00 0.00 116 ASN A N 16
ATOM 27767 C CA . ASN A 1 116 ? 16.513 -8.995 -9.070 1.00 0.00 116 ASN A CA 16
ATOM 27768 C C . ASN A 1 116 ? 17.801 -8.174 -8.847 1.00 0.00 116 ASN A C 16
ATOM 27769 O O . ASN A 1 116 ? 17.964 -7.544 -7.794 1.00 0.00 116 ASN A O 16
ATOM 27780 N N . GLY A 1 117 ? 18.702 -8.186 -9.850 1.00 0.00 117 GLY A N 16
ATOM 27781 C CA . GLY A 1 117 ? 19.980 -7.456 -9.787 1.00 0.00 117 GLY A CA 16
ATOM 27782 C C . GLY A 1 117 ? 19.810 -5.945 -9.849 1.00 0.00 117 GLY A C 16
ATOM 27783 O O . GLY A 1 117 ? 20.646 -5.196 -9.329 1.00 0.00 117 GLY A O 16
ATOM 27787 N N . THR A 1 118 ? 18.713 -5.509 -10.490 1.00 0.00 118 THR A N 16
ATOM 27788 C CA . THR A 1 118 ? 18.333 -4.087 -10.585 1.00 0.00 118 THR A CA 16
ATOM 27789 C C . THR A 1 118 ? 17.928 -3.517 -9.206 1.00 0.00 118 THR A C 16
ATOM 27790 O O . THR A 1 118 ? 18.128 -2.321 -8.931 1.00 0.00 118 THR A O 16
ATOM 27801 N N . SER A 1 119 ? 17.375 -4.395 -8.348 1.00 0.00 119 SER A N 16
ATOM 27802 C CA . SER A 1 119 ? 16.914 -4.039 -7.003 1.00 0.00 119 SER A CA 16
ATOM 27803 C C . SER A 1 119 ? 18.104 -4.064 -6.015 1.00 0.00 119 SER A C 16
ATOM 27804 O O . SER A 1 119 ? 18.398 -5.099 -5.402 1.00 0.00 119 SER A O 16
ATOM 27812 N N . GLN A 1 120 ? 18.811 -2.918 -5.895 1.00 0.00 120 GLN A N 16
ATOM 27813 C CA . GLN A 1 120 ? 19.957 -2.762 -4.972 1.00 0.00 120 GLN A CA 16
ATOM 27814 C C . GLN A 1 120 ? 19.468 -2.456 -3.536 1.00 0.00 120 GLN A C 16
ATOM 27815 O O . GLN A 1 120 ? 19.725 -1.378 -2.979 1.00 0.00 120 GLN A O 16
ATOM 27829 N N . THR A 1 121 ? 18.728 -3.417 -2.967 1.00 0.00 121 THR A N 16
ATOM 27830 C CA . THR A 1 121 ? 18.290 -3.392 -1.567 1.00 0.00 121 THR A CA 16
ATOM 27831 C C . THR A 1 121 ? 19.201 -4.339 -0.753 1.00 0.00 121 THR A C 16
ATOM 27832 O O . THR A 1 121 ? 19.183 -5.566 -0.933 1.00 0.00 121 THR A O 16
ATOM 27843 N N . VAL A 1 122 ? 20.034 -3.740 0.116 1.00 0.00 122 VAL A N 16
ATOM 27844 C CA . VAL A 1 122 ? 21.095 -4.448 0.850 1.00 0.00 122 VAL A CA 16
ATOM 27845 C C . VAL A 1 122 ? 20.617 -4.843 2.257 1.00 0.00 122 VAL A C 16
ATOM 27846 O O . VAL A 1 122 ? 20.301 -3.984 3.088 1.00 0.00 122 VAL A O 16
ATOM 27859 N N . LYS A 1 123 ? 20.519 -6.156 2.476 1.00 0.00 123 LYS A N 16
ATOM 27860 C CA . LYS A 1 123 ? 20.372 -6.756 3.800 1.00 0.00 123 LYS A CA 16
ATOM 27861 C C . LYS A 1 123 ? 21.766 -6.895 4.429 1.00 0.00 123 LYS A C 16
ATOM 27862 O O . LYS A 1 123 ? 22.612 -7.612 3.892 1.00 0.00 123 LYS A O 16
ATOM 27881 N N . ASP A 1 124 ? 22.017 -6.179 5.534 1.00 0.00 124 ASP A N 16
ATOM 27882 C CA . ASP A 1 124 ? 23.293 -6.279 6.264 1.00 0.00 124 ASP A CA 16
ATOM 27883 C C . ASP A 1 124 ? 23.360 -7.606 7.043 1.00 0.00 124 ASP A C 16
ATOM 27884 O O . ASP A 1 124 ? 22.409 -7.980 7.742 1.00 0.00 124 ASP A O 16
ATOM 27893 N N . ASN A 1 125 ? 24.488 -8.306 6.896 1.00 0.00 125 ASN A N 16
ATOM 27894 C CA . ASN A 1 125 ? 24.778 -9.565 7.608 1.00 0.00 125 ASN A CA 16
ATOM 27895 C C . ASN A 1 125 ? 26.258 -9.592 8.079 1.00 0.00 125 ASN A C 16
ATOM 27896 O O . ASN A 1 125 ? 26.664 -10.479 8.840 1.00 0.00 125 ASN A O 16
ATOM 27907 N N . THR A 1 126 ? 27.061 -8.597 7.639 1.00 0.00 126 THR A N 16
ATOM 27908 C CA . THR A 1 126 ? 28.451 -8.434 8.092 1.00 0.00 126 THR A CA 16
ATOM 27909 C C . THR A 1 126 ? 28.481 -7.933 9.557 1.00 0.00 126 THR A C 16
ATOM 27910 O O . THR A 1 126 ? 28.401 -6.729 9.821 1.00 0.00 126 THR A O 16
ATOM 27921 N N . GLY A 1 127 ? 28.531 -8.897 10.499 1.00 0.00 127 GLY A N 16
ATOM 27922 C CA . GLY A 1 127 ? 28.533 -8.621 11.944 1.00 0.00 127 GLY A CA 16
ATOM 27923 C C . GLY A 1 127 ? 27.289 -9.159 12.644 1.00 0.00 127 GLY A C 16
ATOM 27924 O O . GLY A 1 127 ? 27.200 -9.129 13.883 1.00 0.00 127 GLY A O 16
ATOM 27928 N N . SER A 1 128 ? 26.328 -9.666 11.849 1.00 0.00 128 SER A N 16
ATOM 27929 C CA . SER A 1 128 ? 25.062 -10.231 12.349 1.00 0.00 128 SER A CA 16
ATOM 27930 C C . SER A 1 128 ? 24.904 -11.675 11.843 1.00 0.00 128 SER A C 16
ATOM 27931 O O . SER A 1 128 ? 24.960 -11.914 10.635 1.00 0.00 128 SER A O 16
ATOM 27939 N N . ASN A 1 129 ? 24.748 -12.628 12.783 1.00 0.00 129 ASN A N 16
ATOM 27940 C CA . ASN A 1 129 ? 24.601 -14.072 12.485 1.00 0.00 129 ASN A CA 16
ATOM 27941 C C . ASN A 1 129 ? 23.395 -14.364 11.535 1.00 0.00 129 ASN A C 16
ATOM 27942 O O . ASN A 1 129 ? 23.618 -14.811 10.390 1.00 0.00 129 ASN A O 16
ATOM 27953 N N . GLY A 1 14 ? 3.586 1.894 -8.046 1.00 0.00 14 GLY A N 17
ATOM 27954 C CA . GLY A 1 14 ? 4.618 1.215 -8.856 1.00 0.00 14 GLY A CA 17
ATOM 27955 C C . GLY A 1 14 ? 4.789 -0.242 -8.444 1.00 0.00 14 GLY A C 17
ATOM 27956 O O . GLY A 1 14 ? 4.158 -0.692 -7.478 1.00 0.00 14 GLY A O 17
ATOM 27960 N N . VAL A 1 15 ? 5.643 -0.980 -9.184 1.00 0.00 15 VAL A N 17
ATOM 27961 C CA . VAL A 1 15 ? 5.947 -2.398 -8.897 1.00 0.00 15 VAL A CA 17
ATOM 27962 C C . VAL A 1 15 ? 6.956 -2.507 -7.740 1.00 0.00 15 VAL A C 17
ATOM 27963 O O . VAL A 1 15 ? 7.718 -1.564 -7.465 1.00 0.00 15 VAL A O 17
ATOM 27976 N N . ILE A 1 16 ? 6.944 -3.666 -7.066 1.00 0.00 16 ILE A N 17
ATOM 27977 C CA . ILE A 1 16 ? 7.891 -3.983 -5.983 1.00 0.00 16 ILE A CA 17
ATOM 27978 C C . ILE A 1 16 ? 9.276 -4.346 -6.561 1.00 0.00 16 ILE A C 17
ATOM 27979 O O . ILE A 1 16 ? 9.411 -4.590 -7.771 1.00 0.00 16 ILE A O 17
ATOM 27995 N N . MET A 1 17 ? 10.293 -4.382 -5.692 1.00 0.00 17 MET A N 17
ATOM 27996 C CA . MET A 1 17 ? 11.646 -4.811 -6.075 1.00 0.00 17 MET A CA 17
ATOM 27997 C C . MET A 1 17 ? 11.664 -6.342 -6.230 1.00 0.00 17 MET A C 17
ATOM 27998 O O . MET A 1 17 ? 11.123 -7.062 -5.375 1.00 0.00 17 MET A O 17
ATOM 28012 N N . ALA A 1 18 ? 12.252 -6.829 -7.329 1.00 0.00 18 ALA A N 17
ATOM 28013 C CA . ALA A 1 18 ? 12.399 -8.266 -7.581 1.00 0.00 18 ALA A CA 17
ATOM 28014 C C . ALA A 1 18 ? 13.534 -8.820 -6.706 1.00 0.00 18 ALA A C 17
ATOM 28015 O O . ALA A 1 18 ? 14.674 -8.348 -6.805 1.00 0.00 18 ALA A O 17
ATOM 28022 N N . GLY A 1 19 ? 13.189 -9.775 -5.818 1.00 0.00 19 GLY A N 17
ATOM 28023 C CA . GLY A 1 19 ? 14.157 -10.425 -4.928 1.00 0.00 19 GLY A CA 17
ATOM 28024 C C . GLY A 1 19 ? 14.816 -9.469 -3.937 1.00 0.00 19 GLY A C 17
ATOM 28025 O O . GLY A 1 19 ? 14.230 -8.440 -3.575 1.00 0.00 19 GLY A O 17
ATOM 28029 N N . TRP A 1 20 ? 16.029 -9.829 -3.489 1.00 0.00 20 TRP A N 17
ATOM 28030 C CA . TRP A 1 20 ? 16.822 -9.028 -2.545 1.00 0.00 20 TRP A CA 17
ATOM 28031 C C . TRP A 1 20 ? 18.294 -9.470 -2.561 1.00 0.00 20 TRP A C 17
ATOM 28032 O O . TRP A 1 20 ? 18.637 -10.538 -3.072 1.00 0.00 20 TRP A O 17
ATOM 28053 N N . PHE A 1 21 ? 19.146 -8.627 -1.971 1.00 0.00 21 PHE A N 17
ATOM 28054 C CA . PHE A 1 21 ? 20.569 -8.907 -1.741 1.00 0.00 21 PHE A CA 17
ATOM 28055 C C . PHE A 1 21 ? 20.777 -9.212 -0.250 1.00 0.00 21 PHE A C 17
ATOM 28056 O O . PHE A 1 21 ? 19.959 -8.809 0.586 1.00 0.00 21 PHE A O 17
ATOM 28073 N N . GLU A 1 22 ? 21.868 -9.925 0.077 1.00 0.00 22 GLU A N 17
ATOM 28074 C CA . GLU A 1 22 ? 22.332 -10.114 1.464 1.00 0.00 22 GLU A CA 17
ATOM 28075 C C . GLU A 1 22 ? 23.853 -9.950 1.491 1.00 0.00 22 GLU A C 17
ATOM 28076 O O . GLU A 1 22 ? 24.588 -10.790 0.960 1.00 0.00 22 GLU A O 17
ATOM 28088 N N . LEU A 1 23 ? 24.315 -8.850 2.101 1.00 0.00 23 LEU A N 17
ATOM 28089 C CA . LEU A 1 23 ? 25.739 -8.556 2.269 1.00 0.00 23 LEU A CA 17
ATOM 28090 C C . LEU A 1 23 ? 26.193 -9.098 3.626 1.00 0.00 23 LEU A C 17
ATOM 28091 O O . LEU A 1 23 ? 25.847 -8.539 4.663 1.00 0.00 23 LEU A O 17
ATOM 28107 N N . SER A 1 24 ? 26.941 -10.201 3.601 1.00 0.00 24 SER A N 17
ATOM 28108 C CA . SER A 1 24 ? 27.461 -10.860 4.813 1.00 0.00 24 SER A CA 17
ATOM 28109 C C . SER A 1 24 ? 28.973 -11.095 4.646 1.00 0.00 24 SER A C 17
ATOM 28110 O O . SER A 1 24 ? 29.463 -11.224 3.518 1.00 0.00 24 SER A O 17
ATOM 28118 N N . LYS A 1 25 ? 29.719 -11.131 5.760 1.00 0.00 25 LYS A N 17
ATOM 28119 C CA . LYS A 1 25 ? 31.176 -11.361 5.730 1.00 0.00 25 LYS A CA 17
ATOM 28120 C C . LYS A 1 25 ? 31.505 -12.778 6.226 1.00 0.00 25 LYS A C 17
ATOM 28121 O O . LYS A 1 25 ? 30.790 -13.343 7.063 1.00 0.00 25 LYS A O 17
ATOM 28140 N N . SER A 1 26 ? 32.587 -13.342 5.675 1.00 0.00 26 SER A N 17
ATOM 28141 C CA . SER A 1 26 ? 33.131 -14.651 6.067 1.00 0.00 26 SER A CA 17
ATOM 28142 C C . SER A 1 26 ? 33.820 -14.581 7.454 1.00 0.00 26 SER A C 17
ATOM 28143 O O . SER A 1 26 ? 33.844 -13.519 8.102 1.00 0.00 26 SER A O 17
ATOM 28151 N N . SER A 1 27 ? 34.392 -15.716 7.897 1.00 0.00 27 SER A N 17
ATOM 28152 C CA . SER A 1 27 ? 35.052 -15.819 9.209 1.00 0.00 27 SER A CA 17
ATOM 28153 C C . SER A 1 27 ? 36.327 -14.949 9.264 1.00 0.00 27 SER A C 17
ATOM 28154 O O . SER A 1 27 ? 36.694 -14.441 10.329 1.00 0.00 27 SER A O 17
ATOM 28162 N N . ASP A 1 28 ? 36.982 -14.763 8.098 1.00 0.00 28 ASP A N 17
ATOM 28163 C CA . ASP A 1 28 ? 38.156 -13.869 7.965 1.00 0.00 28 ASP A CA 17
ATOM 28164 C C . ASP A 1 28 ? 37.731 -12.411 7.685 1.00 0.00 28 ASP A C 17
ATOM 28165 O O . ASP A 1 28 ? 38.557 -11.586 7.266 1.00 0.00 28 ASP A O 17
ATOM 28174 N N . ASN A 1 29 ? 36.432 -12.117 7.919 1.00 0.00 29 ASN A N 17
ATOM 28175 C CA . ASN A 1 29 ? 35.852 -10.754 7.887 1.00 0.00 29 ASN A CA 17
ATOM 28176 C C . ASN A 1 29 ? 35.818 -10.151 6.461 1.00 0.00 29 ASN A C 17
ATOM 28177 O O . ASN A 1 29 ? 35.554 -8.954 6.292 1.00 0.00 29 ASN A O 17
ATOM 28188 N N . GLN A 1 30 ? 36.025 -11.009 5.442 1.00 0.00 30 GLN A N 17
ATOM 28189 C CA . GLN A 1 30 ? 35.996 -10.612 4.022 1.00 0.00 30 GLN A CA 17
ATOM 28190 C C . GLN A 1 30 ? 34.536 -10.553 3.541 1.00 0.00 30 GLN A C 17
ATOM 28191 O O . GLN A 1 30 ? 33.773 -11.486 3.775 1.00 0.00 30 GLN A O 17
ATOM 28205 N N . PHE A 1 31 ? 34.172 -9.489 2.827 1.00 0.00 31 PHE A N 17
ATOM 28206 C CA . PHE A 1 31 ? 32.772 -9.172 2.494 1.00 0.00 31 PHE A CA 17
ATOM 28207 C C . PHE A 1 31 ? 32.362 -9.889 1.211 1.00 0.00 31 PHE A C 17
ATOM 28208 O O . PHE A 1 31 ? 33.146 -9.971 0.272 1.00 0.00 31 PHE A O 17
ATOM 28225 N N . ARG A 1 32 ? 31.132 -10.396 1.176 1.00 0.00 32 ARG A N 17
ATOM 28226 C CA . ARG A 1 32 ? 30.609 -11.136 0.028 1.00 0.00 32 ARG A CA 17
ATOM 28227 C C . ARG A 1 32 ? 29.088 -10.976 0.001 1.00 0.00 32 ARG A C 17
ATOM 28228 O O . ARG A 1 32 ? 28.393 -11.410 0.931 1.00 0.00 32 ARG A O 17
ATOM 28249 N N . PHE A 1 33 ? 28.569 -10.327 -1.052 1.00 0.00 33 PHE A N 17
ATOM 28250 C CA . PHE A 1 33 ? 27.124 -10.168 -1.242 1.00 0.00 33 PHE A CA 17
ATOM 28251 C C . PHE A 1 33 ? 26.608 -11.310 -2.123 1.00 0.00 33 PHE A C 17
ATOM 28252 O O . PHE A 1 33 ? 27.267 -11.714 -3.096 1.00 0.00 33 PHE A O 17
ATOM 28269 N N . VAL A 1 34 ? 25.450 -11.845 -1.741 1.00 0.00 34 VAL A N 17
ATOM 28270 C CA . VAL A 1 34 ? 24.713 -12.837 -2.521 1.00 0.00 34 VAL A CA 17
ATOM 28271 C C . VAL A 1 34 ? 23.433 -12.179 -3.049 1.00 0.00 34 VAL A C 17
ATOM 28272 O O . VAL A 1 34 ? 22.926 -11.214 -2.460 1.00 0.00 34 VAL A O 17
ATOM 28285 N N . LEU A 1 35 ? 22.931 -12.695 -4.164 1.00 0.00 35 LEU A N 17
ATOM 28286 C CA . LEU A 1 35 ? 21.713 -12.209 -4.809 1.00 0.00 35 LEU A CA 17
ATOM 28287 C C . LEU A 1 35 ? 20.713 -13.357 -4.781 1.00 0.00 35 LEU A C 17
ATOM 28288 O O . LEU A 1 35 ? 21.016 -14.445 -5.266 1.00 0.00 35 LEU A O 17
ATOM 28304 N N . LYS A 1 36 ? 19.543 -13.114 -4.192 1.00 0.00 36 LYS A N 17
ATOM 28305 C CA . LYS A 1 36 ? 18.478 -14.114 -4.053 1.00 0.00 36 LYS A CA 17
ATOM 28306 C C . LYS A 1 36 ? 17.210 -13.642 -4.762 1.00 0.00 36 LYS A C 17
ATOM 28307 O O . LYS A 1 36 ? 16.920 -12.443 -4.805 1.00 0.00 36 LYS A O 17
ATOM 28326 N N . ALA A 1 37 ? 16.469 -14.610 -5.321 1.00 0.00 37 ALA A N 17
ATOM 28327 C CA . ALA A 1 37 ? 15.147 -14.386 -5.909 1.00 0.00 37 ALA A CA 17
ATOM 28328 C C . ALA A 1 37 ? 14.082 -14.209 -4.800 1.00 0.00 37 ALA A C 17
ATOM 28329 O O . ALA A 1 37 ? 14.403 -14.257 -3.603 1.00 0.00 37 ALA A O 17
ATOM 28336 N N . GLY A 1 38 ? 12.814 -14.022 -5.213 1.00 0.00 38 GLY A N 17
ATOM 28337 C CA . GLY A 1 38 ? 11.691 -13.835 -4.275 1.00 0.00 38 GLY A CA 17
ATOM 28338 C C . GLY A 1 38 ? 11.388 -15.078 -3.424 1.00 0.00 38 GLY A C 17
ATOM 28339 O O . GLY A 1 38 ? 10.706 -14.986 -2.403 1.00 0.00 38 GLY A O 17
ATOM 28343 N N . ASN A 1 39 ? 11.890 -16.245 -3.877 1.00 0.00 39 ASN A N 17
ATOM 28344 C CA . ASN A 1 39 ? 11.749 -17.538 -3.165 1.00 0.00 39 ASN A CA 17
ATOM 28345 C C . ASN A 1 39 ? 12.893 -17.775 -2.153 1.00 0.00 39 ASN A C 17
ATOM 28346 O O . ASN A 1 39 ? 12.898 -18.796 -1.457 1.00 0.00 39 ASN A O 17
ATOM 28357 N N . GLY A 1 40 ? 13.862 -16.840 -2.084 1.00 0.00 40 GLY A N 17
ATOM 28358 C CA . GLY A 1 40 ? 14.997 -16.953 -1.158 1.00 0.00 40 GLY A CA 17
ATOM 28359 C C . GLY A 1 40 ? 16.149 -17.797 -1.690 1.00 0.00 40 GLY A C 17
ATOM 28360 O O . GLY A 1 40 ? 17.135 -18.016 -0.977 1.00 0.00 40 GLY A O 17
ATOM 28364 N N . GLU A 1 41 ? 16.023 -18.280 -2.939 1.00 0.00 41 GLU A N 17
ATOM 28365 C CA . GLU A 1 41 ? 17.072 -19.071 -3.603 1.00 0.00 41 GLU A CA 17
ATOM 28366 C C . GLU A 1 41 ? 18.139 -18.142 -4.191 1.00 0.00 41 GLU A C 17
ATOM 28367 O O . GLU A 1 41 ? 17.803 -17.220 -4.944 1.00 0.00 41 GLU A O 17
ATOM 28379 N N . THR A 1 42 ? 19.416 -18.385 -3.843 1.00 0.00 42 THR A N 17
ATOM 28380 C CA . THR A 1 42 ? 20.538 -17.611 -4.376 1.00 0.00 42 THR A CA 17
ATOM 28381 C C . THR A 1 42 ? 20.749 -17.936 -5.876 1.00 0.00 42 THR A C 17
ATOM 28382 O O . THR A 1 42 ? 20.988 -19.088 -6.249 1.00 0.00 42 THR A O 17
ATOM 28393 N N . ILE A 1 43 ? 20.646 -16.890 -6.704 1.00 0.00 43 ILE A N 17
ATOM 28394 C CA . ILE A 1 43 ? 20.749 -16.962 -8.175 1.00 0.00 43 ILE A CA 17
ATOM 28395 C C . ILE A 1 43 ? 22.152 -16.528 -8.654 1.00 0.00 43 ILE A C 17
ATOM 28396 O O . ILE A 1 43 ? 22.614 -16.960 -9.712 1.00 0.00 43 ILE A O 17
ATOM 28412 N N . LEU A 1 44 ? 22.821 -15.677 -7.851 1.00 0.00 44 LEU A N 17
ATOM 28413 C CA . LEU A 1 44 ? 24.111 -15.069 -8.212 1.00 0.00 44 LEU A CA 17
ATOM 28414 C C . LEU A 1 44 ? 24.913 -14.774 -6.932 1.00 0.00 44 LEU A C 17
ATOM 28415 O O . LEU A 1 44 ? 24.444 -14.040 -6.074 1.00 0.00 44 LEU A O 17
ATOM 28431 N N . THR A 1 45 ? 26.109 -15.354 -6.808 1.00 0.00 45 THR A N 17
ATOM 28432 C CA . THR A 1 45 ? 27.019 -15.105 -5.674 1.00 0.00 45 THR A CA 17
ATOM 28433 C C . THR A 1 45 ? 28.339 -14.519 -6.194 1.00 0.00 45 THR A C 17
ATOM 28434 O O . THR A 1 45 ? 29.009 -15.140 -7.021 1.00 0.00 45 THR A O 17
ATOM 28445 N N . SER A 1 46 ? 28.706 -13.325 -5.709 1.00 0.00 46 SER A N 17
ATOM 28446 C CA . SER A 1 46 ? 29.979 -12.674 -6.070 1.00 0.00 46 SER A CA 17
ATOM 28447 C C . SER A 1 46 ? 31.169 -13.375 -5.364 1.00 0.00 46 SER A C 17
ATOM 28448 O O . SER A 1 46 ? 30.987 -14.393 -4.696 1.00 0.00 46 SER A O 17
ATOM 28456 N N . GLU A 1 47 ? 32.387 -12.840 -5.540 1.00 0.00 47 GLU A N 17
ATOM 28457 C CA . GLU A 1 47 ? 33.580 -13.311 -4.806 1.00 0.00 47 GLU A CA 17
ATOM 28458 C C . GLU A 1 47 ? 33.774 -12.497 -3.517 1.00 0.00 47 GLU A C 17
ATOM 28459 O O . GLU A 1 47 ? 32.994 -11.575 -3.225 1.00 0.00 47 GLU A O 17
ATOM 28471 N N . LEU A 1 48 ? 34.809 -12.857 -2.740 1.00 0.00 48 LEU A N 17
ATOM 28472 C CA . LEU A 1 48 ? 35.101 -12.205 -1.460 1.00 0.00 48 LEU A CA 17
ATOM 28473 C C . LEU A 1 48 ? 35.935 -10.937 -1.707 1.00 0.00 48 LEU A C 17
ATOM 28474 O O . LEU A 1 48 ? 37.088 -11.004 -2.151 1.00 0.00 48 LEU A O 17
ATOM 28490 N N . TYR A 1 49 ? 35.318 -9.791 -1.438 1.00 0.00 49 TYR A N 17
ATOM 28491 C CA . TYR A 1 49 ? 35.979 -8.489 -1.419 1.00 0.00 49 TYR A CA 17
ATOM 28492 C C . TYR A 1 49 ? 36.489 -8.222 -0.001 1.00 0.00 49 TYR A C 17
ATOM 28493 O O . TYR A 1 49 ? 35.691 -8.090 0.922 1.00 0.00 49 TYR A O 17
ATOM 28511 N N . THR A 1 50 ? 37.813 -8.127 0.163 1.00 0.00 50 THR A N 17
ATOM 28512 C CA . THR A 1 50 ? 38.445 -7.820 1.468 1.00 0.00 50 THR A CA 17
ATOM 28513 C C . THR A 1 50 ? 38.183 -6.350 1.902 1.00 0.00 50 THR A C 17
ATOM 28514 O O . THR A 1 50 ? 38.514 -5.959 3.022 1.00 0.00 50 THR A O 17
ATOM 28525 N N . SER A 1 51 ? 37.588 -5.554 0.991 1.00 0.00 51 SER A N 17
ATOM 28526 C CA . SER A 1 51 ? 37.164 -4.171 1.244 1.00 0.00 51 SER A CA 17
ATOM 28527 C C . SER A 1 51 ? 35.635 -4.048 1.042 1.00 0.00 51 SER A C 17
ATOM 28528 O O . SER A 1 51 ? 35.086 -4.593 0.077 1.00 0.00 51 SER A O 17
ATOM 28536 N N . LYS A 1 52 ? 34.950 -3.355 1.975 1.00 0.00 52 LYS A N 17
ATOM 28537 C CA . LYS A 1 52 ? 33.497 -3.058 1.857 1.00 0.00 52 LYS A CA 17
ATOM 28538 C C . LYS A 1 52 ? 33.234 -2.088 0.691 1.00 0.00 52 LYS A C 17
ATOM 28539 O O . LYS A 1 52 ? 32.161 -2.107 0.077 1.00 0.00 52 LYS A O 17
ATOM 28558 N N . THR A 1 53 ? 34.240 -1.240 0.417 1.00 0.00 53 THR A N 17
ATOM 28559 C CA . THR A 1 53 ? 34.214 -0.259 -0.668 1.00 0.00 53 THR A CA 17
ATOM 28560 C C . THR A 1 53 ? 34.143 -0.964 -2.042 1.00 0.00 53 THR A C 17
ATOM 28561 O O . THR A 1 53 ? 33.344 -0.578 -2.902 1.00 0.00 53 THR A O 17
ATOM 28572 N N . SER A 1 54 ? 34.952 -2.031 -2.213 1.00 0.00 54 SER A N 17
ATOM 28573 C CA . SER A 1 54 ? 34.985 -2.830 -3.456 1.00 0.00 54 SER A CA 17
ATOM 28574 C C . SER A 1 54 ? 33.740 -3.735 -3.576 1.00 0.00 54 SER A C 17
ATOM 28575 O O . SER A 1 54 ? 33.317 -4.070 -4.684 1.00 0.00 54 SER A O 17
ATOM 28583 N N . ALA A 1 55 ? 33.169 -4.133 -2.418 1.00 0.00 55 ALA A N 17
ATOM 28584 C CA . ALA A 1 55 ? 31.891 -4.883 -2.365 1.00 0.00 55 ALA A CA 17
ATOM 28585 C C . ALA A 1 55 ? 30.731 -4.013 -2.877 1.00 0.00 55 ALA A C 17
ATOM 28586 O O . ALA A 1 55 ? 29.816 -4.504 -3.553 1.00 0.00 55 ALA A O 17
ATOM 28593 N N . GLU A 1 56 ? 30.809 -2.705 -2.566 1.00 0.00 56 GLU A N 17
ATOM 28594 C CA . GLU A 1 56 ? 29.822 -1.702 -3.007 1.00 0.00 56 GLU A CA 17
ATOM 28595 C C . GLU A 1 56 ? 30.007 -1.422 -4.512 1.00 0.00 56 GLU A C 17
ATOM 28596 O O . GLU A 1 56 ? 29.025 -1.249 -5.242 1.00 0.00 56 GLU A O 17
ATOM 28608 N N . LYS A 1 57 ? 31.281 -1.413 -4.963 1.00 0.00 57 LYS A N 17
ATOM 28609 C CA . LYS A 1 57 ? 31.620 -1.324 -6.399 1.00 0.00 57 LYS A CA 17
ATOM 28610 C C . LYS A 1 57 ? 31.044 -2.530 -7.165 1.00 0.00 57 LYS A C 17
ATOM 28611 O O . LYS A 1 57 ? 30.521 -2.371 -8.264 1.00 0.00 57 LYS A O 17
ATOM 28630 N N . GLY A 1 58 ? 31.124 -3.720 -6.536 1.00 0.00 58 GLY A N 17
ATOM 28631 C CA . GLY A 1 58 ? 30.674 -4.977 -7.137 1.00 0.00 58 GLY A CA 17
ATOM 28632 C C . GLY A 1 58 ? 29.182 -4.997 -7.441 1.00 0.00 58 GLY A C 17
ATOM 28633 O O . GLY A 1 58 ? 28.770 -5.374 -8.547 1.00 0.00 58 GLY A O 17
ATOM 28637 N N . ILE A 1 59 ? 28.365 -4.588 -6.452 1.00 0.00 59 ILE A N 17
ATOM 28638 C CA . ILE A 1 59 ? 26.895 -4.550 -6.598 1.00 0.00 59 ILE A CA 17
ATOM 28639 C C . ILE A 1 59 ? 26.461 -3.408 -7.551 1.00 0.00 59 ILE A C 17
ATOM 28640 O O . ILE A 1 59 ? 25.472 -3.532 -8.282 1.00 0.00 59 ILE A O 17
ATOM 28656 N N . ALA A 1 60 ? 27.231 -2.309 -7.556 1.00 0.00 60 ALA A N 17
ATOM 28657 C CA . ALA A 1 60 ? 27.021 -1.190 -8.495 1.00 0.00 60 ALA A CA 17
ATOM 28658 C C . ALA A 1 60 ? 27.353 -1.624 -9.938 1.00 0.00 60 ALA A C 17
ATOM 28659 O O . ALA A 1 60 ? 26.757 -1.126 -10.906 1.00 0.00 60 ALA A O 17
ATOM 28666 N N . SER A 1 61 ? 28.315 -2.563 -10.063 1.00 0.00 61 SER A N 17
ATOM 28667 C CA . SER A 1 61 ? 28.733 -3.114 -11.357 1.00 0.00 61 SER A CA 17
ATOM 28668 C C . SER A 1 61 ? 27.673 -4.085 -11.915 1.00 0.00 61 SER A C 17
ATOM 28669 O O . SER A 1 61 ? 27.357 -4.010 -13.096 1.00 0.00 61 SER A O 17
ATOM 28677 N N . VAL A 1 62 ? 27.102 -4.977 -11.060 1.00 0.00 62 VAL A N 17
ATOM 28678 C CA . VAL A 1 62 ? 26.037 -5.922 -11.500 1.00 0.00 62 VAL A CA 17
ATOM 28679 C C . VAL A 1 62 ? 24.756 -5.153 -11.882 1.00 0.00 62 VAL A C 17
ATOM 28680 O O . VAL A 1 62 ? 23.967 -5.610 -12.713 1.00 0.00 62 VAL A O 17
ATOM 28693 N N . ARG A 1 63 ? 24.574 -3.975 -11.248 1.00 0.00 63 ARG A N 17
ATOM 28694 C CA . ARG A 1 63 ? 23.452 -3.062 -11.528 1.00 0.00 63 ARG A CA 17
ATOM 28695 C C . ARG A 1 63 ? 23.603 -2.480 -12.955 1.00 0.00 63 ARG A C 17
ATOM 28696 O O . ARG A 1 63 ? 22.630 -2.418 -13.714 1.00 0.00 63 ARG A O 17
ATOM 28717 N N . SER A 1 64 ? 24.834 -2.065 -13.301 1.00 0.00 64 SER A N 17
ATOM 28718 C CA . SER A 1 64 ? 25.145 -1.485 -14.622 1.00 0.00 64 SER A CA 17
ATOM 28719 C C . SER A 1 64 ? 25.275 -2.584 -15.709 1.00 0.00 64 SER A C 17
ATOM 28720 O O . SER A 1 64 ? 25.038 -2.326 -16.896 1.00 0.00 64 SER A O 17
ATOM 28728 N N . ASN A 1 65 ? 25.645 -3.808 -15.287 1.00 0.00 65 ASN A N 17
ATOM 28729 C CA . ASN A 1 65 ? 25.920 -4.947 -16.195 1.00 0.00 65 ASN A CA 17
ATOM 28730 C C . ASN A 1 65 ? 24.754 -5.947 -16.208 1.00 0.00 65 ASN A C 17
ATOM 28731 O O . ASN A 1 65 ? 24.896 -7.063 -16.731 1.00 0.00 65 ASN A O 17
ATOM 28742 N N . SER A 1 66 ? 23.591 -5.529 -15.661 1.00 0.00 66 SER A N 17
ATOM 28743 C CA . SER A 1 66 ? 22.353 -6.321 -15.728 1.00 0.00 66 SER A CA 17
ATOM 28744 C C . SER A 1 66 ? 21.815 -6.437 -17.193 1.00 0.00 66 SER A C 17
ATOM 28745 O O . SER A 1 66 ? 21.511 -7.550 -17.613 1.00 0.00 66 SER A O 17
ATOM 28753 N N . PRO A 1 67 ? 21.737 -5.329 -18.040 1.00 0.00 67 PRO A N 17
ATOM 28754 C CA . PRO A 1 67 ? 21.285 -5.460 -19.456 1.00 0.00 67 PRO A CA 17
ATOM 28755 C C . PRO A 1 67 ? 22.397 -6.013 -20.383 1.00 0.00 67 PRO A C 17
ATOM 28756 O O . PRO A 1 67 ? 22.145 -6.304 -21.563 1.00 0.00 67 PRO A O 17
ATOM 28767 N N . GLN A 1 68 ? 23.621 -6.150 -19.831 1.00 0.00 68 GLN A N 17
ATOM 28768 C CA . GLN A 1 68 ? 24.801 -6.605 -20.577 1.00 0.00 68 GLN A CA 17
ATOM 28769 C C . GLN A 1 68 ? 24.829 -8.145 -20.650 1.00 0.00 68 GLN A C 17
ATOM 28770 O O . GLN A 1 68 ? 25.566 -8.814 -19.912 1.00 0.00 68 GLN A O 17
ATOM 28784 N N . GLU A 1 69 ? 23.981 -8.679 -21.548 1.00 0.00 69 GLU A N 17
ATOM 28785 C CA . GLU A 1 69 ? 23.772 -10.129 -21.750 1.00 0.00 69 GLU A CA 17
ATOM 28786 C C . GLU A 1 69 ? 25.064 -10.854 -22.177 1.00 0.00 69 GLU A C 17
ATOM 28787 O O . GLU A 1 69 ? 25.297 -12.008 -21.796 1.00 0.00 69 GLU A O 17
ATOM 28799 N N . GLU A 1 70 ? 25.886 -10.164 -22.986 1.00 0.00 70 GLU A N 17
ATOM 28800 C CA . GLU A 1 70 ? 27.142 -10.714 -23.520 1.00 0.00 70 GLU A CA 17
ATOM 28801 C C . GLU A 1 70 ? 28.234 -10.758 -22.429 1.00 0.00 70 GLU A C 17
ATOM 28802 O O . GLU A 1 70 ? 29.171 -11.563 -22.498 1.00 0.00 70 GLU A O 17
ATOM 28814 N N . ARG A 1 71 ? 28.084 -9.893 -21.409 1.00 0.00 71 ARG A N 17
ATOM 28815 C CA . ARG A 1 71 ? 29.020 -9.809 -20.274 1.00 0.00 71 ARG A CA 17
ATOM 28816 C C . ARG A 1 71 ? 28.780 -10.971 -19.282 1.00 0.00 71 ARG A C 17
ATOM 28817 O O . ARG A 1 71 ? 29.675 -11.321 -18.488 1.00 0.00 71 ARG A O 17
ATOM 28838 N N . TYR A 1 72 ? 27.562 -11.566 -19.329 1.00 0.00 72 TYR A N 17
ATOM 28839 C CA . TYR A 1 72 ? 27.272 -12.844 -18.657 1.00 0.00 72 TYR A CA 17
ATOM 28840 C C . TYR A 1 72 ? 27.942 -13.975 -19.455 1.00 0.00 72 TYR A C 17
ATOM 28841 O O . TYR A 1 72 ? 27.475 -14.347 -20.540 1.00 0.00 72 TYR A O 17
ATOM 28859 N N . GLU A 1 73 ? 29.052 -14.490 -18.921 1.00 0.00 73 GLU A N 17
ATOM 28860 C CA . GLU A 1 73 ? 29.827 -15.557 -19.554 1.00 0.00 73 GLU A CA 17
ATOM 28861 C C . GLU A 1 73 ? 29.418 -16.909 -18.949 1.00 0.00 73 GLU A C 17
ATOM 28862 O O . GLU A 1 73 ? 29.647 -17.155 -17.765 1.00 0.00 73 GLU A O 17
ATOM 28874 N N . LYS A 1 74 ? 28.789 -17.767 -19.761 1.00 0.00 74 LYS A N 17
ATOM 28875 C CA . LYS A 1 74 ? 28.457 -19.141 -19.357 1.00 0.00 74 LYS A CA 17
ATOM 28876 C C . LYS A 1 74 ? 29.715 -20.026 -19.453 1.00 0.00 74 LYS A C 17
ATOM 28877 O O . LYS A 1 74 ? 30.579 -19.812 -20.317 1.00 0.00 74 LYS A O 17
ATOM 28896 N N . LYS A 1 75 ? 29.800 -21.006 -18.552 1.00 0.00 75 LYS A N 17
ATOM 28897 C CA . LYS A 1 75 ? 30.970 -21.870 -18.381 1.00 0.00 75 LYS A CA 17
ATOM 28898 C C . LYS A 1 75 ? 30.500 -23.265 -17.935 1.00 0.00 75 LYS A C 17
ATOM 28899 O O . LYS A 1 75 ? 29.623 -23.384 -17.067 1.00 0.00 75 LYS A O 17
ATOM 28918 N N . THR A 1 76 ? 31.076 -24.311 -18.547 1.00 0.00 76 THR A N 17
ATOM 28919 C CA . THR A 1 76 ? 30.808 -25.707 -18.176 1.00 0.00 76 THR A CA 17
ATOM 28920 C C . THR A 1 76 ? 31.932 -26.210 -17.252 1.00 0.00 76 THR A C 17
ATOM 28921 O O . THR A 1 76 ? 33.115 -26.121 -17.596 1.00 0.00 76 THR A O 17
ATOM 28932 N N . ALA A 1 77 ? 31.541 -26.713 -16.078 1.00 0.00 77 ALA A N 17
ATOM 28933 C CA . ALA A 1 77 ? 32.460 -27.290 -15.081 1.00 0.00 77 ALA A CA 17
ATOM 28934 C C . ALA A 1 77 ? 32.960 -28.678 -15.532 1.00 0.00 77 ALA A C 17
ATOM 28935 O O . ALA A 1 77 ? 32.377 -29.292 -16.434 1.00 0.00 77 ALA A O 17
ATOM 28942 N N . SER A 1 78 ? 34.031 -29.170 -14.881 1.00 0.00 78 SER A N 17
ATOM 28943 C CA . SER A 1 78 ? 34.623 -30.495 -15.170 1.00 0.00 78 SER A CA 17
ATOM 28944 C C . SER A 1 78 ? 33.662 -31.624 -14.720 1.00 0.00 78 SER A C 17
ATOM 28945 O O . SER A 1 78 ? 33.670 -32.729 -15.276 1.00 0.00 78 SER A O 17
ATOM 28953 N N . ASN A 1 79 ? 32.816 -31.306 -13.718 1.00 0.00 79 ASN A N 17
ATOM 28954 C CA . ASN A 1 79 ? 31.739 -32.194 -13.216 1.00 0.00 79 ASN A CA 17
ATOM 28955 C C . ASN A 1 79 ? 30.523 -32.211 -14.188 1.00 0.00 79 ASN A C 17
ATOM 28956 O O . ASN A 1 79 ? 29.554 -32.952 -13.982 1.00 0.00 79 ASN A O 17
ATOM 28967 N N . GLY A 1 80 ? 30.593 -31.371 -15.243 1.00 0.00 80 GLY A N 17
ATOM 28968 C CA . GLY A 1 80 ? 29.539 -31.269 -16.262 1.00 0.00 80 GLY A CA 17
ATOM 28969 C C . GLY A 1 80 ? 28.435 -30.289 -15.877 1.00 0.00 80 GLY A C 17
ATOM 28970 O O . GLY A 1 80 ? 27.394 -30.221 -16.540 1.00 0.00 80 GLY A O 17
ATOM 28974 N N . LYS A 1 81 ? 28.671 -29.516 -14.799 1.00 0.00 81 LYS A N 17
ATOM 28975 C CA . LYS A 1 81 ? 27.693 -28.555 -14.275 1.00 0.00 81 LYS A CA 17
ATOM 28976 C C . LYS A 1 81 ? 27.742 -27.251 -15.083 1.00 0.00 81 LYS A C 17
ATOM 28977 O O . LYS A 1 81 ? 28.787 -26.609 -15.164 1.00 0.00 81 LYS A O 17
ATOM 28996 N N . PHE A 1 82 ? 26.603 -26.867 -15.656 1.00 0.00 82 PHE A N 17
ATOM 28997 C CA . PHE A 1 82 ? 26.472 -25.642 -16.444 1.00 0.00 82 PHE A CA 17
ATOM 28998 C C . PHE A 1 82 ? 26.111 -24.481 -15.507 1.00 0.00 82 PHE A C 17
ATOM 28999 O O . PHE A 1 82 ? 25.143 -24.570 -14.762 1.00 0.00 82 PHE A O 17
ATOM 29016 N N . TYR A 1 83 ? 26.881 -23.395 -15.560 1.00 0.00 83 TYR A N 17
ATOM 29017 C CA . TYR A 1 83 ? 26.632 -22.183 -14.755 1.00 0.00 83 TYR A CA 17
ATOM 29018 C C . TYR A 1 83 ? 27.086 -20.955 -15.550 1.00 0.00 83 TYR A C 17
ATOM 29019 O O . TYR A 1 83 ? 27.601 -21.088 -16.658 1.00 0.00 83 TYR A O 17
ATOM 29037 N N . PHE A 1 84 ? 26.844 -19.762 -15.006 1.00 0.00 84 PHE A N 17
ATOM 29038 C CA . PHE A 1 84 ? 27.309 -18.495 -15.593 1.00 0.00 84 PHE A CA 17
ATOM 29039 C C . PHE A 1 84 ? 28.085 -17.673 -14.553 1.00 0.00 84 PHE A C 17
ATOM 29040 O O . PHE A 1 84 ? 27.967 -17.906 -13.340 1.00 0.00 84 PHE A O 17
ATOM 29057 N N . ASN A 1 85 ? 28.870 -16.710 -15.054 1.00 0.00 85 ASN A N 17
ATOM 29058 C CA . ASN A 1 85 ? 29.639 -15.762 -14.243 1.00 0.00 85 ASN A CA 17
ATOM 29059 C C . ASN A 1 85 ? 29.567 -14.380 -14.913 1.00 0.00 85 ASN A C 17
ATOM 29060 O O . ASN A 1 85 ? 29.860 -14.243 -16.105 1.00 0.00 85 ASN A O 17
ATOM 29071 N N . LEU A 1 86 ? 29.109 -13.369 -14.165 1.00 0.00 86 LEU A N 17
ATOM 29072 C CA . LEU A 1 86 ? 29.143 -11.981 -14.618 1.00 0.00 86 LEU A CA 17
ATOM 29073 C C . LEU A 1 86 ? 30.539 -11.414 -14.289 1.00 0.00 86 LEU A C 17
ATOM 29074 O O . LEU A 1 86 ? 30.889 -11.219 -13.115 1.00 0.00 86 LEU A O 17
ATOM 29090 N N . LYS A 1 87 ? 31.352 -11.247 -15.339 1.00 0.00 87 LYS A N 17
ATOM 29091 C CA . LYS A 1 87 ? 32.732 -10.722 -15.248 1.00 0.00 87 LYS A CA 17
ATOM 29092 C C . LYS A 1 87 ? 32.660 -9.171 -15.303 1.00 0.00 87 LYS A C 17
ATOM 29093 O O . LYS A 1 87 ? 31.730 -8.615 -15.889 1.00 0.00 87 LYS A O 17
ATOM 29112 N N . ALA A 1 88 ? 33.614 -8.488 -14.655 1.00 0.00 88 ALA A N 17
ATOM 29113 C CA . ALA A 1 88 ? 33.739 -7.015 -14.714 1.00 0.00 88 ALA A CA 17
ATOM 29114 C C . ALA A 1 88 ? 35.007 -6.617 -15.481 1.00 0.00 88 ALA A C 17
ATOM 29115 O O . ALA A 1 88 ? 36.030 -7.302 -15.396 1.00 0.00 88 ALA A O 17
ATOM 29122 N N . ALA A 1 89 ? 34.948 -5.470 -16.181 1.00 0.00 89 ALA A N 17
ATOM 29123 C CA . ALA A 1 89 ? 36.094 -4.916 -16.940 1.00 0.00 89 ALA A CA 17
ATOM 29124 C C . ALA A 1 89 ? 37.279 -4.540 -16.009 1.00 0.00 89 ALA A C 17
ATOM 29125 O O . ALA A 1 89 ? 38.412 -4.350 -16.464 1.00 0.00 89 ALA A O 17
ATOM 29132 N N . ASN A 1 90 ? 36.996 -4.477 -14.692 1.00 0.00 90 ASN A N 17
ATOM 29133 C CA . ASN A 1 90 ? 37.992 -4.187 -13.642 1.00 0.00 90 ASN A CA 17
ATOM 29134 C C . ASN A 1 90 ? 38.722 -5.471 -13.184 1.00 0.00 90 ASN A C 17
ATOM 29135 O O . ASN A 1 90 ? 39.375 -5.473 -12.132 1.00 0.00 90 ASN A O 17
ATOM 29146 N N . HIS A 1 91 ? 38.590 -6.558 -13.984 1.00 0.00 91 HIS A N 17
ATOM 29147 C CA . HIS A 1 91 ? 39.281 -7.856 -13.775 1.00 0.00 91 HIS A CA 17
ATOM 29148 C C . HIS A 1 91 ? 38.790 -8.579 -12.502 1.00 0.00 91 HIS A C 17
ATOM 29149 O O . HIS A 1 91 ? 39.453 -9.493 -11.994 1.00 0.00 91 HIS A O 17
ATOM 29164 N N . GLN A 1 92 ? 37.601 -8.180 -12.016 1.00 0.00 92 GLN A N 17
ATOM 29165 C CA . GLN A 1 92 ? 36.959 -8.779 -10.830 1.00 0.00 92 GLN A CA 17
ATOM 29166 C C . GLN A 1 92 ? 35.725 -9.589 -11.256 1.00 0.00 92 GLN A C 17
ATOM 29167 O O . GLN A 1 92 ? 35.069 -9.255 -12.247 1.00 0.00 92 GLN A O 17
ATOM 29181 N N . ILE A 1 93 ? 35.436 -10.675 -10.524 1.00 0.00 93 ILE A N 17
ATOM 29182 C CA . ILE A 1 93 ? 34.185 -11.430 -10.680 1.00 0.00 93 ILE A CA 17
ATOM 29183 C C . ILE A 1 93 ? 33.139 -10.833 -9.724 1.00 0.00 93 ILE A C 17
ATOM 29184 O O . ILE A 1 93 ? 33.217 -11.001 -8.501 1.00 0.00 93 ILE A O 17
ATOM 29200 N N . ILE A 1 94 ? 32.198 -10.090 -10.308 1.00 0.00 94 ILE A N 17
ATOM 29201 C CA . ILE A 1 94 ? 31.128 -9.397 -9.570 1.00 0.00 94 ILE A CA 17
ATOM 29202 C C . ILE A 1 94 ? 29.902 -10.306 -9.357 1.00 0.00 94 ILE A C 17
ATOM 29203 O O . ILE A 1 94 ? 28.976 -9.939 -8.624 1.00 0.00 94 ILE A O 17
ATOM 29219 N N . GLY A 1 95 ? 29.917 -11.491 -9.995 1.00 0.00 95 GLY A N 17
ATOM 29220 C CA . GLY A 1 95 ? 28.871 -12.486 -9.806 1.00 0.00 95 GLY A CA 17
ATOM 29221 C C . GLY A 1 95 ? 29.208 -13.821 -10.458 1.00 0.00 95 GLY A C 17
ATOM 29222 O O . GLY A 1 95 ? 29.852 -13.856 -11.503 1.00 0.00 95 GLY A O 17
ATOM 29226 N N . SER A 1 96 ? 28.768 -14.914 -9.814 1.00 0.00 96 SER A N 17
ATOM 29227 C CA . SER A 1 96 ? 28.874 -16.300 -10.317 1.00 0.00 96 SER A CA 17
ATOM 29228 C C . SER A 1 96 ? 27.761 -17.146 -9.683 1.00 0.00 96 SER A C 17
ATOM 29229 O O . SER A 1 96 ? 27.659 -17.219 -8.455 1.00 0.00 96 SER A O 17
ATOM 29237 N N . SER A 1 97 ? 26.913 -17.764 -10.517 1.00 0.00 97 SER A N 17
ATOM 29238 C CA . SER A 1 97 ? 25.908 -18.727 -10.047 1.00 0.00 97 SER A CA 17
ATOM 29239 C C . SER A 1 97 ? 26.608 -20.000 -9.524 1.00 0.00 97 SER A C 17
ATOM 29240 O O . SER A 1 97 ? 27.727 -20.315 -9.961 1.00 0.00 97 SER A O 17
ATOM 29248 N N . GLN A 1 98 ? 25.939 -20.710 -8.598 1.00 0.00 98 GLN A N 17
ATOM 29249 C CA . GLN A 1 98 ? 26.508 -21.889 -7.912 1.00 0.00 98 GLN A CA 17
ATOM 29250 C C . GLN A 1 98 ? 26.867 -23.006 -8.924 1.00 0.00 98 GLN A C 17
ATOM 29251 O O . GLN A 1 98 ? 28.037 -23.156 -9.307 1.00 0.00 98 GLN A O 17
ATOM 29265 N N . MET A 1 99 ? 25.841 -23.748 -9.370 1.00 0.00 99 MET A N 17
ATOM 29266 C CA . MET A 1 99 ? 25.959 -24.801 -10.390 1.00 0.00 99 MET A CA 17
ATOM 29267 C C . MET A 1 99 ? 24.554 -25.303 -10.754 1.00 0.00 99 MET A C 17
ATOM 29268 O O . MET A 1 99 ? 23.778 -25.709 -9.880 1.00 0.00 99 MET A O 17
ATOM 29282 N N . TYR A 1 100 ? 24.207 -25.202 -12.041 1.00 0.00 100 TYR A N 17
ATOM 29283 C CA . TYR A 1 100 ? 22.951 -25.749 -12.579 1.00 0.00 100 TYR A CA 17
ATOM 29284 C C . TYR A 1 100 ? 23.242 -27.051 -13.340 1.00 0.00 100 TYR A C 17
ATOM 29285 O O . TYR A 1 100 ? 24.332 -27.231 -13.903 1.00 0.00 100 TYR A O 17
ATOM 29303 N N . ALA A 1 101 ? 22.272 -27.966 -13.327 1.00 0.00 101 ALA A N 17
ATOM 29304 C CA . ALA A 1 101 ? 22.340 -29.209 -14.104 1.00 0.00 101 ALA A CA 17
ATOM 29305 C C . ALA A 1 101 ? 21.965 -28.924 -15.570 1.00 0.00 101 ALA A C 17
ATOM 29306 O O . ALA A 1 101 ? 22.559 -29.485 -16.498 1.00 0.00 101 ALA A O 17
ATOM 29313 N N . THR A 1 102 ? 20.981 -28.022 -15.761 1.00 0.00 102 THR A N 17
ATOM 29314 C CA . THR A 1 102 ? 20.442 -27.680 -17.089 1.00 0.00 102 THR A CA 17
ATOM 29315 C C . THR A 1 102 ? 20.747 -26.220 -17.470 1.00 0.00 102 THR A C 17
ATOM 29316 O O . THR A 1 102 ? 20.788 -25.325 -16.610 1.00 0.00 102 THR A O 17
ATOM 29327 N N . ALA A 1 103 ? 20.931 -26.000 -18.787 1.00 0.00 103 ALA A N 17
ATOM 29328 C CA . ALA A 1 103 ? 21.151 -24.664 -19.376 1.00 0.00 103 ALA A CA 17
ATOM 29329 C C . ALA A 1 103 ? 19.879 -23.787 -19.286 1.00 0.00 103 ALA A C 17
ATOM 29330 O O . ALA A 1 103 ? 19.966 -22.560 -19.347 1.00 0.00 103 ALA A O 17
ATOM 29337 N N . GLN A 1 104 ? 18.703 -24.445 -19.157 1.00 0.00 104 GLN A N 17
ATOM 29338 C CA . GLN A 1 104 ? 17.403 -23.769 -18.920 1.00 0.00 104 GLN A CA 17
ATOM 29339 C C . GLN A 1 104 ? 17.437 -22.935 -17.621 1.00 0.00 104 GLN A C 17
ATOM 29340 O O . GLN A 1 104 ? 17.003 -21.778 -17.602 1.00 0.00 104 GLN A O 17
ATOM 29354 N N . SER A 1 105 ? 17.986 -23.536 -16.551 1.00 0.00 105 SER A N 17
ATOM 29355 C CA . SER A 1 105 ? 18.069 -22.904 -15.217 1.00 0.00 105 SER A CA 17
ATOM 29356 C C . SER A 1 105 ? 19.132 -21.791 -15.191 1.00 0.00 105 SER A C 17
ATOM 29357 O O . SER A 1 105 ? 19.071 -20.893 -14.343 1.00 0.00 105 SER A O 17
ATOM 29365 N N . ARG A 1 106 ? 20.120 -21.875 -16.106 1.00 0.00 106 ARG A N 17
ATOM 29366 C CA . ARG A 1 106 ? 21.064 -20.767 -16.365 1.00 0.00 106 ARG A CA 17
ATOM 29367 C C . ARG A 1 106 ? 20.310 -19.538 -16.895 1.00 0.00 106 ARG A C 17
ATOM 29368 O O . ARG A 1 106 ? 20.475 -18.442 -16.387 1.00 0.00 106 ARG A O 17
ATOM 29389 N N . GLU A 1 107 ? 19.489 -19.768 -17.934 1.00 0.00 107 GLU A N 17
ATOM 29390 C CA . GLU A 1 107 ? 18.714 -18.713 -18.624 1.00 0.00 107 GLU A CA 17
ATOM 29391 C C . GLU A 1 107 ? 17.640 -18.116 -17.693 1.00 0.00 107 GLU A C 17
ATOM 29392 O O . GLU A 1 107 ? 17.365 -16.914 -17.744 1.00 0.00 107 GLU A O 17
ATOM 29404 N N . THR A 1 108 ? 17.069 -18.963 -16.825 1.00 0.00 108 THR A N 17
ATOM 29405 C CA . THR A 1 108 ? 16.119 -18.526 -15.786 1.00 0.00 108 THR A CA 17
ATOM 29406 C C . THR A 1 108 ? 16.861 -17.718 -14.701 1.00 0.00 108 THR A C 17
ATOM 29407 O O . THR A 1 108 ? 16.321 -16.749 -14.148 1.00 0.00 108 THR A O 17
ATOM 29418 N N . GLY A 1 109 ? 18.121 -18.125 -14.435 1.00 0.00 109 GLY A N 17
ATOM 29419 C CA . GLY A 1 109 ? 19.019 -17.390 -13.546 1.00 0.00 109 GLY A CA 17
ATOM 29420 C C . GLY A 1 109 ? 19.289 -15.986 -14.065 1.00 0.00 109 GLY A C 17
ATOM 29421 O O . GLY A 1 109 ? 19.093 -15.026 -13.340 1.00 0.00 109 GLY A O 17
ATOM 29425 N N . ILE A 1 110 ? 19.681 -15.891 -15.358 1.00 0.00 110 ILE A N 17
ATOM 29426 C CA . ILE A 1 110 ? 19.972 -14.612 -16.050 1.00 0.00 110 ILE A CA 17
ATOM 29427 C C . ILE A 1 110 ? 18.750 -13.678 -15.970 1.00 0.00 110 ILE A C 17
ATOM 29428 O O . ILE A 1 110 ? 18.877 -12.500 -15.644 1.00 0.00 110 ILE A O 17
ATOM 29444 N N . ALA A 1 111 ? 17.563 -14.256 -16.238 1.00 0.00 111 ALA A N 17
ATOM 29445 C CA . ALA A 1 111 ? 16.277 -13.536 -16.219 1.00 0.00 111 ALA A CA 17
ATOM 29446 C C . ALA A 1 111 ? 16.021 -12.909 -14.838 1.00 0.00 111 ALA A C 17
ATOM 29447 O O . ALA A 1 111 ? 15.630 -11.739 -14.732 1.00 0.00 111 ALA A O 17
ATOM 29454 N N . SER A 1 112 ? 16.295 -13.693 -13.781 1.00 0.00 112 SER A N 17
ATOM 29455 C CA . SER A 1 112 ? 16.113 -13.250 -12.396 1.00 0.00 112 SER A CA 17
ATOM 29456 C C . SER A 1 112 ? 17.211 -12.232 -11.996 1.00 0.00 112 SER A C 17
ATOM 29457 O O . SER A 1 112 ? 16.927 -11.305 -11.266 1.00 0.00 112 SER A O 17
ATOM 29465 N N . VAL A 1 113 ? 18.449 -12.397 -12.506 1.00 0.00 113 VAL A N 17
ATOM 29466 C CA . VAL A 1 113 ? 19.596 -11.508 -12.165 1.00 0.00 113 VAL A CA 17
ATOM 29467 C C . VAL A 1 113 ? 19.400 -10.099 -12.766 1.00 0.00 113 VAL A C 17
ATOM 29468 O O . VAL A 1 113 ? 19.746 -9.105 -12.138 1.00 0.00 113 VAL A O 17
ATOM 29481 N N . LYS A 1 114 ? 18.835 -10.026 -13.980 1.00 0.00 114 LYS A N 17
ATOM 29482 C CA . LYS A 1 114 ? 18.540 -8.738 -14.650 1.00 0.00 114 LYS A CA 17
ATOM 29483 C C . LYS A 1 114 ? 17.387 -8.004 -13.933 1.00 0.00 114 LYS A C 17
ATOM 29484 O O . LYS A 1 114 ? 17.406 -6.768 -13.797 1.00 0.00 114 LYS A O 17
ATOM 29503 N N . ALA A 1 115 ? 16.395 -8.789 -13.473 1.00 0.00 115 ALA A N 17
ATOM 29504 C CA . ALA A 1 115 ? 15.237 -8.275 -12.717 1.00 0.00 115 ALA A CA 17
ATOM 29505 C C . ALA A 1 115 ? 15.678 -7.742 -11.341 1.00 0.00 115 ALA A C 17
ATOM 29506 O O . ALA A 1 115 ? 15.295 -6.647 -10.927 1.00 0.00 115 ALA A O 17
ATOM 29513 N N . ASN A 1 116 ? 16.519 -8.534 -10.667 1.00 0.00 116 ASN A N 17
ATOM 29514 C CA . ASN A 1 116 ? 17.011 -8.251 -9.309 1.00 0.00 116 ASN A CA 17
ATOM 29515 C C . ASN A 1 116 ? 18.246 -7.332 -9.334 1.00 0.00 116 ASN A C 17
ATOM 29516 O O . ASN A 1 116 ? 18.670 -6.835 -8.289 1.00 0.00 116 ASN A O 17
ATOM 29527 N N . GLY A 1 117 ? 18.822 -7.128 -10.531 1.00 0.00 117 GLY A N 17
ATOM 29528 C CA . GLY A 1 117 ? 20.031 -6.315 -10.701 1.00 0.00 117 GLY A CA 17
ATOM 29529 C C . GLY A 1 117 ? 19.761 -4.829 -10.521 1.00 0.00 117 GLY A C 17
ATOM 29530 O O . GLY A 1 117 ? 20.587 -4.104 -9.968 1.00 0.00 117 GLY A O 17
ATOM 29534 N N . THR A 1 118 ? 18.571 -4.387 -10.983 1.00 0.00 118 THR A N 17
ATOM 29535 C CA . THR A 1 118 ? 18.115 -2.986 -10.845 1.00 0.00 118 THR A CA 17
ATOM 29536 C C . THR A 1 118 ? 17.493 -2.731 -9.448 1.00 0.00 118 THR A C 17
ATOM 29537 O O . THR A 1 118 ? 17.089 -1.603 -9.139 1.00 0.00 118 THR A O 17
ATOM 29548 N N . SER A 1 119 ? 17.416 -3.792 -8.614 1.00 0.00 119 SER A N 17
ATOM 29549 C CA . SER A 1 119 ? 16.923 -3.699 -7.228 1.00 0.00 119 SER A CA 17
ATOM 29550 C C . SER A 1 119 ? 17.974 -3.010 -6.330 1.00 0.00 119 SER A C 17
ATOM 29551 O O . SER A 1 119 ? 19.160 -2.943 -6.681 1.00 0.00 119 SER A O 17
ATOM 29559 N N . GLN A 1 120 ? 17.527 -2.495 -5.173 1.00 0.00 120 GLN A N 17
ATOM 29560 C CA . GLN A 1 120 ? 18.390 -1.742 -4.232 1.00 0.00 120 GLN A CA 17
ATOM 29561 C C . GLN A 1 120 ? 18.166 -2.193 -2.775 1.00 0.00 120 GLN A C 17
ATOM 29562 O O . GLN A 1 120 ? 18.772 -1.635 -1.848 1.00 0.00 120 GLN A O 17
ATOM 29576 N N . THR A 1 121 ? 17.296 -3.209 -2.583 1.00 0.00 121 THR A N 17
ATOM 29577 C CA . THR A 1 121 ? 17.003 -3.781 -1.257 1.00 0.00 121 THR A CA 17
ATOM 29578 C C . THR A 1 121 ? 18.123 -4.762 -0.845 1.00 0.00 121 THR A C 17
ATOM 29579 O O . THR A 1 121 ? 18.199 -5.886 -1.351 1.00 0.00 121 THR A O 17
ATOM 29590 N N . VAL A 1 122 ? 19.037 -4.298 0.032 1.00 0.00 122 VAL A N 17
ATOM 29591 C CA . VAL A 1 122 ? 20.129 -5.131 0.572 1.00 0.00 122 VAL A CA 17
ATOM 29592 C C . VAL A 1 122 ? 19.877 -5.418 2.067 1.00 0.00 122 VAL A C 17
ATOM 29593 O O . VAL A 1 122 ? 19.366 -4.561 2.798 1.00 0.00 122 VAL A O 17
ATOM 29606 N N . LYS A 1 123 ? 20.198 -6.644 2.498 1.00 0.00 123 LYS A N 17
ATOM 29607 C CA . LYS A 1 123 ? 20.143 -7.052 3.912 1.00 0.00 123 LYS A CA 17
ATOM 29608 C C . LYS A 1 123 ? 21.582 -7.157 4.421 1.00 0.00 123 LYS A C 17
ATOM 29609 O O . LYS A 1 123 ? 22.293 -8.117 4.092 1.00 0.00 123 LYS A O 17
ATOM 29628 N N . ASP A 1 124 ? 22.035 -6.139 5.158 1.00 0.00 124 ASP A N 17
ATOM 29629 C CA . ASP A 1 124 ? 23.395 -6.105 5.702 1.00 0.00 124 ASP A CA 17
ATOM 29630 C C . ASP A 1 124 ? 23.461 -6.956 6.979 1.00 0.00 124 ASP A C 17
ATOM 29631 O O . ASP A 1 124 ? 22.901 -6.587 8.015 1.00 0.00 124 ASP A O 17
ATOM 29640 N N . ASN A 1 125 ? 24.104 -8.122 6.865 1.00 0.00 125 ASN A N 17
ATOM 29641 C CA . ASN A 1 125 ? 24.299 -9.078 7.982 1.00 0.00 125 ASN A CA 17
ATOM 29642 C C . ASN A 1 125 ? 25.789 -9.198 8.349 1.00 0.00 125 ASN A C 17
ATOM 29643 O O . ASN A 1 125 ? 26.179 -10.134 9.062 1.00 0.00 125 ASN A O 17
ATOM 29654 N N . THR A 1 126 ? 26.614 -8.240 7.872 1.00 0.00 126 THR A N 17
ATOM 29655 C CA . THR A 1 126 ? 28.072 -8.266 8.066 1.00 0.00 126 THR A CA 17
ATOM 29656 C C . THR A 1 126 ? 28.449 -8.124 9.558 1.00 0.00 126 THR A C 17
ATOM 29657 O O . THR A 1 126 ? 28.081 -7.136 10.199 1.00 0.00 126 THR A O 17
ATOM 29668 N N . GLY A 1 127 ? 29.147 -9.143 10.099 1.00 0.00 127 GLY A N 17
ATOM 29669 C CA . GLY A 1 127 ? 29.739 -9.079 11.434 1.00 0.00 127 GLY A CA 17
ATOM 29670 C C . GLY A 1 127 ? 28.714 -9.086 12.551 1.00 0.00 127 GLY A C 17
ATOM 29671 O O . GLY A 1 127 ? 28.721 -8.202 13.415 1.00 0.00 127 GLY A O 17
ATOM 29675 N N . SER A 1 128 ? 27.832 -10.093 12.535 1.00 0.00 128 SER A N 17
ATOM 29676 C CA . SER A 1 128 ? 26.843 -10.297 13.595 1.00 0.00 128 SER A CA 17
ATOM 29677 C C . SER A 1 128 ? 27.536 -10.896 14.840 1.00 0.00 128 SER A C 17
ATOM 29678 O O . SER A 1 128 ? 27.598 -12.118 15.006 1.00 0.00 128 SER A O 17
ATOM 29686 N N . ASN A 1 129 ? 28.112 -10.007 15.672 1.00 0.00 129 ASN A N 17
ATOM 29687 C CA . ASN A 1 129 ? 28.870 -10.395 16.881 1.00 0.00 129 ASN A CA 17
ATOM 29688 C C . ASN A 1 129 ? 27.890 -10.737 18.040 1.00 0.00 129 ASN A C 17
ATOM 29689 O O . ASN A 1 129 ? 27.550 -11.930 18.206 1.00 0.00 129 ASN A O 17
ATOM 29700 N N . GLY A 1 14 ? -0.427 -6.780 -8.372 1.00 0.00 14 GLY A N 18
ATOM 29701 C CA . GLY A 1 14 ? 0.961 -6.274 -8.249 1.00 0.00 14 GLY A CA 18
ATOM 29702 C C . GLY A 1 14 ? 1.868 -7.293 -7.575 1.00 0.00 14 GLY A C 18
ATOM 29703 O O . GLY A 1 14 ? 1.476 -7.896 -6.563 1.00 0.00 14 GLY A O 18
ATOM 29707 N N . VAL A 1 15 ? 3.073 -7.498 -8.139 1.00 0.00 15 VAL A N 18
ATOM 29708 C CA . VAL A 1 15 ? 4.055 -8.461 -7.613 1.00 0.00 15 VAL A CA 18
ATOM 29709 C C . VAL A 1 15 ? 4.860 -7.833 -6.464 1.00 0.00 15 VAL A C 18
ATOM 29710 O O . VAL A 1 15 ? 5.073 -6.610 -6.436 1.00 0.00 15 VAL A O 18
ATOM 29723 N N . ILE A 1 16 ? 5.271 -8.672 -5.501 1.00 0.00 16 ILE A N 18
ATOM 29724 C CA . ILE A 1 16 ? 6.250 -8.277 -4.471 1.00 0.00 16 ILE A CA 18
ATOM 29725 C C . ILE A 1 16 ? 7.673 -8.362 -5.068 1.00 0.00 16 ILE A C 18
ATOM 29726 O O . ILE A 1 16 ? 7.869 -8.933 -6.158 1.00 0.00 16 ILE A O 18
ATOM 29742 N N . MET A 1 17 ? 8.659 -7.783 -4.367 1.00 0.00 17 MET A N 18
ATOM 29743 C CA . MET A 1 17 ? 10.058 -7.784 -4.820 1.00 0.00 17 MET A CA 18
ATOM 29744 C C . MET A 1 17 ? 10.631 -9.211 -4.734 1.00 0.00 17 MET A C 18
ATOM 29745 O O . MET A 1 17 ? 11.050 -9.669 -3.664 1.00 0.00 17 MET A O 18
ATOM 29759 N N . ALA A 1 18 ? 10.608 -9.911 -5.875 1.00 0.00 18 ALA A N 18
ATOM 29760 C CA . ALA A 1 18 ? 11.066 -11.300 -5.979 1.00 0.00 18 ALA A CA 18
ATOM 29761 C C . ALA A 1 18 ? 12.576 -11.328 -6.257 1.00 0.00 18 ALA A C 18
ATOM 29762 O O . ALA A 1 18 ? 13.027 -11.594 -7.379 1.00 0.00 18 ALA A O 18
ATOM 29769 N N . GLY A 1 19 ? 13.342 -11.020 -5.206 1.00 0.00 19 GLY A N 18
ATOM 29770 C CA . GLY A 1 19 ? 14.794 -10.972 -5.268 1.00 0.00 19 GLY A CA 18
ATOM 29771 C C . GLY A 1 19 ? 15.358 -9.869 -4.394 1.00 0.00 19 GLY A C 18
ATOM 29772 O O . GLY A 1 19 ? 14.775 -8.779 -4.306 1.00 0.00 19 GLY A O 18
ATOM 29776 N N . TRP A 1 20 ? 16.499 -10.155 -3.755 1.00 0.00 20 TRP A N 18
ATOM 29777 C CA . TRP A 1 20 ? 17.149 -9.254 -2.806 1.00 0.00 20 TRP A CA 18
ATOM 29778 C C . TRP A 1 20 ? 18.643 -9.599 -2.690 1.00 0.00 20 TRP A C 18
ATOM 29779 O O . TRP A 1 20 ? 19.056 -10.731 -2.952 1.00 0.00 20 TRP A O 18
ATOM 29800 N N . PHE A 1 21 ? 19.433 -8.600 -2.295 1.00 0.00 21 PHE A N 18
ATOM 29801 C CA . PHE A 1 21 ? 20.870 -8.753 -2.010 1.00 0.00 21 PHE A CA 18
ATOM 29802 C C . PHE A 1 21 ? 21.061 -8.892 -0.491 1.00 0.00 21 PHE A C 18
ATOM 29803 O O . PHE A 1 21 ? 20.366 -8.232 0.271 1.00 0.00 21 PHE A O 18
ATOM 29820 N N . GLU A 1 22 ? 21.980 -9.765 -0.052 1.00 0.00 22 GLU A N 18
ATOM 29821 C CA . GLU A 1 22 ? 22.396 -9.855 1.358 1.00 0.00 22 GLU A CA 18
ATOM 29822 C C . GLU A 1 22 ? 23.916 -9.734 1.436 1.00 0.00 22 GLU A C 18
ATOM 29823 O O . GLU A 1 22 ? 24.640 -10.632 0.987 1.00 0.00 22 GLU A O 18
ATOM 29835 N N . LEU A 1 23 ? 24.390 -8.612 1.996 1.00 0.00 23 LEU A N 18
ATOM 29836 C CA . LEU A 1 23 ? 25.817 -8.338 2.170 1.00 0.00 23 LEU A CA 18
ATOM 29837 C C . LEU A 1 23 ? 26.256 -8.816 3.554 1.00 0.00 23 LEU A C 18
ATOM 29838 O O . LEU A 1 23 ? 26.024 -8.145 4.559 1.00 0.00 23 LEU A O 18
ATOM 29854 N N . SER A 1 24 ? 26.878 -9.991 3.587 1.00 0.00 24 SER A N 18
ATOM 29855 C CA . SER A 1 24 ? 27.353 -10.631 4.820 1.00 0.00 24 SER A CA 18
ATOM 29856 C C . SER A 1 24 ? 28.882 -10.744 4.770 1.00 0.00 24 SER A C 18
ATOM 29857 O O . SER A 1 24 ? 29.473 -10.817 3.691 1.00 0.00 24 SER A O 18
ATOM 29865 N N . LYS A 1 25 ? 29.516 -10.757 5.945 1.00 0.00 25 LYS A N 18
ATOM 29866 C CA . LYS A 1 25 ? 30.966 -10.974 6.070 1.00 0.00 25 LYS A CA 18
ATOM 29867 C C . LYS A 1 25 ? 31.226 -12.459 6.352 1.00 0.00 25 LYS A C 18
ATOM 29868 O O . LYS A 1 25 ? 30.332 -13.180 6.816 1.00 0.00 25 LYS A O 18
ATOM 29887 N N . SER A 1 26 ? 32.444 -12.907 6.050 1.00 0.00 26 SER A N 18
ATOM 29888 C CA . SER A 1 26 ? 32.877 -14.292 6.286 1.00 0.00 26 SER A CA 18
ATOM 29889 C C . SER A 1 26 ? 33.560 -14.414 7.664 1.00 0.00 26 SER A C 18
ATOM 29890 O O . SER A 1 26 ? 33.779 -13.403 8.350 1.00 0.00 26 SER A O 18
ATOM 29898 N N . SER A 1 27 ? 33.889 -15.656 8.059 1.00 0.00 27 SER A N 18
ATOM 29899 C CA . SER A 1 27 ? 34.731 -15.934 9.245 1.00 0.00 27 SER A CA 18
ATOM 29900 C C . SER A 1 27 ? 36.186 -15.475 8.977 1.00 0.00 27 SER A C 18
ATOM 29901 O O . SER A 1 27 ? 36.967 -15.253 9.909 1.00 0.00 27 SER A O 18
ATOM 29909 N N . ASP A 1 28 ? 36.528 -15.321 7.677 1.00 0.00 28 ASP A N 18
ATOM 29910 C CA . ASP A 1 28 ? 37.817 -14.748 7.228 1.00 0.00 28 ASP A CA 18
ATOM 29911 C C . ASP A 1 28 ? 37.712 -13.199 7.118 1.00 0.00 28 ASP A C 18
ATOM 29912 O O . ASP A 1 28 ? 38.607 -12.546 6.565 1.00 0.00 28 ASP A O 18
ATOM 29921 N N . ASN A 1 29 ? 36.577 -12.642 7.624 1.00 0.00 29 ASN A N 18
ATOM 29922 C CA . ASN A 1 29 ? 36.319 -11.179 7.751 1.00 0.00 29 ASN A CA 18
ATOM 29923 C C . ASN A 1 29 ? 35.873 -10.519 6.415 1.00 0.00 29 ASN A C 18
ATOM 29924 O O . ASN A 1 29 ? 35.198 -9.475 6.430 1.00 0.00 29 ASN A O 18
ATOM 29935 N N . GLN A 1 30 ? 36.200 -11.157 5.278 1.00 0.00 30 GLN A N 18
ATOM 29936 C CA . GLN A 1 30 ? 35.991 -10.585 3.931 1.00 0.00 30 GLN A CA 18
ATOM 29937 C C . GLN A 1 30 ? 34.491 -10.490 3.592 1.00 0.00 30 GLN A C 18
ATOM 29938 O O . GLN A 1 30 ? 33.724 -11.430 3.834 1.00 0.00 30 GLN A O 18
ATOM 29952 N N . PHE A 1 31 ? 34.104 -9.345 3.021 1.00 0.00 31 PHE A N 18
ATOM 29953 C CA . PHE A 1 31 ? 32.698 -8.972 2.799 1.00 0.00 31 PHE A CA 18
ATOM 29954 C C . PHE A 1 31 ? 32.258 -9.423 1.401 1.00 0.00 31 PHE A C 18
ATOM 29955 O O . PHE A 1 31 ? 32.949 -9.165 0.421 1.00 0.00 31 PHE A O 18
ATOM 29972 N N . ARG A 1 32 ? 31.110 -10.095 1.326 1.00 0.00 32 ARG A N 18
ATOM 29973 C CA . ARG A 1 32 ? 30.614 -10.721 0.094 1.00 0.00 32 ARG A CA 18
ATOM 29974 C C . ARG A 1 32 ? 29.085 -10.669 0.073 1.00 0.00 32 ARG A C 18
ATOM 29975 O O . ARG A 1 32 ? 28.429 -11.164 0.998 1.00 0.00 32 ARG A O 18
ATOM 29996 N N . PHE A 1 33 ? 28.520 -10.038 -0.965 1.00 0.00 33 PHE A N 18
ATOM 29997 C CA . PHE A 1 33 ? 27.065 -9.976 -1.151 1.00 0.00 33 PHE A CA 18
ATOM 29998 C C . PHE A 1 33 ? 26.613 -11.137 -2.050 1.00 0.00 33 PHE A C 18
ATOM 29999 O O . PHE A 1 33 ? 27.323 -11.531 -2.989 1.00 0.00 33 PHE A O 18
ATOM 30016 N N . VAL A 1 34 ? 25.453 -11.703 -1.721 1.00 0.00 34 VAL A N 18
ATOM 30017 C CA . VAL A 1 34 ? 24.796 -12.754 -2.500 1.00 0.00 34 VAL A CA 18
ATOM 30018 C C . VAL A 1 34 ? 23.437 -12.248 -3.009 1.00 0.00 34 VAL A C 18
ATOM 30019 O O . VAL A 1 34 ? 22.702 -11.581 -2.276 1.00 0.00 34 VAL A O 18
ATOM 30032 N N . LEU A 1 35 ? 23.132 -12.525 -4.281 1.00 0.00 35 LEU A N 18
ATOM 30033 C CA . LEU A 1 35 ? 21.813 -12.245 -4.866 1.00 0.00 35 LEU A CA 18
ATOM 30034 C C . LEU A 1 35 ? 20.952 -13.508 -4.690 1.00 0.00 35 LEU A C 18
ATOM 30035 O O . LEU A 1 35 ? 21.300 -14.569 -5.213 1.00 0.00 35 LEU A O 18
ATOM 30051 N N . LYS A 1 36 ? 19.880 -13.393 -3.904 1.00 0.00 36 LYS A N 18
ATOM 30052 C CA . LYS A 1 36 ? 18.880 -14.454 -3.711 1.00 0.00 36 LYS A CA 18
ATOM 30053 C C . LYS A 1 36 ? 17.577 -14.030 -4.395 1.00 0.00 36 LYS A C 18
ATOM 30054 O O . LYS A 1 36 ? 17.061 -12.958 -4.098 1.00 0.00 36 LYS A O 18
ATOM 30073 N N . ALA A 1 37 ? 17.060 -14.859 -5.317 1.00 0.00 37 ALA A N 18
ATOM 30074 C CA . ALA A 1 37 ? 15.736 -14.644 -5.938 1.00 0.00 37 ALA A CA 18
ATOM 30075 C C . ALA A 1 37 ? 14.606 -14.780 -4.892 1.00 0.00 37 ALA A C 18
ATOM 30076 O O . ALA A 1 37 ? 14.841 -15.240 -3.769 1.00 0.00 37 ALA A O 18
ATOM 30083 N N . GLY A 1 38 ? 13.371 -14.416 -5.295 1.00 0.00 38 GLY A N 18
ATOM 30084 C CA . GLY A 1 38 ? 12.189 -14.476 -4.411 1.00 0.00 38 GLY A CA 18
ATOM 30085 C C . GLY A 1 38 ? 11.795 -15.896 -3.987 1.00 0.00 38 GLY A C 18
ATOM 30086 O O . GLY A 1 38 ? 10.938 -16.082 -3.117 1.00 0.00 38 GLY A O 18
ATOM 30090 N N . ASN A 1 39 ? 12.427 -16.891 -4.631 1.00 0.00 39 ASN A N 18
ATOM 30091 C CA . ASN A 1 39 ? 12.270 -18.326 -4.318 1.00 0.00 39 ASN A CA 18
ATOM 30092 C C . ASN A 1 39 ? 13.094 -18.711 -3.062 1.00 0.00 39 ASN A C 18
ATOM 30093 O O . ASN A 1 39 ? 12.983 -19.839 -2.552 1.00 0.00 39 ASN A O 18
ATOM 30104 N N . GLY A 1 40 ? 13.927 -17.762 -2.585 1.00 0.00 40 GLY A N 18
ATOM 30105 C CA . GLY A 1 40 ? 14.835 -17.982 -1.457 1.00 0.00 40 GLY A CA 18
ATOM 30106 C C . GLY A 1 40 ? 16.118 -18.702 -1.860 1.00 0.00 40 GLY A C 18
ATOM 30107 O O . GLY A 1 40 ? 16.889 -19.133 -1.000 1.00 0.00 40 GLY A O 18
ATOM 30111 N N . GLU A 1 41 ? 16.345 -18.827 -3.177 1.00 0.00 41 GLU A N 18
ATOM 30112 C CA . GLU A 1 41 ? 17.521 -19.504 -3.753 1.00 0.00 41 GLU A CA 18
ATOM 30113 C C . GLU A 1 41 ? 18.538 -18.466 -4.221 1.00 0.00 41 GLU A C 18
ATOM 30114 O O . GLU A 1 41 ? 18.168 -17.509 -4.912 1.00 0.00 41 GLU A O 18
ATOM 30126 N N . THR A 1 42 ? 19.814 -18.668 -3.850 1.00 0.00 42 THR A N 18
ATOM 30127 C CA . THR A 1 42 ? 20.912 -17.817 -4.312 1.00 0.00 42 THR A CA 18
ATOM 30128 C C . THR A 1 42 ? 21.151 -18.078 -5.811 1.00 0.00 42 THR A C 18
ATOM 30129 O O . THR A 1 42 ? 21.489 -19.195 -6.206 1.00 0.00 42 THR A O 18
ATOM 30140 N N . ILE A 1 43 ? 20.970 -17.031 -6.617 1.00 0.00 43 ILE A N 18
ATOM 30141 C CA . ILE A 1 43 ? 21.111 -17.081 -8.083 1.00 0.00 43 ILE A CA 18
ATOM 30142 C C . ILE A 1 43 ? 22.478 -16.533 -8.523 1.00 0.00 43 ILE A C 18
ATOM 30143 O O . ILE A 1 43 ? 22.908 -16.771 -9.656 1.00 0.00 43 ILE A O 18
ATOM 30159 N N . LEU A 1 44 ? 23.152 -15.806 -7.610 1.00 0.00 44 LEU A N 18
ATOM 30160 C CA . LEU A 1 44 ? 24.439 -15.148 -7.884 1.00 0.00 44 LEU A CA 18
ATOM 30161 C C . LEU A 1 44 ? 25.207 -14.975 -6.558 1.00 0.00 44 LEU A C 18
ATOM 30162 O O . LEU A 1 44 ? 24.607 -14.640 -5.533 1.00 0.00 44 LEU A O 18
ATOM 30178 N N . THR A 1 45 ? 26.524 -15.213 -6.583 1.00 0.00 45 THR A N 18
ATOM 30179 C CA . THR A 1 45 ? 27.410 -15.035 -5.417 1.00 0.00 45 THR A CA 18
ATOM 30180 C C . THR A 1 45 ? 28.684 -14.310 -5.871 1.00 0.00 45 THR A C 18
ATOM 30181 O O . THR A 1 45 ? 29.374 -14.786 -6.772 1.00 0.00 45 THR A O 18
ATOM 30192 N N . SER A 1 46 ? 28.982 -13.167 -5.236 1.00 0.00 46 SER A N 18
ATOM 30193 C CA . SER A 1 46 ? 30.108 -12.300 -5.613 1.00 0.00 46 SER A CA 18
ATOM 30194 C C . SER A 1 46 ? 31.450 -12.831 -5.060 1.00 0.00 46 SER A C 18
ATOM 30195 O O . SER A 1 46 ? 31.490 -13.862 -4.372 1.00 0.00 46 SER A O 18
ATOM 30203 N N . GLU A 1 47 ? 32.547 -12.124 -5.398 1.00 0.00 47 GLU A N 18
ATOM 30204 C CA . GLU A 1 47 ? 33.881 -12.386 -4.834 1.00 0.00 47 GLU A CA 18
ATOM 30205 C C . GLU A 1 47 ? 33.981 -11.931 -3.363 1.00 0.00 47 GLU A C 18
ATOM 30206 O O . GLU A 1 47 ? 33.109 -11.214 -2.849 1.00 0.00 47 GLU A O 18
ATOM 30218 N N . LEU A 1 48 ? 35.057 -12.381 -2.694 1.00 0.00 48 LEU A N 18
ATOM 30219 C CA . LEU A 1 48 ? 35.422 -11.924 -1.350 1.00 0.00 48 LEU A CA 18
ATOM 30220 C C . LEU A 1 48 ? 36.137 -10.569 -1.477 1.00 0.00 48 LEU A C 18
ATOM 30221 O O . LEU A 1 48 ? 37.237 -10.486 -2.045 1.00 0.00 48 LEU A O 18
ATOM 30237 N N . TYR A 1 49 ? 35.490 -9.520 -0.969 1.00 0.00 49 TYR A N 18
ATOM 30238 C CA . TYR A 1 49 ? 36.025 -8.155 -0.987 1.00 0.00 49 TYR A CA 18
ATOM 30239 C C . TYR A 1 49 ? 36.766 -7.868 0.319 1.00 0.00 49 TYR A C 18
ATOM 30240 O O . TYR A 1 49 ? 36.308 -8.247 1.402 1.00 0.00 49 TYR A O 18
ATOM 30258 N N . THR A 1 50 ? 37.914 -7.192 0.196 1.00 0.00 50 THR A N 18
ATOM 30259 C CA . THR A 1 50 ? 38.749 -6.809 1.340 1.00 0.00 50 THR A CA 18
ATOM 30260 C C . THR A 1 50 ? 38.129 -5.629 2.122 1.00 0.00 50 THR A C 18
ATOM 30261 O O . THR A 1 50 ? 38.541 -5.339 3.244 1.00 0.00 50 THR A O 18
ATOM 30272 N N . SER A 1 51 ? 37.130 -4.962 1.511 1.00 0.00 51 SER A N 18
ATOM 30273 C CA . SER A 1 51 ? 36.419 -3.822 2.111 1.00 0.00 51 SER A CA 18
ATOM 30274 C C . SER A 1 51 ? 34.909 -3.919 1.809 1.00 0.00 51 SER A C 18
ATOM 30275 O O . SER A 1 51 ? 34.507 -4.445 0.764 1.00 0.00 51 SER A O 18
ATOM 30283 N N . LYS A 1 52 ? 34.088 -3.408 2.744 1.00 0.00 52 LYS A N 18
ATOM 30284 C CA . LYS A 1 52 ? 32.616 -3.329 2.608 1.00 0.00 52 LYS A CA 18
ATOM 30285 C C . LYS A 1 52 ? 32.277 -2.371 1.442 1.00 0.00 52 LYS A C 18
ATOM 30286 O O . LYS A 1 52 ? 31.362 -2.630 0.656 1.00 0.00 52 LYS A O 18
ATOM 30305 N N . THR A 1 53 ? 33.059 -1.282 1.338 1.00 0.00 53 THR A N 18
ATOM 30306 C CA . THR A 1 53 ? 32.915 -0.275 0.272 1.00 0.00 53 THR A CA 18
ATOM 30307 C C . THR A 1 53 ? 33.176 -0.879 -1.124 1.00 0.00 53 THR A C 18
ATOM 30308 O O . THR A 1 53 ? 32.534 -0.490 -2.101 1.00 0.00 53 THR A O 18
ATOM 30319 N N . SER A 1 54 ? 34.113 -1.847 -1.192 1.00 0.00 54 SER A N 18
ATOM 30320 C CA . SER A 1 54 ? 34.413 -2.598 -2.429 1.00 0.00 54 SER A CA 18
ATOM 30321 C C . SER A 1 54 ? 33.204 -3.449 -2.871 1.00 0.00 54 SER A C 18
ATOM 30322 O O . SER A 1 54 ? 32.986 -3.654 -4.065 1.00 0.00 54 SER A O 18
ATOM 30330 N N . ALA A 1 55 ? 32.430 -3.941 -1.885 1.00 0.00 55 ALA A N 18
ATOM 30331 C CA . ALA A 1 55 ? 31.207 -4.728 -2.136 1.00 0.00 55 ALA A CA 18
ATOM 30332 C C . ALA A 1 55 ? 30.057 -3.831 -2.650 1.00 0.00 55 ALA A C 18
ATOM 30333 O O . ALA A 1 55 ? 29.182 -4.296 -3.389 1.00 0.00 55 ALA A O 18
ATOM 30340 N N . GLU A 1 56 ? 30.068 -2.542 -2.235 1.00 0.00 56 GLU A N 18
ATOM 30341 C CA . GLU A 1 56 ? 29.125 -1.513 -2.742 1.00 0.00 56 GLU A CA 18
ATOM 30342 C C . GLU A 1 56 ? 29.456 -1.168 -4.204 1.00 0.00 56 GLU A C 18
ATOM 30343 O O . GLU A 1 56 ? 28.559 -0.943 -5.025 1.00 0.00 56 GLU A O 18
ATOM 30355 N N . LYS A 1 57 ? 30.762 -1.128 -4.514 1.00 0.00 57 LYS A N 18
ATOM 30356 C CA . LYS A 1 57 ? 31.251 -0.990 -5.899 1.00 0.00 57 LYS A CA 18
ATOM 30357 C C . LYS A 1 57 ? 30.888 -2.248 -6.713 1.00 0.00 57 LYS A C 18
ATOM 30358 O O . LYS A 1 57 ? 30.586 -2.163 -7.908 1.00 0.00 57 LYS A O 18
ATOM 30377 N N . GLY A 1 58 ? 30.923 -3.404 -6.023 1.00 0.00 58 GLY A N 18
ATOM 30378 C CA . GLY A 1 58 ? 30.627 -4.702 -6.612 1.00 0.00 58 GLY A CA 18
ATOM 30379 C C . GLY A 1 58 ? 29.195 -4.805 -7.107 1.00 0.00 58 GLY A C 18
ATOM 30380 O O . GLY A 1 58 ? 28.962 -5.260 -8.233 1.00 0.00 58 GLY A O 18
ATOM 30384 N N . ILE A 1 59 ? 28.219 -4.374 -6.264 1.00 0.00 59 ILE A N 18
ATOM 30385 C CA . ILE A 1 59 ? 26.797 -4.367 -6.667 1.00 0.00 59 ILE A CA 18
ATOM 30386 C C . ILE A 1 59 ? 26.557 -3.317 -7.768 1.00 0.00 59 ILE A C 18
ATOM 30387 O O . ILE A 1 59 ? 25.790 -3.562 -8.694 1.00 0.00 59 ILE A O 18
ATOM 30403 N N . ALA A 1 60 ? 27.259 -2.168 -7.682 1.00 0.00 60 ALA A N 18
ATOM 30404 C CA . ALA A 1 60 ? 27.210 -1.113 -8.720 1.00 0.00 60 ALA A CA 18
ATOM 30405 C C . ALA A 1 60 ? 27.641 -1.675 -10.091 1.00 0.00 60 ALA A C 18
ATOM 30406 O O . ALA A 1 60 ? 27.088 -1.306 -11.133 1.00 0.00 60 ALA A O 18
ATOM 30413 N N . SER A 1 61 ? 28.620 -2.597 -10.051 1.00 0.00 61 SER A N 18
ATOM 30414 C CA . SER A 1 61 ? 29.145 -3.268 -11.241 1.00 0.00 61 SER A CA 18
ATOM 30415 C C . SER A 1 61 ? 28.144 -4.315 -11.788 1.00 0.00 61 SER A C 18
ATOM 30416 O O . SER A 1 61 ? 27.865 -4.321 -12.990 1.00 0.00 61 SER A O 18
ATOM 30424 N N . VAL A 1 62 ? 27.588 -5.188 -10.897 1.00 0.00 62 VAL A N 18
ATOM 30425 C CA . VAL A 1 62 ? 26.636 -6.253 -11.323 1.00 0.00 62 VAL A CA 18
ATOM 30426 C C . VAL A 1 62 ? 25.328 -5.641 -11.841 1.00 0.00 62 VAL A C 18
ATOM 30427 O O . VAL A 1 62 ? 24.667 -6.228 -12.681 1.00 0.00 62 VAL A O 18
ATOM 30440 N N . ARG A 1 63 ? 24.988 -4.453 -11.314 1.00 0.00 63 ARG A N 18
ATOM 30441 C CA . ARG A 1 63 ? 23.735 -3.736 -11.617 1.00 0.00 63 ARG A CA 18
ATOM 30442 C C . ARG A 1 63 ? 23.828 -3.034 -12.977 1.00 0.00 63 ARG A C 18
ATOM 30443 O O . ARG A 1 63 ? 22.860 -3.006 -13.748 1.00 0.00 63 ARG A O 18
ATOM 30464 N N . SER A 1 64 ? 25.013 -2.473 -13.252 1.00 0.00 64 SER A N 18
ATOM 30465 C CA . SER A 1 64 ? 25.326 -1.830 -14.536 1.00 0.00 64 SER A CA 18
ATOM 30466 C C . SER A 1 64 ? 25.440 -2.891 -15.653 1.00 0.00 64 SER A C 18
ATOM 30467 O O . SER A 1 64 ? 25.057 -2.646 -16.805 1.00 0.00 64 SER A O 18
ATOM 30475 N N . ASN A 1 65 ? 25.964 -4.071 -15.288 1.00 0.00 65 ASN A N 18
ATOM 30476 C CA . ASN A 1 65 ? 26.198 -5.186 -16.219 1.00 0.00 65 ASN A CA 18
ATOM 30477 C C . ASN A 1 65 ? 25.043 -6.218 -16.162 1.00 0.00 65 ASN A C 18
ATOM 30478 O O . ASN A 1 65 ? 25.107 -7.261 -16.819 1.00 0.00 65 ASN A O 18
ATOM 30489 N N . SER A 1 66 ? 23.993 -5.904 -15.375 1.00 0.00 66 SER A N 18
ATOM 30490 C CA . SER A 1 66 ? 22.766 -6.725 -15.269 1.00 0.00 66 SER A CA 18
ATOM 30491 C C . SER A 1 66 ? 21.966 -6.742 -16.610 1.00 0.00 66 SER A C 18
ATOM 30492 O O . SER A 1 66 ? 21.569 -7.818 -17.054 1.00 0.00 66 SER A O 18
ATOM 30500 N N . PRO A 1 67 ? 21.721 -5.563 -17.311 1.00 0.00 67 PRO A N 18
ATOM 30501 C CA . PRO A 1 67 ? 21.081 -5.569 -18.653 1.00 0.00 67 PRO A CA 18
ATOM 30502 C C . PRO A 1 67 ? 22.005 -6.134 -19.755 1.00 0.00 67 PRO A C 18
ATOM 30503 O O . PRO A 1 67 ? 21.531 -6.565 -20.814 1.00 0.00 67 PRO A O 18
ATOM 30514 N N . GLN A 1 68 ? 23.316 -6.170 -19.477 1.00 0.00 68 GLN A N 18
ATOM 30515 C CA . GLN A 1 68 ? 24.332 -6.519 -20.472 1.00 0.00 68 GLN A CA 18
ATOM 30516 C C . GLN A 1 68 ? 24.698 -8.012 -20.378 1.00 0.00 68 GLN A C 18
ATOM 30517 O O . GLN A 1 68 ? 25.499 -8.410 -19.530 1.00 0.00 68 GLN A O 18
ATOM 30531 N N . GLU A 1 69 ? 24.073 -8.838 -21.249 1.00 0.00 69 GLU A N 18
ATOM 30532 C CA . GLU A 1 69 ? 24.385 -10.286 -21.364 1.00 0.00 69 GLU A CA 18
ATOM 30533 C C . GLU A 1 69 ? 25.835 -10.523 -21.860 1.00 0.00 69 GLU A C 18
ATOM 30534 O O . GLU A 1 69 ? 26.416 -11.596 -21.651 1.00 0.00 69 GLU A O 18
ATOM 30546 N N . GLU A 1 70 ? 26.382 -9.486 -22.515 1.00 0.00 70 GLU A N 18
ATOM 30547 C CA . GLU A 1 70 ? 27.797 -9.380 -22.942 1.00 0.00 70 GLU A CA 18
ATOM 30548 C C . GLU A 1 70 ? 28.773 -9.689 -21.779 1.00 0.00 70 GLU A C 18
ATOM 30549 O O . GLU A 1 70 ? 29.844 -10.274 -21.978 1.00 0.00 70 GLU A O 18
ATOM 30561 N N . ARG A 1 71 ? 28.354 -9.312 -20.562 1.00 0.00 71 ARG A N 18
ATOM 30562 C CA . ARG A 1 71 ? 29.188 -9.372 -19.351 1.00 0.00 71 ARG A CA 18
ATOM 30563 C C . ARG A 1 71 ? 28.943 -10.662 -18.542 1.00 0.00 71 ARG A C 18
ATOM 30564 O O . ARG A 1 71 ? 29.313 -10.736 -17.381 1.00 0.00 71 ARG A O 18
ATOM 30585 N N . TYR A 1 72 ? 28.321 -11.678 -19.153 1.00 0.00 72 TYR A N 18
ATOM 30586 C CA . TYR A 1 72 ? 28.133 -13.003 -18.514 1.00 0.00 72 TYR A CA 18
ATOM 30587 C C . TYR A 1 72 ? 29.006 -14.052 -19.231 1.00 0.00 72 TYR A C 18
ATOM 30588 O O . TYR A 1 72 ? 28.988 -14.146 -20.464 1.00 0.00 72 TYR A O 18
ATOM 30606 N N . GLU A 1 73 ? 29.749 -14.846 -18.440 1.00 0.00 73 GLU A N 18
ATOM 30607 C CA . GLU A 1 73 ? 30.700 -15.850 -18.943 1.00 0.00 73 GLU A CA 18
ATOM 30608 C C . GLU A 1 73 ? 30.018 -17.215 -18.976 1.00 0.00 73 GLU A C 18
ATOM 30609 O O . GLU A 1 73 ? 29.931 -17.897 -17.949 1.00 0.00 73 GLU A O 18
ATOM 30621 N N . LYS A 1 74 ? 29.530 -17.590 -20.165 1.00 0.00 74 LYS A N 18
ATOM 30622 C CA . LYS A 1 74 ? 28.862 -18.873 -20.382 1.00 0.00 74 LYS A CA 18
ATOM 30623 C C . LYS A 1 74 ? 29.885 -20.019 -20.289 1.00 0.00 74 LYS A C 18
ATOM 30624 O O . LYS A 1 74 ? 30.744 -20.185 -21.157 1.00 0.00 74 LYS A O 18
ATOM 30643 N N . LYS A 1 75 ? 29.839 -20.759 -19.164 1.00 0.00 75 LYS A N 18
ATOM 30644 C CA . LYS A 1 75 ? 30.748 -21.882 -18.894 1.00 0.00 75 LYS A CA 18
ATOM 30645 C C . LYS A 1 75 ? 29.974 -23.063 -18.314 1.00 0.00 75 LYS A C 18
ATOM 30646 O O . LYS A 1 75 ? 28.846 -22.921 -17.835 1.00 0.00 75 LYS A O 18
ATOM 30665 N N . THR A 1 76 ? 30.598 -24.235 -18.403 1.00 0.00 76 THR A N 18
ATOM 30666 C CA . THR A 1 76 ? 30.078 -25.484 -17.861 1.00 0.00 76 THR A CA 18
ATOM 30667 C C . THR A 1 76 ? 31.155 -26.123 -16.977 1.00 0.00 76 THR A C 18
ATOM 30668 O O . THR A 1 76 ? 32.253 -26.435 -17.460 1.00 0.00 76 THR A O 18
ATOM 30679 N N . ALA A 1 77 ? 30.843 -26.242 -15.681 1.00 0.00 77 ALA A N 18
ATOM 30680 C CA . ALA A 1 77 ? 31.646 -26.996 -14.707 1.00 0.00 77 ALA A CA 18
ATOM 30681 C C . ALA A 1 77 ? 31.807 -28.465 -15.148 1.00 0.00 77 ALA A C 18
ATOM 30682 O O . ALA A 1 77 ? 30.938 -29.013 -15.841 1.00 0.00 77 ALA A O 18
ATOM 30689 N N . SER A 1 78 ? 32.907 -29.095 -14.707 1.00 0.00 78 SER A N 18
ATOM 30690 C CA . SER A 1 78 ? 33.281 -30.473 -15.099 1.00 0.00 78 SER A CA 18
ATOM 30691 C C . SER A 1 78 ? 32.220 -31.521 -14.667 1.00 0.00 78 SER A C 18
ATOM 30692 O O . SER A 1 78 ? 32.216 -32.649 -15.164 1.00 0.00 78 SER A O 18
ATOM 30700 N N . ASN A 1 79 ? 31.316 -31.115 -13.757 1.00 0.00 79 ASN A N 18
ATOM 30701 C CA . ASN A 1 79 ? 30.214 -31.963 -13.255 1.00 0.00 79 ASN A CA 18
ATOM 30702 C C . ASN A 1 79 ? 28.963 -31.876 -14.170 1.00 0.00 79 ASN A C 18
ATOM 30703 O O . ASN A 1 79 ? 27.880 -32.347 -13.793 1.00 0.00 79 ASN A O 18
ATOM 30714 N N . GLY A 1 80 ? 29.129 -31.274 -15.369 1.00 0.00 80 GLY A N 18
ATOM 30715 C CA . GLY A 1 80 ? 28.034 -31.094 -16.326 1.00 0.00 80 GLY A CA 18
ATOM 30716 C C . GLY A 1 80 ? 27.046 -30.011 -15.896 1.00 0.00 80 GLY A C 18
ATOM 30717 O O . GLY A 1 80 ? 25.877 -30.029 -16.297 1.00 0.00 80 GLY A O 18
ATOM 30721 N N . LYS A 1 81 ? 27.524 -29.058 -15.069 1.00 0.00 81 LYS A N 18
ATOM 30722 C CA . LYS A 1 81 ? 26.682 -28.001 -14.477 1.00 0.00 81 LYS A CA 18
ATOM 30723 C C . LYS A 1 81 ? 27.014 -26.646 -15.106 1.00 0.00 81 LYS A C 18
ATOM 30724 O O . LYS A 1 81 ? 28.153 -26.203 -15.062 1.00 0.00 81 LYS A O 18
ATOM 30743 N N . PHE A 1 82 ? 25.999 -25.996 -15.675 1.00 0.00 82 PHE A N 18
ATOM 30744 C CA . PHE A 1 82 ? 26.140 -24.691 -16.335 1.00 0.00 82 PHE A CA 18
ATOM 30745 C C . PHE A 1 82 ? 26.170 -23.575 -15.284 1.00 0.00 82 PHE A C 18
ATOM 30746 O O . PHE A 1 82 ? 25.389 -23.601 -14.344 1.00 0.00 82 PHE A O 18
ATOM 30763 N N . TYR A 1 83 ? 27.092 -22.622 -15.433 1.00 0.00 83 TYR A N 18
ATOM 30764 C CA . TYR A 1 83 ? 27.195 -21.461 -14.538 1.00 0.00 83 TYR A CA 18
ATOM 30765 C C . TYR A 1 83 ? 27.793 -20.280 -15.327 1.00 0.00 83 TYR A C 18
ATOM 30766 O O . TYR A 1 83 ? 28.681 -20.466 -16.176 1.00 0.00 83 TYR A O 18
ATOM 30784 N N . PHE A 1 84 ? 27.261 -19.077 -15.084 1.00 0.00 84 PHE A N 18
ATOM 30785 C CA . PHE A 1 84 ? 27.740 -17.841 -15.713 1.00 0.00 84 PHE A CA 18
ATOM 30786 C C . PHE A 1 84 ? 28.448 -16.986 -14.661 1.00 0.00 84 PHE A C 18
ATOM 30787 O O . PHE A 1 84 ? 27.932 -16.792 -13.554 1.00 0.00 84 PHE A O 18
ATOM 30804 N N . ASN A 1 85 ? 29.628 -16.477 -15.018 1.00 0.00 85 ASN A N 18
ATOM 30805 C CA . ASN A 1 85 ? 30.415 -15.578 -14.161 1.00 0.00 85 ASN A CA 18
ATOM 30806 C C . ASN A 1 85 ? 30.307 -14.162 -14.713 1.00 0.00 85 ASN A C 18
ATOM 30807 O O . ASN A 1 85 ? 30.595 -13.918 -15.884 1.00 0.00 85 ASN A O 18
ATOM 30818 N N . LEU A 1 86 ? 29.889 -13.235 -13.860 1.00 0.00 86 LEU A N 18
ATOM 30819 C CA . LEU A 1 86 ? 29.634 -11.855 -14.248 1.00 0.00 86 LEU A CA 18
ATOM 30820 C C . LEU A 1 86 ? 30.979 -11.108 -14.239 1.00 0.00 86 LEU A C 18
ATOM 30821 O O . LEU A 1 86 ? 31.681 -11.098 -13.229 1.00 0.00 86 LEU A O 18
ATOM 30837 N N . LYS A 1 87 ? 31.328 -10.535 -15.392 1.00 0.00 87 LYS A N 18
ATOM 30838 C CA . LYS A 1 87 ? 32.605 -9.862 -15.628 1.00 0.00 87 LYS A CA 18
ATOM 30839 C C . LYS A 1 87 ? 32.508 -8.401 -15.178 1.00 0.00 87 LYS A C 18
ATOM 30840 O O . LYS A 1 87 ? 31.493 -7.726 -15.418 1.00 0.00 87 LYS A O 18
ATOM 30859 N N . ALA A 1 88 ? 33.572 -7.931 -14.523 1.00 0.00 88 ALA A N 18
ATOM 30860 C CA . ALA A 1 88 ? 33.714 -6.537 -14.085 1.00 0.00 88 ALA A CA 18
ATOM 30861 C C . ALA A 1 88 ? 34.505 -5.728 -15.124 1.00 0.00 88 ALA A C 18
ATOM 30862 O O . ALA A 1 88 ? 35.126 -6.302 -16.026 1.00 0.00 88 ALA A O 18
ATOM 30869 N N . ALA A 1 89 ? 34.496 -4.393 -14.966 1.00 0.00 89 ALA A N 18
ATOM 30870 C CA . ALA A 1 89 ? 35.306 -3.472 -15.796 1.00 0.00 89 ALA A CA 18
ATOM 30871 C C . ALA A 1 89 ? 36.810 -3.589 -15.450 1.00 0.00 89 ALA A C 18
ATOM 30872 O O . ALA A 1 89 ? 37.676 -3.205 -16.236 1.00 0.00 89 ALA A O 18
ATOM 30879 N N . ASN A 1 90 ? 37.094 -4.140 -14.253 1.00 0.00 90 ASN A N 18
ATOM 30880 C CA . ASN A 1 90 ? 38.469 -4.373 -13.757 1.00 0.00 90 ASN A CA 18
ATOM 30881 C C . ASN A 1 90 ? 39.063 -5.697 -14.320 1.00 0.00 90 ASN A C 18
ATOM 30882 O O . ASN A 1 90 ? 40.205 -6.055 -14.006 1.00 0.00 90 ASN A O 18
ATOM 30893 N N . HIS A 1 91 ? 38.271 -6.407 -15.165 1.00 0.00 91 HIS A N 18
ATOM 30894 C CA . HIS A 1 91 ? 38.627 -7.731 -15.750 1.00 0.00 91 HIS A CA 18
ATOM 30895 C C . HIS A 1 91 ? 38.636 -8.844 -14.677 1.00 0.00 91 HIS A C 18
ATOM 30896 O O . HIS A 1 91 ? 39.198 -9.925 -14.894 1.00 0.00 91 HIS A O 18
ATOM 30911 N N . GLN A 1 92 ? 37.985 -8.573 -13.529 1.00 0.00 92 GLN A N 18
ATOM 30912 C CA . GLN A 1 92 ? 37.769 -9.569 -12.453 1.00 0.00 92 GLN A CA 18
ATOM 30913 C C . GLN A 1 92 ? 36.324 -10.112 -12.544 1.00 0.00 92 GLN A C 18
ATOM 30914 O O . GLN A 1 92 ? 35.618 -9.849 -13.526 1.00 0.00 92 GLN A O 18
ATOM 30928 N N . ILE A 1 93 ? 35.895 -10.879 -11.525 1.00 0.00 93 ILE A N 18
ATOM 30929 C CA . ILE A 1 93 ? 34.520 -11.386 -11.418 1.00 0.00 93 ILE A CA 18
ATOM 30930 C C . ILE A 1 93 ? 33.802 -10.593 -10.315 1.00 0.00 93 ILE A C 18
ATOM 30931 O O . ILE A 1 93 ? 34.441 -10.096 -9.386 1.00 0.00 93 ILE A O 18
ATOM 30947 N N . ILE A 1 94 ? 32.492 -10.402 -10.480 1.00 0.00 94 ILE A N 18
ATOM 30948 C CA . ILE A 1 94 ? 31.628 -9.697 -9.515 1.00 0.00 94 ILE A CA 18
ATOM 30949 C C . ILE A 1 94 ? 30.411 -10.559 -9.129 1.00 0.00 94 ILE A C 18
ATOM 30950 O O . ILE A 1 94 ? 29.579 -10.121 -8.329 1.00 0.00 94 ILE A O 18
ATOM 30966 N N . GLY A 1 95 ? 30.293 -11.770 -9.715 1.00 0.00 95 GLY A N 18
ATOM 30967 C CA . GLY A 1 95 ? 29.193 -12.678 -9.380 1.00 0.00 95 GLY A CA 18
ATOM 30968 C C . GLY A 1 95 ? 29.178 -13.965 -10.195 1.00 0.00 95 GLY A C 18
ATOM 30969 O O . GLY A 1 95 ? 28.764 -13.965 -11.354 1.00 0.00 95 GLY A O 18
ATOM 30973 N N . SER A 1 96 ? 29.596 -15.073 -9.582 1.00 0.00 96 SER A N 18
ATOM 30974 C CA . SER A 1 96 ? 29.469 -16.412 -10.162 1.00 0.00 96 SER A CA 18
ATOM 30975 C C . SER A 1 96 ? 28.105 -16.977 -9.745 1.00 0.00 96 SER A C 18
ATOM 30976 O O . SER A 1 96 ? 27.779 -16.985 -8.547 1.00 0.00 96 SER A O 18
ATOM 30984 N N . SER A 1 97 ? 27.294 -17.410 -10.717 1.00 0.00 97 SER A N 18
ATOM 30985 C CA . SER A 1 97 ? 25.943 -17.914 -10.444 1.00 0.00 97 SER A CA 18
ATOM 30986 C C . SER A 1 97 ? 25.991 -19.336 -9.848 1.00 0.00 97 SER A C 18
ATOM 30987 O O . SER A 1 97 ? 27.040 -20.000 -9.873 1.00 0.00 97 SER A O 18
ATOM 30995 N N . GLN A 1 98 ? 24.841 -19.785 -9.320 1.00 0.00 98 GLN A N 18
ATOM 30996 C CA . GLN A 1 98 ? 24.648 -21.168 -8.827 1.00 0.00 98 GLN A CA 18
ATOM 30997 C C . GLN A 1 98 ? 24.851 -22.190 -9.975 1.00 0.00 98 GLN A C 18
ATOM 30998 O O . GLN A 1 98 ? 24.722 -21.842 -11.156 1.00 0.00 98 GLN A O 18
ATOM 31012 N N . MET A 1 99 ? 25.172 -23.444 -9.615 1.00 0.00 99 MET A N 18
ATOM 31013 C CA . MET A 1 99 ? 25.367 -24.524 -10.599 1.00 0.00 99 MET A CA 18
ATOM 31014 C C . MET A 1 99 ? 23.994 -25.057 -11.075 1.00 0.00 99 MET A C 18
ATOM 31015 O O . MET A 1 99 ? 23.172 -25.513 -10.273 1.00 0.00 99 MET A O 18
ATOM 31029 N N . TYR A 1 100 ? 23.748 -24.938 -12.383 1.00 0.00 100 TYR A N 18
ATOM 31030 C CA . TYR A 1 100 ? 22.489 -25.351 -13.024 1.00 0.00 100 TYR A CA 18
ATOM 31031 C C . TYR A 1 100 ? 22.666 -26.738 -13.657 1.00 0.00 100 TYR A C 18
ATOM 31032 O O . TYR A 1 100 ? 23.523 -26.920 -14.525 1.00 0.00 100 TYR A O 18
ATOM 31050 N N . ALA A 1 101 ? 21.861 -27.713 -13.211 1.00 0.00 101 ALA A N 18
ATOM 31051 C CA . ALA A 1 101 ? 21.867 -29.076 -13.769 1.00 0.00 101 ALA A CA 18
ATOM 31052 C C . ALA A 1 101 ? 21.258 -29.090 -15.181 1.00 0.00 101 ALA A C 18
ATOM 31053 O O . ALA A 1 101 ? 21.699 -29.846 -16.052 1.00 0.00 101 ALA A O 18
ATOM 31060 N N . THR A 1 102 ? 20.243 -28.240 -15.393 1.00 0.00 102 THR A N 18
ATOM 31061 C CA . THR A 1 102 ? 19.514 -28.156 -16.666 1.00 0.00 102 THR A CA 18
ATOM 31062 C C . THR A 1 102 ? 20.019 -26.953 -17.499 1.00 0.00 102 THR A C 18
ATOM 31063 O O . THR A 1 102 ? 20.540 -25.973 -16.951 1.00 0.00 102 THR A O 18
ATOM 31074 N N . ALA A 1 103 ? 19.859 -27.049 -18.829 1.00 0.00 103 ALA A N 18
ATOM 31075 C CA . ALA A 1 103 ? 20.298 -26.015 -19.784 1.00 0.00 103 ALA A CA 18
ATOM 31076 C C . ALA A 1 103 ? 19.246 -24.897 -19.944 1.00 0.00 103 ALA A C 18
ATOM 31077 O O . ALA A 1 103 ? 19.578 -23.785 -20.367 1.00 0.00 103 ALA A O 18
ATOM 31084 N N . GLN A 1 104 ? 17.967 -25.212 -19.669 1.00 0.00 104 GLN A N 18
ATOM 31085 C CA . GLN A 1 104 ? 16.891 -24.197 -19.651 1.00 0.00 104 GLN A CA 18
ATOM 31086 C C . GLN A 1 104 ? 16.884 -23.397 -18.331 1.00 0.00 104 GLN A C 18
ATOM 31087 O O . GLN A 1 104 ? 16.527 -22.212 -18.323 1.00 0.00 104 GLN A O 18
ATOM 31101 N N . SER A 1 105 ? 17.277 -24.051 -17.217 1.00 0.00 105 SER A N 18
ATOM 31102 C CA . SER A 1 105 ? 17.230 -23.443 -15.866 1.00 0.00 105 SER A CA 18
ATOM 31103 C C . SER A 1 105 ? 18.242 -22.295 -15.724 1.00 0.00 105 SER A C 18
ATOM 31104 O O . SER A 1 105 ? 18.020 -21.356 -14.951 1.00 0.00 105 SER A O 18
ATOM 31112 N N . ARG A 1 106 ? 19.362 -22.394 -16.473 1.00 0.00 106 ARG A N 18
ATOM 31113 C CA . ARG A 1 106 ? 20.402 -21.350 -16.500 1.00 0.00 106 ARG A CA 18
ATOM 31114 C C . ARG A 1 106 ? 19.854 -20.061 -17.130 1.00 0.00 106 ARG A C 18
ATOM 31115 O O . ARG A 1 106 ? 20.216 -18.966 -16.713 1.00 0.00 106 ARG A O 18
ATOM 31136 N N . GLU A 1 107 ? 18.944 -20.216 -18.112 1.00 0.00 107 GLU A N 18
ATOM 31137 C CA . GLU A 1 107 ? 18.337 -19.087 -18.833 1.00 0.00 107 GLU A CA 18
ATOM 31138 C C . GLU A 1 107 ? 17.404 -18.302 -17.896 1.00 0.00 107 GLU A C 18
ATOM 31139 O O . GLU A 1 107 ? 17.421 -17.076 -17.885 1.00 0.00 107 GLU A O 18
ATOM 31151 N N . THR A 1 108 ? 16.616 -19.041 -17.093 1.00 0.00 108 THR A N 18
ATOM 31152 C CA . THR A 1 108 ? 15.705 -18.461 -16.087 1.00 0.00 108 THR A CA 18
ATOM 31153 C C . THR A 1 108 ? 16.496 -17.832 -14.919 1.00 0.00 108 THR A C 18
ATOM 31154 O O . THR A 1 108 ? 16.166 -16.732 -14.452 1.00 0.00 108 THR A O 18
ATOM 31165 N N . GLY A 1 109 ? 17.550 -18.537 -14.479 1.00 0.00 109 GLY A N 18
ATOM 31166 C CA . GLY A 1 109 ? 18.348 -18.132 -13.318 1.00 0.00 109 GLY A CA 18
ATOM 31167 C C . GLY A 1 109 ? 19.160 -16.872 -13.568 1.00 0.00 109 GLY A C 18
ATOM 31168 O O . GLY A 1 109 ? 19.298 -16.030 -12.676 1.00 0.00 109 GLY A O 18
ATOM 31172 N N . ILE A 1 110 ? 19.696 -16.748 -14.791 1.00 0.00 110 ILE A N 18
ATOM 31173 C CA . ILE A 1 110 ? 20.439 -15.551 -15.216 1.00 0.00 110 ILE A CA 18
ATOM 31174 C C . ILE A 1 110 ? 19.468 -14.412 -15.536 1.00 0.00 110 ILE A C 18
ATOM 31175 O O . ILE A 1 110 ? 19.732 -13.274 -15.178 1.00 0.00 110 ILE A O 18
ATOM 31191 N N . ALA A 1 111 ? 18.317 -14.737 -16.165 1.00 0.00 111 ALA A N 18
ATOM 31192 C CA . ALA A 1 111 ? 17.235 -13.753 -16.411 1.00 0.00 111 ALA A CA 18
ATOM 31193 C C . ALA A 1 111 ? 16.687 -13.199 -15.080 1.00 0.00 111 ALA A C 18
ATOM 31194 O O . ALA A 1 111 ? 16.176 -12.078 -15.032 1.00 0.00 111 ALA A O 18
ATOM 31201 N N . SER A 1 112 ? 16.805 -14.011 -14.005 1.00 0.00 112 SER A N 18
ATOM 31202 C CA . SER A 1 112 ? 16.454 -13.592 -12.640 1.00 0.00 112 SER A CA 18
ATOM 31203 C C . SER A 1 112 ? 17.479 -12.556 -12.142 1.00 0.00 112 SER A C 18
ATOM 31204 O O . SER A 1 112 ? 17.093 -11.518 -11.623 1.00 0.00 112 SER A O 18
ATOM 31212 N N . VAL A 1 113 ? 18.788 -12.846 -12.347 1.00 0.00 113 VAL A N 18
ATOM 31213 C CA . VAL A 1 113 ? 19.901 -11.911 -12.016 1.00 0.00 113 VAL A CA 18
ATOM 31214 C C . VAL A 1 113 ? 19.751 -10.584 -12.791 1.00 0.00 113 VAL A C 18
ATOM 31215 O O . VAL A 1 113 ? 20.057 -9.511 -12.283 1.00 0.00 113 VAL A O 18
ATOM 31228 N N . LYS A 1 114 ? 19.288 -10.690 -14.038 1.00 0.00 114 LYS A N 18
ATOM 31229 C CA . LYS A 1 114 ? 19.024 -9.535 -14.907 1.00 0.00 114 LYS A CA 18
ATOM 31230 C C . LYS A 1 114 ? 17.774 -8.748 -14.424 1.00 0.00 114 LYS A C 18
ATOM 31231 O O . LYS A 1 114 ? 17.706 -7.519 -14.566 1.00 0.00 114 LYS A O 18
ATOM 31250 N N . ALA A 1 115 ? 16.787 -9.475 -13.857 1.00 0.00 115 ALA A N 18
ATOM 31251 C CA . ALA A 1 115 ? 15.515 -8.893 -13.372 1.00 0.00 115 ALA A CA 18
ATOM 31252 C C . ALA A 1 115 ? 15.687 -8.110 -12.047 1.00 0.00 115 ALA A C 18
ATOM 31253 O O . ALA A 1 115 ? 15.265 -6.951 -11.945 1.00 0.00 115 ALA A O 18
ATOM 31260 N N . ASN A 1 116 ? 16.307 -8.753 -11.041 1.00 0.00 116 ASN A N 18
ATOM 31261 C CA . ASN A 1 116 ? 16.429 -8.210 -9.663 1.00 0.00 116 ASN A CA 18
ATOM 31262 C C . ASN A 1 116 ? 17.846 -7.663 -9.372 1.00 0.00 116 ASN A C 18
ATOM 31263 O O . ASN A 1 116 ? 18.088 -7.097 -8.298 1.00 0.00 116 ASN A O 18
ATOM 31274 N N . GLY A 1 117 ? 18.768 -7.827 -10.338 1.00 0.00 117 GLY A N 18
ATOM 31275 C CA . GLY A 1 117 ? 20.122 -7.263 -10.244 1.00 0.00 117 GLY A CA 18
ATOM 31276 C C . GLY A 1 117 ? 20.150 -5.753 -10.406 1.00 0.00 117 GLY A C 18
ATOM 31277 O O . GLY A 1 117 ? 21.098 -5.098 -9.973 1.00 0.00 117 GLY A O 18
ATOM 31281 N N . THR A 1 118 ? 19.080 -5.203 -11.020 1.00 0.00 118 THR A N 18
ATOM 31282 C CA . THR A 1 118 ? 18.899 -3.752 -11.198 1.00 0.00 118 THR A CA 18
ATOM 31283 C C . THR A 1 118 ? 18.337 -3.084 -9.913 1.00 0.00 118 THR A C 18
ATOM 31284 O O . THR A 1 118 ? 18.072 -1.872 -9.898 1.00 0.00 118 THR A O 18
ATOM 31295 N N . SER A 1 119 ? 18.172 -3.875 -8.833 1.00 0.00 119 SER A N 18
ATOM 31296 C CA . SER A 1 119 ? 17.684 -3.368 -7.543 1.00 0.00 119 SER A CA 18
ATOM 31297 C C . SER A 1 119 ? 18.861 -2.906 -6.658 1.00 0.00 119 SER A C 18
ATOM 31298 O O . SER A 1 119 ? 20.031 -3.157 -6.976 1.00 0.00 119 SER A O 18
ATOM 31306 N N . GLN A 1 120 ? 18.529 -2.219 -5.549 1.00 0.00 120 GLN A N 18
ATOM 31307 C CA . GLN A 1 120 ? 19.519 -1.695 -4.575 1.00 0.00 120 GLN A CA 18
ATOM 31308 C C . GLN A 1 120 ? 19.241 -2.228 -3.149 1.00 0.00 120 GLN A C 18
ATOM 31309 O O . GLN A 1 120 ? 19.851 -1.757 -2.173 1.00 0.00 120 GLN A O 18
ATOM 31323 N N . THR A 1 121 ? 18.337 -3.228 -3.047 1.00 0.00 121 THR A N 18
ATOM 31324 C CA . THR A 1 121 ? 17.888 -3.792 -1.756 1.00 0.00 121 THR A CA 18
ATOM 31325 C C . THR A 1 121 ? 18.975 -4.698 -1.122 1.00 0.00 121 THR A C 18
ATOM 31326 O O . THR A 1 121 ? 18.951 -5.924 -1.247 1.00 0.00 121 THR A O 18
ATOM 31337 N N . VAL A 1 122 ? 19.954 -4.059 -0.460 1.00 0.00 122 VAL A N 18
ATOM 31338 C CA . VAL A 1 122 ? 21.061 -4.757 0.225 1.00 0.00 122 VAL A CA 18
ATOM 31339 C C . VAL A 1 122 ? 20.760 -4.900 1.729 1.00 0.00 122 VAL A C 18
ATOM 31340 O O . VAL A 1 122 ? 20.449 -3.922 2.413 1.00 0.00 122 VAL A O 18
ATOM 31353 N N . LYS A 1 123 ? 20.801 -6.142 2.221 1.00 0.00 123 LYS A N 18
ATOM 31354 C CA . LYS A 1 123 ? 20.712 -6.448 3.650 1.00 0.00 123 LYS A CA 18
ATOM 31355 C C . LYS A 1 123 ? 22.142 -6.609 4.174 1.00 0.00 123 LYS A C 18
ATOM 31356 O O . LYS A 1 123 ? 22.677 -7.727 4.224 1.00 0.00 123 LYS A O 18
ATOM 31375 N N . ASP A 1 124 ? 22.793 -5.468 4.478 1.00 0.00 124 ASP A N 18
ATOM 31376 C CA . ASP A 1 124 ? 24.155 -5.462 5.016 1.00 0.00 124 ASP A CA 18
ATOM 31377 C C . ASP A 1 124 ? 24.120 -5.949 6.476 1.00 0.00 124 ASP A C 18
ATOM 31378 O O . ASP A 1 124 ? 23.783 -5.209 7.405 1.00 0.00 124 ASP A O 18
ATOM 31387 N N . ASN A 1 125 ? 24.402 -7.246 6.646 1.00 0.00 125 ASN A N 18
ATOM 31388 C CA . ASN A 1 125 ? 24.508 -7.891 7.970 1.00 0.00 125 ASN A CA 18
ATOM 31389 C C . ASN A 1 125 ? 25.987 -7.882 8.442 1.00 0.00 125 ASN A C 18
ATOM 31390 O O . ASN A 1 125 ? 26.343 -8.520 9.436 1.00 0.00 125 ASN A O 18
ATOM 31401 N N . THR A 1 126 ? 26.839 -7.153 7.688 1.00 0.00 126 THR A N 18
ATOM 31402 C CA . THR A 1 126 ? 28.248 -6.916 8.023 1.00 0.00 126 THR A CA 18
ATOM 31403 C C . THR A 1 126 ? 28.353 -6.106 9.337 1.00 0.00 126 THR A C 18
ATOM 31404 O O . THR A 1 126 ? 27.987 -4.927 9.374 1.00 0.00 126 THR A O 18
ATOM 31415 N N . GLY A 1 127 ? 28.813 -6.763 10.414 1.00 0.00 127 GLY A N 18
ATOM 31416 C CA . GLY A 1 127 ? 28.856 -6.151 11.749 1.00 0.00 127 GLY A CA 18
ATOM 31417 C C . GLY A 1 127 ? 27.536 -6.290 12.499 1.00 0.00 127 GLY A C 18
ATOM 31418 O O . GLY A 1 127 ? 27.210 -5.472 13.372 1.00 0.00 127 GLY A O 18
ATOM 31422 N N . SER A 1 128 ? 26.783 -7.342 12.152 1.00 0.00 128 SER A N 18
ATOM 31423 C CA . SER A 1 128 ? 25.492 -7.671 12.766 1.00 0.00 128 SER A CA 18
ATOM 31424 C C . SER A 1 128 ? 25.269 -9.189 12.678 1.00 0.00 128 SER A C 18
ATOM 31425 O O . SER A 1 128 ? 25.834 -9.859 11.801 1.00 0.00 128 SER A O 18
ATOM 31433 N N . ASN A 1 129 ? 24.460 -9.731 13.593 1.00 0.00 129 ASN A N 18
ATOM 31434 C CA . ASN A 1 129 ? 24.142 -11.171 13.642 1.00 0.00 129 ASN A CA 18
ATOM 31435 C C . ASN A 1 129 ? 22.809 -11.392 14.389 1.00 0.00 129 ASN A C 18
ATOM 31436 O O . ASN A 1 129 ? 22.555 -10.678 15.381 1.00 0.00 129 ASN A O 18
ATOM 31447 N N . GLY A 1 14 ? 1.924 -2.642 -0.698 1.00 0.00 14 GLY A N 19
ATOM 31448 C CA . GLY A 1 14 ? 2.109 -3.951 -0.033 1.00 0.00 14 GLY A CA 19
ATOM 31449 C C . GLY A 1 14 ? 2.647 -5.013 -0.982 1.00 0.00 14 GLY A C 19
ATOM 31450 O O . GLY A 1 14 ? 2.319 -6.201 -0.849 1.00 0.00 14 GLY A O 19
ATOM 31454 N N . VAL A 1 15 ? 3.477 -4.589 -1.956 1.00 0.00 15 VAL A N 19
ATOM 31455 C CA . VAL A 1 15 ? 4.135 -5.515 -2.899 1.00 0.00 15 VAL A CA 19
ATOM 31456 C C . VAL A 1 15 ? 5.463 -6.024 -2.306 1.00 0.00 15 VAL A C 19
ATOM 31457 O O . VAL A 1 15 ? 6.262 -5.241 -1.767 1.00 0.00 15 VAL A O 19
ATOM 31470 N N . ILE A 1 16 ? 5.667 -7.349 -2.378 1.00 0.00 16 ILE A N 19
ATOM 31471 C CA . ILE A 1 16 ? 6.889 -8.012 -1.868 1.00 0.00 16 ILE A CA 19
ATOM 31472 C C . ILE A 1 16 ? 7.971 -8.064 -2.962 1.00 0.00 16 ILE A C 19
ATOM 31473 O O . ILE A 1 16 ? 7.706 -7.744 -4.128 1.00 0.00 16 ILE A O 19
ATOM 31489 N N . MET A 1 17 ? 9.190 -8.464 -2.575 1.00 0.00 17 MET A N 19
ATOM 31490 C CA . MET A 1 17 ? 10.347 -8.532 -3.485 1.00 0.00 17 MET A CA 19
ATOM 31491 C C . MET A 1 17 ? 10.731 -9.995 -3.741 1.00 0.00 17 MET A C 19
ATOM 31492 O O . MET A 1 17 ? 11.225 -10.687 -2.840 1.00 0.00 17 MET A O 19
ATOM 31506 N N . ALA A 1 18 ? 10.468 -10.460 -4.975 1.00 0.00 18 ALA A N 19
ATOM 31507 C CA . ALA A 1 18 ? 10.850 -11.804 -5.432 1.00 0.00 18 ALA A CA 19
ATOM 31508 C C . ALA A 1 18 ? 12.294 -11.757 -5.959 1.00 0.00 18 ALA A C 19
ATOM 31509 O O . ALA A 1 18 ? 12.544 -11.774 -7.174 1.00 0.00 18 ALA A O 19
ATOM 31516 N N . GLY A 1 19 ? 13.231 -11.649 -5.008 1.00 0.00 19 GLY A N 19
ATOM 31517 C CA . GLY A 1 19 ? 14.654 -11.521 -5.291 1.00 0.00 19 GLY A CA 19
ATOM 31518 C C . GLY A 1 19 ? 15.271 -10.354 -4.530 1.00 0.00 19 GLY A C 19
ATOM 31519 O O . GLY A 1 19 ? 14.689 -9.262 -4.492 1.00 0.00 19 GLY A O 19
ATOM 31523 N N . TRP A 1 20 ? 16.444 -10.590 -3.916 1.00 0.00 20 TRP A N 19
ATOM 31524 C CA . TRP A 1 20 ? 17.112 -9.619 -3.035 1.00 0.00 20 TRP A CA 19
ATOM 31525 C C . TRP A 1 20 ? 18.602 -9.970 -2.865 1.00 0.00 20 TRP A C 19
ATOM 31526 O O . TRP A 1 20 ? 18.992 -11.140 -2.982 1.00 0.00 20 TRP A O 19
ATOM 31547 N N . PHE A 1 21 ? 19.413 -8.942 -2.589 1.00 0.00 21 PHE A N 19
ATOM 31548 C CA . PHE A 1 21 ? 20.814 -9.104 -2.166 1.00 0.00 21 PHE A CA 19
ATOM 31549 C C . PHE A 1 21 ? 20.873 -9.236 -0.637 1.00 0.00 21 PHE A C 19
ATOM 31550 O O . PHE A 1 21 ? 19.951 -8.802 0.069 1.00 0.00 21 PHE A O 19
ATOM 31567 N N . GLU A 1 22 ? 21.955 -9.855 -0.137 1.00 0.00 22 GLU A N 19
ATOM 31568 C CA . GLU A 1 22 ? 22.290 -9.882 1.294 1.00 0.00 22 GLU A CA 19
ATOM 31569 C C . GLU A 1 22 ? 23.807 -9.671 1.419 1.00 0.00 22 GLU A C 19
ATOM 31570 O O . GLU A 1 22 ? 24.588 -10.567 1.087 1.00 0.00 22 GLU A O 19
ATOM 31582 N N . LEU A 1 23 ? 24.214 -8.475 1.892 1.00 0.00 23 LEU A N 19
ATOM 31583 C CA . LEU A 1 23 ? 25.634 -8.091 2.013 1.00 0.00 23 LEU A CA 19
ATOM 31584 C C . LEU A 1 23 ? 26.119 -8.371 3.428 1.00 0.00 23 LEU A C 19
ATOM 31585 O O . LEU A 1 23 ? 25.857 -7.597 4.342 1.00 0.00 23 LEU A O 19
ATOM 31601 N N . SER A 1 24 ? 26.833 -9.479 3.590 1.00 0.00 24 SER A N 19
ATOM 31602 C CA . SER A 1 24 ? 27.403 -9.899 4.878 1.00 0.00 24 SER A CA 19
ATOM 31603 C C . SER A 1 24 ? 28.937 -9.915 4.766 1.00 0.00 24 SER A C 19
ATOM 31604 O O . SER A 1 24 ? 29.496 -9.524 3.731 1.00 0.00 24 SER A O 19
ATOM 31612 N N . LYS A 1 25 ? 29.617 -10.323 5.845 1.00 0.00 25 LYS A N 19
ATOM 31613 C CA . LYS A 1 25 ? 31.073 -10.538 5.840 1.00 0.00 25 LYS A CA 19
ATOM 31614 C C . LYS A 1 25 ? 31.413 -11.772 6.679 1.00 0.00 25 LYS A C 19
ATOM 31615 O O . LYS A 1 25 ? 30.610 -12.221 7.507 1.00 0.00 25 LYS A O 19
ATOM 31634 N N . SER A 1 26 ? 32.615 -12.307 6.452 1.00 0.00 26 SER A N 19
ATOM 31635 C CA . SER A 1 26 ? 33.155 -13.433 7.218 1.00 0.00 26 SER A CA 19
ATOM 31636 C C . SER A 1 26 ? 33.789 -12.928 8.532 1.00 0.00 26 SER A C 19
ATOM 31637 O O . SER A 1 26 ? 33.843 -11.710 8.790 1.00 0.00 26 SER A O 19
ATOM 31645 N N . SER A 1 27 ? 34.273 -13.870 9.353 1.00 0.00 27 SER A N 19
ATOM 31646 C CA . SER A 1 27 ? 35.054 -13.560 10.561 1.00 0.00 27 SER A CA 19
ATOM 31647 C C . SER A 1 27 ? 36.452 -13.024 10.170 1.00 0.00 27 SER A C 19
ATOM 31648 O O . SER A 1 27 ? 37.097 -12.329 10.953 1.00 0.00 27 SER A O 19
ATOM 31656 N N . ASP A 1 28 ? 36.892 -13.358 8.938 1.00 0.00 28 ASP A N 19
ATOM 31657 C CA . ASP A 1 28 ? 38.117 -12.801 8.321 1.00 0.00 28 ASP A CA 19
ATOM 31658 C C . ASP A 1 28 ? 37.892 -11.366 7.788 1.00 0.00 28 ASP A C 19
ATOM 31659 O O . ASP A 1 28 ? 38.843 -10.723 7.312 1.00 0.00 28 ASP A O 19
ATOM 31668 N N . ASN A 1 29 ? 36.623 -10.901 7.864 1.00 0.00 29 ASN A N 19
ATOM 31669 C CA . ASN A 1 29 ? 36.187 -9.550 7.442 1.00 0.00 29 ASN A CA 19
ATOM 31670 C C . ASN A 1 29 ? 36.239 -9.387 5.910 1.00 0.00 29 ASN A C 19
ATOM 31671 O O . ASN A 1 29 ? 36.397 -8.275 5.394 1.00 0.00 29 ASN A O 19
ATOM 31682 N N . GLN A 1 30 ? 36.094 -10.513 5.190 1.00 0.00 30 GLN A N 19
ATOM 31683 C CA . GLN A 1 30 ? 35.908 -10.514 3.729 1.00 0.00 30 GLN A CA 19
ATOM 31684 C C . GLN A 1 30 ? 34.411 -10.374 3.425 1.00 0.00 30 GLN A C 19
ATOM 31685 O O . GLN A 1 30 ? 33.611 -11.226 3.821 1.00 0.00 30 GLN A O 19
ATOM 31699 N N . PHE A 1 31 ? 34.056 -9.297 2.711 1.00 0.00 31 PHE A N 19
ATOM 31700 C CA . PHE A 1 31 ? 32.662 -8.917 2.446 1.00 0.00 31 PHE A CA 19
ATOM 31701 C C . PHE A 1 31 ? 32.185 -9.606 1.173 1.00 0.00 31 PHE A C 19
ATOM 31702 O O . PHE A 1 31 ? 32.947 -9.759 0.222 1.00 0.00 31 PHE A O 19
ATOM 31719 N N . ARG A 1 32 ? 30.925 -10.035 1.169 1.00 0.00 32 ARG A N 19
ATOM 31720 C CA . ARG A 1 32 ? 30.377 -10.862 0.102 1.00 0.00 32 ARG A CA 19
ATOM 31721 C C . ARG A 1 32 ? 28.855 -10.708 0.092 1.00 0.00 32 ARG A C 19
ATOM 31722 O O . ARG A 1 32 ? 28.194 -11.024 1.091 1.00 0.00 32 ARG A O 19
ATOM 31743 N N . PHE A 1 33 ? 28.304 -10.182 -1.009 1.00 0.00 33 PHE A N 19
ATOM 31744 C CA . PHE A 1 33 ? 26.850 -10.078 -1.184 1.00 0.00 33 PHE A CA 19
ATOM 31745 C C . PHE A 1 33 ? 26.354 -11.240 -2.051 1.00 0.00 33 PHE A C 19
ATOM 31746 O O . PHE A 1 33 ? 26.958 -11.569 -3.083 1.00 0.00 33 PHE A O 19
ATOM 31763 N N . VAL A 1 34 ? 25.276 -11.881 -1.593 1.00 0.00 34 VAL A N 19
ATOM 31764 C CA . VAL A 1 34 ? 24.619 -12.980 -2.307 1.00 0.00 34 VAL A CA 19
ATOM 31765 C C . VAL A 1 34 ? 23.280 -12.481 -2.873 1.00 0.00 34 VAL A C 19
ATOM 31766 O O . VAL A 1 34 ? 22.498 -11.846 -2.164 1.00 0.00 34 VAL A O 19
ATOM 31779 N N . LEU A 1 35 ? 23.037 -12.744 -4.162 1.00 0.00 35 LEU A N 19
ATOM 31780 C CA . LEU A 1 35 ? 21.763 -12.432 -4.825 1.00 0.00 35 LEU A CA 19
ATOM 31781 C C . LEU A 1 35 ? 20.944 -13.724 -4.912 1.00 0.00 35 LEU A C 19
ATOM 31782 O O . LEU A 1 35 ? 21.374 -14.710 -5.526 1.00 0.00 35 LEU A O 19
ATOM 31798 N N . LYS A 1 36 ? 19.791 -13.713 -4.253 1.00 0.00 36 LYS A N 19
ATOM 31799 C CA . LYS A 1 36 ? 18.884 -14.859 -4.144 1.00 0.00 36 LYS A CA 19
ATOM 31800 C C . LYS A 1 36 ? 17.524 -14.492 -4.737 1.00 0.00 36 LYS A C 19
ATOM 31801 O O . LYS A 1 36 ? 17.076 -13.362 -4.588 1.00 0.00 36 LYS A O 19
ATOM 31820 N N . ALA A 1 37 ? 16.892 -15.452 -5.426 1.00 0.00 37 ALA A N 19
ATOM 31821 C CA . ALA A 1 37 ? 15.517 -15.328 -5.944 1.00 0.00 37 ALA A CA 19
ATOM 31822 C C . ALA A 1 37 ? 14.474 -15.322 -4.801 1.00 0.00 37 ALA A C 19
ATOM 31823 O O . ALA A 1 37 ? 14.835 -15.363 -3.620 1.00 0.00 37 ALA A O 19
ATOM 31830 N N . GLY A 1 38 ? 13.175 -15.298 -5.175 1.00 0.00 38 GLY A N 19
ATOM 31831 C CA . GLY A 1 38 ? 12.073 -15.204 -4.206 1.00 0.00 38 GLY A CA 19
ATOM 31832 C C . GLY A 1 38 ? 11.972 -16.394 -3.238 1.00 0.00 38 GLY A C 19
ATOM 31833 O O . GLY A 1 38 ? 11.379 -16.272 -2.162 1.00 0.00 38 GLY A O 19
ATOM 31837 N N . ASN A 1 39 ? 12.550 -17.550 -3.630 1.00 0.00 39 ASN A N 19
ATOM 31838 C CA . ASN A 1 39 ? 12.590 -18.780 -2.789 1.00 0.00 39 ASN A CA 19
ATOM 31839 C C . ASN A 1 39 ? 13.767 -18.776 -1.791 1.00 0.00 39 ASN A C 19
ATOM 31840 O O . ASN A 1 39 ? 13.891 -19.697 -0.966 1.00 0.00 39 ASN A O 19
ATOM 31851 N N . GLY A 1 40 ? 14.628 -17.748 -1.865 1.00 0.00 40 GLY A N 19
ATOM 31852 C CA . GLY A 1 40 ? 15.864 -17.700 -1.075 1.00 0.00 40 GLY A CA 19
ATOM 31853 C C . GLY A 1 40 ? 16.978 -18.547 -1.689 1.00 0.00 40 GLY A C 19
ATOM 31854 O O . GLY A 1 40 ? 18.029 -18.744 -1.074 1.00 0.00 40 GLY A O 19
ATOM 31858 N N . GLU A 1 41 ? 16.736 -19.052 -2.915 1.00 0.00 41 GLU A N 19
ATOM 31859 C CA . GLU A 1 41 ? 17.715 -19.837 -3.683 1.00 0.00 41 GLU A CA 19
ATOM 31860 C C . GLU A 1 41 ? 18.680 -18.886 -4.402 1.00 0.00 41 GLU A C 19
ATOM 31861 O O . GLU A 1 41 ? 18.235 -17.935 -5.041 1.00 0.00 41 GLU A O 19
ATOM 31873 N N . THR A 1 42 ? 19.985 -19.155 -4.294 1.00 0.00 42 THR A N 19
ATOM 31874 C CA . THR A 1 42 ? 21.032 -18.339 -4.921 1.00 0.00 42 THR A CA 19
ATOM 31875 C C . THR A 1 42 ? 20.957 -18.387 -6.470 1.00 0.00 42 THR A C 19
ATOM 31876 O O . THR A 1 42 ? 20.964 -19.462 -7.082 1.00 0.00 42 THR A O 19
ATOM 31887 N N . ILE A 1 43 ? 20.843 -17.195 -7.075 1.00 0.00 43 ILE A N 19
ATOM 31888 C CA . ILE A 1 43 ? 20.924 -16.996 -8.536 1.00 0.00 43 ILE A CA 19
ATOM 31889 C C . ILE A 1 43 ? 22.273 -16.353 -8.917 1.00 0.00 43 ILE A C 19
ATOM 31890 O O . ILE A 1 43 ? 22.648 -16.334 -10.095 1.00 0.00 43 ILE A O 19
ATOM 31906 N N . LEU A 1 44 ? 22.983 -15.817 -7.900 1.00 0.00 44 LEU A N 19
ATOM 31907 C CA . LEU A 1 44 ? 24.281 -15.149 -8.072 1.00 0.00 44 LEU A CA 19
ATOM 31908 C C . LEU A 1 44 ? 24.954 -14.993 -6.689 1.00 0.00 44 LEU A C 19
ATOM 31909 O O . LEU A 1 44 ? 24.268 -14.786 -5.688 1.00 0.00 44 LEU A O 19
ATOM 31925 N N . THR A 1 45 ? 26.287 -15.114 -6.638 1.00 0.00 45 THR A N 19
ATOM 31926 C CA . THR A 1 45 ? 27.089 -14.927 -5.405 1.00 0.00 45 THR A CA 19
ATOM 31927 C C . THR A 1 45 ? 28.495 -14.455 -5.785 1.00 0.00 45 THR A C 19
ATOM 31928 O O . THR A 1 45 ? 29.265 -15.202 -6.397 1.00 0.00 45 THR A O 19
ATOM 31939 N N . SER A 1 46 ? 28.816 -13.223 -5.398 1.00 0.00 46 SER A N 19
ATOM 31940 C CA . SER A 1 46 ? 30.098 -12.568 -5.702 1.00 0.00 46 SER A CA 19
ATOM 31941 C C . SER A 1 46 ? 31.286 -13.289 -5.039 1.00 0.00 46 SER A C 19
ATOM 31942 O O . SER A 1 46 ? 31.090 -14.177 -4.205 1.00 0.00 46 SER A O 19
ATOM 31950 N N . GLU A 1 47 ? 32.518 -12.901 -5.412 1.00 0.00 47 GLU A N 19
ATOM 31951 C CA . GLU A 1 47 ? 33.730 -13.441 -4.771 1.00 0.00 47 GLU A CA 19
ATOM 31952 C C . GLU A 1 47 ? 33.981 -12.732 -3.421 1.00 0.00 47 GLU A C 19
ATOM 31953 O O . GLU A 1 47 ? 33.266 -11.783 -3.056 1.00 0.00 47 GLU A O 19
ATOM 31965 N N . LEU A 1 48 ? 34.995 -13.212 -2.684 1.00 0.00 48 LEU A N 19
ATOM 31966 C CA . LEU A 1 48 ? 35.407 -12.623 -1.403 1.00 0.00 48 LEU A CA 19
ATOM 31967 C C . LEU A 1 48 ? 36.100 -11.272 -1.651 1.00 0.00 48 LEU A C 19
ATOM 31968 O O . LEU A 1 48 ? 37.175 -11.216 -2.264 1.00 0.00 48 LEU A O 19
ATOM 31984 N N . TYR A 1 49 ? 35.459 -10.191 -1.194 1.00 0.00 49 TYR A N 19
ATOM 31985 C CA . TYR A 1 49 ? 36.003 -8.829 -1.286 1.00 0.00 49 TYR A CA 19
ATOM 31986 C C . TYR A 1 49 ? 36.829 -8.510 -0.038 1.00 0.00 49 TYR A C 19
ATOM 31987 O O . TYR A 1 49 ? 36.416 -8.815 1.078 1.00 0.00 49 TYR A O 19
ATOM 32005 N N . THR A 1 50 ? 37.986 -7.873 -0.246 1.00 0.00 50 THR A N 19
ATOM 32006 C CA . THR A 1 50 ? 38.899 -7.480 0.843 1.00 0.00 50 THR A CA 19
ATOM 32007 C C . THR A 1 50 ? 38.297 -6.346 1.712 1.00 0.00 50 THR A C 19
ATOM 32008 O O . THR A 1 50 ? 38.685 -6.170 2.874 1.00 0.00 50 THR A O 19
ATOM 32019 N N . SER A 1 51 ? 37.333 -5.609 1.136 1.00 0.00 51 SER A N 19
ATOM 32020 C CA . SER A 1 51 ? 36.724 -4.428 1.762 1.00 0.00 51 SER A CA 19
ATOM 32021 C C . SER A 1 51 ? 35.268 -4.269 1.300 1.00 0.00 51 SER A C 19
ATOM 32022 O O . SER A 1 51 ? 34.884 -4.772 0.230 1.00 0.00 51 SER A O 19
ATOM 32030 N N . LYS A 1 52 ? 34.456 -3.564 2.122 1.00 0.00 52 LYS A N 19
ATOM 32031 C CA . LYS A 1 52 ? 33.042 -3.282 1.801 1.00 0.00 52 LYS A CA 19
ATOM 32032 C C . LYS A 1 52 ? 32.941 -2.342 0.598 1.00 0.00 52 LYS A C 19
ATOM 32033 O O . LYS A 1 52 ? 31.974 -2.405 -0.143 1.00 0.00 52 LYS A O 19
ATOM 32052 N N . THR A 1 53 ? 33.970 -1.489 0.423 1.00 0.00 53 THR A N 19
ATOM 32053 C CA . THR A 1 53 ? 34.083 -0.571 -0.720 1.00 0.00 53 THR A CA 19
ATOM 32054 C C . THR A 1 53 ? 34.092 -1.352 -2.051 1.00 0.00 53 THR A C 19
ATOM 32055 O O . THR A 1 53 ? 33.461 -0.940 -3.024 1.00 0.00 53 THR A O 19
ATOM 32066 N N . SER A 1 54 ? 34.798 -2.501 -2.046 1.00 0.00 54 SER A N 19
ATOM 32067 C CA . SER A 1 54 ? 34.886 -3.412 -3.201 1.00 0.00 54 SER A CA 19
ATOM 32068 C C . SER A 1 54 ? 33.552 -4.162 -3.431 1.00 0.00 54 SER A C 19
ATOM 32069 O O . SER A 1 54 ? 33.222 -4.521 -4.566 1.00 0.00 54 SER A O 19
ATOM 32077 N N . ALA A 1 55 ? 32.804 -4.401 -2.339 1.00 0.00 55 ALA A N 19
ATOM 32078 C CA . ALA A 1 55 ? 31.485 -5.063 -2.391 1.00 0.00 55 ALA A CA 19
ATOM 32079 C C . ALA A 1 55 ? 30.411 -4.112 -2.963 1.00 0.00 55 ALA A C 19
ATOM 32080 O O . ALA A 1 55 ? 29.543 -4.528 -3.736 1.00 0.00 55 ALA A O 19
ATOM 32087 N N . GLU A 1 56 ? 30.497 -2.826 -2.575 1.00 0.00 56 GLU A N 19
ATOM 32088 C CA . GLU A 1 56 ? 29.598 -1.755 -3.062 1.00 0.00 56 GLU A CA 19
ATOM 32089 C C . GLU A 1 56 ? 29.905 -1.438 -4.533 1.00 0.00 56 GLU A C 19
ATOM 32090 O O . GLU A 1 56 ? 29.004 -1.136 -5.319 1.00 0.00 56 GLU A O 19
ATOM 32102 N N . LYS A 1 57 ? 31.201 -1.533 -4.877 1.00 0.00 57 LYS A N 19
ATOM 32103 C CA . LYS A 1 57 ? 31.695 -1.466 -6.244 1.00 0.00 57 LYS A CA 19
ATOM 32104 C C . LYS A 1 57 ? 31.116 -2.631 -7.063 1.00 0.00 57 LYS A C 19
ATOM 32105 O O . LYS A 1 57 ? 30.643 -2.430 -8.184 1.00 0.00 57 LYS A O 19
ATOM 32124 N N . GLY A 1 58 ? 31.126 -3.831 -6.448 1.00 0.00 58 GLY A N 19
ATOM 32125 C CA . GLY A 1 58 ? 30.628 -5.049 -7.072 1.00 0.00 58 GLY A CA 19
ATOM 32126 C C . GLY A 1 58 ? 29.165 -4.954 -7.480 1.00 0.00 58 GLY A C 19
ATOM 32127 O O . GLY A 1 58 ? 28.821 -5.253 -8.624 1.00 0.00 58 GLY A O 19
ATOM 32131 N N . ILE A 1 59 ? 28.304 -4.499 -6.542 1.00 0.00 59 ILE A N 19
ATOM 32132 C CA . ILE A 1 59 ? 26.852 -4.398 -6.787 1.00 0.00 59 ILE A CA 19
ATOM 32133 C C . ILE A 1 59 ? 26.522 -3.228 -7.743 1.00 0.00 59 ILE A C 19
ATOM 32134 O O . ILE A 1 59 ? 25.610 -3.334 -8.567 1.00 0.00 59 ILE A O 19
ATOM 32150 N N . ALA A 1 60 ? 27.304 -2.134 -7.658 1.00 0.00 60 ALA A N 19
ATOM 32151 C CA . ALA A 1 60 ? 27.166 -0.976 -8.566 1.00 0.00 60 ALA A CA 19
ATOM 32152 C C . ALA A 1 60 ? 27.529 -1.365 -10.015 1.00 0.00 60 ALA A C 19
ATOM 32153 O O . ALA A 1 60 ? 26.972 -0.823 -10.979 1.00 0.00 60 ALA A O 19
ATOM 32160 N N . SER A 1 61 ? 28.475 -2.313 -10.145 1.00 0.00 61 SER A N 19
ATOM 32161 C CA . SER A 1 61 ? 28.890 -2.864 -11.440 1.00 0.00 61 SER A CA 19
ATOM 32162 C C . SER A 1 61 ? 27.841 -3.861 -11.996 1.00 0.00 61 SER A C 19
ATOM 32163 O O . SER A 1 61 ? 27.488 -3.772 -13.175 1.00 0.00 61 SER A O 19
ATOM 32171 N N . VAL A 1 62 ? 27.324 -4.792 -11.140 1.00 0.00 62 VAL A N 19
ATOM 32172 C CA . VAL A 1 62 ? 26.381 -5.844 -11.609 1.00 0.00 62 VAL A CA 19
ATOM 32173 C C . VAL A 1 62 ? 25.047 -5.233 -12.057 1.00 0.00 62 VAL A C 19
ATOM 32174 O O . VAL A 1 62 ? 24.465 -5.696 -13.028 1.00 0.00 62 VAL A O 19
ATOM 32187 N N . ARG A 1 63 ? 24.587 -4.171 -11.348 1.00 0.00 63 ARG A N 19
ATOM 32188 C CA . ARG A 1 63 ? 23.296 -3.511 -11.640 1.00 0.00 63 ARG A CA 19
ATOM 32189 C C . ARG A 1 63 ? 23.369 -2.778 -12.993 1.00 0.00 63 ARG A C 19
ATOM 32190 O O . ARG A 1 63 ? 22.376 -2.680 -13.727 1.00 0.00 63 ARG A O 19
ATOM 32211 N N . SER A 1 64 ? 24.571 -2.262 -13.304 1.00 0.00 64 SER A N 19
ATOM 32212 C CA . SER A 1 64 ? 24.864 -1.565 -14.563 1.00 0.00 64 SER A CA 19
ATOM 32213 C C . SER A 1 64 ? 25.045 -2.582 -15.711 1.00 0.00 64 SER A C 19
ATOM 32214 O O . SER A 1 64 ? 24.715 -2.302 -16.870 1.00 0.00 64 SER A O 19
ATOM 32222 N N . ASN A 1 65 ? 25.583 -3.770 -15.364 1.00 0.00 65 ASN A N 19
ATOM 32223 C CA . ASN A 1 65 ? 25.866 -4.857 -16.329 1.00 0.00 65 ASN A CA 19
ATOM 3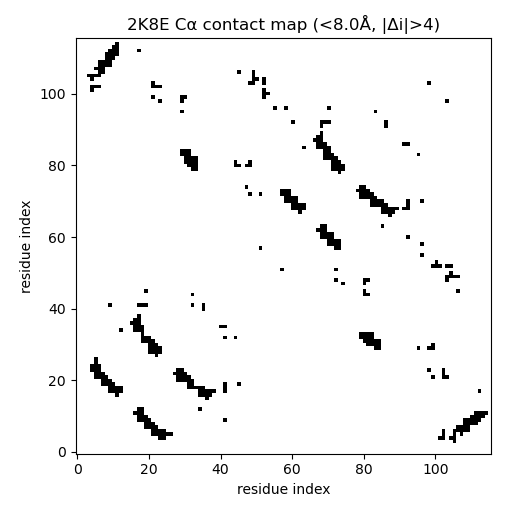2224 C C . ASN A 1 65 ? 24.753 -5.938 -16.306 1.00 0.00 65 ASN A C 19
ATOM 32225 O O . ASN A 1 65 ? 24.914 -6.998 -16.923 1.00 0.00 65 ASN A O 19
ATOM 32236 N N . SER A 1 66 ? 23.619 -5.646 -15.618 1.00 0.00 66 SER A N 19
ATOM 32237 C CA . SER A 1 66 ? 22.441 -6.547 -15.565 1.00 0.00 66 SER A CA 19
ATOM 32238 C C . SER A 1 66 ? 21.857 -6.853 -16.976 1.00 0.00 66 SER A C 19
ATOM 32239 O O . SER A 1 66 ? 21.583 -8.024 -17.266 1.00 0.00 66 SER A O 19
ATOM 32247 N N . PRO A 1 67 ? 21.641 -5.828 -17.891 1.00 0.00 67 PRO A N 19
ATOM 32248 C CA . PRO A 1 67 ? 21.181 -6.106 -19.275 1.00 0.00 67 PRO A CA 19
ATOM 32249 C C . PRO A 1 67 ? 22.317 -6.603 -20.206 1.00 0.00 67 PRO A C 19
ATOM 32250 O O . PRO A 1 67 ? 22.045 -7.100 -21.309 1.00 0.00 67 PRO A O 19
ATOM 32261 N N . GLN A 1 68 ? 23.585 -6.465 -19.758 1.00 0.00 68 GLN A N 19
ATOM 32262 C CA . GLN A 1 68 ? 24.765 -6.865 -20.547 1.00 0.00 68 GLN A CA 19
ATOM 32263 C C . GLN A 1 68 ? 25.003 -8.372 -20.381 1.00 0.00 68 GLN A C 19
ATOM 32264 O O . GLN A 1 68 ? 25.873 -8.796 -19.610 1.00 0.00 68 GLN A O 19
ATOM 32278 N N . GLU A 1 69 ? 24.188 -9.173 -21.097 1.00 0.00 69 GLU A N 19
ATOM 32279 C CA . GLU A 1 69 ? 24.236 -10.644 -21.032 1.00 0.00 69 GLU A CA 19
ATOM 32280 C C . GLU A 1 69 ? 25.577 -11.203 -21.560 1.00 0.00 69 GLU A C 19
ATOM 32281 O O . GLU A 1 69 ? 25.951 -12.332 -21.237 1.00 0.00 69 GLU A O 19
ATOM 32293 N N . GLU A 1 70 ? 26.285 -10.394 -22.363 1.00 0.00 70 GLU A N 19
ATOM 32294 C CA . GLU A 1 70 ? 27.639 -10.712 -22.862 1.00 0.00 70 GLU A CA 19
ATOM 32295 C C . GLU A 1 70 ? 28.665 -10.728 -21.704 1.00 0.00 70 GLU A C 19
ATOM 32296 O O . GLU A 1 70 ? 29.579 -11.556 -21.686 1.00 0.00 70 GLU A O 19
ATOM 32308 N N . ARG A 1 71 ? 28.493 -9.793 -20.748 1.00 0.00 71 ARG A N 19
ATOM 32309 C CA . ARG A 1 71 ? 29.358 -9.686 -19.552 1.00 0.00 71 ARG A CA 19
ATOM 32310 C C . ARG A 1 71 ? 29.116 -10.847 -18.569 1.00 0.00 71 ARG A C 19
ATOM 32311 O O . ARG A 1 71 ? 29.990 -11.167 -17.751 1.00 0.00 71 ARG A O 19
ATOM 32332 N N . TYR A 1 72 ? 27.917 -11.454 -18.646 1.00 0.00 72 TYR A N 19
ATOM 32333 C CA . TYR A 1 72 ? 27.653 -12.760 -18.029 1.00 0.00 72 TYR A CA 19
ATOM 32334 C C . TYR A 1 72 ? 28.400 -13.826 -18.850 1.00 0.00 72 TYR A C 19
ATOM 32335 O O . TYR A 1 72 ? 28.090 -14.057 -20.030 1.00 0.00 72 TYR A O 19
ATOM 32353 N N . GLU A 1 73 ? 29.374 -14.467 -18.210 1.00 0.00 73 GLU A N 19
ATOM 32354 C CA . GLU A 1 73 ? 30.285 -15.422 -18.846 1.00 0.00 73 GLU A CA 19
ATOM 32355 C C . GLU A 1 73 ? 29.770 -16.841 -18.593 1.00 0.00 73 GLU A C 19
ATOM 32356 O O . GLU A 1 73 ? 29.661 -17.262 -17.441 1.00 0.00 73 GLU A O 19
ATOM 32368 N N . LYS A 1 74 ? 29.432 -17.541 -19.689 1.00 0.00 74 LYS A N 19
ATOM 32369 C CA . LYS A 1 74 ? 28.802 -18.878 -19.666 1.00 0.00 74 LYS A CA 19
ATOM 32370 C C . LYS A 1 74 ? 29.829 -19.956 -19.262 1.00 0.00 74 LYS A C 19
ATOM 32371 O O . LYS A 1 74 ? 30.728 -20.319 -20.026 1.00 0.00 74 LYS A O 19
ATOM 32390 N N . LYS A 1 75 ? 29.695 -20.424 -18.015 1.00 0.00 75 LYS A N 19
ATOM 32391 C CA . LYS A 1 75 ? 30.592 -21.411 -17.400 1.00 0.00 75 LYS A CA 19
ATOM 32392 C C . LYS A 1 75 ? 29.941 -22.799 -17.454 1.00 0.00 75 LYS A C 19
ATOM 32393 O O . LYS A 1 75 ? 28.885 -23.022 -16.854 1.00 0.00 75 LYS A O 19
ATOM 32412 N N . THR A 1 76 ? 30.557 -23.714 -18.200 1.00 0.00 76 THR A N 19
ATOM 32413 C CA . THR A 1 76 ? 30.120 -25.109 -18.287 1.00 0.00 76 THR A CA 19
ATOM 32414 C C . THR A 1 76 ? 31.175 -26.006 -17.640 1.00 0.00 76 THR A C 19
ATOM 32415 O O . THR A 1 76 ? 32.306 -26.119 -18.143 1.00 0.00 76 THR A O 19
ATOM 32426 N N . ALA A 1 77 ? 30.802 -26.596 -16.498 1.00 0.00 77 ALA A N 19
ATOM 32427 C CA . ALA A 1 77 ? 31.615 -27.596 -15.804 1.00 0.00 77 ALA A CA 19
ATOM 32428 C C . ALA A 1 77 ? 31.664 -28.903 -16.614 1.00 0.00 77 ALA A C 19
ATOM 32429 O O . ALA A 1 77 ? 30.728 -29.215 -17.370 1.00 0.00 77 ALA A O 19
ATOM 32436 N N . SER A 1 78 ? 32.753 -29.662 -16.428 1.00 0.00 78 SER A N 19
ATOM 32437 C CA . SER A 1 78 ? 32.943 -30.992 -17.042 1.00 0.00 78 SER A CA 19
ATOM 32438 C C . SER A 1 78 ? 31.861 -31.993 -16.576 1.00 0.00 78 SER A C 19
ATOM 32439 O O . SER A 1 78 ? 31.594 -32.991 -17.245 1.00 0.00 78 SER A O 19
ATOM 32447 N N . ASN A 1 79 ? 31.233 -31.694 -15.422 1.00 0.00 79 ASN A N 19
ATOM 32448 C CA . ASN A 1 79 ? 30.142 -32.510 -14.842 1.00 0.00 79 ASN A CA 19
ATOM 32449 C C . ASN A 1 79 ? 28.761 -32.142 -15.464 1.00 0.00 79 ASN A C 19
ATOM 32450 O O . ASN A 1 79 ? 27.705 -32.567 -14.968 1.00 0.00 79 ASN A O 19
ATOM 32461 N N . GLY A 1 80 ? 28.786 -31.354 -16.561 1.00 0.00 80 GLY A N 19
ATOM 32462 C CA . GLY A 1 80 ? 27.571 -30.936 -17.268 1.00 0.00 80 GLY A CA 19
ATOM 32463 C C . GLY A 1 80 ? 26.759 -29.896 -16.505 1.00 0.00 80 GLY A C 19
ATOM 32464 O O . GLY A 1 80 ? 25.580 -29.684 -16.801 1.00 0.00 80 GLY A O 19
ATOM 32468 N N . LYS A 1 81 ? 27.398 -29.248 -15.517 1.00 0.00 81 LYS A N 19
ATOM 32469 C CA . LYS A 1 81 ? 26.762 -28.203 -14.711 1.00 0.00 81 LYS A CA 19
ATOM 32470 C C . LYS A 1 81 ? 26.861 -26.860 -15.444 1.00 0.00 81 LYS A C 19
ATOM 32471 O O . LYS A 1 81 ? 27.962 -26.415 -15.787 1.00 0.00 81 LYS A O 19
ATOM 32490 N N . PHE A 1 82 ? 25.705 -26.228 -15.690 1.00 0.00 82 PHE A N 19
ATOM 32491 C CA . PHE A 1 82 ? 25.639 -24.940 -16.382 1.00 0.00 82 PHE A CA 19
ATOM 32492 C C . PHE A 1 82 ? 25.399 -23.822 -15.353 1.00 0.00 82 PHE A C 19
ATOM 32493 O O . PHE A 1 82 ? 24.431 -23.862 -14.592 1.00 0.00 82 PHE A O 19
ATOM 32510 N N . TYR A 1 83 ? 26.297 -22.838 -15.355 1.00 0.00 83 TYR A N 19
ATOM 32511 C CA . TYR A 1 83 ? 26.269 -21.670 -14.462 1.00 0.00 83 TYR A CA 19
ATOM 32512 C C . TYR A 1 83 ? 26.976 -20.505 -15.164 1.00 0.00 83 TYR A C 19
ATOM 32513 O O . TYR A 1 83 ? 27.431 -20.650 -16.305 1.00 0.00 83 TYR A O 19
ATOM 32531 N N . PHE A 1 84 ? 27.015 -19.335 -14.521 1.00 0.00 84 PHE A N 19
ATOM 32532 C CA . PHE A 1 84 ? 27.629 -18.130 -15.106 1.00 0.00 84 PHE A CA 19
ATOM 32533 C C . PHE A 1 84 ? 28.320 -17.281 -14.035 1.00 0.00 84 PHE A C 19
ATOM 32534 O O . PHE A 1 84 ? 28.011 -17.399 -12.853 1.00 0.00 84 PHE A O 19
ATOM 32551 N N . ASN A 1 85 ? 29.285 -16.448 -14.466 1.00 0.00 85 ASN A N 19
ATOM 32552 C CA . ASN A 1 85 ? 29.868 -15.388 -13.625 1.00 0.00 85 ASN A CA 19
ATOM 32553 C C . ASN A 1 85 ? 29.991 -14.082 -14.427 1.00 0.00 85 ASN A C 19
ATOM 32554 O O . ASN A 1 85 ? 30.493 -14.071 -15.545 1.00 0.00 85 ASN A O 19
ATOM 32565 N N . LEU A 1 86 ? 29.500 -12.986 -13.849 1.00 0.00 86 LEU A N 19
ATOM 32566 C CA . LEU A 1 86 ? 29.593 -11.654 -14.437 1.00 0.00 86 LEU A CA 19
ATOM 32567 C C . LEU A 1 86 ? 31.008 -11.114 -14.120 1.00 0.00 86 LEU A C 19
ATOM 32568 O O . LEU A 1 86 ? 31.374 -10.968 -12.947 1.00 0.00 86 LEU A O 19
ATOM 32584 N N . LYS A 1 87 ? 31.814 -10.907 -15.177 1.00 0.00 87 LYS A N 19
ATOM 32585 C CA . LYS A 1 87 ? 33.183 -10.368 -15.072 1.00 0.00 87 LYS A CA 19
ATOM 32586 C C . LYS A 1 87 ? 33.159 -8.845 -15.270 1.00 0.00 87 LYS A C 19
ATOM 32587 O O . LYS A 1 87 ? 32.468 -8.335 -16.162 1.00 0.00 87 LYS A O 19
ATOM 32606 N N . ALA A 1 88 ? 33.933 -8.139 -14.434 1.00 0.00 88 ALA A N 19
ATOM 32607 C CA . ALA A 1 88 ? 34.071 -6.674 -14.479 1.00 0.00 88 ALA A CA 19
ATOM 32608 C C . ALA A 1 88 ? 35.288 -6.267 -15.329 1.00 0.00 88 ALA A C 19
ATOM 32609 O O . ALA A 1 88 ? 36.066 -7.121 -15.771 1.00 0.00 88 ALA A O 19
ATOM 32616 N N . ALA A 1 89 ? 35.457 -4.943 -15.509 1.00 0.00 89 ALA A N 19
ATOM 32617 C CA . ALA A 1 89 ? 36.616 -4.349 -16.217 1.00 0.00 89 ALA A CA 19
ATOM 32618 C C . ALA A 1 89 ? 37.936 -4.593 -15.447 1.00 0.00 89 ALA A C 19
ATOM 32619 O O . ALA A 1 89 ? 39.026 -4.598 -16.030 1.00 0.00 89 ALA A O 19
ATOM 32626 N N . ASN A 1 90 ? 37.808 -4.821 -14.126 1.00 0.00 90 ASN A N 19
ATOM 32627 C CA . ASN A 1 90 ? 38.943 -5.085 -13.213 1.00 0.00 90 ASN A CA 19
ATOM 32628 C C . ASN A 1 90 ? 39.344 -6.581 -13.221 1.00 0.00 90 ASN A C 19
ATOM 32629 O O . ASN A 1 90 ? 40.199 -6.997 -12.428 1.00 0.00 90 ASN A O 19
ATOM 32640 N N . HIS A 1 91 ? 38.694 -7.375 -14.116 1.00 0.00 91 HIS A N 19
ATOM 32641 C CA . HIS A 1 91 ? 38.889 -8.847 -14.256 1.00 0.00 91 HIS A CA 19
ATOM 32642 C C . HIS A 1 91 ? 38.388 -9.624 -13.017 1.00 0.00 91 HIS A C 19
ATOM 32643 O O . HIS A 1 91 ? 38.621 -10.833 -12.893 1.00 0.00 91 HIS A O 19
ATOM 32658 N N . GLN A 1 92 ? 37.672 -8.924 -12.120 1.00 0.00 92 GLN A N 19
ATOM 32659 C CA . GLN A 1 92 ? 37.138 -9.513 -10.884 1.00 0.00 92 GLN A CA 19
ATOM 32660 C C . GLN A 1 92 ? 35.738 -10.101 -11.127 1.00 0.00 92 GLN A C 19
ATOM 32661 O O . GLN A 1 92 ? 34.982 -9.609 -11.980 1.00 0.00 92 GLN A O 19
ATOM 32675 N N . ILE A 1 93 ? 35.421 -11.167 -10.384 1.00 0.00 93 ILE A N 19
ATOM 32676 C CA . ILE A 1 93 ? 34.078 -11.735 -10.332 1.00 0.00 93 ILE A CA 19
ATOM 32677 C C . ILE A 1 93 ? 33.202 -10.866 -9.412 1.00 0.00 93 ILE A C 19
ATOM 32678 O O . ILE A 1 93 ? 33.291 -10.946 -8.181 1.00 0.00 93 ILE A O 19
ATOM 32694 N N . ILE A 1 94 ? 32.393 -10.001 -10.031 1.00 0.00 94 ILE A N 19
ATOM 32695 C CA . ILE A 1 94 ? 31.418 -9.159 -9.311 1.00 0.00 94 ILE A CA 19
ATOM 32696 C C . ILE A 1 94 ? 30.130 -9.947 -8.988 1.00 0.00 94 ILE A C 19
ATOM 32697 O O . ILE A 1 94 ? 29.261 -9.450 -8.266 1.00 0.00 94 ILE A O 19
ATOM 32713 N N . GLY A 1 95 ? 30.029 -11.183 -9.513 1.00 0.00 95 GLY A N 19
ATOM 32714 C CA . GLY A 1 95 ? 28.928 -12.090 -9.186 1.00 0.00 95 GLY A CA 19
ATOM 32715 C C . GLY A 1 95 ? 29.061 -13.424 -9.907 1.00 0.00 95 GLY A C 19
ATOM 32716 O O . GLY A 1 95 ? 29.117 -13.442 -11.124 1.00 0.00 95 GLY A O 19
ATOM 32720 N N . SER A 1 96 ? 29.129 -14.537 -9.161 1.00 0.00 96 SER A N 19
ATOM 32721 C CA . SER A 1 96 ? 29.200 -15.904 -9.724 1.00 0.00 96 SER A CA 19
ATOM 32722 C C . SER A 1 96 ? 27.990 -16.739 -9.265 1.00 0.00 96 SER A C 19
ATOM 32723 O O . SER A 1 96 ? 27.849 -17.035 -8.076 1.00 0.00 96 SER A O 19
ATOM 32731 N N . SER A 1 97 ? 27.127 -17.104 -10.220 1.00 0.00 97 SER A N 19
ATOM 32732 C CA . SER A 1 97 ? 25.980 -17.994 -9.988 1.00 0.00 97 SER A CA 19
ATOM 32733 C C . SER A 1 97 ? 26.439 -19.411 -9.600 1.00 0.00 97 SER A C 19
ATOM 32734 O O . SER A 1 97 ? 27.589 -19.804 -9.853 1.00 0.00 97 SER A O 19
ATOM 32742 N N . GLN A 1 98 ? 25.513 -20.167 -8.997 1.00 0.00 98 GLN A N 19
ATOM 32743 C CA . GLN A 1 98 ? 25.750 -21.555 -8.573 1.00 0.00 98 GLN A CA 19
ATOM 32744 C C . GLN A 1 98 ? 25.407 -22.528 -9.715 1.00 0.00 98 GLN A C 19
ATOM 32745 O O . GLN A 1 98 ? 24.690 -22.168 -10.653 1.00 0.00 98 GLN A O 19
ATOM 32759 N N . MET A 1 99 ? 25.893 -23.769 -9.591 1.00 0.00 99 MET A N 19
ATOM 32760 C CA . MET A 1 99 ? 25.781 -24.792 -10.644 1.00 0.00 99 MET A CA 19
ATOM 32761 C C . MET A 1 99 ? 24.342 -25.331 -10.763 1.00 0.00 99 MET A C 19
ATOM 32762 O O . MET A 1 99 ? 23.767 -25.848 -9.797 1.00 0.00 99 MET A O 19
ATOM 32776 N N . TYR A 1 100 ? 23.763 -25.167 -11.960 1.00 0.00 100 TYR A N 19
ATOM 32777 C CA . TYR A 1 100 ? 22.453 -25.740 -12.320 1.00 0.00 100 TYR A CA 19
ATOM 32778 C C . TYR A 1 100 ? 22.670 -27.004 -13.174 1.00 0.00 100 TYR A C 19
ATOM 32779 O O . TYR A 1 100 ? 23.728 -27.166 -13.786 1.00 0.00 100 TYR A O 19
ATOM 32797 N N . ALA A 1 101 ? 21.674 -27.899 -13.197 1.00 0.00 101 ALA A N 19
ATOM 32798 C CA . ALA A 1 101 ? 21.743 -29.154 -13.972 1.00 0.00 101 ALA A CA 19
ATOM 32799 C C . ALA A 1 101 ? 21.420 -28.911 -15.461 1.00 0.00 101 ALA A C 19
ATOM 32800 O O . ALA A 1 101 ? 22.122 -29.404 -16.351 1.00 0.00 101 ALA A O 19
ATOM 32807 N N . THR A 1 102 ? 20.346 -28.147 -15.717 1.00 0.00 102 THR A N 19
ATOM 32808 C CA . THR A 1 102 ? 19.880 -27.840 -17.078 1.00 0.00 102 THR A CA 19
ATOM 32809 C C . THR A 1 102 ? 20.312 -26.427 -17.499 1.00 0.00 102 THR A C 19
ATOM 32810 O O . THR A 1 102 ? 20.501 -25.532 -16.653 1.00 0.00 102 THR A O 19
ATOM 32821 N N . ALA A 1 103 ? 20.441 -26.247 -18.823 1.00 0.00 103 ALA A N 19
ATOM 32822 C CA . ALA A 1 103 ? 20.817 -24.970 -19.443 1.00 0.00 103 ALA A CA 19
ATOM 32823 C C . ALA A 1 103 ? 19.714 -23.914 -19.238 1.00 0.00 103 ALA A C 19
ATOM 32824 O O . ALA A 1 103 ? 20.001 -22.743 -19.006 1.00 0.00 103 ALA A O 19
ATOM 32831 N N . GLN A 1 104 ? 18.448 -24.365 -19.283 1.00 0.00 104 GLN A N 19
ATOM 32832 C CA . GLN A 1 104 ? 17.264 -23.488 -19.134 1.00 0.00 104 GLN A CA 19
ATOM 32833 C C . GLN A 1 104 ? 17.240 -22.743 -17.786 1.00 0.00 104 GLN A C 19
ATOM 32834 O O . GLN A 1 104 ? 16.722 -21.627 -17.703 1.00 0.00 104 GLN A O 19
ATOM 32848 N N . SER A 1 105 ? 17.821 -23.364 -16.747 1.00 0.00 105 SER A N 19
ATOM 32849 C CA . SER A 1 105 ? 17.855 -22.800 -15.389 1.00 0.00 105 SER A CA 19
ATOM 32850 C C . SER A 1 105 ? 18.815 -21.595 -15.285 1.00 0.00 105 SER A C 19
ATOM 32851 O O . SER A 1 105 ? 18.488 -20.606 -14.620 1.00 0.00 105 SER A O 19
ATOM 32859 N N . ARG A 1 106 ? 19.998 -21.674 -15.942 1.00 0.00 106 ARG A N 19
ATOM 32860 C CA . ARG A 1 106 ? 20.958 -20.542 -15.958 1.00 0.00 106 ARG A CA 19
ATOM 32861 C C . ARG A 1 106 ? 20.501 -19.431 -16.923 1.00 0.00 106 ARG A C 19
ATOM 32862 O O . ARG A 1 106 ? 20.867 -18.276 -16.730 1.00 0.00 106 ARG A O 19
ATOM 32883 N N . GLU A 1 107 ? 19.719 -19.796 -17.969 1.00 0.00 107 GLU A N 19
ATOM 32884 C CA . GLU A 1 107 ? 19.076 -18.810 -18.885 1.00 0.00 107 GLU A CA 19
ATOM 32885 C C . GLU A 1 107 ? 18.025 -17.982 -18.120 1.00 0.00 107 GLU A C 19
ATOM 32886 O O . GLU A 1 107 ? 17.945 -16.753 -18.272 1.00 0.00 107 GLU A O 19
ATOM 32898 N N . THR A 1 108 ? 17.233 -18.680 -17.285 1.00 0.00 108 THR A N 19
ATOM 32899 C CA . THR A 1 108 ? 16.293 -18.053 -16.341 1.00 0.00 108 THR A CA 19
ATOM 32900 C C . THR A 1 108 ? 17.070 -17.217 -15.304 1.00 0.00 108 THR A C 19
ATOM 32901 O O . THR A 1 108 ? 16.602 -16.162 -14.876 1.00 0.00 108 THR A O 19
ATOM 32912 N N . GLY A 1 109 ? 18.276 -17.703 -14.951 1.00 0.00 109 GLY A N 19
ATOM 32913 C CA . GLY A 1 109 ? 19.181 -16.996 -14.046 1.00 0.00 109 GLY A CA 19
ATOM 32914 C C . GLY A 1 109 ? 19.657 -15.653 -14.597 1.00 0.00 109 GLY A C 19
ATOM 32915 O O . GLY A 1 109 ? 19.747 -14.687 -13.850 1.00 0.00 109 GLY A O 19
ATOM 32919 N N . ILE A 1 110 ? 19.957 -15.598 -15.917 1.00 0.00 110 ILE A N 19
ATOM 32920 C CA . ILE A 1 110 ? 20.369 -14.344 -16.599 1.00 0.00 110 ILE A CA 19
ATOM 32921 C C . ILE A 1 110 ? 19.246 -13.289 -16.475 1.00 0.00 110 ILE A C 19
ATOM 32922 O O . ILE A 1 110 ? 19.490 -12.132 -16.105 1.00 0.00 110 ILE A O 19
ATOM 32938 N N . ALA A 1 111 ? 18.013 -13.748 -16.745 1.00 0.00 111 ALA A N 19
ATOM 32939 C CA . ALA A 1 111 ? 16.794 -12.930 -16.667 1.00 0.00 111 ALA A CA 19
ATOM 32940 C C . ALA A 1 111 ? 16.485 -12.511 -15.213 1.00 0.00 111 ALA A C 19
ATOM 32941 O O . ALA A 1 111 ? 15.999 -11.398 -14.963 1.00 0.00 111 ALA A O 19
ATOM 32948 N N . SER A 1 112 ? 16.793 -13.410 -14.262 1.00 0.00 112 SER A N 19
ATOM 32949 C CA . SER A 1 112 ? 16.511 -13.198 -12.831 1.00 0.00 112 SER A CA 19
ATOM 32950 C C . SER A 1 112 ? 17.461 -12.129 -12.246 1.00 0.00 112 SER A C 19
ATOM 32951 O O . SER A 1 112 ? 17.025 -11.241 -11.516 1.00 0.00 112 SER A O 19
ATOM 32959 N N . VAL A 1 113 ? 18.757 -12.212 -12.610 1.00 0.00 113 VAL A N 19
ATOM 32960 C CA . VAL A 1 113 ? 19.792 -11.247 -12.170 1.00 0.00 113 VAL A CA 19
ATOM 32961 C C . VAL A 1 113 ? 19.626 -9.896 -12.910 1.00 0.00 113 VAL A C 19
ATOM 32962 O O . VAL A 1 113 ? 20.037 -8.851 -12.408 1.00 0.00 113 VAL A O 19
ATOM 32975 N N . LYS A 1 114 ? 19.008 -9.923 -14.110 1.00 0.00 114 LYS A N 19
ATOM 32976 C CA . LYS A 1 114 ? 18.644 -8.689 -14.848 1.00 0.00 114 LYS A CA 19
ATOM 32977 C C . LYS A 1 114 ? 17.623 -7.878 -14.000 1.00 0.00 114 LYS A C 19
ATOM 32978 O O . LYS A 1 114 ? 17.764 -6.661 -13.820 1.00 0.00 114 LYS A O 19
ATOM 32997 N N . ALA A 1 115 ? 16.620 -8.596 -13.471 1.00 0.00 115 ALA A N 19
ATOM 32998 C CA . ALA A 1 115 ? 15.498 -8.007 -12.712 1.00 0.00 115 ALA A CA 19
ATOM 32999 C C . ALA A 1 115 ? 15.921 -7.588 -11.284 1.00 0.00 115 ALA A C 19
ATOM 33000 O O . ALA A 1 115 ? 15.676 -6.454 -10.849 1.00 0.00 115 ALA A O 19
ATOM 33007 N N . ASN A 1 116 ? 16.569 -8.525 -10.581 1.00 0.00 116 ASN A N 19
ATOM 33008 C CA . ASN A 1 116 ? 16.918 -8.396 -9.149 1.00 0.00 116 ASN A CA 19
ATOM 33009 C C . ASN A 1 116 ? 18.230 -7.624 -8.966 1.00 0.00 116 ASN A C 19
ATOM 33010 O O . ASN A 1 116 ? 18.432 -6.987 -7.933 1.00 0.00 116 ASN A O 19
ATOM 33021 N N . GLY A 1 117 ? 19.104 -7.683 -9.988 1.00 0.00 117 GLY A N 19
ATOM 33022 C CA . GLY A 1 117 ? 20.391 -6.981 -9.970 1.00 0.00 117 GLY A CA 19
ATOM 33023 C C . GLY A 1 117 ? 20.237 -5.469 -9.961 1.00 0.00 117 GLY A C 19
ATOM 33024 O O . GLY A 1 117 ? 20.930 -4.772 -9.218 1.00 0.00 117 GLY A O 19
ATOM 33028 N N . THR A 1 118 ? 19.306 -4.980 -10.799 1.00 0.00 118 THR A N 19
ATOM 33029 C CA . THR A 1 118 ? 18.959 -3.552 -10.887 1.00 0.00 118 THR A CA 19
ATOM 33030 C C . THR A 1 118 ? 18.241 -3.055 -9.606 1.00 0.00 118 THR A C 19
ATOM 33031 O O . THR A 1 118 ? 18.329 -1.867 -9.256 1.00 0.00 118 THR A O 19
ATOM 33042 N N . SER A 1 119 ? 17.543 -3.982 -8.920 1.00 0.00 119 SER A N 19
ATOM 33043 C CA . SER A 1 119 ? 16.836 -3.697 -7.663 1.00 0.00 119 SER A CA 19
ATOM 33044 C C . SER A 1 119 ? 17.845 -3.576 -6.501 1.00 0.00 119 SER A C 19
ATOM 33045 O O . SER A 1 119 ? 18.575 -4.521 -6.198 1.00 0.00 119 SER A O 19
ATOM 33053 N N . GLN A 1 120 ? 17.836 -2.410 -5.835 1.00 0.00 120 GLN A N 19
ATOM 33054 C CA . GLN A 1 120 ? 18.799 -2.049 -4.764 1.00 0.00 120 GLN A CA 19
ATOM 33055 C C . GLN A 1 120 ? 18.265 -2.461 -3.370 1.00 0.00 120 GLN A C 19
ATOM 33056 O O . GLN A 1 120 ? 18.383 -1.719 -2.381 1.00 0.00 120 GLN A O 19
ATOM 33070 N N . THR A 1 121 ? 17.703 -3.677 -3.308 1.00 0.00 121 THR A N 19
ATOM 33071 C CA . THR A 1 121 ? 17.205 -4.295 -2.066 1.00 0.00 121 THR A CA 19
ATOM 33072 C C . THR A 1 121 ? 18.306 -5.207 -1.487 1.00 0.00 121 THR A C 19
ATOM 33073 O O . THR A 1 121 ? 18.679 -6.207 -2.103 1.00 0.00 121 THR A O 19
ATOM 33084 N N . VAL A 1 122 ? 18.874 -4.817 -0.326 1.00 0.00 122 VAL A N 19
ATOM 33085 C CA . VAL A 1 122 ? 20.024 -5.513 0.287 1.00 0.00 122 VAL A CA 19
ATOM 33086 C C . VAL A 1 122 ? 19.782 -5.704 1.798 1.00 0.00 122 VAL A C 19
ATOM 33087 O O . VAL A 1 122 ? 19.320 -4.782 2.476 1.00 0.00 122 VAL A O 19
ATOM 33100 N N . LYS A 1 123 ? 20.073 -6.911 2.317 1.00 0.00 123 LYS A N 19
ATOM 33101 C CA . LYS A 1 123 ? 20.164 -7.162 3.766 1.00 0.00 123 LYS A CA 19
ATOM 33102 C C . LYS A 1 123 ? 21.617 -6.951 4.205 1.00 0.00 123 LYS A C 19
ATOM 33103 O O . LYS A 1 123 ? 22.449 -7.851 4.045 1.00 0.00 123 LYS A O 19
ATOM 33122 N N . ASP A 1 124 ? 21.935 -5.741 4.698 1.00 0.00 124 ASP A N 19
ATOM 33123 C CA . ASP A 1 124 ? 23.292 -5.422 5.163 1.00 0.00 124 ASP A CA 19
ATOM 33124 C C . ASP A 1 124 ? 23.533 -6.093 6.526 1.00 0.00 124 ASP A C 19
ATOM 33125 O O . ASP A 1 124 ? 23.136 -5.584 7.579 1.00 0.00 124 ASP A O 19
ATOM 33134 N N . ASN A 1 125 ? 24.142 -7.280 6.461 1.00 0.00 125 ASN A N 19
ATOM 33135 C CA . ASN A 1 125 ? 24.457 -8.127 7.628 1.00 0.00 125 ASN A CA 19
ATOM 33136 C C . ASN A 1 125 ? 25.983 -8.107 7.915 1.00 0.00 125 ASN A C 19
ATOM 33137 O O . ASN A 1 125 ? 26.541 -9.043 8.496 1.00 0.00 125 ASN A O 19
ATOM 33148 N N . THR A 1 126 ? 26.648 -7.002 7.530 1.00 0.00 126 THR A N 19
ATOM 33149 C CA . THR A 1 126 ? 28.107 -6.832 7.677 1.00 0.00 126 THR A CA 19
ATOM 33150 C C . THR A 1 126 ? 28.493 -6.661 9.164 1.00 0.00 126 THR A C 19
ATOM 33151 O O . THR A 1 126 ? 28.536 -5.546 9.695 1.00 0.00 126 THR A O 19
ATOM 33162 N N . GLY A 1 127 ? 28.714 -7.809 9.834 1.00 0.00 127 GLY A N 19
ATOM 33163 C CA . GLY A 1 127 ? 29.022 -7.844 11.265 1.00 0.00 127 GLY A CA 19
ATOM 33164 C C . GLY A 1 127 ? 27.785 -7.983 12.151 1.00 0.00 127 GLY A C 19
ATOM 33165 O O . GLY A 1 127 ? 27.911 -8.082 13.380 1.00 0.00 127 GLY A O 19
ATOM 33169 N N . SER A 1 128 ? 26.589 -7.994 11.530 1.00 0.00 128 SER A N 19
ATOM 33170 C CA . SER A 1 128 ? 25.314 -8.164 12.243 1.00 0.00 128 SER A CA 19
ATOM 33171 C C . SER A 1 128 ? 25.105 -9.649 12.598 1.00 0.00 128 SER A C 19
ATOM 33172 O O . SER A 1 128 ? 24.707 -10.455 11.757 1.00 0.00 128 SER A O 19
ATOM 33180 N N . ASN A 1 129 ? 25.442 -10.000 13.845 1.00 0.00 129 ASN A N 19
ATOM 33181 C CA . ASN A 1 129 ? 25.315 -11.364 14.374 1.00 0.00 129 ASN A CA 19
ATOM 33182 C C . ASN A 1 129 ? 24.527 -11.289 15.695 1.00 0.00 129 ASN A C 19
ATOM 33183 O O . ASN A 1 129 ? 23.344 -11.676 15.718 1.00 0.00 129 ASN A O 19
ATOM 33194 N N . GLY A 1 14 ? 3.590 0.506 -6.391 1.00 0.00 14 GLY A N 20
ATOM 33195 C CA . GLY A 1 14 ? 4.738 0.026 -7.187 1.00 0.00 14 GLY A CA 20
ATOM 33196 C C . GLY A 1 14 ? 4.721 -1.483 -7.368 1.00 0.00 14 GLY A C 20
ATOM 33197 O O . GLY A 1 14 ? 3.905 -2.177 -6.752 1.00 0.00 14 GLY A O 20
ATOM 33201 N N . VAL A 1 15 ? 5.614 -1.983 -8.241 1.00 0.00 15 VAL A N 20
ATOM 33202 C CA . VAL A 1 15 ? 5.798 -3.428 -8.481 1.00 0.00 15 VAL A CA 20
ATOM 33203 C C . VAL A 1 15 ? 6.640 -4.053 -7.358 1.00 0.00 15 VAL A C 20
ATOM 33204 O O . VAL A 1 15 ? 7.590 -3.427 -6.858 1.00 0.00 15 VAL A O 20
ATOM 33217 N N . ILE A 1 16 ? 6.265 -5.269 -6.944 1.00 0.00 16 ILE A N 20
ATOM 33218 C CA . ILE A 1 16 ? 7.011 -6.030 -5.938 1.00 0.00 16 ILE A CA 20
ATOM 33219 C C . ILE A 1 16 ? 8.196 -6.758 -6.604 1.00 0.00 16 ILE A C 20
ATOM 33220 O O . ILE A 1 16 ? 8.044 -7.384 -7.663 1.00 0.00 16 ILE A O 20
ATOM 33236 N N . MET A 1 17 ? 9.388 -6.602 -6.017 1.00 0.00 17 MET A N 20
ATOM 33237 C CA . MET A 1 17 ? 10.607 -7.266 -6.488 1.00 0.00 17 MET A CA 20
ATOM 33238 C C . MET A 1 17 ? 10.744 -8.613 -5.778 1.00 0.00 17 MET A C 20
ATOM 33239 O O . MET A 1 17 ? 10.960 -8.655 -4.558 1.00 0.00 17 MET A O 20
ATOM 33253 N N . ALA A 1 18 ? 10.576 -9.710 -6.529 1.00 0.00 18 ALA A N 20
ATOM 33254 C CA . ALA A 1 18 ? 10.805 -11.062 -6.011 1.00 0.00 18 ALA A CA 20
ATOM 33255 C C . ALA A 1 18 ? 12.312 -11.358 -6.060 1.00 0.00 18 ALA A C 20
ATOM 33256 O O . ALA A 1 18 ? 12.796 -12.109 -6.919 1.00 0.00 18 ALA A O 20
ATOM 33263 N N . GLY A 1 19 ? 13.042 -10.723 -5.128 1.00 0.00 19 GLY A N 20
ATOM 33264 C CA . GLY A 1 19 ? 14.490 -10.822 -5.054 1.00 0.00 19 GLY A CA 20
ATOM 33265 C C . GLY A 1 19 ? 15.105 -9.653 -4.293 1.00 0.00 19 GLY A C 20
ATOM 33266 O O . GLY A 1 19 ? 14.682 -8.503 -4.460 1.00 0.00 19 GLY A O 20
ATOM 33270 N N . TRP A 1 20 ? 16.112 -9.960 -3.463 1.00 0.00 20 TRP A N 20
ATOM 33271 C CA . TRP A 1 20 ? 16.802 -8.985 -2.606 1.00 0.00 20 TRP A CA 20
ATOM 33272 C C . TRP A 1 20 ? 18.286 -9.374 -2.473 1.00 0.00 20 TRP A C 20
ATOM 33273 O O . TRP A 1 20 ? 18.654 -10.543 -2.668 1.00 0.00 20 TRP A O 20
ATOM 33294 N N . PHE A 1 21 ? 19.129 -8.390 -2.142 1.00 0.00 21 PHE A N 20
ATOM 33295 C CA . PHE A 1 21 ? 20.558 -8.605 -1.863 1.00 0.00 21 PHE A CA 20
ATOM 33296 C C . PHE A 1 21 ? 20.797 -8.655 -0.339 1.00 0.00 21 PHE A C 20
ATOM 33297 O O . PHE A 1 21 ? 20.051 -8.048 0.435 1.00 0.00 21 PHE A O 20
ATOM 33314 N N . GLU A 1 22 ? 21.840 -9.401 0.072 1.00 0.00 22 GLU A N 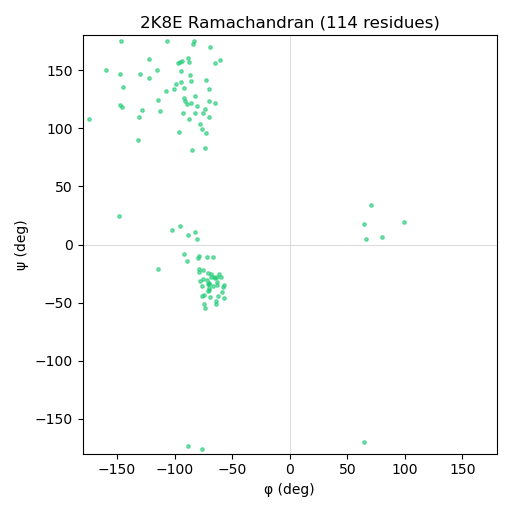20
ATOM 33315 C CA . GLU A 1 22 ? 22.344 -9.438 1.457 1.00 0.00 22 GLU A CA 20
ATOM 33316 C C . GLU A 1 22 ? 23.882 -9.404 1.418 1.00 0.00 22 GLU A C 20
ATOM 33317 O O . GLU A 1 22 ? 24.517 -10.334 0.914 1.00 0.00 22 GLU A O 20
ATOM 33329 N N . LEU A 1 23 ? 24.466 -8.322 1.948 1.00 0.00 23 LEU A N 20
ATOM 33330 C CA . LEU A 1 23 ? 25.917 -8.149 2.029 1.00 0.00 23 LEU A CA 20
ATOM 33331 C C . LEU A 1 23 ? 26.438 -8.937 3.236 1.00 0.00 23 LEU A C 20
ATOM 33332 O O . LEU A 1 23 ? 26.347 -8.484 4.380 1.00 0.00 23 LEU A O 20
ATOM 33348 N N . SER A 1 24 ? 26.945 -10.130 2.949 1.00 0.00 24 SER A N 20
ATOM 33349 C CA . SER A 1 24 ? 27.507 -11.043 3.947 1.00 0.00 24 SER A CA 20
ATOM 33350 C C . SER A 1 24 ? 29.030 -10.849 4.052 1.00 0.00 24 SER A C 20
ATOM 33351 O O . SER A 1 24 ? 29.677 -10.387 3.111 1.00 0.00 24 SER A O 20
ATOM 33359 N N . LYS A 1 25 ? 29.590 -11.197 5.209 1.00 0.00 25 LYS A N 20
ATOM 33360 C CA . LYS A 1 25 ? 31.048 -11.247 5.425 1.00 0.00 25 LYS A CA 20
ATOM 33361 C C . LYS A 1 25 ? 31.476 -12.702 5.660 1.00 0.00 25 LYS A C 20
ATOM 33362 O O . LYS A 1 25 ? 30.630 -13.581 5.888 1.00 0.00 25 LYS A O 20
ATOM 33381 N N . SER A 1 26 ? 32.787 -12.955 5.580 1.00 0.00 26 SER A N 20
ATOM 33382 C CA . SER A 1 26 ? 33.372 -14.267 5.898 1.00 0.00 26 SER A CA 20
ATOM 33383 C C . SER A 1 26 ? 34.019 -14.229 7.292 1.00 0.00 26 SER A C 20
ATOM 33384 O O . SER A 1 26 ? 33.985 -13.195 7.971 1.00 0.00 26 SER A O 20
ATOM 33392 N N . SER A 1 27 ? 34.616 -15.361 7.707 1.00 0.00 27 SER A N 20
ATOM 33393 C CA . SER A 1 27 ? 35.430 -15.438 8.939 1.00 0.00 27 SER A CA 20
ATOM 33394 C C . SER A 1 27 ? 36.708 -14.575 8.795 1.00 0.00 27 SER A C 20
ATOM 33395 O O . SER A 1 27 ? 37.243 -14.062 9.783 1.00 0.00 27 SER A O 20
ATOM 33403 N N . ASP A 1 28 ? 37.167 -14.398 7.537 1.00 0.00 28 ASP A N 20
ATOM 33404 C CA . ASP A 1 28 ? 38.305 -13.510 7.191 1.00 0.00 28 ASP A CA 20
ATOM 33405 C C . ASP A 1 28 ? 37.871 -12.023 7.117 1.00 0.00 28 ASP A C 20
ATOM 33406 O O . ASP A 1 28 ? 38.682 -11.158 6.749 1.00 0.00 28 ASP A O 20
ATOM 33415 N N . ASN A 1 29 ? 36.577 -11.755 7.429 1.00 0.00 29 ASN A N 20
ATOM 33416 C CA . ASN A 1 29 ? 35.956 -10.404 7.394 1.00 0.00 29 ASN A CA 20
ATOM 33417 C C . ASN A 1 29 ? 35.787 -9.891 5.931 1.00 0.00 29 ASN A C 20
ATOM 33418 O O . ASN A 1 29 ? 35.395 -8.747 5.696 1.00 0.00 29 ASN A O 20
ATOM 33429 N N . GLN A 1 30 ? 36.022 -10.787 4.949 1.00 0.00 30 GLN A N 20
ATOM 33430 C CA . GLN A 1 30 ? 35.953 -10.449 3.516 1.00 0.00 30 GLN A CA 20
ATOM 33431 C C . GLN A 1 30 ? 34.487 -10.306 3.080 1.00 0.00 30 GLN A C 20
ATOM 33432 O O . GLN A 1 30 ? 33.655 -11.175 3.361 1.00 0.00 30 GLN A O 20
ATOM 33446 N N . PHE A 1 31 ? 34.202 -9.208 2.381 1.00 0.00 31 PHE A N 20
ATOM 33447 C CA . PHE A 1 31 ? 32.842 -8.768 2.065 1.00 0.00 31 PHE A CA 20
ATOM 33448 C C . PHE A 1 31 ? 32.406 -9.319 0.707 1.00 0.00 31 PHE A C 20
ATOM 33449 O O . PHE A 1 31 ? 33.183 -9.325 -0.236 1.00 0.00 31 PHE A O 20
ATOM 33466 N N . ARG A 1 32 ? 31.162 -9.786 0.631 1.00 0.00 32 ARG A N 20
ATOM 33467 C CA . ARG A 1 32 ? 30.550 -10.285 -0.606 1.00 0.00 32 ARG A CA 20
ATOM 33468 C C . ARG A 1 32 ? 29.031 -10.154 -0.476 1.00 0.00 32 ARG A C 20
ATOM 33469 O O . ARG A 1 32 ? 28.471 -10.369 0.599 1.00 0.00 32 ARG A O 20
ATOM 33490 N N . PHE A 1 33 ? 28.369 -9.786 -1.564 1.00 0.00 33 PHE A N 20
ATOM 33491 C CA . PHE A 1 33 ? 26.910 -9.651 -1.597 1.00 0.00 33 PHE A CA 20
ATOM 33492 C C . PHE A 1 33 ? 26.317 -10.868 -2.314 1.00 0.00 33 PHE A C 20
ATOM 33493 O O . PHE A 1 33 ? 26.855 -11.330 -3.335 1.00 0.00 33 PHE A O 20
ATOM 33510 N N . VAL A 1 34 ? 25.235 -11.405 -1.752 1.00 0.00 34 VAL A N 20
ATOM 33511 C CA . VAL A 1 34 ? 24.481 -12.508 -2.343 1.00 0.00 34 VAL A CA 20
ATOM 33512 C C . VAL A 1 34 ? 23.152 -11.952 -2.878 1.00 0.00 34 VAL A C 20
ATOM 33513 O O . VAL A 1 34 ? 22.494 -11.155 -2.207 1.00 0.00 34 VAL A O 20
ATOM 33526 N N . LEU A 1 35 ? 22.794 -12.314 -4.110 1.00 0.00 35 LEU A N 20
ATOM 33527 C CA . LEU A 1 35 ? 21.482 -12.008 -4.681 1.00 0.00 35 LEU A CA 20
ATOM 33528 C C . LEU A 1 35 ? 20.619 -13.262 -4.572 1.00 0.00 35 LEU A C 20
ATOM 33529 O O . LEU A 1 35 ? 20.961 -14.312 -5.126 1.00 0.00 35 LEU A O 20
ATOM 33545 N N . LYS A 1 36 ? 19.560 -13.157 -3.771 1.00 0.00 36 LYS A N 20
ATOM 33546 C CA . LYS A 1 36 ? 18.544 -14.196 -3.604 1.00 0.00 36 LYS A CA 20
ATOM 33547 C C . LYS A 1 36 ? 17.293 -13.794 -4.382 1.00 0.00 36 LYS A C 20
ATOM 33548 O O . LYS A 1 36 ? 16.955 -12.612 -4.440 1.00 0.00 36 LYS A O 20
ATOM 33567 N N . ALA A 1 37 ? 16.642 -14.777 -5.008 1.00 0.00 37 ALA A N 20
ATOM 33568 C CA . ALA A 1 37 ? 15.337 -14.589 -5.652 1.00 0.00 37 ALA A CA 20
ATOM 33569 C C . ALA A 1 37 ? 14.211 -14.631 -4.597 1.00 0.00 37 ALA A C 20
ATOM 33570 O O . ALA A 1 37 ? 14.461 -14.927 -3.422 1.00 0.00 37 ALA A O 20
ATOM 33577 N N . GLY A 1 38 ? 12.965 -14.376 -5.044 1.00 0.00 38 GLY A N 20
ATOM 33578 C CA . GLY A 1 38 ? 11.782 -14.398 -4.163 1.00 0.00 38 GLY A CA 20
ATOM 33579 C C . GLY A 1 38 ? 11.410 -15.795 -3.658 1.00 0.00 38 GLY A C 20
ATOM 33580 O O . GLY A 1 38 ? 10.509 -15.947 -2.831 1.00 0.00 38 GLY A O 20
ATOM 33584 N N . ASN A 1 39 ? 12.098 -16.815 -4.198 1.00 0.00 39 ASN A N 20
ATOM 33585 C CA . ASN A 1 39 ? 11.996 -18.214 -3.739 1.00 0.00 39 ASN A CA 20
ATOM 33586 C C . ASN A 1 39 ? 12.708 -18.406 -2.380 1.00 0.00 39 ASN A C 20
ATOM 33587 O O . ASN A 1 39 ? 12.462 -19.389 -1.678 1.00 0.00 39 ASN A O 20
ATOM 33598 N N . GLY A 1 40 ? 13.597 -17.450 -2.032 1.00 0.00 40 GLY A N 20
ATOM 33599 C CA . GLY A 1 40 ? 14.457 -17.550 -0.843 1.00 0.00 40 GLY A CA 20
ATOM 33600 C C . GLY A 1 40 ? 15.828 -18.153 -1.163 1.00 0.00 40 GLY A C 20
ATOM 33601 O O . GLY A 1 40 ? 16.722 -18.170 -0.313 1.00 0.00 40 GLY A O 20
ATOM 33605 N N . GLU A 1 41 ? 15.980 -18.635 -2.409 1.00 0.00 41 GLU A N 20
ATOM 33606 C CA . GLU A 1 41 ? 17.197 -19.304 -2.891 1.00 0.00 41 GLU A CA 20
ATOM 33607 C C . GLU A 1 41 ? 18.179 -18.272 -3.456 1.00 0.00 41 GLU A C 20
ATOM 33608 O O . GLU A 1 41 ? 17.771 -17.361 -4.185 1.00 0.00 41 GLU A O 20
ATOM 33620 N N . THR A 1 42 ? 19.469 -18.431 -3.120 1.00 0.00 42 THR A N 20
ATOM 33621 C CA . THR A 1 42 ? 20.542 -17.593 -3.657 1.00 0.00 42 THR A CA 20
ATOM 33622 C C . THR A 1 42 ? 20.854 -18.011 -5.111 1.00 0.00 42 THR A C 20
ATOM 33623 O O . THR A 1 42 ? 21.196 -19.169 -5.377 1.00 0.00 42 THR A O 20
ATOM 33634 N N . ILE A 1 43 ? 20.719 -17.055 -6.038 1.00 0.00 43 ILE A N 20
ATOM 33635 C CA . ILE A 1 43 ? 20.954 -17.268 -7.484 1.00 0.00 43 ILE A CA 20
ATOM 33636 C C . ILE A 1 43 ? 22.373 -16.810 -7.883 1.00 0.00 43 ILE A C 20
ATOM 33637 O O . ILE A 1 43 ? 22.947 -17.311 -8.861 1.00 0.00 43 ILE A O 20
ATOM 33653 N N . LEU A 1 44 ? 22.935 -15.870 -7.097 1.00 0.00 44 LEU A N 20
ATOM 33654 C CA . LEU A 1 44 ? 24.195 -15.190 -7.430 1.00 0.00 44 LEU A CA 20
ATOM 33655 C C . LEU A 1 44 ? 24.963 -14.839 -6.136 1.00 0.00 44 LEU A C 20
ATOM 33656 O O . LEU A 1 44 ? 24.349 -14.507 -5.122 1.00 0.00 44 LEU A O 20
ATOM 33672 N N . THR A 1 45 ? 26.299 -14.935 -6.183 1.00 0.00 45 THR A N 20
ATOM 33673 C CA . THR A 1 45 ? 27.200 -14.544 -5.077 1.00 0.00 45 THR A CA 20
ATOM 33674 C C . THR A 1 45 ? 28.535 -14.070 -5.670 1.00 0.00 45 THR A C 20
ATOM 33675 O O . THR A 1 45 ? 29.118 -14.759 -6.508 1.00 0.00 45 THR A O 20
ATOM 33686 N N . SER A 1 46 ? 29.002 -12.891 -5.234 1.00 0.00 46 SER A N 20
ATOM 33687 C CA . SER A 1 46 ? 30.283 -12.321 -5.676 1.00 0.00 46 SER A CA 20
ATOM 33688 C C . SER A 1 46 ? 31.470 -12.989 -4.943 1.00 0.00 46 SER A C 20
ATOM 33689 O O . SER A 1 46 ? 31.269 -13.743 -3.978 1.00 0.00 46 SER A O 20
ATOM 33697 N N . GLU A 1 47 ? 32.704 -12.687 -5.399 1.00 0.00 47 GLU A N 20
ATOM 33698 C CA . GLU A 1 47 ? 33.945 -13.161 -4.746 1.00 0.00 47 GLU A CA 20
ATOM 33699 C C . GLU A 1 47 ? 34.159 -12.460 -3.386 1.00 0.00 47 GLU A C 20
ATOM 33700 O O . GLU A 1 47 ? 33.465 -11.487 -3.053 1.00 0.00 47 GLU A O 20
ATOM 33712 N N . LEU A 1 48 ? 35.140 -12.962 -2.618 1.00 0.00 48 LEU A N 20
ATOM 33713 C CA . LEU A 1 48 ? 35.531 -12.373 -1.335 1.00 0.00 48 LEU A CA 20
ATOM 33714 C C . LEU A 1 48 ? 36.384 -11.120 -1.611 1.00 0.00 48 LEU A C 20
ATOM 33715 O O . LEU A 1 48 ? 37.503 -11.219 -2.129 1.00 0.00 48 LEU A O 20
ATOM 33731 N N . TYR A 1 49 ? 35.830 -9.950 -1.277 1.00 0.00 49 TYR A N 20
ATOM 33732 C CA . TYR A 1 49 ? 36.490 -8.649 -1.447 1.00 0.00 49 TYR A CA 20
ATOM 33733 C C . TYR A 1 49 ? 37.227 -8.270 -0.159 1.00 0.00 49 TYR A C 20
ATOM 33734 O O . TYR A 1 49 ? 36.720 -8.511 0.940 1.00 0.00 49 TYR A O 20
ATOM 33752 N N . THR A 1 50 ? 38.406 -7.657 -0.314 1.00 0.00 50 THR A N 20
ATOM 33753 C CA . THR A 1 50 ? 39.207 -7.147 0.813 1.00 0.00 50 THR A CA 20
ATOM 33754 C C . THR A 1 50 ? 38.564 -5.883 1.422 1.00 0.00 50 THR A C 20
ATOM 33755 O O . THR A 1 50 ? 38.753 -5.582 2.603 1.00 0.00 50 THR A O 20
ATOM 33766 N N . SER A 1 51 ? 37.791 -5.166 0.589 1.00 0.00 51 SER A N 20
ATOM 33767 C CA . SER A 1 51 ? 37.171 -3.885 0.946 1.00 0.00 51 SER A CA 20
ATOM 33768 C C . SER A 1 51 ? 35.644 -3.954 0.728 1.00 0.00 51 SER A C 20
ATOM 33769 O O . SER A 1 51 ? 35.179 -4.523 -0.270 1.00 0.00 51 SER A O 20
ATOM 33777 N N . LYS A 1 52 ? 34.865 -3.382 1.677 1.00 0.00 52 LYS A N 20
ATOM 33778 C CA . LYS A 1 52 ? 33.393 -3.290 1.559 1.00 0.00 52 LYS A CA 20
ATOM 33779 C C . LYS A 1 52 ? 33.003 -2.334 0.417 1.00 0.00 52 LYS A C 20
ATOM 33780 O O . LYS A 1 52 ? 31.944 -2.485 -0.194 1.00 0.00 52 LYS A O 20
ATOM 33799 N N . THR A 1 53 ? 33.894 -1.356 0.150 1.00 0.00 53 THR A N 20
ATOM 33800 C CA . THR A 1 53 ? 33.769 -0.406 -0.969 1.00 0.00 53 THR A CA 20
ATOM 33801 C C . THR A 1 53 ? 33.685 -1.151 -2.321 1.00 0.00 53 THR A C 20
ATOM 33802 O O . THR A 1 53 ? 32.888 -0.795 -3.188 1.00 0.00 53 THR A O 20
ATOM 33813 N N . SER A 1 54 ? 34.507 -2.210 -2.458 1.00 0.00 54 SER A N 20
ATOM 33814 C CA . SER A 1 54 ? 34.557 -3.065 -3.663 1.00 0.00 54 SER A CA 20
ATOM 33815 C C . SER A 1 54 ? 33.233 -3.843 -3.850 1.00 0.00 54 SER A C 20
ATOM 33816 O O . SER A 1 54 ? 32.793 -4.081 -4.978 1.00 0.00 54 SER A O 20
ATOM 33824 N N . ALA A 1 55 ? 32.621 -4.241 -2.721 1.00 0.00 55 ALA A N 20
ATOM 33825 C CA . ALA A 1 55 ? 31.326 -4.950 -2.704 1.00 0.00 55 ALA A CA 20
ATOM 33826 C C . ALA A 1 55 ? 30.155 -3.990 -2.993 1.00 0.00 55 ALA A C 20
ATOM 33827 O O . ALA A 1 55 ? 29.152 -4.381 -3.608 1.00 0.00 55 ALA A O 20
ATOM 33834 N N . GLU A 1 56 ? 30.298 -2.728 -2.544 1.00 0.00 56 GLU A N 20
ATOM 33835 C CA . GLU A 1 56 ? 29.284 -1.668 -2.741 1.00 0.00 56 GLU A CA 20
ATOM 33836 C C . GLU A 1 56 ? 29.222 -1.262 -4.221 1.00 0.00 56 GLU A C 20
ATOM 33837 O O . GLU A 1 56 ? 28.142 -1.064 -4.796 1.00 0.00 56 GLU A O 20
ATOM 33849 N N . LYS A 1 57 ? 30.406 -1.115 -4.817 1.00 0.00 57 LYS A N 20
ATOM 33850 C CA . LYS A 1 57 ? 30.545 -0.811 -6.243 1.00 0.00 57 LYS A CA 20
ATOM 33851 C C . LYS A 1 57 ? 30.301 -2.073 -7.092 1.00 0.00 57 LYS A C 20
ATOM 33852 O O . LYS A 1 57 ? 29.960 -1.969 -8.269 1.00 0.00 57 LYS A O 20
ATOM 33871 N N . GLY A 1 58 ? 30.477 -3.253 -6.466 1.00 0.00 58 GLY A N 20
ATOM 33872 C CA . GLY A 1 58 ? 30.196 -4.541 -7.100 1.00 0.00 58 GLY A CA 20
ATOM 33873 C C . GLY A 1 58 ? 28.726 -4.703 -7.473 1.00 0.00 58 GLY A C 20
ATOM 33874 O O . GLY A 1 58 ? 28.409 -5.078 -8.603 1.00 0.00 58 GLY A O 20
ATOM 33878 N N . ILE A 1 59 ? 27.823 -4.415 -6.507 1.00 0.00 59 ILE A N 20
ATOM 33879 C CA . ILE A 1 59 ? 26.357 -4.460 -6.740 1.00 0.00 59 ILE A CA 20
ATOM 33880 C C . ILE A 1 59 ? 25.921 -3.341 -7.719 1.00 0.00 59 ILE A C 20
ATOM 33881 O O . ILE A 1 59 ? 25.002 -3.532 -8.529 1.00 0.00 59 ILE A O 20
ATOM 33897 N N . ALA A 1 60 ? 26.616 -2.190 -7.665 1.00 0.00 60 ALA A N 20
ATOM 33898 C CA . ALA A 1 60 ? 26.428 -1.093 -8.641 1.00 0.00 60 ALA A CA 20
ATOM 33899 C C . ALA A 1 60 ? 26.753 -1.582 -10.066 1.00 0.00 60 ALA A C 20
ATOM 33900 O O . ALA A 1 60 ? 26.085 -1.207 -11.039 1.00 0.00 60 ALA A O 20
ATOM 33907 N N . SER A 1 61 ? 27.791 -2.434 -10.164 1.00 0.00 61 SER A N 20
ATOM 33908 C CA . SER A 1 61 ? 28.251 -3.000 -11.434 1.00 0.00 61 SER A CA 20
ATOM 33909 C C . SER A 1 61 ? 27.327 -4.124 -11.944 1.00 0.00 61 SER A C 20
ATOM 33910 O O . SER A 1 61 ? 27.074 -4.184 -13.141 1.00 0.00 61 SER A O 20
ATOM 33918 N N . VAL A 1 62 ? 26.808 -5.008 -11.056 1.00 0.00 62 VAL A N 20
ATOM 33919 C CA . VAL A 1 62 ? 25.911 -6.114 -11.499 1.00 0.00 62 VAL A CA 20
ATOM 33920 C C . VAL A 1 62 ? 24.607 -5.549 -12.078 1.00 0.00 62 VAL A C 20
ATOM 33921 O O . VAL A 1 62 ? 24.042 -6.113 -13.011 1.00 0.00 62 VAL A O 20
ATOM 33934 N N . ARG A 1 63 ? 24.177 -4.412 -11.511 1.00 0.00 63 ARG A N 20
ATOM 33935 C CA . ARG A 1 63 ? 22.980 -3.679 -11.942 1.00 0.00 63 ARG A CA 20
ATOM 33936 C C . ARG A 1 63 ? 23.215 -3.013 -13.319 1.00 0.00 63 ARG A C 20
ATOM 33937 O O . ARG A 1 63 ? 22.324 -3.005 -14.186 1.00 0.00 63 ARG A O 20
ATOM 33958 N N . SER A 1 64 ? 24.434 -2.477 -13.507 1.00 0.00 64 SER A N 20
ATOM 33959 C CA . SER A 1 64 ? 24.847 -1.807 -14.757 1.00 0.00 64 SER A CA 20
ATOM 33960 C C . SER A 1 64 ? 25.101 -2.841 -15.877 1.00 0.00 64 SER A C 20
ATOM 33961 O O . SER A 1 64 ? 24.890 -2.560 -17.065 1.00 0.00 64 SER A O 20
ATOM 33969 N N . ASN A 1 65 ? 25.544 -4.047 -15.473 1.00 0.00 65 ASN A N 20
ATOM 33970 C CA . ASN A 1 65 ? 25.918 -5.136 -16.397 1.00 0.00 65 ASN A CA 20
ATOM 33971 C C . ASN A 1 65 ? 24.868 -6.267 -16.383 1.00 0.00 65 ASN A C 20
ATOM 33972 O O . ASN A 1 65 ? 25.136 -7.380 -16.851 1.00 0.00 65 ASN A O 20
ATOM 33983 N N . SER A 1 66 ? 23.653 -5.945 -15.881 1.00 0.00 66 SER A N 20
ATOM 33984 C CA . SER A 1 66 ? 22.463 -6.816 -16.006 1.00 0.00 66 SER A CA 20
ATOM 33985 C C . SER A 1 66 ? 22.096 -7.087 -17.506 1.00 0.00 66 SER A C 20
ATOM 33986 O O . SER A 1 66 ? 21.913 -8.254 -17.873 1.00 0.00 66 SER A O 20
ATOM 33994 N N . PRO A 1 67 ? 21.990 -6.030 -18.415 1.00 0.00 67 PRO A N 20
ATOM 33995 C CA . PRO A 1 67 ? 21.703 -6.257 -19.857 1.00 0.00 67 PRO A CA 20
ATOM 33996 C C . PRO A 1 67 ? 22.955 -6.663 -20.668 1.00 0.00 67 PRO A C 20
ATOM 33997 O O . PRO A 1 67 ? 22.857 -6.955 -21.868 1.00 0.00 67 PRO A O 20
ATOM 34008 N N . GLN A 1 68 ? 24.132 -6.665 -20.013 1.00 0.00 68 GLN A N 20
ATOM 34009 C CA . GLN A 1 68 ? 25.421 -6.893 -20.684 1.00 0.00 68 GLN A CA 20
ATOM 34010 C C . GLN A 1 68 ? 25.785 -8.383 -20.636 1.00 0.00 68 GLN A C 20
ATOM 34011 O O . GLN A 1 68 ? 26.545 -8.826 -19.765 1.00 0.00 68 GLN A O 20
ATOM 34025 N N . GLU A 1 69 ? 25.196 -9.146 -21.577 1.00 0.00 69 GLU A N 20
ATOM 34026 C CA . GLU A 1 69 ? 25.450 -10.600 -21.764 1.00 0.00 69 GLU A CA 20
ATOM 34027 C C . GLU A 1 69 ? 26.952 -10.911 -21.972 1.00 0.00 69 GLU A C 20
ATOM 34028 O O . GLU A 1 69 ? 27.439 -11.986 -21.607 1.00 0.00 69 GLU A O 20
ATOM 34040 N N . GLU A 1 70 ? 27.652 -9.933 -22.563 1.00 0.00 70 GLU A N 20
ATOM 34041 C CA . GLU A 1 70 ? 29.085 -9.997 -22.894 1.00 0.00 70 GLU A CA 20
ATOM 34042 C C . GLU A 1 70 ? 29.934 -10.129 -21.606 1.00 0.00 70 GLU A C 20
ATOM 34043 O O . GLU A 1 70 ? 30.960 -10.820 -21.589 1.00 0.00 70 GLU A O 20
ATOM 34055 N N . ARG A 1 71 ? 29.473 -9.466 -20.531 1.00 0.00 71 ARG A N 20
ATOM 34056 C CA . ARG A 1 71 ? 30.179 -9.419 -19.235 1.00 0.00 71 ARG A CA 20
ATOM 34057 C C . ARG A 1 71 ? 30.028 -10.733 -18.444 1.00 0.00 71 ARG A C 20
ATOM 34058 O O . ARG A 1 71 ? 30.861 -11.030 -17.586 1.00 0.00 71 ARG A O 20
ATOM 34079 N N . TYR A 1 72 ? 28.971 -11.513 -18.731 1.00 0.00 72 TYR A N 20
ATOM 34080 C CA . TYR A 1 72 ? 28.775 -12.840 -18.111 1.00 0.00 72 TYR A CA 20
ATOM 34081 C C . TYR A 1 72 ? 29.764 -13.863 -18.718 1.00 0.00 72 TYR A C 20
ATOM 34082 O O . TYR A 1 72 ? 30.000 -13.861 -19.927 1.00 0.00 72 TYR A O 20
ATOM 34100 N N . GLU A 1 73 ? 30.341 -14.720 -17.861 1.00 0.00 73 GLU A N 20
ATOM 34101 C CA . GLU A 1 73 ? 31.228 -15.820 -18.267 1.00 0.00 73 GLU A CA 20
ATOM 34102 C C . GLU A 1 73 ? 30.397 -17.103 -18.288 1.00 0.00 73 GLU A C 20
ATOM 34103 O O . GLU A 1 73 ? 30.219 -17.748 -17.246 1.00 0.00 73 GLU A O 20
ATOM 34115 N N . LYS A 1 74 ? 29.883 -17.469 -19.465 1.00 0.00 74 LYS A N 20
ATOM 34116 C CA . LYS A 1 74 ? 29.045 -18.668 -19.618 1.00 0.00 74 LYS A CA 20
ATOM 34117 C C . LYS A 1 74 ? 29.951 -19.893 -19.860 1.00 0.00 74 LYS A C 20
ATOM 34118 O O . LYS A 1 74 ? 30.504 -20.075 -20.945 1.00 0.00 74 LYS A O 20
ATOM 34137 N N . LYS A 1 75 ? 30.117 -20.711 -18.804 1.00 0.00 75 LYS A N 20
ATOM 34138 C CA . LYS A 1 75 ? 31.012 -21.879 -18.803 1.00 0.00 75 LYS A CA 20
ATOM 34139 C C . LYS A 1 75 ? 30.212 -23.133 -18.418 1.00 0.00 75 LYS A C 20
ATOM 34140 O O . LYS A 1 75 ? 29.146 -23.040 -17.793 1.00 0.00 75 LYS A O 20
ATOM 34159 N N . THR A 1 76 ? 30.725 -24.301 -18.814 1.00 0.00 76 THR A N 20
ATOM 34160 C CA . THR A 1 76 ? 30.137 -25.602 -18.479 1.00 0.00 76 THR A CA 20
ATOM 34161 C C . THR A 1 76 ? 31.210 -26.505 -17.849 1.00 0.00 76 THR A C 20
ATOM 34162 O O . THR A 1 76 ? 32.204 -26.844 -18.502 1.00 0.00 76 THR A O 20
ATOM 34173 N N . ALA A 1 77 ? 31.000 -26.856 -16.566 1.00 0.00 77 ALA A N 20
ATOM 34174 C CA . ALA A 1 77 ? 31.839 -27.816 -15.821 1.00 0.00 77 ALA A CA 20
ATOM 34175 C C . ALA A 1 77 ? 31.880 -29.201 -16.511 1.00 0.00 77 ALA A C 20
ATOM 34176 O O . ALA A 1 77 ? 30.980 -29.535 -17.292 1.00 0.00 77 ALA A O 20
ATOM 34183 N N . SER A 1 78 ? 32.915 -30.001 -16.178 1.00 0.00 78 SER A N 20
ATOM 34184 C CA . SER A 1 78 ? 33.193 -31.316 -16.808 1.00 0.00 78 SER A CA 20
ATOM 34185 C C . SER A 1 78 ? 32.011 -32.302 -16.682 1.00 0.00 78 SER A C 20
ATOM 34186 O O . SER A 1 78 ? 31.839 -33.194 -17.517 1.00 0.00 78 SER A O 20
ATOM 34194 N N . ASN A 1 79 ? 31.200 -32.118 -15.629 1.00 0.00 79 ASN A N 20
ATOM 34195 C CA . ASN A 1 79 ? 30.029 -32.969 -15.330 1.00 0.00 79 ASN A CA 20
ATOM 34196 C C . ASN A 1 79 ? 28.741 -32.456 -16.027 1.00 0.00 79 ASN A C 20
ATOM 34197 O O . ASN A 1 79 ? 27.627 -32.879 -15.681 1.00 0.00 79 ASN A O 20
ATOM 34208 N N . GLY A 1 80 ? 28.915 -31.576 -17.036 1.00 0.00 80 GLY A N 20
ATOM 34209 C CA . GLY A 1 80 ? 27.802 -31.048 -17.832 1.00 0.00 80 GLY A CA 20
ATOM 34210 C C . GLY A 1 80 ? 26.942 -30.042 -17.075 1.00 0.00 80 GLY A C 20
ATOM 34211 O O . GLY A 1 80 ? 25.733 -29.953 -17.312 1.00 0.00 80 GLY A O 20
ATOM 34215 N N . LYS A 1 81 ? 27.569 -29.281 -16.157 1.00 0.00 81 LYS A N 20
ATOM 34216 C CA . LYS A 1 81 ? 26.868 -28.289 -15.318 1.00 0.00 81 LYS A CA 20
ATOM 34217 C C . LYS A 1 81 ? 27.098 -26.882 -15.875 1.00 0.00 81 LYS A C 20
ATOM 34218 O O . LYS A 1 81 ? 28.239 -26.438 -15.980 1.00 0.00 81 LYS A O 20
ATOM 34237 N N . PHE A 1 82 ? 26.009 -26.183 -16.204 1.00 0.00 82 PHE A N 20
ATOM 34238 C CA . PHE A 1 82 ? 26.057 -24.856 -16.843 1.00 0.00 82 PHE A CA 20
ATOM 34239 C C . PHE A 1 82 ? 25.952 -23.770 -15.772 1.00 0.00 82 PHE A C 20
ATOM 34240 O O . PHE A 1 82 ? 25.083 -23.840 -14.917 1.00 0.00 82 PHE A O 20
ATOM 34257 N N . TYR A 1 83 ? 26.850 -22.785 -15.815 1.00 0.00 83 TYR A N 20
ATOM 34258 C CA . TYR A 1 83 ? 26.876 -21.673 -14.852 1.00 0.00 83 TYR A CA 20
ATOM 34259 C C . TYR A 1 83 ? 27.424 -20.416 -15.533 1.00 0.00 83 TYR A C 20
ATOM 34260 O O . TYR A 1 83 ? 28.078 -20.498 -16.580 1.00 0.00 83 TYR A O 20
ATOM 34278 N N . PHE A 1 84 ? 27.156 -19.257 -14.927 1.00 0.00 84 PHE A N 20
ATOM 34279 C CA . PHE A 1 84 ? 27.661 -17.966 -15.404 1.00 0.00 84 PHE A CA 20
ATOM 34280 C C . PHE A 1 84 ? 28.288 -17.192 -14.243 1.00 0.00 84 PHE A C 20
ATOM 34281 O O . PHE A 1 84 ? 27.757 -17.181 -13.123 1.00 0.00 84 PHE A O 20
ATOM 34298 N N . ASN A 1 85 ? 29.458 -16.596 -14.500 1.00 0.00 85 ASN A N 20
ATOM 34299 C CA . ASN A 1 85 ? 30.129 -15.685 -13.562 1.00 0.00 85 ASN A CA 20
ATOM 34300 C C . ASN A 1 85 ? 30.118 -14.280 -14.163 1.00 0.00 85 ASN A C 20
ATOM 34301 O O . ASN A 1 85 ? 30.741 -14.054 -15.193 1.00 0.00 85 ASN A O 20
ATOM 34312 N N . LEU A 1 86 ? 29.454 -13.320 -13.505 1.00 0.00 86 LEU A N 20
ATOM 34313 C CA . LEU A 1 86 ? 29.399 -11.938 -13.996 1.00 0.00 86 LEU A CA 20
ATOM 34314 C C . LEU A 1 86 ? 30.761 -11.293 -13.669 1.00 0.00 86 LEU A C 20
ATOM 34315 O O . LEU A 1 86 ? 31.119 -11.103 -12.497 1.00 0.00 86 LEU A O 20
ATOM 34331 N N . LYS A 1 87 ? 31.528 -11.063 -14.739 1.00 0.00 87 LYS A N 20
ATOM 34332 C CA . LYS A 1 87 ? 32.882 -10.508 -14.698 1.00 0.00 87 LYS A CA 20
ATOM 34333 C C . LYS A 1 87 ? 32.821 -8.976 -14.792 1.00 0.00 87 LYS A C 20
ATOM 34334 O O . LYS A 1 87 ? 32.050 -8.421 -15.591 1.00 0.00 87 LYS A O 20
ATOM 34353 N N . ALA A 1 88 ? 33.641 -8.313 -13.974 1.00 0.00 88 ALA A N 20
ATOM 34354 C CA . ALA A 1 88 ? 33.895 -6.871 -14.075 1.00 0.00 88 ALA A CA 20
ATOM 34355 C C . ALA A 1 88 ? 35.230 -6.643 -14.800 1.00 0.00 88 ALA A C 20
ATOM 34356 O O . ALA A 1 88 ? 36.120 -7.507 -14.762 1.00 0.00 88 ALA A O 20
ATOM 34363 N N . ALA A 1 89 ? 35.378 -5.465 -15.437 1.00 0.00 89 ALA A N 20
ATOM 34364 C CA . ALA A 1 89 ? 36.651 -5.051 -16.074 1.00 0.00 89 ALA A CA 20
ATOM 34365 C C . ALA A 1 89 ? 37.778 -4.883 -15.028 1.00 0.00 89 ALA A C 20
ATOM 34366 O O . ALA A 1 89 ? 38.961 -4.889 -15.369 1.00 0.00 89 ALA A O 20
ATOM 34373 N N . ASN A 1 90 ? 37.380 -4.789 -13.744 1.00 0.00 90 ASN A N 20
ATOM 34374 C CA . ASN A 1 90 ? 38.296 -4.693 -12.590 1.00 0.00 90 ASN A CA 20
ATOM 34375 C C . ASN A 1 90 ? 38.963 -6.051 -12.265 1.00 0.00 90 ASN A C 20
ATOM 34376 O O . ASN A 1 90 ? 39.719 -6.146 -11.292 1.00 0.00 90 ASN A O 20
ATOM 34387 N N . HIS A 1 91 ? 38.649 -7.086 -13.086 1.00 0.00 91 HIS A N 20
ATOM 34388 C CA . HIS A 1 91 ? 39.137 -8.478 -12.933 1.00 0.00 91 HIS A CA 20
ATOM 34389 C C . HIS A 1 91 ? 38.535 -9.152 -11.683 1.00 0.00 91 HIS A C 20
ATOM 34390 O O . HIS A 1 91 ? 39.007 -10.212 -11.242 1.00 0.00 91 HIS A O 20
ATOM 34405 N N . GLN A 1 92 ? 37.476 -8.531 -11.132 1.00 0.00 92 GLN A N 20
ATOM 34406 C CA . GLN A 1 92 ? 36.786 -9.024 -9.933 1.00 0.00 92 GLN A CA 20
ATOM 34407 C C . GLN A 1 92 ? 35.464 -9.684 -10.335 1.00 0.00 92 GLN A C 20
ATOM 34408 O O . GLN A 1 92 ? 34.764 -9.213 -11.247 1.00 0.00 92 GLN A O 20
ATOM 34422 N N . ILE A 1 93 ? 35.151 -10.788 -9.656 1.00 0.00 93 ILE A N 20
ATOM 34423 C CA . ILE A 1 93 ? 33.907 -11.522 -9.826 1.00 0.00 93 ILE A CA 20
ATOM 34424 C C . ILE A 1 93 ? 32.796 -10.808 -9.037 1.00 0.00 93 ILE A C 20
ATOM 34425 O O . ILE A 1 93 ? 32.699 -10.944 -7.818 1.00 0.00 93 ILE A O 20
ATOM 34441 N N . ILE A 1 94 ? 31.999 -9.999 -9.745 1.00 0.00 94 ILE A N 20
ATOM 34442 C CA . ILE A 1 94 ? 30.852 -9.283 -9.152 1.00 0.00 94 ILE A CA 20
ATOM 34443 C C . ILE A 1 94 ? 29.625 -10.209 -9.064 1.00 0.00 94 ILE A C 20
ATOM 34444 O O . ILE A 1 94 ? 28.660 -9.914 -8.361 1.00 0.00 94 ILE A O 20
ATOM 34460 N N . GLY A 1 95 ? 29.696 -11.355 -9.750 1.00 0.00 95 GLY A N 20
ATOM 34461 C CA . GLY A 1 95 ? 28.660 -12.370 -9.666 1.00 0.00 95 GLY A CA 20
ATOM 34462 C C . GLY A 1 95 ? 29.191 -13.736 -10.037 1.00 0.00 95 GLY A C 20
ATOM 34463 O O . GLY A 1 95 ? 30.028 -13.845 -10.924 1.00 0.00 95 GLY A O 20
ATOM 34467 N N . SER A 1 96 ? 28.727 -14.772 -9.337 1.00 0.00 96 SER A N 20
ATOM 34468 C CA . SER A 1 96 ? 29.067 -16.176 -9.633 1.00 0.00 96 SER A CA 20
ATOM 34469 C C . SER A 1 96 ? 27.943 -17.091 -9.144 1.00 0.00 96 SER A C 20
ATOM 34470 O O . SER A 1 96 ? 27.074 -16.675 -8.373 1.00 0.00 96 SER A O 20
ATOM 34478 N N . SER A 1 97 ? 27.971 -18.335 -9.610 1.00 0.00 97 SER A N 20
ATOM 34479 C CA . SER A 1 97 ? 27.069 -19.392 -9.153 1.00 0.00 97 SER A CA 20
ATOM 34480 C C . SER A 1 97 ? 27.838 -20.714 -9.124 1.00 0.00 97 SER A C 20
ATOM 34481 O O . SER A 1 97 ? 28.757 -20.924 -9.936 1.00 0.00 97 SER A O 20
ATOM 34489 N N . GLN A 1 98 ? 27.456 -21.595 -8.188 1.00 0.00 98 GLN A N 20
ATOM 34490 C CA . GLN A 1 98 ? 28.147 -22.875 -7.965 1.00 0.00 98 GLN A CA 20
ATOM 34491 C C . GLN A 1 98 ? 27.919 -23.828 -9.160 1.00 0.00 98 GLN A C 20
ATOM 34492 O O . GLN A 1 98 ? 28.863 -24.466 -9.640 1.00 0.00 98 GLN A O 20
ATOM 34506 N N . MET A 1 99 ? 26.658 -23.856 -9.641 1.00 0.00 99 MET A N 20
ATOM 34507 C CA . MET A 1 99 ? 26.227 -24.543 -10.880 1.00 0.00 99 MET A CA 20
ATOM 34508 C C . MET A 1 99 ? 24.705 -24.408 -11.011 1.00 0.00 99 MET A C 20
ATOM 34509 O O . MET A 1 99 ? 24.001 -24.196 -10.015 1.00 0.00 99 MET A O 20
ATOM 34523 N N . TYR A 1 100 ? 24.207 -24.491 -12.249 1.00 0.00 100 TYR A N 20
ATOM 34524 C CA . TYR A 1 100 ? 22.775 -24.687 -12.535 1.00 0.00 100 TYR A CA 20
ATOM 34525 C C . TYR A 1 100 ? 22.574 -26.150 -12.944 1.00 0.00 100 TYR A C 20
ATOM 34526 O O . TYR A 1 100 ? 23.297 -26.664 -13.810 1.00 0.00 100 TYR A O 20
ATOM 34544 N N . ALA A 1 101 ? 21.606 -26.810 -12.282 1.00 0.00 101 ALA A N 20
ATOM 34545 C CA . ALA A 1 101 ? 21.341 -28.254 -12.435 1.00 0.00 101 ALA A CA 20
ATOM 34546 C C . ALA A 1 101 ? 20.953 -28.609 -13.884 1.00 0.00 101 ALA A C 20
ATOM 34547 O O . ALA A 1 101 ? 21.431 -29.601 -14.447 1.00 0.00 101 ALA A O 20
ATOM 34554 N N . THR A 1 102 ? 20.086 -27.769 -14.467 1.00 0.00 102 THR A N 20
ATOM 34555 C CA . THR A 1 102 ? 19.577 -27.930 -15.835 1.00 0.00 102 THR A CA 20
ATOM 34556 C C . THR A 1 102 ? 20.121 -26.809 -16.748 1.00 0.00 102 THR A C 20
ATOM 34557 O O . THR A 1 102 ? 20.321 -25.666 -16.304 1.00 0.00 102 THR A O 20
ATOM 34568 N N . ALA A 1 103 ? 20.350 -27.151 -18.032 1.00 0.00 103 ALA A N 20
ATOM 34569 C CA . ALA A 1 103 ? 20.877 -26.214 -19.048 1.00 0.00 103 ALA A CA 20
ATOM 34570 C C . ALA A 1 103 ? 19.801 -25.219 -19.521 1.00 0.00 103 ALA A C 20
ATOM 34571 O O . ALA A 1 103 ? 20.119 -24.215 -20.142 1.00 0.00 103 ALA A O 20
ATOM 34578 N N . GLN A 1 104 ? 18.532 -25.531 -19.249 1.00 0.00 104 GLN A N 20
ATOM 34579 C CA . GLN A 1 104 ? 17.396 -24.624 -19.516 1.00 0.00 104 GLN A CA 20
ATOM 34580 C C . GLN A 1 104 ? 17.363 -23.479 -18.473 1.00 0.00 104 GLN A C 20
ATOM 34581 O O . GLN A 1 104 ? 17.010 -22.332 -18.789 1.00 0.00 104 GLN A O 20
ATOM 34595 N N . SER A 1 105 ? 17.786 -23.813 -17.239 1.00 0.00 105 SER A N 20
ATOM 34596 C CA . SER A 1 105 ? 17.739 -22.907 -16.075 1.00 0.00 105 SER A CA 20
ATOM 34597 C C . SER A 1 105 ? 18.717 -21.712 -16.208 1.00 0.00 105 SER A C 20
ATOM 34598 O O . SER A 1 105 ? 18.551 -20.709 -15.506 1.00 0.00 105 SER A O 20
ATOM 34606 N N . ARG A 1 106 ? 19.752 -21.834 -17.087 1.00 0.00 106 ARG A N 20
ATOM 34607 C CA . ARG A 1 106 ? 20.727 -20.732 -17.352 1.00 0.00 106 ARG A CA 20
ATOM 34608 C C . ARG A 1 106 ? 19.996 -19.441 -17.805 1.00 0.00 106 ARG A C 20
ATOM 34609 O O . ARG A 1 106 ? 20.369 -18.336 -17.407 1.00 0.00 106 ARG A O 20
ATOM 34630 N N . GLU A 1 107 ? 18.931 -19.625 -18.612 1.00 0.00 107 GLU A N 20
ATOM 34631 C CA . GLU A 1 107 ? 18.113 -18.533 -19.172 1.00 0.00 107 GLU A CA 20
ATOM 34632 C C . GLU A 1 107 ? 17.270 -17.882 -18.064 1.00 0.00 107 GLU A C 20
ATOM 34633 O O . GLU A 1 107 ? 17.115 -16.653 -18.027 1.00 0.00 107 GLU A O 20
ATOM 34645 N N . THR A 1 108 ? 16.749 -18.731 -17.158 1.00 0.00 108 THR A N 20
ATOM 34646 C CA . THR A 1 108 ? 16.004 -18.291 -15.966 1.00 0.00 108 THR A CA 20
ATOM 34647 C C . THR A 1 108 ? 16.920 -17.459 -15.044 1.00 0.00 108 THR A C 20
ATOM 34648 O O . THR A 1 108 ? 16.510 -16.431 -14.502 1.00 0.00 108 THR A O 20
ATOM 34659 N N . GLY A 1 109 ? 18.180 -17.919 -14.926 1.00 0.00 109 GLY A N 20
ATOM 34660 C CA . GLY A 1 109 ? 19.177 -17.291 -14.067 1.00 0.00 109 GLY A CA 20
ATOM 34661 C C . GLY A 1 109 ? 19.575 -15.907 -14.540 1.00 0.00 109 GLY A C 20
ATOM 34662 O O . GLY A 1 109 ? 19.626 -14.976 -13.739 1.00 0.00 109 GLY A O 20
ATOM 34666 N N . ILE A 1 110 ? 19.858 -15.779 -15.852 1.00 0.00 110 ILE A N 20
ATOM 34667 C CA . ILE A 1 110 ? 20.192 -14.481 -16.476 1.00 0.00 110 ILE A CA 20
ATOM 34668 C C . ILE A 1 110 ? 19.026 -13.490 -16.286 1.00 0.00 110 ILE A C 20
ATOM 34669 O O . ILE A 1 110 ? 19.238 -12.347 -15.894 1.00 0.00 110 ILE A O 20
ATOM 34685 N N . ALA A 1 111 ? 17.796 -13.980 -16.532 1.00 0.00 111 ALA A N 20
ATOM 34686 C CA . ALA A 1 111 ? 16.560 -13.182 -16.411 1.00 0.00 111 ALA A CA 20
ATOM 34687 C C . ALA A 1 111 ? 16.335 -12.708 -14.960 1.00 0.00 111 ALA A C 20
ATOM 34688 O O . ALA A 1 111 ? 15.891 -11.580 -14.730 1.00 0.00 111 ALA A O 20
ATOM 34695 N N . SER A 1 112 ? 16.676 -13.576 -13.989 1.00 0.00 112 SER A N 20
ATOM 34696 C CA . SER A 1 112 ? 16.474 -13.302 -12.556 1.00 0.00 112 SER A CA 20
ATOM 34697 C C . SER A 1 112 ? 17.535 -12.311 -12.025 1.00 0.00 112 SER A C 20
ATOM 34698 O O . SER A 1 112 ? 17.224 -11.445 -11.212 1.00 0.00 112 SER A O 20
ATOM 34706 N N . VAL A 1 113 ? 18.785 -12.447 -12.503 1.00 0.00 113 VAL A N 20
ATOM 34707 C CA . VAL A 1 113 ? 19.901 -11.535 -12.144 1.00 0.00 113 VAL A CA 20
ATOM 34708 C C . VAL A 1 113 ? 19.704 -10.152 -12.803 1.00 0.00 113 VAL A C 20
ATOM 34709 O O . VAL A 1 113 ? 20.041 -9.117 -12.220 1.00 0.00 113 VAL A O 20
ATOM 34722 N N . LYS A 1 114 ? 19.135 -10.160 -14.016 1.00 0.00 114 LYS A N 20
ATOM 34723 C CA . LYS A 1 114 ? 18.840 -8.938 -14.783 1.00 0.00 114 LYS A CA 20
ATOM 34724 C C . LYS A 1 114 ? 17.705 -8.151 -14.102 1.00 0.00 114 LYS A C 20
ATOM 34725 O O . LYS A 1 114 ? 17.825 -6.941 -13.869 1.00 0.00 114 LYS A O 20
ATOM 34744 N N . ALA A 1 115 ? 16.619 -8.868 -13.765 1.00 0.00 115 ALA A N 20
ATOM 34745 C CA . ALA A 1 115 ? 15.414 -8.267 -13.166 1.00 0.00 115 ALA A CA 20
ATOM 34746 C C . ALA A 1 115 ? 15.684 -7.802 -11.722 1.00 0.00 115 ALA A C 20
ATOM 34747 O O . ALA A 1 115 ? 15.428 -6.648 -11.375 1.00 0.00 115 ALA A O 20
ATOM 34754 N N . ASN A 1 116 ? 16.238 -8.709 -10.902 1.00 0.00 116 ASN A N 20
ATOM 34755 C CA . ASN A 1 116 ? 16.513 -8.454 -9.469 1.00 0.00 116 ASN A CA 20
ATOM 34756 C C . ASN A 1 116 ? 17.851 -7.720 -9.261 1.00 0.00 116 ASN A C 20
ATOM 34757 O O . ASN A 1 116 ? 18.219 -7.435 -8.121 1.00 0.00 116 ASN A O 20
ATOM 34768 N N . GLY A 1 117 ? 18.565 -7.414 -10.361 1.00 0.00 117 GLY A N 20
ATOM 34769 C CA . GLY A 1 117 ? 19.787 -6.605 -10.299 1.00 0.00 117 GLY A CA 20
ATOM 34770 C C . GLY A 1 117 ? 19.503 -5.151 -9.932 1.00 0.00 117 GLY A C 20
ATOM 34771 O O . GLY A 1 117 ? 20.316 -4.499 -9.272 1.00 0.00 117 GLY A O 20
ATOM 34775 N N . THR A 1 118 ? 18.311 -4.654 -10.339 1.00 0.00 118 THR A N 20
ATOM 34776 C CA . THR A 1 118 ? 17.880 -3.266 -10.073 1.00 0.00 118 THR A CA 20
ATOM 34777 C C . THR A 1 118 ? 17.216 -3.126 -8.674 1.00 0.00 118 THR A C 20
ATOM 34778 O O . THR A 1 118 ? 16.787 -2.024 -8.292 1.00 0.00 118 THR A O 20
ATOM 34789 N N . SER A 1 119 ? 17.140 -4.242 -7.913 1.00 0.00 119 SER A N 20
ATOM 34790 C CA . SER A 1 119 ? 16.599 -4.241 -6.543 1.00 0.00 119 SER A CA 20
ATOM 34791 C C . SER A 1 119 ? 17.528 -3.442 -5.603 1.00 0.00 119 SER A C 20
ATOM 34792 O O . SER A 1 119 ? 18.649 -3.874 -5.314 1.00 0.00 119 SER A O 20
ATOM 34800 N N . GLN A 1 120 ? 17.065 -2.251 -5.169 1.00 0.00 120 GLN A N 20
ATOM 34801 C CA . GLN A 1 120 ? 17.817 -1.396 -4.221 1.00 0.00 120 GLN A CA 20
ATOM 34802 C C . GLN A 1 120 ? 17.786 -1.977 -2.788 1.00 0.00 120 GLN A C 20
ATOM 34803 O O . GLN A 1 120 ? 18.553 -1.540 -1.921 1.00 0.00 120 GLN A O 20
ATOM 34817 N N . THR A 1 121 ? 16.871 -2.943 -2.554 1.00 0.00 121 THR A N 20
ATOM 34818 C CA . THR A 1 121 ? 16.757 -3.662 -1.278 1.00 0.00 121 THR A CA 20
ATOM 34819 C C . THR A 1 121 ? 18.019 -4.526 -1.034 1.00 0.00 121 THR A C 20
ATOM 34820 O O . THR A 1 121 ? 18.228 -5.554 -1.686 1.00 0.00 121 THR A O 20
ATOM 34831 N N . VAL A 1 122 ? 18.891 -4.030 -0.140 1.00 0.00 122 VAL A N 20
ATOM 34832 C CA . VAL A 1 122 ? 20.119 -4.724 0.280 1.00 0.00 122 VAL A CA 20
ATOM 34833 C C . VAL A 1 122 ? 20.264 -4.661 1.814 1.00 0.00 122 VAL A C 20
ATOM 34834 O O . VAL A 1 122 ? 20.247 -3.582 2.420 1.00 0.00 122 VAL A O 20
ATOM 34847 N N . LYS A 1 123 ? 20.348 -5.846 2.430 1.00 0.00 123 LYS A N 20
ATOM 34848 C CA . LYS A 1 123 ? 20.631 -6.001 3.860 1.00 0.00 123 LYS A CA 20
ATOM 34849 C C . LYS A 1 123 ? 22.142 -5.931 4.108 1.00 0.00 123 LYS A C 20
ATOM 34850 O O . LYS A 1 123 ? 22.930 -6.303 3.246 1.00 0.00 123 LYS A O 20
ATOM 34869 N N . ASP A 1 124 ? 22.539 -5.416 5.273 1.00 0.00 124 ASP A N 20
ATOM 34870 C CA . ASP A 1 124 ? 23.942 -5.437 5.718 1.00 0.00 124 ASP A CA 20
ATOM 34871 C C . ASP A 1 124 ? 24.105 -6.489 6.835 1.00 0.00 124 ASP A C 20
ATOM 34872 O O . ASP A 1 124 ? 23.845 -6.224 8.013 1.00 0.00 124 ASP A O 20
ATOM 34881 N N . ASN A 1 125 ? 24.516 -7.703 6.431 1.00 0.00 125 ASN A N 20
ATOM 34882 C CA . ASN A 1 125 ? 24.728 -8.852 7.348 1.00 0.00 125 ASN A CA 20
ATOM 34883 C C . ASN A 1 125 ? 26.104 -8.770 8.032 1.00 0.00 125 ASN A C 20
ATOM 34884 O O . ASN A 1 125 ? 26.378 -9.534 8.964 1.00 0.00 125 ASN A O 20
ATOM 34895 N N . THR A 1 126 ? 26.954 -7.851 7.541 1.00 0.00 126 THR A N 20
ATOM 34896 C CA . THR A 1 126 ? 28.344 -7.691 7.980 1.00 0.00 126 THR A CA 20
ATOM 34897 C C . THR A 1 126 ? 28.445 -7.277 9.468 1.00 0.00 126 THR A C 20
ATOM 34898 O O . THR A 1 126 ? 28.452 -6.089 9.801 1.00 0.00 126 THR A O 20
ATOM 34909 N N . GLY A 1 127 ? 28.504 -8.296 10.348 1.00 0.00 127 GLY A N 20
ATOM 34910 C CA . GLY A 1 127 ? 28.509 -8.094 11.796 1.00 0.00 127 GLY A CA 20
ATOM 34911 C C . GLY A 1 127 ? 27.122 -7.754 12.322 1.00 0.00 127 GLY A C 20
ATOM 34912 O O . GLY A 1 127 ? 26.980 -6.913 13.219 1.00 0.00 127 GLY A O 20
ATOM 34916 N N . SER A 1 128 ? 26.096 -8.419 11.757 1.00 0.00 128 SER A N 20
ATOM 34917 C CA . SER A 1 128 ? 24.686 -8.168 12.098 1.00 0.00 128 SER A CA 20
ATOM 34918 C C . SER A 1 128 ? 23.850 -9.449 11.891 1.00 0.00 128 SER A C 20
ATOM 34919 O O . SER A 1 128 ? 24.186 -10.294 11.047 1.00 0.00 128 SER A O 20
ATOM 34927 N N . ASN A 1 129 ? 22.762 -9.575 12.677 1.00 0.00 129 ASN A N 20
ATOM 34928 C CA . ASN A 1 129 ? 21.844 -10.727 12.638 1.00 0.00 129 ASN A CA 20
ATOM 34929 C C . ASN A 1 129 ? 20.383 -10.216 12.571 1.00 0.00 129 ASN A C 20
ATOM 34930 O O . ASN A 1 129 ? 19.804 -10.186 11.465 1.00 0.00 129 ASN A O 20
#

Secondary structure (DSSP, 8-state):
-PPP--EEEEEE-TT--EEEEEE-TTS-EEEE---BSSHHHHHHHHHHHHHSSS-TTTEEEEEETTTEEEEEEE-TTS-EEEEPPPBSSHHHHHHHHHHHHHHTT---EEE-----

Nearest PDB structures (foldseek):
  2k8e-assembly1_A  TM=9.708E-01  e=4.237E-21  Escherichia coli K-12
  2k49-assembly1_A  TM=9.469E-01  e=2.225E-15  Shewanella oneidensis MR-1
  3bzk-assembly1_A  TM=5.577E-01  e=6.233E-01  Pseudomonas aeruginosa
  6j7y-assembly1_A  TM=4.942E-01  e=9.001E-01  Homo sapiens
  6wb2-assembly1_B  TM=4.888E-01  e=2.550E+00  Human immunodeficiency virus 1

Solvent-accessible surface area: 6969 Å² total; per-residue (Å²): 137,140,174,152,42,5,64,0,32,25,37,44,29,128,102,88,32,26,96,5,33,0,49,12,61,133,26,103,50,12,1,24,2,74,101,26,116,46,108,80,49,2,96,147,2,12,50,32,0,100,77,33,0,74,95,106,131,94,0,49,88,99,73,31,133,104,42,60,58,43,0,26,0,59,12,104,112,152,109,33,7,0,26,10,62,122,39,71,69,39,136,40,36,90,90,4,20,57,22,0,70,52,12,0,75,16,100,67,67,113,121,83,42,57,74,179

CATH classification: 2.30.29.80

GO terms:
  GO:0006302 double-strand break repair (P, IGI)

Foldseek 3Di:
DDDFQKAKEFDADPLLFTKIFIDGNVRHTLKIWDGHPDVVCRVVLLVVLQVCLVVPVQWDFDADPVRFTWIFRHDPVRTGSITDPTDPDPVCNVVSSVSSSRNSPVPHYHYCSVHD

Sequence (116 aa):
GVIMAGWFELSKSSDNQFRFVLKAGNGETILTSELYTSKTSAEKGIASVRSNSPQEERYEKKTASNGKFYFNLKAANHQIIGSSQMYATAQSRETGIASVKANGTSQTVKDNTGSNGVIMAGWFELSKSSDNQFRFVLKAGNGETILTSELYTSKTSAEKGIASVRSNSPQEERYEKKTASNGKFYFNLKAANHQIIGSSQMYATAQSRETGIASVKANGTSQTVKDNTGSNGVIMAGWFELSKSSDNQFRFVLKAGNGETILTSELYTSKTSAEKGIASVRSNSPQEERYEKKTASNGKFYFNLKAANHQIIGSSQMYATAQSRETGIASVKANGTSQTVKDNTGSNGVIMAGWFELSKSSDNQFRFVLKAGNGETILTSELYTSKTSAEKGIASVRSNSPQEERYEKKTASNGKFYFNLKAANHQIIGSSQMYATAQSRETGIASVKANGTSQTVKDNTGSNGVIMAGWFELSKSSDNQFRFVLKAGNGETILTSELYTSKTSAEKGIASVRSNSPQEERYEKKTASNGKFYFNLKAANHQIIGSSQMYATAQSRETGIASVKANGTSQTVKDNTGSNGVIMAGWFELSKSSDNQFRFVLKAGNGETILTSELYTSKTSAEKGIASVRSNSPQEERYEKKTASNGKFYFNLKAANHQIIGSSQMYATAQSRETGIASVKANGTSQTVKDNTGSNGVIMAGWFELSKSSDNQFRFVLKAGNGETILTSELYTSKTSAEKGIASVRSNSPQEERYEKKTASNGKFYFNLKAANHQIIGSSQMYATAQSRETGIASVKANGTSQTVKDNTGSNGVIMAGWFELSKSSDNQFRFVLKAGNGETILTSELYTSKTSAEKGIASVRSNSPQEERYEKKTASNGKFYFNLKAANHQIIGSSQMYATAQSRETGIASVKANGTSQTVKDNTGSNGVIMAGWFELSKSSDNQFRFVLKAGNGETILTSELYTSKTSAEKGIASVRSNSPQEERYEKKTASNGKFYFNLKAANHQIIGSSQMYATAQSRETGIASVKANGTSQTVKDNTGSNGVIMAGWFELSKSSDNQFRFVLKAGNGETILTSELYTSKTSAEKGIASVRSNSPQEERYEKKTASNGKFYFNLKAANHQIIGSSQMYATAQSRETGIASVKANGTSQTVKDNTGSNGVIMAGWFELSKSSDNQFRFVLKAGNGETILTSELYTSKTSAEKGIASVRSNSPQEERYEKKTASNGKFYFNLKAANHQIIGSSQMYATAQSRETGIASVKANGTSQTVKDNTGSNGVIMAGWFELSKSSDNQFRFVLKAGNGETILTSELYTSKTSAEKGIASVRSNSPQEERYEKKTASNGKFYFNLKAANHQIIGSSQMYATAQSRETGIASVKANGTSQTVKDNTGSNGVIMAGWFELSKSSDNQFRFVLKAGNGETILTSELYTSKTSAEKGIASVRSNSPQEERYEKKTASNGKFYFNLKAANHQIIGSSQMYATAQSRETGIASVKANGTSQTVKDNTGSNGVIMAGWFELSKSSDNQFRFVLKAGNGETILTSELYTSKTSAEKGIASVRSNSPQEERYEKKTASNGKFYFNLKAANHQIIGSSQMYATAQSRETGIASVKANGTSQTVKDNTGSNGVIMAGWFELSKSSDNQFRFVLKAGNGETILTSELYTSKTSAEKGIASVRSNSPQEERYEKKTASNGKFYFNLKAANHQIIGSSQMYATAQSRETGIASVKANGTSQTVKDNTGSNGVIMAGWFELSKSSDNQFRFVLKAGNGETILTSELYTSKTSAEKGIASVRSNSPQEERYEKKTASNGKFYFNLKAANHQIIGSSQMYATAQSRETGIASVKANGTSQTVKDNTGSNGVIMAGWFELSKSSDNQFRFVLKAGNGETILTSELYTSKTSAEKGIASVRSNSPQEERYEKKTASNGKFYFNLKAANHQIIGSSQMYATAQSRETGIASVKANGTSQTVKDNTGSNGVIMAGWFELSKSSDNQFRFVLKAGNGETILTSELYTSKTSAEKGIASVRSNSPQEERYEKKTASNGKFYFNLKAANHQIIGSSQMYATAQSRETGIASVKANGTSQTVKDNTGSNGVIMAGWFELSKSSDNQFRFVLKAGNGETILTSELYTSKTSAEKGIASVRSNSPQEERYEKKTASNGKFYFNLKAANHQIIGSSQMYATAQSRETGIASVKANGTSQTVKDNTGSNGVIMAGWFELSKSSDNQFRFVLKAGNGETILTSELYTSKTSAEKGIASVRSNSPQEERYEKKTASNGKFYFNLKAANHQIIGSSQMYATAQSRETGIASVKANGTSQTVKDNTGSN